Protein 5M1S (pdb70)

Organism: Escherichia coli (strain K12) (NCBI:txid83333)

Nearest PDB structures (foldseek):
  8pat-assembly1_A  TM=9.757E-01  e=1.556E-62  Escherichia coli
  6fvm-assembly1_B  TM=9.769E-01  e=1.556E-62  Escherichia coli O157:H7
  3pwe-assembly1_B  TM=9.687E-01  e=1.730E-62  Escherichia coli K-12
  3f1v-assembly1_B  TM=9.794E-01  e=1.106E-61  Escherichia coli
  2xur-assembly1_B  TM=9.569E-01  e=9.945E-62  Escherichia coli

Secondary structure (DSSP, 8-state):
--S-------B-BGGGSSS-BS-HHHHHHHHHHTT-SEEEE--BT--TTHHHHHHHHHHHTPEEEEEEE--EE-TTTTT--BB-EEEE-SHHHHHHHHHHHHHHHHH-EETTEE-EEGGGGTTS-TTEEEE--GGGBHHHHHHHHT-HHHHHHHHHHHHHHSTT-EEEEE--SS-TTHHHHHHHHHHHHHHH---EEE---B-BSSGGGHHHHHHHHHHHHT--TT-TTS-----TT-B---HHHHHHHTTT-HHHHHHHHHHHHH-------SSPPP-----SSS-HHHHHHHHHHHHHHHHHHHH--SHHHHHHHHHHHHHHHHHHHHHHHHHT-HHHHHHHHHHHHHHHHTT-PPPS--TTGGG-HHHHHTTSS-S-TTTTT--HHHH--TT--S------EE-GGGHHHHHHHHHHHH-GGGEEEE--PPP--HHHHHHHHHHHTT--HHHHHHHHTTS-S-TT--HHHHHHH-THHHHHHHT-HHHHHHHHHHHHHTT---S--SS-SBEEE-SS-GGGT--EE--TTS-S-EESS-HHHHHHTT----EE---HHHHHHHHHHHHHHHHHHHHT-----GGG--S--HHHHHHHHTT--TTSTT--SHHHHHHHHHH---SHHHHHHHHHHSSHHHHTTTHHHHHHHHHTTSS---SB-SSSB-GGGHHHHGGGTT---BHHHHHHHHHHHH---HHHHHHHHHHHHHT-HHHHHHHHHHHHHHHHHTT--HHHHHHHHHHHHHHHHH-B-HHHHHHHHHHHHHHHHHHHHSHHHHHHHHHHHTSS-HHHHHHHHHHHHHHT--PPPP-TTT--SS-B--SSS--B--STTSSS--HHHHHHHHHHHHHSSS-SSHHHHHHHS-TTT--HHHHHHHHHHTSSTTTS--SHHHHHHHHHHHHHHHHHHHHHHHTB-------/-B-EEEHHHHHHHHHHHTTT--S--SSGGGGEEEEEEETTEEEEEEE-SSEEEEEEEE--S--B-EEEEEEHHHHHHHHHHSPTT-EEEEEEETTEEEEEETTEEEE---EEGGGSPPPPP---SEEEEEEHHHHHHHHHHHHTTS-SS-SSGGGSEEEEEEEEEEEEEEEE-SSEEEEEEEEEEEEEEEEEEEEEHHHHHHHHHH----SSEEEEEE-SSEEEEEETTEEEEEE---S----HHHHS-S---EEEEEEHHHHHHHHHHHHTTS-TTT-EEEEEEETTEEEEEEE-TTS-EEEE----EEES--EEEEEEHHHHHHHHHH--SSEEEEEE--TTS--EEEESS--SEEEEE-----/-EE--BHHHHHHHHHHHHSS--SS-SSGGGGEEEEEEETTEEEEE-B-SSEEEEEEEE--S--B-EEEEEEHHHHHHHHHSSPTT-BEEEEEETTEEEEEETTEEEE---B-GGGS--PPP---SEEEEEEHHHHHHHHHTTGGGS-SS-SSTTTSEEEEEEETTEEEEEEE-SS-EEEEEEE-SS----EEEEEEHHHHHHHHHH--S---EEEEEE-SSEEEEEETTEEEEEE--------HHHHS-S--SEEEEEEHHHHHHHHHHHHTTS-TTT---EEEEETTEEEEEEE-TT--EEEEEEEEEE-SS--EE---HHHHHHHHHH---SEEEEEE--TTS-EEEEETTTSS-EEEE--B--/-B------BS----SS-TTTT--B-------EETTEE------------SPPPHHHHHHH---GGGSSSSPPTTTSHHHHHHHHSS-EEEESSHHHHHHHHHHHHHHTSS-PPPGGGTSEEEEHHHHHHHHSTTS--SHHHHHHHTT---SS----SHHHHHHHHHHHHHHHHSS--------------------------PPPHHHHHHHHHHHHHHHHHHS--GGG-/-HHHHHHHHHHHHGGGGGGGGTTS---TTHHHHHS-GGGHHHHHHHHHHHHHHTT-

Sequence (1944 aa):
MSEPRFVHLRVHSDYSMIDGLAKTAPLVKKAAALGMPALAITDFTNLCGLVKFYGAGHGAGIKPIVGADFNVQCDLLGDELTHLTVLAANNTGYQNLTLLISKAYQRGYGAAGPIIDRDWLIELNEGLILLSGGRMGDVGRSLLRGNSALVDECVAFYEEHFPDRYFLELIRTGRPDEESYLHAAVELAEARGLPVVATNDVRFIDSSDFDAHEIRVAIHDGFTLDDPKRPRNYSPQQYMRSEEEMCELFADIPEALANTVEIAKRCNVTVRLGEYFLPQFPTGDMSTEDYLVKRAKEGLEERLAFLFPDEEERLKRRPEYDERLETELQVINQMGFPGYFLIVMEFIQWSKDNGVPVGPGRGSGAGSLVAYALKITDLDPLEFDLLFERFLNPERVSMPDFDVDFCMEKRDQVIEHVADMYGRDAVSQIITFGTMAAKAVIRDVGRVLGHPYGFVDRISKLIPPDPGMTLAKAFEAEPQLPEIYEADEEVKALIDMARKLEGVTRNAGKHAGGVVIAPTKITDFAPLYCDEEGKHPVTQFDKSDVEYAGLVKFDFLGLRTLTIINWALEMINKRRAKNGEPPLDIAAIPLDDKKSFDMLQRSETTAVFQLESRGMKDLIKRLQPDCFEDMIALVALFRPGPLQSGMVDNFIDRKHGREEISYPDVQWQHESLKPVLEPTYGIILYQEQVMQIAQVLSGYTLGGADMLRRAMGKKKPEEMAKQRSVFAEGAEKNGINAELAMKIFDLVEKFAGYGFNKSHSAAYALVSYQTLWLKAHYPAEFMAAVMTADMDNTEKVVGLVDECWRMGLKILPPDINSGLYHFHVNDDGEIVYGIGAIKGVGEGPIEAIIEARNKGGYFRELFDLCARTDTKKLNRRVLEKLIMSGAFDRLGPHRAALMNSLGDALKAADQHAKAEAIGQLDLFGVLMKFTVEREHLLKPLQQVSGPLGGRPTLPILGNLLLQVADGTLSLTGTDLEMEMVARVALVQPHEPGATTVPARKFFDICRGLPEGAEIAVQLEGERMLVRSGRSRFSLSTLPAADFPNLDDWQSEVEFTLPQATMKRLIEATQFSMAHQDVRYYLNGMLFETEGEELRTVATDGHRLAVCSMPIGQSLPSHSVIVPRKGVIELMRMLDGGDNPLRVQIGSNNIRAHVGDFIFTSKLVDGRFPDYRRVLPKNPDKHLEAGCDLLKQAFARAAILSNEKFRGVRLYVSENQLKITANNPEQEEAEEILDVTYSGAEMEIGFNVSYVLDVLNALKCENVRMMLTDSVSSVQIEDAASQSAAYVVMPMRLMKFTVEREHLLKPLQQVSGPLGGRPTLPILGNLLLQVADGTLSLTGTDLEMEMVARVALVQPHEPGATTVPARKFFDICRGLPEGAEIAVQLEGERMLVRSGRSRFSLSTLPAADFPNLDDWQSEVEFTLPQATMKRLIEATQFSMAHQDVRYYLNGMLFETEGEELRTVATDGHRLAVCSMPIGQSLPSHSVIVPRKGVIELMRMLDGGDNPLRVQIGSNNIRAHVGDFIFTSKLVDGRFPDYRRVLPKNPDKHLEAGCDLLKQAFARAAILSNEKFRGVRLYVSENQLKITANNPEQEEAEEILDVTYSGAEMEIGFNVSYVLDVLNALKCENVRMMLTDSVSSVQIEDAASQSAAYVVMPMRLRQIVLDTETTGMNQIGAHYEGHKIIEIGAVEVVNRRLTGNNFHVYLKPDRLVDPEAFGVHGIADEFLLDKPTFAEVADEFMDYIRGAELVIHNAAFDIGFMDYEFSLLKRDIPKTNTFCKVTDSLAVARKMFPGKRNSLDALCARYEIDNSKRTLHGALLDAQILAEVYLAMTGGQLSLPLAMEGETIQRIVRQASKLRVVFATDEEIAAHEARLDLVQKKGGSCLWRAQTEMDKVNVDLAAAGVAFKERYNMPVIAEAVEREQPEHLRSWFRERLIAHRLASVN

InterPro domains:
  IPR003141 Polymerase/histidinol phosphatase, N-terminal [SM00481] (7-74)
  IPR004013 PHP domain [PF02811] (8-172)
  IPR004365 OB-fold nucleic acid binding domain, AA-tRNA synthetase-type [PF01336] (1000-1071)
  IPR004805 Error-prone DNA polymerase/DNA polymerase III subunit alpha DnaE/PolC [PTHR32294] (6-1156)
  IPR004805 Error-prone DNA polymerase/DNA polymerase III subunit alpha DnaE/PolC [TIGR00594] (6-1031)
  IPR011708 Bacterial DNA polymerase III, alpha subunit, NTPase domain [PF07733] (291-558)
  IPR012340 Nucleic acid-binding, OB-fold [G3DSA:2.40.50.140] (981-1074)
  IPR016195 Polymerase/histidinol phosphatase-like [SSF89550] (6-263)
  IPR029460 DNA polymerase, helix-hairpin-helix motif [PF14579] (808-898)
  IPR040982 DNA polymerase III alpha subunit finger domain [PF17657] (561-735)
  IPR041931 Bacterial DNA polymerase III alpha subunit, thumb domain [G3DSA:1.10.10.1600] (433-510)
  IPR048472 DNA polymerase III subunit alpha, C-terminal domain [PF20914] (1100-1151)
  IPR049821 DnaE1-like, PHP domain [cd07433] (5-281)

Solvent-accessible surface area: 87127 Å² total; per-residue (Å²): 150,96,125,17,154,14,3,0,2,7,5,1,0,0,17,7,12,68,4,0,9,12,71,2,37,57,6,5,136,70,0,27,81,31,35,1,0,2,3,0,2,0,1,18,1,2,4,7,2,17,9,62,4,18,39,15,1,74,52,32,0,3,0,4,0,0,0,0,1,2,18,3,52,0,109,62,24,32,106,49,109,3,51,8,0,5,1,0,16,56,80,61,0,17,54,15,5,4,43,2,2,2,68,0,4,82,100,9,40,48,105,57,14,7,38,7,36,32,61,35,4,117,109,7,28,117,17,1,0,0,5,1,0,0,18,69,0,4,6,0,61,0,22,42,138,57,73,79,67,31,9,54,102,0,3,48,24,6,46,120,72,1,68,71,47,4,0,4,0,1,2,9,1,20,18,55,71,1,80,51,1,0,75,23,2,9,97,19,0,88,66,99,28,22,3,1,1,0,2,2,2,1,2,1,27,77,56,84,6,49,64,5,1,16,6,16,25,1,37,99,49,63,78,14,86,35,0,100,149,12,64,67,80,44,10,50,64,0,47,9,36,32,42,107,78,1,33,127,40,1,75,29,5,94,12,0,22,44,0,0,39,10,0,9,51,22,0,12,3,68,24,118,52,41,93,58,48,123,13,50,58,88,36,23,153,62,62,34,104,73,28,0,43,94,58,0,114,90,1,14,110,94,30,7,55,81,49,21,110,80,117,138,79,64,117,150,74,84,72,66,6,39,118,34,10,82,60,0,3,92,14,0,52,145,41,52,20,17,6,13,8,1,12,4,2,54,29,21,42,31,3,100,113,55,44,10,26,34,9,2,4,11,1,9,2,7,0,0,4,0,2,3,2,0,27,17,4,18,27,5,0,9,98,51,60,7,10,2,13,68,17,10,4,62,114,74,126,53,89,2,38,16,49,16,15,13,2,76,25,53,100,76,73,5,21,74,34,14,9,112,83,38,30,120,47,10,7,2,10,1,4,47,32,23,115,28,29,8,87,6,4,5,103,25,1,0,141,11,58,24,32,78,189,32,30,4,39,73,9,4,144,45,5,42,118,61,117,51,13,42,8,72,89,0,43,159,60,32,102,57,6,46,65,12,53,145,38,28,149,118,2,86,52,4,6,64,43,0,102,85,8,51,45,9,13,85,50,25,7,115,108,9,6,0,12,1,3,3,73,71,94,1,3,28,47,1,9,5,39,2,36,156,137,4,112,79,29,7,0,1,12,39,114,81,11,1,25,151,6,1,5,7,32,21,27,74,58,42,15,83,13,7,8,12,3,14,89,6,24,92,54,15,44,104,58,108,92,111,107,51,48,86,104,59,61,29,21,51,10,69,70,120,29,141,124,0,29,46,33,5,94,133,20,19,2,24,26,2,45,42,14,95,45,154,30,4,21,59,7,1,128,115,1,66,1,89,42,26,9,2,20,2,1,6,32,0,2,68,68,98,6,0,94,147,31,33,5,5,68,59,2,10,46,13,21,88,70,156,72,132,68,0,37,5,35,82,134,94,67,48,134,41,2,83,94,4,0,93,38,1,42,1,16,20,8,2,33,1,3,10,4,16,14,0,60,70,7,4,58,24,90,52,2,15,0,0,56,1,21,36,0,1,62,111,118,100,114,133,39,23,62,114,34,68,68,86,7,20,115,4,0,85,172,79,69,15,84,26,115,28,2,35,105,11,0,52,35,12,47,100,24,10,49,80,8,35,14,7,0,62,1,10,5,24,5,6,2,11,0,10,6,8,15,4,4,8,31,78,14,18,36,5,7,10,3,4,12,5,9,31,54,112,49,91,140,91,36,87,27,7,37,85,22,0,171,115,34,60,27,122,22,51,101,29,14,11,20,35,3,60,75,19,14,34,23,71,90,144,34,64,4,20,63,3,18,1,22,19,123,51,21,43,117,32,37,3,103,11,12,44,113,9,62,100,183,13,49,133,3,178,70,36,134,32,9,3,35,87,9,60,86,159,87,8,84,124,158,14,17,63,28,14,23,130,46,5,8,27,67,186,33,5,98,102,140,78,43,27,88,117,27,16,25,41,4,33,35,26,4,49,28,90,22,129,12,78,82,41,18,17,67,32,45,67,59,146,219,29,116,8,32,6,72,52,70,89,12,43,101,8,3,89,5,1,16,8,4,41,30,68,226,47,131,81,89,1,8,21,13,1,6,4,55,5,46,155,52,35,2,10,3,13,1,4,17,112,79,4,20,0,18,0,95,12,78,18,131,81,108,62,89,82,26,27,1,0,0,27,5,165,46,14,22,35,7,10,122,16,11,54,152,44,13,108,10,34,6,64,35,89,57,136,82,0,32,15,65,6,52,148,1,95,4,16,4,19,22,62,82,31,101,76,12,55,116,63,132,137,47,147,29,105,11,104,20,86,20,81,2,71,39,8,77,97,2,2,51,3,0,82,20,0,1,8,124,176,36,140,100,128,12,0,25,0,2,6,18,25,10,56,44,107,51,3,46,2,0,0,2,11,5,72,17,9,1,14,3,21,48,103,30,72,138,93,14,77,79,33,63,5,16,10,32,72,91,2,2,50,1,22,72,117,3,14,65,51,24,144,78,95,2,121,10,14,10,0,67,60,31,17,70,3,30,2,40,97,15,45,8,33,6,101,14,31,118,22,121,31,21,55,17,112,146,11,67,21,143,130,14,90,22,83,10,50,7,19,1,94,96,18,56,63,6,27,41,6,2,12,27,2,2,16,126,90,65,43,6,11,47,12,77,9,38,118,103,76,7,105,8,20,0,77,10,38,76,127,4,34,1,6,0,64,31,101,11,92,2,74,38,56,136,22,64,11,10,21,9,1,40,51,10,20,47,5,3,91,21,0,169,30,147,55,3,58,20,29,5,14,51,46,111,19,13,1,26,4,2,6,34,80,26,111,37,7,17,1,10,5,9,8,12,60,68,22,77,4,16,2,29,34,85,107,16,46,61,7,5,107,11,2,3,40,26,24,40,88,169,27,127,78,83,27,3,19,23,4,11,5,58,5,50,127,23,22,2,12,3,1,1,4,48,76,94,4,19,0,22,1,118,13,76,16,118,52,100,72,106,70,23,43,2,0,2,16,0,97,46,35,12,24,18,11,146,15,20,46,163,46,8,106,16,36,4,56,39,123,71,153,115,1,71,14,90,12,65,121,6,112,13,33,12,33,31,65,79,15,97,78,2,40,109,38,83,129,34,143,56,88,6,99,9,61,11,72,3,73,30,9,97,55,7,2,68,4,0,80,30,1,7,14,144,132,12,72,72,108,51,5,26,3,2,15,21,24,1,105,49,80,73,12,62,1,3,3,12,20,2,25,31,4,1,13,0,14,84,84,24,64,73,94,26,84,75,26,55,13,12,15,29,55,118,2,5,63,1,21,71,100,0,18,34,95,32,136,58,85,1,92,11,14,2,0,55,88,11,16,58,4,42,0,47,100,43,17,10,18,3,87,19,63,123,17,206,39,58,55,16,113,201,23,63,20,201,112,2,93,68,70,15,30,6,24,1,86,86,14,60,67,2,25,37,11,4,8,25,3,1,20,127,168,71,20,19,26,90,22,72,7,43,109,105,83,10,89,4,34,7,84,7,91,103,109,2,64,7,13,1,33,15,100,5,74,2,75,40,71,123,18,70,6,2,17,34,15,49,27,20,39,48,7,6,120,32,4,130,19,136,66,6,71,36,35,11,46,57,33,110,40,12,1,27,7,27,1,40,72,12,131,37,0,30,2,2,8,16,5,33,165,116,112,44,8,22,30,33,17,24,11,4,8,70,54,93,60,10,14,44,81,122,60,15,49,26,11,20,12,4,3,14,29,13,54,91,56,124,95,73,56,82,71,77,46,61,15,8,46,2,99,88,57,18,32,39,73,8,12,58,94,39,20,19,0,4,24,6,6,73,111,52,51,44,31,40,101,21,4,61,90,45,21,89,36,21,112,57,13,53,5,13,8,37,80,20,69,28,10,33,24,6,29,4,110,1,10,48,69,23,171,132,138,22,74,93,0,81,101,56,10,126,63,32,27,8,45,25,52,2,59,111,73,41,14,73,112,149,15,31,48,42,23,6,0,72,89,22,88,30,42,48,105,184,84,140,48,73,2,2,69,20,11,16,73,10,24,11,59,6,32,10,17,21,40,2,24,44,91,82,10,73,46,56,133,127,55,117,121,154,118,162,68,27,175,47,88,81,139,34,119,36,6,126,11,72,126,143,46,62,57,50,9,68,58,17,0,49,63,2,70,160,136,29,70,52,4,66,62,87,80,186,108,110,81,70,69,53,42,6,10,24,46,0,0,20,5,0,2,67,53,114,130,98,114,80,4,113,33,130,54,19,82,217,141,14,80,140,116,10,78,97,109,0,101,98,35,20,99,56,5,68,128,32,0,83,143

Structure (mmCIF, N/CA/C/O backbone):
data_5M1S
#
_entry.id   5M1S
#
_cell.length_a   1
_cell.length_b   1
_cell.length_c   1
_cell.angle_alpha   90
_cell.angle_beta   90
_cell.angle_gamma   90
#
_symmetry.space_group_name_H-M   'P 1'
#
loop_
_entity.id
_entity.type
_entity.pdbx_description
1 polymer 'DNA polymerase III subunit alpha'
2 polymer 'DNA polymerase III subunit beta'
3 polymer 'DNA polymerase III subunit epsilon'
4 polymer 'DNA Primer Strand'
5 polymer 'DNA Template Strand'
6 polymer 'DNA polymerase III subunit theta'
#
loop_
_atom_site.group_PDB
_atom_site.id
_atom_site.type_symbol
_atom_site.label_atom_id
_atom_site.label_alt_id
_atom_site.label_comp_id
_atom_site.label_asym_id
_atom_site.label_entity_id
_atom_site.label_seq_id
_atom_site.pdbx_PDB_ins_code
_atom_site.Cartn_x
_atom_site.Cartn_y
_atom_site.Cartn_z
_atom_site.occupancy
_atom_site.B_iso_or_equiv
_atom_site.auth_seq_id
_atom_site.auth_comp_id
_atom_site.auth_asym_id
_atom_site.auth_atom_id
_atom_site.pdbx_PDB_model_num
ATOM 1 N N . MET A 1 1 ? 167.710 120.173 164.547 1.00 99.00 1 MET A N 1
ATOM 2 C CA . MET A 1 1 ? 168.522 119.692 165.724 1.00 99.00 1 MET A CA 1
ATOM 3 C C . MET A 1 1 ? 169.827 119.042 165.206 1.00 99.00 1 MET A C 1
ATOM 4 O O . MET A 1 1 ? 170.859 119.719 165.161 1.00 99.00 1 MET A O 1
ATOM 9 N N . SER A 1 2 ? 169.790 117.772 164.786 1.00 99.00 2 SER A N 1
ATOM 10 C CA . SER A 1 2 ? 170.974 117.128 164.214 1.00 99.00 2 SER A CA 1
ATOM 11 C C . SER A 1 2 ? 171.160 117.670 162.795 1.00 99.00 2 SER A C 1
ATOM 12 O O . SER A 1 2 ? 172.268 118.058 162.427 1.00 99.00 2 SER A O 1
ATOM 15 N N . GLU A 1 3 ? 170.062 117.733 162.030 1.00 99.00 3 GLU A N 1
ATOM 16 C CA . GLU A 1 3 ? 170.077 118.210 160.620 1.00 99.00 3 GLU A CA 1
ATOM 17 C C . GLU A 1 3 ? 169.002 119.271 160.179 1.00 99.00 3 GLU A C 1
ATOM 18 O O . GLU A 1 3 ? 169.390 120.293 159.603 1.00 99.00 3 GLU A O 1
ATOM 24 N N . PRO A 1 4 ? 167.675 119.038 160.418 1.00 99.00 4 PRO A N 1
ATOM 25 C CA . PRO A 1 4 ? 166.629 119.899 159.798 1.00 99.00 4 PRO A CA 1
ATOM 26 C C . PRO A 1 4 ? 166.577 121.393 160.144 1.00 99.00 4 PRO A C 1
ATOM 27 O O . PRO A 1 4 ? 166.474 121.762 161.328 1.00 99.00 4 PRO A O 1
ATOM 31 N N . ARG A 1 5 ? 166.655 122.214 159.093 1.00 99.00 5 ARG A N 1
ATOM 32 C CA . ARG A 1 5 ? 166.347 123.642 159.138 1.00 99.00 5 ARG A CA 1
ATOM 33 C C . ARG A 1 5 ? 165.333 123.997 158.041 1.00 99.00 5 ARG A C 1
ATOM 34 O O . ARG A 1 5 ? 165.278 125.153 157.620 1.00 99.00 5 ARG A O 1
ATOM 42 N N . PHE A 1 6 ? 164.559 123.040 157.535 1.00 99.00 6 PHE A N 1
ATOM 43 C CA . PHE A 1 6 ? 163.699 123.347 156.387 1.00 99.00 6 PHE A CA 1
ATOM 44 C C . PHE A 1 6 ? 162.469 122.474 156.270 1.00 99.00 6 PHE A C 1
ATOM 45 O O . PHE A 1 6 ? 162.536 121.267 156.490 1.00 99.00 6 PHE A O 1
ATOM 53 N N . VAL A 1 7 ? 161.353 123.117 155.919 1.00 99.00 7 VAL A N 1
ATOM 54 C CA . VAL A 1 7 ? 160.168 122.443 155.393 1.00 99.00 7 VAL A CA 1
ATOM 55 C C . VAL A 1 7 ? 159.615 123.232 154.190 1.00 99.00 7 VAL A C 1
ATOM 56 O O . VAL A 1 7 ? 159.810 124.449 154.101 1.00 99.00 7 VAL A O 1
ATOM 60 N N . HIS A 1 8 ? 158.941 122.536 153.269 1.00 99.00 8 HIS A N 1
ATOM 61 C CA . HIS A 1 8 ? 158.225 123.193 152.162 1.00 99.00 8 HIS A CA 1
ATOM 62 C C . HIS A 1 8 ? 156.931 123.757 152.708 1.00 99.00 8 HIS A C 1
ATOM 63 O O . HIS A 1 8 ? 156.224 123.093 153.465 1.00 99.00 8 HIS A O 1
ATOM 70 N N . LEU A 1 9 ? 156.619 124.980 152.312 1.00 99.00 9 LEU A N 1
ATOM 71 C CA . LEU A 1 9 ? 155.515 125.707 152.918 1.00 99.00 9 LEU A CA 1
ATOM 72 C C . LEU A 1 9 ? 154.318 125.963 152.010 1.00 99.00 9 LEU A C 1
ATOM 73 O O . LEU A 1 9 ? 153.331 126.535 152.467 1.00 99.00 9 LEU A O 1
ATOM 78 N N . ARG A 1 10 ? 154.384 125.559 150.745 1.00 99.00 10 ARG A N 1
ATOM 79 C CA . ARG A 1 10 ? 153.196 125.560 149.896 1.00 99.00 10 ARG A CA 1
ATOM 80 C C . ARG A 1 10 ? 153.100 124.215 149.205 1.00 99.00 10 ARG A C 1
ATOM 81 O O . ARG A 1 10 ? 153.887 123.916 148.307 1.00 99.00 10 ARG A O 1
ATOM 89 N N . VAL A 1 11 ? 152.140 123.404 149.651 1.00 99.00 11 VAL A N 1
ATOM 90 C CA . VAL A 1 11 ? 152.007 122.023 149.209 1.00 99.00 11 VAL A CA 1
ATOM 91 C C . VAL A 1 11 ? 150.533 121.589 149.151 1.00 99.00 11 VAL A C 1
ATOM 92 O O . VAL A 1 11 ? 149.788 121.854 150.078 1.00 99.00 11 VAL A O 1
ATOM 96 N N . HIS A 1 12 ? 150.123 120.926 148.071 1.00 99.00 12 HIS A N 1
ATOM 97 C CA . HIS A 1 12 ? 148.723 120.535 147.863 1.00 99.00 12 HIS A CA 1
ATOM 98 C C . HIS A 1 12 ? 148.614 119.030 147.708 1.00 99.00 12 HIS A C 1
ATOM 99 O O . HIS A 1 12 ? 149.386 118.436 146.962 1.00 99.00 12 HIS A O 1
ATOM 106 N N . SER A 1 13 ? 147.668 118.417 148.412 1.00 99.00 13 SER A N 1
ATOM 107 C CA . SER A 1 13 ? 147.185 117.078 148.067 1.00 99.00 13 SER A CA 1
ATOM 108 C C . SER A 1 13 ? 146.214 117.134 146.891 1.00 99.00 13 SER A C 1
ATOM 109 O O . SER A 1 13 ? 145.707 118.203 146.530 1.00 99.00 13 SER A O 1
ATOM 112 N N . ASP A 1 14 ? 145.965 115.958 146.318 1.00 99.00 14 ASP A N 1
ATOM 113 C CA . ASP A 1 14 ? 144.959 115.754 145.261 1.00 99.00 14 ASP A CA 1
ATOM 114 C C . ASP A 1 14 ? 143.530 116.069 145.681 1.00 99.00 14 ASP A C 1
ATOM 115 O O . ASP A 1 14 ? 142.657 116.196 144.824 1.00 99.00 14 ASP A O 1
ATOM 120 N N . TYR A 1 15 ? 143.275 116.140 146.985 1.00 99.00 15 TYR A N 1
ATOM 121 C CA . TYR A 1 15 ? 141.926 116.404 147.473 1.00 99.00 15 TYR A CA 1
ATOM 122 C C . TYR A 1 15 ? 141.366 117.812 147.172 1.00 99.00 15 TYR A C 1
ATOM 123 O O . TYR A 1 15 ? 140.167 118.022 147.313 1.00 99.00 15 TYR A O 1
ATOM 132 N N . SER A 1 16 ? 142.195 118.758 146.732 1.00 99.00 16 SER A N 1
ATOM 133 C CA . SER A 1 16 ? 141.684 120.042 146.222 1.00 99.00 16 SER A CA 1
ATOM 134 C C . SER A 1 16 ? 140.716 119.924 145.033 1.00 99.00 16 SER A C 1
ATOM 135 O O . SER A 1 16 ? 139.756 120.691 144.921 1.00 99.00 16 SER A O 1
ATOM 138 N N . MET A 1 17 ? 141.036 118.991 144.139 1.00 99.00 17 MET A N 1
ATOM 139 C CA . MET A 1 17 ? 140.237 118.586 142.970 1.00 99.00 17 MET A CA 1
ATOM 140 C C . MET A 1 17 ? 140.288 119.517 141.771 1.00 99.00 17 MET A C 1
ATOM 141 O O . MET A 1 17 ? 139.697 119.206 140.737 1.00 99.00 17 MET A O 1
ATOM 146 N N . ILE A 1 18 ? 140.982 120.646 141.905 1.00 99.00 18 ILE A N 1
ATOM 147 C CA . ILE A 1 18 ? 141.480 121.393 140.751 1.00 99.00 18 ILE A CA 1
ATOM 148 C C . ILE A 1 18 ? 142.998 121.235 140.574 1.00 99.00 18 ILE A C 1
ATOM 149 O O . ILE A 1 18 ? 143.521 121.486 139.485 1.00 99.00 18 ILE A O 1
ATOM 154 N N . ASP A 1 19 ? 143.689 120.827 141.641 1.00 99.00 19 ASP A N 1
ATOM 155 C CA . ASP A 1 19 ? 145.157 120.731 141.665 1.00 99.00 19 ASP A CA 1
ATOM 156 C C . ASP A 1 19 ? 145.616 119.752 142.756 1.00 99.00 19 ASP A C 1
ATOM 157 O O . ASP A 1 19 ? 144.793 119.261 143.516 1.00 99.00 19 ASP A O 1
ATOM 162 N N . GLY A 1 20 ? 146.917 119.454 142.808 1.00 99.00 20 GLY A N 1
ATOM 163 C CA . GLY A 1 20 ? 147.472 118.357 143.642 1.00 99.00 20 GLY A CA 1
ATOM 164 C C . GLY A 1 20 ? 147.470 116.981 142.973 1.00 99.00 20 GLY A C 1
ATOM 165 O O . GLY A 1 20 ? 146.970 116.840 141.851 1.00 99.00 20 GLY A O 1
ATOM 166 N N . LEU A 1 21 ? 147.997 115.964 143.663 1.00 99.00 21 LEU A N 1
ATOM 167 C CA . LEU A 1 21 ? 148.234 114.641 143.046 1.00 99.00 21 LEU A CA 1
ATOM 168 C C . LEU A 1 21 ? 148.340 113.461 144.035 1.00 99.00 21 LEU A C 1
ATOM 169 O O . LEU A 1 21 ? 148.700 113.661 145.189 1.00 99.00 21 LEU A O 1
ATOM 174 N N . ALA A 1 22 ? 148.041 112.247 143.541 1.00 99.00 22 ALA A N 1
ATOM 175 C CA . ALA A 1 22 ? 148.241 110.938 144.234 1.00 99.00 22 ALA A CA 1
ATOM 176 C C . ALA A 1 22 ? 147.492 110.823 145.571 1.00 99.00 22 ALA A C 1
ATOM 177 O O . ALA A 1 22 ? 146.298 110.985 145.546 1.00 99.00 22 ALA A O 1
ATOM 179 N N . LYS A 1 23 ? 148.147 110.501 146.698 1.00 99.00 23 LYS A N 1
ATOM 180 C CA . LYS A 1 23 ? 147.568 110.733 148.036 1.00 99.00 23 LYS A CA 1
ATOM 181 C C . LYS A 1 23 ? 148.528 111.477 148.992 1.00 99.00 23 LYS A C 1
ATOM 182 O O . LYS A 1 23 ? 149.748 111.550 148.778 1.00 99.00 23 LYS A O 1
ATOM 188 N N . THR A 1 24 ? 147.949 112.024 150.054 1.00 99.00 24 THR A N 1
ATOM 189 C CA . THR A 1 24 ? 148.700 112.797 151.031 1.00 99.00 24 THR A CA 1
ATOM 190 C C . THR A 1 24 ? 149.671 111.943 151.817 1.00 99.00 24 THR A C 1
ATOM 191 O O . THR A 1 24 ? 150.741 112.404 152.141 1.00 99.00 24 THR A O 1
ATOM 195 N N . ALA A 1 25 ? 149.295 110.713 152.146 1.00 99.00 25 ALA A N 1
ATOM 196 C CA . ALA A 1 25 ? 150.186 109.832 152.907 1.00 99.00 25 ALA A CA 1
ATOM 197 C C . ALA A 1 25 ? 151.502 109.557 152.174 1.00 99.00 25 ALA A C 1
ATOM 198 O O . ALA A 1 25 ? 152.554 109.723 152.759 1.00 99.00 25 ALA A O 1
ATOM 200 N N . PRO A 1 26 ? 151.451 109.148 150.897 1.00 99.00 26 PRO A N 1
ATOM 201 C CA . PRO A 1 26 ? 152.687 109.015 150.121 1.00 99.00 26 PRO A CA 1
ATOM 202 C C . PRO A 1 26 ? 153.520 110.283 150.037 1.00 99.00 26 PRO A C 1
ATOM 203 O O . PRO A 1 26 ? 154.742 110.207 149.987 1.00 99.00 26 PRO A O 1
ATOM 207 N N . LEU A 1 27 ? 152.860 111.431 150.006 1.00 99.00 27 LEU A N 1
ATOM 208 C CA . LEU A 1 27 ? 153.562 112.701 150.053 1.00 99.00 27 LEU A CA 1
ATOM 209 C C . LEU A 1 27 ? 154.282 112.848 151.380 1.00 99.00 27 LEU A C 1
ATOM 210 O O . LEU A 1 27 ? 155.425 113.283 151.430 1.00 99.00 27 LEU A O 1
ATOM 215 N N . VAL A 1 28 ? 153.599 112.473 152.450 1.00 99.00 28 VAL A N 1
ATOM 216 C CA . VAL A 1 28 ? 154.159 112.527 153.790 1.00 99.00 28 VAL A CA 1
ATOM 217 C C . VAL A 1 28 ? 155.293 111.520 153.972 1.00 99.00 28 VAL A C 1
ATOM 218 O O . VAL A 1 28 ? 156.287 111.836 154.620 1.00 99.00 28 VAL A O 1
ATOM 222 N N . LYS A 1 29 ? 155.135 110.313 153.425 1.00 99.00 29 LYS A N 1
ATOM 223 C CA . LYS A 1 29 ? 156.185 109.278 153.494 1.00 99.00 29 LYS A CA 1
ATOM 224 C C . LYS A 1 29 ? 157.468 109.716 152.800 1.00 99.00 29 LYS A C 1
ATOM 225 O O . LYS A 1 29 ? 158.562 109.310 153.198 1.00 99.00 29 LYS A O 1
ATOM 231 N N . LYS A 1 30 ? 157.328 110.526 151.754 1.00 99.00 30 LYS A N 1
ATOM 232 C CA . LYS A 1 30 ? 158.483 111.071 151.072 1.00 99.00 30 LYS A CA 1
ATOM 233 C C . LYS A 1 30 ? 159.143 112.167 151.902 1.00 99.00 30 LYS A C 1
ATOM 234 O O . LYS A 1 30 ? 160.359 112.176 152.031 1.00 99.00 30 LYS A O 1
ATOM 240 N N . ALA A 1 31 ? 158.350 113.082 152.458 1.00 99.00 31 ALA A N 1
ATOM 241 C CA . ALA A 1 31 ? 158.873 114.113 153.365 1.00 99.00 31 ALA A CA 1
ATOM 242 C C . ALA A 1 31 ? 159.697 113.501 154.497 1.00 99.00 31 ALA A C 1
ATOM 243 O O . ALA A 1 31 ? 160.774 113.995 154.841 1.00 99.00 31 ALA A O 1
ATOM 245 N N . ALA A 1 32 ? 159.184 112.402 155.043 1.00 99.00 32 ALA A N 1
ATOM 246 C CA . ALA A 1 32 ? 159.877 111.630 156.070 1.00 99.00 32 ALA A CA 1
ATOM 247 C C . ALA A 1 32 ? 161.124 110.929 155.527 1.00 99.00 32 ALA A C 1
ATOM 248 O O . ALA A 1 32 ? 162.173 110.938 156.175 1.00 99.00 32 ALA A O 1
ATOM 250 N N . ALA A 1 33 ? 161.010 110.327 154.343 1.00 99.00 33 ALA A N 1
ATOM 251 C CA . ALA A 1 33 ? 162.168 109.736 153.659 1.00 99.00 33 ALA A CA 1
ATOM 252 C C . ALA A 1 33 ? 163.235 110.788 153.309 1.00 99.00 33 ALA A C 1
ATOM 253 O O . ALA A 1 33 ? 164.413 110.454 153.197 1.00 99.00 33 ALA A O 1
ATOM 255 N N . LEU A 1 34 ? 162.813 112.047 153.147 1.00 99.00 34 LEU A N 1
ATOM 256 C CA . LEU A 1 34 ? 163.728 113.197 153.029 1.00 99.00 34 LEU A CA 1
ATOM 257 C C . LEU A 1 34 ? 164.303 113.712 154.366 1.00 99.00 34 LEU A C 1
ATOM 258 O O . LEU A 1 34 ? 165.059 114.688 154.375 1.00 99.00 34 LEU A O 1
ATOM 263 N N . GLY A 1 35 ? 163.969 113.062 155.481 1.00 99.00 35 GLY A N 1
ATOM 264 C CA . GLY A 1 35 ? 164.531 113.416 156.782 1.00 99.00 35 GLY A CA 1
ATOM 265 C C . GLY A 1 35 ? 163.993 114.731 157.302 1.00 99.00 35 GLY A C 1
ATOM 266 O O . GLY A 1 35 ? 164.737 115.511 157.905 1.00 99.00 35 GLY A O 1
ATOM 267 N N . MET A 1 36 ? 162.701 114.966 157.065 1.00 99.00 36 MET A N 1
ATOM 268 C CA . MET A 1 36 ? 162.025 116.188 157.485 1.00 99.00 36 MET A CA 1
ATOM 269 C C . MET A 1 36 ? 161.261 115.950 158.781 1.00 99.00 36 MET A C 1
ATOM 270 O O . MET A 1 36 ? 160.628 114.918 158.933 1.00 99.00 36 MET A O 1
ATOM 275 N N . PRO A 1 37 ? 161.301 116.915 159.709 1.00 99.00 37 PRO A N 1
ATOM 276 C CA . PRO A 1 37 ? 160.604 116.835 160.992 1.00 99.00 37 PRO A CA 1
ATOM 277 C C . PRO A 1 37 ? 159.180 117.399 160.979 1.00 99.00 37 PRO A C 1
ATOM 278 O O . PRO A 1 37 ? 158.427 117.175 161.933 1.00 99.00 37 PRO A O 1
ATOM 282 N N . ALA A 1 38 ? 158.841 118.149 159.931 1.00 99.00 38 ALA A N 1
ATOM 283 C CA . ALA A 1 38 ? 157.578 118.881 159.832 1.00 99.00 38 ALA A CA 1
ATOM 284 C C . ALA A 1 38 ? 157.341 119.201 158.368 1.00 99.00 38 ALA A C 1
ATOM 285 O O . ALA A 1 38 ? 158.252 119.046 157.555 1.00 99.00 38 ALA A O 1
ATOM 287 N N . LEU A 1 39 ? 156.135 119.646 158.029 1.00 99.00 39 LEU A N 1
ATOM 288 C CA . LEU A 1 39 ? 155.803 119.954 156.637 1.00 99.00 39 LEU A CA 1
ATOM 289 C C . LEU A 1 39 ? 154.433 120.624 156.527 1.00 99.00 39 LEU A C 1
ATOM 290 O O . LEU A 1 39 ? 153.478 120.161 157.142 1.00 99.00 39 LEU A O 1
ATOM 295 N N . ALA A 1 40 ? 154.353 121.716 155.761 1.00 99.00 40 ALA A N 1
ATOM 296 C CA . ALA A 1 40 ? 153.091 122.423 155.514 1.00 99.00 40 ALA A CA 1
ATOM 297 C C . ALA A 1 40 ? 152.330 121.877 154.321 1.00 99.00 40 ALA A C 1
ATOM 298 O O . ALA A 1 40 ? 152.891 121.796 153.236 1.00 99.00 40 ALA A O 1
ATOM 300 N N . ILE A 1 41 ? 151.061 121.514 154.531 1.00 99.00 41 ILE A N 1
ATOM 301 C CA . ILE A 1 41 ? 150.145 121.191 153.435 1.00 99.00 41 ILE A CA 1
ATOM 302 C C . ILE A 1 41 ? 149.117 122.290 153.327 1.00 99.00 41 ILE A C 1
ATOM 303 O O . ILE A 1 41 ? 148.422 122.621 154.288 1.00 99.00 41 ILE A O 1
ATOM 308 N N . THR A 1 42 ? 149.035 122.810 152.118 1.00 99.00 42 THR A N 1
ATOM 309 C CA . THR A 1 42 ? 148.276 123.973 151.793 1.00 99.00 42 THR A CA 1
ATOM 310 C C . THR A 1 42 ? 147.414 123.642 150.588 1.00 99.00 42 THR A C 1
ATOM 311 O O . THR A 1 42 ? 147.498 124.308 149.560 1.00 99.00 42 THR A O 1
ATOM 315 N N . ASP A 1 43 ? 146.590 122.605 150.721 1.00 99.00 43 ASP A N 1
ATOM 316 C CA . ASP A 1 43 ? 145.594 122.242 149.698 1.00 99.00 43 ASP A CA 1
ATOM 317 C C . ASP A 1 43 ? 144.787 123.465 149.240 1.00 99.00 43 ASP A C 1
ATOM 318 O O . ASP A 1 43 ? 144.615 124.419 150.000 1.00 99.00 43 ASP A O 1
ATOM 323 N N . PHE A 1 44 ? 144.293 123.435 148.004 1.00 99.00 44 PHE A N 1
ATOM 324 C CA . PHE A 1 44 ? 143.586 124.587 147.433 1.00 99.00 44 PHE A CA 1
ATOM 325 C C . PHE A 1 44 ? 142.209 124.787 148.057 1.00 99.00 44 PHE A C 1
ATOM 326 O O . PHE A 1 44 ? 141.290 124.000 147.826 1.00 99.00 44 PHE A O 1
ATOM 334 N N . THR A 1 45 ? 142.091 125.851 148.846 1.00 99.00 45 THR A N 1
ATOM 335 C CA . THR A 1 45 ? 140.820 126.300 149.412 1.00 99.00 45 THR A CA 1
ATOM 336 C C . THR A 1 45 ? 140.093 125.205 150.206 1.00 99.00 45 THR A C 1
ATOM 337 O O . THR A 1 45 ? 138.863 125.152 150.228 1.00 99.00 45 THR A O 1
ATOM 341 N N . ASN A 1 46 ? 140.870 124.339 150.853 1.00 99.00 46 ASN A N 1
ATOM 342 C CA . ASN A 1 46 ? 140.350 123.292 151.733 1.00 99.00 46 ASN A CA 1
ATOM 343 C C . ASN A 1 46 ? 141.502 122.652 152.503 1.00 99.00 46 ASN A C 1
ATOM 344 O O . ASN A 1 46 ? 142.647 122.843 152.138 1.00 99.00 46 ASN A O 1
ATOM 349 N N . LEU A 1 47 ? 141.205 121.923 153.572 1.00 99.00 47 LEU A N 1
ATOM 350 C CA . LEU A 1 47 ? 142.172 120.992 154.158 1.00 99.00 47 LEU A CA 1
ATOM 351 C C . LEU A 1 47 ? 141.465 119.667 154.363 1.00 99.00 47 LEU A C 1
ATOM 352 O O . LEU A 1 47 ? 141.394 119.119 155.461 1.00 99.00 47 LEU A O 1
ATOM 357 N N . CYS A 1 48 ? 140.941 119.160 153.256 1.00 99.00 48 CYS A N 1
ATOM 358 C CA . CYS A 1 48 ? 140.127 117.950 153.263 1.00 99.00 48 CYS A CA 1
ATOM 359 C C . CYS A 1 48 ? 140.881 116.720 153.754 1.00 99.00 48 CYS A C 1
ATOM 360 O O . CYS A 1 48 ? 140.308 115.875 154.448 1.00 99.00 48 CYS A O 1
ATOM 363 N N . GLY A 1 49 ? 142.159 116.634 153.393 1.00 99.00 49 GLY A N 1
ATOM 364 C CA . GLY A 1 49 ? 143.028 115.558 153.845 1.00 99.00 49 GLY A CA 1
ATOM 365 C C . GLY A 1 49 ? 143.801 115.902 155.095 1.00 99.00 49 GLY A C 1
ATOM 366 O O . GLY A 1 49 ? 144.849 115.329 155.326 1.00 99.00 49 GLY A O 1
ATOM 367 N N . LEU A 1 50 ? 143.287 116.835 155.890 1.00 99.00 50 LEU A N 1
ATOM 368 C CA . LEU A 1 50 ? 143.875 117.192 157.162 1.00 99.00 50 LEU A CA 1
ATOM 369 C C . LEU A 1 50 ? 143.755 116.042 158.141 1.00 99.00 50 LEU A C 1
ATOM 370 O O . LEU A 1 50 ? 144.635 115.832 158.969 1.00 99.00 50 LEU A O 1
ATOM 375 N N . VAL A 1 51 ? 142.657 115.305 158.043 1.00 99.00 51 VAL A N 1
ATOM 376 C CA . VAL A 1 51 ? 142.471 114.090 158.829 1.00 99.00 51 VAL A CA 1
ATOM 377 C C . VAL A 1 51 ? 143.596 113.116 158.569 1.00 99.00 51 VAL A C 1
ATOM 378 O O . VAL A 1 51 ? 144.156 112.524 159.486 1.00 99.00 51 VAL A O 1
ATOM 382 N N . LYS A 1 52 ? 143.893 112.942 157.295 1.00 99.00 52 LYS A N 1
ATOM 383 C CA . LYS A 1 52 ? 144.927 112.024 156.878 1.00 99.00 52 LYS A CA 1
ATOM 384 C C . LYS A 1 52 ? 146.305 112.643 157.110 1.00 99.00 52 LYS A C 1
ATOM 385 O O . LYS A 1 52 ? 147.280 111.936 157.336 1.00 99.00 52 LYS A O 1
ATOM 391 N N . PHE A 1 53 ? 146.367 113.967 157.039 1.00 99.00 53 PHE A N 1
ATOM 392 C CA . PHE A 1 53 ? 147.568 114.746 157.313 1.00 99.00 53 PHE A CA 1
ATOM 393 C C . PHE A 1 53 ? 147.999 114.580 158.759 1.00 99.00 53 PHE A C 1
ATOM 394 O O . PHE A 1 53 ? 149.155 114.254 159.037 1.00 99.00 53 PHE A O 1
ATOM 402 N N . TYR A 1 54 ? 147.062 114.814 159.672 1.00 99.00 54 TYR A N 1
ATOM 403 C CA . TYR A 1 54 ? 147.300 114.577 161.086 1.00 99.00 54 TYR A CA 1
ATOM 404 C C . TYR A 1 54 ? 147.681 113.157 161.358 1.00 99.00 54 TYR A C 1
ATOM 405 O O . TYR A 1 54 ? 148.575 112.922 162.147 1.00 99.00 54 TYR A O 1
ATOM 414 N N . GLY A 1 55 ? 146.939 112.227 160.758 1.00 99.00 55 GLY A N 1
ATOM 415 C CA . GLY A 1 55 ? 147.204 110.797 160.881 1.00 99.00 55 GLY A CA 1
ATOM 416 C C . GLY A 1 55 ? 148.617 110.430 160.472 1.00 99.00 55 GLY A C 1
ATOM 417 O O . GLY A 1 55 ? 149.278 109.631 161.145 1.00 99.00 55 GLY A O 1
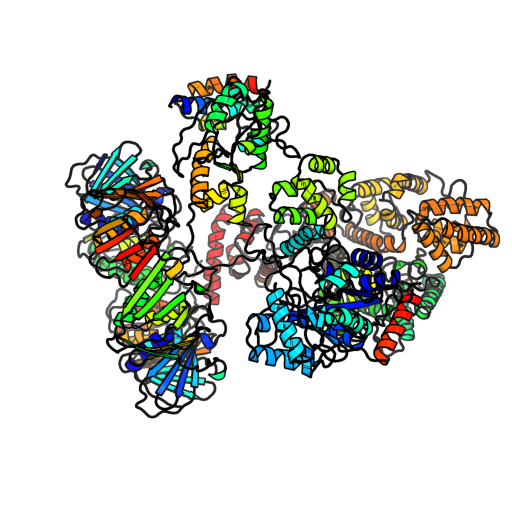ATOM 418 N N . ALA A 1 56 ? 149.080 111.046 159.385 1.00 99.00 56 ALA A N 1
ATOM 419 C CA . ALA A 1 56 ? 150.423 110.822 158.860 1.00 99.00 56 ALA A CA 1
ATOM 420 C C . ALA A 1 56 ? 151.509 111.537 159.666 1.00 99.00 56 ALA A C 1
ATOM 421 O O . ALA A 1 56 ? 152.595 110.991 159.846 1.00 99.00 56 ALA A O 1
ATOM 423 N N . GLY A 1 57 ? 151.224 112.751 160.133 1.00 99.00 57 GLY A N 1
ATOM 424 C CA . GLY A 1 57 ? 152.204 113.525 160.887 1.00 99.00 57 GLY A CA 1
ATOM 425 C C . GLY A 1 57 ? 152.477 112.896 162.234 1.00 99.00 57 GLY A C 1
ATOM 426 O O . GLY A 1 57 ? 153.620 112.592 162.576 1.00 99.00 57 GLY A O 1
ATOM 427 N N . HIS A 1 58 ? 151.398 112.736 162.990 1.00 99.00 58 HIS A N 1
ATOM 428 C CA . HIS A 1 58 ? 151.343 111.950 164.229 1.00 99.00 58 HIS A CA 1
ATOM 429 C C . HIS A 1 58 ? 152.106 110.619 164.080 1.00 99.00 58 HIS A C 1
ATOM 430 O O . HIS A 1 58 ? 153.040 110.341 164.844 1.00 99.00 58 HIS A O 1
ATOM 437 N N . GLY A 1 59 ? 151.751 109.843 163.055 1.00 99.00 59 GLY A N 1
ATOM 438 C CA . GLY A 1 59 ? 152.275 108.484 162.875 1.00 99.00 59 GLY A CA 1
ATOM 439 C C . GLY A 1 59 ? 153.751 108.385 162.553 1.00 99.00 59 GLY A C 1
ATOM 440 O O . GLY A 1 59 ? 154.430 107.472 163.024 1.00 99.00 59 GLY A O 1
ATOM 441 N N . ALA A 1 60 ? 154.240 109.328 161.753 1.00 99.00 60 ALA A N 1
ATOM 442 C CA . ALA A 1 60 ? 155.631 109.337 161.295 1.00 99.00 60 ALA A CA 1
ATOM 443 C C . ALA A 1 60 ? 156.542 110.264 162.112 1.00 99.00 60 ALA A C 1
ATOM 444 O O . ALA A 1 60 ? 157.731 110.377 161.809 1.00 99.00 60 ALA A O 1
ATOM 446 N N . GLY A 1 61 ? 156.001 110.908 163.147 1.00 99.00 61 GLY A N 1
ATOM 447 C CA . GLY A 1 61 ? 156.759 111.872 163.941 1.00 99.00 61 GLY A CA 1
ATOM 448 C C . GLY A 1 61 ? 157.047 113.172 163.219 1.00 99.00 61 GLY A C 1
ATOM 449 O O . GLY A 1 61 ? 158.033 113.857 163.513 1.00 99.00 61 GLY A O 1
ATOM 450 N N . ILE A 1 62 ? 156.175 113.511 162.275 1.00 99.00 62 ILE A N 1
ATOM 451 C CA . ILE A 1 62 ? 156.272 114.743 161.508 1.00 99.00 62 ILE A CA 1
ATOM 452 C C . ILE A 1 62 ? 155.271 115.716 162.100 1.00 99.00 62 ILE A C 1
ATOM 453 O O . ILE A 1 62 ? 154.155 115.320 162.406 1.00 99.00 62 ILE A O 1
ATOM 458 N N . LYS A 1 63 ? 155.640 116.984 162.252 1.00 99.00 63 LYS A N 1
ATOM 459 C CA . LYS A 1 63 ? 154.650 117.995 162.633 1.00 99.00 63 LYS A CA 1
ATOM 460 C C . LYS A 1 63 ? 153.806 118.415 161.423 1.00 99.00 63 LYS A C 1
ATOM 461 O O . LYS A 1 63 ? 154.361 118.914 160.441 1.00 99.00 63 LYS A O 1
ATOM 467 N N . PRO A 1 64 ? 152.464 118.223 161.492 1.00 99.00 64 PRO A N 1
ATOM 468 C CA . PRO A 1 64 ? 151.610 118.834 160.479 1.00 99.00 64 PRO A CA 1
ATOM 469 C C . PRO A 1 64 ? 151.557 120.348 160.638 1.00 99.00 64 PRO A C 1
ATOM 470 O O . PRO A 1 64 ? 151.268 120.846 161.727 1.00 99.00 64 PRO A O 1
ATOM 474 N N . ILE A 1 65 ? 151.891 121.057 159.566 1.00 99.00 65 ILE A N 1
ATOM 475 C CA . ILE A 1 65 ? 151.758 122.500 159.496 1.00 99.00 65 ILE A CA 1
ATOM 476 C C . ILE A 1 65 ? 150.589 122.875 158.573 1.00 99.00 65 ILE A C 1
ATOM 477 O O . ILE A 1 65 ? 150.467 122.372 157.459 1.00 99.00 65 ILE A O 1
ATOM 482 N N . VAL A 1 66 ? 149.757 123.798 159.043 1.00 99.00 66 VAL A N 1
ATOM 483 C CA . VAL A 1 66 ? 148.426 124.030 158.479 1.00 99.00 66 VAL A CA 1
ATOM 484 C C . VAL A 1 66 ? 148.420 125.216 157.509 1.00 99.00 66 VAL A C 1
ATOM 485 O O . VAL A 1 66 ? 148.943 126.279 157.842 1.00 99.00 66 VAL A O 1
ATOM 489 N N . GLY A 1 67 ? 147.815 125.049 156.331 1.00 99.00 67 GLY A N 1
ATOM 490 C CA . GLY A 1 67 ? 147.636 126.175 155.401 1.00 99.00 67 GLY A CA 1
ATOM 491 C C . GLY A 1 67 ? 146.685 125.920 154.251 1.00 99.00 67 GLY A C 1
ATOM 492 O O . GLY A 1 67 ? 146.033 124.879 154.210 1.00 99.00 67 GLY A O 1
ATOM 493 N N . ALA A 1 68 ? 146.607 126.884 153.327 1.00 99.00 68 ALA A N 1
ATOM 494 C CA . ALA A 1 68 ? 145.834 126.744 152.074 1.00 99.00 68 ALA A CA 1
ATOM 495 C C . ALA A 1 68 ? 146.019 127.928 151.105 1.00 99.00 68 ALA A C 1
ATOM 496 O O . ALA A 1 68 ? 146.479 128.995 151.507 1.00 99.00 68 ALA A O 1
ATOM 498 N N . ASP A 1 69 ? 145.658 127.708 149.834 1.00 99.00 69 ASP A N 1
ATOM 499 C CA . ASP A 1 69 ? 145.563 128.764 148.798 1.00 99.00 69 ASP A CA 1
ATOM 500 C C . ASP A 1 69 ? 144.110 129.093 148.500 1.00 99.00 69 ASP A C 1
ATOM 501 O O . ASP A 1 69 ? 143.237 128.227 148.627 1.00 99.00 69 ASP A O 1
ATOM 506 N N . PHE A 1 70 ? 143.875 130.318 148.021 1.00 99.00 70 PHE A N 1
ATOM 507 C CA . PHE A 1 70 ? 142.519 130.860 147.853 1.00 99.00 70 PHE A CA 1
ATOM 508 C C . PHE A 1 70 ? 142.310 131.642 146.553 1.00 99.00 70 PHE A C 1
ATOM 509 O O . PHE A 1 70 ? 143.230 131.790 145.754 1.00 99.00 70 PHE A O 1
ATOM 517 N N . ASN A 1 71 ? 141.070 132.085 146.336 1.00 99.00 71 ASN A N 1
ATOM 518 C CA . ASN A 1 71 ? 140.700 132.940 145.205 1.00 99.00 71 ASN A CA 1
ATOM 519 C C . ASN A 1 71 ? 140.409 134.331 145.753 1.00 99.00 71 ASN A C 1
ATOM 520 O O . ASN A 1 71 ? 139.472 134.490 146.536 1.00 99.00 71 ASN A O 1
ATOM 525 N N . VAL A 1 72 ? 141.181 135.333 145.326 1.00 99.00 72 VAL A N 1
ATOM 526 C CA . VAL A 1 72 ? 141.155 136.655 145.958 1.00 99.00 72 VAL A CA 1
ATOM 527 C C . VAL A 1 72 ? 140.493 137.702 145.072 1.00 99.00 72 VAL A C 1
ATOM 528 O O . VAL A 1 72 ? 140.621 137.683 143.843 1.00 99.00 72 VAL A O 1
ATOM 532 N N . GLN A 1 73 ? 139.783 138.609 145.738 1.00 99.00 73 GLN A N 1
ATOM 533 C CA . GLN A 1 73 ? 139.208 139.803 145.139 1.00 99.00 73 GLN A CA 1
ATOM 534 C C . GLN A 1 73 ? 139.459 140.956 146.112 1.00 99.00 73 GLN A C 1
ATOM 535 O O . GLN A 1 73 ? 138.833 141.018 147.173 1.00 99.00 73 GLN A O 1
ATOM 541 N N . CYS A 1 74 ? 140.406 141.830 145.772 1.00 99.00 74 CYS A N 1
ATOM 542 C CA . CYS A 1 74 ? 140.474 143.171 146.367 1.00 99.00 74 CYS A CA 1
ATOM 543 C C . CYS A 1 74 ? 139.794 144.115 145.372 1.00 99.00 74 CYS A C 1
ATOM 544 O O . CYS A 1 74 ? 139.833 143.859 144.172 1.00 99.00 74 CYS A O 1
ATOM 547 N N . ASP A 1 75 ? 139.136 145.173 145.846 1.00 99.00 75 ASP A N 1
ATOM 548 C CA . ASP A 1 75 ? 138.423 146.085 144.916 1.00 99.00 75 ASP A CA 1
ATOM 549 C C . ASP A 1 75 ? 139.385 146.903 144.012 1.00 99.00 75 ASP A C 1
ATOM 550 O O . ASP A 1 75 ? 138.972 147.441 142.978 1.00 99.00 75 ASP A O 1
ATOM 555 N N . LEU A 1 76 ? 140.666 146.946 144.388 1.00 99.00 76 LEU A N 1
ATOM 556 C CA . LEU A 1 76 ? 141.696 147.667 143.632 1.00 99.00 76 LEU A CA 1
ATOM 557 C C . LEU A 1 76 ? 142.067 147.001 142.276 1.00 99.00 76 LEU A C 1
ATOM 558 O O . LEU A 1 76 ? 142.279 147.711 141.291 1.00 99.00 76 LEU A O 1
ATOM 563 N N . LEU A 1 77 ? 142.129 145.664 142.228 1.00 99.00 77 LEU A N 1
ATOM 564 C CA . LEU A 1 77 ? 142.244 144.911 140.952 1.00 99.00 77 LEU A CA 1
ATOM 565 C C . LEU A 1 77 ? 140.880 144.464 140.359 1.00 99.00 77 LEU A C 1
ATOM 566 O O . LEU A 1 77 ? 140.839 143.937 139.250 1.00 99.00 77 LEU A O 1
ATOM 571 N N . GLY A 1 78 ? 139.781 144.681 141.084 1.00 99.00 78 GLY A N 1
ATOM 572 C CA . GLY A 1 78 ? 138.441 144.272 140.648 1.00 99.00 78 GLY A CA 1
ATOM 573 C C . GLY A 1 78 ? 138.274 142.774 140.801 1.00 99.00 78 GLY A C 1
ATOM 574 O O . GLY A 1 78 ? 138.592 142.218 141.856 1.00 99.00 78 GLY A O 1
ATOM 575 N N . ASP A 1 79 ? 137.798 142.124 139.739 1.00 99.00 79 ASP A N 1
ATOM 576 C CA . ASP A 1 79 ? 137.689 140.660 139.683 1.00 99.00 79 ASP A CA 1
ATOM 577 C C . ASP A 1 79 ? 138.816 139.996 138.870 1.00 99.00 79 ASP A C 1
ATOM 578 O O . ASP A 1 79 ? 138.617 138.922 138.301 1.00 99.00 79 ASP A O 1
ATOM 583 N N . GLU A 1 80 ? 140.000 140.617 138.820 1.00 99.00 80 GLU A N 1
ATOM 584 C CA . GLU A 1 80 ? 141.197 139.927 138.321 1.00 99.00 80 GLU A CA 1
ATOM 585 C C . GLU A 1 80 ? 141.520 138.838 139.330 1.00 99.00 80 GLU A C 1
ATOM 586 O O . GLU A 1 80 ? 141.579 139.095 140.535 1.00 99.00 80 GLU A O 1
ATOM 592 N N . LEU A 1 81 ? 141.692 137.619 138.825 1.00 99.00 81 LEU A N 1
ATOM 593 C CA . LEU A 1 81 ? 141.693 136.422 139.659 1.00 99.00 81 LEU A CA 1
ATOM 594 C C . LEU A 1 81 ? 143.101 136.122 140.156 1.00 99.00 81 LEU A C 1
ATOM 595 O O . LEU A 1 81 ? 144.029 135.967 139.357 1.00 99.00 81 LEU A O 1
ATOM 600 N N . THR A 1 82 ? 143.242 136.047 141.480 1.00 99.00 82 THR A N 1
ATOM 601 C CA . THR A 1 82 ? 144.536 135.915 142.139 1.00 99.00 82 THR A CA 1
ATOM 602 C C . THR A 1 82 ? 144.482 134.918 143.283 1.00 99.00 82 THR A C 1
ATOM 603 O O . THR A 1 82 ? 143.406 134.498 143.707 1.00 99.00 82 THR A O 1
ATOM 607 N N . HIS A 1 83 ? 145.663 134.539 143.761 1.00 99.00 83 HIS A N 1
ATOM 608 C CA . HIS A 1 83 ? 145.803 133.674 144.927 1.00 99.00 83 HIS A CA 1
ATOM 609 C C . HIS A 1 83 ? 146.126 134.472 146.142 1.00 99.00 83 HIS A C 1
ATOM 610 O O . HIS A 1 83 ? 146.665 135.572 146.059 1.00 99.00 83 HIS A O 1
ATOM 617 N N . LEU A 1 84 ? 145.755 133.912 147.277 1.00 99.00 84 LEU A N 1
ATOM 618 C CA . LEU A 1 84 ? 146.422 134.213 148.513 1.00 99.00 84 LEU A CA 1
ATOM 619 C C . LEU A 1 84 ? 146.628 132.873 149.159 1.00 99.00 84 LEU A C 1
ATOM 620 O O . LEU A 1 84 ? 145.737 132.029 149.136 1.00 99.00 84 LEU A O 1
ATOM 625 N N . THR A 1 85 ? 147.813 132.676 149.709 1.00 99.00 85 THR A N 1
ATOM 626 C CA . THR A 1 85 ? 148.135 131.472 150.432 1.00 99.00 85 THR A CA 1
ATOM 627 C C . THR A 1 85 ? 148.143 131.841 151.902 1.00 99.00 85 THR A C 1
ATOM 628 O O . THR A 1 85 ? 148.869 132.742 152.302 1.00 99.00 85 THR A O 1
ATOM 632 N N . VAL A 1 86 ? 147.335 131.155 152.702 1.00 99.00 86 VAL A N 1
ATOM 633 C CA . VAL A 1 86 ? 147.045 131.604 154.054 1.00 99.00 86 VAL A CA 1
ATOM 634 C C . VAL A 1 86 ? 147.161 130.470 155.036 1.00 99.00 86 VAL A C 1
ATOM 635 O O . VAL A 1 86 ? 146.503 129.440 154.892 1.00 99.00 86 VAL A O 1
ATOM 639 N N . LEU A 1 87 ? 147.969 130.711 156.061 1.00 99.00 87 LEU A N 1
ATOM 640 C CA . LEU A 1 87 ? 148.376 129.702 157.010 1.00 99.00 87 LEU A CA 1
ATOM 641 C C . LEU A 1 87 ? 147.974 130.131 158.408 1.00 99.00 87 LEU A C 1
ATOM 642 O O . LEU A 1 87 ? 148.039 131.310 158.743 1.00 99.00 87 LEU A O 1
ATOM 647 N N . ALA A 1 88 ? 147.585 129.162 159.230 1.00 99.00 88 ALA A N 1
ATOM 648 C CA . ALA A 1 88 ? 147.222 129.416 160.623 1.00 99.00 88 ALA A CA 1
ATOM 649 C C . ALA A 1 88 ? 148.403 129.143 161.537 1.00 99.00 88 ALA A C 1
ATOM 650 O O . ALA A 1 88 ? 149.096 128.133 161.392 1.00 99.00 88 ALA A O 1
ATOM 652 N N . ALA A 1 89 ? 148.612 130.043 162.490 1.00 99.00 89 ALA A N 1
ATOM 653 C CA . ALA A 1 89 ? 149.619 129.859 163.530 1.00 99.00 89 ALA A CA 1
ATOM 654 C C . ALA A 1 89 ? 149.160 128.887 164.625 1.00 99.00 89 ALA A C 1
ATOM 655 O O . ALA A 1 89 ? 149.948 128.080 165.125 1.00 99.00 89 ALA A O 1
ATOM 657 N N . ASN A 1 90 ? 147.886 128.967 164.999 1.00 99.00 90 ASN A N 1
ATOM 658 C CA . ASN A 1 90 ? 147.394 128.302 166.212 1.00 99.00 90 ASN A CA 1
ATOM 659 C C . ASN A 1 90 ? 145.882 128.040 166.131 1.00 99.00 90 ASN A C 1
ATOM 660 O O . ASN A 1 90 ? 145.340 128.049 165.027 1.00 99.00 90 ASN A O 1
ATOM 665 N N . ASN A 1 91 ? 145.231 127.781 167.275 1.00 99.00 91 ASN A N 1
ATOM 666 C CA . ASN A 1 91 ? 143.776 127.506 167.372 1.00 99.00 91 ASN A CA 1
ATOM 667 C C . ASN A 1 91 ? 142.919 128.611 166.787 1.00 99.00 91 ASN A C 1
ATOM 668 O O . ASN A 1 91 ? 141.907 128.353 166.154 1.00 99.00 91 ASN A O 1
ATOM 673 N N . THR A 1 92 ? 143.276 129.840 167.137 1.00 99.00 92 THR A N 1
ATOM 674 C CA . THR A 1 92 ? 142.661 131.046 166.588 1.00 99.00 92 THR A CA 1
ATOM 675 C C . THR A 1 92 ? 142.647 131.057 165.060 1.00 99.00 92 THR A C 1
ATOM 676 O O . THR A 1 92 ? 141.608 131.312 164.450 1.00 99.00 92 THR A O 1
ATOM 680 N N . GLY A 1 93 ? 143.791 130.774 164.450 1.00 99.00 93 GLY A N 1
ATOM 681 C CA . GLY A 1 93 ? 143.915 130.835 163.004 1.00 99.00 93 GLY A CA 1
ATOM 682 C C . GLY A 1 93 ? 143.119 129.732 162.363 1.00 99.00 93 GLY A C 1
ATOM 683 O O . GLY A 1 93 ? 142.407 129.949 161.387 1.00 99.00 93 GLY A O 1
ATOM 684 N N . TYR A 1 94 ? 143.263 128.543 162.930 1.00 99.00 94 TYR A N 1
ATOM 685 C CA . TYR A 1 94 ? 142.504 127.370 162.536 1.00 99.00 94 TYR A CA 1
ATOM 686 C C . TYR A 1 94 ? 141.015 127.649 162.389 1.00 99.00 94 TYR A C 1
ATOM 687 O O . TYR A 1 94 ? 140.391 127.234 161.415 1.00 99.00 94 TYR A O 1
ATOM 696 N N . GLN A 1 95 ? 140.466 128.350 163.372 1.00 99.00 95 GLN A N 1
ATOM 697 C CA . GLN A 1 95 ? 139.053 128.686 163.399 1.00 99.00 95 GLN A CA 1
ATOM 698 C C . GLN A 1 95 ? 138.742 129.656 162.304 1.00 99.00 95 GLN A C 1
ATOM 699 O O . GLN A 1 95 ? 137.747 129.514 161.604 1.00 99.00 95 GLN A O 1
ATOM 705 N N . ASN A 1 96 ? 139.584 130.673 162.202 1.00 99.00 96 ASN A N 1
ATOM 706 C CA . ASN A 1 96 ? 139.411 131.701 161.200 1.00 99.00 96 ASN A CA 1
ATOM 707 C C . ASN A 1 96 ? 139.525 131.113 159.811 1.00 99.00 96 ASN A C 1
ATOM 708 O O . ASN A 1 96 ? 138.750 131.455 158.921 1.00 99.00 96 ASN A O 1
ATOM 713 N N . LEU A 1 97 ? 140.498 130.229 159.644 1.00 99.00 97 LEU A N 1
ATOM 714 C CA . LEU A 1 97 ? 140.719 129.535 158.392 1.00 99.00 97 LEU A CA 1
ATOM 715 C C . LEU A 1 97 ? 139.487 128.776 157.977 1.00 99.00 97 LEU A C 1
ATOM 716 O O . LEU A 1 97 ? 139.029 128.869 156.837 1.00 99.00 97 LEU A O 1
ATOM 721 N N . THR A 1 98 ? 138.978 128.000 158.920 1.00 99.00 98 THR A N 1
ATOM 722 C CA . THR A 1 98 ? 137.830 127.162 158.671 1.00 99.00 98 THR A CA 1
ATOM 723 C C . THR A 1 98 ? 136.607 127.989 158.333 1.00 99.00 98 THR A C 1
ATOM 724 O O . THR A 1 98 ? 135.804 127.605 157.495 1.00 99.00 98 THR A O 1
ATOM 728 N N . LEU A 1 99 ? 136.460 129.108 159.021 1.00 99.00 99 LEU A N 1
ATOM 729 C CA . LEU A 1 99 ? 135.350 130.016 158.771 1.00 99.00 99 LEU A CA 1
ATOM 730 C C . LEU A 1 99 ? 135.441 130.690 157.426 1.00 99.00 99 LEU A C 1
ATOM 731 O O . LEU A 1 99 ? 134.421 130.924 156.793 1.00 99.00 99 LEU A O 1
ATOM 736 N N . LEU A 1 100 ? 136.655 131.043 157.020 1.00 99.00 100 LEU A N 1
ATOM 737 C CA . LEU A 1 100 ? 136.862 131.737 155.750 1.00 99.00 100 LEU A CA 1
ATOM 738 C C . LEU A 1 100 ? 136.485 130.865 154.595 1.00 99.00 100 LEU A C 1
ATOM 739 O O . LEU A 1 100 ? 135.846 131.302 153.648 1.00 99.00 100 LEU A O 1
ATOM 744 N N . ILE A 1 101 ? 136.935 129.631 154.686 1.00 99.00 101 ILE A N 1
ATOM 745 C CA . ILE A 1 101 ? 136.609 128.607 153.728 1.00 99.00 101 ILE A CA 1
ATOM 746 C C . ILE A 1 101 ? 135.104 128.454 153.604 1.00 99.00 101 ILE A C 1
ATOM 747 O O . ILE A 1 101 ? 134.561 128.486 152.506 1.00 99.00 101 ILE A O 1
ATOM 752 N N . SER A 1 102 ? 134.450 128.282 154.741 1.00 99.00 102 SER A N 1
ATOM 753 C CA . SER A 1 102 ? 133.008 128.103 154.784 1.00 99.00 102 SER A CA 1
ATOM 754 C C . SER A 1 102 ? 132.261 129.309 154.243 1.00 99.00 102 SER A C 1
ATOM 755 O O . SER A 1 102 ? 131.208 129.170 153.619 1.00 99.00 102 SER A O 1
ATOM 758 N N . LYS A 1 103 ? 132.808 130.492 154.492 1.00 99.00 103 LYS A N 1
ATOM 759 C CA . LYS A 1 103 ? 132.192 131.721 154.019 1.00 99.00 103 LYS A CA 1
ATOM 760 C C . LYS A 1 103 ? 132.311 131.883 152.500 1.00 99.00 103 LYS A C 1
ATOM 761 O O . LYS A 1 103 ? 131.389 132.392 151.865 1.00 99.00 103 LYS A O 1
ATOM 767 N N . ALA A 1 104 ? 133.436 131.450 151.927 1.00 99.00 104 ALA A N 1
ATOM 768 C CA . ALA A 1 104 ? 133.620 131.454 150.466 1.00 99.00 104 ALA A CA 1
ATOM 769 C C . ALA A 1 104 ? 132.601 130.546 149.797 1.00 99.00 104 ALA A C 1
ATOM 770 O O . ALA A 1 104 ? 132.019 130.909 148.769 1.00 99.00 104 ALA A O 1
ATOM 772 N N . TYR A 1 105 ? 132.387 129.372 150.387 1.00 99.00 105 TYR A N 1
ATOM 773 C CA . TYR A 1 105 ? 131.411 128.416 149.854 1.00 99.00 105 TYR A CA 1
ATOM 774 C C . TYR A 1 105 ? 129.967 128.877 150.083 1.00 99.00 105 TYR A C 1
ATOM 775 O O . TYR A 1 105 ? 129.126 128.674 149.204 1.00 99.00 105 TYR A O 1
ATOM 784 N N . GLN A 1 106 ? 129.686 129.492 151.242 1.00 99.00 106 GLN A N 1
ATOM 785 C CA . GLN A 1 106 ? 128.351 130.086 151.543 1.00 99.00 106 GLN A CA 1
ATOM 786 C C . GLN A 1 106 ? 127.920 131.151 150.529 1.00 99.00 106 GLN A C 1
ATOM 787 O O . GLN A 1 106 ? 126.728 131.305 150.238 1.00 99.00 106 GLN A O 1
ATOM 793 N N . ARG A 1 107 ? 128.902 131.886 150.017 1.00 99.00 107 ARG A N 1
ATOM 794 C CA . ARG A 1 107 ? 128.665 132.941 149.041 1.00 99.00 107 ARG A CA 1
ATOM 795 C C . ARG A 1 107 ? 128.175 132.431 147.676 1.00 99.00 107 ARG A C 1
ATOM 796 O O . ARG A 1 107 ? 127.458 133.151 146.978 1.00 99.00 107 ARG A O 1
ATOM 804 N N . GLY A 1 108 ? 128.541 131.200 147.310 1.00 99.00 108 GLY A N 1
ATOM 805 C CA . GLY A 1 108 ? 128.263 130.677 145.971 1.00 99.00 108 GLY A CA 1
ATOM 806 C C . GLY A 1 108 ? 129.375 131.042 145.014 1.00 99.00 108 GLY A C 1
ATOM 807 O O . GLY A 1 108 ? 130.251 131.856 145.341 1.00 99.00 108 GLY A O 1
ATOM 808 N N . TYR A 1 109 ? 129.352 130.406 143.844 1.00 99.00 109 TYR A N 1
ATOM 809 C CA . TYR A 1 109 ? 130.417 130.544 142.844 1.00 99.00 109 TYR A CA 1
ATOM 810 C C . TYR A 1 109 ? 130.072 129.848 141.522 1.00 99.00 109 TYR A C 1
ATOM 811 O O . TYR A 1 109 ? 129.055 129.160 141.420 1.00 99.00 109 TYR A O 1
ATOM 820 N N . GLY A 1 110 ? 130.928 130.045 140.519 1.00 99.00 110 GLY A N 1
ATOM 821 C CA . GLY A 1 110 ? 130.837 129.338 139.235 1.00 99.00 110 GLY A CA 1
ATOM 822 C C . GLY A 1 110 ? 132.065 128.479 138.978 1.00 99.00 110 GLY A C 1
ATOM 823 O O . GLY A 1 110 ? 132.714 128.010 139.913 1.00 99.00 110 GLY A O 1
ATOM 824 N N . ALA A 1 111 ? 132.393 128.285 137.701 1.00 99.00 111 ALA A N 1
ATOM 825 C CA . ALA A 1 111 ? 133.567 127.491 137.306 1.00 99.00 111 ALA A CA 1
ATOM 826 C C . ALA A 1 111 ? 134.913 128.056 137.822 1.00 99.00 111 ALA A C 1
ATOM 827 O O . ALA A 1 111 ? 135.856 127.288 138.019 1.00 99.00 111 ALA A O 1
ATOM 829 N N . ALA A 1 112 ? 134.989 129.374 138.057 1.00 99.00 112 ALA A N 1
ATOM 830 C CA . ALA A 1 112 ? 136.174 130.030 138.666 1.00 99.00 112 ALA A CA 1
ATOM 831 C C . ALA A 1 112 ? 136.497 129.545 140.082 1.00 99.00 112 ALA A C 1
ATOM 832 O O . ALA A 1 112 ? 137.602 129.770 140.584 1.00 99.00 112 ALA A O 1
ATOM 834 N N . GLY A 1 113 ? 135.520 128.904 140.719 1.00 99.00 113 GLY A N 1
ATOM 835 C CA . GLY A 1 113 ? 135.673 128.366 142.045 1.00 99.00 113 GLY A CA 1
ATOM 836 C C . GLY A 1 113 ? 135.146 129.398 143.009 1.00 99.00 113 GLY A C 1
ATOM 837 O O . GLY A 1 113 ? 134.855 130.530 142.608 1.00 99.00 113 GLY A O 1
ATOM 838 N N . PRO A 1 114 ? 134.999 129.012 144.286 1.00 99.00 114 PRO A N 1
ATOM 839 C CA . PRO A 1 114 ? 134.574 129.940 145.328 1.00 99.00 114 PRO A CA 1
ATOM 840 C C . PRO A 1 114 ? 135.555 131.082 145.486 1.00 99.00 114 PRO A C 1
ATOM 841 O O . PRO A 1 114 ? 136.764 130.888 145.372 1.00 99.00 114 PRO A O 1
ATOM 845 N N . ILE A 1 115 ? 135.016 132.265 145.722 1.00 99.00 115 ILE A N 1
ATOM 846 C CA . ILE A 1 115 ? 135.810 133.463 145.803 1.00 99.00 115 ILE A CA 1
ATOM 847 C C . ILE A 1 115 ? 135.526 134.068 147.155 1.00 99.00 115 ILE A C 1
ATOM 848 O O . ILE A 1 115 ? 134.413 133.960 147.667 1.00 99.00 115 ILE A O 1
ATOM 853 N N . ILE A 1 116 ? 136.532 134.710 147.723 1.00 99.00 116 ILE A N 1
ATOM 854 C CA . ILE A 1 116 ? 136.369 135.422 148.977 1.00 99.00 116 ILE A CA 1
ATOM 855 C C . ILE A 1 116 ? 136.507 136.923 148.739 1.00 99.00 116 ILE A C 1
ATOM 856 O O . ILE A 1 116 ? 137.187 137.343 147.802 1.00 99.00 116 ILE A O 1
ATOM 861 N N . ASP A 1 117 ? 135.829 137.718 149.566 1.00 99.00 117 ASP A N 1
ATOM 862 C CA . ASP A 1 117 ? 136.077 139.157 149.664 1.00 99.00 117 ASP A CA 1
ATOM 863 C C . ASP A 1 117 ? 137.310 139.367 150.540 1.00 99.00 117 ASP A C 1
ATOM 864 O O . ASP A 1 117 ? 137.442 138.743 151.600 1.00 99.00 117 ASP A O 1
ATOM 869 N N . ARG A 1 118 ? 138.211 140.238 150.083 1.00 99.00 118 ARG A N 1
ATOM 870 C CA . ARG A 1 118 ? 139.388 140.653 150.857 1.00 99.00 118 ARG A CA 1
ATOM 871 C C . ARG A 1 118 ? 138.966 141.119 152.244 1.00 99.00 118 ARG A C 1
ATOM 872 O O . ARG A 1 118 ? 139.640 140.825 153.216 1.00 99.00 118 ARG A O 1
ATOM 880 N N . ASP A 1 119 ? 137.837 141.817 152.337 1.00 99.00 119 ASP A N 1
ATOM 881 C CA . ASP A 1 119 ? 137.383 142.363 153.614 1.00 99.00 119 ASP A CA 1
ATOM 882 C C . ASP A 1 119 ? 136.809 141.346 154.595 1.00 99.00 119 ASP A C 1
ATOM 883 O O . ASP A 1 119 ? 136.493 141.681 155.726 1.00 99.00 119 ASP A O 1
ATOM 888 N N . TRP A 1 120 ? 136.724 140.087 154.195 1.00 99.00 120 TRP A N 1
ATOM 889 C CA . TRP A 1 120 ? 136.485 139.028 155.159 1.00 99.00 120 TRP A CA 1
ATOM 890 C C . TRP A 1 120 ? 137.707 138.795 156.044 1.00 99.00 120 TRP A C 1
ATOM 891 O O . TRP A 1 120 ? 137.617 138.118 157.060 1.00 99.00 120 TRP A O 1
ATOM 902 N N . LEU A 1 121 ? 138.838 139.392 155.676 1.00 99.00 121 LEU A N 1
ATOM 903 C CA . LEU A 1 121 ? 139.997 139.497 156.563 1.00 99.00 121 LEU A CA 1
ATOM 904 C C . LEU A 1 121 ? 139.806 140.420 157.766 1.00 99.00 121 LEU A C 1
ATOM 905 O O . LEU A 1 121 ? 140.682 140.473 158.637 1.00 99.00 121 LEU A O 1
ATOM 910 N N . ILE A 1 122 ? 138.708 141.178 157.797 1.00 99.00 122 ILE A N 1
ATOM 911 C CA . ILE A 1 122 ? 138.306 141.924 158.993 1.00 99.00 122 ILE A CA 1
ATOM 912 C C . ILE A 1 122 ? 138.019 140.930 160.123 1.00 99.00 122 ILE A C 1
ATOM 913 O O . ILE A 1 122 ? 138.678 140.965 161.170 1.00 99.00 122 ILE A O 1
ATOM 918 N N . GLU A 1 123 ? 137.021 140.071 159.887 1.00 99.00 123 GLU A N 1
ATOM 919 C CA . GLU A 1 123 ? 136.543 139.076 160.871 1.00 99.00 123 GLU A CA 1
ATOM 920 C C . GLU A 1 123 ? 137.637 138.070 161.163 1.00 99.00 123 GLU A C 1
ATOM 921 O O . GLU A 1 123 ? 137.955 137.767 162.324 1.00 99.00 123 GLU A O 1
ATOM 927 N N . LEU A 1 124 ? 138.179 137.546 160.067 1.00 99.00 124 LEU A N 1
ATOM 928 C CA . LEU A 1 124 ? 139.077 136.413 160.084 1.00 99.00 124 LEU A CA 1
ATOM 929 C C . LEU A 1 124 ? 140.461 137.003 160.045 1.00 99.00 124 LEU A C 1
ATOM 930 O O . LEU A 1 124 ? 141.089 137.122 158.990 1.00 99.00 124 LEU A O 1
ATOM 935 N N . ASN A 1 125 ? 140.915 137.366 161.236 1.00 99.00 125 ASN A N 1
ATOM 936 C CA . ASN A 1 125 ? 142.018 138.268 161.398 1.00 99.00 125 ASN A CA 1
ATOM 937 C C . ASN A 1 125 ? 143.027 137.705 162.386 1.00 99.00 125 ASN A C 1
ATOM 938 O O . ASN A 1 125 ? 144.142 137.350 161.992 1.00 99.00 125 ASN A O 1
ATOM 943 N N . GLU A 1 126 ? 142.624 137.596 163.653 1.00 99.00 126 GLU A N 1
ATOM 944 C CA . GLU A 1 126 ? 143.509 137.157 164.737 1.00 99.00 126 GLU A CA 1
ATOM 945 C C . GLU A 1 126 ? 144.087 135.733 164.522 1.00 99.00 126 GLU A C 1
ATOM 946 O O . GLU A 1 126 ? 143.404 134.848 164.023 1.00 99.00 126 GLU A O 1
ATOM 952 N N . GLY A 1 127 ? 145.359 135.545 164.877 1.00 99.00 127 GLY A N 1
ATOM 953 C CA . GLY A 1 127 ? 146.006 134.224 164.890 1.00 99.00 127 GLY A CA 1
ATOM 954 C C . GLY A 1 127 ? 146.380 133.587 163.557 1.00 99.00 127 GLY A C 1
ATOM 955 O O . GLY A 1 127 ? 146.610 132.378 163.501 1.00 99.00 127 GLY A O 1
ATOM 956 N N . LEU A 1 128 ? 146.476 134.396 162.499 1.00 99.00 128 LEU A N 1
ATOM 957 C CA . LEU A 1 128 ? 146.753 133.921 161.128 1.00 99.00 128 LEU A CA 1
ATOM 958 C C . LEU A 1 128 ? 148.095 134.420 160.583 1.00 99.00 128 LEU A C 1
ATOM 959 O O . LEU A 1 128 ? 148.570 135.477 160.991 1.00 99.00 128 LEU A O 1
ATOM 964 N N . ILE A 1 129 ? 148.695 133.663 159.658 1.00 99.00 129 ILE A N 1
ATOM 965 C CA . ILE A 1 129 ? 149.907 134.096 158.942 1.00 99.00 129 ILE A CA 1
ATOM 966 C C . ILE A 1 129 ? 149.682 133.989 157.437 1.00 99.00 129 ILE A C 1
ATOM 967 O O . ILE A 1 129 ? 149.183 132.974 156.945 1.00 99.00 129 ILE A O 1
ATOM 972 N N . LEU A 1 130 ? 150.109 135.026 156.713 1.00 99.00 130 LEU A N 1
ATOM 973 C CA . LEU A 1 130 ? 149.694 135.268 155.321 1.00 99.00 130 LEU A CA 1
ATOM 974 C C . LEU A 1 130 ? 150.870 135.447 154.345 1.00 99.00 130 LEU A C 1
ATOM 975 O O . LEU A 1 130 ? 151.978 135.788 154.765 1.00 99.00 130 LEU A O 1
ATOM 980 N N . LEU A 1 131 ? 150.601 135.251 153.046 1.00 99.00 131 LEU A N 1
ATOM 981 C CA . LEU A 1 131 ? 151.608 135.378 151.969 1.00 99.00 131 LEU A CA 1
ATOM 982 C C . LEU A 1 131 ? 151.330 136.478 150.925 1.00 99.00 131 LEU A C 1
ATOM 983 O O . LEU A 1 131 ? 150.242 137.045 150.875 1.00 99.00 131 LEU A O 1
ATOM 988 N N . SER A 1 132 ? 152.327 136.753 150.079 1.00 99.00 132 SER A N 1
ATOM 989 C CA . SER A 1 132 ? 152.147 137.611 148.893 1.00 99.00 132 SER A CA 1
ATOM 990 C C . SER A 1 132 ? 151.177 137.047 147.839 1.00 99.00 132 SER A C 1
ATOM 991 O O . SER A 1 132 ? 150.679 137.807 147.012 1.00 99.00 132 SER A O 1
ATOM 994 N N . GLY A 1 133 ? 150.912 135.734 147.879 1.00 99.00 133 GLY A N 1
ATOM 995 C CA . GLY A 1 133 ? 150.079 135.022 146.893 1.00 99.00 133 GLY A CA 1
ATOM 996 C C . GLY A 1 133 ? 150.933 134.348 145.828 1.00 99.00 133 GLY A C 1
ATOM 997 O O . GLY A 1 133 ? 150.412 133.733 144.886 1.00 99.00 133 GLY A O 1
ATOM 998 N N . GLY A 1 134 ? 152.251 134.485 145.978 1.00 99.00 134 GLY A N 1
ATOM 999 C CA . GLY A 1 134 ? 153.208 133.997 145.017 1.00 99.00 134 GLY A CA 1
ATOM 1000 C C . GLY A 1 134 ? 153.219 134.911 143.820 1.00 99.00 134 GLY A C 1
ATOM 1001 O O . GLY A 1 134 ? 152.793 136.074 143.891 1.00 99.00 134 GLY A O 1
ATOM 1002 N N . ARG A 1 135 ? 153.721 134.368 142.722 1.00 99.00 135 ARG A N 1
ATOM 1003 C CA . ARG A 1 135 ? 153.796 135.083 141.457 1.00 99.00 135 ARG A CA 1
ATOM 1004 C C . ARG A 1 135 ? 152.440 135.630 140.982 1.00 99.00 135 ARG A C 1
ATOM 1005 O O . ARG A 1 135 ? 152.382 136.744 140.465 1.00 99.00 135 ARG A O 1
ATOM 1013 N N . MET A 1 136 ? 151.362 134.859 141.162 1.00 99.00 136 MET A N 1
ATOM 1014 C CA . MET A 1 136 ? 150.026 135.261 140.662 1.00 99.00 136 MET A CA 1
ATOM 1015 C C . MET A 1 136 ? 149.098 135.674 141.820 1.00 99.00 136 MET A C 1
ATOM 1016 O O . MET A 1 136 ? 147.928 135.270 141.875 1.00 99.00 136 MET A O 1
ATOM 1021 N N . GLY A 1 137 ? 149.613 136.488 142.743 1.00 99.00 137 GLY A N 1
ATOM 1022 C CA . GLY A 1 137 ? 148.765 137.128 143.779 1.00 99.00 137 GLY A CA 1
ATOM 1023 C C . GLY A 1 137 ? 148.133 138.462 143.363 1.00 99.00 137 GLY A C 1
ATOM 1024 O O . GLY A 1 137 ? 148.366 138.939 142.254 1.00 99.00 137 GLY A O 1
ATOM 1025 N N . ASP A 1 138 ? 147.307 139.056 144.235 1.00 99.00 138 ASP A N 1
ATOM 1026 C CA . ASP A 1 138 ? 146.928 140.477 144.088 1.00 99.00 138 ASP A CA 1
ATOM 1027 C C . ASP A 1 138 ? 148.192 141.326 144.036 1.00 99.00 138 ASP A C 1
ATOM 1028 O O . ASP A 1 138 ? 148.272 142.224 143.217 1.00 99.00 138 ASP A O 1
ATOM 1033 N N . VAL A 1 139 ? 149.181 140.983 144.869 1.00 99.00 139 VAL A N 1
ATOM 1034 C CA . VAL A 1 139 ? 150.498 141.652 144.934 1.00 99.00 139 VAL A CA 1
ATOM 1035 C C . VAL A 1 139 ? 151.316 141.385 143.663 1.00 99.00 139 VAL A C 1
ATOM 1036 O O . VAL A 1 139 ? 151.894 142.306 143.064 1.00 99.00 139 VAL A O 1
ATOM 1040 N N . GLY A 1 140 ? 151.368 140.114 143.281 1.00 99.00 140 GLY A N 1
ATOM 1041 C CA . GLY A 1 140 ? 152.019 139.674 142.056 1.00 99.00 140 GLY A CA 1
ATOM 1042 C C . GLY A 1 140 ? 151.483 140.309 140.786 1.00 99.00 140 GLY A C 1
ATOM 1043 O O . GLY A 1 140 ? 152.280 140.743 139.962 1.00 99.00 140 GLY A O 1
ATOM 1044 N N . ARG A 1 141 ? 150.153 140.382 140.631 1.00 99.00 141 ARG A N 1
ATOM 1045 C CA . ARG A 1 141 ? 149.530 141.011 139.444 1.00 99.00 141 ARG A CA 1
ATOM 1046 C C . ARG A 1 141 ? 149.835 142.482 139.401 1.00 99.00 141 ARG A C 1
ATOM 1047 O O . ARG A 1 141 ? 150.236 142.991 138.367 1.00 99.00 141 ARG A O 1
ATOM 1055 N N . SER A 1 142 ? 149.639 143.153 140.530 1.00 99.00 142 SER A N 1
ATOM 1056 C CA . SER A 1 142 ? 149.979 144.561 140.649 1.00 99.00 142 SER A CA 1
ATOM 1057 C C . SER A 1 142 ? 151.482 144.816 140.421 1.00 99.00 142 SER A C 1
ATOM 1058 O O . SER A 1 142 ? 151.825 145.793 139.762 1.00 99.00 142 SER A O 1
ATOM 1061 N N . LEU A 1 143 ? 152.363 143.943 140.930 1.00 99.00 143 LEU A N 1
ATOM 1062 C CA . LEU A 1 143 ? 153.835 144.055 140.684 1.00 99.00 143 LEU A CA 1
ATOM 1063 C C . LEU A 1 143 ? 154.238 143.860 139.208 1.00 99.00 143 LEU A C 1
ATOM 1064 O O . LEU A 1 143 ? 155.098 144.597 138.692 1.00 99.00 143 LEU A O 1
ATOM 1069 N N . LEU A 1 144 ? 153.609 142.877 138.556 1.00 99.00 144 LEU A N 1
ATOM 1070 C CA . LEU A 1 144 ? 153.812 142.591 137.118 1.00 99.00 144 LEU A CA 1
ATOM 1071 C C . LEU A 1 144 ? 153.358 143.778 136.230 1.00 99.00 144 LEU A C 1
ATOM 1072 O O . LEU A 1 144 ? 154.027 144.102 135.244 1.00 99.00 144 LEU A O 1
ATOM 1077 N N . ARG A 1 145 ? 152.234 144.414 136.584 1.00 99.00 145 ARG A N 1
ATOM 1078 C CA . ARG A 1 145 ? 151.800 145.679 135.946 1.00 99.00 145 ARG A CA 1
ATOM 1079 C C . ARG A 1 145 ? 152.816 146.826 136.209 1.00 99.00 145 ARG A C 1
ATOM 1080 O O . ARG A 1 145 ? 153.024 147.683 135.344 1.00 99.00 145 ARG A O 1
ATOM 1088 N N . GLY A 1 146 ? 153.445 146.830 137.391 1.00 99.00 146 GLY A N 1
ATOM 1089 C CA . GLY A 1 146 ? 154.433 147.861 137.769 1.00 99.00 146 GLY A CA 1
ATOM 1090 C C . GLY A 1 146 ? 153.851 149.234 138.134 1.00 99.00 146 GLY A C 1
ATOM 1091 O O . GLY A 1 146 ? 154.537 150.248 137.986 1.00 99.00 146 GLY A O 1
ATOM 1092 N N . ASN A 1 147 ? 152.596 149.262 138.609 1.00 99.00 147 ASN A N 1
ATOM 1093 C CA . ASN A 1 147 ? 151.906 150.483 139.106 1.00 99.00 147 ASN A CA 1
ATOM 1094 C C . ASN A 1 147 ? 152.194 150.609 140.618 1.00 99.00 147 ASN A C 1
ATOM 1095 O O . ASN A 1 147 ? 151.535 149.961 141.443 1.00 99.00 147 ASN A O 1
ATOM 1100 N N . SER A 1 148 ? 153.182 151.434 140.974 1.00 99.00 148 SER A N 1
ATOM 1101 C CA . SER A 1 148 ? 153.637 151.539 142.376 1.00 99.00 148 SER A CA 1
ATOM 1102 C C . SER A 1 148 ? 152.553 152.080 143.333 1.00 99.00 148 SER A C 1
ATOM 1103 O O . SER A 1 148 ? 152.529 151.682 144.494 1.00 99.00 148 SER A O 1
ATOM 1106 N N . ALA A 1 149 ? 151.655 152.950 142.860 1.00 99.00 149 ALA A N 1
ATOM 1107 C CA . ALA A 1 149 ? 150.522 153.448 143.687 1.00 99.00 149 ALA A CA 1
ATOM 1108 C C . ALA A 1 149 ? 149.522 152.338 144.027 1.00 99.00 149 ALA A C 1
ATOM 1109 O O . ALA A 1 149 ? 149.050 152.226 145.162 1.00 99.00 149 ALA A O 1
ATOM 1111 N N . LEU A 1 150 ? 149.213 151.531 143.020 1.00 99.00 150 LEU A N 1
ATOM 1112 C CA . LEU A 1 150 ? 148.324 150.387 143.151 1.00 99.00 150 LEU A CA 1
ATOM 1113 C C . LEU A 1 150 ? 148.910 149.346 144.114 1.00 99.00 150 LEU A C 1
ATOM 1114 O O . LEU A 1 150 ? 148.191 148.803 144.968 1.00 99.00 150 LEU A O 1
ATOM 1119 N N . VAL A 1 151 ? 150.215 149.093 143.958 1.00 99.00 151 VAL A N 1
ATOM 1120 C CA . VAL A 1 151 ? 151.007 148.213 144.843 1.00 99.00 151 VAL A CA 1
ATOM 1121 C C . VAL A 1 151 ? 150.922 148.689 146.288 1.00 99.00 151 VAL A C 1
ATOM 1122 O O . VAL A 1 151 ? 150.575 147.890 147.174 1.00 99.00 151 VAL A O 1
ATOM 1126 N N . ASP A 1 152 ? 151.217 149.976 146.506 1.00 99.00 152 ASP A N 1
ATOM 1127 C CA . ASP A 1 152 ? 151.237 150.566 147.855 1.00 99.00 152 ASP A CA 1
ATOM 1128 C C . ASP A 1 152 ? 149.887 150.425 148.556 1.00 99.00 152 ASP A C 1
ATOM 1129 O O . ASP A 1 152 ? 149.842 150.118 149.751 1.00 99.00 152 ASP A O 1
ATOM 1134 N N . GLU A 1 153 ? 148.801 150.669 147.819 1.00 99.00 153 GLU A N 1
ATOM 1135 C CA . GLU A 1 153 ? 147.452 150.533 148.374 1.00 99.00 153 GLU A CA 1
ATOM 1136 C C . GLU A 1 153 ? 147.178 149.105 148.867 1.00 99.00 153 GLU A C 1
ATOM 1137 O O . GLU A 1 153 ? 146.736 148.916 150.013 1.00 99.00 153 GLU A O 1
ATOM 1143 N N . CYS A 1 154 ? 147.516 148.115 148.038 1.00 99.00 154 CYS A N 1
ATOM 1144 C CA . CYS A 1 154 ? 147.337 146.708 148.409 1.00 99.00 154 CYS A CA 1
ATOM 1145 C C . CYS A 1 154 ? 148.170 146.251 149.622 1.00 99.00 154 CYS A C 1
ATOM 1146 O O . CYS A 1 154 ? 147.592 145.744 150.584 1.00 99.00 154 CYS A O 1
ATOM 1149 N N . VAL A 1 155 ? 149.498 146.409 149.566 1.00 99.00 155 VAL A N 1
ATOM 1150 C CA . VAL A 1 155 ? 150.391 145.924 150.662 1.00 99.00 155 VAL A CA 1
ATOM 1151 C C . VAL A 1 155 ? 150.040 146.543 152.020 1.00 99.00 155 VAL A C 1
ATOM 1152 O O . VAL A 1 155 ? 149.922 145.829 153.035 1.00 99.00 155 VAL A O 1
ATOM 1156 N N . ALA A 1 156 ? 149.822 147.863 151.997 1.00 99.00 156 ALA A N 1
ATOM 1157 C CA . ALA A 1 156 ? 149.509 148.662 153.181 1.00 99.00 156 ALA A CA 1
ATOM 1158 C C . ALA A 1 156 ? 148.499 147.954 154.061 1.00 99.00 156 ALA A C 1
ATOM 1159 O O . ALA A 1 156 ? 148.701 147.870 155.267 1.00 99.00 156 ALA A O 1
ATOM 1161 N N . PHE A 1 157 ? 147.433 147.446 153.434 1.00 99.00 157 PHE A N 1
ATOM 1162 C CA . PHE A 1 157 ? 146.369 146.696 154.112 1.00 99.00 157 PHE A CA 1
ATOM 1163 C C . PHE A 1 157 ? 146.892 145.526 154.960 1.00 99.00 157 PHE A C 1
ATOM 1164 O O . PHE A 1 157 ? 146.492 145.359 156.125 1.00 99.00 157 PHE A O 1
ATOM 1172 N N . TYR A 1 158 ? 147.773 144.727 154.365 1.00 99.00 158 TYR A N 1
ATOM 1173 C CA . TYR A 1 158 ? 148.280 143.514 155.003 1.00 99.00 158 TYR A CA 1
ATOM 1174 C C . TYR A 1 158 ? 149.373 143.829 156.063 1.00 99.00 158 TYR A C 1
ATOM 1175 O O . TYR A 1 158 ? 149.479 143.128 157.095 1.00 99.00 158 TYR A O 1
ATOM 1184 N N . GLU A 1 159 ? 150.159 144.889 155.812 1.00 99.00 159 GLU A N 1
ATOM 1185 C CA . GLU A 1 159 ? 151.151 145.401 156.789 1.00 99.00 159 GLU A CA 1
ATOM 1186 C C . GLU A 1 159 ? 150.455 146.007 158.021 1.00 99.00 159 GLU A C 1
ATOM 1187 O O . GLU A 1 159 ? 150.987 145.965 159.129 1.00 99.00 159 GLU A O 1
ATOM 1193 N N . GLU A 1 160 ? 149.263 146.568 157.803 1.00 99.00 160 GLU A N 1
ATOM 1194 C CA . GLU A 1 160 ? 148.438 147.169 158.862 1.00 99.00 160 GLU A CA 1
ATOM 1195 C C . GLU A 1 160 ? 147.791 146.118 159.753 1.00 99.00 160 GLU A C 1
ATOM 1196 O O . GLU A 1 160 ? 147.933 146.163 160.977 1.00 99.00 160 GLU A O 1
ATOM 1202 N N . HIS A 1 161 ? 147.055 145.201 159.130 1.00 99.00 161 HIS A N 1
ATOM 1203 C CA . HIS A 1 161 ? 146.220 144.270 159.876 1.00 99.00 161 HIS A CA 1
ATOM 1204 C C . HIS A 1 161 ? 146.916 142.964 160.172 1.00 99.00 161 HIS A C 1
ATOM 1205 O O . HIS A 1 161 ? 146.388 142.197 160.963 1.00 99.00 161 HIS A O 1
ATOM 1212 N N . PHE A 1 162 ? 148.070 142.691 159.546 1.00 99.00 162 PHE A N 1
ATOM 1213 C CA . PHE A 1 162 ? 148.811 141.442 159.804 1.00 99.00 162 PHE A CA 1
ATOM 1214 C C . PHE A 1 162 ? 150.321 141.684 160.037 1.00 99.00 162 PHE A C 1
ATOM 1215 O O . PHE A 1 162 ? 151.176 141.097 159.364 1.00 99.00 162 PHE A O 1
ATOM 1223 N N . PRO A 1 163 ? 150.643 142.555 161.020 1.00 99.00 163 PRO A N 1
ATOM 1224 C CA . PRO A 1 163 ? 152.033 142.857 161.343 1.00 99.00 163 PRO A CA 1
ATOM 1225 C C . PRO A 1 163 ? 152.768 141.640 161.886 1.00 99.00 163 PRO A C 1
ATOM 1226 O O . PRO A 1 163 ? 152.224 140.913 162.705 1.00 99.00 163 PRO A O 1
ATOM 1230 N N . ASP A 1 164 ? 153.988 141.427 161.395 1.00 99.00 164 ASP A N 1
ATOM 1231 C CA . ASP A 1 164 ? 154.823 140.234 161.691 1.00 99.00 164 ASP A CA 1
ATOM 1232 C C . ASP A 1 164 ? 154.122 138.887 161.397 1.00 99.00 164 ASP A C 1
ATOM 1233 O O . ASP A 1 164 ? 154.557 137.837 161.867 1.00 99.00 164 ASP A O 1
ATOM 1238 N N . ARG A 1 165 ? 153.063 138.927 160.589 1.00 99.00 165 ARG A N 1
ATOM 1239 C CA . ARG A 1 165 ? 152.297 137.738 160.229 1.00 99.00 165 ARG A CA 1
ATOM 1240 C C . ARG A 1 165 ? 152.047 137.744 158.722 1.00 99.00 165 ARG A C 1
ATOM 1241 O O . ARG A 1 165 ? 150.993 137.313 158.232 1.00 99.00 165 ARG A O 1
ATOM 1249 N N . TYR A 1 166 ? 153.041 138.255 158.002 1.00 99.00 166 TYR A N 1
ATOM 1250 C CA . TYR A 1 166 ? 153.036 138.318 156.559 1.00 99.00 166 TYR A CA 1
ATOM 1251 C C . TYR A 1 166 ? 154.426 138.002 156.062 1.00 99.00 166 TYR A C 1
ATOM 1252 O O . TYR A 1 166 ? 155.363 138.712 156.403 1.00 99.00 166 TYR A O 1
ATOM 1261 N N . PHE A 1 167 ? 154.556 136.941 155.269 1.00 99.00 167 PHE A N 1
ATOM 1262 C CA . PHE A 1 167 ? 155.819 136.586 154.614 1.00 99.00 167 PHE A CA 1
ATOM 1263 C C . PHE A 1 167 ? 155.589 136.502 153.119 1.00 99.00 167 PHE A C 1
ATOM 1264 O O . PHE A 1 167 ? 154.469 136.372 152.663 1.00 99.00 167 PHE A O 1
ATOM 1272 N N . LEU A 1 168 ? 156.652 136.587 152.348 1.00 99.00 168 LEU A N 1
ATOM 1273 C CA . LEU A 1 168 ? 156.499 136.673 150.907 1.00 99.00 168 LEU A CA 1
ATOM 1274 C C . LEU A 1 168 ? 156.707 135.320 150.284 1.00 99.00 168 LEU A C 1
ATOM 1275 O O . LEU A 1 168 ? 157.664 134.634 150.625 1.00 99.00 168 LEU A O 1
ATOM 1280 N N . GLU A 1 169 ? 155.810 134.941 149.376 1.00 99.00 169 GLU A N 1
ATOM 1281 C CA . GLU A 1 169 ? 155.968 133.703 148.628 1.00 99.00 169 GLU A CA 1
ATOM 1282 C C . GLU A 1 169 ? 156.849 133.911 147.407 1.00 99.00 169 GLU A C 1
ATOM 1283 O O . GLU A 1 169 ? 156.620 134.822 146.615 1.00 99.00 169 GLU A O 1
ATOM 1289 N N . LEU A 1 170 ? 157.799 132.996 147.241 1.00 99.00 170 LEU A N 1
ATOM 1290 C CA . LEU A 1 170 ? 158.793 133.030 146.180 1.00 99.00 170 LEU A CA 1
ATOM 1291 C C . LEU A 1 170 ? 158.732 131.732 145.388 1.00 99.00 170 LEU A C 1
ATOM 1292 O O . LEU A 1 170 ? 158.659 130.654 145.981 1.00 99.00 170 LEU A O 1
ATOM 1297 N N . ILE A 1 171 ? 158.780 131.826 144.059 1.00 99.00 171 ILE A N 1
ATOM 1298 C CA . ILE A 1 171 ? 158.775 130.639 143.199 1.00 99.00 171 ILE A CA 1
ATOM 1299 C C . ILE A 1 171 ? 159.680 130.824 141.970 1.00 99.00 171 ILE A C 1
ATOM 1300 O O . ILE A 1 171 ? 159.435 131.699 141.144 1.00 99.00 171 ILE A O 1
ATOM 1305 N N . ARG A 1 172 ? 160.733 130.009 141.876 1.00 99.00 172 ARG A N 1
ATOM 1306 C CA . ARG A 1 172 ? 161.604 129.934 140.690 1.00 99.00 172 ARG A CA 1
ATOM 1307 C C . ARG A 1 172 ? 161.553 128.490 140.199 1.00 99.00 172 ARG A C 1
ATOM 1308 O O . ARG A 1 172 ? 162.338 127.647 140.640 1.00 99.00 172 ARG A O 1
ATOM 1316 N N . THR A 1 173 ? 160.616 128.210 139.301 1.00 99.00 173 THR A N 1
ATOM 1317 C CA . THR A 1 173 ? 160.398 126.870 138.745 1.00 99.00 173 THR A CA 1
ATOM 1318 C C . THR A 1 173 ? 160.471 126.879 137.216 1.00 99.00 173 THR A C 1
ATOM 1319 O O . THR A 1 173 ? 159.924 125.998 136.554 1.00 99.00 173 THR A O 1
ATOM 1323 N N . GLY A 1 174 ? 161.167 127.866 136.657 1.00 99.00 174 GLY A N 1
ATOM 1324 C CA . GLY A 1 174 ? 161.326 127.968 135.214 1.00 99.00 174 GLY A CA 1
ATOM 1325 C C . GLY A 1 174 ? 160.047 128.277 134.459 1.00 99.00 174 GLY A C 1
ATOM 1326 O O . GLY A 1 174 ? 159.812 127.738 133.369 1.00 99.00 174 GLY A O 1
ATOM 1327 N N . ARG A 1 175 ? 159.237 129.162 135.033 1.00 99.00 175 ARG A N 1
ATOM 1328 C CA . ARG A 1 175 ? 157.990 129.599 134.417 1.00 99.00 175 ARG A CA 1
ATOM 1329 C C . ARG A 1 175 ? 158.021 131.098 134.086 1.00 99.00 175 ARG A C 1
ATOM 1330 O O . ARG A 1 175 ? 158.811 131.854 134.664 1.00 99.00 175 ARG A O 1
ATOM 1338 N N . PRO A 1 176 ? 157.159 131.534 133.147 1.00 99.00 176 PRO A N 1
ATOM 1339 C CA . PRO A 1 176 ? 157.120 132.943 132.733 1.00 99.00 176 PRO A CA 1
ATOM 1340 C C . PRO A 1 176 ? 156.970 133.916 133.905 1.00 99.00 176 PRO A C 1
ATOM 1341 O O . PRO A 1 176 ? 156.154 133.678 134.791 1.00 99.00 176 PRO A O 1
ATOM 1345 N N . ASP A 1 177 ? 157.774 134.980 133.900 1.00 99.00 177 ASP A N 1
ATOM 1346 C CA . ASP A 1 177 ? 157.698 136.076 134.881 1.00 99.00 177 ASP A CA 1
ATOM 1347 C C . ASP A 1 177 ? 158.110 135.738 136.332 1.00 99.00 177 ASP A C 1
ATOM 1348 O O . ASP A 1 177 ? 157.831 136.508 137.263 1.00 99.00 177 ASP A O 1
ATOM 1353 N N . GLU A 1 178 ? 158.815 134.624 136.530 1.00 99.00 178 GLU A N 1
ATOM 1354 C CA . GLU A 1 178 ? 159.276 134.266 137.880 1.00 99.00 178 GLU A CA 1
ATOM 1355 C C . GLU A 1 178 ? 160.443 135.128 138.313 1.00 99.00 178 GLU A C 1
ATOM 1356 O O . GLU A 1 178 ? 160.412 135.674 139.423 1.00 99.00 178 GLU A O 1
ATOM 1362 N N . GLU A 1 179 ? 161.430 135.265 137.416 1.00 99.00 179 GLU A N 1
ATOM 1363 C CA . GLU A 1 179 ? 162.479 136.318 137.481 1.00 99.00 179 GLU A CA 1
ATOM 1364 C C . GLU A 1 179 ? 161.863 137.705 137.726 1.00 99.00 179 GLU A C 1
ATOM 1365 O O . GLU A 1 179 ? 162.248 138.367 138.684 1.00 99.00 179 GLU A O 1
ATOM 1371 N N . SER A 1 180 ? 160.895 138.115 136.897 1.00 99.00 180 SER A N 1
ATOM 1372 C CA . SER A 1 180 ? 160.378 139.494 136.920 1.00 99.00 180 SER A CA 1
ATOM 1373 C C . SER A 1 180 ? 159.677 139.770 138.233 1.00 99.00 180 SER A C 1
ATOM 1374 O O . SER A 1 180 ? 159.917 140.801 138.868 1.00 99.00 180 SER A O 1
ATOM 1377 N N . TYR A 1 181 ? 158.827 138.832 138.638 1.00 99.00 181 TYR A N 1
ATOM 1378 C CA . TYR A 1 181 ? 158.117 138.955 139.894 1.00 99.00 181 TYR A CA 1
ATOM 1379 C C . TYR A 1 181 ? 159.075 138.966 141.071 1.00 99.00 181 TYR A C 1
ATOM 1380 O O . TYR A 1 181 ? 159.022 139.868 141.918 1.00 99.00 181 TYR A O 1
ATOM 1389 N N . LEU A 1 182 ? 159.928 137.945 141.116 1.00 99.00 182 LEU A N 1
ATOM 1390 C CA . LEU A 1 182 ? 160.877 137.778 142.215 1.00 99.00 182 LEU A CA 1
ATOM 1391 C C . LEU A 1 182 ? 161.764 138.996 142.369 1.00 99.00 182 LEU A C 1
ATOM 1392 O O . LEU A 1 182 ? 161.969 139.497 143.472 1.00 99.00 182 LEU A O 1
ATOM 1397 N N . HIS A 1 183 ? 162.305 139.441 141.245 1.00 99.00 183 HIS A N 1
ATOM 1398 C CA . HIS A 1 183 ? 163.141 140.626 141.196 1.00 99.00 183 HIS A CA 1
ATOM 1399 C C . HIS A 1 183 ? 162.428 141.852 141.759 1.00 99.00 183 HIS A C 1
ATOM 1400 O O . HIS A 1 183 ? 163.023 142.575 142.562 1.00 99.00 183 HIS A O 1
ATOM 1407 N N . ALA A 1 184 ? 161.170 142.066 141.350 1.00 99.00 184 ALA A N 1
ATOM 1408 C CA . ALA A 1 184 ? 160.362 143.213 141.816 1.00 99.00 184 ALA A CA 1
ATOM 1409 C C . ALA A 1 184 ? 159.915 143.035 143.269 1.00 99.00 184 ALA A C 1
ATOM 1410 O O . ALA A 1 184 ? 159.767 144.016 144.006 1.00 99.00 184 ALA A O 1
ATOM 1412 N N . ALA A 1 185 ? 159.699 141.784 143.668 1.00 99.00 185 ALA A N 1
ATOM 1413 C CA . ALA A 1 185 ? 159.336 141.459 145.043 1.00 99.00 185 ALA A CA 1
ATOM 1414 C C . ALA A 1 185 ? 160.514 141.616 146.034 1.00 99.00 185 ALA A C 1
ATOM 1415 O O . ALA A 1 185 ? 160.308 142.019 147.184 1.00 99.00 185 ALA A O 1
ATOM 1417 N N . VAL A 1 186 ? 161.736 141.304 145.606 1.00 99.00 186 VAL A N 1
ATOM 1418 C CA . VAL A 1 186 ? 162.921 141.522 146.459 1.00 99.00 186 VAL A CA 1
ATOM 1419 C C . VAL A 1 186 ? 163.216 143.023 146.635 1.00 99.00 186 VAL A C 1
ATOM 1420 O O . VAL A 1 186 ? 163.698 143.451 147.692 1.00 99.00 186 VAL A O 1
ATOM 1424 N N . GLU A 1 187 ? 162.909 143.818 145.610 1.00 99.00 187 GLU A N 1
ATOM 1425 C CA . GLU A 1 187 ? 162.921 145.290 145.736 1.00 99.00 187 GLU A CA 1
ATOM 1426 C C . GLU A 1 187 ? 161.853 145.791 146.725 1.00 99.00 187 GLU A C 1
ATOM 1427 O O . GLU A 1 187 ? 162.116 146.690 147.530 1.00 99.00 187 GLU A O 1
ATOM 1433 N N . LEU A 1 188 ? 160.655 145.211 146.659 1.00 99.00 188 LEU A N 1
ATOM 1434 C CA . LEU A 1 188 ? 159.573 145.541 147.616 1.00 99.00 188 LEU A CA 1
ATOM 1435 C C . LEU A 1 188 ? 159.955 145.058 149.041 1.00 99.00 188 LEU A C 1
ATOM 1436 O O . LEU A 1 188 ? 159.653 145.748 150.020 1.00 99.00 188 LEU A O 1
ATOM 1441 N N . ALA A 1 189 ? 160.636 143.906 149.144 1.00 99.00 189 ALA A N 1
ATOM 1442 C CA . ALA A 1 189 ? 161.103 143.360 150.440 1.00 99.00 189 ALA A CA 1
ATOM 1443 C C . ALA A 1 189 ? 162.111 144.257 151.164 1.00 99.00 189 ALA A C 1
ATOM 1444 O O . ALA A 1 189 ? 162.038 144.390 152.389 1.00 99.00 189 ALA A O 1
ATOM 1446 N N . GLU A 1 190 ? 163.051 144.845 150.412 1.00 99.00 190 GLU A N 1
ATOM 1447 C CA . GLU A 1 190 ? 163.953 145.903 150.931 1.00 99.00 190 GLU A CA 1
ATOM 1448 C C . GLU A 1 190 ? 163.121 147.120 151.357 1.00 99.00 190 GLU A C 1
ATOM 1449 O O . GLU A 1 190 ? 163.312 147.677 152.443 1.00 99.00 190 GLU A O 1
ATOM 1455 N N . ALA A 1 191 ? 162.223 147.534 150.465 1.00 99.00 191 ALA A N 1
ATOM 1456 C CA . ALA A 1 191 ? 161.514 148.805 150.583 1.00 99.00 191 ALA A CA 1
ATOM 1457 C C . ALA A 1 191 ? 160.476 148.853 151.717 1.00 99.00 191 ALA A C 1
ATOM 1458 O O . ALA A 1 191 ? 160.288 149.917 152.316 1.00 99.00 191 ALA A O 1
ATOM 1460 N N . ARG A 1 192 ? 159.811 147.728 152.008 1.00 99.00 192 ARG A N 1
ATOM 1461 C CA . ARG A 1 192 ? 158.761 147.680 153.063 1.00 99.00 192 ARG A CA 1
ATOM 1462 C C . ARG A 1 192 ? 159.191 146.975 154.363 1.00 99.00 192 ARG A C 1
ATOM 1463 O O . ARG A 1 192 ? 158.496 147.095 155.381 1.00 99.00 192 ARG A O 1
ATOM 1471 N N . GLY A 1 193 ? 160.329 146.270 154.328 1.00 99.00 193 GLY A N 1
ATOM 1472 C CA . GLY A 1 193 ? 160.867 145.579 155.498 1.00 99.00 193 GLY A CA 1
ATOM 1473 C C . GLY A 1 193 ? 160.067 144.350 155.893 1.00 99.00 193 GLY A C 1
ATOM 1474 O O . GLY A 1 193 ? 160.039 143.979 157.073 1.00 99.00 193 GLY A O 1
ATOM 1475 N N . LEU A 1 194 ? 159.406 143.727 154.913 1.00 99.00 194 LEU A N 1
ATOM 1476 C CA . LEU A 1 194 ? 158.598 142.526 155.139 1.00 99.00 194 LEU A CA 1
ATOM 1477 C C . LEU A 1 194 ? 159.497 141.300 154.908 1.00 99.00 194 LEU A C 1
ATOM 1478 O O . LEU A 1 194 ? 160.430 141.373 154.103 1.00 99.00 194 LEU A O 1
ATOM 1483 N N . PRO A 1 195 ? 159.236 140.184 155.623 1.00 99.00 195 PRO A N 1
ATOM 1484 C CA . PRO A 1 195 ? 160.080 138.992 155.555 1.00 99.00 195 PRO A CA 1
ATOM 1485 C C . PRO A 1 195 ? 159.764 138.065 154.384 1.00 99.00 195 PRO A C 1
ATOM 1486 O O . PRO A 1 195 ? 158.606 137.917 154.005 1.00 99.00 195 PRO A O 1
ATOM 1490 N N . VAL A 1 196 ? 160.806 137.458 153.823 1.00 99.00 196 VAL A N 1
ATOM 1491 C CA . VAL A 1 196 ? 160.692 136.642 152.615 1.00 99.00 196 VAL A CA 1
ATOM 1492 C C . VAL A 1 196 ? 160.867 135.175 152.940 1.00 99.00 196 VAL A C 1
ATOM 1493 O O . VAL A 1 196 ? 161.682 134.830 153.774 1.00 99.00 196 VAL A O 1
ATOM 1497 N N . VAL A 1 197 ? 160.121 134.311 152.277 1.00 99.00 197 VAL A N 1
ATOM 1498 C CA . VAL A 1 197 ? 160.232 132.895 152.552 1.00 99.00 197 VAL A CA 1
ATOM 1499 C C . VAL A 1 197 ? 160.099 132.099 151.264 1.00 99.00 197 VAL A C 1
ATOM 1500 O O . VAL A 1 197 ? 159.290 132.439 150.408 1.00 99.00 197 VAL A O 1
ATOM 1504 N N . ALA A 1 198 ? 160.884 131.032 151.144 1.00 99.00 198 ALA A N 1
ATOM 1505 C CA . ALA A 1 198 ? 161.007 130.283 149.888 1.00 99.00 198 ALA A CA 1
ATOM 1506 C C . ALA A 1 198 ? 160.155 129.011 149.915 1.00 99.00 198 ALA A C 1
ATOM 1507 O O . ALA A 1 198 ? 160.113 128.318 150.936 1.00 99.00 198 ALA A O 1
ATOM 1509 N N . THR A 1 199 ? 159.462 128.738 148.803 1.00 99.00 199 THR A N 1
ATOM 1510 C CA . THR A 1 199 ? 158.827 127.434 148.543 1.00 99.00 199 THR A CA 1
ATOM 1511 C C . THR A 1 199 ? 159.119 127.002 147.114 1.00 99.00 199 THR A C 1
ATOM 1512 O O . THR A 1 199 ? 159.611 127.788 146.294 1.00 99.00 199 THR A O 1
ATOM 1516 N N . ASN A 1 200 ? 158.806 125.741 146.838 1.00 99.00 200 ASN A N 1
ATOM 1517 C CA . ASN A 1 200 ? 158.919 125.169 145.510 1.00 99.00 200 ASN A CA 1
ATOM 1518 C C . ASN A 1 200 ? 157.527 124.934 144.909 1.00 99.00 200 ASN A C 1
ATOM 1519 O O . ASN A 1 200 ? 157.415 124.290 143.865 1.00 99.00 200 ASN A O 1
ATOM 1524 N N . ASP A 1 201 ? 156.475 125.457 145.555 1.00 99.00 201 ASP A N 1
ATOM 1525 C CA . ASP A 1 201 ? 155.111 125.383 145.026 1.00 99.00 201 ASP A CA 1
ATOM 1526 C C . ASP A 1 201 ? 154.856 123.920 144.630 1.00 99.00 201 ASP A C 1
ATOM 1527 O O . ASP A 1 201 ? 154.524 123.619 143.498 1.00 99.00 201 ASP A O 1
ATOM 1532 N N . VAL A 1 202 ? 155.054 122.999 145.571 1.00 99.00 202 VAL A N 1
ATOM 1533 C CA . VAL A 1 202 ? 155.125 121.567 145.233 1.00 99.00 202 VAL A CA 1
ATOM 1534 C C . VAL A 1 202 ? 153.717 120.985 144.999 1.00 99.00 202 VAL A C 1
ATOM 1535 O O . VAL A 1 202 ? 152.789 121.293 145.751 1.00 99.00 202 VAL A O 1
ATOM 1539 N N . ARG A 1 203 ? 153.561 120.170 143.951 1.00 99.00 203 ARG A N 1
ATOM 1540 C CA . ARG A 1 203 ? 152.328 119.391 143.734 1.00 99.00 203 ARG A CA 1
ATOM 1541 C C . ARG A 1 203 ? 152.531 117.868 143.646 1.00 99.00 203 ARG A C 1
ATOM 1542 O O . ARG A 1 203 ? 151.536 117.142 143.607 1.00 99.00 203 ARG A O 1
ATOM 1550 N N . PHE A 1 204 ? 153.777 117.374 143.639 1.00 99.00 204 PHE A N 1
ATOM 1551 C CA . PHE A 1 204 ? 154.026 115.946 143.369 1.00 99.00 204 PHE A CA 1
ATOM 1552 C C . PHE A 1 204 ? 155.318 115.329 143.923 1.00 99.00 204 PHE A C 1
ATOM 1553 O O . PHE A 1 204 ? 156.237 116.030 144.351 1.00 99.00 204 PHE A O 1
ATOM 1561 N N . ILE A 1 205 ? 155.350 113.995 143.902 1.00 99.00 205 ILE A N 1
ATOM 1562 C CA . ILE A 1 205 ? 156.459 113.201 144.430 1.00 99.00 205 ILE A CA 1
ATOM 1563 C C . ILE A 1 205 ? 157.640 113.244 143.484 1.00 99.00 205 ILE A C 1
ATOM 1564 O O . ILE A 1 205 ? 158.711 113.732 143.844 1.00 99.00 205 ILE A O 1
ATOM 1569 N N . ASP A 1 206 ? 157.434 112.730 142.280 1.00 99.00 206 ASP A N 1
ATOM 1570 C CA . ASP A 1 206 ? 158.512 112.593 141.319 1.00 99.00 206 ASP A CA 1
ATOM 1571 C C . ASP A 1 206 ? 158.278 113.462 140.093 1.00 99.00 206 ASP A C 1
ATOM 1572 O O . ASP A 1 206 ? 157.141 113.728 139.710 1.00 99.00 206 ASP A O 1
ATOM 1577 N N . SER A 1 207 ? 159.373 113.900 139.478 1.00 99.00 207 SER A N 1
ATOM 1578 C CA . SER A 1 207 ? 159.320 114.807 138.325 1.00 99.00 207 SER A CA 1
ATOM 1579 C C . SER A 1 207 ? 158.549 114.241 137.121 1.00 99.00 207 SER A C 1
ATOM 1580 O O . SER A 1 207 ? 157.999 115.002 136.319 1.00 99.00 207 SER A O 1
ATOM 1583 N N . SER A 1 208 ? 158.516 112.912 137.008 1.00 99.00 208 SER A N 1
ATOM 1584 C CA . SER A 1 208 ? 157.722 112.214 135.990 1.00 99.00 208 SER A CA 1
ATOM 1585 C C . SER A 1 208 ? 156.207 112.269 136.220 1.00 99.00 208 SER A C 1
ATOM 1586 O O . SER A 1 208 ? 155.435 111.902 135.330 1.00 99.00 208 SER A O 1
ATOM 1589 N N . ASP A 1 209 ? 155.789 112.689 137.413 1.00 99.00 209 ASP A N 1
ATOM 1590 C CA . ASP A 1 209 ? 154.385 112.934 137.690 1.00 99.00 209 ASP A CA 1
ATOM 1591 C C . ASP A 1 209 ? 153.892 114.262 137.106 1.00 99.00 209 ASP A C 1
ATOM 1592 O O . ASP A 1 209 ? 152.700 114.521 137.158 1.00 99.00 209 ASP A O 1
ATOM 1597 N N . PHE A 1 210 ? 154.794 115.107 136.599 1.00 99.00 210 PHE A N 1
ATOM 1598 C CA . PHE A 1 210 ? 154.422 116.325 135.871 1.00 99.00 210 PHE A CA 1
ATOM 1599 C C . PHE A 1 210 ? 153.312 116.111 134.886 1.00 99.00 210 PHE A C 1
ATOM 1600 O O . PHE A 1 210 ? 152.332 116.840 134.902 1.00 99.00 210 PHE A O 1
ATOM 1608 N N . ASP A 1 211 ? 153.516 115.125 134.014 1.00 99.00 211 ASP A N 1
ATOM 1609 C CA . ASP A 1 211 ? 152.601 114.840 132.922 1.00 99.00 211 ASP A CA 1
ATOM 1610 C C . ASP A 1 211 ? 151.250 114.546 133.488 1.00 99.00 211 ASP A C 1
ATOM 1611 O O . ASP A 1 211 ? 150.261 115.057 132.999 1.00 99.00 211 ASP A O 1
ATOM 1616 N N . ALA A 1 212 ? 151.234 113.717 134.524 1.00 99.00 212 ALA A N 1
ATOM 1617 C CA . ALA A 1 212 ? 150.011 113.321 135.194 1.00 99.00 212 ALA A CA 1
ATOM 1618 C C . ALA A 1 212 ? 149.256 114.503 135.778 1.00 99.00 212 ALA A C 1
ATOM 1619 O O . ALA A 1 212 ? 148.038 114.589 135.652 1.00 99.00 212 ALA A O 1
ATOM 1621 N N . HIS A 1 213 ? 149.985 115.402 136.421 1.00 99.00 213 HIS A N 1
ATOM 1622 C CA . HIS A 1 213 ? 149.383 116.570 137.025 1.00 99.00 213 HIS A CA 1
ATOM 1623 C C . HIS A 1 213 ? 148.832 117.494 135.968 1.00 99.00 213 HIS A C 1
ATOM 1624 O O . HIS A 1 213 ? 147.756 118.087 136.127 1.00 99.00 213 HIS A O 1
ATOM 1631 N N . GLU A 1 214 ? 149.591 117.635 134.894 1.00 99.00 214 GLU A N 1
ATOM 1632 C CA . GLU A 1 214 ? 149.169 118.476 133.809 1.00 99.00 214 GLU A CA 1
ATOM 1633 C C . GLU A 1 214 ? 147.812 117.984 133.324 1.00 99.00 214 GLU A C 1
ATOM 1634 O O . GLU A 1 214 ? 146.873 118.764 133.115 1.00 99.00 214 GLU A O 1
ATOM 1640 N N . ILE A 1 215 ? 147.710 116.671 133.198 1.00 99.00 215 ILE A N 1
ATOM 1641 C CA . ILE A 1 215 ? 146.492 116.050 132.733 1.00 99.00 215 ILE A CA 1
ATOM 1642 C C . ILE A 1 215 ? 145.395 116.154 133.770 1.00 99.00 215 ILE A C 1
ATOM 1643 O O . ILE A 1 215 ? 144.237 116.273 133.412 1.00 99.00 215 ILE A O 1
ATOM 1648 N N . ARG A 1 216 ? 145.756 116.085 135.044 1.00 99.00 216 ARG A N 1
ATOM 1649 C CA . ARG A 1 216 ? 144.800 116.290 136.133 1.00 99.00 216 ARG A CA 1
ATOM 1650 C C . ARG A 1 216 ? 144.002 117.560 135.962 1.00 99.00 216 ARG A C 1
ATOM 1651 O O . ARG A 1 216 ? 142.772 117.584 136.092 1.00 99.00 216 ARG A O 1
ATOM 1659 N N . VAL A 1 217 ? 144.730 118.622 135.683 1.00 99.00 217 VAL A N 1
ATOM 1660 C CA . VAL A 1 217 ? 144.131 119.924 135.551 1.00 99.00 217 VAL A CA 1
ATOM 1661 C C . VAL A 1 217 ? 143.253 119.921 134.298 1.00 99.00 217 VAL A C 1
ATOM 1662 O O . VAL A 1 217 ? 142.078 120.315 134.324 1.00 99.00 217 VAL A O 1
ATOM 1666 N N . ALA A 1 218 ? 143.846 119.437 133.213 1.00 99.00 218 ALA A N 1
ATOM 1667 C CA . ALA A 1 218 ? 143.178 119.346 131.925 1.00 99.00 218 ALA A CA 1
ATOM 1668 C C . ALA A 1 218 ? 141.927 118.480 131.936 1.00 99.00 218 ALA A C 1
ATOM 1669 O O . ALA A 1 218 ? 141.063 118.653 131.080 1.00 99.00 218 ALA A O 1
ATOM 1671 N N . ILE A 1 219 ? 141.859 117.523 132.859 1.00 99.00 219 ILE A N 1
ATOM 1672 C CA . ILE A 1 219 ? 140.654 116.732 133.078 1.00 99.00 219 ILE A CA 1
ATOM 1673 C C . ILE A 1 219 ? 139.537 117.624 133.530 1.00 99.00 219 ILE A C 1
ATOM 1674 O O . ILE A 1 219 ? 138.414 117.508 133.034 1.00 99.00 219 ILE A O 1
ATOM 1679 N N . HIS A 1 220 ? 139.832 118.497 134.480 1.00 99.00 220 HIS A N 1
ATOM 1680 C CA . HIS A 1 220 ? 138.828 119.448 134.882 1.00 99.00 220 HIS A CA 1
ATOM 1681 C C . HIS A 1 220 ? 138.471 120.358 133.720 1.00 99.00 220 HIS A C 1
ATOM 1682 O O . HIS A 1 220 ? 137.292 120.515 133.382 1.00 99.00 220 HIS A O 1
ATOM 1689 N N . ASP A 1 221 ? 139.504 120.945 133.124 1.00 99.00 221 ASP A N 1
ATOM 1690 C CA . ASP A 1 221 ? 139.344 121.944 132.066 1.00 99.00 221 ASP A CA 1
ATOM 1691 C C . ASP A 1 221 ? 138.659 121.394 130.810 1.00 99.00 221 ASP A C 1
ATOM 1692 O O . ASP A 1 221 ? 137.901 122.116 130.154 1.00 99.00 221 ASP A O 1
ATOM 1697 N N . GLY A 1 222 ? 138.913 120.124 130.501 1.00 99.00 222 GLY A N 1
ATOM 1698 C CA . GLY A 1 222 ? 138.287 119.445 129.369 1.00 99.00 222 GLY A CA 1
ATOM 1699 C C . GLY A 1 222 ? 138.927 119.698 128.011 1.00 99.00 222 GLY A C 1
ATOM 1700 O O . GLY A 1 222 ? 138.242 119.614 126.987 1.00 99.00 222 GLY A O 1
ATOM 1701 N N . PHE A 1 223 ? 140.232 119.983 127.995 1.00 99.00 223 PHE A N 1
ATOM 1702 C CA . PHE A 1 223 ? 140.986 120.252 126.759 1.00 99.00 223 PHE A CA 1
ATOM 1703 C C . PHE A 1 223 ? 142.048 119.190 126.467 1.00 99.00 223 PHE A C 1
ATOM 1704 O O . PHE A 1 223 ? 142.335 118.339 127.310 1.00 99.00 223 PHE A O 1
ATOM 1712 N N . THR A 1 224 ? 142.639 119.266 125.274 1.00 99.00 224 THR A N 1
ATOM 1713 C CA . THR A 1 224 ? 143.596 118.253 124.792 1.00 99.00 224 THR A CA 1
ATOM 1714 C C . THR A 1 224 ? 145.046 118.731 124.990 1.00 99.00 224 THR A C 1
ATOM 1715 O O . THR A 1 224 ? 145.307 119.937 125.050 1.00 99.00 224 THR A O 1
ATOM 1719 N N . LEU A 1 225 ? 145.958 117.759 125.101 1.00 99.00 225 LEU A N 1
ATOM 1720 C CA . LEU A 1 225 ? 147.406 117.966 125.353 1.00 99.00 225 LEU A CA 1
ATOM 1721 C C . LEU A 1 225 ? 148.007 119.106 124.517 1.00 99.00 225 LEU A C 1
ATOM 1722 O O . LEU A 1 225 ? 148.600 120.045 125.048 1.00 99.00 225 LEU A O 1
ATOM 1727 N N . ASP A 1 226 ? 147.803 119.038 123.211 1.00 99.00 226 ASP A N 1
ATOM 1728 C CA . ASP A 1 226 ? 148.461 119.961 122.278 1.00 99.00 226 ASP A CA 1
ATOM 1729 C C . ASP A 1 226 ? 147.682 121.252 121.981 1.00 99.00 226 ASP A C 1
ATOM 1730 O O . ASP A 1 226 ? 148.055 121.984 121.067 1.00 99.00 226 ASP A O 1
ATOM 1735 N N . ASP A 1 227 ? 146.616 121.539 122.730 1.00 99.00 227 ASP A N 1
ATOM 1736 C CA . ASP A 1 227 ? 145.836 122.780 122.535 1.00 99.00 227 ASP A CA 1
ATOM 1737 C C . ASP A 1 227 ? 146.577 124.010 123.105 1.00 99.00 227 ASP A C 1
ATOM 1738 O O . ASP A 1 227 ? 146.814 124.050 124.309 1.00 99.00 227 ASP A O 1
ATOM 1743 N N . PRO A 1 228 ? 146.932 125.012 122.258 1.00 99.00 228 PRO A N 1
ATOM 1744 C CA . PRO A 1 228 ? 147.633 126.213 122.767 1.00 99.00 228 PRO A CA 1
ATOM 1745 C C . PRO A 1 228 ? 146.825 127.074 123.739 1.00 99.00 228 PRO A C 1
ATOM 1746 O O . PRO A 1 228 ? 147.418 127.737 124.588 1.00 99.00 228 PRO A O 1
ATOM 1750 N N . LYS A 1 229 ? 145.497 127.059 123.606 1.00 99.00 229 LYS A N 1
ATOM 1751 C CA . LYS A 1 229 ? 144.597 127.799 124.504 1.00 99.00 229 LYS A CA 1
ATOM 1752 C C . LYS A 1 229 ? 144.513 127.195 125.914 1.00 99.00 229 LYS A C 1
ATOM 1753 O O . LYS A 1 229 ? 144.070 127.865 126.853 1.00 99.00 229 LYS A O 1
ATOM 1759 N N . ARG A 1 230 ? 144.918 125.933 126.056 1.00 99.00 230 ARG A N 1
ATOM 1760 C CA . ARG A 1 230 ? 144.836 125.246 127.331 1.00 99.00 230 ARG A CA 1
ATOM 1761 C C . ARG A 1 230 ? 145.860 125.817 128.313 1.00 99.00 230 ARG A C 1
ATOM 1762 O O . ARG A 1 230 ? 147.029 125.960 127.960 1.00 99.00 230 ARG A O 1
ATOM 1770 N N . PRO A 1 231 ? 145.427 126.153 129.542 1.00 99.00 231 PRO A N 1
ATOM 1771 C CA . PRO A 1 231 ? 146.381 126.644 130.538 1.00 99.00 231 PRO A CA 1
ATOM 1772 C C . PRO A 1 231 ? 147.506 125.643 130.850 1.00 99.00 231 PRO A C 1
ATOM 1773 O O . PRO A 1 231 ? 147.209 124.502 131.184 1.00 99.00 231 PRO A O 1
ATOM 1777 N N . ARG A 1 232 ? 148.769 126.065 130.710 1.00 99.00 232 ARG A N 1
ATOM 1778 C CA . ARG A 1 232 ? 149.945 125.263 131.101 1.00 99.00 232 ARG A CA 1
ATOM 1779 C C . ARG A 1 232 ? 150.727 126.021 132.146 1.00 99.00 232 ARG A C 1
ATOM 1780 O O . ARG A 1 232 ? 151.840 126.494 131.906 1.00 99.00 232 ARG A O 1
ATOM 1788 N N . ASN A 1 233 ? 150.137 126.108 133.325 1.00 99.00 233 ASN A N 1
ATOM 1789 C CA . ASN A 1 233 ? 150.601 127.031 134.348 1.00 99.00 233 ASN A CA 1
ATOM 1790 C C . ASN A 1 233 ? 151.643 126.473 135.301 1.00 99.00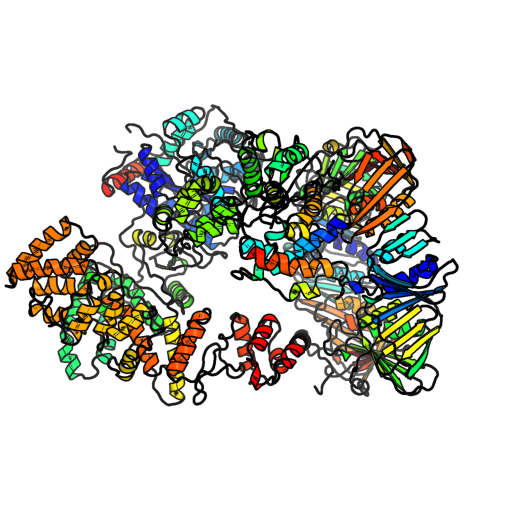 233 ASN A C 1
ATOM 1791 O O . ASN A 1 233 ? 152.093 127.190 136.195 1.00 99.00 233 ASN A O 1
ATOM 1796 N N . TYR A 1 234 ? 152.040 125.219 135.111 1.00 99.00 234 TYR A N 1
ATOM 1797 C CA . TYR A 1 234 ? 152.879 124.529 136.073 1.00 99.00 234 TYR A CA 1
ATOM 1798 C C . TYR A 1 234 ? 154.088 123.886 135.365 1.00 99.00 234 TYR A C 1
ATOM 1799 O O . TYR A 1 234 ? 154.000 123.545 134.182 1.00 99.00 234 TYR A O 1
ATOM 1808 N N . SER A 1 235 ? 155.224 123.803 136.072 1.00 99.00 235 SER A N 1
ATOM 1809 C CA . SER A 1 235 ? 156.458 123.147 135.603 1.00 99.00 235 SER A CA 1
ATOM 1810 C C . SER A 1 235 ? 156.835 121.876 136.407 1.00 99.00 235 SER A C 1
ATOM 1811 O O . SER A 1 235 ? 156.466 121.737 137.573 1.00 99.00 235 SER A O 1
ATOM 1814 N N . PRO A 1 236 ? 157.626 120.966 135.803 1.00 99.00 236 PRO A N 1
ATOM 1815 C CA . PRO A 1 236 ? 158.013 119.731 136.512 1.00 99.00 236 PRO A CA 1
ATOM 1816 C C . PRO A 1 236 ? 158.979 119.898 137.703 1.00 99.00 236 PRO A C 1
ATOM 1817 O O . PRO A 1 236 ? 159.147 118.949 138.473 1.00 99.00 236 PRO A O 1
ATOM 1821 N N . GLN A 1 237 ? 159.597 121.071 137.852 1.00 99.00 237 GLN A N 1
ATOM 1822 C CA . GLN A 1 237 ? 160.535 121.322 138.951 1.00 99.00 237 GLN A CA 1
ATOM 1823 C C . GLN A 1 237 ? 159.831 121.516 140.304 1.00 99.00 237 GLN A C 1
ATOM 1824 O O . GLN A 1 237 ? 160.483 121.501 141.350 1.00 99.00 237 GLN A O 1
ATOM 1830 N N . GLN A 1 238 ? 158.508 121.686 140.277 1.00 99.00 238 GLN A N 1
ATOM 1831 C CA . GLN A 1 238 ? 157.680 121.714 141.487 1.00 99.00 238 GLN A CA 1
ATOM 1832 C C . GLN A 1 238 ? 157.498 120.333 142.178 1.00 99.00 238 GLN A C 1
ATOM 1833 O O . GLN A 1 238 ? 156.368 119.860 142.323 1.00 99.00 238 GLN A O 1
ATOM 1839 N N . TYR A 1 239 ? 158.583 119.695 142.611 1.00 99.00 239 TYR A N 1
ATOM 1840 C CA . TYR A 1 239 ? 158.494 118.457 143.410 1.00 99.00 239 TYR A CA 1
ATOM 1841 C C . TYR A 1 239 ? 159.216 118.694 144.723 1.00 99.00 239 TYR A C 1
ATOM 1842 O O . TYR A 1 239 ? 159.754 119.778 144.944 1.00 99.00 239 TYR A O 1
ATOM 1851 N N . MET A 1 240 ? 159.228 117.688 145.595 1.00 99.00 240 MET A N 1
ATOM 1852 C CA . MET A 1 240 ? 159.955 117.776 146.862 1.00 99.00 240 MET A CA 1
ATOM 1853 C C . MET A 1 240 ? 161.449 117.697 146.633 1.00 99.00 240 MET A C 1
ATOM 1854 O O . MET A 1 240 ? 162.055 116.635 146.786 1.00 99.00 240 MET A O 1
ATOM 1859 N N . ARG A 1 241 ? 162.045 118.823 146.272 1.00 99.00 241 ARG A N 1
ATOM 1860 C CA . ARG A 1 241 ? 163.496 118.908 146.236 1.00 99.00 241 ARG A CA 1
ATOM 1861 C C . ARG A 1 241 ? 164.016 118.790 147.659 1.00 99.00 241 ARG A C 1
ATOM 1862 O O . ARG A 1 241 ? 163.387 119.277 148.597 1.00 99.00 241 ARG A O 1
ATOM 1870 N N . SER A 1 242 ? 165.159 118.131 147.806 1.00 99.00 242 SER A N 1
ATOM 1871 C CA . SER A 1 242 ? 165.717 117.791 149.116 1.00 99.00 242 SER A CA 1
ATOM 1872 C C . SER A 1 242 ? 166.209 119.017 149.891 1.00 99.00 242 SER A C 1
ATOM 1873 O O . SER A 1 242 ? 166.212 120.113 149.353 1.00 99.00 242 SER A O 1
ATOM 1876 N N . GLU A 1 243 ? 166.614 118.811 151.152 1.00 99.00 243 GLU A N 1
ATOM 1877 C CA . GLU A 1 243 ? 167.225 119.860 152.004 1.00 99.00 243 GLU A CA 1
ATOM 1878 C C . GLU A 1 243 ? 168.308 120.634 151.259 1.00 99.00 243 GLU A C 1
ATOM 1879 O O . GLU A 1 243 ? 168.215 121.849 151.059 1.00 99.00 243 GLU A O 1
ATOM 1885 N N . GLU A 1 244 ? 169.326 119.888 150.843 1.00 99.00 244 GLU A N 1
ATOM 1886 C CA . GLU A 1 244 ? 170.528 120.453 150.239 1.00 99.00 244 GLU A CA 1
ATOM 1887 C C . GLU A 1 244 ? 170.221 121.081 148.854 1.00 99.00 244 GLU A C 1
ATOM 1888 O O . GLU A 1 244 ? 170.754 122.164 148.532 1.00 99.00 244 GLU A O 1
ATOM 1894 N N . GLU A 1 245 ? 169.361 120.428 148.058 1.00 99.00 245 GLU A N 1
ATOM 1895 C CA . GLU A 1 245 ? 168.906 120.979 146.757 1.00 99.00 245 GLU A CA 1
ATOM 1896 C C . GLU A 1 245 ? 168.310 122.375 146.912 1.00 99.00 245 GLU A C 1
ATOM 1897 O O . GLU A 1 245 ? 168.655 123.284 146.158 1.00 99.00 245 GLU A O 1
ATOM 1903 N N . MET A 1 246 ? 167.432 122.527 147.902 1.00 99.00 246 MET A N 1
ATOM 1904 C CA . MET A 1 246 ? 166.818 123.817 148.210 1.00 99.00 246 MET A CA 1
ATOM 1905 C C . MET A 1 246 ? 167.818 124.822 148.805 1.00 99.00 246 MET A C 1
ATOM 1906 O O . MET A 1 246 ? 167.738 126.007 148.480 1.00 99.00 246 MET A O 1
ATOM 1911 N N . CYS A 1 247 ? 168.750 124.356 149.652 1.00 99.00 247 CYS A N 1
ATOM 1912 C CA . CYS A 1 247 ? 169.813 125.216 150.245 1.00 99.00 247 CYS A CA 1
ATOM 1913 C C . CYS A 1 247 ? 170.640 125.984 149.202 1.00 99.00 247 CYS A C 1
ATOM 1914 O O . CYS A 1 247 ? 170.953 127.163 149.394 1.00 99.00 247 CYS A O 1
ATOM 1917 N N . GLU A 1 248 ? 170.992 125.302 148.112 1.00 99.00 248 GLU A N 1
ATOM 1918 C CA . GLU A 1 248 ? 171.812 125.895 147.051 1.00 99.00 248 GLU A CA 1
ATOM 1919 C C . GLU A 1 248 ? 170.973 126.601 145.973 1.00 99.00 248 GLU A C 1
ATOM 1920 O O . GLU A 1 248 ? 171.451 127.551 145.350 1.00 99.00 248 GLU A O 1
ATOM 1926 N N . LEU A 1 249 ? 169.733 126.145 145.770 1.00 99.00 249 LEU A N 1
ATOM 1927 C CA . LEU A 1 249 ? 168.763 126.841 144.901 1.00 99.00 249 LEU A CA 1
ATOM 1928 C C . LEU A 1 249 ? 168.547 128.287 145.344 1.00 99.00 249 LEU A C 1
ATOM 1929 O O . LEU A 1 249 ? 168.311 129.157 144.517 1.00 99.00 249 LEU A O 1
ATOM 1934 N N . PHE A 1 250 ? 168.594 128.524 146.651 1.00 99.00 250 PHE A N 1
ATOM 1935 C CA . PHE A 1 250 ? 168.352 129.844 147.206 1.00 99.00 250 PHE A CA 1
ATOM 1936 C C . PHE A 1 250 ? 169.522 130.333 148.045 1.00 99.00 250 PHE A C 1
ATOM 1937 O O . PHE A 1 250 ? 169.348 131.190 148.918 1.00 99.00 250 PHE A O 1
ATOM 1945 N N . ALA A 1 251 ? 170.727 129.856 147.738 1.00 99.00 251 ALA A N 1
ATOM 1946 C CA . ALA A 1 251 ? 171.938 130.380 148.366 1.00 99.00 251 ALA A CA 1
ATOM 1947 C C . ALA A 1 251 ? 172.198 131.833 147.945 1.00 99.00 251 ALA A C 1
ATOM 1948 O O . ALA A 1 251 ? 173.089 132.471 148.506 1.00 99.00 251 ALA A O 1
ATOM 1950 N N . ASP A 1 252 ? 171.454 132.341 146.952 1.00 99.00 252 ASP A N 1
ATOM 1951 C CA . ASP A 1 252 ? 171.385 133.789 146.676 1.00 99.00 252 ASP A CA 1
ATOM 1952 C C . ASP A 1 252 ? 170.390 134.581 147.560 1.00 99.00 252 ASP A C 1
ATOM 1953 O O . ASP A 1 252 ? 170.559 135.787 147.710 1.00 99.00 252 ASP A O 1
ATOM 1958 N N . ILE A 1 253 ? 169.377 133.921 148.134 1.00 99.00 253 ILE A N 1
ATOM 1959 C CA . ILE A 1 253 ? 168.348 134.582 148.962 1.00 99.00 253 ILE A CA 1
ATOM 1960 C C . ILE A 1 253 ? 168.227 133.877 150.356 1.00 99.00 253 ILE A C 1
ATOM 1961 O O . ILE A 1 253 ? 167.297 133.083 150.570 1.00 99.00 253 ILE A O 1
ATOM 1966 N N . PRO A 1 254 ? 169.166 134.175 151.307 1.00 99.00 254 PRO A N 1
ATOM 1967 C CA . PRO A 1 254 ? 169.255 133.481 152.630 1.00 99.00 254 PRO A CA 1
ATOM 1968 C C . PRO A 1 254 ? 167.991 133.556 153.508 1.00 99.00 254 PRO A C 1
ATOM 1969 O O . PRO A 1 254 ? 167.579 132.553 154.109 1.00 99.00 254 PRO A O 1
ATOM 1973 N N . GLU A 1 255 ? 167.404 134.745 153.582 1.00 99.00 255 GLU A N 1
ATOM 1974 C CA . GLU A 1 255 ? 166.216 134.999 154.404 1.00 99.00 255 GLU A CA 1
ATOM 1975 C C . GLU A 1 255 ? 165.000 134.121 154.040 1.00 99.00 255 GLU A C 1
ATOM 1976 O O . GLU A 1 255 ? 164.210 133.745 154.919 1.00 99.00 255 GLU A O 1
ATOM 1982 N N . ALA A 1 256 ? 164.868 133.805 152.750 1.00 99.00 256 ALA A N 1
ATOM 1983 C CA . ALA A 1 256 ? 163.799 132.936 152.238 1.00 99.00 256 ALA A CA 1
ATOM 1984 C C . ALA A 1 256 ? 163.776 131.549 152.876 1.00 99.00 256 ALA A C 1
ATOM 1985 O O . ALA A 1 256 ? 162.715 131.006 153.193 1.00 99.00 256 ALA A O 1
ATOM 1987 N N . LEU A 1 257 ? 164.967 130.981 153.029 1.00 99.00 257 LEU A N 1
ATOM 1988 C CA . LEU A 1 257 ? 165.147 129.651 153.602 1.00 99.00 257 LEU A CA 1
ATOM 1989 C C . LEU A 1 257 ? 164.986 129.706 155.123 1.00 99.00 257 LEU A C 1
ATOM 1990 O O . LEU A 1 257 ? 164.256 128.898 155.697 1.00 99.00 257 LEU A O 1
ATOM 1995 N N . ALA A 1 258 ? 165.664 130.664 155.764 1.00 99.00 258 ALA A N 1
ATOM 1996 C CA . ALA A 1 258 ? 165.552 130.895 157.218 1.00 99.00 258 ALA A CA 1
ATOM 1997 C C . ALA A 1 258 ? 164.110 131.178 157.663 1.00 99.00 258 ALA A C 1
ATOM 1998 O O . ALA A 1 258 ? 163.704 130.798 158.770 1.00 99.00 258 ALA A O 1
ATOM 2000 N N . ASN A 1 259 ? 163.331 131.824 156.796 1.00 99.00 259 ASN A N 1
ATOM 2001 C CA . ASN A 1 259 ? 161.921 132.064 157.103 1.00 99.00 259 ASN A CA 1
ATOM 2002 C C . ASN A 1 259 ? 161.035 130.805 157.044 1.00 99.00 259 ASN A C 1
ATOM 2003 O O . ASN A 1 259 ? 159.903 130.846 157.518 1.00 99.00 259 ASN A O 1
ATOM 2008 N N . THR A 1 260 ? 161.542 129.691 156.505 1.00 99.00 260 THR A N 1
ATOM 2009 C CA . THR A 1 260 ? 160.873 128.383 156.668 1.00 99.00 260 THR A CA 1
ATOM 2010 C C . THR A 1 260 ? 160.979 127.862 158.106 1.00 99.00 260 THR A C 1
ATOM 2011 O O . THR A 1 260 ? 160.003 127.313 158.632 1.00 99.00 260 THR A O 1
ATOM 2015 N N . VAL A 1 261 ? 162.166 128.015 158.714 1.00 99.00 261 VAL A N 1
ATOM 2016 C CA . VAL A 1 261 ? 162.402 127.701 160.150 1.00 99.00 261 VAL A CA 1
ATOM 2017 C C . VAL A 1 261 ? 161.437 128.514 161.026 1.00 99.00 261 VAL A C 1
ATOM 2018 O O . VAL A 1 261 ? 160.706 127.953 161.848 1.00 99.00 261 VAL A O 1
ATOM 2022 N N . GLU A 1 262 ? 161.445 129.830 160.824 1.00 99.00 262 GLU A N 1
ATOM 2023 C CA . GLU A 1 262 ? 160.555 130.761 161.534 1.00 99.00 262 GLU A CA 1
ATOM 2024 C C . GLU A 1 262 ? 159.079 130.389 161.430 1.00 99.00 262 GLU A C 1
ATOM 2025 O O . GLU A 1 262 ? 158.379 130.335 162.429 1.00 99.00 262 GLU A O 1
ATOM 2031 N N . ILE A 1 263 ? 158.617 130.154 160.211 1.00 99.00 263 ILE A N 1
ATOM 2032 C CA . ILE A 1 263 ? 157.216 129.823 159.968 1.00 99.00 263 ILE A CA 1
ATOM 2033 C C . ILE A 1 263 ? 156.820 128.505 160.612 1.00 99.00 263 ILE A C 1
ATOM 2034 O O . ILE A 1 263 ? 155.734 128.404 161.200 1.00 99.00 263 ILE A O 1
ATOM 2039 N N . ALA A 1 264 ? 157.701 127.514 160.506 1.00 99.00 264 ALA A N 1
ATOM 2040 C CA . ALA A 1 264 ? 157.481 126.215 161.134 1.00 99.00 264 ALA A CA 1
ATOM 2041 C C . ALA A 1 264 ? 157.251 126.330 162.649 1.00 99.00 264 ALA A C 1
ATOM 2042 O O . ALA A 1 264 ? 156.393 125.621 163.188 1.00 99.00 264 ALA A O 1
ATOM 2044 N N . LYS A 1 265 ? 158.008 127.221 163.310 1.00 99.00 265 LYS A N 1
ATOM 2045 C CA . LYS A 1 265 ? 157.849 127.530 164.759 1.00 99.00 265 LYS A CA 1
ATOM 2046 C C . LYS A 1 265 ? 156.439 128.020 165.094 1.00 99.00 265 LYS A C 1
ATOM 2047 O O . LYS A 1 265 ? 155.831 127.600 166.091 1.00 99.00 265 LYS A O 1
ATOM 2053 N N . ARG A 1 266 ? 155.936 128.911 164.240 1.00 99.00 266 ARG A N 1
ATOM 2054 C CA . ARG A 1 266 ? 154.679 129.618 164.479 1.00 99.00 266 ARG A CA 1
ATOM 2055 C C . ARG A 1 266 ? 153.443 128.714 164.325 1.00 99.00 266 ARG A C 1
ATOM 2056 O O . ARG A 1 266 ? 152.403 129.012 164.917 1.00 99.00 266 ARG A O 1
ATOM 2064 N N . CYS A 1 267 ? 153.549 127.627 163.550 1.00 99.00 267 CYS A N 1
ATOM 2065 C CA . CYS A 1 267 ? 152.357 126.881 163.106 1.00 99.00 267 CYS A CA 1
ATOM 2066 C C . CYS A 1 267 ? 152.103 125.609 163.903 1.00 99.00 267 CYS A C 1
ATOM 2067 O O . CYS A 1 267 ? 152.706 124.572 163.634 1.00 99.00 267 CYS A O 1
ATOM 2070 N N . ASN A 1 268 ? 151.204 125.704 164.882 1.00 99.00 268 ASN A N 1
ATOM 2071 C CA . ASN A 1 268 ? 150.902 124.608 165.801 1.00 99.00 268 ASN A CA 1
ATOM 2072 C C . ASN A 1 268 ? 149.399 124.602 166.109 1.00 99.00 268 ASN A C 1
ATOM 2073 O O . ASN A 1 268 ? 148.953 125.269 167.040 1.00 99.00 268 ASN A O 1
ATOM 2078 N N . VAL A 1 269 ? 148.625 123.851 165.326 1.00 99.00 269 VAL A N 1
ATOM 2079 C CA . VAL A 1 269 ? 147.156 123.815 165.461 1.00 99.00 269 VAL A CA 1
ATOM 2080 C C . VAL A 1 269 ? 146.677 122.530 166.142 1.00 99.00 269 VAL A C 1
ATOM 2081 O O . VAL A 1 269 ? 147.066 121.444 165.732 1.00 99.00 269 VAL A O 1
ATOM 2085 N N . THR A 1 270 ? 145.833 122.666 167.168 1.00 99.00 270 THR A N 1
ATOM 2086 C CA . THR A 1 270 ? 145.307 121.525 167.938 1.00 99.00 270 THR A CA 1
ATOM 2087 C C . THR A 1 270 ? 143.848 121.260 167.550 1.00 99.00 270 THR A C 1
ATOM 2088 O O . THR A 1 270 ? 142.983 122.089 167.830 1.00 99.00 270 THR A O 1
ATOM 2092 N N . VAL A 1 271 ? 143.578 120.133 166.887 1.00 99.00 271 VAL A N 1
ATOM 2093 C CA . VAL A 1 271 ? 142.201 119.635 166.710 1.00 99.00 271 VAL A CA 1
ATOM 2094 C C . VAL A 1 271 ? 142.160 118.245 167.316 1.00 99.00 271 VAL A C 1
ATOM 2095 O O . VAL A 1 271 ? 142.967 117.404 166.931 1.00 99.00 271 VAL A O 1
ATOM 2099 N N . ARG A 1 272 ? 141.245 117.988 168.253 1.00 99.00 272 ARG A N 1
ATOM 2100 C CA . ARG A 1 272 ? 141.130 116.643 168.839 1.00 99.00 272 ARG A CA 1
ATOM 2101 C C . ARG A 1 272 ? 140.268 115.743 167.952 1.00 99.00 272 ARG A C 1
ATOM 2102 O O . ARG A 1 272 ? 139.214 116.162 167.461 1.00 99.00 272 ARG A O 1
ATOM 2110 N N . LEU A 1 273 ? 140.736 114.504 167.777 1.00 99.00 273 LEU A N 1
ATOM 2111 C CA . LEU A 1 273 ? 140.152 113.510 166.864 1.00 99.00 273 LEU A CA 1
ATOM 2112 C C . LEU A 1 273 ? 140.005 112.151 167.567 1.00 99.00 273 LEU A C 1
ATOM 2113 O O . LEU A 1 273 ? 140.795 111.831 168.458 1.00 99.00 273 LEU A O 1
ATOM 2118 N N . GLY A 1 274 ? 139.008 111.357 167.162 1.00 99.00 274 GLY A N 1
ATOM 2119 C CA . GLY A 1 274 ? 138.824 109.978 167.672 1.00 99.00 274 GLY A CA 1
ATOM 2120 C C . GLY A 1 274 ? 138.054 109.803 168.979 1.00 99.00 274 GLY A C 1
ATOM 2121 O O . GLY A 1 274 ? 137.827 108.674 169.423 1.00 99.00 274 GLY A O 1
ATOM 2122 N N . GLU A 1 275 ? 137.681 110.920 169.602 1.00 99.00 275 GLU A N 1
ATOM 2123 C CA . GLU A 1 275 ? 136.793 110.957 170.763 1.00 99.00 275 GLU A CA 1
ATOM 2124 C C . GLU A 1 275 ? 135.856 112.133 170.530 1.00 99.00 275 GLU A C 1
ATOM 2125 O O . GLU A 1 275 ? 136.258 113.149 169.934 1.00 99.00 275 GLU A O 1
ATOM 2131 N N . TYR A 1 276 ? 134.631 112.024 171.034 1.00 99.00 276 TYR A N 1
ATOM 2132 C CA . TYR A 1 276 ? 133.541 112.905 170.602 1.00 99.00 276 TYR A CA 1
ATOM 2133 C C . TYR A 1 276 ? 133.524 114.374 171.041 1.00 99.00 276 TYR A C 1
ATOM 2134 O O . TYR A 1 276 ? 133.877 114.730 172.178 1.00 99.00 276 TYR A O 1
ATOM 2143 N N . PHE A 1 277 ? 133.082 115.199 170.089 1.00 99.00 277 PHE A N 1
ATOM 2144 C CA . PHE A 1 277 ? 132.733 116.577 170.322 1.00 99.00 277 PHE A CA 1
ATOM 2145 C C . PHE A 1 277 ? 131.222 116.604 170.365 1.00 99.00 277 PHE A C 1
ATOM 2146 O O . PHE A 1 277 ? 130.537 116.134 169.448 1.00 99.00 277 PHE A O 1
ATOM 2154 N N . LEU A 1 278 ? 130.730 117.171 171.456 1.00 99.00 278 LEU A N 1
ATOM 2155 C CA . LEU A 1 278 ? 129.393 116.914 171.930 1.00 99.00 278 LEU A CA 1
ATOM 2156 C C . LEU A 1 278 ? 128.451 117.577 170.937 1.00 99.00 278 LEU A C 1
ATOM 2157 O O . LEU A 1 278 ? 128.627 118.747 170.657 1.00 99.00 278 LEU A O 1
ATOM 2162 N N . PRO A 1 279 ? 127.494 116.826 170.367 1.00 99.00 279 PRO A N 1
ATOM 2163 C CA . PRO A 1 279 ? 126.585 117.341 169.344 1.00 99.00 279 PRO A CA 1
ATOM 2164 C C . PRO A 1 279 ? 125.139 117.546 169.824 1.00 99.00 279 PRO A C 1
ATOM 2165 O O . PRO A 1 279 ? 124.240 117.742 169.000 1.00 99.00 279 PRO A O 1
ATOM 2169 N N . GLN A 1 280 ? 124.940 117.564 171.139 1.00 99.00 280 GLN A N 1
ATOM 2170 C CA . GLN A 1 280 ? 123.629 117.383 171.720 1.00 99.00 280 GLN A CA 1
ATOM 2171 C C . GLN A 1 280 ? 123.154 118.620 172.502 1.00 99.00 280 GLN A C 1
ATOM 2172 O O . GLN A 1 280 ? 123.828 119.089 173.411 1.00 99.00 280 GLN A O 1
ATOM 2178 N N . PHE A 1 281 ? 122.002 119.168 172.125 1.00 99.00 281 PHE A N 1
ATOM 2179 C CA . PHE A 1 281 ? 121.280 120.075 173.026 1.00 99.00 281 PHE A CA 1
ATOM 2180 C C . PHE A 1 281 ? 120.432 119.210 173.953 1.00 99.00 281 PHE A C 1
ATOM 2181 O O . PHE A 1 281 ? 120.014 118.122 173.550 1.00 99.00 281 PHE A O 1
ATOM 2189 N N . PRO A 1 282 ? 120.159 119.673 175.189 1.00 99.00 282 PRO A N 1
ATOM 2190 C CA . PRO A 1 282 ? 119.143 118.940 175.964 1.00 99.00 282 PRO A CA 1
ATOM 2191 C C . PRO A 1 282 ? 117.784 119.076 175.244 1.00 99.00 282 PRO A C 1
ATOM 2192 O O . PRO A 1 282 ? 117.425 120.199 174.900 1.00 99.00 282 PRO A O 1
ATOM 2196 N N . THR A 1 283 ? 117.069 117.965 174.985 1.00 99.00 283 THR A N 1
ATOM 2197 C CA . THR A 1 283 ? 115.871 117.967 174.089 1.00 99.00 283 THR A CA 1
ATOM 2198 C C . THR A 1 283 ? 114.537 118.351 174.766 1.00 99.00 283 THR A C 1
ATOM 2199 O O . THR A 1 283 ? 113.749 119.103 174.187 1.00 99.00 283 THR A O 1
ATOM 2203 N N . GLY A 1 284 ? 114.282 117.812 175.962 1.00 99.00 284 GLY A N 1
ATOM 2204 C CA . GLY A 1 284 ? 113.160 118.247 176.824 1.00 99.00 284 GLY A CA 1
ATOM 2205 C C . GLY A 1 284 ? 113.654 119.000 178.055 1.00 99.00 284 GLY A C 1
ATOM 2206 O O . GLY A 1 284 ? 114.859 119.204 178.236 1.00 99.00 284 GLY A O 1
ATOM 2207 N N . ASP A 1 285 ? 112.739 119.381 178.940 1.00 99.00 285 ASP A N 1
ATOM 2208 C CA . ASP A 1 285 ? 113.110 120.229 180.101 1.00 99.00 285 ASP A CA 1
ATOM 2209 C C . ASP A 1 285 ? 114.119 119.615 181.119 1.00 99.00 285 ASP A C 1
ATOM 2210 O O . ASP A 1 285 ? 114.500 120.283 182.079 1.00 99.00 285 ASP A O 1
ATOM 2215 N N . MET A 1 286 ? 114.612 118.399 180.866 1.00 99.00 286 MET A N 1
ATOM 2216 C CA . MET A 1 286 ? 115.258 117.557 181.894 1.00 99.00 286 MET A CA 1
ATOM 2217 C C . MET A 1 286 ? 116.794 117.518 181.779 1.00 99.00 286 MET A C 1
ATOM 2218 O O . MET A 1 286 ? 117.367 118.004 180.804 1.00 99.00 286 MET A O 1
ATOM 2223 N N . SER A 1 287 ? 117.441 116.920 182.782 1.00 99.00 287 SER A N 1
ATOM 2224 C CA . SER A 1 287 ? 118.804 116.379 182.654 1.00 99.00 287 SER A CA 1
ATOM 2225 C C . SER A 1 287 ? 118.910 115.515 181.373 1.00 99.00 287 SER A C 1
ATOM 2226 O O . SER A 1 287 ? 117.905 114.972 180.891 1.00 99.00 287 SER A O 1
ATOM 2229 N N . THR A 1 288 ? 120.111 115.412 180.813 1.00 99.00 288 THR A N 1
ATOM 2230 C CA . THR A 1 288 ? 120.354 114.597 179.615 1.00 99.00 288 THR A CA 1
ATOM 2231 C C . THR A 1 288 ? 120.073 113.112 179.902 1.00 99.00 288 THR A C 1
ATOM 2232 O O . THR A 1 288 ? 119.266 112.442 179.212 1.00 99.00 288 THR A O 1
ATOM 2236 N N . GLU A 1 289 ? 120.722 112.640 180.963 1.00 99.00 289 GLU A N 1
ATOM 2237 C CA . GLU A 1 289 ? 120.581 111.268 181.466 1.00 99.00 289 GLU A CA 1
ATOM 2238 C C . GLU A 1 289 ? 119.110 110.874 181.651 1.00 99.00 289 GLU A C 1
ATOM 2239 O O . GLU A 1 289 ? 118.631 109.849 181.130 1.00 99.00 289 GLU A O 1
ATOM 2245 N N . ASP A 1 290 ? 118.404 111.722 182.397 1.00 99.00 290 ASP A N 1
ATOM 2246 C CA . ASP A 1 290 ? 117.047 111.417 182.846 1.00 99.00 290 ASP A CA 1
ATOM 2247 C C . ASP A 1 290 ? 116.038 111.383 181.703 1.00 99.00 290 ASP A C 1
ATOM 2248 O O . ASP A 1 290 ? 115.096 110.596 181.746 1.00 99.00 290 ASP A O 1
ATOM 2253 N N . TYR A 1 291 ? 116.225 112.247 180.706 1.00 99.00 291 TYR A N 1
ATOM 2254 C CA . TYR A 1 291 ? 115.314 112.304 179.570 1.00 99.00 291 TYR A CA 1
ATOM 2255 C C . TYR A 1 291 ? 115.365 111.014 178.785 1.00 99.00 291 TYR A C 1
ATOM 2256 O O . TYR A 1 291 ? 114.337 110.510 178.353 1.00 99.00 291 TYR A O 1
ATOM 2265 N N . LEU A 1 292 ? 116.568 110.493 178.606 1.00 99.00 292 LEU A N 1
ATOM 2266 C CA . LEU A 1 292 ? 116.763 109.160 178.042 1.00 99.00 292 LEU A CA 1
ATOM 2267 C C . LEU A 1 292 ? 115.992 108.066 178.775 1.00 99.00 292 LEU A C 1
ATOM 2268 O O . LEU A 1 292 ? 115.256 107.276 178.181 1.00 99.00 292 LEU A O 1
ATOM 2273 N N . VAL A 1 293 ? 116.216 108.006 180.073 1.00 99.00 293 VAL A N 1
ATOM 2274 C CA . VAL A 1 293 ? 115.674 106.930 180.882 1.00 99.00 293 VAL A CA 1
ATOM 2275 C C . VAL A 1 293 ? 114.159 106.953 180.777 1.00 99.00 293 VAL A C 1
ATOM 2276 O O . VAL A 1 293 ? 113.502 105.926 180.622 1.00 99.00 293 VAL A O 1
ATOM 2280 N N . LYS A 1 294 ? 113.634 108.164 180.851 1.00 99.00 294 LYS A N 1
ATOM 2281 C CA . LYS A 1 294 ? 112.217 108.434 180.771 1.00 99.00 294 LYS A CA 1
ATOM 2282 C C . LYS A 1 294 ? 111.654 107.955 179.447 1.00 99.00 294 LYS A C 1
ATOM 2283 O O . LYS A 1 294 ? 110.697 107.200 179.426 1.00 99.00 294 LYS A O 1
ATOM 2289 N N . ARG A 1 295 ? 112.242 108.409 178.347 1.00 99.00 295 ARG A N 1
ATOM 2290 C CA . ARG A 1 295 ? 111.726 108.064 177.024 1.00 99.00 295 ARG A CA 1
ATOM 2291 C C . ARG A 1 295 ? 111.961 106.615 176.650 1.00 99.00 295 ARG A C 1
ATOM 2292 O O . ARG A 1 295 ? 111.279 106.093 175.773 1.00 99.00 295 ARG A O 1
ATOM 2300 N N . ALA A 1 296 ? 112.912 105.971 177.316 1.00 99.00 296 ALA A N 1
ATOM 2301 C CA . ALA A 1 296 ? 113.101 104.534 177.193 1.00 99.00 296 ALA A CA 1
ATOM 2302 C C . ALA A 1 296 ? 111.937 103.755 177.796 1.00 99.00 296 ALA A C 1
ATOM 2303 O O . ALA A 1 296 ? 111.389 102.840 177.172 1.00 99.00 296 ALA A O 1
ATOM 2305 N N . LYS A 1 297 ? 111.567 104.125 179.013 1.00 99.00 297 LYS A N 1
ATOM 2306 C CA . LYS A 1 297 ? 110.449 103.486 179.691 1.00 99.00 297 LYS A CA 1
ATOM 2307 C C . LYS A 1 297 ? 109.119 103.700 178.962 1.00 99.00 297 LYS A C 1
ATOM 2308 O O . LYS A 1 297 ? 108.262 102.811 178.929 1.00 99.00 297 LYS A O 1
ATOM 2314 N N . GLU A 1 298 ? 108.960 104.882 178.377 1.00 99.00 298 GLU A N 1
ATOM 2315 C CA . GLU A 1 298 ? 107.744 105.250 177.640 1.00 99.00 298 GLU A CA 1
ATOM 2316 C C . GLU A 1 298 ? 107.710 104.630 176.232 1.00 99.00 298 GLU A C 1
ATOM 2317 O O . GLU A 1 298 ? 106.634 104.306 175.715 1.00 99.00 298 GLU A O 1
ATOM 2323 N N . GLY A 1 299 ? 108.875 104.467 175.613 1.00 99.00 299 GLY A N 1
ATOM 2324 C CA . GLY A 1 299 ? 108.969 103.742 174.344 1.00 99.00 299 GLY A CA 1
ATOM 2325 C C . GLY A 1 299 ? 108.664 102.263 174.525 1.00 99.00 299 GLY A C 1
ATOM 2326 O O . GLY A 1 299 ? 107.989 101.630 173.697 1.00 99.00 299 GLY A O 1
ATOM 2327 N N . LEU A 1 300 ? 109.194 101.720 175.616 1.00 99.00 300 LEU A N 1
ATOM 2328 C CA . LEU A 1 300 ? 108.915 100.351 176.049 1.00 99.00 300 LEU A CA 1
ATOM 2329 C C . LEU A 1 300 ? 107.434 100.052 176.195 1.00 99.00 300 LEU A C 1
ATOM 2330 O O . LEU A 1 300 ? 106.984 98.930 175.924 1.00 99.00 300 LEU A O 1
ATOM 2335 N N . GLU A 1 301 ? 106.706 101.042 176.700 1.00 99.00 301 GLU A N 1
ATOM 2336 C CA . GLU A 1 301 ? 105.277 100.916 176.925 1.00 99.00 301 GLU A CA 1
ATOM 2337 C C . GLU A 1 301 ? 104.513 100.638 175.634 1.00 99.00 301 GLU A C 1
ATOM 2338 O O . GLU A 1 301 ? 103.566 99.849 175.644 1.00 99.00 301 GLU A O 1
ATOM 2344 N N . GLU A 1 302 ? 104.917 101.296 174.542 1.00 99.00 302 GLU A N 1
ATOM 2345 C CA . GLU A 1 302 ? 104.283 101.091 173.234 1.00 99.00 302 GLU A CA 1
ATOM 2346 C C . GLU A 1 302 ? 104.506 99.672 172.770 1.00 99.00 302 GLU A C 1
ATOM 2347 O O . GLU A 1 302 ? 103.561 98.951 172.431 1.00 99.00 302 GLU A O 1
ATOM 2353 N N . ARG A 1 303 ? 105.769 99.282 172.791 1.00 99.00 303 ARG A N 1
ATOM 2354 C CA . ARG A 1 303 ? 106.165 97.990 172.299 1.00 99.00 303 ARG A CA 1
ATOM 2355 C C . ARG A 1 303 ? 105.491 96.888 173.092 1.00 99.00 303 ARG A C 1
ATOM 2356 O O . ARG A 1 303 ? 104.947 95.956 172.504 1.00 99.00 303 ARG A O 1
ATOM 2364 N N . LEU A 1 304 ? 105.514 97.016 174.416 1.00 99.00 304 LEU A N 1
ATOM 2365 C CA . LEU A 1 304 ? 104.855 96.062 175.322 1.00 99.00 304 LEU A CA 1
ATOM 2366 C C . LEU A 1 304 ? 103.397 95.782 174.999 1.00 99.00 304 LEU A C 1
ATOM 2367 O O . LEU A 1 304 ? 102.934 94.628 175.008 1.00 99.00 304 LEU A O 1
ATOM 2372 N N . ALA A 1 305 ? 102.661 96.865 174.784 1.00 99.00 305 ALA A N 1
ATOM 2373 C CA . ALA A 1 305 ? 101.223 96.784 174.546 1.00 99.00 305 ALA A CA 1
ATOM 2374 C C . ALA A 1 305 ? 100.941 96.158 173.188 1.00 99.00 305 ALA A C 1
ATOM 2375 O O . ALA A 1 305 ? 99.941 95.418 173.006 1.00 99.00 305 ALA A O 1
ATOM 2377 N N . PHE A 1 306 ? 101.832 96.470 172.247 1.00 99.00 306 PHE A N 1
ATOM 2378 C CA . PHE A 1 306 ? 101.785 95.922 170.906 1.00 99.00 306 PHE A CA 1
ATOM 2379 C C . PHE A 1 306 ? 102.137 94.431 170.888 1.00 99.00 306 PHE A C 1
ATOM 2380 O O . PHE A 1 306 ? 101.398 93.616 170.320 1.00 99.00 306 PHE A O 1
ATOM 2388 N N . LEU A 1 307 ? 103.263 94.086 171.501 1.00 99.00 307 LEU A N 1
ATOM 2389 C CA . LEU A 1 307 ? 103.755 92.715 171.473 1.00 99.00 307 LEU A CA 1
ATOM 2390 C C . LEU A 1 307 ? 102.896 91.769 172.283 1.00 99.00 307 LEU A C 1
ATOM 2391 O O . LEU A 1 307 ? 102.613 90.656 171.831 1.00 99.00 307 LEU A O 1
ATOM 2396 N N . PHE A 1 308 ? 102.488 92.218 173.471 1.00 99.00 308 PHE A N 1
ATOM 2397 C CA . PHE A 1 308 ? 101.728 91.387 174.399 1.00 99.00 308 PHE A CA 1
ATOM 2398 C C . PHE A 1 308 ? 100.351 91.998 174.726 1.00 99.00 308 PHE A C 1
ATOM 2399 O O . PHE A 1 308 ? 100.147 92.514 175.830 1.00 99.00 308 PHE A O 1
ATOM 2407 N N . PRO A 1 309 ? 99.387 91.911 173.779 1.00 99.00 309 PRO A N 1
ATOM 2408 C CA . PRO A 1 309 ? 98.040 92.401 174.077 1.00 99.00 309 PRO A CA 1
ATOM 2409 C C . PRO A 1 309 ? 97.257 91.498 175.053 1.00 99.00 309 PRO A C 1
ATOM 2410 O O . PRO A 1 309 ? 96.184 91.895 175.513 1.00 99.00 309 PRO A O 1
ATOM 2414 N N . ASP A 1 310 ? 97.780 90.298 175.335 1.00 99.00 310 ASP A N 1
ATOM 2415 C CA . ASP A 1 310 ? 97.322 89.475 176.452 1.00 99.00 310 ASP A CA 1
ATOM 2416 C C . ASP A 1 310 ? 98.131 89.831 177.703 1.00 99.00 310 ASP A C 1
ATOM 2417 O O . ASP A 1 310 ? 99.351 89.590 177.765 1.00 99.00 310 ASP A O 1
ATOM 2422 N N . GLU A 1 311 ? 97.440 90.393 178.695 1.00 99.00 311 GLU A N 1
ATOM 2423 C CA . GLU A 1 311 ? 98.080 90.932 179.904 1.00 99.00 311 GLU A CA 1
ATOM 2424 C C . GLU A 1 311 ? 98.698 89.873 180.842 1.00 99.00 311 GLU A C 1
ATOM 2425 O O . GLU A 1 311 ? 99.636 90.186 181.608 1.00 99.00 311 GLU A O 1
ATOM 2431 N N . GLU A 1 312 ? 98.190 88.636 180.783 1.00 99.00 312 GLU A N 1
ATOM 2432 C CA . GLU A 1 312 ? 98.790 87.515 181.523 1.00 99.00 312 GLU A CA 1
ATOM 2433 C C . GLU A 1 312 ? 100.218 87.230 181.025 1.00 99.00 312 GLU A C 1
ATOM 2434 O O . GLU A 1 312 ? 101.173 87.218 181.824 1.00 99.00 312 GLU A O 1
ATOM 2440 N N . GLU A 1 313 ? 100.358 87.042 179.709 1.00 99.00 313 GLU A N 1
ATOM 2441 C CA . GLU A 1 313 ? 101.674 86.787 179.090 1.00 99.00 313 GLU A CA 1
ATOM 2442 C C . GLU A 1 313 ? 102.657 87.987 179.221 1.00 99.00 313 GLU A C 1
ATOM 2443 O O . GLU A 1 313 ? 103.869 87.771 179.393 1.00 99.00 313 GLU A O 1
ATOM 2449 N N . ARG A 1 314 ? 102.144 89.227 179.174 1.00 99.00 314 ARG A N 1
ATOM 2450 C CA . ARG A 1 314 ? 102.971 90.450 179.396 1.00 99.00 314 ARG A CA 1
ATOM 2451 C C . ARG A 1 314 ? 103.783 90.382 180.688 1.00 99.00 314 ARG A C 1
ATOM 2452 O O . ARG A 1 314 ? 104.971 90.718 180.695 1.00 99.00 314 ARG A O 1
ATOM 2460 N N . LEU A 1 315 ? 103.125 89.948 181.764 1.00 99.00 315 LEU A N 1
ATOM 2461 C CA . LEU A 1 315 ? 103.761 89.880 183.084 1.00 99.00 315 LEU A CA 1
ATOM 2462 C C . LEU A 1 315 ? 104.817 88.782 183.169 1.00 99.00 315 LEU A C 1
ATOM 2463 O O . LEU A 1 315 ? 105.883 89.014 183.743 1.00 99.00 315 LEU A O 1
ATOM 2468 N N . LYS A 1 316 ? 104.506 87.607 182.600 1.00 99.00 316 LYS A N 1
ATOM 2469 C CA . LYS A 1 316 ? 105.411 86.431 182.559 1.00 99.00 316 LYS A CA 1
ATOM 2470 C C . LYS A 1 316 ? 106.696 86.735 181.795 1.00 99.00 316 LYS A C 1
ATOM 2471 O O . LYS A 1 316 ? 107.795 86.331 182.197 1.00 99.00 316 LYS A O 1
ATOM 2477 N N . ARG A 1 317 ? 106.526 87.407 180.662 1.00 99.00 317 ARG A N 1
ATOM 2478 C CA . ARG A 1 317 ? 107.623 87.665 179.750 1.00 99.00 317 ARG A CA 1
ATOM 2479 C C . ARG A 1 317 ? 108.340 88.961 180.048 1.00 99.00 317 ARG A C 1
ATOM 2480 O O . ARG A 1 317 ? 109.440 89.157 179.551 1.00 99.00 317 ARG A O 1
ATOM 2488 N N . ARG A 1 318 ? 107.734 89.810 180.880 1.00 99.00 318 ARG A N 1
ATOM 2489 C CA . ARG A 1 318 ? 108.260 91.140 181.217 1.00 99.00 318 ARG A CA 1
ATOM 2490 C C . ARG A 1 318 ? 109.693 91.219 181.788 1.00 99.00 318 ARG A C 1
ATOM 2491 O O . ARG A 1 318 ? 110.481 92.063 181.334 1.00 99.00 318 ARG A O 1
ATOM 2499 N N . PRO A 1 319 ? 110.026 90.379 182.804 1.00 99.00 319 PRO A N 1
ATOM 2500 C CA . PRO A 1 319 ? 111.335 90.494 183.484 1.00 99.00 319 PRO A CA 1
ATOM 2501 C C . PRO A 1 319 ? 112.569 90.593 182.567 1.00 99.00 319 PRO A C 1
ATOM 2502 O O . PRO A 1 319 ? 113.428 91.462 182.784 1.00 99.00 319 PRO A O 1
ATOM 2506 N N . GLU A 1 320 ? 112.631 89.732 181.548 1.00 99.00 320 GLU A N 1
ATOM 2507 C CA . GLU A 1 320 ? 113.742 89.740 180.572 1.00 99.00 320 GLU A CA 1
ATOM 2508 C C . GLU A 1 320 ? 113.936 91.108 179.891 1.00 99.00 320 GLU A C 1
ATOM 2509 O O . GLU A 1 320 ? 115.067 91.502 179.608 1.00 99.00 320 GLU A O 1
ATOM 2515 N N . TYR A 1 321 ? 112.844 91.839 179.675 1.00 99.00 321 TYR A N 1
ATOM 2516 C CA . TYR A 1 321 ? 112.882 93.126 178.973 1.00 99.00 321 TYR A CA 1
ATOM 2517 C C . TYR A 1 321 ? 113.387 94.243 179.885 1.00 99.00 321 TYR A C 1
ATOM 2518 O O . TYR A 1 321 ? 114.248 95.032 179.481 1.00 99.00 321 TYR A O 1
ATOM 2527 N N . ASP A 1 322 ? 112.874 94.278 181.114 1.00 99.00 322 ASP A N 1
ATOM 2528 C CA . ASP A 1 322 ? 113.345 95.209 182.155 1.00 99.00 322 ASP A CA 1
ATOM 2529 C C . ASP A 1 322 ? 114.843 94.994 182.443 1.00 99.00 322 ASP A C 1
ATOM 2530 O O . ASP A 1 322 ? 115.610 95.946 182.587 1.00 99.00 322 ASP A O 1
ATOM 2535 N N . GLU A 1 323 ? 115.248 93.730 182.531 1.00 99.00 323 GLU A N 1
ATOM 2536 C CA . GLU A 1 323 ? 116.656 93.371 182.737 1.00 99.00 323 GLU A CA 1
ATOM 2537 C C . GLU A 1 323 ? 117.535 93.790 181.558 1.00 99.00 323 GLU A C 1
ATOM 2538 O O . GLU A 1 323 ? 118.635 94.312 181.753 1.00 99.00 323 GLU A O 1
ATOM 2544 N N . ARG A 1 324 ? 117.057 93.561 180.341 1.00 99.00 324 ARG A N 1
ATOM 2545 C CA . ARG A 1 324 ? 117.807 93.974 179.169 1.00 99.00 324 ARG A CA 1
ATOM 2546 C C . ARG A 1 324 ? 117.832 95.480 179.062 1.00 99.00 324 ARG A C 1
ATOM 2547 O O . ARG A 1 324 ? 118.862 96.050 178.734 1.00 99.00 324 ARG A O 1
ATOM 2555 N N . LEU A 1 325 ? 116.686 96.103 179.321 1.00 99.00 325 LEU A N 1
ATOM 2556 C CA . LEU A 1 325 ? 116.571 97.555 179.378 1.00 99.00 325 LEU A CA 1
ATOM 2557 C C . LEU A 1 325 ? 117.700 98.132 180.203 1.00 99.00 325 LEU A C 1
ATOM 2558 O O . LEU A 1 325 ? 118.498 98.931 179.708 1.00 99.00 325 LEU A O 1
ATOM 2563 N N . GLU A 1 326 ? 117.753 97.707 181.461 1.00 99.00 326 GLU A N 1
ATOM 2564 C CA . GLU A 1 326 ? 118.689 98.274 182.427 1.00 99.00 326 GLU A CA 1
ATOM 2565 C C . GLU A 1 326 ? 120.135 97.937 182.103 1.00 99.00 326 GLU A C 1
ATOM 2566 O O . GLU A 1 326 ? 121.019 98.735 182.383 1.00 99.00 326 GLU A O 1
ATOM 2572 N N . THR A 1 327 ? 120.369 96.756 181.533 1.00 99.00 327 THR A N 1
ATOM 2573 C CA . THR A 1 327 ? 121.713 96.347 181.122 1.00 99.00 327 THR A CA 1
ATOM 2574 C C . THR A 1 327 ? 122.258 97.303 180.086 1.00 99.00 327 THR A C 1
ATOM 2575 O O . THR A 1 327 ? 123.396 97.752 180.183 1.00 99.00 327 THR A O 1
ATOM 2579 N N . GLU A 1 328 ? 121.431 97.587 179.093 1.00 99.00 328 GLU A N 1
ATOM 2580 C CA . GLU A 1 328 ? 121.822 98.459 178.015 1.00 99.00 328 GLU A CA 1
ATOM 2581 C C . GLU A 1 328 ? 121.941 99.885 178.518 1.00 99.00 328 GLU A C 1
ATOM 2582 O O . GLU A 1 328 ? 122.956 100.538 178.301 1.00 99.00 328 GLU A O 1
ATOM 2588 N N . LEU A 1 329 ? 120.916 100.354 179.221 1.00 99.00 329 LEU A N 1
ATOM 2589 C CA . LEU A 1 329 ? 120.962 101.668 179.878 1.00 99.00 329 LEU A CA 1
ATOM 2590 C C . LEU A 1 329 ? 122.275 101.962 180.553 1.00 99.00 329 LEU A C 1
ATOM 2591 O O . LEU A 1 329 ? 122.816 103.046 180.401 1.00 99.00 329 LEU A O 1
ATOM 2596 N N . GLN A 1 330 ? 122.752 100.997 181.326 1.00 99.00 330 GLN A N 1
ATOM 2597 C CA . GLN A 1 330 ? 123.961 101.168 182.115 1.00 99.00 330 GLN A CA 1
ATOM 2598 C C . GLN A 1 330 ? 125.177 101.431 181.244 1.00 99.00 330 GLN A C 1
ATOM 2599 O O . GLN A 1 330 ? 125.995 102.290 181.547 1.00 99.00 330 GLN A O 1
ATOM 2605 N N . VAL A 1 331 ? 125.298 100.675 180.170 1.00 99.00 331 VAL A N 1
ATOM 2606 C CA . VAL A 1 331 ? 126.450 100.816 179.287 1.00 99.00 331 VAL A CA 1
ATOM 2607 C C . VAL A 1 331 ? 126.402 102.109 178.451 1.00 99.00 331 VAL A C 1
ATOM 2608 O O . VAL A 1 331 ? 127.431 102.759 178.229 1.00 99.00 331 VAL A O 1
ATOM 2612 N N . ILE A 1 332 ? 125.213 102.497 178.022 1.00 99.00 332 ILE A N 1
ATOM 2613 C CA . ILE A 1 332 ? 125.066 103.708 177.217 1.00 99.00 332 ILE A CA 1
ATOM 2614 C C . ILE A 1 332 ? 125.415 104.944 178.024 1.00 99.00 332 ILE A C 1
ATOM 2615 O O . ILE A 1 332 ? 126.055 105.867 177.516 1.00 99.00 332 ILE A O 1
ATOM 2620 N N . ASN A 1 333 ? 124.955 104.953 179.273 1.00 99.00 333 ASN A N 1
ATOM 2621 C CA . ASN A 1 333 ? 125.193 106.059 180.206 1.00 99.00 333 ASN A CA 1
ATOM 2622 C C . ASN A 1 333 ? 126.657 106.146 180.646 1.00 99.00 333 ASN A C 1
ATOM 2623 O O . ASN A 1 333 ? 127.221 107.242 180.705 1.00 99.00 333 ASN A O 1
ATOM 2628 N N . GLN A 1 334 ? 127.245 104.996 180.989 1.00 99.00 334 GLN A N 1
ATOM 2629 C CA . GLN A 1 334 ? 128.653 104.907 181.436 1.00 99.00 334 GLN A CA 1
ATOM 2630 C C . GLN A 1 334 ? 129.665 105.281 180.351 1.00 99.00 334 GLN A C 1
ATOM 2631 O O . GLN A 1 334 ? 130.758 105.768 180.670 1.00 99.00 334 GLN A O 1
ATOM 2637 N N . MET A 1 335 ? 129.318 105.020 179.090 1.00 99.00 335 MET A N 1
ATOM 2638 C CA . MET A 1 335 ? 130.185 105.377 177.970 1.00 99.00 335 MET A CA 1
ATOM 2639 C C . MET A 1 335 ? 129.929 106.790 177.432 1.00 99.00 335 MET A C 1
ATOM 2640 O O . MET A 1 335 ? 130.787 107.343 176.748 1.00 99.00 335 MET A O 1
ATOM 2645 N N . GLY A 1 336 ? 128.773 107.373 177.745 1.00 99.00 336 GLY A N 1
ATOM 2646 C CA . GLY A 1 336 ? 128.521 108.787 177.472 1.00 99.00 336 GLY A CA 1
ATOM 2647 C C . GLY A 1 336 ? 128.035 109.052 176.065 1.00 99.00 336 GLY A C 1
ATOM 2648 O O . GLY A 1 336 ? 128.489 109.999 175.408 1.00 99.00 336 GLY A O 1
ATOM 2649 N N . PHE A 1 337 ? 127.084 108.235 175.618 1.00 99.00 337 PHE A N 1
ATOM 2650 C CA . PHE A 1 337 ? 126.437 108.421 174.321 1.00 99.00 337 PHE A CA 1
ATOM 2651 C C . PHE A 1 337 ? 124.997 108.898 174.348 1.00 99.00 337 PHE A C 1
ATOM 2652 O O . PHE A 1 337 ? 124.422 109.076 173.279 1.00 99.00 337 PHE A O 1
ATOM 2660 N N . PRO A 1 338 ? 124.419 109.161 175.543 1.00 99.00 338 PRO A N 1
ATOM 2661 C CA . PRO A 1 338 ? 122.974 109.366 175.560 1.00 99.00 338 PRO A CA 1
ATOM 2662 C C . PRO A 1 338 ? 122.478 110.574 174.760 1.00 99.00 338 PRO A C 1
ATOM 2663 O O . PRO A 1 338 ? 121.305 110.598 174.374 1.00 99.00 338 PRO A O 1
ATOM 2667 N N . GLY A 1 339 ? 123.345 111.566 174.541 1.00 99.00 339 GLY A N 1
ATOM 2668 C CA . GLY A 1 339 ? 123.010 112.722 173.724 1.00 99.00 339 GLY A CA 1
ATOM 2669 C C . GLY A 1 339 ? 122.695 112.309 172.307 1.00 99.00 339 GLY A C 1
ATOM 2670 O O . GLY A 1 339 ? 121.666 112.714 171.733 1.00 99.00 339 GLY A O 1
ATOM 2671 N N . TYR A 1 340 ? 123.582 111.483 171.761 1.00 99.00 340 TYR A N 1
ATOM 2672 C CA . TYR A 1 340 ? 123.394 110.925 170.445 1.00 99.00 340 TYR A CA 1
ATOM 2673 C C . TYR A 1 340 ? 122.000 110.321 170.276 1.00 99.00 340 TYR A C 1
ATOM 2674 O O . TYR A 1 340 ? 121.276 110.631 169.327 1.00 99.00 340 TYR A O 1
ATOM 2683 N N . PHE A 1 341 ? 121.649 109.434 171.194 1.00 99.00 341 PHE A N 1
ATOM 2684 C CA . PHE A 1 341 ? 120.398 108.714 171.082 1.00 99.00 341 PHE A CA 1
ATOM 2685 C C . PHE A 1 341 ? 119.213 109.607 171.172 1.00 99.00 341 PHE A C 1
ATOM 2686 O O . PHE A 1 341 ? 118.229 109.323 170.536 1.00 99.00 341 PHE A O 1
ATOM 2694 N N . LEU A 1 342 ? 119.291 110.640 172.007 1.00 99.00 342 LEU A N 1
ATOM 2695 C CA . LEU A 1 342 ? 118.173 111.575 172.210 1.00 99.00 342 LEU A CA 1
ATOM 2696 C C . LEU A 1 342 ? 117.802 112.285 170.934 1.00 99.00 342 LEU A C 1
ATOM 2697 O O . LEU A 1 342 ? 116.631 112.421 170.611 1.00 99.00 342 LEU A O 1
ATOM 2702 N N . ILE A 1 343 ? 118.824 112.744 170.236 1.00 99.00 343 ILE A N 1
ATOM 2703 C CA . ILE A 1 343 ? 118.665 113.391 168.960 1.00 99.00 343 ILE A CA 1
ATOM 2704 C C . ILE A 1 343 ? 117.950 112.432 168.043 1.00 99.00 343 ILE A C 1
ATOM 2705 O O . ILE A 1 343 ? 116.882 112.734 167.516 1.00 99.00 343 ILE A O 1
ATOM 2710 N N . VAL A 1 344 ? 118.557 111.263 167.912 1.00 99.00 344 VAL A N 1
ATOM 2711 C CA . VAL A 1 344 ? 118.168 110.279 166.943 1.00 99.00 344 VAL A CA 1
ATOM 2712 C C . VAL A 1 344 ? 116.791 109.791 167.249 1.00 99.00 344 VAL A C 1
ATOM 2713 O O . VAL A 1 344 ? 115.975 109.682 166.368 1.00 99.00 344 VAL A O 1
ATOM 2717 N N . MET A 1 345 ? 116.527 109.487 168.504 1.00 99.00 345 MET A N 1
ATOM 2718 C CA . MET A 1 345 ? 115.241 108.937 168.841 1.00 99.00 345 MET A CA 1
ATOM 2719 C C . MET A 1 345 ? 114.138 109.987 168.665 1.00 99.00 345 MET A C 1
ATOM 2720 O O . MET A 1 345 ? 113.031 109.646 168.251 1.00 99.00 345 MET A O 1
ATOM 2725 N N . GLU A 1 346 ? 114.444 111.256 168.945 1.00 99.00 346 GLU A N 1
ATOM 2726 C CA . GLU A 1 346 ? 113.469 112.336 168.747 1.00 99.00 346 GLU A CA 1
ATOM 2727 C C . GLU A 1 346 ? 113.230 112.477 167.260 1.00 99.00 346 GLU A C 1
ATOM 2728 O O . GLU A 1 346 ? 112.096 112.592 166.795 1.00 99.00 346 GLU A O 1
ATOM 2734 N N . PHE A 1 347 ? 114.333 112.475 166.534 1.00 99.00 347 PHE A N 1
ATOM 2735 C CA . PHE A 1 347 ? 114.325 112.460 165.096 1.00 99.00 347 PHE A CA 1
ATOM 2736 C C . PHE A 1 347 ? 113.529 111.303 164.510 1.00 99.00 347 PHE A C 1
ATOM 2737 O O . PHE A 1 347 ? 112.815 111.485 163.552 1.00 99.00 347 PHE A O 1
ATOM 2745 N N . ILE A 1 348 ? 113.682 110.111 165.055 1.00 99.00 348 ILE A N 1
ATOM 2746 C CA . ILE A 1 348 ? 112.951 108.956 164.543 1.00 99.00 348 ILE A CA 1
ATOM 2747 C C . ILE A 1 348 ? 111.458 109.079 164.823 1.00 99.00 348 ILE A C 1
ATOM 2748 O O . ILE A 1 348 ? 110.625 108.662 164.009 1.00 99.00 348 ILE A O 1
ATOM 2753 N N . GLN A 1 349 ? 111.130 109.624 165.988 1.00 99.00 349 GLN A N 1
ATOM 2754 C CA . GLN A 1 349 ? 109.734 109.857 166.352 1.00 99.00 349 GLN A CA 1
ATOM 2755 C C . GLN A 1 349 ? 109.142 110.912 165.455 1.00 99.00 349 GLN A C 1
ATOM 2756 O O . GLN A 1 349 ? 108.060 110.736 164.896 1.00 99.00 349 GLN A O 1
ATOM 2762 N N . TRP A 1 350 ? 109.870 112.011 165.340 1.00 99.00 350 TRP A N 1
ATOM 2763 C CA . TRP A 1 350 ? 109.481 113.090 164.486 1.00 99.00 350 TRP A CA 1
ATOM 2764 C C . TRP A 1 350 ? 109.241 112.590 163.048 1.00 99.00 350 TRP A C 1
ATOM 2765 O O . TRP A 1 350 ? 108.240 112.954 162.452 1.00 99.00 350 TRP A O 1
ATOM 2776 N N . SER A 1 351 ? 110.123 111.751 162.503 1.00 99.00 351 SER A N 1
ATOM 2777 C CA . SER A 1 351 ? 109.921 111.233 161.135 1.00 99.00 351 SER A CA 1
ATOM 2778 C C . SER A 1 351 ? 108.724 110.324 160.999 1.00 99.00 351 SER A C 1
ATOM 2779 O O . SER A 1 351 ? 108.192 110.192 159.907 1.00 99.00 351 SER A O 1
ATOM 2782 N N . LYS A 1 352 ? 108.311 109.678 162.085 1.00 99.00 352 LYS A N 1
ATOM 2783 C CA . LYS A 1 352 ? 107.063 108.911 162.077 1.00 99.00 352 LYS A CA 1
ATOM 2784 C C . LYS A 1 352 ? 105.821 109.806 162.112 1.00 99.00 352 LYS A C 1
ATOM 2785 O O . LYS A 1 352 ? 104.817 109.498 161.461 1.00 99.00 352 LYS A O 1
ATOM 2791 N N . ASP A 1 353 ? 105.884 110.882 162.897 1.00 99.00 353 ASP A N 1
ATOM 2792 C CA . ASP A 1 353 ? 104.785 111.857 162.994 1.00 99.00 353 ASP A CA 1
ATOM 2793 C C . ASP A 1 353 ? 104.530 112.526 161.649 1.00 99.00 353 ASP A C 1
ATOM 2794 O O . ASP A 1 353 ? 103.378 112.697 161.237 1.00 99.00 353 ASP A O 1
ATOM 2799 N N . ASN A 1 354 ? 105.619 112.895 160.980 1.00 99.00 354 ASN A N 1
ATOM 2800 C CA . ASN A 1 354 ? 105.576 113.322 159.584 1.00 99.00 354 ASN A CA 1
ATOM 2801 C C . ASN A 1 354 ? 105.511 112.083 158.705 1.00 99.00 354 ASN A C 1
ATOM 2802 O O . ASN A 1 354 ? 105.677 110.958 159.192 1.00 99.00 354 ASN A O 1
ATOM 2807 N N . GLY A 1 355 ? 105.283 112.283 157.409 1.00 99.00 355 GLY A N 1
ATOM 2808 C CA . GLY A 1 355 ? 105.171 111.173 156.465 1.00 99.00 355 GLY A CA 1
ATOM 2809 C C . GLY A 1 355 ? 106.512 110.618 156.013 1.00 99.00 355 GLY A C 1
ATOM 2810 O O . GLY A 1 355 ? 106.740 110.498 154.812 1.00 99.00 355 GLY A O 1
ATOM 2811 N N . VAL A 1 356 ? 107.379 110.249 156.966 1.00 99.00 356 VAL A N 1
ATOM 2812 C CA . VAL A 1 356 ? 108.716 109.703 156.684 1.00 99.00 356 VAL A CA 1
ATOM 2813 C C . VAL A 1 356 ? 108.842 108.272 157.214 1.00 99.00 356 VAL A C 1
ATOM 2814 O O . VAL A 1 356 ? 109.194 108.057 158.385 1.00 99.00 356 VAL A O 1
ATOM 2818 N N . PRO A 1 357 ? 108.534 107.283 156.354 1.00 99.00 357 PRO A N 1
ATOM 2819 C CA . PRO A 1 357 ? 108.898 105.923 156.686 1.00 99.00 357 PRO A CA 1
ATOM 2820 C C . PRO A 1 357 ? 110.391 105.771 156.829 1.00 99.00 357 PRO A C 1
ATOM 2821 O O . PRO A 1 357 ? 111.164 106.423 156.117 1.00 99.00 357 PRO A O 1
ATOM 2825 N N . VAL A 1 358 ? 110.745 104.851 157.710 1.00 99.00 358 VAL A N 1
ATOM 2826 C CA . VAL A 1 358 ? 112.046 104.784 158.354 1.00 99.00 358 VAL A CA 1
ATOM 2827 C C . VAL A 1 358 ? 113.141 104.187 157.480 1.00 99.00 358 VAL A C 1
ATOM 2828 O O . VAL A 1 358 ? 112.966 103.112 156.910 1.00 99.00 358 VAL A O 1
ATOM 2832 N N . GLY A 1 359 ? 114.271 104.891 157.389 1.00 99.00 359 GLY A N 1
ATOM 2833 C CA . GLY A 1 359 ? 115.337 104.529 156.461 1.00 99.00 359 GLY A CA 1
ATOM 2834 C C . GLY A 1 359 ? 115.858 103.139 156.770 1.00 99.00 359 GLY A C 1
ATOM 2835 O O . GLY A 1 359 ? 115.817 102.726 157.920 1.00 99.00 359 GLY A O 1
ATOM 2836 N N . PRO A 1 360 ? 116.358 102.412 155.756 1.00 99.00 360 PRO A N 1
ATOM 2837 C CA . PRO A 1 360 ? 116.480 100.939 155.848 1.00 99.00 360 PRO A CA 1
ATOM 2838 C C . PRO A 1 360 ? 117.525 100.382 156.832 1.00 99.00 360 PRO A C 1
ATOM 2839 O O . PRO A 1 360 ? 117.337 99.304 157.412 1.00 99.00 360 PRO A O 1
ATOM 2843 N N . GLY A 1 361 ? 118.632 101.086 156.997 1.00 99.00 361 GLY A N 1
ATOM 2844 C CA . GLY A 1 361 ? 119.692 100.598 157.860 1.00 99.00 361 GLY A CA 1
ATOM 2845 C C . GLY A 1 361 ? 119.323 100.806 159.308 1.00 99.00 361 GLY A C 1
ATOM 2846 O O . GLY A 1 361 ? 118.462 101.617 159.672 1.00 99.00 361 GLY A O 1
ATOM 2847 N N . ARG A 1 362 ? 119.908 99.957 160.129 1.00 99.00 362 ARG A N 1
ATOM 2848 C CA . ARG A 1 362 ? 120.026 100.197 161.560 1.00 99.00 362 ARG A CA 1
ATOM 2849 C C . ARG A 1 362 ? 121.444 99.774 161.983 1.00 99.00 362 ARG A C 1
ATOM 2850 O O . ARG A 1 362 ? 121.780 99.787 163.166 1.00 99.00 362 ARG A O 1
ATOM 2858 N N . GLY A 1 363 ? 122.283 99.506 160.977 1.00 99.00 363 GLY A N 1
ATOM 2859 C CA . GLY A 1 363 ? 123.432 98.643 161.099 1.00 99.00 363 GLY A CA 1
ATOM 2860 C C . GLY A 1 363 ? 123.134 97.358 161.831 1.00 99.00 363 GLY A C 1
ATOM 2861 O O . GLY A 1 363 ? 122.237 96.605 161.458 1.00 99.00 363 GLY A O 1
ATOM 2862 N N . SER A 1 364 ? 123.884 97.154 162.907 1.00 99.00 364 SER A N 1
ATOM 2863 C CA . SER A 1 364 ? 123.672 96.070 163.849 1.00 99.00 364 SER A CA 1
ATOM 2864 C C . SER A 1 364 ? 122.956 96.634 165.069 1.00 99.00 364 SER A C 1
ATOM 2865 O O . SER A 1 364 ? 123.163 96.176 166.191 1.00 99.00 364 SER A O 1
ATOM 2868 N N . GLY A 1 365 ? 122.076 97.606 164.834 1.00 99.00 365 GLY A N 1
ATOM 2869 C CA . GLY A 1 365 ? 121.404 98.335 165.888 1.00 99.00 365 GLY A CA 1
ATOM 2870 C C . GLY A 1 365 ? 120.298 97.520 166.517 1.00 99.00 365 GLY A C 1
ATOM 2871 O O . GLY A 1 365 ? 119.841 97.859 167.593 1.00 99.00 365 GLY A O 1
ATOM 2872 N N . ALA A 1 366 ? 119.861 96.447 165.857 1.00 99.00 366 ALA A N 1
ATOM 2873 C CA . ALA A 1 366 ? 118.890 95.519 166.449 1.00 99.00 366 ALA A CA 1
ATOM 2874 C C . ALA A 1 366 ? 119.452 94.741 167.644 1.00 99.00 366 ALA A C 1
ATOM 2875 O O . ALA A 1 366 ? 118.693 94.104 168.373 1.00 99.00 366 ALA A O 1
ATOM 2877 N N . GLY A 1 367 ? 120.773 94.772 167.825 1.00 99.00 367 GLY A N 1
ATOM 2878 C CA . GLY A 1 367 ? 121.415 94.304 169.048 1.00 99.00 367 GLY A CA 1
ATOM 2879 C C . GLY A 1 367 ? 121.026 95.050 170.317 1.00 99.00 367 GLY A C 1
ATOM 2880 O O . GLY A 1 367 ? 121.085 94.497 171.419 1.00 99.00 367 GLY A O 1
ATOM 2881 N N . SER A 1 368 ? 120.633 96.310 170.149 1.00 99.00 368 SER A N 1
ATOM 2882 C CA . SER A 1 368 ? 120.140 97.156 171.223 1.00 99.00 368 SER A CA 1
ATOM 2883 C C . SER A 1 368 ? 118.615 97.065 171.381 1.00 99.00 368 SER A C 1
ATOM 2884 O O . SER A 1 368 ? 117.858 97.484 170.507 1.00 99.00 368 SER A O 1
ATOM 2887 N N . LEU A 1 369 ? 118.182 96.474 172.488 1.00 99.00 369 LEU A N 1
ATOM 2888 C CA . LEU A 1 369 ? 116.796 96.535 172.947 1.00 99.00 369 LEU A CA 1
ATOM 2889 C C . LEU A 1 369 ? 116.355 97.975 173.190 1.00 99.00 369 LEU A C 1
ATOM 2890 O O . LEU A 1 369 ? 115.188 98.305 173.029 1.00 99.00 369 LEU A O 1
ATOM 2895 N N . VAL A 1 370 ? 117.289 98.809 173.631 1.00 99.00 370 VAL A N 1
ATOM 2896 C CA . VAL A 1 370 ? 117.048 100.225 173.853 1.00 99.00 370 VAL A CA 1
ATOM 2897 C C . VAL A 1 370 ? 116.648 100.919 172.557 1.00 99.00 370 VAL A C 1
ATOM 2898 O O . VAL A 1 370 ? 115.664 101.660 172.515 1.00 99.00 370 VAL A O 1
ATOM 2902 N N . ALA A 1 371 ? 117.434 100.684 171.514 1.00 99.00 371 ALA A N 1
ATOM 2903 C CA . ALA A 1 371 ? 117.123 101.200 170.195 1.00 99.00 371 ALA A CA 1
ATOM 2904 C C . ALA A 1 371 ? 115.706 100.774 169.824 1.00 99.00 371 ALA A C 1
ATOM 2905 O O . ALA A 1 371 ? 114.876 101.605 169.437 1.00 99.00 371 ALA A O 1
ATOM 2907 N N . TYR A 1 372 ? 115.425 99.485 169.996 1.00 99.00 372 TYR A N 1
ATOM 2908 C CA . TYR A 1 372 ? 114.101 98.940 169.729 1.00 99.00 372 TYR A CA 1
ATOM 2909 C C . TYR A 1 372 ? 112.999 99.609 170.559 1.00 99.00 372 TYR A C 1
ATOM 2910 O O . TYR A 1 372 ? 111.971 100.027 170.016 1.00 99.00 372 TYR A O 1
ATOM 2919 N N . ALA A 1 373 ? 113.232 99.715 171.863 1.00 99.00 373 ALA A N 1
ATOM 2920 C CA . ALA A 1 373 ? 112.278 100.321 172.792 1.00 99.00 373 ALA A CA 1
ATOM 2921 C C . ALA A 1 373 ? 111.936 101.745 172.401 1.00 99.00 373 ALA A C 1
ATOM 2922 O O . ALA A 1 373 ? 110.773 102.130 172.420 1.00 99.00 373 ALA A O 1
ATOM 2924 N N . LEU A 1 374 ? 112.963 102.501 172.013 1.00 99.00 374 LEU A N 1
ATOM 2925 C CA . LEU A 1 374 ? 112.805 103.876 171.534 1.00 99.00 374 LEU A CA 1
ATOM 2926 C C . LEU A 1 374 ? 112.300 103.969 170.100 1.00 99.00 374 LEU A C 1
ATOM 2927 O O . LEU A 1 374 ? 112.256 105.062 169.532 1.00 99.00 374 LEU A O 1
ATOM 2932 N N . LYS A 1 375 ? 111.927 102.827 169.522 1.00 99.00 375 LYS A N 1
ATOM 2933 C CA . LYS A 1 375 ? 111.450 102.715 168.163 1.00 99.00 375 LYS A CA 1
ATOM 2934 C C . LYS A 1 375 ? 112.542 103.060 167.145 1.00 99.00 375 LYS A C 1
ATOM 2935 O O . LYS A 1 375 ? 112.231 103.420 166.011 1.00 99.00 375 LYS A O 1
ATOM 2941 N N . ILE A 1 376 ? 113.814 102.941 167.547 1.00 99.00 376 ILE A N 1
ATOM 2942 C CA . ILE A 1 376 ? 114.939 103.102 166.627 1.00 99.00 376 ILE A CA 1
ATOM 2943 C C . ILE A 1 376 ? 115.009 101.849 165.739 1.00 99.00 376 ILE A C 1
ATOM 2944 O O . ILE A 1 376 ? 115.319 101.964 164.557 1.00 99.00 376 ILE A O 1
ATOM 2949 N N . THR A 1 377 ? 114.695 100.670 166.286 1.00 99.00 377 THR A N 1
ATOM 2950 C CA . THR A 1 377 ? 114.572 99.445 165.468 1.00 99.00 377 THR A CA 1
ATOM 2951 C C . THR A 1 377 ? 113.114 98.973 165.332 1.00 99.00 377 THR A C 1
ATOM 2952 O O . THR A 1 377 ? 112.206 99.549 165.921 1.00 99.00 377 THR A O 1
ATOM 2956 N N . ASP A 1 378 ? 112.909 97.913 164.554 1.00 99.00 378 ASP A N 1
ATOM 2957 C CA . ASP A 1 378 ? 111.599 97.591 163.996 1.00 99.00 378 ASP A CA 1
ATOM 2958 C C . ASP A 1 378 ? 110.950 96.343 164.577 1.00 99.00 378 ASP A C 1
ATOM 2959 O O . ASP A 1 378 ? 109.736 96.352 164.780 1.00 99.00 378 ASP A O 1
ATOM 2964 N N . LEU A 1 379 ? 111.740 95.288 164.831 1.00 99.00 379 LEU A N 1
ATOM 2965 C CA . LEU A 1 379 ? 111.238 93.994 165.361 1.00 99.00 379 LEU A CA 1
ATOM 2966 C C . LEU A 1 379 ? 111.994 93.492 166.611 1.00 99.00 379 LEU A C 1
ATOM 2967 O O . LEU A 1 379 ? 113.061 94.003 166.945 1.00 99.00 379 LEU A O 1
ATOM 2972 N N . ASP A 1 380 ? 111.429 92.468 167.260 1.00 99.00 380 ASP A N 1
ATOM 2973 C CA . ASP A 1 380 ? 111.721 92.146 168.658 1.00 99.00 380 ASP A CA 1
ATOM 2974 C C . ASP A 1 380 ? 113.047 91.434 168.888 1.00 99.00 380 ASP A C 1
ATOM 2975 O O . ASP A 1 380 ? 113.160 90.237 168.636 1.00 99.00 380 ASP A O 1
ATOM 2980 N N . PRO A 1 381 ? 114.037 92.160 169.429 1.00 99.00 381 PRO A N 1
ATOM 2981 C CA . PRO A 1 381 ? 115.324 91.549 169.646 1.00 99.00 381 PRO A CA 1
ATOM 2982 C C . PRO A 1 381 ? 115.368 90.540 170.784 1.00 99.00 381 PRO A C 1
ATOM 2983 O O . PRO A 1 381 ? 116.205 89.652 170.739 1.00 99.00 381 PRO A O 1
ATOM 2987 N N . LEU A 1 382 ? 114.505 90.663 171.791 1.00 99.00 382 LEU A N 1
ATOM 2988 C CA . LEU A 1 382 ? 114.493 89.691 172.895 1.00 99.00 382 LEU A CA 1
ATOM 2989 C C . LEU A 1 382 ? 113.708 88.419 172.585 1.00 99.00 382 LEU A C 1
ATOM 2990 O O . LEU A 1 382 ? 113.886 87.405 173.278 1.00 99.00 382 LEU A O 1
ATOM 2995 N N . GLU A 1 383 ? 112.856 88.465 171.558 1.00 99.00 383 GLU A N 1
ATOM 2996 C CA . GLU A 1 383 ? 112.247 87.252 171.011 1.00 99.00 383 GLU A CA 1
ATOM 2997 C C . GLU A 1 383 ? 113.333 86.335 170.459 1.00 99.00 383 GLU A C 1
ATOM 2998 O O . GLU A 1 383 ? 113.246 85.116 170.617 1.00 99.00 383 GLU A O 1
ATOM 3004 N N . PHE A 1 384 ? 114.345 86.941 169.826 1.00 99.00 384 PHE A N 1
ATOM 3005 C CA . PHE A 1 384 ? 115.431 86.229 169.149 1.00 99.00 384 PHE A CA 1
ATOM 3006 C C . PHE A 1 384 ? 116.840 86.444 169.746 1.00 99.00 384 PHE A C 1
ATOM 3007 O O . PHE A 1 384 ? 117.823 86.193 169.050 1.00 99.00 384 PHE A O 1
ATOM 3015 N N . ASP A 1 385 ? 116.957 86.871 171.010 1.00 99.00 385 ASP A N 1
ATOM 3016 C CA . ASP A 1 385 ? 118.261 87.221 171.608 1.00 99.00 385 ASP A CA 1
ATOM 3017 C C . ASP A 1 385 ? 119.266 88.003 170.717 1.00 99.00 385 ASP A C 1
ATOM 3018 O O . ASP A 1 385 ? 120.367 87.526 170.414 1.00 99.00 385 ASP A O 1
ATOM 3023 N N . LEU A 1 386 ? 118.895 89.219 170.337 1.00 99.00 386 LEU A N 1
ATOM 3024 C CA . LEU A 1 386 ? 119.761 90.075 169.511 1.00 99.00 386 LEU A CA 1
ATOM 3025 C C . LEU A 1 386 ? 120.604 90.995 170.424 1.00 99.00 386 LEU A C 1
ATOM 3026 O O . LEU A 1 386 ? 120.103 91.489 171.435 1.00 99.00 386 LEU A O 1
ATOM 3031 N N . LEU A 1 387 ? 121.873 91.224 170.055 1.00 99.00 387 LEU A N 1
ATOM 3032 C CA . LEU A 1 387 ? 122.949 91.550 171.031 1.00 99.00 387 LEU A CA 1
ATOM 3033 C C . LEU A 1 387 ? 123.653 92.915 170.995 1.00 99.00 387 LEU A C 1
ATOM 3034 O O . LEU A 1 387 ? 124.332 93.281 170.026 1.00 99.00 387 LEU A O 1
ATOM 3039 N N . PHE A 1 388 ? 123.543 93.615 172.119 1.00 99.00 388 PHE A N 1
ATOM 3040 C CA . PHE A 1 388 ? 124.053 94.958 172.256 1.00 99.00 388 PHE A CA 1
ATOM 3041 C C . PHE A 1 388 ? 125.560 95.066 172.225 1.00 99.00 388 PHE A C 1
ATOM 3042 O O . PHE A 1 388 ? 126.091 96.037 171.703 1.00 99.00 388 PHE A O 1
ATOM 3050 N N . GLU A 1 389 ? 126.262 94.105 172.803 1.00 99.00 389 GLU A N 1
ATOM 3051 C CA . GLU A 1 389 ? 127.689 94.294 173.007 1.00 99.00 389 GLU A CA 1
ATOM 3052 C C . GLU A 1 389 ? 128.512 94.089 171.730 1.00 99.00 389 GLU A C 1
ATOM 3053 O O . GLU A 1 389 ? 129.726 94.259 171.760 1.00 99.00 389 GLU A O 1
ATOM 3059 N N . ARG A 1 390 ? 127.863 93.752 170.611 1.00 99.00 390 ARG A N 1
ATOM 3060 C CA . ARG A 1 390 ? 128.448 94.022 169.285 1.00 99.00 390 ARG A CA 1
ATOM 3061 C C . ARG A 1 390 ? 128.356 95.504 168.963 1.00 99.00 390 ARG A C 1
ATOM 3062 O O . ARG A 1 390 ? 129.261 96.057 168.324 1.00 99.00 390 ARG A O 1
ATOM 3070 N N . PHE A 1 391 ? 127.243 96.115 169.373 1.00 99.00 391 PHE A N 1
ATOM 3071 C CA . PHE A 1 391 ? 126.842 97.453 168.949 1.00 99.00 391 PHE A CA 1
ATOM 3072 C C . PHE A 1 391 ? 127.549 98.533 169.753 1.00 99.00 391 PHE A C 1
ATOM 3073 O O . PHE A 1 391 ? 127.888 99.598 169.223 1.00 99.00 391 PHE A O 1
ATOM 3081 N N . LEU A 1 392 ? 127.770 98.244 171.031 1.00 99.00 392 LEU A N 1
ATOM 3082 C CA . LEU A 1 392 ? 128.815 98.909 171.781 1.00 99.00 392 LEU A CA 1
ATOM 3083 C C . LEU A 1 392 ? 129.429 97.972 172.830 1.00 99.00 392 LEU A C 1
ATOM 3084 O O . LEU A 1 392 ? 128.731 97.485 173.720 1.00 99.00 392 LEU A O 1
ATOM 3089 N N . ASN A 1 393 ? 130.741 97.756 172.722 1.00 99.00 393 ASN A N 1
ATOM 3090 C CA . ASN A 1 393 ? 131.526 96.934 173.653 1.00 99.00 393 ASN A CA 1
ATOM 3091 C C . ASN A 1 393 ? 132.203 97.854 174.700 1.00 99.00 393 ASN A C 1
ATOM 3092 O O . ASN A 1 393 ? 132.971 98.721 174.308 1.00 99.00 393 ASN A O 1
ATOM 3097 N N . PRO A 1 394 ? 131.939 97.659 176.024 1.00 99.00 394 PRO A N 1
ATOM 3098 C CA . PRO A 1 394 ? 132.531 98.518 177.102 1.00 99.00 394 PRO A CA 1
ATOM 3099 C C . PRO A 1 394 ? 134.048 98.468 177.289 1.00 99.00 394 PRO A C 1
ATOM 3100 O O . PRO A 1 394 ? 134.654 99.482 177.636 1.00 99.00 394 PRO A O 1
ATOM 3104 N N . GLU A 1 395 ? 134.633 97.289 177.091 1.00 99.00 395 GLU A N 1
ATOM 3105 C CA . GLU A 1 395 ? 136.078 97.097 177.215 1.00 99.00 395 GLU A CA 1
ATOM 3106 C C . GLU A 1 395 ? 136.826 97.524 175.938 1.00 99.00 395 GLU A C 1
ATOM 3107 O O . GLU A 1 395 ? 138.048 97.385 175.870 1.00 99.00 395 GLU A O 1
ATOM 3113 N N . ARG A 1 396 ? 136.088 97.995 174.928 1.00 99.00 396 ARG A N 1
ATOM 3114 C CA . ARG A 1 396 ? 136.638 98.694 173.779 1.00 99.00 396 ARG A CA 1
ATOM 3115 C C . ARG A 1 396 ? 136.073 100.100 173.872 1.00 99.00 396 ARG A C 1
ATOM 3116 O O . ARG A 1 396 ? 134.954 100.371 173.432 1.00 99.00 396 ARG A O 1
ATOM 3124 N N . VAL A 1 397 ? 136.844 100.992 174.480 1.00 99.00 397 VAL A N 1
ATOM 3125 C CA . VAL A 1 397 ? 136.444 102.388 174.619 1.00 99.00 397 VAL A CA 1
ATOM 3126 C C . VAL A 1 397 ? 137.045 103.127 173.420 1.00 99.00 397 VAL A C 1
ATOM 3127 O O . VAL A 1 397 ? 138.075 103.803 173.497 1.00 99.00 397 VAL A O 1
ATOM 3131 N N . SER A 1 398 ? 136.366 102.938 172.295 1.00 99.00 398 SER A N 1
ATOM 3132 C CA . SER A 1 398 ? 136.759 103.472 171.004 1.00 99.00 398 SER A CA 1
ATOM 3133 C C . SER A 1 398 ? 135.442 103.708 170.259 1.00 99.00 398 SER A C 1
ATOM 3134 O O . SER A 1 398 ? 134.428 103.963 170.913 1.00 99.00 398 SER A O 1
ATOM 3137 N N . MET A 1 399 ? 135.459 103.635 168.924 1.00 99.00 399 MET A N 1
ATOM 3138 C CA . MET A 1 399 ? 134.255 103.747 168.082 1.00 99.00 399 MET A CA 1
ATOM 3139 C C . MET A 1 399 ? 132.997 103.044 168.637 1.00 99.00 399 MET A C 1
ATOM 3140 O O . MET A 1 399 ? 133.021 101.834 168.871 1.00 99.00 399 MET A O 1
ATOM 3145 N N . PRO A 1 400 ? 131.895 103.801 168.820 1.00 99.00 400 PRO A N 1
ATOM 3146 C CA . PRO A 1 400 ? 130.608 103.304 169.297 1.00 99.00 400 PRO A CA 1
ATOM 3147 C C . PRO A 1 400 ? 129.587 103.076 168.179 1.00 99.00 400 PRO A C 1
ATOM 3148 O O . PRO A 1 400 ? 128.378 103.187 168.405 1.00 99.00 400 PRO A O 1
ATOM 3152 N N . ASP A 1 401 ? 130.068 102.705 166.997 1.00 99.00 401 ASP A N 1
ATOM 3153 C CA . ASP A 1 401 ? 129.319 102.918 165.756 1.00 99.00 401 ASP A CA 1
ATOM 3154 C C . ASP A 1 401 ? 127.824 102.706 165.892 1.00 99.00 401 ASP A C 1
ATOM 3155 O O . ASP A 1 401 ? 127.353 101.596 166.127 1.00 99.00 401 ASP A O 1
ATOM 3160 N N . PHE A 1 402 ? 127.092 103.789 165.717 1.00 99.00 402 PHE A N 1
ATOM 3161 C CA . PHE A 1 402 ? 125.656 103.767 165.847 1.00 99.00 402 PHE A CA 1
ATOM 3162 C C . PHE A 1 402 ? 124.994 103.321 164.533 1.00 99.00 402 PHE A C 1
ATOM 3163 O O . PHE A 1 402 ? 123.843 102.876 164.540 1.00 99.00 402 PHE A O 1
ATOM 3171 N N . ASP A 1 403 ? 125.715 103.466 163.414 1.00 99.00 403 ASP A N 1
ATOM 3172 C CA . ASP A 1 403 ? 125.428 102.721 162.168 1.00 99.00 403 ASP A CA 1
ATOM 3173 C C . ASP A 1 403 ? 124.012 102.959 161.615 1.00 99.00 403 ASP A C 1
ATOM 3174 O O . ASP A 1 403 ? 123.349 102.040 161.163 1.00 99.00 403 ASP A O 1
ATOM 3179 N N . VAL A 1 404 ? 123.555 104.200 161.655 1.00 99.00 404 VAL A N 1
ATOM 3180 C CA . VAL A 1 404 ? 122.205 104.530 161.228 1.00 99.00 404 VAL A CA 1
ATOM 3181 C C . VAL A 1 404 ? 122.289 105.123 159.826 1.00 99.00 404 VAL A C 1
ATOM 3182 O O . VAL A 1 404 ? 123.240 105.828 159.500 1.00 99.00 404 VAL A O 1
ATOM 3186 N N . ASP A 1 405 ? 121.306 104.807 158.993 1.00 99.00 405 ASP A N 1
ATOM 3187 C CA . ASP A 1 405 ? 121.068 105.578 157.775 1.00 99.00 405 ASP A CA 1
ATOM 3188 C C . ASP A 1 405 ? 119.604 106.096 157.708 1.00 99.00 405 ASP A C 1
ATOM 3189 O O . ASP A 1 405 ? 118.811 105.842 158.622 1.00 99.00 405 ASP A O 1
ATOM 3194 N N . PHE A 1 406 ? 119.252 106.839 156.664 1.00 99.00 406 PHE A N 1
ATOM 3195 C CA . PHE A 1 406 ? 117.889 107.361 156.536 1.00 99.00 406 PHE A CA 1
ATOM 3196 C C . PHE A 1 406 ? 117.431 107.414 155.091 1.00 99.00 406 PHE A C 1
ATOM 3197 O O . PHE A 1 406 ? 118.246 107.349 154.172 1.00 99.00 406 PHE A O 1
ATOM 3205 N N . CYS A 1 407 ? 116.128 107.574 154.888 1.00 99.00 407 CYS A N 1
ATOM 3206 C CA . CYS A 1 407 ? 115.570 107.391 153.554 1.00 99.00 407 CYS A CA 1
ATOM 3207 C C . CYS A 1 407 ? 115.558 108.660 152.689 1.00 99.00 407 CYS A C 1
ATOM 3208 O O . CYS A 1 407 ? 115.094 109.732 153.101 1.00 99.00 407 CYS A O 1
ATOM 3211 N N . MET A 1 408 ? 116.140 108.487 151.503 1.00 99.00 408 MET A N 1
ATOM 3212 C CA . MET A 1 408 ? 116.150 109.443 150.398 1.00 99.00 408 MET A CA 1
ATOM 3213 C C . MET A 1 408 ? 114.821 110.097 150.094 1.00 99.00 408 MET A C 1
ATOM 3214 O O . MET A 1 408 ? 114.774 111.290 149.787 1.00 99.00 408 MET A O 1
ATOM 3219 N N . GLU A 1 409 ? 113.765 109.292 150.084 1.00 99.00 409 GLU A N 1
ATOM 3220 C CA . GLU A 1 409 ? 112.406 109.786 149.827 1.00 99.00 409 GLU A CA 1
ATOM 3221 C C . GLU A 1 409 ? 112.071 111.099 150.518 1.00 99.00 409 GLU A C 1
ATOM 3222 O O . GLU A 1 409 ? 111.371 111.938 149.943 1.00 99.00 409 GLU A O 1
ATOM 3228 N N . LYS A 1 410 ? 112.571 111.269 151.739 1.00 99.00 410 LYS A N 1
ATOM 3229 C CA . LYS A 1 410 ? 112.210 112.411 152.558 1.00 99.00 410 LYS A CA 1
ATOM 3230 C C . LYS A 1 410 ? 113.422 113.249 152.946 1.00 99.00 410 LYS A C 1
ATOM 3231 O O . LYS A 1 410 ? 113.387 113.959 153.938 1.00 99.00 410 LYS A O 1
ATOM 3237 N N . ARG A 1 411 ? 114.467 113.201 152.125 1.00 99.00 411 ARG A N 1
ATOM 3238 C CA . ARG A 1 411 ? 115.804 113.754 152.443 1.00 99.00 411 ARG A CA 1
ATOM 3239 C C . ARG A 1 411 ? 115.858 115.229 152.868 1.00 99.00 411 ARG A C 1
ATOM 3240 O O . ARG A 1 411 ? 116.470 115.580 153.894 1.00 99.00 411 ARG A O 1
ATOM 3248 N N . ASP A 1 412 ? 115.211 116.079 152.071 1.00 99.00 412 ASP A N 1
ATOM 3249 C CA . ASP A 1 412 ? 115.313 117.520 152.224 1.00 99.00 412 ASP A CA 1
ATOM 3250 C C . ASP A 1 412 ? 114.497 117.889 153.432 1.00 99.00 412 ASP A C 1
ATOM 3251 O O . ASP A 1 412 ? 114.877 118.772 154.178 1.00 99.00 412 ASP A O 1
ATOM 3256 N N . GLN A 1 413 ? 113.385 117.181 153.618 1.00 99.00 413 GLN A N 1
ATOM 3257 C CA . GLN A 1 413 ? 112.569 117.282 154.825 1.00 99.00 413 GLN A CA 1
ATOM 3258 C C . GLN A 1 413 ? 113.392 117.075 156.098 1.00 99.00 413 GLN A C 1
ATOM 3259 O O . GLN A 1 413 ? 113.249 117.845 157.039 1.00 99.00 413 GLN A O 1
ATOM 3265 N N . VAL A 1 414 ? 114.267 116.066 156.101 1.00 99.00 414 VAL A N 1
ATOM 3266 C CA . VAL A 1 414 ? 115.006 115.675 157.323 1.00 99.00 414 VAL A CA 1
ATOM 3267 C C . VAL A 1 414 ? 116.108 116.663 157.585 1.00 99.00 414 VAL A C 1
ATOM 3268 O O . VAL A 1 414 ? 116.300 117.127 158.709 1.00 99.00 414 VAL A O 1
ATOM 3272 N N . ILE A 1 415 ? 116.840 116.959 156.525 1.00 99.00 415 ILE A N 1
ATOM 3273 C CA . ILE A 1 415 ? 117.930 117.888 156.602 1.00 99.00 415 ILE A CA 1
ATOM 3274 C C . ILE A 1 415 ? 117.363 119.183 157.146 1.00 99.00 415 ILE A C 1
ATOM 3275 O O . ILE A 1 415 ? 117.936 119.802 158.053 1.00 99.00 415 ILE A O 1
ATOM 3280 N N . GLU A 1 416 ? 116.216 119.565 156.585 1.00 99.00 416 GLU A N 1
ATOM 3281 C CA . GLU A 1 416 ? 115.563 120.808 156.942 1.00 99.00 416 GLU A CA 1
ATOM 3282 C C . GLU A 1 416 ? 115.117 120.837 158.374 1.00 99.00 416 GLU A C 1
ATOM 3283 O O . GLU A 1 416 ? 115.257 121.855 159.027 1.00 99.00 416 GLU A O 1
ATOM 3289 N N . HIS A 1 417 ? 114.540 119.744 158.846 1.00 99.00 417 HIS A N 1
ATOM 3290 C CA . HIS A 1 417 ? 114.063 119.698 160.211 1.00 99.00 417 HIS A CA 1
ATOM 3291 C C . HIS A 1 417 ? 115.171 119.797 161.204 1.00 99.00 417 HIS A C 1
ATOM 3292 O O . HIS A 1 417 ? 115.000 120.412 162.237 1.00 99.00 417 HIS A O 1
ATOM 3299 N N . VAL A 1 418 ? 116.288 119.159 160.895 1.00 99.00 418 VAL A N 1
ATOM 3300 C CA . VAL A 1 418 ? 117.458 119.189 161.759 1.00 99.00 418 VAL A CA 1
ATOM 3301 C C . VAL A 1 418 ? 118.215 120.506 161.679 1.00 99.00 418 VAL A C 1
ATOM 3302 O O . VAL A 1 418 ? 118.949 120.843 162.596 1.00 99.00 418 VAL A O 1
ATOM 3306 N N . ALA A 1 419 ? 118.055 121.240 160.582 1.00 99.00 419 ALA A N 1
ATOM 3307 C CA . ALA A 1 419 ? 118.516 122.628 160.522 1.00 99.00 419 ALA A CA 1
ATOM 3308 C C . ALA A 1 419 ? 117.598 123.555 161.341 1.00 99.00 419 ALA A C 1
ATOM 3309 O O . ALA A 1 419 ? 118.095 124.416 162.073 1.00 99.00 419 ALA A O 1
ATOM 3311 N N . ASP A 1 420 ? 116.274 123.366 161.225 1.00 99.00 420 ASP A N 1
ATOM 3312 C CA . ASP A 1 420 ? 115.281 124.059 162.084 1.00 99.00 420 ASP A CA 1
ATOM 3313 C C . ASP A 1 420 ? 115.568 123.788 163.562 1.00 99.00 420 ASP A C 1
ATOM 3314 O O . ASP A 1 420 ? 115.382 124.665 164.407 1.00 99.00 420 ASP A O 1
ATOM 3319 N N . MET A 1 421 ? 116.017 122.571 163.858 1.00 99.00 421 MET A N 1
ATOM 3320 C CA . MET A 1 421 ? 116.238 122.135 165.227 1.00 99.00 421 MET A CA 1
ATOM 3321 C C . MET A 1 421 ? 117.553 122.654 165.807 1.00 99.00 421 MET A C 1
ATOM 3322 O O . MET A 1 421 ? 117.551 123.253 166.882 1.00 99.00 421 MET A O 1
ATOM 3327 N N . TYR A 1 422 ? 118.656 122.454 165.085 1.00 99.00 422 TYR A N 1
ATOM 3328 C CA . TYR A 1 422 ? 120.013 122.775 165.580 1.00 99.00 422 TYR A CA 1
ATOM 3329 C C . TYR A 1 422 ? 120.542 124.122 165.100 1.00 99.00 422 TYR A C 1
ATOM 3330 O O . TYR A 1 422 ? 121.281 124.793 165.829 1.00 99.00 422 TYR A O 1
ATOM 3339 N N . GLY A 1 423 ? 120.160 124.512 163.886 1.00 99.00 423 GLY A N 1
ATOM 3340 C CA . GLY A 1 423 ? 120.736 125.663 163.212 1.00 99.00 423 GLY A CA 1
ATOM 3341 C C . GLY A 1 423 ? 121.400 125.145 161.956 1.00 99.00 423 GLY A C 1
ATOM 3342 O O . GLY A 1 423 ? 122.238 124.225 162.012 1.00 99.00 423 GLY A O 1
ATOM 3343 N N . ARG A 1 424 ? 121.030 125.737 160.825 1.00 99.00 424 ARG A N 1
ATOM 3344 C CA . ARG A 1 424 ? 121.568 125.347 159.529 1.00 99.00 424 ARG A CA 1
ATOM 3345 C C . ARG A 1 424 ? 123.104 125.282 159.503 1.00 99.00 424 ARG A C 1
ATOM 3346 O O . ARG A 1 424 ? 123.663 124.363 158.916 1.00 99.00 424 ARG A O 1
ATOM 3354 N N . ASP A 1 425 ? 123.778 126.244 160.133 1.00 99.00 425 ASP A N 1
ATOM 3355 C CA . ASP A 1 425 ? 125.254 126.251 160.176 1.00 99.00 425 ASP A CA 1
ATOM 3356 C C . ASP A 1 425 ? 125.880 125.394 161.292 1.00 99.00 425 ASP A C 1
ATOM 3357 O O . ASP A 1 425 ? 127.096 125.245 161.324 1.00 99.00 425 ASP A O 1
ATOM 3362 N N . ALA A 1 426 ? 125.077 124.824 162.193 1.00 99.00 426 ALA A N 1
ATOM 3363 C CA . ALA A 1 426 ? 125.585 123.867 163.204 1.00 99.00 426 ALA A CA 1
ATOM 3364 C C . ALA A 1 426 ? 125.731 122.445 162.661 1.00 99.00 426 ALA A C 1
ATOM 3365 O O . ALA A 1 426 ? 126.219 121.550 163.358 1.00 99.00 426 ALA A O 1
ATOM 3367 N N . VAL A 1 427 ? 125.328 122.262 161.410 1.00 99.00 427 VAL A N 1
ATOM 3368 C CA . VAL A 1 427 ? 125.025 120.977 160.838 1.00 99.00 427 VAL A CA 1
ATOM 3369 C C . VAL A 1 427 ? 125.553 120.996 159.411 1.00 99.00 427 VAL A C 1
ATOM 3370 O O . VAL A 1 427 ? 125.581 122.047 158.782 1.00 99.00 427 VAL A O 1
ATOM 3374 N N . SER A 1 428 ? 125.959 119.844 158.890 1.00 99.00 428 SER A N 1
ATOM 3375 C CA . SER A 1 428 ? 126.228 119.718 157.454 1.00 99.00 428 SER A CA 1
ATOM 3376 C C . SER A 1 428 ? 126.196 118.287 156.958 1.00 99.00 428 SER A C 1
ATOM 3377 O O . SER A 1 428 ? 126.256 117.335 157.735 1.00 99.00 428 SER A O 1
ATOM 3380 N N . GLN A 1 429 ? 126.121 118.172 155.636 1.00 99.00 429 GLN A N 1
ATOM 3381 C CA . GLN A 1 429 ? 126.164 116.897 154.946 1.00 99.00 429 GLN A CA 1
ATOM 3382 C C . GLN A 1 429 ? 127.626 116.580 154.588 1.00 99.00 429 GLN A C 1
ATOM 3383 O O . GLN A 1 429 ? 128.506 117.327 154.992 1.00 99.00 429 GLN A O 1
ATOM 3389 N N . ILE A 1 430 ? 127.886 115.496 153.843 1.00 99.00 430 ILE A N 1
ATOM 3390 C CA . ILE A 1 430 ? 129.243 114.928 153.647 1.00 99.00 430 ILE A CA 1
ATOM 3391 C C . ILE A 1 430 ? 129.653 114.724 152.181 1.00 99.00 430 ILE A C 1
ATOM 3392 O O . ILE A 1 430 ? 128.815 114.330 151.384 1.00 99.00 430 ILE A O 1
ATOM 3397 N N . ILE A 1 431 ? 130.940 114.915 151.832 1.00 99.00 431 ILE A N 1
ATOM 3398 C CA . ILE A 1 431 ? 131.422 114.584 150.464 1.00 99.00 431 ILE A CA 1
ATOM 3399 C C . ILE A 1 431 ? 131.090 113.139 150.096 1.00 99.00 431 ILE A C 1
ATOM 3400 O O . ILE A 1 431 ? 131.305 112.214 150.888 1.00 99.00 431 ILE A O 1
ATOM 3405 N N . THR A 1 432 ? 130.526 112.967 148.911 1.00 99.00 432 THR A N 1
ATOM 3406 C CA . THR A 1 432 ? 130.487 111.674 148.272 1.00 99.00 432 THR A CA 1
ATOM 3407 C C . THR A 1 432 ? 131.109 111.929 146.947 1.00 99.00 432 THR A C 1
ATOM 3408 O O . THR A 1 432 ? 130.417 112.111 145.944 1.00 99.00 432 THR A O 1
ATOM 3412 N N . PHE A 1 433 ? 132.435 112.001 146.977 1.00 99.00 433 PHE A N 1
ATOM 3413 C CA . PHE A 1 433 ? 133.221 112.097 145.758 1.00 99.00 433 PHE A CA 1
ATOM 3414 C C . PHE A 1 433 ? 132.848 110.848 144.909 1.00 99.00 433 PHE A C 1
ATOM 3415 O O . PHE A 1 433 ? 132.914 109.727 145.419 1.00 99.00 433 PHE A O 1
ATOM 3423 N N . GLY A 1 434 ? 132.418 111.032 143.654 1.00 99.00 434 GLY A N 1
ATOM 3424 C CA . GLY A 1 434 ? 132.046 109.894 142.793 1.00 99.00 434 GLY A CA 1
ATOM 3425 C C . GLY A 1 434 ? 133.294 109.057 142.598 1.00 99.00 434 GLY A C 1
ATOM 3426 O O . GLY A 1 434 ? 134.310 109.599 142.168 1.00 99.00 434 GLY A O 1
ATOM 3427 N N . THR A 1 435 ? 133.245 107.771 142.957 1.00 99.00 435 THR A N 1
ATOM 3428 C CA . THR A 1 435 ? 134.455 106.932 143.008 1.00 99.00 435 THR A CA 1
ATOM 3429 C C . THR A 1 435 ? 135.094 106.773 141.609 1.00 99.00 435 THR A C 1
ATOM 3430 O O . THR A 1 435 ? 134.430 106.295 140.683 1.00 99.00 435 THR A O 1
ATOM 3434 N N . MET A 1 436 ? 136.358 107.215 141.468 1.00 99.00 436 MET A N 1
ATOM 3435 C CA . MET A 1 436 ? 137.128 107.114 140.200 1.00 99.00 436 MET A CA 1
ATOM 3436 C C . MET A 1 436 ? 137.279 105.640 139.833 1.00 99.00 436 MET A C 1
ATOM 3437 O O . MET A 1 436 ? 138.155 104.947 140.358 1.00 99.00 436 MET A O 1
ATOM 3442 N N . ALA A 1 437 ? 136.399 105.162 138.960 1.00 99.00 437 ALA A N 1
ATOM 3443 C CA . ALA A 1 437 ? 136.487 103.799 138.461 1.00 99.00 437 ALA A CA 1
ATOM 3444 C C . ALA A 1 437 ? 137.676 103.672 137.507 1.00 99.00 437 ALA A C 1
ATOM 3445 O O . ALA A 1 437 ? 138.198 104.681 136.978 1.00 99.00 437 ALA A O 1
ATOM 3447 N N . ALA A 1 438 ? 138.117 102.430 137.318 1.00 99.00 438 ALA A N 1
ATOM 3448 C CA . ALA A 1 438 ? 139.134 102.111 136.322 1.00 99.00 438 ALA A CA 1
ATOM 3449 C C . ALA A 1 438 ? 138.673 102.660 134.978 1.00 99.00 438 ALA A C 1
ATOM 3450 O O . ALA A 1 438 ? 139.442 103.324 134.296 1.00 99.00 438 ALA A O 1
ATOM 3452 N N . LYS A 1 439 ? 137.405 102.402 134.636 1.00 99.00 439 LYS A N 1
ATOM 3453 C CA . LYS A 1 439 ? 136.692 103.079 133.536 1.00 99.00 439 LYS A CA 1
ATOM 3454 C C . LYS A 1 439 ? 137.067 104.553 133.385 1.00 99.00 439 LYS A C 1
ATOM 3455 O O . LYS A 1 439 ? 137.595 104.959 132.363 1.00 99.00 439 LYS A O 1
ATOM 3461 N N . ALA A 1 440 ? 136.791 105.331 134.424 1.00 99.00 440 ALA A N 1
ATOM 3462 C CA . ALA A 1 440 ? 136.839 106.788 134.350 1.00 99.00 440 ALA A CA 1
ATOM 3463 C C . ALA A 1 440 ? 138.227 107.356 134.152 1.00 99.00 440 ALA A C 1
ATOM 3464 O O . ALA A 1 440 ? 138.459 108.202 133.272 1.00 99.00 440 ALA A O 1
ATOM 3466 N N . VAL A 1 441 ? 139.132 106.905 135.005 1.00 99.00 441 VAL A N 1
ATOM 3467 C CA . VAL A 1 441 ? 140.506 107.367 134.977 1.00 99.00 441 VAL A CA 1
ATOM 3468 C C . VAL A 1 441 ? 141.151 107.089 133.612 1.00 99.00 441 VAL A C 1
ATOM 3469 O O . VAL A 1 441 ? 141.827 107.959 133.072 1.00 99.00 441 VAL A O 1
ATOM 3473 N N . ILE A 1 442 ? 140.904 105.903 133.049 1.00 99.00 442 ILE A N 1
ATOM 3474 C CA . ILE A 1 442 ? 141.402 105.547 131.712 1.00 99.00 442 ILE A CA 1
ATOM 3475 C C . ILE A 1 442 ? 140.795 106.463 130.693 1.00 99.00 442 ILE A C 1
ATOM 3476 O O . ILE A 1 442 ? 141.498 107.037 129.869 1.00 99.00 442 ILE A O 1
ATOM 3481 N N . ARG A 1 443 ? 139.468 106.526 130.733 1.00 99.00 443 ARG A N 1
ATOM 3482 C CA . ARG A 1 443 ? 138.674 107.284 129.785 1.00 99.00 443 ARG A CA 1
ATOM 3483 C C . ARG A 1 443 ? 139.244 108.684 129.657 1.00 99.00 443 ARG A C 1
ATOM 3484 O O . ARG A 1 443 ? 139.470 109.202 128.551 1.00 99.00 443 ARG A O 1
ATOM 3492 N N . ASP A 1 444 ? 139.498 109.279 130.809 1.00 99.00 444 ASP A N 1
ATOM 3493 C CA . ASP A 1 444 ? 139.794 110.678 130.857 1.00 99.00 444 ASP A CA 1
ATOM 3494 C C . ASP A 1 444 ? 141.214 110.981 130.467 1.00 99.00 444 ASP A C 1
ATOM 3495 O O . ASP A 1 444 ? 141.439 111.881 129.664 1.00 99.00 444 ASP A O 1
ATOM 3500 N N . VAL A 1 445 ? 142.147 110.179 130.956 1.00 99.00 445 VAL A N 1
ATOM 3501 C CA . VAL A 1 445 ? 143.534 110.214 130.489 1.00 99.00 445 VAL A CA 1
ATOM 3502 C C . VAL A 1 445 ? 143.599 110.179 128.952 1.00 99.00 445 VAL A C 1
ATOM 3503 O O . VAL A 1 445 ? 144.280 110.994 128.309 1.00 99.00 445 VAL A O 1
ATOM 3507 N N . GLY A 1 446 ? 142.874 109.221 128.387 1.00 99.00 446 GLY A N 1
ATOM 3508 C CA . GLY A 1 446 ? 142.964 108.903 126.978 1.00 99.00 446 GLY A CA 1
ATOM 3509 C C . GLY A 1 446 ? 142.522 110.003 126.046 1.00 99.00 446 GLY A C 1
ATOM 3510 O O . GLY A 1 446 ? 143.188 110.286 125.054 1.00 99.00 446 GLY A O 1
ATOM 3511 N N . ARG A 1 447 ? 141.391 110.614 126.362 1.00 99.00 447 ARG A N 1
ATOM 3512 C CA . ARG A 1 447 ? 140.856 111.678 125.534 1.00 99.00 447 ARG A CA 1
ATOM 3513 C C . ARG A 1 447 ? 141.710 112.917 125.633 1.00 99.00 447 ARG A C 1
ATOM 3514 O O . ARG A 1 447 ? 141.932 113.596 124.634 1.00 99.00 447 ARG A O 1
ATOM 3522 N N . VAL A 1 448 ? 142.191 113.196 126.837 1.00 99.00 448 VAL A N 1
ATOM 3523 C CA . VAL A 1 448 ? 143.081 114.328 127.075 1.00 99.00 448 VAL A CA 1
ATOM 3524 C C . VAL A 1 448 ? 144.368 114.185 126.286 1.00 99.00 448 VAL A C 1
ATOM 3525 O O . VAL A 1 448 ? 144.868 115.165 125.733 1.00 99.00 448 VAL A O 1
ATOM 3529 N N . LEU A 1 449 ? 144.904 112.971 126.240 1.00 99.00 449 LEU A N 1
ATOM 3530 C CA . LEU A 1 449 ? 146.107 112.711 125.456 1.00 99.00 449 LEU A CA 1
ATOM 3531 C C . LEU A 1 449 ? 145.848 112.617 123.955 1.00 99.00 449 LEU A C 1
ATOM 3532 O O . LEU A 1 449 ? 146.789 112.488 123.170 1.00 99.00 449 LEU A O 1
ATOM 3537 N N . GLY A 1 450 ? 144.581 112.665 123.562 1.00 99.00 450 GLY A N 1
ATOM 3538 C CA . GLY A 1 450 ? 144.212 112.730 122.175 1.00 99.00 450 GLY A CA 1
ATOM 3539 C C . GLY A 1 450 ? 144.190 111.378 121.504 1.00 99.00 450 GLY A C 1
ATOM 3540 O O . GLY A 1 450 ? 144.340 111.312 120.288 1.00 99.00 450 GLY A O 1
ATOM 3541 N N . HIS A 1 451 ? 144.020 110.293 122.259 1.00 99.00 451 HIS A N 1
ATOM 3542 C CA . HIS A 1 451 ? 143.643 109.053 121.621 1.00 99.00 451 HIS A CA 1
ATOM 3543 C C . HIS A 1 451 ? 142.179 109.093 121.301 1.00 99.00 451 HIS A C 1
ATOM 3544 O O . HIS A 1 451 ? 141.407 109.777 121.983 1.00 99.00 451 HIS A O 1
ATOM 3551 N N . PRO A 1 452 ? 141.791 108.348 120.265 1.00 99.00 452 PRO A N 1
ATOM 3552 C CA . PRO A 1 452 ? 140.415 108.353 119.890 1.00 99.00 452 PRO A CA 1
ATOM 3553 C C . PRO A 1 452 ? 139.539 107.767 120.949 1.00 99.00 452 PRO A C 1
ATOM 3554 O O . PRO A 1 452 ? 140.004 106.996 121.776 1.00 99.00 452 PRO A O 1
ATOM 3558 N N . TYR A 1 453 ? 138.259 108.114 120.829 1.00 99.00 453 TYR A N 1
ATOM 3559 C CA 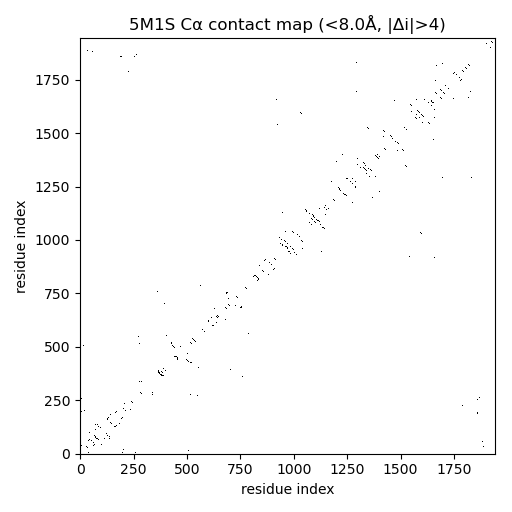. TYR A 1 453 ? 137.155 107.635 121.658 1.00 99.00 453 TYR A CA 1
ATOM 3560 C C . TYR A 1 453 ? 137.264 106.111 121.691 1.00 99.00 453 TYR A C 1
ATOM 3561 O O . TYR A 1 453 ? 137.221 105.502 122.762 1.00 99.00 453 TYR A O 1
ATOM 3570 N N . GLY A 1 454 ? 137.475 105.519 120.516 1.00 99.00 454 GLY A N 1
ATOM 3571 C CA . GLY A 1 454 ? 137.462 104.078 120.353 1.00 99.00 454 GLY A CA 1
ATOM 3572 C C . GLY A 1 454 ? 138.659 103.393 120.964 1.00 99.00 454 GLY A C 1
ATOM 3573 O O . GLY A 1 454 ? 138.508 102.369 121.596 1.00 99.00 454 GLY A O 1
ATOM 3574 N N . PHE A 1 455 ? 139.838 103.962 120.760 1.00 99.00 455 PHE A N 1
ATOM 3575 C CA . PHE A 1 455 ? 141.089 103.395 121.246 1.00 99.00 455 PHE A CA 1
ATOM 3576 C C . PHE A 1 455 ? 141.041 103.126 122.727 1.00 99.00 455 PHE A C 1
ATOM 3577 O O . PHE A 1 455 ? 141.270 102.013 123.180 1.00 99.00 455 PHE A O 1
ATOM 3585 N N . VAL A 1 456 ? 140.683 104.162 123.463 1.00 99.00 456 VAL A N 1
ATOM 3586 C CA . VAL A 1 456 ? 140.860 104.171 124.905 1.00 99.00 456 VAL A CA 1
ATOM 3587 C C . VAL A 1 456 ? 139.703 103.386 125.549 1.00 99.00 456 VAL A C 1
ATOM 3588 O O . VAL A 1 456 ? 139.890 102.672 126.538 1.00 99.00 456 VAL A O 1
ATOM 3592 N N . ASP A 1 457 ? 138.512 103.513 124.967 1.00 99.00 457 ASP A N 1
ATOM 3593 C CA . ASP A 1 457 ? 137.313 102.822 125.456 1.00 99.00 457 ASP A CA 1
ATOM 3594 C C . ASP A 1 457 ? 137.392 101.316 125.231 1.00 99.00 457 ASP A C 1
ATOM 3595 O O . ASP A 1 457 ? 136.794 100.538 125.969 1.00 99.00 457 ASP A O 1
ATOM 3600 N N . ARG A 1 458 ? 138.142 100.917 124.208 1.00 99.00 458 ARG A N 1
ATOM 3601 C CA . ARG A 1 458 ? 138.455 99.505 123.954 1.00 99.00 458 ARG A CA 1
ATOM 3602 C C . ARG A 1 458 ? 139.245 98.903 125.113 1.00 99.00 458 ARG A C 1
ATOM 3603 O O . ARG A 1 458 ? 139.148 97.698 125.367 1.00 99.00 458 ARG A O 1
ATOM 3611 N N . ILE A 1 459 ? 140.035 99.739 125.790 1.00 99.00 459 ILE A N 1
ATOM 3612 C CA . ILE A 1 459 ? 140.844 99.315 126.925 1.00 99.00 459 ILE A CA 1
ATOM 3613 C C . ILE A 1 459 ? 139.954 99.237 128.169 1.00 99.00 459 ILE A C 1
ATOM 3614 O O . ILE A 1 459 ? 139.889 98.190 128.835 1.00 99.00 459 ILE A O 1
ATOM 3619 N N . SER A 1 460 ? 139.247 100.329 128.457 1.00 99.00 460 SER A N 1
ATOM 3620 C CA . SER A 1 460 ? 138.463 100.429 129.688 1.00 99.00 460 SER A CA 1
ATOM 3621 C C . SER A 1 460 ? 137.260 99.471 129.789 1.00 99.00 460 SER A C 1
ATOM 3622 O O . SER A 1 460 ? 136.974 98.973 130.881 1.00 99.00 460 SER A O 1
ATOM 3625 N N . LYS A 1 461 ? 136.572 99.188 128.679 1.00 99.00 461 LYS A N 1
ATOM 3626 C CA . LYS A 1 461 ? 135.393 98.294 128.725 1.00 99.00 461 LYS A CA 1
ATOM 3627 C C . LYS A 1 461 ? 135.757 96.807 128.975 1.00 99.00 461 LYS A C 1
ATOM 3628 O O . LYS A 1 461 ? 134.875 96.009 129.298 1.00 99.00 461 LYS A O 1
ATOM 3634 N N . LEU A 1 462 ? 137.041 96.450 128.826 1.00 99.00 462 LEU A N 1
ATOM 3635 C CA . LEU A 1 462 ? 137.578 95.140 129.283 1.00 99.00 462 LEU A CA 1
ATOM 3636 C C . LEU A 1 462 ? 137.689 94.959 130.801 1.00 99.00 462 LEU A C 1
ATOM 3637 O O . LEU A 1 462 ? 137.693 93.823 131.295 1.00 99.00 462 LEU A O 1
ATOM 3642 N N . ILE A 1 463 ? 137.826 96.073 131.520 1.00 99.00 463 ILE A N 1
ATOM 3643 C CA . ILE A 1 463 ? 138.067 96.054 132.960 1.00 99.00 463 ILE A CA 1
ATOM 3644 C C . ILE A 1 463 ? 136.764 95.644 133.652 1.00 99.00 463 ILE A C 1
ATOM 3645 O O . ILE A 1 463 ? 135.716 96.242 133.367 1.00 99.00 463 ILE A O 1
ATOM 3650 N N . PRO A 1 464 ? 136.813 94.622 134.543 1.00 99.00 464 PRO A N 1
ATOM 3651 C CA . PRO A 1 464 ? 135.616 94.205 135.309 1.00 99.00 464 PRO A CA 1
ATOM 3652 C C . PRO A 1 464 ? 134.924 95.355 136.079 1.00 99.00 464 PRO A C 1
ATOM 3653 O O . PRO A 1 464 ? 135.583 96.361 136.366 1.00 99.00 464 PRO A O 1
ATOM 3657 N N . PRO A 1 465 ? 133.620 95.206 136.439 1.00 99.00 465 PRO A N 1
ATOM 3658 C CA . PRO A 1 465 ? 132.905 96.324 137.085 1.00 99.00 465 PRO A CA 1
ATOM 3659 C C . PRO A 1 465 ? 133.333 96.696 138.530 1.00 99.00 465 PRO A C 1
ATOM 3660 O O . PRO A 1 465 ? 132.883 97.738 139.010 1.00 99.00 465 PRO A O 1
ATOM 3664 N N . ASP A 1 466 ? 134.192 95.892 139.189 1.00 99.00 466 ASP A N 1
ATOM 3665 C CA . ASP A 1 466 ? 134.680 96.137 140.594 1.00 99.00 466 ASP A CA 1
ATOM 3666 C C . ASP A 1 466 ? 134.981 97.616 140.944 1.00 99.00 466 ASP A C 1
ATOM 3667 O O . ASP A 1 466 ? 135.639 98.308 140.166 1.00 99.00 466 ASP A O 1
ATOM 3672 N N . PRO A 1 467 ? 134.503 98.106 142.110 1.00 99.00 467 PRO A N 1
ATOM 3673 C CA . PRO A 1 467 ? 134.848 99.481 142.492 1.00 99.00 467 PRO A CA 1
ATOM 3674 C C . PRO A 1 467 ? 136.308 99.638 142.871 1.00 99.00 467 PRO A C 1
ATOM 3675 O O . PRO A 1 467 ? 136.914 100.646 142.520 1.00 99.00 467 PRO A O 1
ATOM 3679 N N . GLY A 1 468 ? 136.860 98.633 143.553 1.00 99.00 468 GLY A N 1
ATOM 3680 C CA . GLY A 1 468 ? 138.267 98.603 143.928 1.00 99.00 468 GLY A CA 1
ATOM 3681 C C . GLY A 1 468 ? 139.247 98.129 142.864 1.00 99.00 468 GLY A C 1
ATOM 3682 O O . GLY A 1 468 ? 140.382 97.796 143.191 1.00 99.00 468 GLY A O 1
ATOM 3683 N N . MET A 1 469 ? 138.834 98.118 141.598 1.00 99.00 469 MET A N 1
ATOM 3684 C CA . MET A 1 469 ? 139.714 97.737 140.501 1.00 99.00 469 MET A CA 1
ATOM 3685 C C . MET A 1 469 ? 140.865 98.740 140.344 1.00 99.00 469 MET A C 1
ATOM 3686 O O . MET A 1 469 ? 140.651 99.948 140.383 1.00 99.00 469 MET A O 1
ATOM 3691 N N . THR A 1 470 ? 142.078 98.206 140.193 1.00 99.00 470 THR A N 1
ATOM 3692 C CA . THR A 1 470 ? 143.339 98.962 140.047 1.00 99.00 470 THR A CA 1
ATOM 3693 C C . THR A 1 470 ? 144.049 98.417 138.828 1.00 99.00 470 THR A C 1
ATOM 3694 O O . THR A 1 470 ? 143.635 97.396 138.281 1.00 99.00 470 THR A O 1
ATOM 3698 N N . LEU A 1 471 ? 145.134 99.059 138.424 1.00 99.00 471 LEU A N 1
ATOM 3699 C CA . LEU A 1 471 ? 145.869 98.612 137.250 1.00 99.00 471 LEU A CA 1
ATOM 3700 C C . LEU A 1 471 ? 146.654 97.341 137.553 1.00 99.00 471 LEU A C 1
ATOM 3701 O O . LEU A 1 471 ? 146.735 96.432 136.701 1.00 99.00 471 LEU A O 1
ATOM 3706 N N . ALA A 1 472 ? 147.184 97.261 138.775 1.00 99.00 472 ALA A N 1
ATOM 3707 C CA . ALA A 1 472 ? 147.775 96.025 139.295 1.00 99.00 472 ALA A CA 1
ATOM 3708 C C . ALA A 1 472 ? 146.775 94.848 139.212 1.00 99.00 472 ALA A C 1
ATOM 3709 O O . ALA A 1 472 ? 147.102 93.774 138.666 1.00 99.00 472 ALA A O 1
ATOM 3711 N N . LYS A 1 473 ? 145.562 95.062 139.737 1.00 99.00 473 LYS A N 1
ATOM 3712 C CA . LYS A 1 473 ? 144.456 94.071 139.628 1.00 99.00 473 LYS A CA 1
ATOM 3713 C C . LYS A 1 473 ? 144.017 93.816 138.185 1.00 99.00 473 LYS A C 1
ATOM 3714 O O . LYS A 1 473 ? 143.669 92.687 137.843 1.00 99.00 473 LYS A O 1
ATOM 3720 N N . ALA A 1 474 ? 143.975 94.872 137.371 1.00 99.00 474 ALA A N 1
ATOM 3721 C CA . ALA A 1 474 ? 143.502 94.774 135.987 1.00 99.00 474 ALA A CA 1
ATOM 3722 C C . ALA A 1 474 ? 144.380 93.828 135.165 1.00 99.00 474 ALA A C 1
ATOM 3723 O O . ALA A 1 474 ? 143.852 92.970 134.440 1.00 99.00 474 ALA A O 1
ATOM 3725 N N . PHE A 1 475 ? 145.703 93.981 135.308 1.00 99.00 475 PHE A N 1
ATOM 3726 C CA . PHE A 1 475 ? 146.698 93.104 134.644 1.00 99.00 475 PHE A CA 1
ATOM 3727 C C . PHE A 1 475 ? 146.557 91.601 134.926 1.00 99.00 475 PHE A C 1
ATOM 3728 O O . PHE A 1 475 ? 146.803 90.768 134.043 1.00 99.00 475 PHE A O 1
ATOM 3736 N N . GLU A 1 476 ? 146.178 91.274 136.159 1.00 99.00 476 GLU A N 1
ATOM 3737 C CA . GLU A 1 476 ? 146.048 89.880 136.609 1.00 99.00 476 GLU A CA 1
ATOM 3738 C C . GLU A 1 476 ? 144.655 89.278 136.301 1.00 99.00 476 GLU A C 1
ATOM 3739 O O . GLU A 1 476 ? 144.545 88.068 136.077 1.00 99.00 476 GLU A O 1
ATOM 3745 N N . ALA A 1 477 ? 143.613 90.119 136.282 1.00 99.00 477 ALA A N 1
ATOM 3746 C CA . ALA A 1 477 ? 142.227 89.690 135.998 1.00 99.00 477 ALA A CA 1
ATOM 3747 C C . ALA A 1 477 ? 141.920 89.540 134.501 1.00 99.00 477 ALA A C 1
ATOM 3748 O O . ALA A 1 477 ? 141.084 88.712 134.128 1.00 99.00 477 ALA A O 1
ATOM 3750 N N . GLU A 1 478 ? 142.587 90.334 133.657 1.00 99.00 478 GLU A N 1
ATOM 3751 C CA . GLU A 1 478 ? 142.333 90.351 132.212 1.00 99.00 478 GLU A CA 1
ATOM 3752 C C . GLU A 1 478 ? 143.645 90.252 131.399 1.00 99.00 478 GLU A C 1
ATOM 3753 O O . GLU A 1 478 ? 144.421 91.205 131.368 1.00 99.00 478 GLU A O 1
ATOM 3759 N N . PRO A 1 479 ? 143.901 89.092 130.748 1.00 99.00 479 PRO A N 1
ATOM 3760 C CA . PRO A 1 479 ? 145.078 88.893 129.871 1.00 99.00 479 PRO A CA 1
ATOM 3761 C C . PRO A 1 479 ? 145.245 89.861 128.688 1.00 99.00 479 PRO A C 1
ATOM 3762 O O . PRO A 1 479 ? 146.344 89.962 128.138 1.00 99.00 479 PRO A O 1
ATOM 3766 N N . GLN A 1 480 ? 144.174 90.539 128.287 1.00 99.00 480 GLN A N 1
ATOM 3767 C CA . GLN A 1 480 ? 144.255 91.555 127.235 1.00 99.00 480 GLN A CA 1
ATOM 3768 C C . GLN A 1 480 ? 145.011 92.824 127.646 1.00 99.00 480 GLN A C 1
ATOM 3769 O O . GLN A 1 480 ? 145.464 93.572 126.785 1.00 99.00 480 GLN A O 1
ATOM 3775 N N . LEU A 1 481 ? 145.167 93.059 128.945 1.00 99.00 481 LEU A N 1
ATOM 3776 C CA . LEU A 1 481 ? 145.961 94.193 129.420 1.00 99.00 481 LEU A CA 1
ATOM 3777 C C . LEU A 1 481 ? 147.466 94.006 129.208 1.00 99.00 481 LEU A C 1
ATOM 3778 O O . LEU A 1 481 ? 148.094 94.877 128.622 1.00 99.00 481 LEU A O 1
ATOM 3783 N N . PRO A 1 482 ? 148.053 92.890 129.687 1.00 99.00 482 PRO A N 1
ATOM 3784 C CA . PRO A 1 482 ? 149.430 92.584 129.277 1.00 99.00 482 PRO A CA 1
ATOM 3785 C C . PRO A 1 482 ? 149.622 92.601 127.763 1.00 99.00 482 PRO A C 1
ATOM 3786 O O . PRO A 1 482 ? 150.646 93.086 127.291 1.00 99.00 482 PRO A O 1
ATOM 3790 N N . GLU A 1 483 ? 148.634 92.089 127.023 1.00 99.00 483 GLU A N 1
ATOM 3791 C CA . GLU A 1 483 ? 148.659 92.062 125.550 1.00 99.00 483 GLU A CA 1
ATOM 3792 C C . GLU A 1 483 ? 148.782 93.449 124.909 1.00 99.00 483 GLU A C 1
ATOM 3793 O O . GLU A 1 483 ? 149.658 93.647 124.076 1.00 99.00 483 GLU A O 1
ATOM 3799 N N . ILE A 1 484 ? 147.895 94.381 125.258 1.00 99.00 484 ILE A N 1
ATOM 3800 C CA . ILE A 1 484 ? 147.930 95.735 124.658 1.00 99.00 484 ILE A CA 1
ATOM 3801 C C . ILE A 1 484 ? 149.111 96.575 125.180 1.00 99.00 484 ILE A C 1
ATOM 3802 O O . ILE A 1 484 ? 149.600 97.485 124.479 1.00 99.00 484 ILE A O 1
ATOM 3807 N N . TYR A 1 485 ? 149.557 96.256 126.402 1.00 99.00 485 TYR A N 1
ATOM 3808 C CA . TYR A 1 485 ? 150.795 96.803 126.975 1.00 99.00 485 TYR A CA 1
ATOM 3809 C C . TYR A 1 485 ? 152.007 96.512 126.083 1.00 99.00 485 TYR A C 1
ATOM 3810 O O . TYR A 1 485 ? 152.743 97.435 125.716 1.00 99.00 485 TYR A O 1
ATOM 3819 N N . GLU A 1 486 ? 152.201 95.241 125.735 1.00 99.00 486 GLU A N 1
ATOM 3820 C CA . GLU A 1 486 ? 153.322 94.830 124.884 1.00 99.00 486 GLU A CA 1
ATOM 3821 C C . GLU A 1 486 ? 153.124 95.241 123.399 1.00 99.00 486 GLU A C 1
ATOM 3822 O O . GLU A 1 486 ? 154.110 95.456 122.690 1.00 99.00 486 GLU A O 1
ATOM 3828 N N . ALA A 1 487 ? 151.864 95.366 122.953 1.00 99.00 487 ALA A N 1
ATOM 3829 C CA . ALA A 1 487 ? 151.506 95.662 121.542 1.00 99.00 487 ALA A CA 1
ATOM 3830 C C . ALA A 1 487 ? 151.131 97.134 121.222 1.00 99.00 487 ALA A C 1
ATOM 3831 O O . ALA A 1 487 ? 150.580 97.404 120.141 1.00 99.00 487 ALA A O 1
ATOM 3833 N N . ASP A 1 488 ? 151.407 98.071 122.143 1.00 99.00 488 ASP A N 1
ATOM 3834 C CA . ASP A 1 488 ? 151.298 99.527 121.854 1.00 99.00 488 ASP A CA 1
ATOM 3835 C C . ASP A 1 488 ? 152.234 100.416 122.737 1.00 99.00 488 ASP A C 1
ATOM 3836 O O . ASP A 1 488 ? 152.027 100.525 123.960 1.00 99.00 488 ASP A O 1
ATOM 3841 N N . GLU A 1 489 ? 153.250 101.037 122.112 1.00 99.00 489 GLU A N 1
ATOM 3842 C CA . GLU A 1 489 ? 154.202 101.957 122.791 1.00 99.00 489 GLU A CA 1
ATOM 3843 C C . GLU A 1 489 ? 153.510 103.133 123.510 1.00 99.00 489 GLU A C 1
ATOM 3844 O O . GLU A 1 489 ? 153.904 103.526 124.630 1.00 99.00 489 GLU A O 1
ATOM 3850 N N . GLU A 1 490 ? 152.492 103.705 122.867 1.00 99.00 490 GLU A N 1
ATOM 3851 C CA . GLU A 1 490 ? 151.744 104.808 123.483 1.00 99.00 490 GLU A CA 1
ATOM 3852 C C . GLU A 1 490 ? 150.843 104.337 124.639 1.00 99.00 490 GLU A C 1
ATOM 3853 O O . GLU A 1 490 ? 150.611 105.096 125.584 1.00 99.00 490 GLU A O 1
ATOM 3859 N N . VAL A 1 491 ? 150.385 103.082 124.600 1.00 99.00 491 VAL A N 1
ATOM 3860 C CA . VAL A 1 491 ? 149.700 102.462 125.756 1.00 99.00 491 VAL A CA 1
ATOM 3861 C C . VAL A 1 491 ? 150.660 102.231 126.951 1.00 99.00 491 VAL A C 1
ATOM 3862 O O . VAL A 1 491 ? 150.250 102.386 128.106 1.00 99.00 491 VAL A O 1
ATOM 3866 N N . LYS A 1 492 ? 151.922 101.870 126.687 1.00 99.00 492 LYS A N 1
ATOM 3867 C CA . LYS A 1 492 ? 152.944 101.756 127.764 1.00 99.00 492 LYS A CA 1
ATOM 3868 C C . LYS A 1 492 ? 153.113 103.085 128.531 1.00 99.00 492 LYS A C 1
ATOM 3869 O O . LYS A 1 492 ? 153.000 103.134 129.771 1.00 99.00 492 LYS A O 1
ATOM 3875 N N . ALA A 1 493 ? 153.396 104.145 127.774 1.00 99.00 493 ALA A N 1
ATOM 3876 C CA . ALA A 1 493 ? 153.473 105.505 128.312 1.00 99.00 493 ALA A CA 1
ATOM 3877 C C . ALA A 1 493 ? 152.207 105.872 129.098 1.00 99.00 493 ALA A C 1
ATOM 3878 O O . ALA A 1 493 ? 152.298 106.463 130.173 1.00 99.00 493 ALA A O 1
ATOM 3880 N N . LEU A 1 494 ? 151.047 105.501 128.546 1.00 99.00 494 LEU A N 1
ATOM 3881 C CA . LEU A 1 494 ? 149.729 105.692 129.178 1.00 99.00 494 LEU A CA 1
ATOM 3882 C C . LEU A 1 494 ? 149.614 104.987 130.516 1.00 99.00 494 LEU A C 1
ATOM 3883 O O . LEU A 1 494 ? 149.184 105.601 131.482 1.00 99.00 494 LEU A O 1
ATOM 3888 N N . ILE A 1 495 ? 149.961 103.703 130.567 1.00 99.00 495 ILE A N 1
ATOM 3889 C CA . ILE A 1 495 ? 149.747 102.895 131.777 1.00 99.00 495 ILE A CA 1
ATOM 3890 C C . ILE A 1 495 ? 150.746 103.239 132.892 1.00 99.00 495 ILE A C 1
ATOM 3891 O O . ILE A 1 495 ? 150.370 103.245 134.079 1.00 99.00 495 ILE A O 1
ATOM 3896 N N . ASP A 1 496 ? 151.997 103.529 132.517 1.00 99.00 496 ASP A N 1
ATOM 3897 C CA . ASP A 1 496 ? 153.006 104.028 133.474 1.00 99.00 496 ASP A CA 1
ATOM 3898 C C . ASP A 1 496 ? 152.475 105.283 134.195 1.00 99.00 496 ASP A C 1
ATOM 3899 O O . ASP A 1 496 ? 152.579 105.401 135.428 1.00 99.00 496 ASP A O 1
ATOM 3904 N N . MET A 1 497 ? 151.859 106.178 133.420 1.00 99.00 497 MET A N 1
ATOM 3905 C CA . MET A 1 497 ? 151.221 107.390 133.953 1.00 99.00 497 MET A CA 1
ATOM 3906 C C . MET A 1 497 ? 149.894 107.072 134.663 1.00 99.00 497 MET A C 1
ATOM 3907 O O . MET A 1 497 ? 149.624 107.616 135.735 1.00 99.00 497 MET A O 1
ATOM 3912 N N . ALA A 1 498 ? 149.063 106.222 134.051 1.00 99.00 498 ALA A N 1
ATOM 3913 C CA . ALA A 1 498 ? 147.756 105.852 134.617 1.00 99.00 498 ALA A CA 1
ATOM 3914 C C . ALA A 1 498 ? 147.856 105.083 135.921 1.00 99.00 498 ALA A C 1
ATOM 3915 O O . ALA A 1 498 ? 146.879 105.026 136.664 1.00 99.00 498 ALA A O 1
ATOM 3917 N N . ARG A 1 499 ? 149.009 104.475 136.194 1.00 99.00 499 ARG A N 1
ATOM 3918 C CA . ARG A 1 499 ? 149.269 103.912 137.527 1.00 99.00 499 ARG A CA 1
ATOM 3919 C C . ARG A 1 499 ? 149.335 104.974 138.624 1.00 99.00 499 ARG A C 1
ATOM 3920 O O . ARG A 1 499 ? 148.865 104.740 139.741 1.00 99.00 499 ARG A O 1
ATOM 3928 N N . LYS A 1 500 ? 149.894 106.137 138.302 1.00 99.00 500 LYS A N 1
ATOM 3929 C CA . LYS A 1 500 ? 149.830 107.285 139.216 1.00 99.00 500 LYS A CA 1
ATOM 3930 C C . LYS A 1 500 ? 148.430 107.914 139.349 1.00 99.00 500 LYS A C 1
ATOM 3931 O O . LYS A 1 500 ? 148.145 108.518 140.379 1.00 99.00 500 LYS A O 1
ATOM 3937 N N . LEU A 1 501 ? 147.583 107.755 138.325 1.00 99.00 501 LEU A N 1
ATOM 3938 C CA . LEU A 1 501 ? 146.211 108.340 138.250 1.00 99.00 501 LEU A CA 1
ATOM 3939 C C . LEU A 1 501 ? 145.087 107.493 138.814 1.00 99.00 501 LEU A C 1
ATOM 3940 O O . LEU A 1 501 ? 144.030 108.025 139.181 1.00 99.00 501 LEU A O 1
ATOM 3945 N N . GLU A 1 502 ? 145.298 106.181 138.737 1.00 99.00 502 GLU A N 1
ATOM 3946 C CA . GLU A 1 502 ? 144.423 105.153 139.280 1.00 99.00 502 GLU A CA 1
ATOM 3947 C C . GLU A 1 502 ? 143.876 105.585 140.647 1.00 99.00 502 GLU A C 1
ATOM 3948 O O . GLU A 1 502 ? 144.641 105.768 141.598 1.00 99.00 502 GLU A O 1
ATOM 3954 N N . GLY A 1 503 ? 142.564 105.803 140.717 1.00 99.00 503 GLY A N 1
ATOM 3955 C CA . GLY A 1 503 ? 141.876 106.044 141.989 1.00 99.00 503 GLY A CA 1
ATOM 3956 C C . GLY A 1 503 ? 142.030 107.409 142.637 1.00 99.00 503 GLY A C 1
ATOM 3957 O O . GLY A 1 503 ? 141.728 107.568 143.824 1.00 99.00 503 GLY A O 1
ATOM 3958 N N . VAL A 1 504 ? 142.474 108.403 141.876 1.00 99.00 504 VAL A N 1
ATOM 3959 C CA . VAL A 1 504 ? 142.561 109.757 142.405 1.00 99.00 504 VAL A CA 1
ATOM 3960 C C . VAL A 1 504 ? 141.155 110.310 142.450 1.00 99.00 504 VAL A C 1
ATOM 3961 O O . VAL A 1 504 ? 140.311 109.878 141.697 1.00 99.00 504 VAL A O 1
ATOM 3965 N N . THR A 1 505 ? 140.883 111.240 143.351 1.00 99.00 505 THR A N 1
ATOM 3966 C CA . THR A 1 505 ? 139.566 111.851 143.395 1.00 99.00 505 THR A CA 1
ATOM 3967 C C . THR A 1 505 ? 139.302 112.629 142.107 1.00 99.00 505 THR A C 1
ATOM 3968 O O . THR A 1 505 ? 140.134 113.431 141.686 1.00 99.00 505 THR A O 1
ATOM 3972 N N . ARG A 1 506 ? 138.133 112.383 141.510 1.00 99.00 506 ARG A N 1
ATOM 3973 C CA . ARG A 1 506 ? 137.742 112.927 140.197 1.00 99.00 506 ARG A CA 1
ATOM 3974 C C . ARG A 1 506 ? 137.326 114.395 140.237 1.00 99.00 506 ARG A C 1
ATOM 3975 O O . ARG A 1 506 ? 137.651 115.152 139.320 1.00 99.00 506 ARG A O 1
ATOM 3983 N N . ASN A 1 507 ? 136.538 114.754 141.254 1.00 99.00 507 ASN A N 1
ATOM 3984 C CA . ASN A 1 507 ? 136.038 116.129 141.489 1.00 99.00 507 ASN A CA 1
ATOM 3985 C C . ASN A 1 507 ? 135.030 116.145 142.662 1.00 99.00 507 ASN A C 1
ATOM 3986 O O . ASN A 1 507 ? 134.775 115.103 143.269 1.00 99.00 507 ASN A O 1
ATOM 3991 N N . ALA A 1 508 ? 134.510 117.329 142.998 1.00 99.00 508 ALA A N 1
ATOM 3992 C CA . ALA A 1 508 ? 133.551 117.539 144.104 1.00 99.00 508 ALA A CA 1
ATOM 3993 C C . ALA A 1 508 ? 132.462 116.482 144.265 1.00 99.00 508 ALA A C 1
ATOM 3994 O O . ALA A 1 508 ? 131.944 115.964 143.283 1.00 99.00 508 ALA A O 1
ATOM 3996 N N . GLY A 1 509 ? 132.106 116.195 145.514 1.00 99.00 509 GLY A N 1
ATOM 3997 C CA . GLY A 1 509 ? 130.995 115.308 145.808 1.00 99.00 509 GLY A CA 1
ATOM 3998 C C . GLY A 1 509 ? 129.777 116.008 145.271 1.00 99.00 509 GLY A C 1
ATOM 3999 O O . GLY A 1 509 ? 129.543 117.167 145.594 1.00 99.00 509 GLY A O 1
ATOM 4000 N N . LYS A 1 510 ? 129.033 115.329 144.409 1.00 99.00 510 LYS A N 1
ATOM 4001 C CA . LYS A 1 510 ? 127.917 115.963 143.719 1.00 99.00 510 LYS A CA 1
ATOM 4002 C C . LYS A 1 510 ? 126.862 116.326 144.753 1.00 99.00 510 LYS A C 1
ATOM 4003 O O . LYS A 1 510 ? 126.392 117.467 144.824 1.00 99.00 510 LYS A O 1
ATOM 4009 N N . HIS A 1 511 ? 126.511 115.327 145.553 1.00 99.00 511 HIS A N 1
ATOM 4010 C CA . HIS A 1 511 ? 125.602 115.475 146.674 1.00 99.00 511 HIS A CA 1
ATOM 4011 C C . HIS A 1 511 ? 125.981 114.493 147.775 1.00 99.00 511 HIS A C 1
ATOM 4012 O O . HIS A 1 511 ? 126.628 113.484 147.544 1.00 99.00 511 HIS A O 1
ATOM 4019 N N . ALA A 1 512 ? 125.540 114.804 148.976 1.00 99.00 512 ALA A N 1
ATOM 4020 C CA . ALA A 1 512 ? 125.993 114.121 150.159 1.00 99.00 512 ALA A CA 1
ATOM 4021 C C . ALA A 1 512 ? 125.734 112.630 150.191 1.00 99.00 512 ALA A C 1
ATOM 4022 O O . ALA A 1 512 ? 125.063 112.073 149.320 1.00 99.00 512 ALA A O 1
ATOM 4024 N N . GLY A 1 513 ? 126.317 112.004 151.211 1.00 99.00 513 GLY A N 1
ATOM 4025 C CA . GLY A 1 513 ? 126.019 110.631 151.608 1.00 99.00 513 GLY A CA 1
ATOM 4026 C C . GLY A 1 513 ? 125.865 110.529 153.113 1.00 99.00 513 GLY A C 1
ATOM 4027 O O . GLY A 1 513 ? 126.233 109.515 153.702 1.00 99.00 513 GLY A O 1
ATOM 4028 N N . GLY A 1 514 ? 125.309 111.580 153.732 1.00 99.00 514 GLY A N 1
ATOM 4029 C CA . GLY A 1 514 ? 125.139 111.663 155.194 1.00 99.00 514 GLY A CA 1
ATOM 4030 C C . GLY A 1 514 ? 125.168 113.072 155.772 1.00 99.00 514 GLY A C 1
ATOM 4031 O O . GLY A 1 514 ? 125.331 114.036 155.036 1.00 99.00 514 GLY A O 1
ATOM 4032 N N . VAL A 1 515 ? 125.032 113.170 157.099 1.00 99.00 515 VAL A N 1
ATOM 4033 C CA . VAL A 1 515 ? 124.878 114.452 157.816 1.00 99.00 515 VAL A CA 1
ATOM 4034 C C . VAL A 1 515 ? 125.609 114.431 159.171 1.00 99.00 515 VAL A C 1
ATOM 4035 O O . VAL A 1 515 ? 125.902 113.363 159.658 1.00 99.00 515 VAL A O 1
ATOM 4039 N N . VAL A 1 516 ? 125.943 115.595 159.744 1.00 99.00 516 VAL A N 1
ATOM 4040 C CA . VAL A 1 516 ? 126.585 115.709 161.080 1.00 99.00 516 VAL A CA 1
ATOM 4041 C C . VAL A 1 516 ? 126.037 116.919 161.840 1.00 99.00 516 VAL A C 1
ATOM 4042 O O . VAL A 1 516 ? 125.482 117.815 161.216 1.00 99.00 516 VAL A O 1
ATOM 4046 N N . ILE A 1 517 ? 126.228 116.949 163.168 1.00 99.00 517 ILE A N 1
ATOM 4047 C CA . ILE A 1 517 ? 125.854 118.082 164.040 1.00 99.00 517 ILE A CA 1
ATOM 4048 C C . ILE A 1 517 ? 126.965 118.436 165.041 1.00 99.00 517 ILE A C 1
ATOM 4049 O O . ILE A 1 517 ? 127.647 117.554 165.543 1.00 99.00 517 ILE A O 1
ATOM 4054 N N . ALA A 1 518 ? 127.104 119.730 165.344 1.00 99.00 518 ALA A N 1
ATOM 4055 C CA . ALA A 1 518 ? 128.016 120.238 166.384 1.00 99.00 518 ALA A CA 1
ATOM 4056 C C . ALA A 1 518 ? 127.209 120.883 167.521 1.00 99.00 518 ALA A C 1
ATOM 4057 O O . ALA A 1 518 ? 126.004 121.089 167.374 1.00 99.00 518 ALA A O 1
ATOM 4059 N N . PRO A 1 519 ? 127.871 121.232 168.651 1.00 99.00 519 PRO A N 1
ATOM 4060 C CA . PRO A 1 519 ? 127.171 122.023 169.681 1.00 99.00 519 PRO A CA 1
ATOM 4061 C C . PRO A 1 519 ? 127.018 123.500 169.297 1.00 99.00 519 PRO A C 1
ATOM 4062 O O . PRO A 1 519 ? 126.008 124.119 169.643 1.00 99.00 519 PRO A O 1
ATOM 4066 N N . THR A 1 520 ? 128.025 124.040 168.607 1.00 99.00 520 THR A N 1
ATOM 4067 C CA . THR A 1 520 ? 128.031 125.405 168.087 1.00 99.00 520 THR A CA 1
ATOM 4068 C C . THR A 1 520 ? 128.073 125.295 166.559 1.00 99.00 520 THR A C 1
ATOM 4069 O O . THR A 1 520 ? 127.868 124.212 166.016 1.00 99.00 520 THR A O 1
ATOM 4073 N N . LYS A 1 521 ? 128.316 126.395 165.852 1.00 99.00 521 LYS A N 1
ATOM 4074 C CA . LYS A 1 521 ? 128.525 126.316 164.406 1.00 99.00 521 LYS A CA 1
ATOM 4075 C C . LYS A 1 521 ? 129.424 125.122 164.070 1.00 99.00 521 LYS A C 1
ATOM 4076 O O . LYS A 1 521 ? 130.456 124.912 164.709 1.00 99.00 521 LYS A O 1
ATOM 4082 N N . ILE A 1 522 ? 129.026 124.341 163.072 1.00 99.00 522 ILE A N 1
ATOM 4083 C CA . ILE A 1 522 ? 129.781 123.154 162.684 1.00 99.00 522 ILE A CA 1
ATOM 4084 C C . ILE A 1 522 ? 131.175 123.584 162.239 1.00 99.00 522 ILE A C 1
ATOM 4085 O O . ILE A 1 522 ? 132.178 122.919 162.537 1.00 99.00 522 ILE A O 1
ATOM 4090 N N . THR A 1 523 ? 131.215 124.757 161.613 1.00 99.00 523 THR A N 1
ATOM 4091 C CA . THR A 1 523 ? 132.432 125.383 161.127 1.00 99.00 523 THR A CA 1
ATOM 4092 C C . THR A 1 523 ? 133.447 125.708 162.230 1.00 99.00 523 THR A C 1
ATOM 4093 O O . THR A 1 523 ? 134.625 125.896 161.933 1.00 99.00 523 THR A O 1
ATOM 4097 N N . ASP A 1 524 ? 133.009 125.766 163.490 1.00 99.00 524 ASP A N 1
ATOM 4098 C CA . ASP A 1 524 ? 133.948 125.820 164.613 1.00 99.00 524 ASP A CA 1
ATOM 4099 C C . ASP A 1 524 ? 134.904 124.619 164.640 1.00 99.00 524 ASP A C 1
ATOM 4100 O O . ASP A 1 524 ? 135.962 124.712 165.255 1.00 99.00 524 ASP A O 1
ATOM 4105 N N . PHE A 1 525 ? 134.543 123.509 163.989 1.00 99.00 525 PHE A N 1
ATOM 4106 C CA . PHE A 1 525 ? 135.360 122.290 164.015 1.00 99.00 525 PHE A CA 1
ATOM 4107 C C . PHE A 1 525 ? 135.741 121.681 162.674 1.00 99.00 525 PHE A C 1
ATOM 4108 O O . PHE A 1 525 ? 136.837 121.135 162.557 1.00 99.00 525 PHE A O 1
ATOM 4116 N N . ALA A 1 526 ? 134.858 121.749 161.679 1.00 99.00 526 ALA A N 1
ATOM 4117 C CA . ALA A 1 526 ? 135.148 121.167 160.366 1.00 99.00 526 ALA A CA 1
ATOM 4118 C C . ALA A 1 526 ? 134.793 122.102 159.225 1.00 99.00 526 ALA A C 1
ATOM 4119 O O . ALA A 1 526 ? 133.897 122.931 159.365 1.00 99.00 526 ALA A O 1
ATOM 4121 N N . PRO A 1 527 ? 135.477 121.951 158.078 1.00 99.00 527 PRO A N 1
ATOM 4122 C CA . PRO A 1 527 ? 135.216 122.836 156.971 1.00 99.00 527 PRO A CA 1
ATOM 4123 C C . PRO A 1 527 ? 134.156 122.284 156.035 1.00 99.00 527 PRO A C 1
ATOM 4124 O O . PRO A 1 527 ? 133.800 121.102 156.115 1.00 99.00 527 PRO A O 1
ATOM 4128 N N . LEU A 1 528 ? 133.679 123.154 155.149 1.00 99.00 528 LEU A N 1
ATOM 4129 C CA . LEU A 1 528 ? 132.659 122.817 154.167 1.00 99.00 528 LEU A CA 1
ATOM 4130 C C . LEU A 1 528 ? 133.161 122.923 152.755 1.00 99.00 528 LEU A C 1
ATOM 4131 O O . LEU A 1 528 ? 134.152 123.586 152.472 1.00 99.00 528 LEU A O 1
ATOM 4136 N N . TYR A 1 529 ? 132.451 122.224 151.887 1.00 99.00 529 TYR A N 1
ATOM 4137 C CA . TYR A 1 529 ? 132.375 122.524 150.481 1.00 99.00 529 TYR A CA 1
ATOM 4138 C C . TYR A 1 529 ? 130.883 122.583 150.186 1.00 99.00 529 TYR A C 1
ATOM 4139 O O . TYR A 1 529 ? 130.127 121.879 150.830 1.00 99.00 529 TYR A O 1
ATOM 4148 N N . CYS A 1 530 ? 130.450 123.406 149.230 1.00 99.00 530 CYS A N 1
ATOM 4149 C CA . CYS A 1 530 ? 129.018 123.521 148.878 1.00 99.00 530 CYS A CA 1
ATOM 4150 C C . CYS A 1 530 ? 128.758 123.431 147.369 1.00 99.00 530 CYS A C 1
ATOM 4151 O O . CYS A 1 530 ? 129.686 123.561 146.571 1.00 99.00 530 CYS A O 1
ATOM 4154 N N . ASP A 1 531 ? 127.487 123.234 146.991 1.00 99.00 531 ASP A N 1
ATOM 4155 C CA . ASP A 1 531 ? 127.099 122.960 145.584 1.00 99.00 531 ASP A CA 1
ATOM 4156 C C . ASP A 1 531 ? 127.326 124.150 144.628 1.00 99.00 531 ASP A C 1
ATOM 4157 O O . ASP A 1 531 ? 127.882 125.172 145.039 1.00 99.00 531 ASP A O 1
ATOM 4162 N N . GLU A 1 532 ? 126.915 124.013 143.364 1.00 99.00 532 GLU A N 1
ATOM 4163 C CA . GLU A 1 532 ? 127.117 125.068 142.353 1.00 99.00 532 GLU A CA 1
ATOM 4164 C C . GLU A 1 532 ? 126.450 126.430 142.665 1.00 99.00 532 GLU A C 1
ATOM 4165 O O . GLU A 1 532 ? 126.890 127.451 142.142 1.00 99.00 532 GLU A O 1
ATOM 4171 N N . GLU A 1 533 ? 125.423 126.446 143.516 1.00 99.00 533 GLU A N 1
ATOM 4172 C CA . GLU A 1 533 ? 124.846 127.700 144.029 1.00 99.00 533 GLU A CA 1
ATOM 4173 C C . GLU A 1 533 ? 125.388 128.102 145.419 1.00 99.00 533 GLU A C 1
ATOM 4174 O O . GLU A 1 533 ? 124.861 129.018 146.050 1.00 99.00 533 GLU A O 1
ATOM 4180 N N . GLY A 1 534 ? 126.455 127.452 145.878 1.00 99.00 534 GLY A N 1
ATOM 4181 C CA . GLY A 1 534 ? 126.940 127.621 147.250 1.00 99.00 534 GLY A CA 1
ATOM 4182 C C . GLY A 1 534 ? 125.989 127.174 148.347 1.00 99.00 534 GLY A C 1
ATOM 4183 O O . GLY A 1 534 ? 126.042 127.698 149.459 1.00 99.00 534 GLY A O 1
ATOM 4184 N N . LYS A 1 535 ? 125.137 126.199 148.035 1.00 99.00 535 LYS A N 1
ATOM 4185 C CA . LYS A 1 535 ? 124.098 125.700 148.942 1.00 99.00 535 LYS A CA 1
ATOM 4186 C C . LYS A 1 535 ? 124.334 124.234 149.254 1.00 99.00 535 LYS A C 1
ATOM 4187 O O . LYS A 1 535 ? 125.334 123.678 148.815 1.00 99.00 535 LYS A O 1
ATOM 4193 N N . HIS A 1 536 ? 123.423 123.620 150.013 1.00 99.00 536 HIS A N 1
ATOM 4194 C CA . HIS A 1 536 ? 123.494 122.199 150.339 1.00 99.00 536 HIS A CA 1
ATOM 4195 C C . HIS A 1 536 ? 124.909 121.829 150.768 1.00 99.00 536 HIS A C 1
ATOM 4196 O O . HIS A 1 536 ? 125.595 121.084 150.065 1.00 99.00 536 HIS A O 1
ATOM 4203 N N . PRO A 1 537 ? 125.361 122.383 151.907 1.00 99.00 537 PRO A N 1
ATOM 4204 C CA . PRO A 1 537 ? 126.750 122.252 152.340 1.00 99.00 537 PRO A CA 1
ATOM 4205 C C . PRO A 1 537 ? 127.181 120.823 152.619 1.00 99.00 537 PRO A C 1
ATOM 4206 O O . PRO A 1 537 ? 126.441 120.074 153.251 1.00 99.00 537 PRO A O 1
ATOM 4210 N N . VAL A 1 538 ? 128.370 120.459 152.144 1.00 99.00 538 VAL A N 1
ATOM 4211 C CA . VAL A 1 538 ? 128.952 119.159 152.443 1.00 99.00 538 VAL A CA 1
ATOM 4212 C C . VAL A 1 538 ? 130.286 119.311 153.153 1.00 99.00 538 VAL A C 1
ATOM 4213 O O . VAL A 1 538 ? 131.055 120.229 152.874 1.00 99.00 538 VAL A O 1
ATOM 4217 N N . THR A 1 539 ? 130.548 118.397 154.073 1.00 99.00 539 THR A N 1
ATOM 4218 C CA . THR A 1 539 ? 131.752 118.439 154.860 1.00 99.00 539 THR A CA 1
ATOM 4219 C C . THR A 1 539 ? 132.913 118.066 154.009 1.00 99.00 539 THR A C 1
ATOM 4220 O O . THR A 1 539 ? 132.818 117.201 153.135 1.00 99.00 539 THR A O 1
ATOM 4224 N N . GLN A 1 540 ? 134.023 118.702 154.319 1.00 99.00 540 GLN A N 1
ATOM 4225 C CA . GLN A 1 540 ? 135.253 118.448 153.625 1.00 99.00 540 GLN A CA 1
ATOM 4226 C C . GLN A 1 540 ? 135.861 117.086 153.943 1.00 99.00 540 GLN A C 1
ATOM 4227 O O . GLN A 1 540 ? 136.690 116.604 153.177 1.00 99.00 540 GLN A O 1
ATOM 4233 N N . PHE A 1 541 ? 135.438 116.456 155.037 1.00 99.00 541 PHE A N 1
ATOM 4234 C CA . PHE A 1 541 ? 135.868 115.100 155.362 1.00 99.00 541 PHE A CA 1
ATOM 4235 C C . PHE A 1 541 ? 134.841 114.109 154.858 1.00 99.00 541 PHE A C 1
ATOM 4236 O O . PHE A 1 541 ? 133.643 114.376 154.932 1.00 99.00 541 PHE A O 1
ATOM 4244 N N . ASP A 1 542 ? 135.320 112.974 154.349 1.00 99.00 542 ASP A N 1
ATOM 4245 C CA . ASP A 1 542 ? 134.453 111.892 153.899 1.00 99.00 542 ASP A CA 1
ATOM 4246 C C . ASP A 1 542 ? 134.102 110.997 155.078 1.00 99.00 542 ASP A C 1
ATOM 4247 O O . ASP A 1 542 ? 134.534 111.238 156.204 1.00 99.00 542 ASP A O 1
ATOM 4252 N N . LYS A 1 543 ? 133.318 109.965 154.786 1.00 99.00 543 LYS A N 1
ATOM 4253 C CA . LYS A 1 543 ? 132.808 109.006 155.768 1.00 99.00 543 LYS A CA 1
ATOM 4254 C C . LYS A 1 543 ? 133.819 108.588 156.836 1.00 99.00 543 LYS A C 1
ATOM 4255 O O . LYS A 1 543 ? 133.604 108.810 158.033 1.00 99.00 543 LYS A O 1
ATOM 4261 N N . SER A 1 544 ? 134.916 107.987 156.388 1.00 99.00 544 SER A N 1
ATOM 4262 C CA . SER A 1 544 ? 135.940 107.465 157.284 1.00 99.00 544 SER A CA 1
ATOM 4263 C C . SER A 1 544 ? 136.571 108.607 158.079 1.00 99.00 544 SER A C 1
ATOM 4264 O O . SER A 1 544 ? 136.671 108.554 159.315 1.00 99.00 544 SER A O 1
ATOM 4267 N N . ASP A 1 545 ? 136.963 109.644 157.347 1.00 99.00 545 ASP A N 1
ATOM 4268 C CA . ASP A 1 545 ? 137.731 110.753 157.899 1.00 99.00 545 ASP A CA 1
ATOM 4269 C C . ASP A 1 545 ? 136.938 111.601 158.877 1.00 99.00 545 ASP A C 1
ATOM 4270 O O . ASP A 1 545 ? 137.452 111.983 159.929 1.00 99.00 545 ASP A O 1
ATOM 4275 N N . VAL A 1 546 ? 135.693 111.890 158.525 1.00 99.00 546 VAL A N 1
ATOM 4276 C CA . VAL A 1 546 ? 134.881 112.800 159.310 1.00 99.00 546 VAL A CA 1
ATOM 4277 C C . VAL A 1 546 ? 134.588 112.242 160.704 1.00 99.00 546 VAL A C 1
ATOM 4278 O O . VAL A 1 546 ? 134.570 112.992 161.682 1.00 99.00 546 VAL A O 1
ATOM 4282 N N . GLU A 1 547 ? 134.369 110.933 160.800 1.00 99.00 547 GLU A N 1
ATOM 4283 C CA . GLU A 1 547 ? 134.077 110.329 162.091 1.00 99.00 547 GLU A CA 1
ATOM 4284 C C . GLU A 1 547 ? 135.346 110.080 162.878 1.00 99.00 547 GLU A C 1
ATOM 4285 O O . GLU A 1 547 ? 135.320 110.149 164.111 1.00 99.00 547 GLU A O 1
ATOM 4291 N N . TYR A 1 548 ? 136.451 109.809 162.184 1.00 99.00 548 TYR A N 1
ATOM 4292 C CA . TYR A 1 548 ? 137.748 109.692 162.851 1.00 99.00 548 TYR A CA 1
ATOM 4293 C C . TYR A 1 548 ? 138.172 111.041 163.443 1.00 99.00 548 TYR A C 1
ATOM 4294 O O . TYR A 1 548 ? 138.954 111.065 164.389 1.00 99.00 548 TYR A O 1
ATOM 4303 N N . ALA A 1 549 ? 137.640 112.143 162.897 1.00 99.00 549 ALA A N 1
ATOM 4304 C CA . ALA A 1 549 ? 137.740 113.477 163.517 1.00 99.00 549 ALA A CA 1
ATOM 4305 C C . ALA A 1 549 ? 136.838 113.687 164.739 1.00 99.00 549 ALA A C 1
ATOM 4306 O O . ALA A 1 549 ? 136.871 114.760 165.348 1.00 99.00 549 ALA A O 1
ATOM 4308 N N . GLY A 1 550 ? 136.024 112.685 165.073 1.00 99.00 550 GLY A N 1
ATOM 4309 C CA . GLY A 1 550 ? 135.271 112.646 166.322 1.00 99.00 550 GLY A CA 1
ATOM 4310 C C . GLY A 1 550 ? 133.834 113.114 166.223 1.00 99.00 550 GLY A C 1
ATOM 4311 O O . GLY A 1 550 ? 133.177 113.282 167.251 1.00 99.00 550 GLY A O 1
ATOM 4312 N N . LEU A 1 551 ? 133.333 113.279 164.999 1.00 99.00 551 LEU A N 1
ATOM 4313 C CA . LEU A 1 551 ? 132.033 113.894 164.764 1.00 99.00 551 LEU A CA 1
ATOM 4314 C C . LEU A 1 551 ? 131.031 112.924 164.139 1.00 99.00 551 LEU A C 1
ATOM 4315 O O . LEU A 1 551 ? 131.400 111.919 163.525 1.00 99.00 551 LEU A O 1
ATOM 4320 N N . VAL A 1 552 ? 129.755 113.249 164.308 1.00 99.00 552 VAL A N 1
ATOM 4321 C CA . VAL A 1 552 ? 128.679 112.257 164.231 1.00 99.00 552 VAL A CA 1
ATOM 4322 C C . VAL A 1 552 ? 128.231 111.897 162.808 1.00 99.00 552 VAL A C 1
ATOM 4323 O O . VAL A 1 552 ? 128.025 112.781 161.989 1.00 99.00 552 VAL A O 1
ATOM 4327 N N . LYS A 1 553 ? 128.055 110.599 162.539 1.00 99.00 553 LYS A N 1
ATOM 4328 C CA . LYS A 1 553 ? 127.710 110.113 161.195 1.00 99.00 553 LYS A CA 1
ATOM 4329 C C . LYS A 1 553 ? 126.360 109.424 161.121 1.00 99.00 553 LYS A C 1
ATOM 4330 O O . LYS A 1 553 ? 125.918 108.780 162.070 1.00 99.00 553 LYS A O 1
ATOM 4336 N N . PHE A 1 554 ? 125.736 109.557 159.955 1.00 99.00 554 PHE A N 1
ATOM 4337 C CA . PHE A 1 554 ? 124.484 108.878 159.610 1.00 99.00 554 PHE A CA 1
ATOM 4338 C C . PHE A 1 554 ? 124.606 108.659 158.122 1.00 99.00 554 PHE A C 1
ATOM 4339 O O . PHE A 1 554 ? 124.654 109.635 157.377 1.00 99.00 554 PHE A O 1
ATOM 4347 N N . ASP A 1 555 ? 124.656 107.420 157.660 1.00 99.00 555 ASP A N 1
ATOM 4348 C CA . ASP A 1 555 ? 124.964 107.218 156.244 1.00 99.00 555 ASP A CA 1
ATOM 4349 C C . ASP A 1 555 ? 123.735 107.311 155.356 1.00 99.00 555 ASP A C 1
ATOM 4350 O O . ASP A 1 555 ? 122.605 107.392 155.836 1.00 99.00 555 ASP A O 1
ATOM 4355 N N . PHE A 1 556 ? 123.994 107.388 154.060 1.00 99.00 556 PHE A N 1
ATOM 4356 C CA . PHE A 1 556 ? 122.957 107.235 153.070 1.00 99.00 556 PHE A CA 1
ATOM 4357 C C . PHE A 1 556 ? 122.646 105.768 152.849 1.00 99.00 556 PHE A C 1
ATOM 4358 O O . PHE A 1 556 ? 123.541 104.920 152.810 1.00 99.00 556 PHE A O 1
ATOM 4366 N N . LEU A 1 557 ? 121.352 105.492 152.754 1.00 99.00 557 LEU A N 1
ATOM 4367 C CA . LEU A 1 557 ? 120.841 104.400 151.933 1.00 99.00 557 LEU A CA 1
ATOM 4368 C C . LEU A 1 557 ? 119.458 104.844 151.415 1.00 99.00 557 LEU A C 1
ATOM 4369 O O . LEU A 1 557 ? 118.483 104.909 152.178 1.00 99.00 557 LEU A O 1
ATOM 4374 N N . GLY A 1 558 ? 119.415 105.219 150.134 1.00 99.00 558 GLY A N 1
ATOM 4375 C CA . GLY A 1 558 ? 118.168 105.474 149.423 1.00 99.00 558 GLY A CA 1
ATOM 4376 C C . GLY A 1 558 ? 117.652 104.154 148.900 1.00 99.00 558 GLY A C 1
ATOM 4377 O O . GLY A 1 558 ? 118.086 103.684 147.849 1.00 99.00 558 GLY A O 1
ATOM 4378 N N . LEU A 1 559 ? 116.769 103.538 149.675 1.00 99.00 559 LEU A N 1
ATOM 4379 C CA . LEU A 1 559 ? 116.115 102.326 149.279 1.00 99.00 559 LEU A CA 1
ATOM 4380 C C . LEU A 1 559 ? 114.840 102.842 148.735 1.00 99.00 559 LEU A C 1
ATOM 4381 O O . LEU A 1 559 ? 114.031 103.434 149.452 1.00 99.00 559 LEU A O 1
ATOM 4386 N N . ARG A 1 560 ? 114.689 102.659 147.438 1.00 99.00 560 ARG A N 1
ATOM 4387 C CA . ARG A 1 560 ? 113.503 103.098 146.767 1.00 99.00 560 ARG A CA 1
ATOM 4388 C C . ARG A 1 560 ? 112.395 102.269 147.393 1.00 99.00 560 ARG A C 1
ATOM 4389 O O . ARG A 1 560 ? 111.224 102.629 147.324 1.00 99.00 560 ARG A O 1
ATOM 4397 N N . THR A 1 561 ? 112.783 101.120 147.930 1.00 99.00 561 THR A N 1
ATOM 4398 C CA . THR A 1 561 ? 111.874 100.276 148.683 1.00 99.00 561 THR A CA 1
ATOM 4399 C C . THR A 1 561 ? 111.030 100.882 149.841 1.00 99.00 561 THR A C 1
ATOM 4400 O O . THR A 1 561 ? 109.887 100.503 149.964 1.00 99.00 561 THR A O 1
ATOM 4404 N N . LEU A 1 562 ? 111.496 101.883 150.589 1.00 99.00 562 LEU A N 1
ATOM 4405 C CA . LEU A 1 562 ? 110.692 102.438 151.667 1.00 99.00 562 LEU A CA 1
ATOM 4406 C C . LEU A 1 562 ? 109.660 103.343 151.049 1.00 99.00 562 LEU A C 1
ATOM 4407 O O . LEU A 1 562 ? 108.576 103.554 151.589 1.00 99.00 562 LEU A O 1
ATOM 4412 N N . THR A 1 563 ? 110.054 103.952 149.941 1.00 99.00 563 THR A N 1
ATOM 4413 C CA . THR A 1 563 ? 109.163 104.787 149.182 1.00 99.00 563 THR A CA 1
ATOM 4414 C C . THR A 1 563 ? 108.040 103.935 148.637 1.00 99.00 563 THR A C 1
ATOM 4415 O O . THR A 1 563 ? 106.900 104.355 148.653 1.00 99.00 563 THR A O 1
ATOM 4419 N N . ILE A 1 564 ? 108.385 102.750 148.142 1.00 99.00 564 ILE A N 1
ATOM 4420 C CA . ILE A 1 564 ? 107.417 101.742 147.725 1.00 99.00 564 ILE A CA 1
ATOM 4421 C C . ILE A 1 564 ? 106.426 101.526 148.817 1.00 99.00 564 ILE A C 1
ATOM 4422 O O . ILE A 1 564 ? 105.233 101.625 148.609 1.00 99.00 564 ILE A O 1
ATOM 4427 N N . ILE A 1 565 ? 106.952 101.193 149.974 1.00 99.00 565 ILE A N 1
ATOM 4428 C CA . ILE A 1 565 ? 106.148 100.830 151.088 1.00 99.00 565 ILE A CA 1
ATOM 4429 C C . ILE A 1 565 ? 105.258 101.984 151.401 1.00 99.00 565 ILE A C 1
ATOM 4430 O O . ILE A 1 565 ? 104.048 101.830 151.435 1.00 99.00 565 ILE A O 1
ATOM 4435 N N . ASN A 1 566 ? 105.875 103.140 151.607 1.00 99.00 566 ASN A N 1
ATOM 4436 C CA . ASN A 1 566 ? 105.147 104.358 151.859 1.00 99.00 566 ASN A CA 1
ATOM 4437 C C . ASN A 1 566 ? 103.995 104.473 150.893 1.00 99.00 566 ASN A C 1
ATOM 4438 O O . ASN A 1 566 ? 102.847 104.541 151.300 1.00 99.00 566 ASN A O 1
ATOM 4443 N N . TRP A 1 567 ? 104.318 104.474 149.607 1.00 99.00 567 TRP A N 1
ATOM 4444 C CA . TRP A 1 567 ? 103.332 104.701 148.566 1.00 99.00 567 TRP A CA 1
ATOM 4445 C C . TRP A 1 567 ? 102.281 103.603 148.550 1.00 99.00 567 TRP A C 1
ATOM 4446 O O . TRP A 1 567 ? 101.092 103.886 148.382 1.00 99.00 567 TRP A O 1
ATOM 4457 N N . ALA A 1 568 ? 102.728 102.364 148.733 1.00 99.00 568 ALA A N 1
ATOM 4458 C CA . ALA A 1 568 ? 101.841 101.215 148.779 1.00 99.00 568 ALA A CA 1
ATOM 4459 C C . ALA A 1 568 ? 100.902 101.338 149.944 1.00 99.00 568 ALA A C 1
ATOM 4460 O O . ALA A 1 568 ? 99.723 101.054 149.807 1.00 99.00 568 ALA A O 1
ATOM 4462 N N . LEU A 1 569 ? 101.438 101.741 151.090 1.00 99.00 569 LEU A N 1
ATOM 4463 C CA . LEU A 1 569 ? 100.647 101.943 152.296 1.00 99.00 569 LEU A CA 1
ATOM 4464 C C . LEU A 1 569 ? 99.560 102.967 152.127 1.00 99.00 569 LEU A C 1
ATOM 4465 O O . LEU A 1 569 ? 98.432 102.751 152.560 1.00 99.00 569 LEU A O 1
ATOM 4470 N N . GLU A 1 570 ? 99.929 104.110 151.556 1.00 99.00 570 GLU A N 1
ATOM 4471 C CA . GLU A 1 570 ? 98.975 105.184 151.305 1.00 99.00 570 GLU A CA 1
ATOM 4472 C C . GLU A 1 570 ? 97.847 104.678 150.426 1.00 99.00 570 GLU A C 1
ATOM 4473 O O . GLU A 1 570 ? 96.682 104.964 150.680 1.00 99.00 570 GLU A O 1
ATOM 4479 N N . MET A 1 571 ? 98.205 103.894 149.416 1.00 99.00 571 MET A N 1
ATOM 4480 C CA . MET A 1 571 ? 97.245 103.433 148.422 1.00 99.00 571 MET A CA 1
ATOM 4481 C C . MET A 1 571 ? 96.424 102.255 148.946 1.00 99.00 571 MET A C 1
ATOM 4482 O O . MET A 1 571 ? 95.278 102.069 148.539 1.00 99.00 571 MET A O 1
ATOM 4487 N N . ILE A 1 572 ? 97.021 101.458 149.829 1.00 99.00 572 ILE A N 1
ATOM 4488 C CA . ILE A 1 572 ? 96.300 100.404 150.540 1.00 99.00 572 ILE A CA 1
ATOM 4489 C C . ILE A 1 572 ? 95.329 100.999 151.534 1.00 99.00 572 ILE A C 1
ATOM 4490 O O . ILE A 1 572 ? 94.216 100.525 151.675 1.00 99.00 572 ILE A O 1
ATOM 4495 N N . ASN A 1 573 ? 95.778 102.010 152.261 1.00 99.00 573 ASN A N 1
ATOM 4496 C CA . ASN A 1 573 ? 94.933 102.627 153.262 1.00 99.00 573 ASN A CA 1
ATOM 4497 C C . ASN A 1 573 ? 93.904 103.572 152.631 1.00 99.00 573 ASN A C 1
ATOM 4498 O O . ASN A 1 573 ? 92.999 104.029 153.312 1.00 99.00 573 ASN A O 1
ATOM 4503 N N . LYS A 1 574 ? 94.030 103.856 151.338 1.00 99.00 574 LYS A N 1
ATOM 4504 C CA . LYS A 1 574 ? 92.910 104.394 150.577 1.00 99.00 574 LYS A CA 1
ATOM 4505 C C . LYS A 1 574 ? 91.867 103.323 150.418 1.00 99.00 574 LYS A C 1
ATOM 4506 O O . LYS A 1 574 ? 90.706 103.585 150.638 1.00 99.00 574 LYS A O 1
ATOM 4512 N N . ARG A 1 575 ? 92.298 102.112 150.086 1.00 99.00 575 ARG A N 1
ATOM 4513 C CA . ARG A 1 575 ? 91.446 100.932 150.184 1.00 99.00 575 ARG A CA 1
ATOM 4514 C C . ARG A 1 575 ? 90.838 100.695 151.567 1.00 99.00 575 ARG A C 1
ATOM 4515 O O . ARG A 1 575 ? 90.082 99.744 151.732 1.00 99.00 575 ARG A O 1
ATOM 4523 N N . ARG A 1 576 ? 91.194 101.506 152.564 1.00 99.00 576 ARG A N 1
ATOM 4524 C CA . ARG A 1 576 ? 90.434 101.568 153.807 1.00 99.00 576 ARG A CA 1
ATOM 4525 C C . ARG A 1 576 ? 89.010 101.957 153.491 1.00 99.00 576 ARG A C 1
ATOM 4526 O O . ARG A 1 576 ? 88.141 101.088 153.405 1.00 99.00 576 ARG A O 1
ATOM 4534 N N . ALA A 1 577 ? 88.792 103.252 153.264 1.00 99.00 577 ALA A N 1
ATOM 4535 C CA . ALA A 1 577 ? 87.453 103.808 153.126 1.00 99.00 577 ALA A CA 1
ATOM 4536 C C . ALA A 1 577 ? 86.668 103.077 152.035 1.00 99.00 577 ALA A C 1
ATOM 4537 O O . ALA A 1 577 ? 85.461 102.868 152.177 1.00 99.00 577 ALA A O 1
ATOM 4539 N N . LYS A 1 578 ? 87.372 102.665 150.974 1.00 99.00 578 LYS A N 1
ATOM 4540 C CA . LYS A 1 578 ? 86.795 101.889 149.858 1.00 99.00 578 LYS A CA 1
ATOM 4541 C C . LYS A 1 578 ? 86.151 100.560 150.298 1.00 99.00 578 LYS A C 1
ATOM 4542 O O . LYS A 1 578 ? 85.156 100.132 149.700 1.00 99.00 578 LYS A O 1
ATOM 4548 N N . ASN A 1 579 ? 86.725 99.906 151.315 1.00 99.00 579 ASN A N 1
ATOM 4549 C CA . ASN A 1 579 ? 86.196 98.622 151.817 1.00 99.00 579 ASN A CA 1
ATOM 4550 C C . ASN A 1 579 ? 86.472 98.373 153.322 1.00 99.00 579 ASN A C 1
ATOM 4551 O O . ASN A 1 579 ? 86.676 97.229 153.741 1.00 99.00 579 ASN A O 1
ATOM 4556 N N . GLY A 1 580 ? 86.458 99.435 154.131 1.00 99.00 580 GLY A N 1
ATOM 4557 C CA . GLY A 1 580 ? 86.624 99.315 155.589 1.00 99.00 580 GLY A CA 1
ATOM 4558 C C . GLY A 1 580 ? 87.758 98.435 156.118 1.00 99.00 580 GLY A C 1
ATOM 4559 O O . GLY A 1 580 ? 87.582 97.762 157.140 1.00 99.00 580 GLY A O 1
ATOM 4560 N N . GLU A 1 581 ? 88.906 98.439 155.427 1.00 99.00 581 GLU A N 1
ATOM 4561 C CA . GLU A 1 581 ? 90.115 97.708 155.851 1.00 99.00 581 GLU A CA 1
ATOM 4562 C C . GLU A 1 581 ? 91.046 98.671 156.617 1.00 99.00 581 GLU A C 1
ATOM 4563 O O . GLU A 1 581 ? 91.568 99.609 156.019 1.00 99.00 581 GLU A O 1
ATOM 4569 N N . PRO A 1 582 ? 91.270 98.438 157.934 1.00 99.00 582 PRO A N 1
ATOM 4570 C CA . PRO A 1 582 ? 91.810 99.495 158.825 1.00 99.00 582 PRO A CA 1
ATOM 4571 C C . PRO A 1 582 ? 93.210 100.045 158.460 1.00 99.00 582 PRO A C 1
ATOM 4572 O O . PRO A 1 582 ? 93.925 99.392 157.693 1.00 99.00 582 PRO A O 1
ATOM 4576 N N . PRO A 1 583 ? 93.603 101.230 159.019 1.00 99.00 583 PRO A N 1
ATOM 4577 C CA . PRO A 1 583 ? 94.956 101.772 158.776 1.00 99.00 583 PRO A CA 1
ATOM 4578 C C . PRO A 1 583 ? 96.025 100.773 159.169 1.00 99.00 583 PRO A C 1
ATOM 4579 O O . PRO A 1 583 ? 95.956 100.195 160.254 1.00 99.00 583 PRO A O 1
ATOM 4583 N N . LEU A 1 584 ? 96.994 100.568 158.290 1.00 99.00 584 LEU A N 1
ATOM 4584 C CA . LEU A 1 584 ? 97.948 99.504 158.463 1.00 99.00 584 LEU A CA 1
ATOM 4585 C C . LEU A 1 584 ? 99.308 100.133 158.684 1.00 99.00 584 LEU A C 1
ATOM 4586 O O . LEU A 1 584 ? 99.732 101.005 157.928 1.00 99.00 584 LEU A O 1
ATOM 4591 N N . ASP A 1 585 ? 99.955 99.693 159.759 1.00 99.00 585 ASP A N 1
ATOM 4592 C CA . ASP A 1 585 ? 101.250 100.180 160.204 1.00 99.00 585 ASP A CA 1
ATOM 4593 C C . ASP A 1 585 ? 102.179 99.001 159.968 1.00 99.00 585 ASP A C 1
ATOM 4594 O O . ASP A 1 585 ? 101.965 97.920 160.518 1.00 99.00 585 ASP A O 1
ATOM 4599 N N . ILE A 1 586 ? 103.204 99.204 159.148 1.00 99.00 586 ILE A N 1
ATOM 4600 C CA . ILE A 1 586 ? 104.148 98.139 158.837 1.00 99.00 586 ILE A CA 1
ATOM 4601 C C . ILE A 1 586 ? 104.777 97.494 160.072 1.00 99.00 586 ILE A C 1
ATOM 4602 O O . ILE A 1 586 ? 105.023 96.286 160.081 1.00 99.00 586 ILE A O 1
ATOM 4607 N N . ALA A 1 587 ? 105.029 98.297 161.103 1.00 99.00 587 ALA A N 1
ATOM 4608 C CA . ALA A 1 587 ? 105.531 97.785 162.370 1.00 99.00 587 ALA A CA 1
ATOM 4609 C C . ALA A 1 587 ? 104.532 96.811 163.025 1.00 99.00 587 ALA A C 1
ATOM 4610 O O . ALA A 1 587 ? 104.943 95.886 163.728 1.00 99.00 587 ALA A O 1
ATOM 4612 N N . ALA A 1 588 ? 103.235 97.008 162.762 1.00 99.00 588 ALA A N 1
ATOM 4613 C CA . ALA A 1 588 ? 102.142 96.232 163.368 1.00 99.00 588 ALA A CA 1
ATOM 4614 C C . ALA A 1 588 ? 101.621 95.022 162.569 1.00 99.00 588 ALA A C 1
ATOM 4615 O O . ALA A 1 588 ? 100.499 94.566 162.809 1.00 99.00 588 ALA A O 1
ATOM 4617 N N . ILE A 1 589 ? 102.420 94.501 161.642 1.00 99.00 589 ILE A N 1
ATOM 4618 C CA . ILE A 1 589 ? 102.019 93.323 160.862 1.00 99.00 589 ILE A CA 1
ATOM 4619 C C . ILE A 1 589 ? 102.117 92.028 161.673 1.00 99.00 589 ILE A C 1
ATOM 4620 O O . ILE A 1 589 ? 102.963 91.928 162.559 1.00 99.00 589 ILE A O 1
ATOM 4625 N N . PRO A 1 590 ? 101.243 91.039 161.383 1.00 99.00 590 PRO A N 1
ATOM 4626 C CA . PRO A 1 590 ? 101.431 89.710 161.971 1.00 99.00 590 PRO A CA 1
ATOM 4627 C C . PRO A 1 590 ? 102.584 88.997 161.286 1.00 99.00 590 PRO A C 1
ATOM 4628 O O . PRO A 1 590 ? 102.804 89.192 160.090 1.00 99.00 590 PRO A O 1
ATOM 4632 N N . LEU A 1 591 ? 103.304 88.184 162.053 1.00 99.00 591 LEU A N 1
ATOM 4633 C CA . LEU A 1 591 ? 104.572 87.597 161.617 1.00 99.00 591 LEU A CA 1
ATOM 4634 C C . LEU A 1 591 ? 104.454 86.095 161.261 1.00 99.00 591 LEU A C 1
ATOM 4635 O O . LEU A 1 591 ? 105.473 85.412 161.114 1.00 99.00 591 LEU A O 1
ATOM 4640 N N . ASP A 1 592 ? 103.224 85.599 161.086 1.00 99.00 592 ASP A N 1
ATOM 4641 C CA . ASP A 1 592 ? 102.951 84.147 160.956 1.00 99.00 592 ASP A CA 1
ATOM 4642 C C . ASP A 1 592 ? 102.066 83.794 159.753 1.00 99.00 592 ASP A C 1
ATOM 4643 O O . ASP A 1 592 ? 101.541 82.683 159.663 1.00 99.00 592 ASP A O 1
ATOM 4648 N N . ASP A 1 593 ? 101.940 84.711 158.803 1.00 99.00 593 ASP A N 1
ATOM 4649 C CA . ASP A 1 593 ? 101.005 84.518 157.711 1.00 99.00 593 ASP A CA 1
ATOM 4650 C C . ASP A 1 593 ? 101.448 83.459 156.714 1.00 99.00 593 ASP A C 1
ATOM 4651 O O . ASP A 1 593 ? 102.521 83.562 156.142 1.00 99.00 593 ASP A O 1
ATOM 4656 N N . LYS A 1 594 ? 100.591 82.467 156.479 1.00 99.00 594 LYS A N 1
ATOM 4657 C CA . LYS A 1 594 ? 100.944 81.338 155.613 1.00 99.00 594 LYS A CA 1
ATOM 4658 C C . LYS A 1 594 ? 100.754 81.623 154.106 1.00 99.00 594 LYS A C 1
ATOM 4659 O O . LYS A 1 594 ? 101.553 81.145 153.310 1.00 99.00 594 LYS A O 1
ATOM 4665 N N . LYS A 1 595 ? 99.738 82.400 153.708 1.00 99.00 595 LYS A N 1
ATOM 4666 C CA . LYS A 1 595 ? 99.683 82.963 152.328 1.00 99.00 595 LYS A CA 1
ATOM 4667 C C . LYS A 1 595 ? 101.050 83.492 151.922 1.00 99.00 595 LYS A C 1
ATOM 4668 O O . LYS A 1 595 ? 101.557 83.180 150.850 1.00 99.00 595 LYS A O 1
ATOM 4674 N N . SER A 1 596 ? 101.619 84.311 152.799 1.00 99.00 596 SER A N 1
ATOM 4675 C CA . SER A 1 596 ? 102.942 84.861 152.600 1.00 99.00 596 SER A CA 1
ATOM 4676 C C . SER A 1 596 ? 103.970 83.754 152.374 1.00 99.00 596 SER A C 1
ATOM 4677 O O . SER A 1 596 ? 104.643 83.720 151.346 1.00 99.00 596 SER A O 1
ATOM 4680 N N . PHE A 1 597 ? 104.047 82.825 153.313 1.00 99.00 597 PHE A N 1
ATOM 4681 C CA . PHE A 1 597 ? 104.941 81.669 153.190 1.00 99.00 597 PHE A CA 1
ATOM 4682 C C . PHE A 1 597 ? 104.624 80.711 152.002 1.00 99.00 597 PHE A C 1
ATOM 4683 O O . PHE A 1 597 ? 105.532 80.070 151.467 1.00 99.00 597 PHE A O 1
ATOM 4691 N N . ASP A 1 598 ? 103.355 80.599 151.603 1.00 99.00 598 ASP A N 1
ATOM 4692 C CA . ASP A 1 598 ? 102.965 79.779 150.434 1.00 99.00 598 ASP A CA 1
ATOM 4693 C C . ASP A 1 598 ? 103.571 80.354 149.161 1.00 99.00 598 ASP A C 1
ATOM 4694 O O . ASP A 1 598 ? 104.170 79.648 148.348 1.00 99.00 598 ASP A O 1
ATOM 4699 N N . MET A 1 599 ? 103.382 81.650 148.997 1.00 99.00 599 MET A N 1
ATOM 4700 C CA . MET A 1 599 ? 103.863 82.380 147.834 1.00 99.00 599 MET A CA 1
ATOM 4701 C C . MET A 1 599 ? 105.386 82.419 147.758 1.00 99.00 599 MET A C 1
ATOM 4702 O O . MET A 1 599 ? 105.971 82.380 146.668 1.00 99.00 599 MET A O 1
ATOM 4707 N N . LEU A 1 600 ? 106.001 82.519 148.930 1.00 99.00 600 LEU A N 1
ATOM 4708 C CA . LEU A 1 600 ? 107.443 82.385 149.099 1.00 99.00 600 LEU A CA 1
ATOM 4709 C C . LEU A 1 600 ? 107.931 81.021 148.647 1.00 99.00 600 LEU A C 1
ATOM 4710 O O . LEU A 1 600 ? 108.933 80.921 147.937 1.00 99.00 600 LEU A O 1
ATOM 4715 N N . GLN A 1 601 ? 107.228 79.976 149.081 1.00 99.00 601 GLN A N 1
ATOM 4716 C CA . GLN A 1 601 ? 107.532 78.599 148.679 1.00 99.00 601 GLN A CA 1
ATOM 4717 C C . GLN A 1 601 ? 107.431 78.392 147.163 1.00 99.00 601 GLN A C 1
ATOM 4718 O O . GLN A 1 601 ? 108.117 77.530 146.606 1.00 99.00 601 GLN A O 1
ATOM 4724 N N . ARG A 1 602 ? 106.584 79.184 146.507 1.00 99.00 602 ARG A N 1
ATOM 4725 C CA . ARG A 1 602 ? 106.504 79.194 145.044 1.00 99.00 602 ARG A CA 1
ATOM 4726 C C . ARG A 1 602 ? 107.590 80.021 144.353 1.00 99.00 602 ARG A C 1
ATOM 4727 O O . ARG A 1 602 ? 107.594 80.127 143.127 1.00 99.00 602 ARG A O 1
ATOM 4735 N N . SER A 1 603 ? 108.513 80.583 145.137 1.00 99.00 603 SER A N 1
ATOM 4736 C CA . SER A 1 603 ? 109.729 81.242 144.645 1.00 99.00 603 SER A CA 1
ATOM 4737 C C . SER A 1 603 ? 109.448 82.506 143.824 1.00 99.00 603 SER A C 1
ATOM 4738 O O . SER A 1 603 ? 110.261 82.934 142.997 1.00 99.00 603 SER A O 1
ATOM 4741 N N . GLU A 1 604 ? 108.317 83.137 144.120 1.00 99.00 604 GLU A N 1
ATOM 4742 C CA . GLU A 1 604 ? 107.858 84.321 143.403 1.00 99.00 604 GLU A CA 1
ATOM 4743 C C . GLU A 1 604 ? 108.345 85.590 144.112 1.00 99.00 604 GLU A C 1
ATOM 4744 O O . GLU A 1 604 ? 107.556 86.492 144.396 1.00 99.00 604 GLU A O 1
ATOM 4750 N N . THR A 1 605 ? 109.655 85.675 144.353 1.00 99.00 605 THR A N 1
ATOM 4751 C CA . THR A 1 605 ? 110.237 86.625 145.330 1.00 99.00 605 THR A CA 1
ATOM 4752 C C . THR A 1 605 ? 111.081 87.735 144.696 1.00 99.00 605 THR A C 1
ATOM 4753 O O . THR A 1 605 ? 112.037 88.252 145.299 1.00 99.00 605 THR A O 1
ATOM 4757 N N . THR A 1 606 ? 110.728 88.085 143.466 1.00 99.00 606 THR A N 1
ATOM 4758 C CA . THR A 1 606 ? 111.507 89.041 142.736 1.00 99.00 606 THR A CA 1
ATOM 4759 C C . THR A 1 606 ? 111.128 90.411 143.238 1.00 99.00 606 THR A C 1
ATOM 4760 O O . THR A 1 606 ? 109.974 90.649 143.590 1.00 99.00 606 THR A O 1
ATOM 4764 N N . ALA A 1 607 ? 112.115 91.300 143.280 1.00 99.00 607 ALA A N 1
ATOM 4765 C CA . ALA A 1 607 ? 111.962 92.648 143.838 1.00 99.00 607 ALA A CA 1
ATOM 4766 C C . ALA A 1 607 ? 111.669 92.651 145.336 1.00 99.00 607 ALA A C 1
ATOM 4767 O O . ALA A 1 607 ? 111.292 93.684 145.893 1.00 99.00 607 ALA A O 1
ATOM 4769 N N . VAL A 1 608 ? 111.833 91.496 145.977 1.00 99.00 608 VAL A N 1
ATOM 4770 C CA . VAL A 1 608 ? 111.986 91.447 147.401 1.00 99.00 608 VAL A CA 1
ATOM 4771 C C . VAL A 1 608 ? 113.479 91.669 147.558 1.00 99.00 608 VAL A C 1
ATOM 4772 O O . VAL A 1 608 ? 114.308 91.058 146.854 1.00 99.00 608 VAL A O 1
ATOM 4776 N N . PHE A 1 609 ? 113.816 92.596 148.440 1.00 99.00 609 PHE A N 1
ATOM 4777 C CA . PHE A 1 609 ? 115.161 93.142 148.484 1.00 99.00 609 PHE A CA 1
ATOM 4778 C C . PHE A 1 609 ? 116.165 92.097 148.937 1.00 99.00 609 PHE A C 1
ATOM 4779 O O . PHE A 1 609 ? 115.929 91.381 149.908 1.00 99.00 609 PHE A O 1
ATOM 4787 N N . GLN A 1 610 ? 117.271 92.015 148.194 1.00 99.00 610 GLN A N 1
ATOM 4788 C CA . GLN A 1 610 ? 118.360 91.049 148.404 1.00 99.00 610 GLN A CA 1
ATOM 4789 C C . GLN A 1 610 ? 118.004 89.618 148.014 1.00 99.00 610 GLN A C 1
ATOM 4790 O O . GLN A 1 610 ? 118.787 88.691 148.243 1.00 99.00 610 GLN A O 1
ATOM 4796 N N . LEU A 1 611 ? 116.828 89.462 147.408 1.00 99.00 611 LEU A N 1
ATOM 4797 C CA . LEU A 1 611 ? 116.389 88.235 146.782 1.00 99.00 611 LEU A CA 1
ATOM 4798 C C . LEU A 1 611 ? 116.245 88.512 145.292 1.00 99.00 611 LEU A C 1
ATOM 4799 O O . LEU A 1 611 ? 115.470 87.860 144.581 1.00 99.00 611 LEU A O 1
ATOM 4804 N N . GLU A 1 612 ? 117.054 89.470 144.844 1.00 99.00 612 GLU A N 1
ATOM 4805 C CA . GLU A 1 612 ? 117.126 89.916 143.480 1.00 99.00 612 GLU A CA 1
ATOM 4806 C C . GLU A 1 612 ? 118.095 89.020 142.687 1.00 99.00 612 GLU A C 1
ATOM 4807 O O . GLU A 1 612 ? 117.967 88.913 141.469 1.00 99.00 612 GLU A O 1
ATOM 4813 N N . SER A 1 613 ? 119.057 88.379 143.355 1.00 99.00 613 SER A N 1
ATOM 4814 C CA . SER A 1 613 ? 120.008 87.523 142.636 1.00 99.00 613 SER A CA 1
ATOM 4815 C C . SER A 1 613 ? 119.311 86.249 142.096 1.00 99.00 613 SER A C 1
ATOM 4816 O O . SER A 1 613 ? 118.321 85.763 142.672 1.00 99.00 613 SER A O 1
ATOM 4819 N N . ARG A 1 614 ? 119.806 85.752 140.959 1.00 99.00 614 ARG A N 1
ATOM 4820 C CA . ARG A 1 614 ? 119.247 84.552 140.305 1.00 99.00 614 ARG A CA 1
ATOM 4821 C C . ARG A 1 614 ? 119.549 83.337 141.165 1.00 99.00 614 ARG A C 1
ATOM 4822 O O . ARG A 1 614 ? 118.654 82.549 141.484 1.00 99.00 614 ARG A O 1
ATOM 4830 N N . GLY A 1 615 ? 120.821 83.211 141.542 1.00 99.00 615 GLY A N 1
ATOM 4831 C CA . GLY A 1 615 ? 121.276 82.171 142.457 1.00 99.00 615 GLY A CA 1
ATOM 4832 C C . GLY A 1 615 ? 120.477 82.156 143.743 1.00 99.00 615 GLY A C 1
ATOM 4833 O O . GLY A 1 615 ? 120.094 81.098 144.214 1.00 99.00 615 GLY A O 1
ATOM 4834 N N . MET A 1 616 ? 120.200 83.339 144.284 1.00 99.00 616 MET A N 1
ATOM 4835 C CA . MET A 1 616 ? 119.410 83.475 145.503 1.00 99.00 616 MET A CA 1
ATOM 4836 C C . MET A 1 616 ? 117.972 82.974 145.342 1.00 99.00 616 MET A C 1
ATOM 4837 O O . MET A 1 616 ? 117.422 82.388 146.271 1.00 99.00 616 MET A O 1
ATOM 4842 N N . LYS A 1 617 ? 117.364 83.218 144.184 1.00 99.00 617 LYS A N 1
ATOM 4843 C CA . LYS A 1 617 ? 116.049 82.649 143.874 1.00 99.00 617 LYS A CA 1
ATOM 4844 C C . LYS A 1 617 ? 116.106 81.129 143.737 1.00 99.00 617 LYS A C 1
ATOM 4845 O O . LYS A 1 617 ? 115.171 80.431 144.139 1.00 99.00 617 LYS A O 1
ATOM 4851 N N . ASP A 1 618 ? 117.195 80.626 143.152 1.00 99.00 618 ASP A N 1
ATOM 4852 C CA . ASP A 1 618 ? 117.462 79.186 143.136 1.00 99.00 618 ASP A CA 1
ATOM 4853 C C . ASP A 1 618 ? 117.585 78.667 144.569 1.00 99.00 618 ASP A C 1
ATOM 4854 O O . ASP A 1 618 ? 117.079 77.602 144.883 1.00 99.00 618 ASP A O 1
ATOM 4859 N N . LEU A 1 619 ? 118.275 79.423 145.420 1.00 99.00 619 LEU A N 1
ATOM 4860 C CA . LEU A 1 619 ? 118.514 79.054 146.819 1.00 99.00 619 LEU A CA 1
ATOM 4861 C C . LEU A 1 619 ? 117.225 79.008 147.639 1.00 99.00 619 LEU A C 1
ATOM 4862 O O . LEU A 1 619 ? 117.047 78.104 148.436 1.00 99.00 619 LEU A O 1
ATOM 4867 N N . ILE A 1 620 ? 116.335 79.973 147.436 1.00 99.00 620 ILE A N 1
ATOM 4868 C CA . ILE A 1 620 ? 115.001 79.973 148.078 1.00 99.00 620 ILE A CA 1
ATOM 4869 C C . ILE A 1 620 ? 114.240 78.687 147.790 1.00 99.00 620 ILE A C 1
ATOM 4870 O O . ILE A 1 620 ? 113.621 78.084 148.679 1.00 99.00 620 ILE A O 1
ATOM 4875 N N . LYS A 1 621 ? 114.253 78.338 146.509 1.00 99.00 621 LYS A N 1
ATOM 4876 C CA . LYS A 1 621 ? 113.611 77.143 145.982 1.00 99.00 621 LYS A CA 1
ATOM 4877 C C . LYS A 1 621 ? 114.144 75.898 146.715 1.00 99.00 621 LYS A C 1
ATOM 4878 O O . LYS A 1 621 ? 113.367 75.086 147.222 1.00 99.00 621 LYS A O 1
ATOM 4884 N N . ARG A 1 622 ? 115.465 75.786 146.813 1.00 99.00 622 ARG A N 1
ATOM 4885 C CA . ARG A 1 622 ? 116.093 74.656 147.501 1.00 99.00 622 ARG A CA 1
ATOM 4886 C C . ARG A 1 622 ? 115.941 74.729 149.018 1.00 99.00 622 ARG A C 1
ATOM 4887 O O . ARG A 1 622 ? 115.811 73.691 149.664 1.00 99.00 622 ARG A O 1
ATOM 4895 N N . LEU A 1 623 ? 115.971 75.944 149.573 1.00 99.00 623 LEU A N 1
ATOM 4896 C CA . LEU A 1 623 ? 115.990 76.146 151.028 1.00 99.00 623 LEU A CA 1
ATOM 4897 C C . LEU A 1 623 ? 114.654 75.891 151.705 1.00 99.00 623 LEU A C 1
ATOM 4898 O O . LEU A 1 623 ? 114.638 75.331 152.802 1.00 99.00 623 LEU A O 1
ATOM 4903 N N . GLN A 1 624 ? 113.552 76.315 151.082 1.00 99.00 624 GLN A N 1
ATOM 4904 C CA . GLN A 1 624 ? 112.213 76.113 151.656 1.00 99.00 624 GLN A CA 1
ATOM 4905 C C . GLN A 1 624 ? 112.119 76.642 153.116 1.00 99.00 624 GLN A C 1
ATOM 4906 O O . GLN A 1 624 ? 111.696 75.892 154.015 1.00 99.00 624 GLN A O 1
ATOM 4912 N N . PRO A 1 625 ? 112.509 77.922 153.360 1.00 99.00 625 PRO A N 1
ATOM 4913 C CA . PRO A 1 625 ? 112.549 78.447 154.735 1.00 99.00 625 PRO A CA 1
ATOM 4914 C C . PRO A 1 625 ? 111.140 78.623 155.304 1.00 99.00 625 PRO A C 1
ATOM 4915 O O . PRO A 1 625 ? 110.319 79.298 154.680 1.00 99.00 625 PRO A O 1
ATOM 4919 N N . ASP A 1 626 ? 110.873 78.027 156.469 1.00 99.00 626 ASP A N 1
ATOM 4920 C CA . ASP A 1 626 ? 109.500 77.934 157.017 1.00 99.00 626 ASP A CA 1
ATOM 4921 C C . ASP A 1 626 ? 109.346 78.623 158.387 1.00 99.00 626 ASP A C 1
ATOM 4922 O O . ASP A 1 626 ? 108.344 78.432 159.082 1.00 99.00 626 ASP A O 1
ATOM 4927 N N . CYS A 1 627 ? 110.343 79.424 158.753 1.00 99.00 627 CYS A N 1
ATOM 4928 C CA . CYS A 1 627 ? 110.277 80.278 159.913 1.00 99.00 627 CYS A CA 1
ATOM 4929 C C . CYS A 1 627 ? 111.155 81.468 159.639 1.00 99.00 627 CYS A C 1
ATOM 4930 O O . CYS A 1 627 ? 112.016 81.445 158.748 1.00 99.00 627 CYS A O 1
ATOM 4933 N N . PHE A 1 628 ? 110.955 82.482 160.457 1.00 99.00 628 PHE A N 1
ATOM 4934 C CA . PHE A 1 628 ? 111.567 83.763 160.246 1.00 99.00 628 PHE A CA 1
ATOM 4935 C C . PHE A 1 628 ? 113.092 83.745 160.337 1.00 99.00 628 PHE A C 1
ATOM 4936 O O . PHE A 1 628 ? 113.763 84.425 159.571 1.00 99.00 628 PHE A O 1
ATOM 4944 N N . GLU A 1 629 ? 113.630 82.981 161.278 1.00 99.00 629 GLU A N 1
ATOM 4945 C CA . GLU A 1 629 ? 115.076 82.869 161.416 1.00 99.00 629 GLU A CA 1
ATOM 4946 C C . GLU A 1 629 ? 115.758 82.350 160.148 1.00 99.00 629 GLU A C 1
ATOM 4947 O O . GLU A 1 629 ? 116.827 82.831 159.809 1.00 99.00 629 GLU A O 1
ATOM 4953 N N . ASP A 1 630 ? 115.139 81.408 159.438 1.00 99.00 630 ASP A N 1
ATOM 4954 C CA . ASP A 1 630 ? 115.680 80.929 158.147 1.00 99.00 630 ASP A CA 1
ATOM 4955 C C . ASP A 1 630 ? 115.736 82.061 157.133 1.00 99.00 630 ASP A C 1
ATOM 4956 O O . ASP A 1 630 ? 116.686 82.206 156.349 1.00 99.00 630 ASP A O 1
ATOM 4961 N N . MET A 1 631 ? 114.706 82.882 157.183 1.00 99.00 631 MET A N 1
ATOM 4962 C CA . MET A 1 631 ? 114.631 84.032 156.328 1.00 99.00 631 MET A CA 1
ATOM 4963 C C . MET A 1 631 ? 115.689 85.069 156.672 1.00 99.00 631 MET A C 1
ATOM 4964 O O . MET A 1 631 ? 116.205 85.725 155.783 1.00 99.00 631 MET A O 1
ATOM 4969 N N . ILE A 1 632 ? 116.018 85.231 157.949 1.00 99.00 632 ILE A N 1
ATOM 4970 C CA . ILE A 1 632 ? 117.096 86.152 158.325 1.00 99.00 632 ILE A CA 1
ATOM 4971 C C . ILE A 1 632 ? 118.410 85.630 157.773 1.00 99.00 632 ILE A C 1
ATOM 4972 O O . ILE A 1 632 ? 119.274 86.407 157.394 1.00 99.00 632 ILE A O 1
ATOM 4977 N N . ALA A 1 633 ? 118.545 84.309 157.735 1.00 99.00 633 ALA A N 1
ATOM 4978 C CA . ALA A 1 633 ? 119.777 83.661 157.308 1.00 99.00 633 ALA A CA 1
ATOM 4979 C C . ALA A 1 633 ? 120.119 83.836 155.840 1.00 99.00 633 ALA A C 1
ATOM 4980 O O . ALA A 1 633 ? 121.291 83.758 155.474 1.00 99.00 633 ALA A O 1
ATOM 4982 N N . LEU A 1 634 ? 119.103 84.045 155.011 1.00 99.00 634 LEU A N 1
ATOM 4983 C CA . LEU A 1 634 ? 119.261 84.018 153.561 1.00 99.00 634 LEU A CA 1
ATOM 4984 C C . LEU A 1 634 ? 120.364 84.908 152.976 1.00 99.00 634 LEU A C 1
ATOM 4985 O O . LEU A 1 634 ? 121.042 84.507 152.032 1.00 99.00 634 LEU A O 1
ATOM 4990 N N . VAL A 1 635 ? 120.566 86.082 153.560 1.00 99.00 635 VAL A N 1
ATOM 4991 C CA . VAL A 1 635 ? 121.610 87.008 153.112 1.00 99.00 635 VAL A CA 1
ATOM 4992 C C . VAL A 1 635 ? 122.990 86.496 153.476 1.00 99.00 635 VAL A C 1
ATOM 4993 O O . VAL A 1 635 ? 123.941 86.650 152.701 1.00 99.00 635 VAL A O 1
ATOM 4997 N N . ALA A 1 636 ? 123.094 85.931 154.676 1.00 99.00 636 ALA A N 1
ATOM 4998 C CA . ALA A 1 636 ? 124.334 85.337 155.139 1.00 99.00 636 ALA A CA 1
ATOM 4999 C C . ALA A 1 636 ? 124.654 84.085 154.341 1.00 99.00 636 ALA A C 1
ATOM 5000 O O . ALA A 1 636 ? 125.819 83.748 154.187 1.00 99.00 636 ALA A O 1
ATOM 5002 N N . LEU A 1 637 ? 123.624 83.398 153.851 1.00 99.00 637 LEU A N 1
ATOM 5003 C CA . LEU A 1 637 ? 123.800 82.237 152.979 1.00 99.00 637 LEU A CA 1
ATOM 5004 C C . LEU A 1 637 ? 124.345 82.540 151.595 1.00 99.00 637 LEU A C 1
ATOM 5005 O O . LEU A 1 637 ? 125.267 81.862 151.138 1.00 99.00 637 LEU A O 1
ATOM 5010 N N . PHE A 1 638 ? 123.757 83.511 150.905 1.00 99.00 638 PHE A N 1
ATOM 5011 C CA . PHE A 1 638 ? 124.096 83.722 149.497 1.00 99.00 638 PHE A CA 1
ATOM 5012 C C . PHE A 1 638 ? 125.388 84.521 149.354 1.00 99.00 638 PHE A C 1
ATOM 5013 O O . PHE A 1 638 ? 125.370 85.714 149.041 1.00 99.00 638 PHE A O 1
ATOM 5021 N N . ARG A 1 639 ? 126.506 83.832 149.576 1.00 99.00 639 ARG A N 1
ATOM 5022 C CA . ARG A 1 639 ? 127.830 84.447 149.644 1.00 99.00 639 ARG A CA 1
ATOM 5023 C C . ARG A 1 639 ? 128.912 83.411 149.311 1.00 99.00 639 ARG A C 1
ATOM 5024 O O . ARG A 1 639 ? 128.641 82.201 149.362 1.00 99.00 639 ARG A O 1
ATOM 5032 N N . PRO A 1 640 ? 130.139 83.875 148.987 1.00 99.00 640 PRO A N 1
ATOM 5033 C CA . PRO A 1 640 ? 131.250 82.983 148.639 1.00 99.00 640 PRO A CA 1
ATOM 5034 C C . PRO A 1 640 ? 131.586 81.932 149.691 1.00 99.00 640 PRO A C 1
ATOM 5035 O O . PRO A 1 640 ? 131.821 80.788 149.343 1.00 99.00 640 PRO A O 1
ATOM 5039 N N . GLY A 1 641 ? 131.610 82.313 150.959 1.00 99.00 641 GLY A N 1
ATOM 5040 C CA . GLY A 1 641 ? 131.965 81.370 152.014 1.00 99.00 641 GLY A CA 1
ATOM 5041 C C . GLY A 1 641 ? 131.024 80.184 152.182 1.00 99.00 641 GLY A C 1
ATOM 5042 O O . GLY A 1 641 ? 131.441 79.031 152.033 1.00 99.00 641 GLY A O 1
ATOM 5043 N N . PRO A 1 642 ? 129.750 80.460 152.505 1.00 99.00 642 PRO A N 1
ATOM 5044 C CA . PRO A 1 642 ? 128.739 79.417 152.717 1.00 99.00 642 PRO A CA 1
ATOM 5045 C C . PRO A 1 642 ? 128.518 78.473 151.540 1.00 99.00 642 PRO A C 1
ATOM 5046 O O . PRO A 1 642 ? 128.324 77.289 151.756 1.00 99.00 642 PRO A O 1
ATOM 5050 N N . LEU A 1 643 ? 128.517 78.991 150.314 1.00 99.00 643 LEU A N 1
ATOM 5051 C CA . LEU A 1 643 ? 128.332 78.130 149.136 1.00 99.00 643 LEU A CA 1
ATOM 5052 C C . LEU A 1 643 ? 129.574 77.256 148.899 1.00 99.00 643 LEU A C 1
ATOM 5053 O O . LEU A 1 643 ? 129.432 76.084 148.546 1.00 99.00 643 LEU A O 1
ATOM 5058 N N . GLN A 1 644 ? 130.770 77.812 149.130 1.00 99.00 644 GLN A N 1
ATOM 5059 C CA . GLN A 1 644 ? 132.038 77.060 149.027 1.00 99.00 644 GLN A CA 1
ATOM 5060 C C . GLN A 1 644 ? 132.506 76.417 150.344 1.00 99.00 644 GLN A C 1
ATOM 5061 O O . GLN A 1 644 ? 133.707 76.214 150.531 1.00 99.00 644 GLN A O 1
ATOM 5067 N N . SER A 1 645 ? 131.590 76.131 151.265 1.00 99.00 645 SER A N 1
ATOM 5068 C CA . SER A 1 645 ? 131.880 75.219 152.367 1.00 99.00 645 SER A CA 1
ATOM 5069 C C . SER A 1 645 ? 130.777 74.164 152.518 1.00 99.00 645 SER A C 1
ATOM 5070 O O . SER A 1 645 ? 130.684 73.525 153.566 1.00 99.00 645 SER A O 1
ATOM 5073 N N . GLY A 1 646 ? 129.977 73.965 151.460 1.00 99.00 646 GLY A N 1
ATOM 5074 C CA . GLY A 1 646 ? 128.780 73.107 151.480 1.00 99.00 646 GLY A CA 1
ATOM 5075 C C . GLY A 1 646 ? 127.694 73.484 152.483 1.00 99.00 646 GLY A C 1
ATOM 5076 O O . GLY A 1 646 ? 126.836 72.661 152.812 1.00 99.00 646 GLY A O 1
ATOM 5077 N N . MET A 1 647 ? 127.716 74.735 152.944 1.00 99.00 647 MET A N 1
ATOM 5078 C CA . MET A 1 647 ? 126.934 75.156 154.112 1.00 99.00 647 MET A CA 1
ATOM 5079 C C . MET A 1 647 ? 125.449 75.221 153.810 1.00 99.00 647 MET A C 1
ATOM 5080 O O . MET A 1 647 ? 124.608 74.952 154.680 1.00 99.00 647 MET A O 1
ATOM 5085 N N . VAL A 1 648 ? 125.150 75.592 152.568 1.00 99.00 648 VAL A N 1
ATOM 5086 C CA . VAL A 1 648 ? 123.787 75.631 152.056 1.00 99.00 648 VAL A CA 1
ATOM 5087 C C . VAL A 1 648 ? 123.164 74.238 152.156 1.00 99.00 648 VAL A C 1
ATOM 5088 O O . VAL A 1 648 ? 122.088 74.081 152.739 1.00 99.00 648 VAL A O 1
ATOM 5092 N N . ASP A 1 649 ? 123.860 73.238 151.610 1.00 99.00 649 ASP A N 1
ATOM 5093 C CA . ASP A 1 649 ? 123.352 71.849 151.566 1.00 99.00 649 ASP A CA 1
ATOM 5094 C C . ASP A 1 649 ? 123.290 71.221 152.972 1.00 99.00 649 ASP A C 1
ATOM 5095 O O . ASP A 1 649 ? 122.373 70.446 153.278 1.00 99.00 649 ASP A O 1
ATOM 5100 N N . ASN A 1 650 ? 124.264 71.562 153.816 1.00 99.00 650 ASN A N 1
ATOM 5101 C CA . ASN A 1 650 ? 124.250 71.166 155.228 1.00 99.00 650 ASN A CA 1
ATOM 5102 C C . ASN A 1 650 ? 123.012 71.669 155.904 1.00 99.00 650 ASN A C 1
ATOM 5103 O O . ASN A 1 650 ? 122.260 70.896 156.477 1.00 99.00 650 ASN A O 1
ATOM 5108 N N . PHE A 1 651 ? 122.797 72.973 155.812 1.00 99.00 651 PHE A N 1
ATOM 5109 C CA . PHE A 1 651 ? 121.667 73.563 156.481 1.00 99.00 651 PHE A CA 1
ATOM 5110 C C . PHE A 1 651 ? 120.367 73.004 155.929 1.00 99.00 651 PHE A C 1
ATOM 5111 O O . PHE A 1 651 ? 119.489 72.680 156.698 1.00 99.00 651 PHE A O 1
ATOM 5119 N N . ILE A 1 652 ? 120.242 72.911 154.608 1.00 99.00 652 ILE A N 1
ATOM 5120 C CA . ILE A 1 652 ? 119.058 72.301 153.962 1.00 99.00 652 ILE A CA 1
ATOM 5121 C C . ILE A 1 652 ? 118.729 70.909 154.524 1.00 99.00 652 ILE A C 1
ATOM 5122 O O . ILE A 1 652 ? 117.560 70.614 154.885 1.00 99.00 652 ILE A O 1
ATOM 5127 N N . ASP A 1 653 ? 119.759 70.064 154.562 1.00 99.00 653 ASP A N 1
ATOM 5128 C CA . ASP A 1 653 ? 119.633 68.701 155.066 1.00 99.00 653 ASP A CA 1
ATOM 5129 C C . ASP A 1 653 ? 119.306 68.704 156.558 1.00 99.00 653 ASP A C 1
ATOM 5130 O O . ASP A 1 653 ? 118.361 68.037 156.996 1.00 99.00 653 ASP A O 1
ATOM 5135 N N . ARG A 1 654 ? 120.058 69.492 157.321 1.00 99.00 654 ARG A N 1
ATOM 5136 C CA . ARG A 1 654 ? 119.909 69.539 158.774 1.00 99.00 654 ARG A CA 1
ATOM 5137 C C . ARG A 1 654 ? 118.547 70.115 159.173 1.00 99.00 654 ARG A C 1
ATOM 5138 O O . ARG A 1 654 ? 117.967 69.711 160.177 1.00 99.00 654 ARG A O 1
ATOM 5146 N N . LYS A 1 655 ? 118.046 71.045 158.362 1.00 99.00 655 LYS A N 1
ATOM 5147 C CA . LYS A 1 655 ? 116.734 71.670 158.555 1.00 99.00 655 LYS A CA 1
ATOM 5148 C C . LYS A 1 655 ? 115.552 70.693 158.518 1.00 99.00 655 LYS A C 1
ATOM 5149 O O . LYS A 1 655 ? 114.651 70.798 159.354 1.00 99.00 655 LYS A O 1
ATOM 5155 N N . HIS A 1 656 ? 115.546 69.764 157.559 1.00 99.00 656 HIS A N 1
ATOM 5156 C CA . HIS A 1 656 ? 114.385 68.868 157.360 1.00 99.00 656 HIS A CA 1
ATOM 5157 C C . HIS A 1 656 ? 114.519 67.450 157.973 1.00 99.00 656 HIS A C 1
ATOM 5158 O O . HIS A 1 656 ? 113.701 66.567 157.684 1.00 99.00 656 HIS A O 1
ATOM 5165 N N . GLY A 1 657 ? 115.515 67.236 158.835 1.00 99.00 657 GLY A N 1
ATOM 5166 C CA . GLY A 1 657 ? 115.765 65.901 159.402 1.00 99.00 657 GLY A CA 1
ATOM 5167 C C . GLY A 1 657 ? 116.482 64.929 158.468 1.00 99.00 657 GLY A C 1
ATOM 5168 O O . GLY A 1 657 ? 116.506 63.723 158.736 1.00 99.00 657 GLY A O 1
ATOM 5169 N N . ARG A 1 658 ? 117.058 65.452 157.377 1.00 99.00 658 ARG A N 1
ATOM 5170 C CA . ARG A 1 658 ? 117.970 64.687 156.490 1.00 99.00 658 ARG A CA 1
ATOM 5171 C C . ARG A 1 658 ? 119.349 64.480 157.148 1.00 99.00 658 ARG A C 1
ATOM 5172 O O . ARG A 1 658 ? 120.051 63.518 156.816 1.00 99.00 658 ARG A O 1
ATOM 5180 N N . GLU A 1 659 ? 119.741 65.404 158.033 1.00 99.00 659 GLU A N 1
ATOM 5181 C CA . GLU A 1 659 ? 120.958 65.279 158.857 1.00 99.00 659 GLU A CA 1
ATOM 5182 C C . GLU A 1 659 ? 120.642 65.739 160.289 1.00 99.00 659 GLU A C 1
ATOM 5183 O O . GLU A 1 659 ? 119.859 66.670 160.480 1.00 99.00 659 GLU A O 1
ATOM 5189 N N . GLU A 1 660 ? 121.234 65.071 161.281 1.00 99.00 660 GLU A N 1
ATOM 5190 C CA . GLU A 1 660 ? 120.837 65.233 162.694 1.00 99.00 660 GLU A CA 1
ATOM 5191 C C . GLU A 1 660 ? 121.203 66.638 163.201 1.00 99.00 660 GLU A C 1
ATOM 5192 O O . GLU A 1 660 ? 122.237 67.193 162.809 1.00 99.00 660 GLU A O 1
ATOM 5198 N N . ILE A 1 661 ? 120.324 67.211 164.032 1.00 99.00 661 ILE A N 1
ATOM 5199 C CA . ILE A 1 661 ? 120.586 68.477 164.721 1.00 99.00 661 ILE A CA 1
ATOM 5200 C C . ILE A 1 661 ? 121.540 68.203 165.869 1.00 99.00 661 ILE A C 1
ATOM 5201 O O . ILE A 1 661 ? 121.297 67.331 166.708 1.00 99.00 661 ILE A O 1
ATOM 5206 N N . SER A 1 662 ? 122.599 68.993 165.912 1.00 99.00 662 SER A N 1
ATOM 5207 C CA . SER A 1 662 ? 123.601 68.897 166.945 1.00 99.00 662 SER A CA 1
ATOM 5208 C C . SER A 1 662 ? 123.883 70.323 167.382 1.00 99.00 662 SER A C 1
ATOM 5209 O O . SER A 1 662 ? 123.571 71.255 166.663 1.00 99.00 662 SER A O 1
ATOM 5212 N N . TYR A 1 663 ? 124.447 70.487 168.570 1.00 99.00 663 TYR A N 1
ATOM 5213 C CA . TYR A 1 663 ? 124.638 71.801 169.188 1.00 99.00 663 TYR A CA 1
ATOM 5214 C C . TYR A 1 663 ? 126.116 72.070 169.508 1.00 99.00 663 TYR A C 1
ATOM 5215 O O . TYR A 1 663 ? 126.482 72.079 170.687 1.00 99.00 663 TYR A O 1
ATOM 5224 N N . PRO A 1 664 ? 126.978 72.305 168.507 1.00 99.00 664 PRO A N 1
ATOM 5225 C CA . PRO A 1 664 ? 126.640 72.495 167.087 1.00 99.00 664 PRO A CA 1
ATOM 5226 C C . PRO A 1 664 ? 126.947 71.333 166.119 1.00 99.00 664 PRO A C 1
ATOM 5227 O O . PRO A 1 664 ? 126.295 71.237 165.080 1.00 99.00 664 PRO A O 1
ATOM 5231 N N . ASP A 1 665 ? 127.941 70.496 166.429 1.00 99.00 665 ASP A N 1
ATOM 5232 C CA . ASP A 1 665 ? 128.506 69.528 165.462 1.00 99.00 665 ASP A CA 1
ATOM 5233 C C . ASP A 1 665 ? 128.127 68.074 165.805 1.00 99.00 665 ASP A C 1
ATOM 5234 O O . ASP A 1 665 ? 127.901 67.738 166.984 1.00 99.00 665 ASP A O 1
ATOM 5239 N N . VAL A 1 666 ? 128.064 67.231 164.763 1.00 99.00 666 VAL A N 1
ATOM 5240 C CA . VAL A 1 666 ? 127.710 65.786 164.869 1.00 99.00 666 VAL A CA 1
ATOM 5241 C C . VAL A 1 666 ? 128.535 65.101 165.990 1.00 99.00 666 VAL A C 1
ATOM 5242 O O . VAL A 1 666 ? 127.968 64.430 166.863 1.00 99.00 666 VAL A O 1
ATOM 5246 N N . GLN A 1 667 ? 129.855 65.324 165.979 1.00 99.00 667 GLN A N 1
ATOM 5247 C CA . GLN A 1 667 ? 130.776 64.796 167.002 1.00 99.00 667 GLN A CA 1
ATOM 5248 C C . GLN A 1 667 ? 130.790 65.735 168.229 1.00 99.00 667 GLN A C 1
ATOM 5249 O O . GLN A 1 667 ? 130.480 65.318 169.352 1.00 99.00 667 GLN A O 1
ATOM 5255 N N . TRP A 1 668 ? 131.113 67.006 167.983 1.00 99.00 668 TRP A N 1
ATOM 5256 C CA . TRP A 1 668 ? 131.355 67.997 169.039 1.00 99.00 668 TRP A CA 1
ATOM 5257 C C . TRP A 1 668 ? 130.120 68.837 169.326 1.00 99.00 668 TRP A C 1
ATOM 5258 O O . TRP A 1 668 ? 129.954 69.927 168.773 1.00 99.00 668 TRP A O 1
ATOM 5269 N N . GLN A 1 669 ? 129.256 68.312 170.201 1.00 99.00 669 GLN A N 1
ATOM 5270 C CA . GLN A 1 669 ? 127.982 68.970 170.562 1.00 99.00 669 GLN A CA 1
ATOM 5271 C C . GLN A 1 669 ? 127.702 69.059 172.061 1.00 99.00 669 GLN A C 1
ATOM 5272 O O . GLN A 1 669 ? 128.184 68.238 172.844 1.00 99.00 669 GLN A O 1
ATOM 5278 N N . HIS A 1 670 ? 126.882 70.052 172.424 1.00 99.00 670 HIS A N 1
ATOM 5279 C CA . HIS A 1 670 ? 126.499 70.335 173.813 1.00 99.00 670 HIS A CA 1
ATOM 5280 C C . HIS A 1 670 ? 125.120 71.031 173.911 1.00 99.00 670 HIS A C 1
ATOM 5281 O O . HIS A 1 670 ? 124.908 72.125 173.357 1.00 99.00 670 HIS A O 1
ATOM 5288 N N . GLU A 1 671 ? 124.207 70.386 174.642 1.00 99.00 671 GLU A N 1
ATOM 5289 C CA . GLU A 1 671 ? 122.791 70.810 174.741 1.00 99.00 671 GLU A CA 1
ATOM 5290 C C . GLU A 1 671 ? 122.544 72.165 175.445 1.00 99.00 671 GLU A C 1
ATOM 5291 O O . GLU A 1 671 ? 121.518 72.800 175.206 1.00 99.00 671 GLU A O 1
ATOM 5297 N N . SER A 1 672 ? 123.476 72.619 176.283 1.00 99.00 672 SER A N 1
ATOM 5298 C CA . SER A 1 672 ? 123.419 73.987 176.842 1.00 99.00 672 SER A CA 1
ATOM 5299 C C . SER A 1 672 ? 123.565 75.117 175.799 1.00 99.00 672 SER A C 1
ATOM 5300 O O . SER A 1 672 ? 123.281 76.273 176.111 1.00 99.00 672 SER A O 1
ATOM 5303 N N . LEU A 1 673 ? 124.016 74.783 174.587 1.00 99.00 673 LEU A N 1
ATOM 5304 C CA . LEU A 1 673 ? 124.051 75.724 173.460 1.00 99.00 673 LEU A CA 1
ATOM 5305 C C . LEU A 1 673 ? 122.774 75.710 172.631 1.00 99.00 673 LEU A C 1
ATOM 5306 O O . LEU A 1 673 ? 122.661 76.459 171.656 1.00 99.00 673 LEU A O 1
ATOM 5311 N N . LYS A 1 674 ? 121.822 74.855 173.007 1.00 99.00 674 LYS A N 1
ATOM 5312 C CA . LYS A 1 674 ? 120.524 74.766 172.331 1.00 99.00 674 LYS A CA 1
ATOM 5313 C C . LYS A 1 674 ? 119.748 76.100 172.296 1.00 99.00 674 LYS A C 1
ATOM 5314 O O . LYS A 1 674 ? 119.197 76.437 171.241 1.00 99.00 674 LYS A O 1
ATOM 5320 N N . PRO A 1 675 ? 119.701 76.858 173.427 1.00 99.00 675 PRO A N 1
ATOM 5321 C CA . PRO A 1 675 ? 119.075 78.197 173.373 1.00 99.00 675 PRO A CA 1
ATOM 5322 C C . PRO A 1 675 ? 119.672 79.116 172.294 1.00 99.00 675 PRO A C 1
ATOM 5323 O O . PRO A 1 675 ? 118.930 79.829 171.619 1.00 99.00 675 PRO A O 1
ATOM 5327 N N . VAL A 1 676 ? 120.994 79.068 172.126 1.00 99.00 676 VAL A N 1
ATOM 5328 C CA . VAL A 1 676 ? 121.685 79.851 171.091 1.00 99.00 676 VAL A CA 1
ATOM 5329 C C . VAL A 1 676 ? 121.393 79.311 169.688 1.00 99.00 676 VAL A C 1
ATOM 5330 O O . VAL A 1 676 ? 121.036 80.067 168.778 1.00 99.00 676 VAL A O 1
ATOM 5334 N N . LEU A 1 677 ? 121.545 78.000 169.528 1.00 99.00 677 LEU A N 1
ATOM 5335 C CA . LEU A 1 677 ? 121.535 77.360 168.205 1.00 99.00 677 LEU A CA 1
ATOM 5336 C C . LEU A 1 677 ? 120.172 76.768 167.748 1.00 99.00 677 LEU A C 1
ATOM 5337 O O . LEU A 1 677 ? 120.069 76.303 166.606 1.00 99.00 677 LEU A O 1
ATOM 5342 N N . GLU A 1 678 ? 119.147 76.782 168.614 1.00 99.00 678 GLU A N 1
ATOM 5343 C CA . GLU A 1 678 ? 117.768 76.316 168.260 1.00 99.00 678 GLU A CA 1
ATOM 5344 C C . GLU A 1 678 ? 117.260 76.763 166.891 1.00 99.00 678 GLU A C 1
ATOM 5345 O O . GLU A 1 678 ? 116.903 75.931 166.063 1.00 99.00 678 GLU A O 1
ATOM 5351 N N . PRO A 1 679 ? 117.210 78.085 166.659 1.00 99.00 679 PRO A N 1
ATOM 5352 C CA . PRO A 1 679 ? 116.607 78.575 165.423 1.00 99.00 679 PRO A CA 1
ATOM 5353 C C . PRO A 1 679 ? 117.363 78.233 164.136 1.00 99.00 679 PRO A C 1
ATOM 5354 O O . PRO A 1 679 ? 116.775 78.322 163.064 1.00 99.00 679 PRO A O 1
ATOM 5358 N N . THR A 1 680 ? 118.646 77.885 164.236 1.00 99.00 680 THR A N 1
ATOM 5359 C CA . THR A 1 680 ? 119.447 77.512 163.071 1.00 99.00 680 THR A CA 1
ATOM 5360 C C . THR A 1 680 ? 119.667 76.000 162.957 1.00 99.00 680 THR A C 1
ATOM 5361 O O . THR A 1 680 ? 120.485 75.556 162.149 1.00 99.00 680 THR A O 1
ATOM 5365 N N . TYR A 1 681 ? 118.937 75.218 163.761 1.00 99.00 681 TYR A N 1
ATOM 5366 C CA . TYR A 1 681 ? 118.987 73.749 163.736 1.00 99.00 681 TYR A CA 1
ATOM 5367 C C . TYR A 1 681 ? 120.401 73.199 163.902 1.00 99.00 681 TYR A C 1
ATOM 5368 O O . TYR A 1 681 ? 120.823 72.260 163.211 1.00 99.00 681 TYR A O 1
ATOM 5377 N N . GLY A 1 682 ? 121.123 73.807 164.836 1.00 99.00 682 GLY A N 1
ATOM 5378 C CA . GLY A 1 682 ? 122.479 73.410 165.140 1.00 99.00 682 GLY A CA 1
ATOM 5379 C C . GLY A 1 682 ? 123.569 73.909 164.213 1.00 99.00 682 GLY A C 1
ATOM 5380 O O . GLY A 1 682 ? 124.725 73.530 164.391 1.00 99.00 682 GLY A O 1
ATOM 5381 N N . ILE A 1 683 ? 123.224 74.748 163.235 1.00 99.00 683 ILE A N 1
ATOM 5382 C CA . ILE A 1 683 ? 124.202 75.280 162.285 1.00 99.00 683 ILE A CA 1
ATOM 5383 C C . ILE A 1 683 ? 124.783 76.605 162.832 1.00 99.00 683 ILE A C 1
ATOM 5384 O O . ILE A 1 683 ? 124.033 77.491 163.257 1.00 99.00 683 ILE A O 1
ATOM 5389 N N . ILE A 1 684 ? 126.117 76.707 162.820 1.00 99.00 684 ILE A N 1
ATOM 5390 C CA . ILE A 1 684 ? 126.864 77.820 163.425 1.00 99.00 684 ILE A CA 1
ATOM 5391 C C . ILE A 1 684 ? 126.896 78.954 162.410 1.00 99.00 684 ILE A C 1
ATOM 5392 O O . ILE A 1 684 ? 127.699 78.924 161.474 1.00 99.00 684 ILE A O 1
ATOM 5397 N N . LEU A 1 685 ? 126.031 79.946 162.582 1.00 99.00 685 LEU A N 1
ATOM 5398 C CA . LEU A 1 685 ? 125.846 80.967 161.553 1.00 99.00 685 LEU A CA 1
ATOM 5399 C C . LEU A 1 685 ? 126.268 82.382 161.930 1.00 99.00 685 LEU A C 1
ATOM 5400 O O . LEU A 1 685 ? 126.865 83.082 161.109 1.00 99.00 685 LEU A O 1
ATOM 5405 N N . TYR A 1 686 ? 125.965 82.819 163.146 1.00 99.00 686 TYR A N 1
ATOM 5406 C CA . TYR A 1 686 ? 125.992 84.241 163.424 1.00 99.00 686 TYR A CA 1
ATOM 5407 C C . TYR A 1 686 ? 127.102 84.712 164.299 1.00 99.00 686 TYR A C 1
ATOM 5408 O O . TYR A 1 686 ? 127.604 83.988 165.137 1.00 99.00 686 TYR A O 1
ATOM 5417 N N . GLN A 1 687 ? 127.417 85.980 164.116 1.00 99.00 687 GLN A N 1
ATOM 5418 C CA . GLN A 1 687 ? 128.315 86.699 164.984 1.00 99.00 687 GLN A CA 1
ATOM 5419 C C . GLN A 1 687 ? 127.733 86.738 166.372 1.00 99.00 687 GLN A C 1
ATOM 5420 O O . GLN A 1 687 ? 128.450 86.679 167.366 1.00 99.00 687 GLN A O 1
ATOM 5426 N N . GLU A 1 688 ? 126.414 86.857 166.415 1.00 99.00 688 GLU A N 1
ATOM 5427 C CA . GLU A 1 688 ? 125.649 86.810 167.647 1.00 99.00 688 GLU A CA 1
ATOM 5428 C C . GLU A 1 688 ? 125.787 85.494 168.393 1.00 99.00 688 GLU A C 1
ATOM 5429 O O . GLU A 1 688 ? 125.904 85.494 169.617 1.00 99.00 688 GLU A O 1
ATOM 5435 N N . GLN A 1 689 ? 125.755 84.389 167.656 1.00 99.00 689 GLN A N 1
ATOM 5436 C CA . GLN A 1 689 ? 125.871 83.057 168.237 1.00 99.00 689 GLN A CA 1
ATOM 5437 C C . GLN A 1 689 ? 127.244 82.869 168.836 1.00 99.00 689 GLN A C 1
ATOM 5438 O O . GLN A 1 689 ? 127.363 82.320 169.929 1.00 99.00 689 GLN A O 1
ATOM 5444 N N . VAL A 1 690 ? 128.269 83.337 168.119 1.00 99.00 690 VAL A N 1
ATOM 5445 C CA . VAL A 1 690 ? 129.648 83.368 168.624 1.00 99.00 690 VAL A CA 1
ATOM 5446 C C . VAL A 1 690 ? 129.646 83.884 170.046 1.00 99.00 690 VAL A C 1
ATOM 5447 O O . VAL A 1 690 ? 130.082 83.209 170.975 1.00 99.00 690 VAL A O 1
ATOM 5451 N N . MET A 1 691 ? 129.110 85.080 170.196 1.00 99.00 691 MET A N 1
ATOM 5452 C CA . MET A 1 691 ? 129.280 85.815 171.424 1.00 99.00 691 MET A CA 1
ATOM 5453 C C . MET A 1 691 ? 128.367 85.297 172.515 1.00 99.00 691 MET A C 1
ATOM 5454 O O . MET A 1 691 ? 128.787 85.222 173.665 1.00 99.00 691 MET A O 1
ATOM 5459 N N . GLN A 1 692 ? 127.141 84.917 172.139 1.00 99.00 692 GLN A N 1
ATOM 5460 C CA . GLN A 1 692 ? 126.207 84.184 173.018 1.00 99.00 692 GLN A CA 1
ATOM 5461 C C . GLN A 1 692 ? 126.862 83.006 173.694 1.00 99.00 692 GLN A C 1
ATOM 5462 O O . GLN A 1 692 ? 126.736 82.822 174.896 1.00 99.00 692 GLN A O 1
ATOM 5468 N N . ILE A 1 693 ? 127.521 82.189 172.891 1.00 99.00 693 ILE A N 1
ATOM 5469 C CA . ILE A 1 693 ? 127.994 80.901 173.347 1.00 99.00 693 ILE A CA 1
ATOM 5470 C C . ILE A 1 693 ? 129.258 81.073 174.194 1.00 99.00 693 ILE A C 1
ATOM 5471 O O . ILE A 1 693 ? 129.446 80.329 175.150 1.00 99.00 693 ILE A O 1
ATOM 5476 N N . ALA A 1 694 ? 130.089 82.068 173.881 1.00 99.00 694 ALA A N 1
ATOM 5477 C CA . ALA A 1 694 ? 131.227 82.430 174.739 1.00 99.00 694 ALA A CA 1
ATOM 5478 C C . ALA A 1 694 ? 130.760 82.842 176.129 1.00 99.00 694 ALA A C 1
ATOM 5479 O O . ALA A 1 694 ? 131.323 82.418 177.143 1.00 99.00 694 ALA A O 1
ATOM 5481 N N . GLN A 1 695 ? 129.727 83.677 176.161 1.00 99.00 695 GLN A N 1
ATOM 5482 C CA . GLN A 1 695 ? 129.144 84.126 177.416 1.00 99.00 695 GLN A CA 1
ATOM 5483 C C . GLN A 1 695 ? 128.431 83.003 178.161 1.00 99.00 695 GLN A C 1
ATOM 5484 O O . GLN A 1 695 ? 128.677 82.794 179.345 1.00 99.00 695 GLN A O 1
ATOM 5490 N N . VAL A 1 696 ? 127.551 82.293 177.458 1.00 99.00 696 VAL A N 1
ATOM 5491 C CA . VAL A 1 696 ? 126.687 81.258 178.056 1.00 99.00 696 VAL A CA 1
ATOM 5492 C C . VAL A 1 696 ? 127.462 79.998 178.457 1.00 99.00 696 VAL A C 1
ATOM 5493 O O . VAL A 1 696 ? 127.356 79.538 179.598 1.00 99.00 696 VAL A O 1
ATOM 5497 N N . LEU A 1 697 ? 128.226 79.447 177.518 1.00 99.00 697 LEU A N 1
ATOM 5498 C CA . LEU A 1 697 ? 128.934 78.184 177.744 1.00 99.00 697 LEU A CA 1
ATOM 5499 C C . LEU A 1 697 ? 130.073 78.373 178.754 1.00 99.00 697 LEU A C 1
ATOM 5500 O O . LEU A 1 697 ? 130.192 77.590 179.698 1.00 99.00 697 LEU A O 1
ATOM 5505 N N . SER A 1 698 ? 130.870 79.432 178.577 1.00 99.00 698 SER A N 1
ATOM 5506 C CA . SER A 1 698 ? 132.123 79.603 179.330 1.00 99.00 698 SER A CA 1
ATOM 5507 C C . SER A 1 698 ? 132.220 80.862 180.225 1.00 99.00 698 SER A C 1
ATOM 5508 O O . SER A 1 698 ? 133.325 81.311 180.536 1.00 99.00 698 SER A O 1
ATOM 5511 N N . GLY A 1 699 ? 131.079 81.412 180.652 1.00 99.00 699 GLY A N 1
ATOM 5512 C CA . GLY A 1 699 ? 131.040 82.497 181.650 1.00 99.00 699 GLY A CA 1
ATOM 5513 C C . GLY A 1 699 ? 131.679 83.829 181.272 1.00 99.00 699 GLY A C 1
ATOM 5514 O O . GLY A 1 699 ? 132.107 84.583 182.154 1.00 99.00 699 GLY A O 1
ATOM 5515 N N . TYR A 1 700 ? 131.740 84.119 179.973 1.00 99.00 700 TYR A N 1
ATOM 5516 C CA . TYR A 1 700 ? 132.343 85.361 179.476 1.00 99.00 700 TYR A CA 1
ATOM 5517 C C . TYR A 1 700 ? 131.540 86.584 179.861 1.00 99.00 700 TYR A C 1
ATOM 5518 O O . TYR A 1 700 ? 130.351 86.505 180.144 1.00 99.00 700 TYR A O 1
ATOM 5527 N N . THR A 1 701 ? 132.214 87.724 179.866 1.00 99.00 701 THR A N 1
ATOM 5528 C CA . THR A 1 701 ? 131.522 88.988 179.742 1.00 99.00 701 THR A CA 1
ATOM 5529 C C . THR A 1 701 ? 131.085 89.141 178.289 1.00 99.00 701 THR A C 1
ATOM 5530 O O . THR A 1 701 ? 131.645 88.535 177.368 1.00 99.00 701 THR A O 1
ATOM 5534 N N . LEU A 1 702 ? 130.086 89.980 178.097 1.00 99.00 702 LEU A N 1
ATOM 5535 C CA . LEU A 1 702 ? 129.558 90.268 176.771 1.00 99.00 702 LEU A CA 1
ATOM 5536 C C . LEU A 1 702 ? 130.570 91.060 175.952 1.00 99.00 702 LEU A C 1
ATOM 5537 O O . LEU A 1 702 ? 130.605 90.972 174.719 1.00 99.00 702 LEU A O 1
ATOM 5542 N N . GLY A 1 703 ? 131.391 91.833 176.659 1.00 99.00 703 GLY A N 1
ATOM 5543 C CA . GLY A 1 703 ? 132.491 92.566 176.055 1.00 99.00 703 GLY A CA 1
ATOM 5544 C C . GLY A 1 703 ? 133.689 91.702 175.710 1.00 99.00 703 GLY A C 1
ATOM 5545 O O . GLY A 1 703 ? 134.386 91.972 174.731 1.00 99.00 703 GLY A O 1
ATOM 5546 N N . GLY A 1 704 ? 133.953 90.688 176.531 1.00 99.00 704 GLY A N 1
ATOM 5547 C CA . GLY A 1 704 ? 134.928 89.650 176.202 1.00 99.00 704 GLY A CA 1
ATOM 5548 C C . GLY A 1 704 ? 134.477 88.821 175.012 1.00 99.00 704 GLY A C 1
ATOM 5549 O O . GLY A 1 704 ? 135.310 88.353 174.228 1.00 99.00 704 GLY A O 1
ATOM 5550 N N . ALA A 1 705 ? 133.159 88.643 174.878 1.00 99.00 705 ALA A N 1
ATOM 5551 C CA . ALA A 1 705 ? 132.567 87.973 173.717 1.00 99.00 705 ALA A CA 1
ATOM 5552 C C . ALA A 1 705 ? 132.846 88.751 172.421 1.00 99.00 705 ALA A C 1
ATOM 5553 O O . ALA A 1 705 ? 133.304 88.170 171.433 1.00 99.00 705 ALA A O 1
ATOM 5555 N N . ASP A 1 706 ? 132.584 90.058 172.443 1.00 99.00 706 ASP A N 1
ATOM 5556 C CA . ASP A 1 706 ? 132.893 90.952 171.313 1.00 99.00 706 ASP A CA 1
ATOM 5557 C C . ASP A 1 706 ? 134.373 90.976 170.930 1.00 99.00 706 ASP A C 1
ATOM 5558 O O . ASP A 1 706 ? 134.709 91.152 169.751 1.00 99.00 706 ASP A O 1
ATOM 5563 N N . MET A 1 707 ? 135.243 90.845 171.931 1.00 99.00 707 MET A N 1
ATOM 5564 C CA . MET A 1 707 ? 136.694 90.846 171.711 1.00 99.00 707 MET A CA 1
ATOM 5565 C C . MET A 1 707 ? 137.147 89.643 170.892 1.00 99.00 707 MET A C 1
ATOM 5566 O O . MET A 1 707 ? 138.065 89.758 170.071 1.00 99.00 707 MET A O 1
ATOM 5571 N N . LEU A 1 708 ? 136.516 88.495 171.137 1.00 99.00 708 LEU A N 1
ATOM 5572 C CA . LEU A 1 708 ? 136.855 87.264 170.425 1.00 99.00 708 LEU A CA 1
ATOM 5573 C C . LEU A 1 708 ? 136.399 87.337 168.988 1.00 99.00 708 LEU A C 1
ATOM 5574 O O . LEU A 1 708 ? 137.124 86.930 168.077 1.00 99.00 708 LEU A O 1
ATOM 5579 N N . ARG A 1 709 ? 135.187 87.837 168.793 1.00 99.00 709 ARG A N 1
ATOM 5580 C CA . ARG A 1 709 ? 134.630 87.923 167.468 1.00 99.00 709 ARG A CA 1
ATOM 5581 C C . ARG A 1 709 ? 135.454 88.866 166.599 1.00 99.00 709 ARG A C 1
ATOM 5582 O O . ARG A 1 709 ? 135.685 88.564 165.427 1.00 99.00 709 ARG A O 1
ATOM 5590 N N . ARG A 1 710 ? 135.894 89.987 167.175 1.00 99.00 710 ARG A N 1
ATOM 5591 C CA . ARG A 1 710 ? 136.767 90.921 166.465 1.00 99.00 710 ARG A CA 1
ATOM 5592 C C . ARG A 1 710 ? 138.078 90.281 166.095 1.00 99.00 710 ARG A C 1
ATOM 5593 O O . ARG A 1 710 ? 138.535 90.431 164.970 1.00 99.00 710 ARG A O 1
ATOM 5601 N N . ALA A 1 711 ? 138.671 89.576 167.056 1.00 99.00 711 ALA A N 1
ATOM 5602 C CA . ALA A 1 711 ? 139.903 88.815 166.839 1.00 99.00 711 ALA A CA 1
ATOM 5603 C C . ALA A 1 711 ? 139.790 87.770 165.725 1.00 99.00 711 ALA A C 1
ATOM 5604 O O . ALA A 1 711 ? 140.770 87.494 165.033 1.00 99.00 711 ALA A O 1
ATOM 5606 N N . MET A 1 712 ? 138.611 87.175 165.566 1.00 99.00 712 MET A N 1
ATOM 5607 C CA . MET A 1 712 ? 138.400 86.195 164.497 1.00 99.00 712 MET A CA 1
ATOM 5608 C C . MET A 1 712 ? 138.134 86.822 163.128 1.00 99.00 712 MET A C 1
ATOM 5609 O O . MET A 1 712 ? 138.302 86.155 162.107 1.00 99.00 712 MET A O 1
ATOM 5614 N N . GLY A 1 713 ? 137.720 88.089 163.102 1.00 99.00 713 GLY A N 1
ATOM 5615 C CA . GLY A 1 713 ? 137.659 88.861 161.855 1.00 99.00 713 GLY A CA 1
ATOM 5616 C C . GLY A 1 713 ? 139.038 89.191 161.305 1.00 99.00 713 GLY A C 1
ATOM 5617 O O . GLY A 1 713 ? 139.270 89.118 160.094 1.00 99.00 713 GLY A O 1
ATOM 5618 N N . LYS A 1 714 ? 139.949 89.551 162.210 1.00 99.00 714 LYS A N 1
ATOM 5619 C CA . LYS A 1 714 ? 141.348 89.852 161.872 1.00 99.00 714 LYS A CA 1
ATOM 5620 C C . LYS A 1 714 ? 142.151 88.571 161.554 1.00 99.00 714 LYS A C 1
ATOM 5621 O O . LYS A 1 714 ? 143.114 88.617 160.777 1.00 99.00 714 LYS A O 1
ATOM 5627 N N . LYS A 1 715 ? 141.745 87.455 162.176 1.00 99.00 715 LYS A N 1
ATOM 5628 C CA . LYS A 1 715 ? 142.387 86.134 162.067 1.00 99.00 715 LYS A CA 1
ATOM 5629 C C . LYS A 1 715 ? 143.826 86.085 162.605 1.00 99.00 715 LYS A C 1
ATOM 5630 O O . LYS A 1 715 ? 144.632 85.251 162.176 1.00 99.00 715 LYS A O 1
ATOM 5636 N N . LYS A 1 716 ? 144.104 86.944 163.594 1.00 99.00 716 LYS A N 1
ATOM 5637 C CA . LYS A 1 716 ? 145.433 87.062 164.216 1.00 99.00 716 LYS A CA 1
ATOM 5638 C C . LYS A 1 716 ? 145.770 85.778 164.987 1.00 99.00 716 LYS A C 1
ATOM 5639 O O . LYS A 1 716 ? 144.885 85.205 165.616 1.00 99.00 716 LYS A O 1
ATOM 5645 N N . PRO A 1 717 ? 147.043 85.325 164.944 1.00 99.00 717 PRO A N 1
ATOM 5646 C CA . PRO A 1 717 ? 147.409 84.198 165.804 1.00 99.00 717 PRO A CA 1
ATOM 5647 C C . PRO A 1 717 ? 147.421 84.561 167.300 1.00 99.00 717 PRO A C 1
ATOM 5648 O O . PRO A 1 717 ? 146.916 83.774 168.080 1.00 99.00 717 PRO A O 1
ATOM 5652 N N . GLU A 1 718 ? 147.966 85.729 167.686 1.00 99.00 718 GLU A N 1
ATOM 5653 C CA . GLU A 1 718 ? 148.037 86.156 169.119 1.00 99.00 718 GLU A CA 1
ATOM 5654 C C . GLU A 1 718 ? 146.652 86.257 169.774 1.00 99.00 718 GLU A C 1
ATOM 5655 O O . GLU A 1 718 ? 146.394 85.588 170.780 1.00 99.00 718 GLU A O 1
ATOM 5661 N N . GLU A 1 719 ? 145.773 87.067 169.185 1.00 99.00 719 GLU A N 1
ATOM 5662 C CA . GLU A 1 719 ? 144.438 87.285 169.737 1.00 99.00 719 GLU A CA 1
ATOM 5663 C C . GLU A 1 719 ? 143.758 85.971 170.144 1.00 99.00 719 GLU A C 1
ATOM 5664 O O . GLU A 1 719 ? 143.452 85.805 171.316 1.00 99.00 719 GLU A O 1
ATOM 5670 N N . MET A 1 720 ? 143.576 85.037 169.196 1.00 99.00 720 MET A N 1
ATOM 5671 C CA . MET A 1 720 ? 143.009 83.683 169.487 1.00 99.00 720 MET A CA 1
ATOM 5672 C C . MET A 1 720 ? 143.640 83.090 170.739 1.00 99.00 720 MET A C 1
ATOM 5673 O O . MET A 1 720 ? 142.964 82.838 171.730 1.00 99.00 720 MET A O 1
ATOM 5678 N N . ALA A 1 721 ? 144.957 82.906 170.674 1.00 99.00 721 ALA A N 1
ATOM 5679 C CA . ALA A 1 721 ? 145.709 82.070 171.616 1.00 99.00 721 ALA A CA 1
ATOM 5680 C C . ALA A 1 721 ? 145.420 82.393 173.068 1.00 99.00 721 ALA A C 1
ATOM 5681 O O . ALA A 1 721 ? 145.332 81.492 173.887 1.00 99.00 721 ALA A O 1
ATOM 5683 N N . LYS A 1 722 ? 145.281 83.682 173.364 1.00 99.00 722 LYS A N 1
ATOM 5684 C CA . LYS A 1 722 ? 144.998 84.189 174.710 1.00 99.00 722 LYS A CA 1
ATOM 5685 C C . LYS A 1 722 ? 143.578 83.862 175.142 1.00 99.00 722 LYS A C 1
ATOM 5686 O O . LYS A 1 722 ? 143.319 83.387 176.265 1.00 99.00 722 LYS A O 1
ATOM 5692 N N . GLN A 1 723 ? 142.654 84.126 174.236 1.00 99.00 723 GLN A N 1
ATOM 5693 C CA . GLN A 1 723 ? 141.254 83.979 174.561 1.00 99.00 723 GLN A CA 1
ATOM 5694 C C . GLN A 1 723 ? 140.872 82.504 174.491 1.00 99.00 723 GLN A C 1
ATOM 5695 O O . GLN A 1 723 ? 140.138 82.034 175.344 1.00 99.00 723 GLN A O 1
ATOM 5701 N N . ARG A 1 724 ? 141.417 81.782 173.513 1.00 99.00 724 ARG A N 1
ATOM 5702 C CA . ARG A 1 724 ? 141.445 80.301 173.474 1.00 99.00 724 ARG A CA 1
ATOM 5703 C C . ARG A 1 724 ? 141.822 79.628 174.817 1.00 99.00 724 ARG A C 1
ATOM 5704 O O . ARG A 1 724 ? 141.320 78.540 175.124 1.00 99.00 724 ARG A O 1
ATOM 5712 N N . SER A 1 725 ? 142.713 80.252 175.596 1.00 99.00 725 SER A N 1
ATOM 5713 C CA . SER A 1 725 ? 143.048 79.767 176.957 1.00 99.00 725 SER A CA 1
ATOM 5714 C C . SER A 1 725 ? 141.964 80.093 177.989 1.00 99.00 725 SER A C 1
ATOM 5715 O O . SER A 1 725 ? 141.586 79.232 178.798 1.00 99.00 725 SER A O 1
ATOM 5718 N N . VAL A 1 726 ? 141.469 81.328 177.965 1.00 99.00 726 VAL A N 1
ATOM 5719 C CA . VAL A 1 726 ? 140.405 81.736 178.886 1.00 99.00 726 VAL A CA 1
ATOM 5720 C C . VAL A 1 726 ? 139.089 80.995 178.532 1.00 99.00 726 VAL A C 1
ATOM 5721 O O . VAL A 1 726 ? 138.364 80.582 179.433 1.00 99.00 726 VAL A O 1
ATOM 5725 N N . PHE A 1 727 ? 138.821 80.805 177.232 1.00 99.00 727 PHE A N 1
ATOM 5726 C CA . PHE A 1 727 ? 137.718 79.951 176.698 1.00 99.00 727 PHE A CA 1
ATOM 5727 C C . PHE A 1 727 ? 137.715 78.509 177.216 1.00 99.00 727 PHE A C 1
ATOM 5728 O O . PHE A 1 727 ? 136.649 77.911 177.377 1.00 99.00 727 PHE A O 1
ATOM 5736 N N . ALA A 1 728 ? 138.907 77.951 177.430 1.00 99.00 728 ALA A N 1
ATOM 5737 C CA . ALA A 1 728 ? 139.064 76.574 177.911 1.00 99.00 728 ALA A CA 1
ATOM 5738 C C . ALA A 1 728 ? 138.729 76.469 179.397 1.00 99.00 728 ALA A C 1
ATOM 5739 O O . ALA A 1 728 ? 137.942 75.605 179.811 1.00 99.00 728 ALA A O 1
ATOM 5741 N N . GLU A 1 729 ? 139.338 77.352 180.189 1.00 99.00 729 GLU A N 1
ATOM 5742 C CA . GLU A 1 729 ? 139.124 77.374 181.638 1.00 99.00 729 GLU A CA 1
ATOM 5743 C C . GLU A 1 729 ? 137.749 77.951 182.022 1.00 99.00 729 GLU A C 1
ATOM 5744 O O . GLU A 1 729 ? 137.288 77.731 183.136 1.00 99.00 729 GLU A O 1
ATOM 5750 N N . GLY A 1 730 ? 137.108 78.688 181.113 1.00 99.00 730 GLY A N 1
ATOM 5751 C CA . GLY A 1 730 ? 135.724 79.133 181.293 1.00 99.00 730 GLY A CA 1
ATOM 5752 C C . GLY A 1 730 ? 134.723 77.998 181.142 1.00 99.00 730 GLY A C 1
ATOM 5753 O O . GLY A 1 730 ? 133.737 77.918 181.891 1.00 99.00 730 GLY A O 1
ATOM 5754 N N . ALA A 1 731 ? 134.967 77.133 180.156 1.00 99.00 731 ALA A N 1
ATOM 5755 C CA . ALA A 1 731 ? 134.181 75.911 179.964 1.00 99.00 731 ALA A CA 1
ATOM 5756 C C . ALA A 1 731 ? 134.351 74.985 181.154 1.00 99.00 731 ALA A C 1
ATOM 5757 O O . ALA A 1 731 ? 133.364 74.516 181.727 1.00 99.00 731 ALA A O 1
ATOM 5759 N N . GLU A 1 732 ? 135.609 74.744 181.521 1.00 99.00 732 GLU A N 1
ATOM 5760 C CA . GLU A 1 732 ? 135.947 73.937 182.697 1.00 99.00 732 GLU A CA 1
ATOM 5761 C C . GLU A 1 732 ? 135.261 74.473 183.973 1.00 99.00 732 GLU A C 1
ATOM 5762 O O . GLU A 1 732 ? 134.753 73.684 184.771 1.00 99.00 732 GLU A O 1
ATOM 5768 N N . LYS A 1 733 ? 135.216 75.803 184.128 1.00 99.00 733 LYS A N 1
ATOM 5769 C CA . LYS A 1 733 ? 134.547 76.493 185.269 1.00 99.00 733 LYS A CA 1
ATOM 5770 C C . LYS A 1 733 ? 133.063 76.144 185.400 1.00 99.00 733 LYS A C 1
ATOM 5771 O O . LYS A 1 733 ? 132.539 76.022 186.514 1.00 99.00 733 LYS A O 1
ATOM 5777 N N . ASN A 1 734 ? 132.396 76.018 184.253 1.00 99.00 734 ASN A N 1
ATOM 5778 C CA . ASN A 1 734 ? 130.990 75.617 184.195 1.00 99.00 734 ASN A CA 1
ATOM 5779 C C . ASN A 1 734 ? 130.826 74.099 183.985 1.00 99.00 734 ASN A C 1
ATOM 5780 O O . ASN A 1 734 ? 129.744 73.638 183.619 1.00 99.00 734 ASN A O 1
ATOM 5785 N N . GLY A 1 735 ? 131.889 73.327 184.230 1.00 99.00 735 GLY A N 1
ATOM 5786 C CA . GLY A 1 735 ? 131.855 71.867 184.146 1.00 99.00 735 GLY A CA 1
ATOM 5787 C C . GLY A 1 735 ? 131.879 71.221 182.765 1.00 99.00 735 GLY A C 1
ATOM 5788 O O . GLY A 1 735 ? 131.851 69.988 182.685 1.00 99.00 735 GLY A O 1
ATOM 5789 N N . ILE A 1 736 ? 131.947 72.017 181.689 1.00 99.00 736 ILE A N 1
ATOM 5790 C CA . ILE A 1 736 ? 131.852 71.499 180.305 1.00 99.00 736 ILE A CA 1
ATOM 5791 C C . ILE A 1 736 ? 133.214 70.992 179.845 1.00 99.00 736 ILE A C 1
ATOM 5792 O O . ILE A 1 736 ? 134.226 71.646 180.083 1.00 99.00 736 ILE A O 1
ATOM 5797 N N . ASN A 1 737 ? 133.219 69.842 179.170 1.00 99.00 737 ASN A N 1
ATOM 5798 C CA . ASN A 1 737 ? 134.451 69.128 178.826 1.00 99.00 737 ASN A CA 1
ATOM 5799 C C . ASN A 1 737 ? 135.397 69.988 177.984 1.00 99.00 737 ASN A C 1
ATOM 5800 O O . ASN A 1 737 ? 134.953 70.684 177.061 1.00 99.00 737 ASN A O 1
ATOM 5805 N N . ALA A 1 738 ? 136.689 69.923 178.322 1.00 99.00 738 ALA A N 1
ATOM 5806 C CA . ALA A 1 738 ? 137.745 70.707 177.667 1.00 99.00 738 ALA A CA 1
ATOM 5807 C C . ALA A 1 738 ? 137.882 70.408 176.163 1.00 99.00 738 ALA A C 1
ATOM 5808 O O . ALA A 1 738 ? 137.866 71.337 175.344 1.00 99.00 738 ALA A O 1
ATOM 5810 N N . GLU A 1 739 ? 137.971 69.121 175.810 1.00 99.00 739 GLU A N 1
ATOM 5811 C CA . GLU A 1 739 ? 138.220 68.696 174.411 1.00 99.00 739 GLU A CA 1
ATOM 5812 C C . GLU A 1 739 ? 137.040 69.053 173.509 1.00 99.00 739 GLU A C 1
ATOM 5813 O O . GLU A 1 739 ? 137.232 69.539 172.392 1.00 99.00 739 GLU A O 1
ATOM 5819 N N . LEU A 1 740 ? 135.835 68.799 174.021 1.00 99.00 740 LEU A N 1
ATOM 5820 C CA . LEU A 1 740 ? 134.574 69.181 173.381 1.00 99.00 740 LEU A CA 1
ATOM 5821 C C . LEU A 1 740 ? 134.538 70.684 173.105 1.00 99.00 740 LEU A C 1
ATOM 5822 O O . LEU A 1 740 ? 134.308 71.113 171.970 1.00 99.00 740 LEU A O 1
ATOM 5827 N N . ALA A 1 741 ? 134.799 71.461 174.155 1.00 99.00 741 ALA A N 1
ATOM 5828 C CA . ALA A 1 741 ? 134.807 72.920 174.086 1.00 99.00 741 ALA A CA 1
ATOM 5829 C C . ALA A 1 741 ? 135.821 73.465 173.082 1.00 99.00 741 ALA A C 1
ATOM 5830 O O . ALA A 1 741 ? 135.495 74.366 172.315 1.00 99.00 741 ALA A O 1
ATOM 5832 N N . MET A 1 742 ? 137.041 72.927 173.096 1.00 99.00 742 MET A N 1
ATOM 5833 C CA . MET A 1 742 ? 138.103 73.393 172.187 1.00 99.00 742 MET A CA 1
ATOM 5834 C C . MET A 1 742 ? 137.897 72.939 170.752 1.00 99.00 742 MET A C 1
ATOM 5835 O O . MET A 1 742 ? 138.273 73.653 169.815 1.00 99.00 742 MET A O 1
ATOM 5840 N N . LYS A 1 743 ? 137.305 71.766 170.563 1.00 99.00 743 LYS A N 1
ATOM 5841 C CA . LYS A 1 743 ? 137.078 71.293 169.198 1.00 99.00 743 LYS A CA 1
ATOM 5842 C C . LYS A 1 743 ? 135.888 71.999 168.561 1.00 99.00 743 LYS A C 1
ATOM 5843 O O . LYS A 1 743 ? 135.858 72.164 167.347 1.00 99.00 743 LYS A O 1
ATOM 5849 N N . ILE A 1 744 ? 134.928 72.423 169.377 1.00 99.00 744 ILE A N 1
ATOM 5850 C CA . ILE A 1 744 ? 133.869 73.322 168.916 1.00 99.00 744 ILE A CA 1
ATOM 5851 C C . ILE A 1 744 ? 134.424 74.729 168.665 1.00 99.00 744 ILE A C 1
ATOM 5852 O O . ILE A 1 744 ? 133.952 75.434 167.782 1.00 99.00 744 ILE A O 1
ATOM 5857 N N . PHE A 1 745 ? 135.404 75.140 169.457 1.00 99.00 745 PHE A N 1
ATOM 5858 C CA . PHE A 1 745 ? 136.096 76.406 169.253 1.00 99.00 745 PHE A CA 1
ATOM 5859 C C . PHE A 1 745 ? 136.836 76.471 167.906 1.00 99.00 745 PHE A C 1
ATOM 5860 O O . PHE A 1 745 ? 136.888 77.524 167.276 1.00 99.00 745 PHE A O 1
ATOM 5868 N N . ASP A 1 746 ? 137.400 75.351 167.464 1.00 99.00 746 ASP A N 1
ATOM 5869 C CA . ASP A 1 746 ? 137.914 75.227 166.081 1.00 99.00 746 ASP A CA 1
ATOM 5870 C C . ASP A 1 746 ? 136.824 75.420 164.999 1.00 99.00 746 ASP A C 1
ATOM 5871 O O . ASP A 1 746 ? 137.080 76.047 163.960 1.00 99.00 746 ASP A O 1
ATOM 5876 N N . LEU A 1 747 ? 135.630 74.863 165.225 1.00 99.00 747 LEU A N 1
ATOM 5877 C CA . LEU A 1 747 ? 134.467 75.072 164.322 1.00 99.00 747 LEU A CA 1
ATOM 5878 C C . LEU A 1 747 ? 134.005 76.537 164.350 1.00 99.00 747 LEU A C 1
ATOM 5879 O O . LEU A 1 747 ? 133.685 77.132 163.309 1.00 99.00 747 LEU A O 1
ATOM 5884 N N . VAL A 1 748 ? 133.973 77.099 165.557 1.00 99.00 748 VAL A N 1
ATOM 5885 C CA . VAL A 1 748 ? 133.703 78.515 165.759 1.00 99.00 748 VAL A CA 1
ATOM 5886 C C . VAL A 1 748 ? 134.619 79.354 164.882 1.00 99.00 748 VAL A C 1
ATOM 5887 O O . VAL A 1 748 ? 134.126 80.190 164.136 1.00 99.00 748 VAL A O 1
ATOM 5891 N N . GLU A 1 749 ? 135.933 79.114 164.982 1.00 99.00 749 GLU A N 1
ATOM 5892 C CA . GLU A 1 749 ? 136.970 79.840 164.209 1.00 99.00 749 GLU A CA 1
ATOM 5893 C C . GLU A 1 749 ? 136.723 79.772 162.704 1.00 99.00 749 GLU A C 1
ATOM 5894 O O . GLU A 1 749 ? 136.934 80.767 162.000 1.00 99.00 749 GLU A O 1
ATOM 5900 N N . LYS A 1 750 ? 136.328 78.593 162.217 1.00 99.00 750 LYS A N 1
ATOM 5901 C CA . LYS A 1 750 ? 136.032 78.395 160.798 1.00 99.00 750 LYS A CA 1
ATOM 5902 C C . LYS A 1 750 ? 134.903 79.319 160.386 1.00 99.00 750 LYS A C 1
ATOM 5903 O O . LYS A 1 750 ? 135.041 80.139 159.474 1.00 99.00 750 LYS A O 1
ATOM 5909 N N . PHE A 1 751 ? 133.795 79.191 161.097 1.00 99.00 751 PHE A N 1
ATOM 5910 C CA . PHE A 1 751 ? 132.607 79.929 160.758 1.00 99.00 751 PHE A CA 1
ATOM 5911 C C . PHE A 1 751 ? 132.608 81.352 161.261 1.00 99.00 751 PHE A C 1
ATOM 5912 O O . PHE A 1 751 ? 131.757 82.113 160.855 1.00 99.00 751 PHE A O 1
ATOM 5920 N N . ALA A 1 752 ? 133.556 81.728 162.112 1.00 99.00 752 ALA A N 1
ATOM 5921 C CA . ALA A 1 752 ? 133.697 83.125 162.529 1.00 99.00 752 ALA A CA 1
ATOM 5922 C C . ALA A 1 752 ? 134.145 84.040 161.404 1.00 99.00 752 ALA A C 1
ATOM 5923 O O . ALA A 1 752 ? 133.774 85.213 161.382 1.00 99.00 752 ALA A O 1
ATOM 5925 N N . GLY A 1 753 ? 134.948 83.511 160.486 1.00 99.00 753 GLY A N 1
ATOM 5926 C CA . GLY A 1 753 ? 135.409 84.270 159.324 1.00 99.00 753 GLY A CA 1
ATOM 5927 C C . GLY A 1 753 ? 134.261 84.661 158.416 1.00 99.00 753 GLY A C 1
ATOM 5928 O O . GLY A 1 753 ? 134.232 85.771 157.879 1.00 99.00 753 GLY A O 1
ATOM 5929 N N . TYR A 1 754 ? 133.319 83.735 158.252 1.00 99.00 754 TYR A N 1
ATOM 5930 C CA . TYR A 1 754 ? 132.079 83.993 157.534 1.00 99.00 754 TYR A CA 1
ATOM 5931 C C . TYR A 1 754 ? 130.974 84.542 158.437 1.00 99.00 754 TYR A C 1
ATOM 5932 O O . TYR A 1 754 ? 130.058 85.194 157.943 1.00 99.00 754 TYR A O 1
ATOM 5941 N N . GLY A 1 755 ? 131.061 84.258 159.740 1.00 99.00 755 GLY A N 1
ATOM 5942 C CA . GLY A 1 755 ? 130.057 84.606 160.758 1.00 99.00 755 GLY A CA 1
ATOM 5943 C C . GLY A 1 755 ? 129.405 85.943 160.551 1.00 99.00 755 GLY A C 1
ATOM 5944 O O . GLY A 1 755 ? 130.080 86.972 160.556 1.00 99.00 755 GLY A O 1
ATOM 5945 N N . PHE A 1 756 ? 128.093 85.914 160.349 1.00 99.00 756 PHE A N 1
ATOM 5946 C CA . PHE A 1 756 ? 127.369 87.080 159.895 1.00 99.00 756 PHE A CA 1
ATOM 5947 C C . PHE A 1 756 ? 126.738 87.799 161.054 1.00 99.00 756 PHE A C 1
ATOM 5948 O O . PHE A 1 756 ? 126.427 87.205 162.086 1.00 99.00 756 PHE A O 1
ATOM 5956 N N . ASN A 1 757 ? 126.560 89.096 160.873 1.00 99.00 757 ASN A N 1
ATOM 5957 C CA . ASN A 1 757 ? 125.950 89.907 161.886 1.00 99.00 757 ASN A CA 1
ATOM 5958 C C . ASN A 1 757 ? 124.459 89.686 161.789 1.00 99.00 757 ASN A C 1
ATOM 5959 O O . ASN A 1 757 ? 123.821 90.144 160.841 1.00 99.00 757 ASN A O 1
ATOM 5964 N N . LYS A 1 758 ? 123.912 88.970 162.767 1.00 99.00 758 LYS A N 1
ATOM 5965 C CA . LYS A 1 758 ? 122.468 88.703 162.836 1.00 99.00 758 LYS A CA 1
ATOM 5966 C C . LYS A 1 758 ? 121.623 89.987 162.785 1.00 99.00 758 LYS A C 1
ATOM 5967 O O . LYS A 1 758 ? 120.682 90.094 161.985 1.00 99.00 758 LYS A O 1
ATOM 5973 N N . SER A 1 759 ? 121.956 90.934 163.662 1.00 99.00 759 SER A N 1
ATOM 5974 C CA . SER A 1 759 ? 121.242 92.210 163.764 1.00 99.00 759 SER A CA 1
ATOM 5975 C C . SER A 1 759 ? 121.283 93.028 162.488 1.00 99.00 759 SER A C 1
ATOM 5976 O O . SER A 1 759 ? 120.311 93.697 162.165 1.00 99.00 759 SER A O 1
ATOM 5979 N N . HIS A 1 760 ? 122.387 92.955 161.759 1.00 99.00 760 HIS A N 1
ATOM 5980 C CA . HIS A 1 760 ? 122.501 93.644 160.499 1.00 99.00 760 HIS A CA 1
ATOM 5981 C C . HIS A 1 760 ? 121.719 92.908 159.436 1.00 99.00 760 HIS A C 1
ATOM 5982 O O . HIS A 1 760 ? 121.059 93.529 158.618 1.00 99.00 760 HIS A O 1
ATOM 5989 N N . SER A 1 761 ? 121.822 91.583 159.435 1.00 99.00 761 SER A N 1
ATOM 5990 C CA . SER A 1 761 ? 121.040 90.760 158.519 1.00 99.00 761 SER A CA 1
ATOM 5991 C C . SER A 1 761 ? 119.559 90.921 158.753 1.00 99.00 761 SER A C 1
ATOM 5992 O O . SER A 1 761 ? 118.782 91.005 157.804 1.00 99.00 761 SER A O 1
ATOM 5995 N N . ALA A 1 762 ? 119.183 90.941 160.023 1.00 99.00 762 ALA A N 1
ATOM 5996 C CA . ALA A 1 762 ? 117.790 90.932 160.403 1.00 99.00 762 ALA A CA 1
ATOM 5997 C C . ALA A 1 762 ? 117.118 92.243 160.056 1.00 99.00 762 ALA A C 1
ATOM 5998 O O . ALA A 1 762 ? 115.996 92.242 159.581 1.00 99.00 762 ALA A O 1
ATOM 6000 N N . ALA A 1 763 ? 117.802 93.356 160.294 1.00 99.00 763 ALA A N 1
ATOM 6001 C CA . ALA A 1 763 ? 117.267 94.669 159.948 1.00 99.00 763 ALA A CA 1
ATOM 6002 C C . ALA A 1 763 ? 116.939 94.774 158.479 1.00 99.00 763 ALA A C 1
ATOM 6003 O O . ALA A 1 763 ? 115.991 95.423 158.092 1.00 99.00 763 ALA A O 1
ATOM 6005 N N . TYR A 1 764 ? 117.758 94.155 157.654 1.00 99.00 764 TYR A N 1
ATOM 6006 C CA . TYR A 1 764 ? 117.522 94.192 156.237 1.00 99.00 764 TYR A CA 1
ATOM 6007 C C . TYR A 1 764 ? 116.536 93.086 155.872 1.00 99.00 764 TYR A C 1
ATOM 6008 O O . TYR A 1 764 ? 115.665 93.283 155.029 1.00 99.00 764 TYR A O 1
ATOM 6017 N N . ALA A 1 765 ? 116.632 91.937 156.533 1.00 99.00 765 ALA A N 1
ATOM 6018 C CA . ALA A 1 765 ? 115.671 90.843 156.318 1.00 99.00 765 ALA A CA 1
ATOM 6019 C C . ALA A 1 765 ? 114.243 91.218 156.706 1.00 99.00 765 ALA A C 1
ATOM 6020 O O . ALA A 1 765 ? 113.271 90.736 156.109 1.00 99.00 765 ALA A O 1
ATOM 6022 N N . LEU A 1 766 ? 114.144 92.039 157.750 1.00 99.00 766 LEU A N 1
ATOM 6023 C CA . LEU A 1 766 ? 112.913 92.702 158.156 1.00 99.00 766 LEU A CA 1
ATOM 6024 C C . LEU A 1 766 ? 112.210 93.259 156.961 1.00 99.00 766 LEU A C 1
ATOM 6025 O O . LEU A 1 766 ? 111.012 93.112 156.799 1.00 99.00 766 LEU A O 1
ATOM 6030 N N . VAL A 1 767 ? 112.997 93.943 156.154 1.00 99.00 767 VAL A N 1
ATOM 6031 C CA . VAL A 1 767 ? 112.505 94.663 155.023 1.00 99.00 767 VAL A CA 1
ATOM 6032 C C . VAL A 1 767 ? 112.046 93.704 153.939 1.00 99.00 767 VAL A C 1
ATOM 6033 O O . VAL A 1 767 ? 111.041 93.951 153.289 1.00 99.00 767 VAL A O 1
ATOM 6037 N N . SER A 1 768 ? 112.771 92.615 153.747 1.00 99.00 768 SER A N 1
ATOM 6038 C CA . SER A 1 768 ? 112.322 91.601 152.814 1.00 99.00 768 SER A CA 1
ATOM 6039 C C . SER A 1 768 ? 110.994 91.029 153.251 1.00 99.00 768 SER A C 1
ATOM 6040 O O . SER A 1 768 ? 110.103 90.850 152.431 1.00 99.00 768 SER A O 1
ATOM 6043 N N . TYR A 1 769 ? 110.860 90.760 154.546 1.00 99.00 769 TYR A N 1
ATOM 6044 C CA . TYR A 1 769 ? 109.599 90.275 155.085 1.00 99.00 769 TYR A CA 1
ATOM 6045 C C . TYR A 1 769 ? 108.484 91.257 154.844 1.00 99.00 769 TYR A C 1
ATOM 6046 O O . TYR A 1 769 ? 107.338 90.884 154.623 1.00 99.00 769 TYR A O 1
ATOM 6055 N N . GLN A 1 770 ? 108.813 92.523 154.959 1.00 99.00 770 GLN A N 1
ATOM 6056 C CA . GLN A 1 770 ? 107.833 93.538 154.742 1.00 99.00 770 GLN A CA 1
ATOM 6057 C C . GLN A 1 770 ? 107.413 93.559 153.287 1.00 99.00 770 GLN A C 1
ATOM 6058 O O . GLN A 1 770 ? 106.215 93.625 152.992 1.00 99.00 770 GLN A O 1
ATOM 6064 N N . THR A 1 771 ? 108.379 93.443 152.383 1.00 99.00 771 THR A N 1
ATOM 6065 C CA . THR A 1 771 ? 108.057 93.388 150.961 1.00 99.00 771 THR A CA 1
ATOM 6066 C C . THR A 1 771 ? 107.251 92.148 150.654 1.00 99.00 771 THR A C 1
ATOM 6067 O O . THR A 1 771 ? 106.365 92.175 149.805 1.00 99.00 771 THR A O 1
ATOM 6071 N N . LEU A 1 772 ? 107.573 91.068 151.356 1.00 99.00 772 LEU A N 1
ATOM 6072 C CA . LEU A 1 772 ? 106.835 89.823 151.241 1.00 99.00 772 LEU A CA 1
ATOM 6073 C C . LEU A 1 772 ? 105.407 89.927 151.753 1.00 99.00 772 LEU A C 1
ATOM 6074 O O . LEU A 1 772 ? 104.515 89.396 151.125 1.00 99.00 772 LEU A O 1
ATOM 6079 N N . TRP A 1 773 ? 105.197 90.550 152.906 1.00 99.00 773 TRP A N 1
ATOM 6080 C CA . TRP A 1 773 ? 103.859 90.612 153.508 1.00 99.00 773 TRP A CA 1
ATOM 6081 C C . TRP A 1 773 ? 102.933 91.343 152.576 1.00 99.00 773 TRP A C 1
ATOM 6082 O O . TRP A 1 773 ? 101.858 90.867 152.214 1.00 99.00 773 TRP A O 1
ATOM 6093 N N . LEU A 1 774 ? 103.390 92.526 152.210 1.00 99.00 774 LEU A N 1
ATOM 6094 C CA . LEU A 1 774 ? 102.626 93.446 151.401 1.00 99.00 774 LEU A CA 1
ATOM 6095 C C . LEU A 1 774 ? 102.267 92.857 150.069 1.00 99.00 774 LEU A C 1
ATOM 6096 O O . LEU A 1 774 ? 101.165 93.073 149.564 1.00 99.00 774 LEU A O 1
ATOM 6101 N N . LYS A 1 775 ? 103.225 92.121 149.520 1.00 99.00 775 LYS A N 1
ATOM 6102 C CA . LYS A 1 775 ? 103.041 91.403 148.294 1.00 99.00 775 LYS A CA 1
ATOM 6103 C C . LYS A 1 775 ? 101.969 90.423 148.428 1.00 99.00 775 LYS A C 1
ATOM 6104 O O . LYS A 1 775 ? 101.063 90.492 147.686 1.00 99.00 775 LYS A O 1
ATOM 6110 N N . ALA A 1 776 ? 102.086 89.511 149.373 1.00 99.00 776 ALA A N 1
ATOM 6111 C CA . ALA A 1 776 ? 101.243 88.314 149.529 1.00 99.00 776 ALA A CA 1
ATOM 6112 C C . ALA A 1 776 ? 99.913 88.689 150.064 1.00 99.00 776 ALA A C 1
ATOM 6113 O O . ALA A 1 776 ? 98.887 88.326 149.518 1.00 99.00 776 ALA A O 1
ATOM 6115 N N . HIS A 1 777 ? 99.931 89.453 151.131 1.00 99.00 777 HIS A N 1
ATOM 6116 C CA . HIS A 1 777 ? 98.695 89.821 151.774 1.00 99.00 777 HIS A CA 1
ATOM 6117 C C . HIS A 1 777 ? 97.825 90.632 150.874 1.00 99.00 777 HIS A C 1
ATOM 6118 O O . HIS A 1 777 ? 96.595 90.456 150.873 1.00 99.00 777 HIS A O 1
ATOM 6125 N N . TYR A 1 778 ? 98.472 91.574 150.185 1.00 99.00 778 TYR A N 1
ATOM 6126 C CA . TYR A 1 778 ? 97.871 92.351 149.095 1.00 99.00 778 TYR A CA 1
ATOM 6127 C C . TYR A 1 778 ? 98.941 92.656 148.038 1.00 99.00 778 TYR A C 1
ATOM 6128 O O . TYR A 1 778 ? 99.233 93.813 147.693 1.00 99.00 778 TYR A O 1
ATOM 6137 N N . PRO A 1 779 ? 99.566 91.583 147.559 1.00 99.00 779 PRO A N 1
ATOM 6138 C CA . PRO A 1 779 ? 100.597 91.650 146.530 1.00 99.00 779 PRO A CA 1
ATOM 6139 C C . PRO A 1 779 ? 100.198 92.330 145.245 1.00 99.00 779 PRO A C 1
ATOM 6140 O O . PRO A 1 779 ? 101.017 93.072 144.694 1.00 99.00 779 PRO A O 1
ATOM 6144 N N . ALA A 1 780 ? 98.982 92.087 144.751 1.00 99.00 780 ALA A N 1
ATOM 6145 C CA . ALA A 1 780 ? 98.520 92.722 143.515 1.00 99.00 780 ALA A CA 1
ATOM 6146 C C . ALA A 1 780 ? 98.521 94.235 143.666 1.00 99.00 780 ALA A C 1
ATOM 6147 O O . ALA A 1 780 ? 98.975 94.964 142.784 1.00 99.00 780 ALA A O 1
ATOM 6149 N N . GLU A 1 781 ? 98.080 94.693 144.824 1.00 99.00 781 GLU A N 1
ATOM 6150 C CA . GLU A 1 781 ? 97.999 96.110 145.087 1.00 99.00 781 GLU A CA 1
ATOM 6151 C C . GLU A 1 781 ? 99.407 96.693 145.172 1.00 99.00 781 GLU A C 1
ATOM 6152 O O . GLU A 1 781 ? 99.677 97.760 144.643 1.00 99.00 781 GLU A O 1
ATOM 6158 N N . PHE A 1 782 ? 100.305 95.974 145.823 1.00 99.00 782 PHE A N 1
ATOM 6159 C CA . PHE A 1 782 ? 101.707 96.397 145.924 1.00 99.00 782 PHE A CA 1
ATOM 6160 C C . PHE A 1 782 ? 102.419 96.490 144.581 1.00 99.00 782 PHE A C 1
ATOM 6161 O O . PHE A 1 782 ? 103.202 97.402 144.326 1.00 99.00 782 PHE A O 1
ATOM 6169 N N . MET A 1 783 ? 102.134 95.501 143.748 1.00 99.00 783 MET A N 1
ATOM 6170 C CA . MET A 1 783 ? 102.695 95.395 142.422 1.00 99.00 783 MET A CA 1
ATOM 6171 C C . MET A 1 783 ? 102.850 96.769 141.786 1.00 99.00 783 MET A C 1
ATOM 6172 O O . MET A 1 783 ? 103.876 97.066 141.188 1.00 99.00 783 MET A O 1
ATOM 6177 N N . ALA A 1 784 ? 101.834 97.604 141.946 1.00 99.00 784 ALA A N 1
ATOM 6178 C CA . ALA A 1 784 ? 101.918 99.020 141.563 1.00 99.00 784 ALA A CA 1
ATOM 6179 C C . ALA A 1 784 ? 103.192 99.678 142.082 1.00 99.00 784 ALA A C 1
ATOM 6180 O O . ALA A 1 784 ? 103.955 100.323 141.342 1.00 99.00 784 ALA A O 1
ATOM 6182 N N . ALA A 1 785 ? 103.381 99.508 143.382 1.00 99.00 785 ALA A N 1
ATOM 6183 C CA . ALA A 1 785 ? 104.516 100.068 144.084 1.00 99.00 785 ALA A CA 1
ATOM 6184 C C . ALA A 1 785 ? 105.822 99.496 143.565 1.00 99.00 785 ALA A C 1
ATOM 6185 O O . ALA A 1 785 ? 106.803 100.233 143.370 1.00 99.00 785 ALA A O 1
ATOM 6187 N N . VAL A 1 786 ? 105.828 98.189 143.316 1.00 99.00 786 VAL A N 1
ATOM 6188 C CA . VAL A 1 786 ? 107.013 97.551 142.752 1.00 99.00 786 VAL A CA 1
ATOM 6189 C C . VAL A 1 786 ? 107.436 98.295 141.499 1.00 99.00 786 VAL A C 1
ATOM 6190 O O . VAL A 1 786 ? 108.609 98.595 141.302 1.00 99.00 786 VAL A O 1
ATOM 6194 N N . MET A 1 787 ? 106.464 98.573 140.649 1.00 99.00 787 MET A N 1
ATOM 6195 C CA . MET A 1 787 ? 106.764 99.127 139.358 1.00 99.00 787 MET A CA 1
ATOM 6196 C C . MET A 1 787 ? 107.167 100.577 139.478 1.00 99.00 787 MET A C 1
ATOM 6197 O O . MET A 1 787 ? 108.050 101.041 138.739 1.00 99.00 787 MET A O 1
ATOM 6202 N N . THR A 1 788 ? 106.565 101.274 140.440 1.00 99.00 788 THR A N 1
ATOM 6203 C CA . THR A 1 788 ? 106.973 102.641 140.753 1.00 99.00 788 THR A CA 1
ATOM 6204 C C . THR A 1 788 ? 108.474 102.717 141.005 1.00 99.00 788 THR A C 1
ATOM 6205 O O . THR A 1 788 ? 109.173 103.558 140.427 1.00 99.00 788 THR A O 1
ATOM 6209 N N . ALA A 1 789 ? 108.950 101.814 141.855 1.00 99.00 789 ALA A N 1
ATOM 6210 C CA . ALA A 1 789 ? 110.364 101.752 142.219 1.00 99.00 789 ALA A CA 1
ATOM 6211 C C . ALA A 1 789 ? 111.306 101.676 141.027 1.00 99.00 789 ALA A C 1
ATOM 6212 O O . ALA A 1 789 ? 112.338 102.317 141.014 1.00 99.00 789 ALA A O 1
ATOM 6214 N N . ASP A 1 790 ? 110.961 100.877 140.033 1.00 99.00 790 ASP A N 1
ATOM 6215 C CA . ASP A 1 790 ? 111.835 100.696 138.892 1.00 99.00 790 ASP A CA 1
ATOM 6216 C C . ASP A 1 790 ? 111.329 101.439 137.643 1.00 99.00 790 ASP A C 1
ATOM 6217 O O . ASP A 1 790 ? 111.336 100.870 136.557 1.00 99.00 790 ASP A O 1
ATOM 6222 N N . MET A 1 791 ? 110.911 102.700 137.778 1.00 99.00 791 MET A N 1
ATOM 6223 C CA . MET A 1 791 ? 110.460 103.470 136.597 1.00 99.00 791 MET A CA 1
ATOM 6224 C C . MET A 1 791 ? 111.544 103.624 135.518 1.00 99.00 791 MET A C 1
ATOM 6225 O O . MET A 1 791 ? 111.272 103.441 134.327 1.00 99.00 791 MET A O 1
ATOM 6230 N N . ASP A 1 792 ? 112.757 103.986 135.933 1.00 99.00 792 ASP A N 1
ATOM 6231 C CA . ASP A 1 792 ? 113.798 104.368 134.963 1.00 99.00 792 ASP A CA 1
ATOM 6232 C C . ASP A 1 792 ? 114.345 103.125 134.258 1.00 99.00 792 ASP A C 1
ATOM 6233 O O . ASP A 1 792 ? 114.743 103.214 133.103 1.00 99.00 792 ASP A O 1
ATOM 6238 N N . ASN A 1 793 ? 114.323 101.966 134.927 1.00 99.00 793 ASN A N 1
ATOM 6239 C CA . ASN A 1 793 ? 114.844 100.722 134.331 1.00 99.00 793 ASN A CA 1
ATOM 6240 C C . ASN A 1 793 ? 113.797 99.978 133.486 1.00 99.00 793 ASN A C 1
ATOM 6241 O O . ASN A 1 793 ? 112.836 99.389 134.005 1.00 99.00 793 ASN A O 1
ATOM 6246 N N . THR A 1 794 ? 114.036 99.977 132.181 1.00 99.00 794 THR A N 1
ATOM 6247 C CA . THR A 1 794 ? 113.199 99.260 131.220 1.00 99.00 794 THR A CA 1
ATOM 6248 C C . THR A 1 794 ? 113.237 97.752 131.416 1.00 99.00 794 THR A C 1
ATOM 6249 O O . THR A 1 794 ? 112.210 97.071 131.280 1.00 99.00 794 THR A O 1
ATOM 6253 N N . GLU A 1 795 ? 114.440 97.243 131.695 1.00 99.00 795 GLU A N 1
ATOM 6254 C CA . GLU A 1 795 ? 114.672 95.800 131.824 1.00 99.00 795 GLU A CA 1
ATOM 6255 C C . GLU A 1 795 ? 113.819 95.241 132.959 1.00 99.00 795 GLU A C 1
ATOM 6256 O O . GLU A 1 795 ? 113.079 94.265 132.779 1.00 99.00 795 GLU A O 1
ATOM 6262 N N . LYS A 1 796 ? 113.908 95.897 134.113 1.00 99.00 796 LYS A N 1
ATOM 6263 C CA . LYS A 1 796 ? 113.190 95.469 135.302 1.00 99.00 796 LYS A CA 1
ATOM 6264 C C . LYS A 1 796 ? 111.695 95.572 135.069 1.00 99.00 796 LYS A C 1
ATOM 6265 O O . LYS A 1 796 ? 110.978 94.610 135.306 1.00 99.00 796 LYS A O 1
ATOM 6271 N N . VAL A 1 797 ? 111.250 96.723 134.564 1.00 99.00 797 VAL A N 1
ATOM 6272 C CA . VAL A 1 797 ? 109.850 96.943 134.182 1.00 99.00 797 VAL A CA 1
ATOM 6273 C C . VAL A 1 797 ? 109.276 95.734 133.443 1.00 99.00 797 VAL A C 1
ATOM 6274 O O . VAL A 1 797 ? 108.221 95.191 133.800 1.00 99.00 797 VAL A O 1
ATOM 6278 N N . VAL A 1 798 ? 109.995 95.312 132.414 1.00 99.00 798 VAL A N 1
ATOM 6279 C CA . VAL A 1 798 ? 109.554 94.199 131.591 1.00 99.00 798 VAL A CA 1
ATOM 6280 C C . VAL A 1 798 ? 109.578 92.898 132.413 1.00 99.00 798 VAL A C 1
ATOM 6281 O O . VAL A 1 798 ? 108.649 92.091 132.342 1.00 99.00 798 VAL A O 1
ATOM 6285 N N . GLY A 1 799 ? 110.639 92.701 133.193 1.00 99.00 799 GLY A N 1
ATOM 6286 C CA . GLY A 1 799 ? 110.724 91.556 134.107 1.00 99.00 799 GLY A CA 1
ATOM 6287 C C . GLY A 1 799 ? 109.543 91.516 135.054 1.00 99.00 799 GLY A C 1
ATOM 6288 O O . GLY A 1 799 ? 108.891 90.483 135.220 1.00 99.00 799 GLY A O 1
ATOM 6289 N N . LEU A 1 800 ? 109.248 92.671 135.629 1.00 99.00 800 LEU A N 1
ATOM 6290 C CA . LEU A 1 800 ? 108.213 92.790 136.630 1.00 99.00 800 LEU A CA 1
ATOM 6291 C C . LEU A 1 800 ? 106.852 92.422 136.082 1.00 99.00 800 LEU A C 1
ATOM 6292 O O . LEU A 1 800 ? 106.095 91.719 136.749 1.00 99.00 800 LEU A O 1
ATOM 6297 N N . VAL A 1 801 ? 106.550 92.864 134.862 1.00 99.00 801 VAL A N 1
ATOM 6298 C CA . VAL A 1 801 ? 105.273 92.502 134.248 1.00 99.00 801 VAL A CA 1
ATOM 6299 C C . VAL A 1 801 ? 105.170 90.994 134.096 1.00 99.00 801 VAL A C 1
ATOM 6300 O O . VAL A 1 801 ? 104.150 90.407 134.453 1.00 99.00 801 VAL A O 1
ATOM 6304 N N . ASP A 1 802 ? 106.249 90.368 133.633 1.00 99.00 802 ASP A N 1
ATOM 6305 C CA . ASP A 1 802 ? 106.273 88.920 133.456 1.00 99.00 802 ASP A CA 1
ATOM 6306 C C . ASP A 1 802 ? 106.015 88.244 134.816 1.00 99.00 802 ASP A C 1
ATOM 6307 O O . ASP A 1 802 ? 105.383 87.183 134.887 1.00 99.00 802 ASP A O 1
ATOM 6312 N N . GLU A 1 803 ? 106.475 88.879 135.893 1.00 99.00 803 GLU A N 1
ATOM 6313 C CA . GLU A 1 803 ? 106.159 88.425 137.247 1.00 99.00 803 GLU A CA 1
ATOM 6314 C C . GLU A 1 803 ? 104.683 88.614 137.614 1.00 99.00 803 GLU A C 1
ATOM 6315 O O . GLU A 1 803 ? 104.053 87.724 138.194 1.00 99.00 803 GLU A O 1
ATOM 6321 N N . CYS A 1 804 ? 104.104 89.746 137.258 1.00 99.00 804 CYS A N 1
ATOM 6322 C CA . CYS A 1 804 ? 102.660 89.918 137.436 1.00 99.00 804 CYS A CA 1
ATOM 6323 C C . CYS A 1 804 ? 101.856 88.824 136.723 1.00 99.00 804 CYS A C 1
ATOM 6324 O O . CYS A 1 804 ? 100.979 88.167 137.307 1.00 99.00 804 CYS A O 1
ATOM 6327 N N . TRP A 1 805 ? 102.191 88.645 135.449 1.00 99.00 805 TRP A N 1
ATOM 6328 C CA . TRP A 1 805 ? 101.531 87.671 134.586 1.00 99.00 805 TRP A CA 1
ATOM 6329 C C . TRP A 1 805 ? 101.486 86.259 135.175 1.00 99.00 805 TRP A C 1
ATOM 6330 O O . TRP A 1 805 ? 100.426 85.636 135.197 1.00 99.00 805 TRP A O 1
ATOM 6341 N N . ARG A 1 806 ? 102.634 85.772 135.653 1.00 99.00 806 ARG A N 1
ATOM 6342 C CA . ARG A 1 806 ? 102.727 84.453 136.322 1.00 99.00 806 ARG A CA 1
ATOM 6343 C C . ARG A 1 806 ? 101.812 84.355 137.543 1.00 99.00 806 ARG A C 1
ATOM 6344 O O . ARG A 1 806 ? 101.229 83.296 137.808 1.00 99.00 806 ARG A O 1
ATOM 6352 N N . MET A 1 807 ? 101.687 85.468 138.265 1.00 99.00 807 MET A N 1
ATOM 6353 C CA . MET A 1 807 ? 100.891 85.520 139.488 1.00 99.00 807 MET A CA 1
ATOM 6354 C C . MET A 1 807 ? 99.379 85.432 139.254 1.00 99.00 807 MET A C 1
ATOM 6355 O O . MET A 1 807 ? 98.629 85.140 140.189 1.00 99.00 807 MET A O 1
ATOM 6360 N N . GLY A 1 808 ? 98.953 85.620 138.003 1.00 99.00 808 GLY A N 1
ATOM 6361 C CA . GLY A 1 808 ? 97.552 85.717 137.632 1.00 99.00 808 GLY A CA 1
ATOM 6362 C C . GLY A 1 808 ? 97.119 87.168 137.597 1.00 99.00 808 GLY A C 1
ATOM 6363 O O . GLY A 1 808 ? 95.939 87.455 137.396 1.00 99.00 808 GLY A O 1
ATOM 6364 N N . LEU A 1 809 ? 98.075 88.082 137.764 1.00 99.00 809 LEU A N 1
ATOM 6365 C CA . LEU A 1 809 ? 97.771 89.481 138.043 1.00 99.00 809 LEU A CA 1
ATOM 6366 C C . LEU A 1 809 ? 97.613 90.242 136.720 1.00 99.00 809 LEU A C 1
ATOM 6367 O O . LEU A 1 809 ? 98.589 90.680 136.104 1.00 99.00 809 LEU A O 1
ATOM 6372 N N . LYS A 1 810 ? 96.354 90.342 136.292 1.00 99.00 810 LYS A N 1
ATOM 6373 C CA . LYS A 1 810 ? 95.955 91.018 135.052 1.00 99.00 810 LYS A CA 1
ATOM 6374 C C . LYS A 1 810 ? 96.460 92.465 134.968 1.00 99.00 810 LYS A C 1
ATOM 6375 O O . LYS A 1 810 ? 95.893 93.366 135.573 1.00 99.00 810 LYS A O 1
ATOM 6381 N N . ILE A 1 811 ? 97.515 92.665 134.183 1.00 99.00 811 ILE A N 1
ATOM 6382 C CA . ILE A 1 811 ? 98.114 93.982 133.972 1.00 99.00 811 ILE A CA 1
ATOM 6383 C C . ILE A 1 811 ? 97.492 94.642 132.754 1.00 99.00 811 ILE A C 1
ATOM 6384 O O . ILE A 1 811 ? 97.498 94.067 131.667 1.00 99.00 811 ILE A O 1
ATOM 6389 N N . LEU A 1 812 ? 96.985 95.858 132.937 1.00 99.00 812 LEU A N 1
ATOM 6390 C CA . LEU A 1 812 ? 96.280 96.569 131.876 1.00 99.00 812 LEU A CA 1
ATOM 6391 C C . LEU A 1 812 ? 97.192 97.592 131.202 1.00 99.00 812 LEU A C 1
ATOM 6392 O O . LEU A 1 812 ? 98.008 98.216 131.873 1.00 99.00 812 LEU A O 1
ATOM 6397 N N . PRO A 1 813 ? 97.037 97.786 129.876 1.00 99.00 813 PRO A N 1
ATOM 6398 C CA . PRO A 1 813 ? 97.710 98.902 129.216 1.00 99.00 813 PRO A CA 1
ATOM 6399 C C . PRO A 1 813 ? 97.079 100.248 129.615 1.00 99.00 813 PRO A C 1
ATOM 6400 O O . PRO A 1 813 ? 95.967 100.280 130.150 1.00 99.00 813 PRO A O 1
ATOM 6404 N N . PRO A 1 814 ? 97.787 101.357 129.361 1.00 99.00 814 PRO A N 1
ATOM 6405 C CA . PRO A 1 814 ? 97.442 102.617 130.026 1.00 99.00 814 PRO A CA 1
ATOM 6406 C C . PRO A 1 814 ? 96.171 103.346 129.573 1.00 99.00 814 PRO A C 1
ATOM 6407 O O . PRO A 1 814 ? 95.529 102.982 128.581 1.00 99.00 814 PRO A O 1
ATOM 6411 N N . ASP A 1 815 ? 95.842 104.369 130.361 1.00 99.00 815 ASP A N 1
ATOM 6412 C CA . ASP A 1 81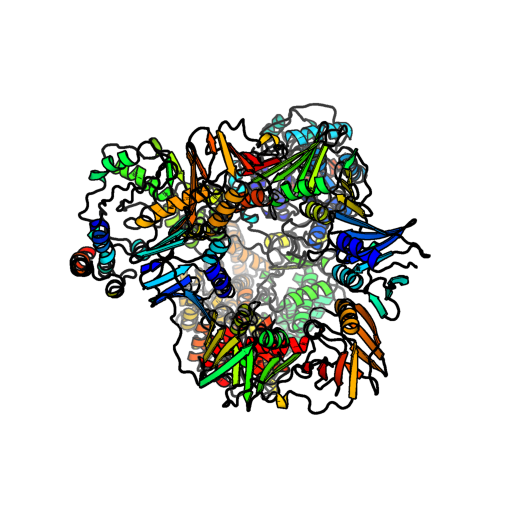5 ? 94.828 105.362 130.041 1.00 99.00 815 ASP A CA 1
ATOM 6413 C C . ASP A 1 815 ? 95.162 106.709 130.707 1.00 99.00 815 ASP A C 1
ATOM 6414 O O . ASP A 1 815 ? 95.356 106.803 131.931 1.00 99.00 815 ASP A O 1
ATOM 6419 N N . ILE A 1 816 ? 95.192 107.752 129.891 1.00 99.00 816 ILE A N 1
ATOM 6420 C CA . ILE A 1 816 ? 95.650 109.063 130.343 1.00 99.00 816 ILE A CA 1
ATOM 6421 C C . ILE A 1 816 ? 94.640 109.667 131.299 1.00 99.00 816 ILE A C 1
ATOM 6422 O O . ILE A 1 816 ? 95.005 110.407 132.217 1.00 99.00 816 ILE A O 1
ATOM 6427 N N . ASN A 1 817 ? 93.372 109.345 131.062 1.00 99.00 817 ASN A N 1
ATOM 6428 C CA . ASN A 1 817 ? 92.269 109.881 131.841 1.00 99.00 817 ASN A CA 1
ATOM 6429 C C . ASN A 1 817 ? 92.293 109.354 133.257 1.00 99.00 817 ASN A C 1
ATOM 6430 O O . ASN A 1 817 ? 92.151 110.122 134.197 1.00 99.00 817 ASN A O 1
ATOM 6435 N N . SER A 1 818 ? 92.463 108.045 133.403 1.00 99.00 818 SER A N 1
ATOM 6436 C CA . SER A 1 818 ? 92.460 107.424 134.720 1.00 99.00 818 SER A CA 1
ATOM 6437 C C . SER A 1 818 ? 93.807 107.503 135.431 1.00 99.00 818 SER A C 1
ATOM 6438 O O . SER A 1 818 ? 93.835 107.552 136.654 1.00 99.00 818 SER A O 1
ATOM 6441 N N . GLY A 1 819 ? 94.906 107.489 134.676 1.00 99.00 819 GLY A N 1
ATOM 6442 C CA . GLY A 1 819 ? 96.262 107.514 135.238 1.00 99.00 819 GLY A CA 1
ATOM 6443 C C . GLY A 1 819 ? 96.552 108.576 136.298 1.00 99.00 819 GLY A C 1
ATOM 6444 O O . GLY A 1 819 ? 96.154 109.727 136.133 1.00 99.00 819 GLY A O 1
ATOM 6445 N N . LEU A 1 820 ? 97.220 108.170 137.390 1.00 99.00 820 LEU A N 1
ATOM 6446 C CA . LEU A 1 820 ? 97.715 109.079 138.448 1.00 99.00 820 LEU A CA 1
ATOM 6447 C C . LEU A 1 820 ? 99.200 109.347 138.194 1.00 99.00 820 LEU A C 1
ATOM 6448 O O . LEU A 1 820 ? 99.699 108.954 137.142 1.00 99.00 820 LEU A O 1
ATOM 6453 N N . TYR A 1 821 ? 99.898 110.006 139.132 1.00 99.00 821 TYR A N 1
ATOM 6454 C CA . TYR A 1 821 ? 101.341 110.230 138.999 1.00 99.00 821 TYR A CA 1
ATOM 6455 C C . TYR A 1 821 ? 102.014 108.930 138.658 1.00 99.00 821 TYR A C 1
ATOM 6456 O O . TYR A 1 821 ? 102.655 108.821 137.612 1.00 99.00 821 TYR A O 1
ATOM 6465 N N . HIS A 1 822 ? 101.861 107.961 139.558 1.00 99.00 822 HIS A N 1
ATOM 6466 C CA . HIS A 1 822 ? 102.284 106.605 139.298 1.00 99.00 822 HIS A CA 1
ATOM 6467 C C . HIS A 1 822 ? 101.146 105.614 139.541 1.00 99.00 822 HIS A C 1
ATOM 6468 O O . HIS A 1 822 ? 99.988 106.011 139.556 1.00 99.00 822 HIS A O 1
ATOM 6475 N N . PHE A 1 823 ? 101.471 104.331 139.686 1.00 99.00 823 PHE A N 1
ATOM 6476 C CA . PHE A 1 823 ? 100.500 103.261 139.502 1.00 99.00 823 PHE A CA 1
ATOM 6477 C C . PHE A 1 823 ? 99.288 103.320 140.404 1.00 99.00 823 PHE A C 1
ATOM 6478 O O . PHE A 1 823 ? 99.389 103.626 141.594 1.00 99.00 823 PHE A O 1
ATOM 6486 N N . HIS A 1 824 ? 98.155 102.956 139.816 1.00 99.00 824 HIS A N 1
ATOM 6487 C CA . HIS A 1 824 ? 96.897 102.891 140.512 1.00 99.00 824 HIS A CA 1
ATOM 6488 C C . HIS A 1 824 ? 96.114 101.622 140.210 1.00 99.00 824 HIS A C 1
ATOM 6489 O O . HIS A 1 824 ? 96.314 100.991 139.180 1.00 99.00 824 HIS A O 1
ATOM 6496 N N . VAL A 1 825 ? 95.238 101.251 141.141 1.00 99.00 825 VAL A N 1
ATOM 6497 C CA . VAL A 1 825 ? 94.231 100.218 140.927 1.00 99.00 825 VAL A CA 1
ATOM 6498 C C . VAL A 1 825 ? 92.896 100.833 141.286 1.00 99.00 825 VAL A C 1
ATOM 6499 O O . VAL A 1 825 ? 92.723 101.316 142.399 1.00 99.00 825 VAL A O 1
ATOM 6503 N N . ASN A 1 826 ? 91.950 100.860 140.355 1.00 99.00 826 ASN A N 1
ATOM 6504 C CA . ASN A 1 826 ? 90.565 101.078 140.752 1.00 99.00 826 ASN A CA 1
ATOM 6505 C C . ASN A 1 826 ? 90.087 99.810 141.439 1.00 99.00 826 ASN A C 1
ATOM 6506 O O . ASN A 1 826 ? 90.760 98.772 141.390 1.00 99.00 826 ASN A O 1
ATOM 6511 N N . ASP A 1 827 ? 88.930 99.911 142.089 1.00 99.00 827 ASP A N 1
ATOM 6512 C CA . ASP A 1 827 ? 88.342 98.786 142.819 1.00 99.00 827 ASP A CA 1
ATOM 6513 C C . ASP A 1 827 ? 88.171 97.588 141.883 1.00 99.00 827 ASP A C 1
ATOM 6514 O O . ASP A 1 827 ? 88.813 96.554 142.075 1.00 99.00 827 ASP A O 1
ATOM 6519 N N . ASP A 1 828 ? 87.346 97.752 140.849 1.00 99.00 828 ASP A N 1
ATOM 6520 C CA . ASP A 1 828 ? 87.140 96.704 139.840 1.00 99.00 828 ASP A CA 1
ATOM 6521 C C . ASP A 1 828 ? 88.334 96.616 138.890 1.00 99.00 828 ASP A C 1
ATOM 6522 O O . ASP A 1 828 ? 88.893 95.533 138.692 1.00 99.00 828 ASP A O 1
ATOM 6527 N N . GLY A 1 829 ? 88.701 97.756 138.301 1.00 99.00 829 GLY A N 1
ATOM 6528 C CA . GLY A 1 829 ? 89.846 97.856 137.389 1.00 99.00 829 GLY A CA 1
ATOM 6529 C C . GLY A 1 829 ? 91.113 97.430 138.096 1.00 99.00 829 GLY A C 1
ATOM 6530 O O . GLY A 1 829 ? 91.724 98.214 138.820 1.00 99.00 829 GLY A O 1
ATOM 6531 N N . GLU A 1 830 ? 91.487 96.171 137.895 1.00 99.00 830 GLU A N 1
ATOM 6532 C CA . GLU A 1 830 ? 92.516 95.555 138.709 1.00 99.00 830 GLU A CA 1
ATOM 6533 C C . GLU A 1 830 ? 93.742 96.415 138.761 1.00 99.00 830 GLU A C 1
ATOM 6534 O O . GLU A 1 830 ? 94.245 96.685 139.828 1.00 99.00 830 GLU A O 1
ATOM 6540 N N . ILE A 1 831 ? 94.203 96.840 137.594 1.00 99.00 831 ILE A N 1
ATOM 6541 C CA . ILE A 1 831 ? 95.474 97.511 137.471 1.00 99.00 831 ILE A CA 1
ATOM 6542 C C . ILE A 1 831 ? 95.371 98.615 136.456 1.00 99.00 831 ILE A C 1
ATOM 6543 O O . ILE A 1 831 ? 94.745 98.433 135.420 1.00 99.00 831 ILE A O 1
ATOM 6548 N N . VAL A 1 832 ? 95.986 99.754 136.756 1.00 99.00 832 VAL A N 1
ATOM 6549 C CA . VAL A 1 832 ? 96.310 100.735 135.730 1.00 99.00 832 VAL A CA 1
ATOM 6550 C C . VAL A 1 832 ? 97.761 101.195 135.887 1.00 99.00 832 VAL A C 1
ATOM 6551 O O . VAL A 1 832 ? 98.248 101.356 137.005 1.00 99.00 832 VAL A O 1
ATOM 6555 N N . TYR A 1 833 ? 98.431 101.375 134.745 1.00 99.00 833 TYR A N 1
ATOM 6556 C CA . TYR A 1 833 ? 99.711 102.094 134.627 1.00 99.00 833 TYR A CA 1
ATOM 6557 C C . TYR A 1 833 ? 99.772 103.355 135.483 1.00 99.00 833 TYR A C 1
ATOM 6558 O O . TYR A 1 833 ? 98.781 104.058 135.635 1.00 99.00 833 TYR A O 1
ATOM 6567 N N . GLY A 1 834 ? 100.958 103.690 135.964 1.00 99.00 834 GLY A N 1
ATOM 6568 C CA . GLY A 1 834 ? 101.228 105.045 136.433 1.00 99.00 834 GLY A CA 1
ATOM 6569 C C . GLY A 1 834 ? 101.370 105.960 135.228 1.00 99.00 834 GLY A C 1
ATOM 6570 O O . GLY A 1 834 ? 101.625 105.475 134.130 1.00 99.00 834 GLY A O 1
ATOM 6571 N N . ILE A 1 835 ? 101.203 107.273 135.388 1.00 99.00 835 ILE A N 1
ATOM 6572 C CA . ILE A 1 835 ? 101.444 108.164 134.245 1.00 99.00 835 ILE A CA 1
ATOM 6573 C C . ILE A 1 835 ? 102.943 108.287 134.038 1.00 99.00 835 ILE A C 1
ATOM 6574 O O . ILE A 1 835 ? 103.394 108.327 132.903 1.00 99.00 835 ILE A O 1
ATOM 6579 N N . GLY A 1 836 ? 103.702 108.298 135.134 1.00 99.00 836 GLY A N 1
ATOM 6580 C CA . GLY A 1 836 ? 105.154 108.169 135.078 1.00 99.00 836 GLY A CA 1
ATOM 6581 C C . GLY A 1 836 ? 105.654 106.958 134.295 1.00 99.00 836 GLY A C 1
ATOM 6582 O O . GLY A 1 836 ? 106.807 106.936 133.876 1.00 99.00 836 GLY A O 1
ATOM 6583 N N . ALA A 1 837 ? 104.803 105.947 134.109 1.00 99.00 837 ALA A N 1
ATOM 6584 C CA . ALA A 1 837 ? 105.118 104.774 133.275 1.00 99.00 837 ALA A CA 1
ATOM 6585 C C . ALA A 1 837 ? 105.402 105.074 131.810 1.00 99.00 837 ALA A C 1
ATOM 6586 O O . ALA A 1 837 ? 105.999 104.243 131.122 1.00 99.00 837 ALA A O 1
ATOM 6588 N N . ILE A 1 838 ? 104.956 106.228 131.322 1.00 99.00 838 ILE A N 1
ATOM 6589 C CA . ILE A 1 838 ? 105.440 106.751 130.039 1.00 99.00 838 ILE A CA 1
ATOM 6590 C C . ILE A 1 838 ? 106.976 106.852 130.039 1.00 99.00 838 ILE A C 1
ATOM 6591 O O . ILE A 1 838 ? 107.578 107.336 131.001 1.00 99.00 838 ILE A O 1
ATOM 6596 N N . LYS A 1 839 ? 107.587 106.451 128.926 1.00 99.00 839 LYS A N 1
ATOM 6597 C CA . LYS A 1 839 ? 108.983 105.972 128.921 1.00 99.00 839 LYS A CA 1
ATOM 6598 C C . LYS A 1 839 ? 110.031 107.049 129.327 1.00 99.00 839 LYS A C 1
ATOM 6599 O O . LYS A 1 839 ? 110.608 106.976 130.414 1.00 99.00 839 LYS A O 1
ATOM 6605 N N . GLY A 1 840 ? 110.260 108.044 128.480 1.00 99.00 840 GLY A N 1
ATOM 6606 C CA . GLY A 1 840 ? 111.299 109.034 128.745 1.00 99.00 840 GLY A CA 1
ATOM 6607 C C . GLY A 1 840 ? 110.954 110.117 129.758 1.00 99.00 840 GLY A C 1
ATOM 6608 O O . GLY A 1 840 ? 111.849 110.669 130.388 1.00 99.00 840 GLY A O 1
ATOM 6609 N N . VAL A 1 841 ? 109.666 110.389 129.963 1.00 99.00 841 VAL A N 1
ATOM 6610 C CA . VAL A 1 841 ? 109.213 111.748 130.364 1.00 99.00 841 VAL A CA 1
ATOM 6611 C C . VAL A 1 841 ? 109.628 112.219 131.774 1.00 99.00 841 VAL A C 1
ATOM 6612 O O . VAL A 1 841 ? 109.603 111.444 132.724 1.00 99.00 841 VAL A O 1
ATOM 6616 N N . GLY A 1 842 ? 109.987 113.504 131.882 1.00 99.00 842 GLY A N 1
ATOM 6617 C CA . GLY A 1 842 ? 110.300 114.165 133.161 1.00 99.00 842 GLY A CA 1
ATOM 6618 C C . GLY A 1 842 ? 109.094 114.569 133.996 1.00 99.00 842 GLY A C 1
ATOM 6619 O O . GLY A 1 842 ? 107.953 114.406 133.575 1.00 99.00 842 GLY A O 1
ATOM 6620 N N . GLU A 1 843 ? 109.366 115.128 135.175 1.00 99.00 843 GLU A N 1
ATOM 6621 C CA . GLU A 1 843 ? 108.351 115.293 136.218 1.00 99.00 843 GLU A CA 1
ATOM 6622 C C . GLU A 1 843 ? 107.428 116.495 136.013 1.00 99.00 843 GLU A C 1
ATOM 6623 O O . GLU A 1 843 ? 106.237 116.401 136.284 1.00 99.00 843 GLU A O 1
ATOM 6629 N N . GLY A 1 844 ? 107.975 117.625 135.570 1.00 99.00 844 GLY A N 1
ATOM 6630 C CA . GLY A 1 844 ? 107.179 118.846 135.345 1.00 99.00 844 GLY A CA 1
ATOM 6631 C C . GLY A 1 844 ? 106.031 118.660 134.361 1.00 99.00 844 GLY A C 1
ATOM 6632 O O . GLY A 1 844 ? 104.897 119.092 134.609 1.00 99.00 844 GLY A O 1
ATOM 6633 N N . PRO A 1 845 ? 106.317 118.025 133.220 1.00 99.00 845 PRO A N 1
ATOM 6634 C CA . PRO A 1 845 ? 105.250 117.709 132.273 1.00 99.00 845 PRO A CA 1
ATOM 6635 C C . PRO A 1 845 ? 104.128 116.848 132.858 1.00 99.00 845 PRO A C 1
ATOM 6636 O O . PRO A 1 845 ? 102.936 117.111 132.635 1.00 99.00 845 PRO A O 1
ATOM 6640 N N . ILE A 1 846 ? 104.519 115.807 133.581 1.00 99.00 846 ILE A N 1
ATOM 6641 C CA . ILE A 1 846 ? 103.538 114.879 134.124 1.00 99.00 846 ILE A CA 1
ATOM 6642 C C . ILE A 1 846 ? 102.643 115.555 135.167 1.00 99.00 846 ILE A C 1
ATOM 6643 O O . ILE A 1 846 ? 101.429 115.317 135.163 1.00 99.00 846 ILE A O 1
ATOM 6648 N N . GLU A 1 847 ? 103.211 116.424 136.014 1.00 99.00 847 GLU A N 1
ATOM 6649 C CA . GLU A 1 847 ? 102.391 117.210 136.971 1.00 99.00 847 GLU A CA 1
ATOM 6650 C C . GLU A 1 847 ? 101.396 118.087 136.228 1.00 99.00 847 GLU A C 1
ATOM 6651 O O . GLU A 1 847 ? 100.222 118.189 136.600 1.00 99.00 847 GLU A O 1
ATOM 6657 N N . ALA A 1 848 ? 101.877 118.691 135.156 1.00 99.00 848 ALA A N 1
ATOM 6658 C CA . ALA A 1 848 ? 101.043 119.536 134.339 1.00 99.00 848 ALA A CA 1
ATOM 6659 C C . ALA A 1 848 ? 99.810 118.790 133.864 1.00 99.00 848 ALA A C 1
ATOM 6660 O O . ALA A 1 848 ? 98.690 119.275 134.015 1.00 99.00 848 ALA A O 1
ATOM 6662 N N . ILE A 1 849 ? 100.046 117.609 133.300 1.00 99.00 849 ILE A N 1
ATOM 6663 C CA . ILE A 1 849 ? 98.992 116.771 132.738 1.00 99.00 849 ILE A CA 1
ATOM 6664 C C . ILE A 1 849 ? 97.902 116.572 133.752 1.00 99.00 849 ILE A C 1
ATOM 6665 O O . ILE A 1 849 ? 96.729 116.830 133.504 1.00 99.00 849 ILE A O 1
ATOM 6670 N N . ILE A 1 850 ? 98.319 116.090 134.902 1.00 99.00 850 ILE A N 1
ATOM 6671 C CA . ILE A 1 850 ? 97.377 115.741 135.923 1.00 99.00 850 ILE A CA 1
ATOM 6672 C C . ILE A 1 850 ? 96.729 116.975 136.514 1.00 99.00 850 ILE A C 1
ATOM 6673 O O . ILE A 1 850 ? 95.557 116.926 136.845 1.00 99.00 850 ILE A O 1
ATOM 6678 N N . GLU A 1 851 ? 97.473 118.077 136.623 1.00 99.00 851 GLU A N 1
ATOM 6679 C CA . GLU A 1 851 ? 96.911 119.317 137.162 1.00 99.00 851 GLU A CA 1
ATOM 6680 C C . GLU A 1 851 ? 95.743 119.737 136.285 1.00 99.00 851 GLU A C 1
ATOM 6681 O O . GLU A 1 851 ? 94.656 120.015 136.783 1.00 99.00 851 GLU A O 1
ATOM 6687 N N . ALA A 1 852 ? 95.962 119.734 134.977 1.00 99.00 852 ALA A N 1
ATOM 6688 C CA . ALA A 1 852 ? 94.896 120.017 134.020 1.00 99.00 852 ALA A CA 1
ATOM 6689 C C . ALA A 1 852 ? 93.734 119.039 134.146 1.00 99.00 852 ALA A C 1
ATOM 6690 O O . ALA A 1 852 ? 92.570 119.426 134.051 1.00 99.00 852 ALA A O 1
ATOM 6692 N N . ARG A 1 853 ? 94.057 117.774 134.371 1.00 99.00 853 ARG A N 1
ATOM 6693 C CA . ARG A 1 853 ? 93.033 116.751 134.504 1.00 99.00 853 ARG A CA 1
ATOM 6694 C C . ARG A 1 853 ? 92.236 116.950 135.784 1.00 99.00 853 ARG A C 1
ATOM 6695 O O . ARG A 1 853 ? 91.076 116.559 135.839 1.00 99.00 853 ARG A O 1
ATOM 6703 N N . ASN A 1 854 ? 92.857 117.563 136.795 1.00 99.00 854 ASN A N 1
ATOM 6704 C CA . ASN A 1 854 ? 92.176 117.904 138.048 1.00 99.00 854 ASN A CA 1
ATOM 6705 C C . ASN A 1 854 ? 91.145 119.001 137.845 1.00 99.00 854 ASN A C 1
ATOM 6706 O O . ASN A 1 854 ? 89.990 118.850 138.245 1.00 99.00 854 ASN A O 1
ATOM 6711 N N . LYS A 1 855 ? 91.575 120.107 137.242 1.00 99.00 855 LYS A N 1
ATOM 6712 C CA . LYS A 1 855 ? 90.705 121.266 137.014 1.00 99.00 855 LYS A CA 1
ATOM 6713 C C . LYS A 1 855 ? 89.549 120.891 136.098 1.00 99.00 855 LYS A C 1
ATOM 6714 O O . LYS A 1 855 ? 88.380 121.090 136.440 1.00 99.00 855 LYS A O 1
ATOM 6720 N N . GLY A 1 856 ? 89.892 120.339 134.938 1.00 99.00 856 GLY A N 1
ATOM 6721 C CA . GLY A 1 856 ? 88.903 119.761 134.042 1.00 99.00 856 GLY A CA 1
ATOM 6722 C C . GLY A 1 856 ? 88.512 118.396 134.559 1.00 99.00 856 GLY A C 1
ATOM 6723 O O . GLY A 1 856 ? 88.988 117.954 135.597 1.00 99.00 856 GLY A O 1
ATOM 6724 N N . GLY A 1 857 ? 87.621 117.726 133.848 1.00 99.00 857 GLY A N 1
ATOM 6725 C CA . GLY A 1 857 ? 87.399 116.307 134.081 1.00 99.00 857 GLY A CA 1
ATOM 6726 C C . GLY A 1 857 ? 88.443 115.556 133.282 1.00 99.00 857 GLY A C 1
ATOM 6727 O O . GLY A 1 857 ? 89.568 116.037 133.094 1.00 99.00 857 GLY A O 1
ATOM 6728 N N . TYR A 1 858 ? 88.054 114.384 132.786 1.00 99.00 858 TYR A N 1
ATOM 6729 C CA . TYR A 1 858 ? 88.838 113.682 131.778 1.00 99.00 858 TYR A CA 1
ATOM 6730 C C . TYR A 1 858 ? 88.790 114.493 130.481 1.00 99.00 858 TYR A C 1
ATOM 6731 O O . TYR A 1 858 ? 87.734 115.009 130.102 1.00 99.00 858 TYR A O 1
ATOM 6740 N N . PHE A 1 859 ? 89.923 114.593 129.798 1.00 99.00 859 PHE A N 1
ATOM 6741 C CA . PHE A 1 859 ? 90.017 115.444 128.604 1.00 99.00 859 PHE A CA 1
ATOM 6742 C C . PHE A 1 859 ? 89.275 114.733 127.482 1.00 99.00 859 PHE A C 1
ATOM 6743 O O . PHE A 1 859 ? 89.515 113.552 127.255 1.00 99.00 859 PHE A O 1
ATOM 6751 N N . ARG A 1 860 ? 88.373 115.448 126.809 1.00 99.00 860 ARG A N 1
ATOM 6752 C CA . ARG A 1 860 ? 87.438 114.863 125.830 1.00 99.00 860 ARG A CA 1
ATOM 6753 C C . ARG A 1 860 ? 88.092 114.291 124.570 1.00 99.00 860 ARG A C 1
ATOM 6754 O O . ARG A 1 860 ? 87.741 113.193 124.129 1.00 99.00 860 ARG A O 1
ATOM 6762 N N . GLU A 1 861 ? 89.014 115.058 123.990 1.00 99.00 861 GLU A N 1
ATOM 6763 C CA . GLU A 1 861 ? 89.977 114.531 123.023 1.00 99.00 861 GLU A CA 1
ATOM 6764 C C . GLU A 1 861 ? 91.349 115.188 123.226 1.00 99.00 861 GLU A C 1
ATOM 6765 O O . GLU A 1 861 ? 91.549 115.968 124.171 1.00 99.00 861 GLU A O 1
ATOM 6771 N N . LEU A 1 862 ? 92.293 114.774 122.379 1.00 99.00 862 LEU A N 1
ATOM 6772 C CA . LEU A 1 862 ? 93.522 115.506 122.043 1.00 99.00 862 LEU A CA 1
ATOM 6773 C C . LEU A 1 862 ? 93.411 117.005 122.246 1.00 99.00 862 LEU A C 1
ATOM 6774 O O . LEU A 1 862 ? 94.188 117.616 122.974 1.00 99.00 862 LEU A O 1
ATOM 6779 N N . PHE A 1 863 ? 92.440 117.575 121.542 1.00 99.00 863 PHE A N 1
ATOM 6780 C CA . PHE A 1 863 ? 92.200 119.009 121.484 1.00 99.00 863 PHE A CA 1
ATOM 6781 C C . PHE A 1 863 ? 92.024 119.557 122.901 1.00 99.00 863 PHE A C 1
ATOM 6782 O O . PHE A 1 863 ? 92.734 120.479 123.321 1.00 99.00 863 PHE A O 1
ATOM 6790 N N . ASP A 1 864 ? 91.103 118.941 123.638 1.00 99.00 864 ASP A N 1
ATOM 6791 C CA . ASP A 1 864 ? 90.675 119.449 124.939 1.00 99.00 864 ASP A CA 1
ATOM 6792 C C . ASP A 1 864 ? 91.803 119.365 125.951 1.00 99.00 864 ASP A C 1
ATOM 6793 O O . ASP A 1 864 ? 91.927 120.201 126.832 1.00 99.00 864 ASP A O 1
ATOM 6798 N N . LEU A 1 865 ? 92.619 118.336 125.812 1.00 99.00 865 LEU A N 1
ATOM 6799 C CA . LEU A 1 865 ? 93.839 118.210 126.582 1.00 99.00 865 LEU A CA 1
ATOM 6800 C C . LEU A 1 865 ? 94.783 119.416 126.441 1.00 99.00 865 LEU A C 1
ATOM 6801 O O . LEU A 1 865 ? 95.196 120.059 127.437 1.00 99.00 865 LEU A O 1
ATOM 6806 N N . CYS A 1 866 ? 95.127 119.705 125.194 1.00 99.00 866 CYS A N 1
ATOM 6807 C CA . CYS A 1 866 ? 96.130 120.718 124.897 1.00 99.00 866 CYS A CA 1
ATOM 6808 C C . CYS A 1 866 ? 95.697 122.094 125.340 1.00 99.00 866 CYS A C 1
ATOM 6809 O O . CYS A 1 866 ? 96.508 122.898 125.804 1.00 99.00 866 CYS A O 1
ATOM 6812 N N . ALA A 1 867 ? 94.403 122.349 125.159 1.00 99.00 867 ALA A N 1
ATOM 6813 C CA . ALA A 1 867 ? 93.785 123.620 125.508 1.00 99.00 867 ALA A CA 1
ATOM 6814 C C . ALA A 1 867 ? 93.903 123.931 126.991 1.00 99.00 867 ALA A C 1
ATOM 6815 O O . ALA A 1 867 ? 94.272 125.046 127.367 1.00 99.00 867 ALA A O 1
ATOM 6817 N N . ARG A 1 868 ? 93.584 122.951 127.826 1.00 99.00 868 ARG A N 1
ATOM 6818 C CA . ARG A 1 868 ? 93.607 123.162 129.264 1.00 99.00 868 ARG A CA 1
ATOM 6819 C C . ARG A 1 868 ? 95.020 123.492 129.796 1.00 99.00 868 ARG A C 1
ATOM 6820 O O . ARG A 1 868 ? 95.154 124.328 130.688 1.00 99.00 868 ARG A O 1
ATOM 6828 N N . THR A 1 869 ? 96.062 122.917 129.199 1.00 99.00 869 THR A N 1
ATOM 6829 C CA . THR A 1 869 ? 97.436 123.092 129.708 1.00 99.00 869 THR A CA 1
ATOM 6830 C C . THR A 1 869 ? 98.353 123.899 128.788 1.00 99.00 869 THR A C 1
ATOM 6831 O O . THR A 1 869 ? 98.377 123.651 127.578 1.00 99.00 869 THR A O 1
ATOM 6835 N N . ASP A 1 870 ? 99.135 124.822 129.377 1.00 99.00 870 ASP A N 1
ATOM 6836 C CA . ASP A 1 870 ? 99.980 125.741 128.599 1.00 99.00 870 ASP A CA 1
ATOM 6837 C C . ASP A 1 870 ? 101.097 124.990 127.856 1.00 99.00 870 ASP A C 1
ATOM 6838 O O . ASP A 1 870 ? 101.460 123.874 128.219 1.00 99.00 870 ASP A O 1
ATOM 6843 N N . THR A 1 871 ? 101.633 125.632 126.821 1.00 99.00 871 THR A N 1
ATOM 6844 C CA . THR A 1 871 ? 102.648 125.029 125.949 1.00 99.00 871 THR A CA 1
ATOM 6845 C C . THR A 1 871 ? 103.979 124.727 126.636 1.00 99.00 871 THR A C 1
ATOM 6846 O O . THR A 1 871 ? 104.710 123.825 126.192 1.00 99.00 871 THR A O 1
ATOM 6850 N N . LYS A 1 872 ? 104.303 125.507 127.675 1.00 99.00 872 LYS A N 1
ATOM 6851 C CA . LYS A 1 872 ? 105.472 125.239 128.521 1.00 99.00 872 LYS A CA 1
ATOM 6852 C C . LYS A 1 872 ? 105.518 123.780 128.878 1.00 99.00 872 LYS A C 1
ATOM 6853 O O . LYS A 1 872 ? 106.523 123.084 128.698 1.00 99.00 872 LYS A O 1
ATOM 6859 N N . LYS A 1 873 ? 104.387 123.333 129.385 1.00 99.00 873 LYS A N 1
ATOM 6860 C CA . LYS A 1 873 ? 104.292 122.010 129.895 1.00 99.00 873 LYS A CA 1
ATOM 6861 C C . LYS A 1 873 ? 104.115 120.973 128.763 1.00 99.00 873 LYS A C 1
ATOM 6862 O O . LYS A 1 873 ? 104.668 119.890 128.882 1.00 99.00 873 LYS A O 1
ATOM 6868 N N . LEU A 1 874 ? 103.431 121.310 127.661 1.00 99.00 874 LEU A N 1
ATOM 6869 C CA . LEU A 1 874 ? 103.305 120.406 126.482 1.00 99.00 874 LEU A CA 1
ATOM 6870 C C . LEU A 1 874 ? 104.345 120.518 125.363 1.00 99.00 874 LEU A C 1
ATOM 6871 O O . LEU A 1 874 ? 104.189 121.318 124.442 1.00 99.00 874 LEU A O 1
ATOM 6876 N N . ASN A 1 875 ? 105.375 119.682 125.420 1.00 99.00 875 ASN A N 1
ATOM 6877 C CA . ASN A 1 875 ? 106.332 119.587 124.321 1.00 99.00 875 ASN A CA 1
ATOM 6878 C C . ASN A 1 875 ? 105.836 118.588 123.300 1.00 99.00 875 ASN A C 1
ATOM 6879 O O . ASN A 1 875 ? 105.177 117.628 123.655 1.00 99.00 875 ASN A O 1
ATOM 6884 N N . ARG A 1 876 ? 106.192 118.804 122.033 1.00 99.00 876 ARG A N 1
ATOM 6885 C CA . ARG A 1 876 ? 105.906 117.828 120.967 1.00 99.00 876 ARG A CA 1
ATOM 6886 C C . ARG A 1 876 ? 106.549 116.502 121.291 1.00 99.00 876 ARG A C 1
ATOM 6887 O O . ARG A 1 876 ? 105.951 115.472 121.062 1.00 99.00 876 ARG A O 1
ATOM 6895 N N . ARG A 1 877 ? 107.787 116.528 121.767 1.00 99.00 877 ARG A N 1
ATOM 6896 C CA . ARG A 1 877 ? 108.489 115.307 122.131 1.00 99.00 877 ARG A CA 1
ATOM 6897 C C . ARG A 1 877 ? 107.677 114.505 123.123 1.00 99.00 877 ARG A C 1
ATOM 6898 O O . ARG A 1 877 ? 107.540 113.303 122.970 1.00 99.00 877 ARG A O 1
ATOM 6906 N N . VAL A 1 878 ? 107.126 115.190 124.116 1.00 99.00 878 VAL A N 1
ATOM 6907 C CA . VAL A 1 878 ? 106.243 114.571 125.085 1.00 99.00 878 VAL A CA 1
ATOM 6908 C C . VAL A 1 878 ? 105.177 113.851 124.315 1.00 99.00 878 VAL A C 1
ATOM 6909 O O . VAL A 1 878 ? 105.010 112.655 124.418 1.00 99.00 878 VAL A O 1
ATOM 6913 N N . LEU A 1 879 ? 104.500 114.616 123.490 1.00 99.00 879 LEU A N 1
ATOM 6914 C CA . LEU A 1 879 ? 103.317 114.150 122.835 1.00 99.00 879 LEU A CA 1
ATOM 6915 C C . LEU A 1 879 ? 103.620 113.067 121.819 1.00 99.00 879 LEU A C 1
ATOM 6916 O O . LEU A 1 879 ? 102.789 112.208 121.580 1.00 99.00 879 LEU A O 1
ATOM 6921 N N . GLU A 1 880 ? 104.809 113.091 121.235 1.00 99.00 880 GLU A N 1
ATOM 6922 C CA . GLU A 1 880 ? 105.207 112.017 120.349 1.00 99.00 880 GLU A CA 1
ATOM 6923 C C . GLU A 1 880 ? 105.240 110.700 121.104 1.00 99.00 880 GLU A C 1
ATOM 6924 O O . GLU A 1 880 ? 104.736 109.706 120.617 1.00 99.00 880 GLU A O 1
ATOM 6930 N N . LYS A 1 881 ? 105.813 110.678 122.298 1.00 99.00 881 LYS A N 1
ATOM 6931 C CA . LYS A 1 881 ? 105.768 109.456 123.097 1.00 99.00 881 LYS A CA 1
ATOM 6932 C C . LYS A 1 881 ? 104.333 109.015 123.322 1.00 99.00 881 LYS A C 1
ATOM 6933 O O . LYS A 1 881 ? 104.001 107.846 123.172 1.00 99.00 881 LYS A O 1
ATOM 6939 N N . LEU A 1 882 ? 103.475 109.974 123.612 1.00 99.00 882 LEU A N 1
ATOM 6940 C CA . LEU A 1 882 ? 102.086 109.670 123.881 1.00 99.00 882 LEU A CA 1
ATOM 6941 C C . LEU A 1 882 ? 101.407 108.961 122.731 1.00 99.00 882 LEU A C 1
ATOM 6942 O O . LEU A 1 882 ? 100.685 107.997 122.962 1.00 99.00 882 LEU A O 1
ATOM 6947 N N . ILE A 1 883 ? 101.617 109.444 121.507 1.00 99.00 883 ILE A N 1
ATOM 6948 C CA . ILE A 1 883 ? 101.085 108.742 120.327 1.00 99.00 883 ILE A CA 1
ATOM 6949 C C . ILE A 1 883 ? 101.666 107.346 120.247 1.00 99.00 883 ILE A C 1
ATOM 6950 O O . ILE A 1 883 ? 100.909 106.379 120.097 1.00 99.00 883 ILE A O 1
ATOM 6955 N N . MET A 1 884 ? 102.991 107.254 120.379 1.00 99.00 884 MET A N 1
ATOM 6956 C CA . MET A 1 884 ? 103.720 105.991 120.203 1.00 99.00 884 MET A CA 1
ATOM 6957 C C . MET A 1 884 ? 103.211 104.943 121.163 1.00 99.00 884 MET A C 1
ATOM 6958 O O . MET A 1 884 ? 103.069 103.767 120.810 1.00 99.00 884 MET A O 1
ATOM 6963 N N . SER A 1 885 ? 102.987 105.385 122.393 1.00 99.00 885 SER A N 1
ATOM 6964 C CA . SER A 1 885 ? 102.524 104.512 123.439 1.00 99.00 885 SER A CA 1
ATOM 6965 C C . SER A 1 885 ? 101.095 104.011 123.188 1.00 99.00 885 SER A C 1
ATOM 6966 O O . SER A 1 885 ? 100.811 102.847 123.476 1.00 99.00 885 SER A O 1
ATOM 6969 N N . GLY A 1 886 ? 100.217 104.866 122.645 1.00 99.00 886 GLY A N 1
ATOM 6970 C CA . GLY A 1 886 ? 98.754 104.608 122.652 1.00 99.00 886 GLY A CA 1
ATOM 6971 C C . GLY A 1 886 ? 98.102 104.932 123.997 1.00 99.00 886 GLY A C 1
ATOM 6972 O O . GLY A 1 886 ? 97.182 104.243 124.458 1.00 99.00 886 GLY A O 1
ATOM 6973 N N . ALA A 1 887 ? 98.584 105.987 124.644 1.00 99.00 887 ALA A N 1
ATOM 6974 C CA . ALA A 1 887 ? 98.068 106.381 125.947 1.00 99.00 887 ALA A CA 1
ATOM 6975 C C . ALA A 1 887 ? 96.661 106.922 125.769 1.00 99.00 887 ALA A C 1
ATOM 6976 O O . ALA A 1 887 ? 95.786 106.735 126.619 1.00 99.00 887 ALA A O 1
ATOM 6978 N N . PHE A 1 888 ? 96.475 107.591 124.635 1.00 99.00 888 PHE A N 1
ATOM 6979 C CA . PHE A 1 888 ? 95.194 108.133 124.203 1.00 99.00 888 PHE A CA 1
ATOM 6980 C C . PHE A 1 888 ? 94.163 107.134 123.723 1.00 99.00 888 PHE A C 1
ATOM 6981 O O . PHE A 1 888 ? 92.988 107.501 123.638 1.00 99.00 888 PHE A O 1
ATOM 6989 N N . ASP A 1 889 ? 94.599 105.923 123.356 1.00 99.00 889 ASP A N 1
ATOM 6990 C CA . ASP A 1 889 ? 93.820 104.978 122.537 1.00 99.00 889 ASP A CA 1
ATOM 6991 C C . ASP A 1 889 ? 92.292 105.119 122.632 1.00 99.00 889 ASP A C 1
ATOM 6992 O O . ASP A 1 889 ? 91.611 105.315 121.606 1.00 99.00 889 ASP A O 1
ATOM 6997 N N . ARG A 1 890 ? 91.784 105.061 123.864 1.00 99.00 890 ARG A N 1
ATOM 6998 C CA . ARG A 1 890 ? 90.339 105.099 124.151 1.00 99.00 890 ARG A CA 1
ATOM 6999 C C . ARG A 1 890 ? 89.626 106.356 123.590 1.00 99.00 890 ARG A C 1
ATOM 7000 O O . ARG A 1 890 ? 88.576 106.248 122.955 1.00 99.00 890 ARG A O 1
ATOM 7008 N N . LEU A 1 891 ? 90.228 107.528 123.777 1.00 99.00 891 LEU A N 1
ATOM 7009 C CA . LEU A 1 891 ? 89.663 108.783 123.264 1.00 99.00 891 LEU A CA 1
ATOM 7010 C C . LEU A 1 891 ? 89.948 108.957 121.772 1.00 99.00 891 LEU A C 1
ATOM 7011 O O . LEU A 1 891 ? 89.025 109.039 120.960 1.00 99.00 891 LEU A O 1
ATOM 7016 N N . GLY A 1 892 ? 91.238 108.990 121.436 1.00 99.00 892 GLY A N 1
ATOM 7017 C CA . GLY A 1 892 ? 91.722 109.270 120.080 1.00 99.00 892 GLY A CA 1
ATOM 7018 C C . GLY A 1 892 ? 91.839 107.992 119.263 1.00 99.00 892 GLY A C 1
ATOM 7019 O O . GLY A 1 892 ? 92.872 107.319 119.296 1.00 99.00 892 GLY A O 1
ATOM 7020 N N . PRO A 1 893 ? 90.791 107.664 118.498 1.00 99.00 893 PRO A N 1
ATOM 7021 C CA . PRO A 1 893 ? 90.613 106.298 117.996 1.00 99.00 893 PRO A CA 1
ATOM 7022 C C . PRO A 1 893 ? 91.714 105.736 117.071 1.00 99.00 893 PRO A C 1
ATOM 7023 O O . PRO A 1 893 ? 92.107 104.580 117.238 1.00 99.00 893 PRO A O 1
ATOM 7027 N N . HIS A 1 894 ? 92.222 106.529 116.132 1.00 99.00 894 HIS A N 1
ATOM 7028 C CA . HIS A 1 894 ? 93.100 105.973 115.075 1.00 99.00 894 HIS A CA 1
ATOM 7029 C C . HIS A 1 894 ? 94.525 105.881 115.568 1.00 99.00 894 HIS A C 1
ATOM 7030 O O . HIS A 1 894 ? 94.933 106.631 116.450 1.00 99.00 894 HIS A O 1
ATOM 7037 N N . ARG A 1 895 ? 95.310 104.996 114.991 1.00 99.00 895 ARG A N 1
ATOM 7038 C CA . ARG A 1 895 ? 96.746 105.031 115.249 1.00 99.00 895 ARG A CA 1
ATOM 7039 C C . ARG A 1 895 ? 97.383 106.231 114.556 1.00 99.00 895 ARG A C 1
ATOM 7040 O O . ARG A 1 895 ? 98.129 106.991 115.173 1.00 99.00 895 ARG A O 1
ATOM 7048 N N . ALA A 1 896 ? 97.094 106.366 113.263 1.00 99.00 896 ALA A N 1
ATOM 7049 C CA . ALA A 1 896 ? 97.819 107.273 112.356 1.00 99.00 896 ALA A CA 1
ATOM 7050 C C . ALA A 1 896 ? 97.235 108.678 112.305 1.00 99.00 896 ALA A C 1
ATOM 7051 O O . ALA A 1 896 ? 97.971 109.677 112.234 1.00 99.00 896 ALA A O 1
ATOM 7053 N N . ALA A 1 897 ? 95.906 108.741 112.320 1.00 99.00 897 ALA A N 1
ATOM 7054 C CA . ALA A 1 897 ? 95.189 110.013 112.252 1.00 99.00 897 ALA A CA 1
ATOM 7055 C C . ALA A 1 897 ? 95.526 110.943 113.425 1.00 99.00 897 ALA A C 1
ATOM 7056 O O . ALA A 1 897 ? 95.501 112.157 113.286 1.00 99.00 897 ALA A O 1
ATOM 7058 N N . LEU A 1 898 ? 95.895 110.384 114.564 1.00 99.00 898 LEU A N 1
ATOM 7059 C CA . LEU A 1 898 ? 96.156 111.192 115.741 1.00 99.00 898 LEU A CA 1
ATOM 7060 C C . LEU A 1 898 ? 97.520 111.857 115.623 1.00 99.00 898 LEU A C 1
ATOM 7061 O O . LEU A 1 898 ? 97.657 113.004 116.033 1.00 99.00 898 LEU A O 1
ATOM 7066 N N . MET A 1 899 ? 98.497 111.165 115.030 1.00 99.00 899 MET A N 1
ATOM 7067 C CA . MET A 1 899 ? 99.850 111.685 114.819 1.00 99.00 899 MET A CA 1
ATOM 7068 C C . MET A 1 899 ? 99.858 112.934 113.914 1.00 99.00 899 MET A C 1
ATOM 7069 O O . MET A 1 899 ? 100.580 113.904 114.118 1.00 99.00 899 MET A O 1
ATOM 7074 N N . ASN A 1 900 ? 99.017 112.880 112.897 1.00 99.00 900 ASN A N 1
ATOM 7075 C CA . ASN A 1 900 ? 98.752 114.003 111.958 1.00 99.00 900 ASN A CA 1
ATOM 7076 C C . ASN A 1 900 ? 98.220 115.279 112.641 1.00 99.00 900 ASN A C 1
ATOM 7077 O O . ASN A 1 900 ? 98.742 116.369 112.383 1.00 99.00 900 ASN A O 1
ATOM 7082 N N . SER A 1 901 ? 97.211 115.148 113.513 1.00 99.00 901 SER A N 1
ATOM 7083 C CA . SER A 1 901 ? 96.572 116.305 114.099 1.00 99.00 901 SER A CA 1
ATOM 7084 C C . SER A 1 901 ? 97.338 116.764 115.349 1.00 99.00 901 SER A C 1
ATOM 7085 O O . SER A 1 901 ? 96.859 117.599 116.135 1.00 99.00 901 SER A O 1
ATOM 7088 N N . LEU A 1 902 ? 98.538 116.222 115.501 1.00 99.00 902 LEU A N 1
ATOM 7089 C CA . LEU A 1 902 ? 99.375 116.487 116.649 1.00 99.00 902 LEU A CA 1
ATOM 7090 C C . LEU A 1 902 ? 99.925 117.886 116.480 1.00 99.00 902 LEU A C 1
ATOM 7091 O O . LEU A 1 902 ? 99.919 118.694 117.417 1.00 99.00 902 LEU A O 1
ATOM 7096 N N . GLY A 1 903 ? 100.417 118.156 115.272 1.00 99.00 903 GLY A N 1
ATOM 7097 C CA . GLY A 1 903 ? 100.939 119.473 114.924 1.00 99.00 903 GLY A CA 1
ATOM 7098 C C . GLY A 1 903 ? 99.829 120.491 115.046 1.00 99.00 903 GLY A C 1
ATOM 7099 O O . GLY A 1 903 ? 100.005 121.568 115.620 1.00 99.00 903 GLY A O 1
ATOM 7100 N N . ASP A 1 904 ? 98.679 120.119 114.496 1.00 99.00 904 ASP A N 1
ATOM 7101 C CA . ASP A 1 904 ? 97.473 120.944 114.577 1.00 99.00 904 ASP A CA 1
ATOM 7102 C C . ASP A 1 904 ? 97.083 121.227 116.004 1.00 99.00 904 ASP A C 1
ATOM 7103 O O . ASP A 1 904 ? 96.799 122.369 116.348 1.00 99.00 904 ASP A O 1
ATOM 7108 N N . ALA A 1 905 ? 97.104 120.198 116.833 1.00 99.00 905 ALA A N 1
ATOM 7109 C CA . ALA A 1 905 ? 96.748 120.369 118.224 1.00 99.00 905 ALA A CA 1
ATOM 7110 C C . ALA A 1 905 ? 97.710 121.329 118.932 1.00 99.00 905 ALA A C 1
ATOM 7111 O O . ALA A 1 905 ? 97.270 122.213 119.678 1.00 99.00 905 ALA A O 1
ATOM 7113 N N . LEU A 1 906 ? 99.012 121.164 118.681 1.00 99.00 906 LEU A N 1
ATOM 7114 C CA . LEU A 1 906 ? 100.034 122.064 119.244 1.00 99.00 906 LEU A CA 1
ATOM 7115 C C . LEU A 1 906 ? 99.752 123.488 118.858 1.00 99.00 906 LEU A C 1
ATOM 7116 O O . LEU A 1 906 ? 99.804 124.413 119.672 1.00 99.00 906 LEU A O 1
ATOM 7121 N N . LYS A 1 907 ? 99.472 123.654 117.579 1.00 99.00 907 LYS A N 1
ATOM 7122 C CA . LYS A 1 907 ? 99.275 124.966 117.067 1.00 99.00 907 LYS A CA 1
ATOM 7123 C C . LYS A 1 907 ? 98.020 125.575 117.645 1.00 99.00 907 LYS A C 1
ATOM 7124 O O . LYS A 1 907 ? 98.012 126.749 117.963 1.00 99.00 907 LYS A O 1
ATOM 7130 N N . ALA A 1 908 ? 96.956 124.791 117.773 1.00 99.00 908 ALA A N 1
ATOM 7131 C CA . ALA A 1 908 ? 95.719 125.272 118.395 1.00 99.00 908 ALA A CA 1
ATOM 7132 C C . ALA A 1 908 ? 95.978 125.746 119.814 1.00 99.00 908 ALA A C 1
ATOM 7133 O O . ALA A 1 908 ? 95.475 126.811 120.235 1.00 99.00 908 ALA A O 1
ATOM 7135 N N . ALA A 1 909 ? 96.774 124.958 120.536 1.00 99.00 909 ALA A N 1
ATOM 7136 C CA . ALA A 1 909 ? 97.137 125.308 121.892 1.00 99.00 909 ALA A CA 1
ATOM 7137 C C . ALA A 1 909 ? 97.859 126.653 121.924 1.00 99.00 909 ALA A C 1
ATOM 7138 O O . ALA A 1 909 ? 97.487 127.519 122.698 1.00 99.00 909 ALA A O 1
ATOM 7140 N N . ASP A 1 910 ? 98.864 126.832 121.066 1.00 99.00 910 ASP A N 1
ATOM 7141 C CA . ASP A 1 910 ? 99.594 128.107 120.968 1.00 99.00 910 ASP A CA 1
ATOM 7142 C C . ASP A 1 910 ? 98.586 129.210 120.637 1.00 99.00 910 ASP A C 1
ATOM 7143 O O . ASP A 1 910 ? 98.601 130.260 121.240 1.00 99.00 910 ASP A O 1
ATOM 7148 N N . GLN A 1 911 ? 97.727 128.938 119.667 1.00 99.00 911 GLN A N 1
ATOM 7149 C CA . GLN A 1 911 ? 96.783 129.911 119.174 1.00 99.00 911 GLN A CA 1
ATOM 7150 C C . GLN A 1 911 ? 95.695 130.224 120.144 1.00 99.00 911 GLN A C 1
ATOM 7151 O O . GLN A 1 911 ? 95.320 131.384 120.281 1.00 99.00 911 GLN A O 1
ATOM 7157 N N . HIS A 1 912 ? 95.181 129.210 120.824 1.00 99.00 912 HIS A N 1
ATOM 7158 C CA . HIS A 1 912 ? 94.076 129.471 121.715 1.00 99.00 912 HIS A CA 1
ATOM 7159 C C . HIS A 1 912 ? 94.575 129.857 123.084 1.00 99.00 912 HIS A C 1
ATOM 7160 O O . HIS A 1 912 ? 94.094 130.839 123.609 1.00 99.00 912 HIS A O 1
ATOM 7167 N N . ALA A 1 913 ? 95.528 129.106 123.645 1.00 99.00 913 ALA A N 1
ATOM 7168 C CA . ALA A 1 913 ? 96.199 129.453 124.923 1.00 99.00 913 ALA A CA 1
ATOM 7169 C C . ALA A 1 913 ? 96.752 130.865 124.963 1.00 99.00 913 ALA A C 1
ATOM 7170 O O . ALA A 1 913 ? 96.463 131.636 125.888 1.00 99.00 913 ALA A O 1
ATOM 7172 N N . LYS A 1 914 ? 97.563 131.164 123.953 1.00 99.00 914 LYS A N 1
ATOM 7173 C CA . LYS A 1 914 ? 98.375 132.373 123.920 1.00 99.00 914 LYS A CA 1
ATOM 7174 C C . LYS A 1 914 ? 97.517 133.605 123.763 1.00 99.00 914 LYS A C 1
ATOM 7175 O O . LYS A 1 914 ? 97.775 134.615 124.396 1.00 99.00 914 LYS A O 1
ATOM 7181 N N . ALA A 1 915 ? 96.493 133.523 122.925 1.00 99.00 915 ALA A N 1
ATOM 7182 C CA . ALA A 1 915 ? 95.537 134.621 122.801 1.00 99.00 915 ALA A CA 1
ATOM 7183 C C . ALA A 1 915 ? 94.827 134.911 124.126 1.00 99.00 915 ALA A C 1
ATOM 7184 O O . ALA A 1 915 ? 94.657 136.075 124.500 1.00 99.00 915 ALA A O 1
ATOM 7186 N N . GLU A 1 916 ? 94.422 133.854 124.832 1.00 99.00 916 GLU A N 1
ATOM 7187 C CA . GLU A 1 916 ? 93.759 134.019 126.134 1.00 99.00 916 GLU A CA 1
ATOM 7188 C C . GLU A 1 916 ? 94.727 134.656 127.130 1.00 99.00 916 GLU A C 1
ATOM 7189 O O . GLU A 1 916 ? 94.332 135.508 127.927 1.00 99.00 916 GLU A O 1
ATOM 7195 N N . ALA A 1 917 ? 95.994 134.246 127.065 1.00 99.00 917 ALA A N 1
ATOM 7196 C CA . ALA A 1 917 ? 97.044 134.835 127.897 1.00 99.00 917 ALA A CA 1
ATOM 7197 C C . ALA A 1 917 ? 97.253 136.323 127.591 1.00 99.00 917 ALA A C 1
ATOM 7198 O O . ALA A 1 917 ? 97.286 137.139 128.517 1.00 99.00 917 ALA A O 1
ATOM 7200 N N . ILE A 1 918 ? 97.381 136.664 126.303 1.00 99.00 918 ILE A N 1
ATOM 7201 C CA . ILE A 1 918 ? 97.504 138.068 125.851 1.00 99.00 918 ILE A CA 1
ATOM 7202 C C . ILE A 1 918 ? 96.274 138.861 126.308 1.00 99.00 918 ILE A C 1
ATOM 7203 O O . ILE A 1 918 ? 96.386 140.013 126.720 1.00 99.00 918 ILE A O 1
ATOM 7208 N N . GLY A 1 919 ? 95.111 138.220 126.214 1.00 99.00 919 GLY A N 1
ATOM 7209 C CA . GLY A 1 919 ? 93.839 138.781 126.656 1.00 99.00 919 GLY A CA 1
ATOM 7210 C C . GLY A 1 919 ? 92.899 139.175 125.531 1.00 99.00 919 GLY A C 1
ATOM 7211 O O . GLY A 1 919 ? 91.916 139.865 125.773 1.00 99.00 919 GLY A O 1
ATOM 7212 N N . GLN A 1 920 ? 93.164 138.732 124.301 1.00 99.00 920 GLN A N 1
ATOM 7213 C CA . GLN A 1 920 ? 92.377 139.177 123.143 1.00 99.00 920 GLN A CA 1
ATOM 7214 C C . GLN A 1 920 ? 91.500 138.087 122.586 1.00 99.00 920 GLN A C 1
ATOM 7215 O O . GLN A 1 920 ? 91.983 136.999 122.267 1.00 99.00 920 GLN A O 1
ATOM 7221 N N . LEU A 1 921 ? 90.206 138.342 122.446 1.00 99.00 921 LEU A N 1
ATOM 7222 C CA . LEU A 1 921 ? 89.320 137.304 121.928 1.00 99.00 921 LEU A CA 1
ATOM 7223 C C . LEU A 1 921 ? 89.357 137.269 120.407 1.00 99.00 921 LEU A C 1
ATOM 7224 O O . LEU A 1 921 ? 89.774 138.221 119.758 1.00 99.00 921 LEU A O 1
ATOM 7229 N N . ASP A 1 922 ? 88.953 136.135 119.856 1.00 99.00 922 ASP A N 1
ATOM 7230 C CA . ASP A 1 922 ? 88.915 135.932 118.420 1.00 99.00 922 ASP A CA 1
ATOM 7231 C C . ASP A 1 922 ? 87.439 135.976 118.017 1.00 99.00 922 ASP A C 1
ATOM 7232 O O . ASP A 1 922 ? 86.613 136.404 118.829 1.00 99.00 922 ASP A O 1
ATOM 7237 N N . LEU A 1 923 ? 87.092 135.550 116.802 1.00 99.00 923 LEU A N 1
ATOM 7238 C CA . LEU A 1 923 ? 85.669 135.367 116.437 1.00 99.00 923 LEU A CA 1
ATOM 7239 C C . LEU A 1 923 ? 85.488 134.241 115.440 1.00 99.00 923 LEU A C 1
ATOM 7240 O O . LEU A 1 923 ? 85.406 134.439 114.229 1.00 99.00 923 LEU A O 1
ATOM 7245 N N . PHE A 1 924 ? 85.412 133.044 115.997 1.00 99.00 924 PHE A N 1
ATOM 7246 C CA . PHE A 1 924 ? 85.179 131.833 115.237 1.00 99.00 924 PHE A CA 1
ATOM 7247 C C . PHE A 1 924 ? 83.846 131.213 115.658 1.00 99.00 924 PHE A C 1
ATOM 7248 O O . PHE A 1 924 ? 82.892 131.238 114.887 1.00 99.00 924 PHE A O 1
ATOM 7256 N N . GLY A 1 925 ? 83.765 130.690 116.882 1.00 99.00 925 GLY A N 1
ATOM 7257 C CA . GLY A 1 925 ? 82.545 130.045 117.367 1.00 99.00 925 GLY A CA 1
ATOM 7258 C C . GLY A 1 925 ? 82.207 128.802 116.557 1.00 99.00 925 GLY A C 1
ATOM 7259 O O . GLY A 1 925 ? 82.826 128.536 115.520 1.00 99.00 925 GLY A O 1
ATOM 7260 N N . VAL A 1 926 ? 81.226 128.050 117.054 1.00 99.00 926 VAL A N 1
ATOM 7261 C CA . VAL A 1 926 ? 80.666 126.850 116.393 1.00 99.00 926 VAL A CA 1
ATOM 7262 C C . VAL A 1 926 ? 81.714 125.792 115.948 1.00 99.00 926 VAL A C 1
ATOM 7263 O O . VAL A 1 926 ? 81.573 125.188 114.892 1.00 99.00 926 VAL A O 1
ATOM 7267 N N . LEU A 1 927 ? 82.750 125.580 116.765 1.00 99.00 927 LEU A N 1
ATOM 7268 C CA . LEU A 1 927 ? 83.801 124.572 116.499 1.00 99.00 927 LEU A CA 1
ATOM 7269 C C . LEU A 1 927 ? 84.397 124.702 115.084 1.00 99.00 927 LEU A C 1
ATOM 7270 O O . LEU A 1 927 ? 84.379 123.761 114.281 1.00 99.00 927 LEU A O 1
ATOM 7275 N N . MET B 2 1 ? 110.626 170.922 139.144 1.00 99.00 1 MET B N 1
ATOM 7276 C CA . MET B 2 1 ? 111.526 170.924 137.947 1.00 99.00 1 MET B CA 1
ATOM 7277 C C . MET B 2 1 ? 110.773 171.316 136.664 1.00 99.00 1 MET B C 1
ATOM 7278 O O . MET B 2 1 ? 109.658 170.861 136.448 1.00 99.00 1 MET B O 1
ATOM 7283 N N . LYS B 2 2 ? 111.394 172.145 135.812 1.00 99.00 2 LYS B N 1
ATOM 7284 C CA . LYS B 2 2 ? 110.755 172.667 134.575 1.00 99.00 2 LYS B CA 1
ATOM 7285 C C . LYS B 2 2 ? 111.702 172.729 133.380 1.00 99.00 2 LYS B C 1
ATOM 7286 O O . LYS B 2 2 ? 112.908 172.914 133.553 1.00 99.00 2 LYS B O 1
ATOM 7292 N N . PHE B 2 3 ? 111.124 172.586 132.184 1.00 99.00 3 PHE B N 1
ATOM 7293 C CA . PHE B 2 3 ? 111.703 173.081 130.925 1.00 99.00 3 PHE B CA 1
ATOM 7294 C C . PHE B 2 3 ? 110.670 173.004 129.799 1.00 99.00 3 PHE B C 1
ATOM 7295 O O . PHE B 2 3 ? 109.654 172.319 129.934 1.00 99.00 3 PHE B O 1
ATOM 7303 N N . THR B 2 4 ? 110.953 173.692 128.694 1.00 99.00 4 THR B N 1
ATOM 7304 C CA . THR B 2 4 ? 110.127 173.635 127.489 1.00 99.00 4 THR B CA 1
ATOM 7305 C C . THR B 2 4 ? 111.031 173.568 126.251 1.00 99.00 4 THR B C 1
ATOM 7306 O O . THR B 2 4 ? 111.870 174.450 126.056 1.00 99.00 4 THR B O 1
ATOM 7310 N N . VAL B 2 5 ? 110.858 172.523 125.435 1.00 99.00 5 VAL B N 1
ATOM 7311 C CA . VAL B 2 5 ? 111.570 172.365 124.144 1.00 99.00 5 VAL B CA 1
ATOM 7312 C C . VAL B 2 5 ? 110.620 171.956 123.021 1.00 99.00 5 VAL B C 1
ATOM 7313 O O . VAL B 2 5 ? 109.562 171.388 123.257 1.00 99.00 5 VAL B O 1
ATOM 7317 N N . GLU B 2 6 ? 111.029 172.251 121.794 1.00 99.00 6 GLU B N 1
ATOM 7318 C CA . GLU B 2 6 ? 110.221 172.025 120.594 1.00 99.00 6 GLU B CA 1
ATOM 7319 C C . GLU B 2 6 ? 110.602 170.673 120.003 1.00 99.00 6 GLU B C 1
ATOM 7320 O O . GLU B 2 6 ? 111.748 170.272 120.117 1.00 99.00 6 GLU B O 1
ATOM 7326 N N . ARG B 2 7 ? 109.647 169.978 119.384 1.00 99.00 7 ARG B N 1
ATOM 7327 C CA . ARG B 2 7 ? 109.886 168.686 118.699 1.00 99.00 7 ARG B CA 1
ATOM 7328 C C . ARG B 2 7 ? 111.133 168.669 117.830 1.00 99.00 7 ARG B C 1
ATOM 7329 O O . ARG B 2 7 ? 111.983 167.772 117.963 1.00 99.00 7 ARG B O 1
ATOM 7337 N N . GLU B 2 8 ? 111.216 169.669 116.948 1.00 99.00 8 GLU B N 1
ATOM 7338 C CA . GLU B 2 8 ? 112.304 169.799 115.971 1.00 99.00 8 GLU B CA 1
ATOM 7339 C C . GLU B 2 8 ? 113.684 169.918 116.605 1.00 99.00 8 GLU B C 1
ATOM 7340 O O . GLU B 2 8 ? 114.679 169.590 115.956 1.00 99.00 8 GLU B O 1
ATOM 7346 N N . HIS B 2 9 ? 113.745 170.422 117.835 1.00 99.00 9 HIS B N 1
ATOM 7347 C CA . HIS B 2 9 ? 115.006 170.560 118.553 1.00 99.00 9 HIS B CA 1
ATOM 7348 C C . HIS B 2 9 ? 115.398 169.281 119.269 1.00 99.00 9 HIS B C 1
ATOM 7349 O O . HIS B 2 9 ? 116.560 169.111 119.616 1.00 99.00 9 HIS B O 1
ATOM 7356 N N . LEU B 2 10 ? 114.426 168.406 119.505 1.00 99.00 10 LEU B N 1
ATOM 7357 C CA . LEU B 2 10 ? 114.641 167.179 120.248 1.00 99.00 10 LEU B CA 1
ATOM 7358 C C . LEU B 2 10 ? 114.988 166.006 119.351 1.00 99.00 10 LEU B C 1
ATOM 7359 O O . LEU B 2 10 ? 115.701 165.094 119.763 1.00 99.00 10 LEU B O 1
ATOM 7364 N N . LEU B 2 11 ? 114.529 166.081 118.110 1.00 99.00 11 LEU B N 1
ATOM 7365 C CA . LEU B 2 11 ? 114.497 164.942 117.204 1.00 99.00 11 LEU B CA 1
ATOM 7366 C C . LEU B 2 11 ? 115.857 164.327 116.887 1.00 99.00 11 LEU B C 1
ATOM 7367 O O . LEU B 2 11 ? 116.064 163.127 117.087 1.00 99.00 11 LEU B O 1
ATOM 7372 N N . LYS B 2 12 ? 116.762 165.149 116.361 1.00 99.00 12 LYS B N 1
ATOM 7373 C CA . LYS B 2 12 ? 118.099 164.690 115.966 1.00 99.00 12 LYS B CA 1
ATOM 7374 C C . LYS B 2 12 ? 118.998 164.380 117.177 1.00 99.00 12 LYS B C 1
ATOM 7375 O O . LYS B 2 12 ? 119.742 163.395 117.131 1.00 99.00 12 LYS B O 1
ATOM 7381 N N . PRO B 2 13 ? 118.954 165.214 118.251 1.00 99.00 13 PRO B N 1
ATOM 7382 C CA . PRO B 2 13 ? 119.712 164.816 119.451 1.00 99.00 13 PRO B CA 1
ATOM 7383 C C . PRO B 2 13 ? 119.308 163.445 119.943 1.00 99.00 13 PRO B C 1
ATOM 7384 O O . PRO B 2 13 ? 120.159 162.591 120.183 1.00 99.00 13 PRO B O 1
ATOM 7388 N N . LEU B 2 14 ? 117.999 163.252 120.026 1.00 99.00 14 LEU B N 1
ATOM 7389 C CA . LEU B 2 14 ? 117.410 162.019 120.483 1.00 99.00 14 LEU B CA 1
ATOM 7390 C C . LEU B 2 14 ? 117.826 160.818 119.654 1.00 99.00 14 LEU B C 1
ATOM 7391 O O . LEU B 2 14 ? 118.145 159.790 120.220 1.00 99.00 14 LEU B O 1
ATOM 7396 N N . GLN B 2 15 ? 117.818 160.932 118.329 1.00 99.00 15 GLN B N 1
ATOM 7397 C CA . GLN B 2 15 ? 118.319 159.840 117.481 1.00 99.00 15 GLN B CA 1
ATOM 7398 C C . GLN B 2 15 ? 119.783 159.537 117.764 1.00 99.00 15 GLN B C 1
ATOM 7399 O O . GLN B 2 15 ? 120.188 158.374 117.771 1.00 99.00 15 GLN B O 1
ATOM 7405 N N . GLN B 2 16 ? 120.569 160.580 118.001 1.00 99.00 16 GLN B N 1
ATOM 7406 C CA . GLN B 2 16 ? 122.007 160.407 118.156 1.00 99.00 16 GLN B CA 1
ATOM 7407 C C . GLN B 2 16 ? 122.384 159.844 119.512 1.00 99.00 16 GLN B C 1
ATOM 7408 O O . GLN B 2 16 ? 123.209 158.930 119.603 1.00 99.00 16 GLN B O 1
ATOM 7414 N N . VAL B 2 17 ? 121.767 160.370 120.561 1.00 99.00 17 VAL B N 1
ATOM 7415 C CA . VAL B 2 17 ? 121.971 159.820 121.896 1.00 99.00 17 VAL B CA 1
ATOM 7416 C C . VAL B 2 17 ? 121.357 158.401 122.015 1.00 99.00 17 VAL B C 1
ATOM 7417 O O . VAL B 2 17 ? 121.848 157.603 122.812 1.00 99.00 17 VAL B O 1
ATOM 7421 N N . SER B 2 18 ? 120.338 158.081 121.195 1.00 99.00 18 SER B N 1
ATOM 7422 C CA . SER B 2 18 ? 119.764 156.714 121.070 1.00 99.00 18 SER B CA 1
ATOM 7423 C C . SER B 2 18 ? 120.649 155.655 120.377 1.00 99.00 18 SER B C 1
ATOM 7424 O O . SER B 2 18 ? 120.274 154.480 120.294 1.00 99.00 18 SER B O 1
ATOM 7427 N N . GLY B 2 19 ? 121.799 156.059 119.868 1.00 99.00 19 GLY B N 1
ATOM 7428 C CA . GLY B 2 19 ? 122.722 155.127 119.254 1.00 99.00 19 GLY B CA 1
ATOM 7429 C C . GLY B 2 19 ? 123.289 154.025 120.136 1.00 99.00 19 GLY B C 1
ATOM 7430 O O . GLY B 2 19 ? 123.198 152.852 119.763 1.00 99.00 19 GLY B O 1
ATOM 7431 N N . PRO B 2 20 ? 123.886 154.371 121.302 1.00 99.00 20 PRO B N 1
ATOM 7432 C CA . PRO B 2 20 ? 124.499 153.333 122.161 1.00 99.00 20 PRO B CA 1
ATOM 7433 C C . PRO B 2 20 ? 123.542 152.225 122.633 1.00 99.00 20 PRO B C 1
ATOM 7434 O O . PRO B 2 20 ? 123.977 151.206 123.153 1.00 99.00 20 PRO B O 1
ATOM 7438 N N . LEU B 2 21 ? 122.257 152.391 122.360 1.00 99.00 21 LEU B N 1
ATOM 7439 C CA . LEU B 2 21 ? 121.215 151.605 122.974 1.00 99.00 21 LEU B CA 1
ATOM 7440 C C . LEU B 2 21 ? 121.168 150.250 122.318 1.00 99.00 21 LEU B C 1
ATOM 7441 O O . LEU B 2 21 ? 121.482 150.111 121.130 1.00 99.00 21 LEU B O 1
ATOM 7446 N N . GLY B 2 22 ? 120.748 149.264 123.107 1.00 99.00 22 GLY B N 1
ATOM 7447 C CA . GLY B 2 22 ? 120.406 147.926 122.620 1.00 99.00 22 GLY B CA 1
ATOM 7448 C C . GLY B 2 22 ? 120.995 146.852 123.510 1.00 99.00 22 GLY B C 1
ATOM 7449 O O . GLY B 2 22 ? 121.440 147.133 124.629 1.00 99.00 22 GLY B O 1
ATOM 7450 N N . GLY B 2 23 ? 121.005 145.625 122.998 1.00 99.00 23 GLY B N 1
ATOM 7451 C CA . GLY B 2 23 ? 121.642 144.502 123.676 1.00 99.00 23 GLY B CA 1
ATOM 7452 C C . GLY B 2 23 ? 121.120 144.227 125.074 1.00 99.00 23 GLY B C 1
ATOM 7453 O O . GLY B 2 23 ? 121.899 143.916 125.977 1.00 99.00 23 GLY B O 1
ATOM 7454 N N . ARG B 2 24 ? 119.807 144.355 125.255 1.00 99.00 24 ARG B N 1
ATOM 7455 C CA . ARG B 2 24 ? 119.180 143.875 126.465 1.00 99.00 24 ARG B CA 1
ATOM 7456 C C . ARG B 2 24 ? 120.076 144.326 127.616 1.00 99.00 24 ARG B C 1
ATOM 7457 O O . ARG B 2 24 ? 120.669 143.487 128.288 1.00 99.00 24 ARG B O 1
ATOM 7465 N N . PRO B 2 25 ? 120.237 145.651 127.798 1.00 99.00 25 PRO B N 1
ATOM 7466 C CA . PRO B 2 25 ? 121.263 146.172 128.715 1.00 99.00 25 PRO B CA 1
ATOM 7467 C C . PRO B 2 25 ? 121.116 145.584 130.123 1.00 99.00 25 PRO B C 1
ATOM 7468 O O . PRO B 2 25 ? 120.020 145.629 130.677 1.00 99.00 25 PRO B O 1
ATOM 7472 N N . THR B 2 26 ? 122.202 145.022 130.667 1.00 99.00 26 THR B N 1
ATOM 7473 C CA . THR B 2 26 ? 122.149 144.189 131.887 1.00 99.00 26 THR B CA 1
ATOM 7474 C C . THR B 2 26 ? 121.747 144.964 133.139 1.00 99.00 26 THR B C 1
ATOM 7475 O O . THR B 2 26 ? 120.958 144.475 133.949 1.00 99.00 26 THR B O 1
ATOM 7479 N N . LEU B 2 27 ? 122.321 146.151 133.306 1.00 99.00 27 LEU B N 1
ATOM 7480 C CA . LEU B 2 27 ? 121.968 147.033 134.414 1.00 99.00 27 LEU B CA 1
ATOM 7481 C C . LEU B 2 27 ? 120.811 147.905 133.931 1.00 99.00 27 LEU B C 1
ATOM 7482 O O . LEU B 2 27 ? 121.040 148.862 133.206 1.00 99.00 27 LEU B O 1
ATOM 7487 N N . PRO B 2 28 ? 119.565 147.586 134.341 1.00 99.00 28 PRO B N 1
ATOM 7488 C CA . PRO B 2 28 ? 118.345 148.044 133.642 1.00 99.00 28 PRO B CA 1
ATOM 7489 C C . PRO B 2 28 ? 118.292 149.524 133.257 1.00 99.00 28 PRO B C 1
ATOM 7490 O O . PRO B 2 28 ? 117.813 149.855 132.172 1.00 99.00 28 PRO B O 1
ATOM 7494 N N . ILE B 2 29 ? 118.792 150.392 134.129 1.00 99.00 29 ILE B N 1
ATOM 7495 C CA . ILE B 2 29 ? 118.782 151.831 133.870 1.00 99.00 29 ILE B CA 1
ATOM 7496 C C . ILE B 2 29 ? 119.664 152.258 132.676 1.00 99.00 29 ILE B C 1
ATOM 7497 O O . ILE B 2 29 ? 119.493 153.358 132.161 1.00 99.00 29 ILE B O 1
ATOM 7502 N N . LEU B 2 30 ? 120.582 151.399 132.224 1.00 99.00 30 LEU B N 1
ATOM 7503 C CA . LEU B 2 30 ? 121.277 151.604 130.926 1.00 99.00 30 LEU B CA 1
ATOM 7504 C C . LEU B 2 30 ? 120.379 151.564 129.691 1.00 99.00 30 LEU B C 1
ATOM 7505 O O . LEU B 2 30 ? 120.738 152.117 128.647 1.00 99.00 30 LEU B O 1
ATOM 7510 N N . GLY B 2 31 ? 119.239 150.886 129.800 1.00 99.00 31 GLY B N 1
ATOM 7511 C CA . GLY B 2 31 ? 118.227 150.910 128.753 1.00 99.00 31 GLY B CA 1
ATOM 7512 C C . GLY B 2 31 ? 117.343 152.142 128.777 1.00 99.00 31 GLY B C 1
ATOM 7513 O O . GLY B 2 31 ? 116.366 152.192 128.032 1.00 99.00 31 GLY B O 1
ATOM 7514 N N . ASN B 2 32 ? 117.660 153.114 129.642 1.00 99.00 32 ASN B N 1
ATOM 7515 C CA . ASN B 2 32 ? 116.891 154.350 129.803 1.00 99.00 32 ASN B CA 1
ATOM 7516 C C . ASN B 2 32 ? 117.731 155.560 129.391 1.00 99.00 32 ASN B C 1
ATOM 7517 O O . ASN B 2 32 ? 118.960 155.469 129.303 1.00 99.00 32 ASN B O 1
ATOM 7522 N N . LEU B 2 33 ? 117.057 156.687 129.155 1.00 99.00 33 LEU B N 1
ATOM 7523 C CA . LEU B 2 33 ? 117.699 157.949 128.791 1.00 99.00 33 LEU B CA 1
ATOM 7524 C C . LEU B 2 33 ? 117.592 158.936 129.919 1.00 99.00 33 LEU B C 1
ATOM 7525 O O . LEU B 2 33 ? 116.507 159.150 130.450 1.00 99.00 33 LEU B O 1
ATOM 7530 N N . LEU B 2 34 ? 118.728 159.538 130.254 1.00 99.00 34 LEU B N 1
ATOM 7531 C CA . LEU B 2 34 ? 118.844 160.447 131.374 1.00 99.00 34 LEU B CA 1
ATOM 7532 C C . LEU B 2 34 ? 118.508 161.836 130.906 1.00 99.00 34 LEU B C 1
ATOM 7533 O O . LEU B 2 34 ? 119.085 162.309 129.943 1.00 99.00 34 LEU B O 1
ATOM 7538 N N . LEU B 2 35 ? 117.569 162.474 131.590 1.00 99.00 35 LEU B N 1
ATOM 7539 C CA . LEU B 2 35 ? 117.289 163.886 131.394 1.00 99.00 35 LEU B CA 1
ATOM 7540 C C . LEU B 2 35 ? 117.950 164.657 132.520 1.00 99.00 35 LEU B C 1
ATOM 7541 O O . LEU B 2 35 ? 117.608 164.447 133.672 1.00 99.00 35 LEU B O 1
ATOM 7546 N N . GLN B 2 36 ? 118.900 165.527 132.186 1.00 99.00 36 GLN B N 1
ATOM 7547 C CA . GLN B 2 36 ? 119.549 166.411 133.156 1.00 99.00 36 GLN B CA 1
ATOM 7548 C C . GLN B 2 36 ? 119.497 167.839 132.634 1.00 99.00 36 GLN B C 1
ATOM 7549 O O . GLN B 2 36 ? 119.965 168.091 131.528 1.00 99.00 36 GLN B O 1
ATOM 7555 N N . VAL B 2 37 ? 118.945 168.764 133.417 1.00 99.00 37 VAL B N 1
ATOM 7556 C CA . VAL B 2 37 ? 119.145 170.195 133.172 1.00 99.00 37 VAL B CA 1
ATOM 7557 C C . VAL B 2 37 ? 120.277 170.613 134.120 1.00 99.00 37 VAL B C 1
ATOM 7558 O O . VAL B 2 37 ? 120.153 170.457 135.334 1.00 99.00 37 VAL B O 1
ATOM 7562 N N . ALA B 2 38 ? 121.391 171.081 133.553 1.00 99.00 38 ALA B N 1
ATOM 7563 C CA . ALA B 2 38 ? 122.592 171.448 134.310 1.00 99.00 38 ALA B CA 1
ATOM 7564 C C . ALA B 2 38 ? 123.146 172.727 133.700 1.00 99.00 38 ALA B C 1
ATOM 7565 O O . ALA B 2 38 ? 123.204 172.844 132.475 1.00 99.00 38 ALA B O 1
ATOM 7567 N N . ASP B 2 39 ? 123.541 173.684 134.542 1.00 99.00 39 ASP B N 1
ATOM 7568 C CA . ASP B 2 39 ? 124.077 174.970 134.078 1.00 99.00 39 ASP B CA 1
ATOM 7569 C C . ASP B 2 39 ? 123.046 175.636 133.125 1.00 99.00 39 ASP B C 1
ATOM 7570 O O . ASP B 2 39 ? 121.889 175.781 133.521 1.00 99.00 39 ASP B O 1
ATOM 7575 N N . GLY B 2 40 ? 123.409 175.998 131.891 1.00 99.00 40 GLY B N 1
ATOM 7576 C CA . GLY B 2 40 ? 122.463 176.649 130.975 1.00 99.00 40 GLY B CA 1
ATOM 7577 C C . GLY B 2 40 ? 121.865 175.759 129.895 1.00 99.00 40 GLY B C 1
ATOM 7578 O O . GLY B 2 40 ? 121.349 176.278 128.904 1.00 99.00 40 GLY B O 1
ATOM 7579 N N . THR B 2 41 ? 121.909 174.436 130.074 1.00 99.00 41 THR B N 1
ATOM 7580 C CA . THR B 2 41 ? 121.610 173.484 128.985 1.00 99.00 41 THR B CA 1
ATOM 7581 C C . THR B 2 41 ? 120.895 172.230 129.483 1.00 99.00 41 THR B C 1
ATOM 7582 O O . THR B 2 41 ? 121.092 171.814 130.617 1.00 99.00 41 THR B O 1
ATOM 7586 N N . LEU B 2 42 ? 120.080 171.623 128.623 1.00 99.00 42 LEU B N 1
ATOM 7587 C CA . LEU B 2 42 ? 119.545 170.289 128.870 1.00 99.00 42 LEU B CA 1
ATOM 7588 C C . LEU B 2 42 ? 120.493 169.244 128.278 1.00 99.00 42 LEU B C 1
ATOM 7589 O O . LEU B 2 42 ? 120.846 169.291 127.098 1.00 99.00 42 LEU B O 1
ATOM 7594 N N . SER B 2 43 ? 120.915 168.323 129.136 1.00 99.00 43 SER B N 1
ATOM 7595 C CA . SER B 2 43 ? 121.811 167.240 128.787 1.00 99.00 43 SER B CA 1
ATOM 7596 C C . SER B 2 43 ? 121.036 165.930 128.859 1.00 99.00 43 SER B C 1
ATOM 7597 O O . SER B 2 43 ? 120.336 165.693 129.845 1.00 99.00 43 SER B O 1
ATOM 7600 N N . LEU B 2 44 ? 121.147 165.095 127.822 1.00 99.00 44 LEU B N 1
ATOM 7601 C CA . LEU B 2 44 ? 120.615 163.724 127.845 1.00 99.00 44 LEU B CA 1
ATOM 7602 C C . LEU B 2 44 ? 121.784 162.758 127.907 1.00 99.00 44 LEU B C 1
ATOM 7603 O O . LEU B 2 44 ? 122.847 163.060 127.376 1.00 99.00 44 LEU B O 1
ATOM 7608 N N . THR B 2 45 ? 121.598 161.598 128.532 1.00 99.00 45 THR B N 1
ATOM 7609 C CA . THR B 2 45 ? 122.676 160.609 128.623 1.00 99.00 45 THR B CA 1
ATOM 7610 C C . THR B 2 45 ? 122.173 159.203 128.366 1.00 99.00 45 THR B C 1
ATOM 7611 O O . THR B 2 45 ? 121.148 158.796 128.907 1.00 99.00 45 THR B O 1
ATOM 7615 N N . GLY B 2 46 ? 122.908 158.471 127.537 1.00 99.00 46 GLY B N 1
ATOM 7616 C CA . GLY B 2 46 ? 122.706 157.041 127.362 1.00 99.00 46 GLY B CA 1
ATOM 7617 C C . GLY B 2 46 ? 124.058 156.367 127.341 1.00 99.00 46 GLY B C 1
ATOM 7618 O O . GLY B 2 46 ? 124.978 156.860 126.694 1.00 99.00 46 GLY B O 1
ATOM 7619 N N . THR B 2 47 ? 124.181 155.247 128.054 1.00 99.00 47 THR B N 1
ATOM 7620 C CA . THR B 2 47 ? 125.408 154.442 128.049 1.00 99.00 47 THR B CA 1
ATOM 7621 C C . THR B 2 47 ? 125.091 152.986 127.724 1.00 99.00 47 THR B C 1
ATOM 7622 O O . THR B 2 47 ? 123.996 152.503 128.017 1.00 99.00 47 THR B O 1
ATOM 7626 N N . ASP B 2 48 ? 126.065 152.311 127.113 1.00 99.00 48 ASP B N 1
ATOM 7627 C CA . ASP B 2 48 ? 125.999 150.879 126.795 1.00 99.00 48 ASP B CA 1
ATOM 7628 C C . ASP B 2 48 ? 126.921 150.061 127.721 1.00 99.00 48 ASP B C 1
ATOM 7629 O O . ASP B 2 48 ? 127.266 148.904 127.396 1.00 99.00 48 ASP B O 1
ATOM 7634 N N . LEU B 2 49 ? 127.338 150.702 128.829 1.00 99.00 49 LEU B N 1
ATOM 7635 C CA . LEU B 2 49 ? 128.305 150.207 129.843 1.00 99.00 49 LEU B CA 1
ATOM 7636 C C . LEU B 2 49 ? 129.785 150.421 129.478 1.00 99.00 49 LEU B C 1
ATOM 7637 O O . LEU B 2 49 ? 130.652 150.230 130.322 1.00 99.00 49 LEU B O 1
ATOM 7642 N N . GLU B 2 50 ? 130.056 150.821 128.236 1.00 99.00 50 GLU B N 1
ATOM 7643 C CA . GLU B 2 50 ? 131.399 151.119 127.755 1.00 99.00 50 GLU B CA 1
ATOM 7644 C C . GLU B 2 50 ? 131.580 152.529 127.183 1.00 99.00 50 GLU B C 1
ATOM 7645 O O . GLU B 2 50 ? 132.715 152.987 127.035 1.00 99.00 50 GLU B O 1
ATOM 7651 N N . MET B 2 51 ? 130.483 153.214 126.866 1.00 99.00 51 MET B N 1
ATOM 7652 C CA . MET B 2 51 ? 130.540 154.523 126.211 1.00 99.00 51 MET B CA 1
ATOM 7653 C C . MET B 2 51 ? 129.314 155.368 126.544 1.00 99.00 51 MET B C 1
ATOM 7654 O O . MET B 2 51 ? 128.307 154.846 127.012 1.00 99.00 51 MET B O 1
ATOM 7659 N N . GLU B 2 52 ? 129.401 156.665 126.265 1.00 99.00 52 GLU B N 1
ATOM 7660 C CA . GLU B 2 52 ? 128.336 157.611 126.601 1.00 99.00 52 GLU B CA 1
ATOM 7661 C C . GLU B 2 52 ? 128.097 158.601 125.462 1.00 99.00 52 GLU B C 1
ATOM 7662 O O . GLU B 2 52 ? 129.055 159.070 124.853 1.00 99.00 52 GLU B O 1
ATOM 7668 N N . MET B 2 53 ? 126.835 158.923 125.168 1.00 99.00 53 MET B N 1
ATOM 7669 C CA . MET B 2 53 ? 126.520 159.955 124.162 1.00 99.00 53 MET B CA 1
ATOM 7670 C C . MET B 2 53 ? 125.723 161.074 124.805 1.00 99.00 53 MET B C 1
ATOM 7671 O O . MET B 2 53 ? 124.662 160.840 125.382 1.00 99.00 53 MET B O 1
ATOM 7676 N N . VAL B 2 54 ? 126.251 162.289 124.678 1.00 99.00 54 VAL B N 1
ATOM 7677 C CA . VAL B 2 54 ? 125.693 163.478 125.303 1.00 99.00 54 VAL B CA 1
ATOM 7678 C C . VAL B 2 54 ? 125.163 164.431 124.226 1.00 99.00 54 VAL B C 1
ATOM 7679 O O . VAL B 2 54 ? 125.795 164.603 123.186 1.00 99.00 54 VAL B O 1
ATOM 7683 N N . ALA B 2 55 ? 124.009 165.049 124.486 1.00 99.00 55 ALA B N 1
ATOM 7684 C CA . ALA B 2 55 ? 123.440 166.079 123.603 1.00 99.00 55 ALA B CA 1
ATOM 7685 C C . ALA B 2 55 ? 123.225 167.404 124.361 1.00 99.00 55 ALA B C 1
ATOM 7686 O O . ALA B 2 55 ? 122.737 167.406 125.490 1.00 99.00 55 ALA B O 1
ATOM 7688 N N . ARG B 2 56 ? 123.604 168.517 123.733 1.00 99.00 56 ARG B N 1
ATOM 7689 C CA . ARG B 2 56 ? 123.337 169.854 124.264 1.00 99.00 56 ARG B CA 1
ATOM 7690 C C . ARG B 2 56 ? 122.325 170.553 123.364 1.00 99.00 56 ARG B C 1
ATOM 7691 O O . ARG B 2 56 ? 122.543 170.690 122.156 1.00 99.00 56 ARG B O 1
ATOM 7699 N N . VAL B 2 57 ? 121.223 170.986 123.969 1.00 99.00 57 VAL B N 1
ATOM 7700 C CA . VAL B 2 57 ? 120.101 171.584 123.255 1.00 99.00 57 VAL B CA 1
ATOM 7701 C C . VAL B 2 57 ? 119.739 172.888 123.952 1.00 99.00 57 VAL B C 1
ATOM 7702 O O . VAL B 2 57 ? 119.895 172.995 125.170 1.00 99.00 57 VAL B O 1
ATOM 7706 N N . ALA B 2 58 ? 119.265 173.867 123.181 1.00 99.00 58 ALA B N 1
ATOM 7707 C CA . ALA B 2 58 ? 118.959 175.202 123.705 1.00 99.00 58 ALA B CA 1
ATOM 7708 C C . ALA B 2 58 ? 117.697 175.180 124.577 1.00 99.00 58 ALA B C 1
ATOM 7709 O O . ALA B 2 58 ? 116.657 174.679 124.146 1.00 99.00 58 ALA B O 1
ATOM 7711 N N . LEU B 2 59 ? 117.823 175.690 125.806 1.00 99.00 59 LEU B N 1
ATOM 7712 C CA . LEU B 2 59 ? 116.704 175.892 126.727 1.00 99.00 59 LEU B CA 1
ATOM 7713 C C . LEU B 2 59 ? 116.442 177.394 126.771 1.00 99.00 59 LEU B C 1
ATOM 7714 O O . LEU B 2 59 ? 117.109 178.132 127.505 1.00 99.00 59 LEU B O 1
ATOM 7719 N N . VAL B 2 60 ? 115.482 177.825 125.950 1.00 99.00 60 VAL B N 1
ATOM 7720 C CA . VAL B 2 60 ? 115.148 179.248 125.776 1.00 99.00 60 VAL B CA 1
ATOM 7721 C C . VAL B 2 60 ? 114.083 179.730 126.780 1.00 99.00 60 VAL B C 1
ATOM 7722 O O . VAL B 2 60 ? 114.119 180.888 127.211 1.00 99.00 60 VAL B O 1
ATOM 7726 N N . GLN B 2 61 ? 113.157 178.844 127.155 1.00 99.00 61 GLN B N 1
ATOM 7727 C CA . GLN B 2 61 ? 112.139 179.150 128.173 1.00 99.00 61 GLN B CA 1
ATOM 7728 C C . GLN B 2 61 ? 112.684 178.872 129.593 1.00 99.00 61 GLN B C 1
ATOM 7729 O O . GLN B 2 61 ? 113.771 178.289 129.731 1.00 99.00 61 GLN B O 1
ATOM 7735 N N . PRO B 2 62 ? 111.964 179.329 130.646 1.00 99.00 62 PRO B N 1
ATOM 7736 C CA . PRO B 2 62 ? 112.440 179.098 132.018 1.00 99.00 62 PRO B CA 1
ATOM 7737 C C . PRO B 2 62 ? 112.456 177.634 132.439 1.00 99.00 62 PRO B C 1
ATOM 7738 O O . PRO B 2 62 ? 111.570 176.857 132.070 1.00 99.00 62 PRO B O 1
ATOM 7742 N N . HIS B 2 63 ? 113.462 177.288 133.228 1.00 99.00 63 HIS B N 1
ATOM 7743 C CA . HIS B 2 63 ? 113.746 175.910 133.573 1.00 99.00 63 HIS B CA 1
ATOM 7744 C C . HIS B 2 63 ? 114.400 175.857 134.935 1.00 99.00 63 HIS B C 1
ATOM 7745 O O . HIS B 2 63 ? 114.807 176.892 135.474 1.00 99.00 63 HIS B O 1
ATOM 7752 N N . GLU B 2 64 ? 114.492 174.645 135.477 1.00 99.00 64 GLU B N 1
ATOM 7753 C CA . GLU B 2 64 ? 115.176 174.389 136.748 1.00 99.00 64 GLU B CA 1
ATOM 7754 C C . GLU B 2 64 ? 115.775 172.976 136.746 1.00 99.00 64 GLU B C 1
ATOM 7755 O O . GLU B 2 64 ? 115.157 172.069 136.186 1.00 99.00 64 GLU B O 1
ATOM 7761 N N . PRO B 2 65 ? 116.968 172.767 137.372 1.00 99.00 65 PRO B N 1
ATOM 7762 C CA . PRO B 2 65 ? 117.536 171.404 137.440 1.00 99.00 65 PRO B CA 1
ATOM 7763 C C . PRO B 2 65 ? 116.767 170.386 138.280 1.00 99.00 65 PRO B C 1
ATOM 7764 O O . PRO B 2 65 ? 115.853 170.729 139.036 1.00 99.00 65 PRO B O 1
ATOM 7768 N N . GLY B 2 66 ? 117.209 169.139 138.150 1.00 99.00 66 GLY B N 1
ATOM 7769 C CA . GLY B 2 66 ? 116.444 167.957 138.540 1.00 99.00 66 GLY B CA 1
ATOM 7770 C C . GLY B 2 66 ? 116.591 166.973 137.394 1.00 99.00 66 GLY B C 1
ATOM 7771 O O . GLY B 2 66 ? 116.644 167.387 136.230 1.00 99.00 66 GLY B O 1
ATOM 7772 N N . ALA B 2 67 ? 116.677 165.684 137.713 1.00 99.00 67 ALA B N 1
ATOM 7773 C CA . ALA B 2 67 ? 117.031 164.686 136.708 1.00 99.00 67 ALA B CA 1
ATOM 7774 C C . ALA B 2 67 ? 116.499 163.284 136.984 1.00 99.00 67 ALA B C 1
ATOM 7775 O O . ALA B 2 67 ? 116.378 162.865 138.139 1.00 99.00 67 ALA B O 1
ATOM 7777 N N . THR B 2 68 ? 116.186 162.571 135.900 1.00 99.00 68 THR B N 1
ATOM 7778 C CA . THR B 2 68 ? 115.867 161.144 135.960 1.00 99.00 68 THR B CA 1
ATOM 7779 C C . THR B 2 68 ? 116.054 160.463 134.596 1.00 99.00 68 THR B C 1
ATOM 7780 O O . THR B 2 68 ? 116.438 161.109 133.618 1.00 99.00 68 THR B O 1
ATOM 7784 N N . THR B 2 69 ? 115.759 159.165 134.542 1.00 99.00 69 THR B N 1
ATOM 7785 C CA . THR B 2 69 ? 116.207 158.313 133.440 1.00 99.00 69 THR B CA 1
ATOM 7786 C C . THR B 2 69 ? 115.109 157.359 132.950 1.00 99.00 69 THR B C 1
ATOM 7787 O O . THR B 2 69 ? 114.828 156.352 133.600 1.00 99.00 69 THR B O 1
ATOM 7791 N N . VAL B 2 70 ? 114.534 157.653 131.779 1.00 99.00 70 VAL B N 1
ATOM 7792 C CA . VAL B 2 70 ? 113.325 156.951 131.284 1.00 99.00 70 VAL B CA 1
ATOM 7793 C C . VAL B 2 70 ? 113.613 156.024 130.085 1.00 99.00 70 VAL B C 1
ATOM 7794 O O . VAL B 2 70 ? 114.480 156.351 129.277 1.00 99.00 70 VAL B O 1
ATOM 7798 N N . PRO B 2 71 ? 112.863 154.891 129.948 1.00 99.00 71 PRO B N 1
ATOM 7799 C CA . PRO B 2 71 ? 113.160 153.767 129.008 1.00 99.00 71 PRO B CA 1
ATOM 7800 C C . PRO B 2 71 ? 113.327 154.122 127.520 1.00 99.00 71 PRO B C 1
ATOM 7801 O O . PRO B 2 71 ? 112.391 154.594 126.882 1.00 99.00 71 PRO B O 1
ATOM 7805 N N . ALA B 2 72 ? 114.487 153.777 126.970 1.00 99.00 72 ALA B N 1
ATOM 7806 C CA . ALA B 2 72 ? 115.104 154.536 125.882 1.00 99.00 72 ALA B CA 1
ATOM 7807 C C . ALA B 2 72 ? 114.490 154.491 124.471 1.00 99.00 72 ALA B C 1
ATOM 7808 O O . ALA B 2 72 ? 114.201 155.547 123.917 1.00 99.00 72 ALA B O 1
ATOM 7810 N N . ARG B 2 73 ? 114.345 153.306 123.871 1.00 99.00 73 ARG B N 1
ATOM 7811 C CA . ARG B 2 73 ? 113.813 153.200 122.487 1.00 99.00 73 ARG B CA 1
ATOM 7812 C C . ARG B 2 73 ? 112.371 153.685 122.436 1.00 99.00 73 ARG B C 1
ATOM 7813 O O . ARG B 2 73 ? 111.997 154.429 121.531 1.00 99.00 73 ARG B O 1
ATOM 7821 N N . LYS B 2 74 ? 111.579 153.238 123.408 1.00 99.00 74 LYS B N 1
ATOM 7822 C CA . LYS B 2 74 ? 110.189 153.661 123.557 1.00 99.00 74 LYS B CA 1
ATOM 7823 C C . LYS B 2 74 ? 110.058 155.177 123.742 1.00 99.00 74 LYS B C 1
ATOM 7824 O O . LYS B 2 74 ? 109.195 155.822 123.155 1.00 99.00 74 LYS B O 1
ATOM 7830 N N . PHE B 2 75 ? 110.929 155.723 124.576 1.00 99.00 75 PHE B N 1
ATOM 7831 C CA . PHE B 2 75 ? 110.968 157.149 124.855 1.00 99.00 75 PHE B CA 1
ATOM 7832 C C . PHE B 2 75 ? 111.414 157.955 123.634 1.00 99.00 75 PHE B C 1
ATOM 7833 O O . PHE B 2 75 ? 110.854 159.004 123.349 1.00 99.00 75 PHE B O 1
ATOM 7841 N N . PHE B 2 76 ? 112.414 157.461 122.914 1.00 99.00 76 PHE B N 1
ATOM 7842 C CA . PHE B 2 76 ? 112.894 158.143 121.715 1.00 99.00 76 PHE B CA 1
ATOM 7843 C C . PHE B 2 76 ? 111.780 158.218 120.686 1.00 99.00 76 PHE B C 1
ATOM 7844 O O . PHE B 2 76 ? 111.530 159.275 120.107 1.00 99.00 76 PHE B O 1
ATOM 7852 N N . ASP B 2 77 ? 111.116 157.088 120.475 1.00 99.00 77 ASP B N 1
ATOM 7853 C CA . ASP B 2 77 ? 110.021 157.009 119.521 1.00 99.00 77 ASP B CA 1
ATOM 7854 C C . ASP B 2 77 ? 108.851 157.939 119.868 1.00 99.00 77 ASP B C 1
ATOM 7855 O O . ASP B 2 77 ? 108.221 158.476 118.959 1.00 99.00 77 ASP B O 1
ATOM 7860 N N . ILE B 2 78 ? 108.552 158.133 121.153 1.00 99.00 78 ILE B N 1
ATOM 7861 C CA . ILE B 2 78 ? 107.456 159.036 121.545 1.00 99.00 78 ILE B CA 1
ATOM 7862 C C . ILE B 2 78 ? 107.733 160.431 120.997 1.00 99.00 78 ILE B C 1
ATOM 7863 O O . ILE B 2 78 ? 106.881 161.064 120.350 1.00 99.00 78 ILE B O 1
ATOM 7868 N N . CYS B 2 79 ? 108.951 160.884 121.256 1.00 99.00 79 CYS B N 1
ATOM 7869 C CA . CYS B 2 79 ? 109.379 162.228 120.910 1.00 99.00 79 CYS B CA 1
ATOM 7870 C C . CYS B 2 79 ? 109.518 162.420 119.413 1.00 99.00 79 CYS B C 1
ATOM 7871 O O . CYS B 2 79 ? 109.078 163.435 118.861 1.00 99.00 79 CYS B O 1
ATOM 7874 N N . ARG B 2 80 ? 110.157 161.445 118.775 1.00 99.00 80 ARG B N 1
ATOM 7875 C CA . ARG B 2 80 ? 110.192 161.369 117.326 1.00 99.00 80 ARG B CA 1
ATOM 7876 C C . ARG B 2 80 ? 108.765 161.372 116.738 1.00 99.00 80 ARG B C 1
ATOM 7877 O O . ARG B 2 80 ? 108.519 162.009 115.714 1.00 99.00 80 ARG B O 1
ATOM 7885 N N . GLY B 2 81 ? 107.830 160.694 117.409 1.00 99.00 81 GLY B N 1
ATOM 7886 C CA . GLY B 2 81 ? 106.427 160.605 116.974 1.00 99.00 81 GLY B CA 1
ATOM 7887 C C . GLY B 2 81 ? 105.569 161.867 116.980 1.00 99.00 81 GLY B C 1
ATOM 7888 O O . GLY B 2 81 ? 104.580 161.942 116.245 1.00 99.00 81 GLY B O 1
ATOM 7889 N N . LEU B 2 82 ? 105.925 162.851 117.802 1.00 99.00 82 LEU B N 1
ATOM 7890 C CA . LEU B 2 82 ? 105.152 164.107 117.879 1.00 99.00 82 LEU B CA 1
ATOM 7891 C C . LEU B 2 82 ? 105.218 164.950 116.587 1.00 99.00 82 LEU B C 1
ATOM 7892 O O . LEU B 2 82 ? 106.205 164.868 115.857 1.00 99.00 82 LEU B O 1
ATOM 7897 N N . PRO B 2 83 ? 104.162 165.753 116.297 1.00 99.00 83 PRO B N 1
ATOM 7898 C CA . PRO B 2 83 ? 104.186 166.626 115.108 1.00 99.00 83 PRO B CA 1
ATOM 7899 C C . PRO B 2 83 ? 105.161 167.818 115.193 1.00 99.00 83 PRO B C 1
ATOM 7900 O O . PRO B 2 83 ? 105.631 168.168 116.280 1.00 99.00 83 PRO B O 1
ATOM 7904 N N . GLU B 2 84 ? 105.435 168.416 114.028 1.00 99.00 84 GLU B N 1
ATOM 7905 C CA . GLU B 2 84 ? 106.290 169.617 113.855 1.00 99.00 84 GLU B CA 1
ATOM 7906 C C . GLU B 2 84 ? 105.895 170.781 114.785 1.00 99.00 84 GLU B C 1
ATOM 7907 O O . GLU B 2 84 ? 104.735 171.204 114.795 1.00 99.00 84 GLU B O 1
ATOM 7913 N N . GLY B 2 85 ? 106.861 171.270 115.569 1.00 99.00 85 GLY B N 1
ATOM 7914 C CA . GLY B 2 85 ? 106.668 172.420 116.454 1.00 99.00 85 GLY B CA 1
ATOM 7915 C C . GLY B 2 85 ? 105.891 172.109 117.725 1.00 99.00 85 GLY B C 1
ATOM 7916 O O . GLY B 2 85 ? 105.257 173.000 118.298 1.00 99.00 85 GLY B O 1
ATOM 7917 N N . ALA B 2 86 ? 105.949 170.854 118.174 1.00 99.00 86 ALA B N 1
ATOM 7918 C CA . ALA B 2 86 ? 105.088 170.378 119.262 1.00 99.00 86 ALA B CA 1
ATOM 7919 C C . ALA B 2 86 ? 105.487 170.928 120.625 1.00 99.00 86 ALA B C 1
ATOM 7920 O O . ALA B 2 86 ? 106.665 171.163 120.891 1.00 99.00 86 ALA B O 1
ATOM 7922 N N . GLU B 2 87 ? 104.478 171.112 121.475 1.00 99.00 87 GLU B N 1
ATOM 7923 C CA . GLU B 2 87 ? 104.651 171.487 122.879 1.00 99.00 87 GLU B CA 1
ATOM 7924 C C . GLU B 2 87 ? 105.178 170.270 123.654 1.00 99.00 87 GLU B C 1
ATOM 7925 O O . GLU B 2 87 ? 104.428 169.341 123.887 1.00 99.00 87 GLU B O 1
ATOM 7931 N N . ILE B 2 88 ? 106.463 170.256 124.017 1.00 99.00 88 ILE B N 1
ATOM 7932 C CA . ILE B 2 88 ? 106.993 169.217 124.914 1.00 99.00 88 ILE B CA 1
ATOM 7933 C C . ILE B 2 88 ? 107.289 169.919 126.239 1.00 99.00 88 ILE B C 1
ATOM 7934 O O . ILE B 2 88 ? 108.045 170.894 126.276 1.00 99.00 88 ILE B O 1
ATOM 7939 N N . ALA B 2 89 ? 106.632 169.465 127.305 1.00 99.00 89 ALA B N 1
ATOM 7940 C CA . ALA B 2 89 ? 106.898 169.947 128.659 1.00 99.00 89 ALA B CA 1
ATOM 7941 C C . ALA B 2 89 ? 107.005 168.744 129.582 1.00 99.00 89 ALA B C 1
ATOM 7942 O O . ALA B 2 89 ? 106.056 167.969 129.702 1.00 99.00 89 ALA B O 1
ATOM 7944 N N . VAL B 2 90 ? 108.155 168.594 130.228 1.00 99.00 90 VAL B N 1
ATOM 7945 C CA . VAL B 2 90 ? 108.372 167.522 131.185 1.00 99.00 90 VAL B CA 1
ATOM 7946 C C . VAL B 2 90 ? 108.638 168.140 132.542 1.00 99.00 90 VAL B C 1
ATOM 7947 O O . VAL B 2 90 ? 109.128 169.265 132.636 1.00 99.00 90 VAL B O 1
ATOM 7951 N N . GLN B 2 91 ? 108.315 167.397 133.593 1.00 99.00 91 GLN B N 1
ATOM 7952 C CA . GLN B 2 91 ? 108.559 167.850 134.953 1.00 99.00 91 GLN B CA 1
ATOM 7953 C C . GLN B 2 91 ? 108.833 166.662 135.882 1.00 99.00 91 GLN B C 1
ATOM 7954 O O . GLN B 2 91 ? 108.069 165.692 135.906 1.00 99.00 91 GLN B O 1
ATOM 7960 N N . LEU B 2 92 ? 109.958 166.737 136.597 1.00 99.00 92 LEU B N 1
ATOM 7961 C CA . LEU B 2 92 ? 110.263 165.839 137.716 1.00 99.00 92 LEU B CA 1
ATOM 7962 C C . LEU B 2 92 ? 109.479 166.243 138.961 1.00 99.00 92 LEU B C 1
ATOM 7963 O O . LEU B 2 92 ? 109.664 167.347 139.502 1.00 99.00 92 LEU B O 1
ATOM 7968 N N . GLU B 2 93 ? 108.603 165.338 139.396 1.00 99.00 93 GLU B N 1
ATOM 7969 C CA . GLU B 2 93 ? 107.991 165.382 140.722 1.00 99.00 93 GLU B CA 1
ATOM 7970 C C . GLU B 2 93 ? 108.569 164.204 141.537 1.00 99.00 93 GLU B C 1
ATOM 7971 O O . GLU B 2 93 ? 107.930 163.154 141.673 1.00 99.00 93 GLU B O 1
ATOM 7977 N N . GLY B 2 94 ? 109.783 164.400 142.061 1.00 99.00 94 GLY B N 1
ATOM 7978 C CA . GLY B 2 94 ? 110.509 163.372 142.805 1.00 99.00 94 GLY B CA 1
ATOM 7979 C C . GLY B 2 94 ? 110.614 162.063 142.042 1.00 99.00 94 GLY B C 1
ATOM 7980 O O . GLY B 2 94 ? 111.204 162.022 140.971 1.00 99.00 94 GLY B O 1
ATOM 7981 N N . GLU B 2 95 ? 110.004 161.018 142.601 1.00 99.00 95 GLU B N 1
ATOM 7982 C CA . GLU B 2 95 ? 110.009 159.669 142.036 1.00 99.00 95 GLU B CA 1
ATOM 7983 C C . GLU B 2 95 ? 109.415 159.580 140.634 1.00 99.00 95 GLU B C 1
ATOM 7984 O O . GLU B 2 95 ? 109.930 158.850 139.821 1.00 99.00 95 GLU B O 1
ATOM 7990 N N . ARG B 2 96 ? 108.326 160.280 140.345 1.00 99.00 96 ARG B N 1
ATOM 7991 C CA . ARG B 2 96 ? 107.728 160.146 139.016 1.00 99.00 96 ARG B CA 1
ATOM 7992 C C . ARG B 2 96 ? 108.235 161.201 138.044 1.00 99.00 96 ARG B C 1
ATOM 7993 O O . ARG B 2 96 ? 108.499 162.360 138.425 1.00 99.00 96 ARG B O 1
ATOM 8001 N N . MET B 2 97 ? 108.391 160.793 136.787 1.00 99.00 97 MET B N 1
ATOM 8002 C CA . MET B 2 97 ? 108.513 161.748 135.689 1.00 99.00 97 MET B CA 1
ATOM 8003 C C . MET B 2 97 ? 107.163 161.904 134.999 1.00 99.00 97 MET B C 1
ATOM 8004 O O . MET B 2 97 ? 106.614 160.932 134.480 1.00 99.00 97 MET B O 1
ATOM 8009 N N . LEU B 2 98 ? 106.643 163.131 135.006 1.00 99.00 98 LEU B N 1
ATOM 8010 C CA . LEU B 2 98 ? 105.447 163.490 134.240 1.00 99.00 98 LEU B CA 1
ATOM 8011 C C . LEU B 2 98 ? 105.889 164.217 132.970 1.00 99.00 98 LEU B C 1
ATOM 8012 O O . LEU B 2 98 ? 106.545 165.256 133.040 1.00 99.00 98 LEU B O 1
ATOM 8017 N N . VAL B 2 99 ? 105.533 163.648 131.822 1.00 99.00 99 VAL B N 1
ATOM 8018 C CA . VAL B 2 99 ? 105.780 164.237 130.511 1.00 99.00 99 VAL B CA 1
ATOM 8019 C C . VAL B 2 99 ? 104.423 164.553 129.893 1.00 99.00 99 VAL B C 1
ATOM 8020 O O . VAL B 2 99 ? 103.542 163.714 129.905 1.00 99.00 99 VAL B O 1
ATOM 8024 N N . ARG B 2 100 ? 104.245 165.763 129.367 1.00 99.00 100 ARG B N 1
ATOM 8025 C CA . ARG B 2 100 ? 103.022 166.133 128.642 1.00 99.00 100 ARG B CA 1
ATOM 8026 C C . ARG B 2 100 ? 103.386 166.693 127.274 1.00 99.00 100 ARG B C 1
ATOM 8027 O O . ARG B 2 100 ? 104.526 167.094 127.041 1.00 99.00 100 ARG B O 1
ATOM 8035 N N . SER B 2 101 ? 102.411 166.718 126.372 1.00 99.00 101 SER B N 1
ATOM 8036 C CA . SER B 2 101 ? 102.548 167.449 125.121 1.00 99.00 101 SER B CA 1
ATOM 8037 C C . SER B 2 101 ? 101.211 168.065 124.740 1.00 99.00 101 SER B C 1
ATOM 8038 O O . SER B 2 101 ? 100.310 167.374 124.262 1.00 99.00 101 SER B O 1
ATOM 8041 N N . GLY B 2 102 ? 101.074 169.366 124.978 1.00 99.00 102 GLY B N 1
ATOM 8042 C CA . GLY B 2 102 ? 99.796 170.046 124.788 1.00 99.00 102 GLY B CA 1
ATOM 8043 C C . GLY B 2 102 ? 98.733 169.461 125.713 1.00 99.00 102 GLY B C 1
ATOM 8044 O O . GLY B 2 102 ? 98.924 169.450 126.930 1.00 99.00 102 GLY B O 1
ATOM 8045 N N . ARG B 2 103 ? 97.632 168.969 125.128 1.00 99.00 103 ARG B N 1
ATOM 8046 C CA . ARG B 2 103 ? 96.526 168.290 125.875 1.00 99.00 103 ARG B CA 1
ATOM 8047 C C . ARG B 2 103 ? 96.705 166.770 126.084 1.00 99.00 103 ARG B C 1
ATOM 8048 O O . ARG B 2 103 ? 95.925 166.155 126.815 1.00 99.00 103 ARG B O 1
ATOM 8056 N N . SER B 2 104 ? 97.718 166.178 125.450 1.00 99.00 104 SER B N 1
ATOM 8057 C CA . SER B 2 104 ? 98.090 164.776 125.674 1.00 99.00 104 SER B CA 1
ATOM 8058 C C . SER B 2 104 ? 99.033 164.663 126.869 1.00 99.00 104 SER B C 1
ATOM 8059 O O . SER B 2 104 ? 99.731 165.617 127.208 1.00 99.00 104 SER B O 1
ATOM 8062 N N . ARG B 2 105 ? 99.061 163.501 127.510 1.00 99.00 105 ARG B N 1
ATOM 8063 C CA . ARG B 2 105 ? 99.810 163.356 128.754 1.00 99.00 105 ARG B CA 1
ATOM 8064 C C . ARG B 2 105 ? 100.526 162.016 128.828 1.00 99.00 105 ARG B C 1
ATOM 8065 O O . ARG B 2 105 ? 100.024 161.017 128.341 1.00 99.00 105 ARG B O 1
ATOM 8073 N N . PHE B 2 106 ? 101.719 162.004 129.415 1.00 99.00 106 PHE B N 1
ATOM 8074 C CA . PHE B 2 106 ? 102.584 160.820 129.405 1.00 99.00 106 PHE B CA 1
ATOM 8075 C C . PHE B 2 106 ? 103.230 160.695 130.779 1.00 99.00 106 PHE B C 1
ATOM 8076 O O . PHE B 2 106 ? 103.904 161.612 131.225 1.00 99.00 106 PHE B O 1
ATOM 8084 N N . SER B 2 107 ? 102.986 159.585 131.467 1.00 99.00 107 SER B N 1
ATOM 8085 C CA . SER B 2 107 ? 103.513 159.375 132.813 1.00 99.00 107 SER B CA 1
ATOM 8086 C C . SER B 2 107 ? 104.243 158.044 132.786 1.00 99.00 107 SER B C 1
ATOM 8087 O O . SER B 2 107 ? 103.633 157.009 132.556 1.00 99.00 107 SER B O 1
ATOM 8090 N N . LEU B 2 108 ? 105.550 158.081 133.020 1.00 99.00 108 LEU B N 1
ATOM 8091 C CA . LEU B 2 108 ? 106.431 156.986 132.650 1.00 99.00 108 LEU B CA 1
ATOM 8092 C C . LEU B 2 108 ? 106.839 156.192 133.873 1.00 99.00 108 LEU B C 1
ATOM 8093 O O . LEU B 2 108 ? 106.732 156.678 134.994 1.00 99.00 108 LEU B O 1
ATOM 8098 N N . SER B 2 109 ? 107.317 154.969 133.660 1.00 99.00 109 SER B N 1
ATOM 8099 C CA . SER B 2 109 ? 108.038 154.260 134.708 1.00 99.00 109 SER B CA 1
ATOM 8100 C C . SER B 2 109 ? 109.312 155.049 134.878 1.00 99.00 109 SER B C 1
ATOM 8101 O O . SER B 2 109 ? 109.872 155.531 133.891 1.00 99.00 109 SER B O 1
ATOM 8104 N N . THR B 2 110 ? 109.744 155.234 136.114 1.00 99.00 110 THR B N 1
ATOM 8105 C CA . THR B 2 110 ? 110.864 156.124 136.376 1.00 99.00 110 THR B CA 1
ATOM 8106 C C . THR B 2 110 ? 111.801 155.410 137.350 1.00 99.00 110 THR B C 1
ATOM 8107 O O . THR B 2 110 ? 111.349 154.869 138.358 1.00 99.00 110 THR B O 1
ATOM 8111 N N . LEU B 2 111 ? 113.091 155.363 137.003 1.00 99.00 111 LEU B N 1
ATOM 8112 C CA . LEU B 2 111 ? 114.172 154.961 137.926 1.00 99.00 111 LEU B CA 1
ATOM 8113 C C . LEU B 2 111 ? 114.997 156.235 138.208 1.00 99.00 111 LEU B C 1
ATOM 8114 O O . LEU B 2 111 ? 115.231 157.018 137.274 1.00 99.00 111 LEU B O 1
ATOM 8119 N N . PRO B 2 112 ? 115.428 156.463 139.476 1.00 99.00 112 PRO B N 1
ATOM 8120 C CA . PRO B 2 112 ? 116.125 157.724 139.772 1.00 99.00 112 PRO B CA 1
ATOM 8121 C C . PRO B 2 112 ? 117.500 157.788 139.120 1.00 99.00 112 PRO B C 1
ATOM 8122 O O . PRO B 2 112 ? 118.124 156.748 138.883 1.00 99.00 112 PRO B O 1
ATOM 8126 N N . ALA B 2 113 ? 117.942 159.009 138.829 1.00 99.00 113 ALA B N 1
ATOM 8127 C CA . ALA B 2 113 ? 119.247 159.268 138.216 1.00 99.00 113 ALA B CA 1
ATOM 8128 C C . ALA B 2 113 ? 120.372 158.473 138.862 1.00 99.00 113 ALA B C 1
ATOM 8129 O O . ALA B 2 113 ? 121.158 157.861 138.169 1.00 99.00 113 ALA B O 1
ATOM 8131 N N . ALA B 2 114 ? 120.406 158.451 140.191 1.00 99.00 114 ALA B N 1
ATOM 8132 C CA . ALA B 2 114 ? 121.501 157.829 140.949 1.00 99.00 114 ALA B CA 1
ATOM 8133 C C . ALA B 2 114 ? 121.705 156.302 140.795 1.00 99.00 114 ALA B C 1
ATOM 8134 O O . ALA B 2 114 ? 122.703 155.782 141.299 1.00 99.00 114 ALA B O 1
ATOM 8136 N N . ASP B 2 115 ? 120.787 155.586 140.138 1.00 99.00 115 ASP B N 1
ATOM 8137 C CA . ASP B 2 115 ? 121.039 154.181 139.742 1.00 99.00 115 ASP B CA 1
ATOM 8138 C C . ASP B 2 115 ? 121.937 154.076 138.499 1.00 99.00 115 ASP B C 1
ATOM 8139 O O . ASP B 2 115 ? 122.648 153.086 138.323 1.00 99.00 115 ASP B O 1
ATOM 8144 N N . PHE B 2 116 ? 121.899 155.098 137.650 1.00 99.00 116 PHE B N 1
ATOM 8145 C CA . PHE B 2 116 ? 122.746 155.182 136.458 1.00 99.00 116 PHE B CA 1
ATOM 8146 C C . PHE B 2 116 ? 124.157 155.588 136.900 1.00 99.00 116 PHE B C 1
ATOM 8147 O O . PHE B 2 116 ? 124.309 156.600 137.581 1.00 99.00 116 PHE B O 1
ATOM 8155 N N . PRO B 2 117 ? 125.196 154.802 136.547 1.00 99.00 117 PRO B N 1
ATOM 8156 C CA . PRO B 2 117 ? 126.542 155.288 136.892 1.00 99.00 117 PRO B CA 1
ATOM 8157 C C . PRO B 2 117 ? 126.908 156.493 136.023 1.00 99.00 117 PRO B C 1
ATOM 8158 O O . PRO B 2 117 ? 126.616 156.485 134.828 1.00 99.00 117 PRO B O 1
ATOM 8162 N N . ASN B 2 118 ? 127.485 157.536 136.617 1.00 99.00 118 ASN B N 1
ATOM 8163 C CA . ASN B 2 118 ? 128.102 158.597 135.826 1.00 99.00 118 ASN B CA 1
ATOM 8164 C C . ASN B 2 118 ? 129.599 158.292 135.792 1.00 99.00 118 ASN B C 1
ATOM 8165 O O . ASN B 2 118 ? 130.243 158.114 136.842 1.00 99.00 118 ASN B O 1
ATOM 8170 N N . LEU B 2 119 ? 130.112 158.188 134.566 1.00 99.00 119 LEU B N 1
ATOM 8171 C CA . LEU B 2 119 ? 131.473 157.732 134.298 1.00 99.00 119 LEU B CA 1
ATOM 8172 C C . LEU B 2 119 ? 132.402 158.944 134.471 1.00 99.00 119 LEU B C 1
ATOM 8173 O O . LEU B 2 119 ? 131.968 160.092 134.269 1.00 99.00 119 LEU B O 1
ATOM 8178 N N . ASP B 2 120 ? 133.651 158.671 134.871 1.00 99.00 120 ASP B N 1
ATOM 8179 C CA . ASP B 2 120 ? 134.618 159.697 135.311 1.00 99.00 120 ASP B CA 1
ATOM 8180 C C . ASP B 2 120 ? 135.013 160.667 134.196 1.00 99.00 120 ASP B C 1
ATOM 8181 O O . ASP B 2 120 ? 135.261 160.247 133.063 1.00 99.00 120 ASP B O 1
ATOM 8186 N N . ASP B 2 121 ? 135.043 161.962 134.527 1.00 99.00 121 ASP B N 1
ATOM 8187 C CA . ASP B 2 121 ? 135.672 162.968 133.672 1.00 99.00 121 ASP B CA 1
ATOM 8188 C C . ASP B 2 121 ? 137.173 162.653 133.713 1.00 99.00 121 ASP B C 1
ATOM 8189 O O . ASP B 2 121 ? 137.678 162.192 134.743 1.00 99.00 121 ASP B O 1
ATOM 8194 N N . TRP B 2 122 ? 137.874 162.903 132.608 1.00 99.00 122 TRP B N 1
ATOM 8195 C CA . TRP B 2 122 ? 139.283 162.470 132.415 1.00 99.00 122 TRP B CA 1
ATOM 8196 C C . TRP B 2 122 ? 140.120 163.663 131.898 1.00 99.00 122 TRP B C 1
ATOM 8197 O O . TRP B 2 122 ? 139.557 164.738 131.658 1.00 99.00 122 TRP B O 1
ATOM 8208 N N . GLN B 2 123 ? 141.442 163.496 131.744 1.00 99.00 123 GLN B N 1
ATOM 8209 C CA . GLN B 2 123 ? 142.318 164.607 131.303 1.00 99.00 123 GLN B CA 1
ATOM 8210 C C . GLN B 2 123 ? 142.791 164.440 129.857 1.00 99.00 123 GLN B C 1
ATOM 8211 O O . GLN B 2 123 ? 143.167 163.340 129.432 1.00 99.00 123 GLN B O 1
ATOM 8217 N N . SER B 2 124 ? 142.783 165.560 129.134 1.00 99.00 124 SER B N 1
ATOM 8218 C CA . SER B 2 124 ? 143.170 165.619 127.730 1.00 99.00 124 SER B CA 1
ATOM 8219 C C . SER B 2 124 ? 144.686 165.508 127.554 1.00 99.00 124 SER B C 1
ATOM 8220 O O . SER B 2 124 ? 145.462 165.861 128.447 1.00 99.00 124 SER B O 1
ATOM 8223 N N . GLU B 2 125 ? 145.093 164.989 126.402 1.00 99.00 125 GLU B N 1
ATOM 8224 C CA . GLU B 2 125 ? 146.513 164.914 126.023 1.00 99.00 125 GLU B CA 1
ATOM 8225 C C . GLU B 2 125 ? 146.772 165.625 124.689 1.00 99.00 125 GLU B C 1
ATOM 8226 O O . GLU B 2 125 ? 147.716 166.412 124.580 1.00 99.00 125 GLU B O 1
ATOM 8232 N N . VAL B 2 126 ? 145.942 165.308 123.686 1.00 99.00 126 VAL B N 1
ATOM 8233 C CA . VAL B 2 126 ? 146.002 165.880 122.332 1.00 99.00 126 VAL B CA 1
ATOM 8234 C C . VAL B 2 126 ? 144.584 166.346 121.903 1.00 99.00 126 VAL B C 1
ATOM 8235 O O . VAL B 2 126 ? 143.587 165.699 122.253 1.00 99.00 126 VAL B O 1
ATOM 8239 N N . GLU B 2 127 ? 144.504 167.459 121.149 1.00 99.00 127 GLU B N 1
ATOM 8240 C CA . GLU B 2 127 ? 143.229 168.156 120.801 1.00 99.00 127 GLU B CA 1
ATOM 8241 C C . GLU B 2 127 ? 143.271 168.722 119.358 1.00 99.00 127 GLU B C 1
ATOM 8242 O O . GLU B 2 127 ? 144.297 169.283 118.963 1.00 99.00 127 GLU B O 1
ATOM 8248 N N . PHE B 2 128 ? 142.183 168.602 118.584 1.00 99.00 128 PHE B N 1
ATOM 8249 C CA . PHE B 2 128 ? 142.238 168.948 117.147 1.00 99.00 128 PHE B CA 1
ATOM 8250 C C . PHE B 2 128 ? 140.904 169.224 116.459 1.00 99.00 128 PHE B C 1
ATOM 8251 O O . PHE B 2 128 ? 139.858 168.789 116.932 1.00 99.00 128 PHE B O 1
ATOM 8259 N N . THR B 2 129 ? 140.987 169.934 115.327 1.00 99.00 129 THR B N 1
ATOM 8260 C CA . THR B 2 129 ? 139.855 170.205 114.436 1.00 99.00 129 THR B CA 1
ATOM 8261 C C . THR B 2 129 ? 140.073 169.617 113.028 1.00 99.00 129 THR B C 1
ATOM 8262 O O . THR B 2 129 ? 141.215 169.492 112.581 1.00 99.00 129 THR B O 1
ATOM 8266 N N . LEU B 2 130 ? 138.969 169.257 112.357 1.00 99.00 130 LEU B N 1
ATOM 8267 C CA . LEU B 2 130 ? 138.911 168.942 110.895 1.00 99.00 130 LEU B CA 1
ATOM 8268 C C . LEU B 2 130 ? 137.439 168.821 110.427 1.00 99.00 130 LEU B C 1
ATOM 8269 O O . LEU B 2 130 ? 136.553 168.699 111.265 1.00 99.00 130 LEU B O 1
ATOM 8274 N N . PRO B 2 131 ? 137.169 168.860 109.100 1.00 99.00 131 PRO B N 1
ATOM 8275 C CA . PRO B 2 131 ? 135.777 168.637 108.670 1.00 99.00 131 PRO B CA 1
ATOM 8276 C C . PRO B 2 131 ? 135.276 167.240 109.012 1.00 99.00 131 PRO B C 1
ATOM 8277 O O . PRO B 2 131 ? 136.039 166.274 108.946 1.00 99.00 131 PRO B O 1
ATOM 8281 N N . GLN B 2 132 ? 134.011 167.155 109.404 1.00 99.00 132 GLN B N 1
ATOM 8282 C CA . GLN B 2 132 ? 133.358 165.870 109.603 1.00 99.00 132 GLN B CA 1
ATOM 8283 C C . GLN B 2 132 ? 133.545 164.981 108.392 1.00 99.00 132 GLN B C 1
ATOM 8284 O O . GLN B 2 132 ? 133.888 163.820 108.535 1.00 99.00 132 GLN B O 1
ATOM 8290 N N . ALA B 2 133 ? 133.328 165.541 107.205 1.00 99.00 133 ALA B N 1
ATOM 8291 C CA . ALA B 2 133 ? 133.417 164.795 105.939 1.00 99.00 133 ALA B CA 1
ATOM 8292 C C . ALA B 2 133 ? 134.656 163.891 105.821 1.00 99.00 133 ALA B C 1
ATOM 8293 O O . ALA B 2 133 ? 134.550 162.712 105.413 1.00 99.00 133 ALA B O 1
ATOM 8295 N N . THR B 2 134 ? 135.812 164.450 106.189 1.00 99.00 134 THR B N 1
ATOM 8296 C CA . THR B 2 134 ? 137.090 163.726 106.178 1.00 99.00 134 THR B CA 1
ATOM 8297 C C . THR B 2 134 ? 137.036 162.527 107.107 1.00 99.00 134 THR B C 1
ATOM 8298 O O . THR B 2 134 ? 137.481 161.432 106.758 1.00 99.00 134 THR B O 1
ATOM 8302 N N . MET B 2 135 ? 136.474 162.752 108.285 1.00 99.00 135 MET B N 1
ATOM 8303 C CA . MET B 2 135 ? 136.313 161.703 109.259 1.00 99.00 135 MET B CA 1
ATOM 8304 C C . MET B 2 135 ? 135.318 160.630 108.841 1.00 99.00 135 MET B C 1
ATOM 8305 O O . MET B 2 135 ? 135.489 159.475 109.212 1.00 99.00 135 MET B O 1
ATOM 8310 N N . LYS B 2 136 ? 134.285 161.003 108.087 1.00 99.00 136 LYS B N 1
ATOM 8311 C CA . LYS B 2 136 ? 133.319 160.018 107.593 1.00 99.00 136 LYS B CA 1
ATOM 8312 C C . LYS B 2 136 ? 134.010 159.036 106.656 1.00 99.00 136 LYS B C 1
ATOM 8313 O O . LYS B 2 136 ? 133.947 157.826 106.877 1.00 99.00 136 LYS B O 1
ATOM 8319 N N . ARG B 2 137 ? 134.701 159.555 105.644 1.00 99.00 137 ARG B N 1
ATOM 8320 C CA . ARG B 2 137 ? 135.444 158.693 104.721 1.00 99.00 137 ARG B CA 1
ATOM 8321 C C . ARG B 2 137 ? 136.451 157.828 105.495 1.00 99.00 137 ARG B C 1
ATOM 8322 O O . ARG B 2 137 ? 136.507 156.622 105.289 1.00 99.00 137 ARG B O 1
ATOM 8330 N N . LEU B 2 138 ? 137.205 158.448 106.404 1.00 99.00 138 LEU B N 1
ATOM 8331 C CA . LEU B 2 138 ? 138.184 157.740 107.270 1.00 99.00 138 LEU B CA 1
ATOM 8332 C C . LEU B 2 138 ? 137.643 156.503 107.989 1.00 99.00 138 LEU B C 1
ATOM 8333 O O . LEU B 2 138 ? 138.287 155.454 107.996 1.00 99.00 138 LEU B O 1
ATOM 8338 N N . ILE B 2 139 ? 136.482 156.638 108.614 1.00 99.00 139 ILE B N 1
ATOM 8339 C CA . ILE B 2 139 ? 135.910 155.541 109.377 1.00 99.00 139 ILE B CA 1
ATOM 8340 C C . ILE B 2 139 ? 135.330 154.546 108.406 1.00 99.00 139 ILE B C 1
ATOM 8341 O O . ILE B 2 139 ? 135.663 153.375 108.455 1.00 99.00 139 ILE B O 1
ATOM 8346 N N . GLU B 2 140 ? 134.459 155.024 107.527 1.00 99.00 140 GLU B N 1
ATOM 8347 C CA . GLU B 2 140 ? 133.839 154.185 106.505 1.00 99.00 140 GLU B CA 1
ATOM 8348 C C . GLU B 2 140 ? 134.845 153.355 105.723 1.00 99.00 140 GLU B C 1
ATOM 8349 O O . GLU B 2 140 ? 134.585 152.190 105.424 1.00 99.00 140 GLU B O 1
ATOM 8355 N N . ALA B 2 141 ? 135.986 153.956 105.401 1.00 99.00 141 ALA B N 1
ATOM 8356 C CA . ALA B 2 141 ? 137.021 153.273 104.634 1.00 99.00 141 ALA B CA 1
ATOM 8357 C C . ALA B 2 141 ? 137.689 152.126 105.393 1.00 99.00 141 ALA B C 1
ATOM 8358 O O . ALA B 2 141 ? 138.347 151.305 104.772 1.00 99.00 141 ALA B O 1
ATOM 8360 N N . THR B 2 142 ? 137.533 152.066 106.713 1.00 99.00 142 THR B N 1
ATOM 8361 C CA . THR B 2 142 ? 138.115 150.988 107.514 1.00 99.00 142 THR B CA 1
ATOM 8362 C C . THR B 2 142 ? 137.147 150.131 108.330 1.00 99.00 142 THR B C 1
ATOM 8363 O O . THR B 2 142 ? 137.517 149.046 108.737 1.00 99.00 142 THR B O 1
ATOM 8367 N N . GLN B 2 143 ? 135.936 150.616 108.581 1.00 99.00 143 GLN B N 1
ATOM 8368 C CA . GLN B 2 143 ? 134.901 149.897 109.353 1.00 99.00 143 GLN B CA 1
ATOM 8369 C C . GLN B 2 143 ? 134.841 148.375 109.129 1.00 99.00 143 GLN B C 1
ATOM 8370 O O . GLN B 2 143 ? 134.911 147.585 110.080 1.00 99.00 143 GLN B O 1
ATOM 8376 N N . PHE B 2 144 ? 134.735 147.988 107.867 1.00 99.00 144 PHE B N 1
ATOM 8377 C CA . PHE B 2 144 ? 134.474 146.595 107.487 1.00 99.00 144 PHE B CA 1
ATOM 8378 C C . PHE B 2 144 ? 135.527 145.589 107.936 1.00 99.00 144 PHE B C 1
ATOM 8379 O O . PHE B 2 144 ? 135.199 144.413 108.105 1.00 99.00 144 PHE B O 1
ATOM 8387 N N . SER B 2 145 ? 136.773 146.042 108.112 1.00 99.00 145 SER B N 1
ATOM 8388 C CA . SER B 2 145 ? 137.879 145.160 108.493 1.00 99.00 145 SER B CA 1
ATOM 8389 C C . SER B 2 145 ? 137.856 144.736 109.946 1.00 99.00 145 SER B C 1
ATOM 8390 O O . SER B 2 145 ? 138.475 143.737 110.279 1.00 99.00 145 SER B O 1
ATOM 8393 N N . MET B 2 146 ? 137.161 145.481 110.803 1.00 99.00 146 MET B N 1
ATOM 8394 C CA . MET B 2 146 ? 137.069 145.118 112.207 1.00 99.00 146 MET B CA 1
ATOM 8395 C C . MET B 2 146 ? 136.223 143.875 112.333 1.00 99.00 146 MET B C 1
ATOM 8396 O O . MET B 2 146 ? 135.185 143.763 111.686 1.00 99.00 146 MET B O 1
ATOM 8401 N N . ALA B 2 147 ? 136.676 142.938 113.155 1.00 99.00 147 ALA B N 1
ATOM 8402 C CA . ALA B 2 147 ? 135.898 141.745 113.418 1.00 99.00 147 ALA B CA 1
ATOM 8403 C C . ALA B 2 147 ? 134.723 142.111 114.284 1.00 99.00 147 ALA B C 1
ATOM 8404 O O . ALA B 2 147 ? 134.713 143.152 114.951 1.00 99.00 147 ALA B O 1
ATOM 8406 N N . HIS B 2 148 ? 133.730 141.238 114.221 1.00 99.00 148 HIS B N 1
ATOM 8407 C CA . HIS B 2 148 ? 132.496 141.363 114.957 1.00 99.00 148 HIS B CA 1
ATOM 8408 C C . HIS B 2 148 ? 132.660 140.542 116.233 1.00 99.00 148 HIS B C 1
ATOM 8409 O O . HIS B 2 148 ? 132.396 141.032 117.333 1.00 99.00 148 HIS B O 1
ATOM 8416 N N . GLN B 2 149 ? 133.115 139.299 116.070 1.00 99.00 149 GLN B N 1
ATOM 8417 C CA . GLN B 2 149 ? 133.511 138.444 117.181 1.00 99.00 149 GLN B CA 1
ATOM 8418 C C . GLN B 2 149 ? 134.894 137.846 116.901 1.00 99.00 149 GLN B C 1
ATOM 8419 O O . GLN B 2 149 ? 135.035 136.999 116.014 1.00 99.00 149 GLN B O 1
ATOM 8425 N N . ASP B 2 150 ? 135.908 138.313 117.632 1.00 99.00 150 ASP B N 1
ATOM 8426 C CA . ASP B 2 150 ? 137.232 137.677 117.644 1.00 99.00 150 ASP B CA 1
ATOM 8427 C C . ASP B 2 150 ? 137.658 137.470 119.076 1.00 99.00 150 ASP B C 1
ATOM 8428 O O . ASP B 2 150 ? 137.297 138.241 119.976 1.00 99.00 150 ASP B O 1
ATOM 8433 N N . VAL B 2 151 ? 138.462 136.435 119.265 1.00 99.00 151 VAL B N 1
ATOM 8434 C CA . VAL B 2 151 ? 138.997 136.112 120.570 1.00 99.00 151 VAL B CA 1
ATOM 8435 C C . VAL B 2 151 ? 140.139 137.079 120.885 1.00 99.00 151 VAL B C 1
ATOM 8436 O O . VAL B 2 151 ? 140.327 137.465 122.047 1.00 99.00 151 VAL B O 1
ATOM 8440 N N . ARG B 2 152 ? 140.882 137.488 119.852 1.00 99.00 152 ARG B N 1
ATOM 8441 C CA . ARG B 2 152 ? 141.787 138.634 119.962 1.00 99.00 152 ARG B CA 1
ATOM 8442 C C . ARG B 2 152 ? 140.927 139.898 119.984 1.00 99.00 152 ARG B C 1
ATOM 8443 O O . ARG B 2 152 ? 140.758 140.580 118.970 1.00 99.00 152 ARG B O 1
ATOM 8451 N N . TYR B 2 153 ? 140.370 140.152 121.170 1.00 99.00 153 TYR B N 1
ATOM 8452 C CA . TYR B 2 153 ? 139.471 141.276 121.478 1.00 99.00 153 TYR B CA 1
ATOM 8453 C C . TYR B 2 153 ? 139.956 142.656 120.998 1.00 99.00 153 TYR B C 1
ATOM 8454 O O . TYR B 2 153 ? 139.136 143.502 120.630 1.00 99.00 153 TYR B O 1
ATOM 8463 N N . TYR B 2 154 ? 141.277 142.871 121.025 1.00 99.00 154 TYR B N 1
ATOM 8464 C CA . TYR B 2 154 ? 141.905 144.142 120.615 1.00 99.00 154 TYR B CA 1
ATOM 8465 C C . TYR B 2 154 ? 141.714 144.460 119.130 1.00 99.00 154 TYR B C 1
ATOM 8466 O O . TYR B 2 154 ? 141.793 145.623 118.736 1.00 99.00 154 TYR B O 1
ATOM 8475 N N . LEU B 2 155 ? 141.458 143.431 118.323 1.00 99.00 155 LEU B N 1
ATOM 8476 C CA . LEU B 2 155 ? 141.117 143.610 116.917 1.00 99.00 155 LEU B CA 1
ATOM 8477 C C . LEU B 2 155 ? 139.638 144.017 116.693 1.00 99.00 155 LEU B C 1
ATOM 8478 O O . LEU B 2 155 ? 139.306 144.528 115.619 1.00 99.00 155 LEU B O 1
ATOM 8483 N N . ASN B 2 156 ? 138.765 143.827 117.694 1.00 99.00 156 ASN B N 1
ATOM 8484 C CA . ASN B 2 156 ? 137.358 144.295 117.637 1.00 99.00 156 ASN B CA 1
ATOM 8485 C C . ASN B 2 156 ? 137.313 145.814 117.837 1.00 99.00 156 ASN B C 1
ATOM 8486 O O . ASN B 2 156 ? 136.653 146.308 118.754 1.00 99.00 156 ASN B O 1
ATOM 8491 N N . GLY B 2 157 ? 137.993 146.556 116.969 1.00 99.00 157 GLY B N 1
ATOM 8492 C CA . GLY B 2 157 ? 138.271 147.962 117.229 1.00 99.00 157 GLY B CA 1
ATOM 8493 C C . GLY B 2 157 ? 139.285 148.580 116.283 1.00 99.00 157 GLY B C 1
ATOM 8494 O O . GLY B 2 157 ? 139.786 147.897 115.389 1.00 99.00 157 GLY B O 1
ATOM 8495 N N . MET B 2 158 ? 139.588 149.867 116.486 1.00 99.00 158 MET B N 1
ATOM 8496 C CA . MET B 2 158 ? 140.375 150.659 115.521 1.00 99.00 158 MET B CA 1
ATOM 8497 C C . MET B 2 158 ? 141.560 151.418 116.132 1.00 99.00 158 MET B C 1
ATOM 8498 O O . MET B 2 158 ? 141.418 152.139 117.120 1.00 99.00 158 MET B O 1
ATOM 8503 N N . LEU B 2 159 ? 142.720 151.246 115.507 1.00 99.00 159 LEU B N 1
ATOM 8504 C CA . LEU B 2 159 ? 143.937 151.938 115.886 1.00 99.00 159 LEU B CA 1
ATOM 8505 C C . LEU B 2 159 ? 143.889 153.346 115.333 1.00 99.00 159 LEU B C 1
ATOM 8506 O O . LEU B 2 159 ? 143.734 153.543 114.132 1.00 99.00 159 LEU B O 1
ATOM 8511 N N . PHE B 2 160 ? 144.018 154.309 116.230 1.00 99.00 160 PHE B N 1
ATOM 8512 C CA . PHE B 2 160 ? 144.239 155.690 115.864 1.00 99.00 160 PHE B CA 1
ATOM 8513 C C . PHE B 2 160 ? 145.660 156.042 116.178 1.00 99.00 160 PHE B C 1
ATOM 8514 O O . PHE B 2 160 ? 146.043 156.006 117.338 1.00 99.00 160 PHE B O 1
ATOM 8522 N N . GLU B 2 161 ? 146.444 156.379 115.158 1.00 99.00 161 GLU B N 1
ATOM 8523 C CA . GLU B 2 161 ? 147.783 156.927 115.365 1.00 99.00 161 GLU B CA 1
ATOM 8524 C C . GLU B 2 161 ? 147.889 158.319 114.758 1.00 99.00 161 GLU B C 1
ATOM 8525 O O . GLU B 2 161 ? 147.678 158.499 113.567 1.00 99.00 161 GLU B O 1
ATOM 8531 N N . THR B 2 162 ? 148.202 159.306 115.588 1.00 99.00 162 THR B N 1
ATOM 8532 C CA . THR B 2 162 ? 148.528 160.643 115.103 1.00 99.00 162 THR B CA 1
ATOM 8533 C C . THR B 2 162 ? 150.027 160.784 115.182 1.00 99.00 162 THR B C 1
ATOM 8534 O O . THR B 2 162 ? 150.651 160.359 116.155 1.00 99.00 162 THR B O 1
ATOM 8538 N N . GLU B 2 163 ? 150.611 161.356 114.141 1.00 99.00 163 GLU B N 1
ATOM 8539 C CA . GLU B 2 163 ? 152.045 161.281 113.971 1.00 99.00 163 GLU B CA 1
ATOM 8540 C C . GLU B 2 163 ? 152.493 162.305 112.929 1.00 99.00 163 GLU B C 1
ATOM 8541 O O . GLU B 2 163 ? 151.953 162.366 111.815 1.00 99.00 163 GLU B O 1
ATOM 8547 N N . GLY B 2 164 ? 153.480 163.113 113.318 1.00 99.00 164 GLY B N 1
ATOM 8548 C CA . GLY B 2 164 ? 153.894 164.273 112.545 1.00 99.00 164 GLY B CA 1
ATOM 8549 C C . GLY B 2 164 ? 152.714 165.211 112.394 1.00 99.00 164 GLY B C 1
ATOM 8550 O O . GLY B 2 164 ? 152.104 165.611 113.386 1.00 99.00 164 GLY B O 1
ATOM 8551 N N . GLU B 2 165 ? 152.371 165.511 111.145 1.00 99.00 165 GLU B N 1
ATOM 8552 C CA . GLU B 2 165 ? 151.244 166.382 110.812 1.00 99.00 165 GLU B CA 1
ATOM 8553 C C . GLU B 2 165 ? 150.168 165.589 110.071 1.00 99.00 165 GLU B C 1
ATOM 8554 O O . GLU B 2 165 ? 149.436 166.131 109.234 1.00 99.00 165 GLU B O 1
ATOM 8560 N N . GLU B 2 166 ? 150.060 164.305 110.416 1.00 99.00 166 GLU B N 1
ATOM 8561 C CA . GLU B 2 166 ? 149.103 163.411 109.793 1.00 99.00 166 GLU B CA 1
ATOM 8562 C C . GLU B 2 166 ? 148.252 162.712 110.856 1.00 99.00 166 GLU B C 1
ATOM 8563 O O . GLU B 2 166 ? 148.738 162.347 111.935 1.00 99.00 166 GLU B O 1
ATOM 8569 N N . LEU B 2 167 ? 146.967 162.576 110.538 1.00 99.00 167 LEU B N 1
ATOM 8570 C CA . LEU B 2 167 ? 146.016 161.788 111.308 1.00 99.00 167 LEU B CA 1
ATOM 8571 C C . LEU B 2 167 ? 145.940 160.438 110.594 1.00 99.00 167 LEU B C 1
ATOM 8572 O O . LEU B 2 167 ? 145.671 160.395 109.389 1.00 99.00 167 LEU B O 1
ATOM 8577 N N . ARG B 2 168 ? 146.184 159.347 111.318 1.00 99.00 168 ARG B N 1
ATOM 8578 C CA . ARG B 2 168 ? 146.445 158.059 110.675 1.00 99.00 168 ARG B CA 1
ATOM 8579 C C . ARG B 2 168 ? 145.756 156.913 111.406 1.00 99.00 168 ARG B C 1
ATOM 8580 O O . ARG B 2 168 ? 146.091 156.599 112.543 1.00 99.00 168 ARG B O 1
ATOM 8588 N N . THR B 2 169 ? 144.791 156.293 110.739 1.00 99.00 169 THR B N 1
ATOM 8589 C CA . THR B 2 169 ? 143.908 155.324 111.372 1.00 99.00 169 THR B CA 1
ATOM 8590 C C . THR B 2 169 ? 144.003 153.987 110.675 1.00 99.00 169 THR B C 1
ATOM 8591 O O . THR B 2 169 ? 144.342 153.928 109.499 1.00 99.00 169 THR B O 1
ATOM 8595 N N . VAL B 2 170 ? 143.706 152.917 111.408 1.00 99.00 170 VAL B N 1
ATOM 8596 C CA . VAL B 2 170 ? 143.851 151.555 110.885 1.00 99.00 170 VAL B CA 1
ATOM 8597 C C . VAL B 2 170 ? 143.035 150.539 111.702 1.00 99.00 170 VAL B C 1
ATOM 8598 O O . VAL B 2 170 ? 142.896 150.688 112.914 1.00 99.00 170 VAL B O 1
ATOM 8602 N N . ALA B 2 171 ? 142.492 149.528 111.015 1.00 99.00 171 ALA B N 1
ATOM 8603 C CA . ALA B 2 171 ? 141.661 148.471 111.627 1.00 99.00 171 ALA B CA 1
ATOM 8604 C C . ALA B 2 171 ? 141.827 147.139 110.893 1.00 99.00 171 ALA B C 1
ATOM 8605 O O . ALA B 2 171 ? 142.240 147.119 109.735 1.00 99.00 171 ALA B O 1
ATOM 8607 N N . THR B 2 172 ? 141.472 146.039 111.559 1.00 99.00 172 THR B N 1
ATOM 8608 C CA . THR B 2 172 ? 141.692 144.698 111.005 1.00 99.00 172 THR B CA 1
ATOM 8609 C C . THR B 2 172 ? 140.827 143.592 111.606 1.00 99.00 172 THR B C 1
ATOM 8610 O O . THR B 2 172 ? 140.217 143.762 112.665 1.00 99.00 172 THR B O 1
ATOM 8614 N N . ASP B 2 173 ? 140.796 142.465 110.890 1.00 99.00 173 ASP B N 1
ATOM 8615 C CA . ASP B 2 173 ? 140.183 141.210 111.348 1.00 99.00 173 ASP B CA 1
ATOM 8616 C C . ASP B 2 173 ? 141.209 140.264 111.996 1.00 99.00 173 ASP B C 1
ATOM 8617 O O . ASP B 2 173 ? 140.864 139.522 112.917 1.00 99.00 173 ASP B O 1
ATOM 8622 N N . GLY B 2 174 ? 142.456 140.295 111.521 1.00 99.00 174 GLY B N 1
ATOM 8623 C CA . GLY B 2 174 ? 143.369 139.149 111.650 1.00 99.00 174 GLY B CA 1
ATOM 8624 C C . GLY B 2 174 ? 143.414 138.374 110.337 1.00 99.00 174 GLY B C 1
ATOM 8625 O O . GLY B 2 174 ? 144.144 137.392 110.208 1.00 99.00 174 GLY B O 1
ATOM 8626 N N . HIS B 2 175 ? 142.598 138.817 109.378 1.00 99.00 175 HIS B N 1
ATOM 8627 C CA . HIS B 2 175 ? 142.576 138.338 108.004 1.00 99.00 175 HIS B CA 1
ATOM 8628 C C . HIS B 2 175 ? 142.982 139.494 107.068 1.00 99.00 175 HIS B C 1
ATOM 8629 O O . HIS B 2 175 ? 143.932 139.381 106.292 1.00 99.00 175 HIS B O 1
ATOM 8636 N N . ARG B 2 176 ? 142.252 140.601 107.176 1.00 99.00 176 ARG B N 1
ATOM 8637 C CA . ARG B 2 176 ? 142.251 141.670 106.195 1.00 99.00 176 ARG B CA 1
ATOM 8638 C C . ARG B 2 176 ? 142.365 142.976 106.920 1.00 99.00 176 ARG B C 1
ATOM 8639 O O . ARG B 2 176 ? 142.154 143.014 108.123 1.00 99.00 176 ARG B O 1
ATOM 8647 N N . LEU B 2 177 ? 142.673 144.047 106.195 1.00 99.00 177 LEU B N 1
ATOM 8648 C CA . LEU B 2 177 ? 142.868 145.348 106.827 1.00 99.00 177 LEU B CA 1
ATOM 8649 C C . LEU B 2 177 ? 142.926 146.511 105.845 1.00 99.00 177 LEU B C 1
ATOM 8650 O O . LEU B 2 177 ? 143.361 146.356 104.709 1.00 99.00 177 LEU B O 1
ATOM 8655 N N . ALA B 2 178 ? 142.473 147.672 106.320 1.00 99.00 178 ALA B N 1
ATOM 8656 C CA . ALA B 2 178 ? 142.708 148.958 105.675 1.00 99.00 178 ALA B CA 1
ATOM 8657 C C . ALA B 2 178 ? 143.368 149.935 106.671 1.00 99.00 178 ALA B C 1
ATOM 8658 O O . ALA B 2 178 ? 142.971 149.985 107.839 1.00 99.00 178 ALA B O 1
ATOM 8660 N N . VAL B 2 179 ? 144.380 150.679 106.209 1.00 99.00 179 VAL B N 1
ATOM 8661 C CA . VAL B 2 179 ? 145.005 151.794 106.961 1.00 99.00 179 VAL B CA 1
ATOM 8662 C C . VAL B 2 179 ? 144.856 153.063 106.132 1.00 99.00 179 VAL B C 1
ATOM 8663 O O . VAL B 2 179 ? 144.974 152.996 104.908 1.00 99.00 179 VAL B O 1
ATOM 8667 N N . CYS B 2 180 ? 144.616 154.208 106.774 1.00 99.00 180 CYS B N 1
ATOM 8668 C CA . CYS B 2 180 ? 144.516 155.477 106.039 1.00 99.00 180 CYS B CA 1
ATOM 8669 C C . CYS B 2 180 ? 145.163 156.629 106.772 1.00 99.00 180 CYS B C 1
ATOM 8670 O O . CYS B 2 180 ? 145.156 156.679 107.996 1.00 99.00 180 CYS B O 1
ATOM 8673 N N . SER B 2 181 ? 145.682 157.563 105.978 1.00 99.00 181 SER B N 1
ATOM 8674 C CA . SER B 2 181 ? 146.479 158.681 106.442 1.00 99.00 181 SER B CA 1
ATOM 8675 C C . SER B 2 181 ? 145.935 159.982 105.841 1.00 99.00 181 SER B C 1
ATOM 8676 O O . SER B 2 181 ? 145.793 160.071 104.619 1.00 99.00 181 SER B O 1
ATOM 8679 N N . MET B 2 182 ? 145.632 160.973 106.689 1.00 99.00 182 MET B N 1
ATOM 8680 C CA . MET B 2 182 ? 145.159 162.298 106.239 1.00 99.00 182 MET B CA 1
ATOM 8681 C C . MET B 2 182 ? 145.954 163.442 106.899 1.00 99.00 182 MET B C 1
ATOM 8682 O O . MET B 2 182 ? 146.148 163.426 108.117 1.00 99.00 182 MET B O 1
ATOM 8687 N N . PRO B 2 183 ? 146.404 164.444 106.103 1.00 99.00 183 PRO B N 1
ATOM 8688 C CA . PRO B 2 183 ? 147.091 165.604 106.685 1.00 99.00 183 PRO B CA 1
ATOM 8689 C C . PRO B 2 183 ? 146.109 166.576 107.342 1.00 99.00 183 PRO B C 1
ATOM 8690 O O . PRO B 2 183 ? 145.058 166.894 106.775 1.00 99.00 183 PRO B O 1
ATOM 8694 N N . ILE B 2 184 ? 146.486 167.036 108.527 1.00 99.00 184 ILE B N 1
ATOM 8695 C CA . ILE B 2 184 ? 145.605 167.761 109.439 1.00 99.00 184 ILE B CA 1
ATOM 8696 C C . ILE B 2 184 ? 145.984 169.250 109.574 1.00 99.00 184 ILE B C 1
ATOM 8697 O O . ILE B 2 184 ? 145.260 170.020 110.198 1.00 99.00 184 ILE B O 1
ATOM 8702 N N . GLY B 2 185 ? 147.122 169.653 109.006 1.00 99.00 185 GLY B N 1
ATOM 8703 C CA . GLY B 2 185 ? 147.504 171.066 108.957 1.00 99.00 185 GLY B CA 1
ATOM 8704 C C . GLY B 2 185 ? 148.319 171.607 110.129 1.00 99.00 185 GLY B C 1
ATOM 8705 O O . GLY B 2 185 ? 148.952 172.661 109.987 1.00 99.00 185 GLY B O 1
ATOM 8706 N N . GLN B 2 186 ? 148.316 170.910 111.273 1.00 99.00 186 GLN B N 1
ATOM 8707 C CA . GLN B 2 186 ? 149.118 171.306 112.450 1.00 99.00 186 GLN B CA 1
ATOM 8708 C C . GLN B 2 186 ? 149.892 170.148 113.076 1.00 99.00 186 GLN B C 1
ATOM 8709 O O . GLN B 2 186 ? 149.648 168.984 112.770 1.00 99.00 186 GLN B O 1
ATOM 8715 N N . SER B 2 187 ? 150.821 170.493 113.966 1.00 99.00 187 SER B N 1
ATOM 8716 C CA . SER B 2 187 ? 151.657 169.507 114.651 1.00 99.00 187 SER B CA 1
ATOM 8717 C C . SER B 2 187 ? 150.824 168.640 115.608 1.00 99.00 187 SER B C 1
ATOM 8718 O O . SER B 2 187 ? 149.989 169.163 116.350 1.00 99.00 187 SER B O 1
ATOM 8721 N N . LEU B 2 188 ? 151.045 167.322 115.557 1.00 99.00 188 LEU B N 1
ATOM 8722 C CA . LEU B 2 188 ? 150.410 166.344 116.462 1.00 99.00 188 LEU B CA 1
ATOM 8723 C C . LEU B 2 188 ? 151.520 165.585 117.205 1.00 99.00 188 LEU B C 1
ATOM 8724 O O . LEU B 2 188 ? 152.455 165.103 116.559 1.00 99.00 188 LEU B O 1
ATOM 8729 N N . PRO B 2 189 ? 151.435 165.480 118.553 1.00 99.00 189 PRO B N 1
ATOM 8730 C CA . PRO B 2 189 ? 152.372 164.590 119.243 1.00 99.00 189 PRO B CA 1
ATOM 8731 C C . PRO B 2 189 ? 151.978 163.132 119.012 1.00 99.00 189 PRO B C 1
ATOM 8732 O O . PRO B 2 189 ? 150.830 162.858 118.640 1.00 99.00 189 PRO B O 1
ATOM 8736 N N . SER B 2 190 ? 152.927 162.218 119.216 1.00 99.00 190 SER B N 1
ATOM 8737 C CA . SER B 2 190 ? 152.706 160.787 118.967 1.00 99.00 190 SER B CA 1
ATOM 8738 C C . SER B 2 190 ? 151.717 160.192 119.964 1.00 99.00 190 SER B C 1
ATOM 8739 O O . SER B 2 190 ? 151.879 160.337 121.182 1.00 99.00 190 SER B O 1
ATOM 8742 N N . HIS B 2 191 ? 150.690 159.529 119.438 1.00 99.00 191 HIS B N 1
ATOM 8743 C CA . HIS B 2 191 ? 149.619 158.984 120.270 1.00 99.00 191 HIS B CA 1
ATOM 8744 C C . HIS B 2 191 ? 149.029 157.715 119.651 1.00 99.00 191 HIS B C 1
ATOM 8745 O O . HIS B 2 191 ? 149.103 157.523 118.437 1.00 99.00 191 HIS B O 1
ATOM 8752 N N . SER B 2 192 ? 148.464 156.858 120.506 1.00 99.00 192 SER B N 1
ATOM 8753 C CA . SER B 2 192 ? 147.733 155.656 120.091 1.00 99.00 192 SER B CA 1
ATOM 8754 C C . SER B 2 192 ? 146.455 155.500 120.942 1.00 99.00 192 SER B C 1
ATOM 8755 O O . SER B 2 192 ? 146.529 155.552 122.174 1.00 99.00 192 SER B O 1
ATOM 8758 N N . VAL B 2 193 ? 145.296 155.353 120.293 1.00 99.00 193 VAL B N 1
ATOM 8759 C CA . VAL B 2 193 ? 144.071 154.922 120.982 1.00 99.00 193 VAL B CA 1
ATOM 8760 C C . VAL B 2 193 ? 143.358 153.849 120.166 1.00 99.00 193 VAL B C 1
ATOM 8761 O O . VAL B 2 193 ? 143.249 153.936 118.939 1.00 99.00 193 VAL B O 1
ATOM 8765 N N . ILE B 2 194 ? 142.901 152.825 120.879 1.00 99.00 194 ILE B N 1
ATOM 8766 C CA . ILE B 2 194 ? 142.325 151.626 120.294 1.00 99.00 194 ILE B CA 1
ATOM 8767 C C . ILE B 2 194 ? 140.887 151.608 120.753 1.00 99.00 194 ILE B C 1
ATOM 8768 O O . ILE B 2 194 ? 140.621 151.442 121.938 1.00 99.00 194 ILE B O 1
ATOM 8773 N N . VAL B 2 195 ? 139.957 151.770 119.829 1.00 99.00 195 VAL B N 1
ATOM 8774 C CA . VAL B 2 195 ? 138.574 152.053 120.207 1.00 99.00 195 VAL B CA 1
ATOM 8775 C C . VAL B 2 195 ? 137.710 150.848 119.836 1.00 99.00 195 VAL B C 1
ATOM 8776 O O . VAL B 2 195 ? 137.822 150.349 118.726 1.00 99.00 195 VAL B O 1
ATOM 8780 N N . PRO B 2 196 ? 136.850 150.382 120.771 1.00 99.00 196 PRO B N 1
ATOM 8781 C CA . PRO B 2 196 ? 136.060 149.184 120.503 1.00 99.00 196 PRO B CA 1
ATOM 8782 C C . PRO B 2 196 ? 135.022 149.417 119.423 1.00 99.00 196 PRO B C 1
ATOM 8783 O O . PRO B 2 196 ? 134.512 150.535 119.270 1.00 99.00 196 PRO B O 1
ATOM 8787 N N . ARG B 2 197 ? 134.719 148.353 118.689 1.00 99.00 197 ARG B N 1
ATOM 8788 C CA . ARG B 2 197 ? 133.829 148.436 117.539 1.00 99.00 197 ARG B CA 1
ATOM 8789 C C . ARG B 2 197 ? 132.532 149.200 117.826 1.00 99.00 197 ARG B C 1
ATOM 8790 O O . ARG B 2 197 ? 132.084 149.984 116.995 1.00 99.00 197 ARG B O 1
ATOM 8798 N N . LYS B 2 198 ? 131.964 148.992 119.008 1.00 99.00 198 LYS B N 1
ATOM 8799 C CA . LYS B 2 198 ? 130.749 149.691 119.425 1.00 99.00 198 LYS B CA 1
ATOM 8800 C C . LYS B 2 198 ? 130.962 151.194 119.382 1.00 99.00 198 LYS B C 1
ATOM 8801 O O . LYS B 2 198 ? 130.128 151.943 118.872 1.00 99.00 198 LYS B O 1
ATOM 8807 N N . GLY B 2 199 ? 132.102 151.611 119.920 1.00 99.00 199 GLY B N 1
ATOM 8808 C CA . GLY B 2 199 ? 132.527 152.996 119.877 1.00 99.00 199 GLY B CA 1
ATOM 8809 C C . GLY B 2 199 ? 132.568 153.565 118.480 1.00 99.00 199 GLY B C 1
ATOM 8810 O O . GLY B 2 199 ? 132.025 154.641 118.226 1.00 99.00 199 GLY B O 1
ATOM 8811 N N . VAL B 2 200 ? 133.190 152.842 117.560 1.00 99.00 200 VAL B N 1
ATOM 8812 C CA . VAL B 2 200 ? 133.335 153.387 116.213 1.00 99.00 200 VAL B CA 1
ATOM 8813 C C . VAL B 2 200 ? 131.981 153.384 115.490 1.00 99.00 200 VAL B C 1
ATOM 8814 O O . VAL B 2 200 ? 131.731 154.272 114.678 1.00 99.00 200 VAL B O 1
ATOM 8818 N N . ILE B 2 201 ? 131.117 152.403 115.786 1.00 99.00 201 ILE B N 1
ATOM 8819 C CA . ILE B 2 201 ? 129.721 152.409 115.276 1.00 99.00 201 ILE B CA 1
ATOM 8820 C C . ILE B 2 201 ? 129.055 153.719 115.642 1.00 99.00 201 ILE B C 1
ATOM 8821 O O . ILE B 2 201 ? 128.403 154.361 114.804 1.00 99.00 201 ILE B O 1
ATOM 8826 N N . GLU B 2 202 ? 129.218 154.092 116.904 1.00 99.00 202 GLU B N 1
ATOM 8827 C CA . GLU B 2 202 ? 128.576 155.268 117.429 1.00 99.00 202 GLU B CA 1
ATOM 8828 C C . GLU B 2 202 ? 129.115 156.515 116.738 1.00 99.00 202 GLU B C 1
ATOM 8829 O O . GLU B 2 202 ? 128.348 157.366 116.279 1.00 99.00 202 GLU B O 1
ATOM 8835 N N . LEU B 2 203 ? 130.436 156.580 116.637 1.00 99.00 203 LEU B N 1
ATOM 8836 C CA . LEU B 2 203 ? 131.116 157.640 115.922 1.00 99.00 203 LEU B CA 1
ATOM 8837 C C . LEU B 2 203 ? 130.628 157.792 114.484 1.00 99.00 203 LEU B C 1
ATOM 8838 O O . LEU B 2 203 ? 130.397 158.908 114.010 1.00 99.00 203 LEU B O 1
ATOM 8843 N N . MET B 2 204 ? 130.482 156.668 113.788 1.00 99.00 204 MET B N 1
ATOM 8844 C CA . MET B 2 204 ? 129.958 156.707 112.427 1.00 99.00 204 MET B CA 1
ATOM 8845 C C . MET B 2 204 ? 128.592 157.361 112.398 1.00 99.00 204 MET B C 1
ATOM 8846 O O . MET B 2 204 ? 128.345 158.223 111.570 1.00 99.00 204 MET B O 1
ATOM 8851 N N . ARG B 2 205 ? 127.704 156.928 113.288 1.00 99.00 205 ARG B N 1
ATOM 8852 C CA . ARG B 2 205 ? 126.334 157.435 113.291 1.00 99.00 205 ARG B CA 1
ATOM 8853 C C . ARG B 2 205 ? 126.237 158.922 113.598 1.00 99.00 205 ARG B C 1
ATOM 8854 O O . ARG B 2 205 ? 125.274 159.558 113.168 1.00 99.00 205 ARG B O 1
ATOM 8862 N N . MET B 2 206 ? 127.194 159.472 114.352 1.00 99.00 206 MET B N 1
ATOM 8863 C CA . MET B 2 206 ? 127.146 160.896 114.705 1.00 99.00 206 MET B CA 1
ATOM 8864 C C . MET B 2 206 ? 127.606 161.818 113.575 1.00 99.00 206 MET B C 1
ATOM 8865 O O . MET B 2 206 ? 127.462 163.036 113.682 1.00 99.00 206 MET B O 1
ATOM 8870 N N . LEU B 2 207 ? 128.156 161.242 112.508 1.00 99.00 207 LEU B N 1
ATOM 8871 C CA . LEU B 2 207 ? 128.349 161.960 111.254 1.00 99.00 207 LEU B CA 1
ATOM 8872 C C . LEU B 2 207 ? 127.017 161.984 110.502 1.00 99.00 207 LEU B C 1
ATOM 8873 O O . LEU B 2 207 ? 126.690 161.046 109.768 1.00 99.00 207 LEU B O 1
ATOM 8878 N N . ASP B 2 208 ? 126.243 163.050 110.729 1.00 99.00 208 ASP B N 1
ATOM 8879 C CA . ASP B 2 208 ? 125.020 163.337 109.956 1.00 99.00 208 ASP B CA 1
ATOM 8880 C C . ASP B 2 208 ? 125.315 164.033 108.624 1.00 99.00 208 ASP B C 1
ATOM 8881 O O . ASP B 2 208 ? 124.391 164.392 107.890 1.00 99.00 208 ASP B O 1
ATOM 8886 N N . GLY B 2 209 ? 126.596 164.234 108.317 1.00 99.00 209 GLY B N 1
ATOM 8887 C CA . GLY B 2 209 ? 127.014 164.779 107.036 1.00 99.00 209 GLY B CA 1
ATOM 8888 C C . GLY B 2 209 ? 127.000 166.294 106.990 1.00 99.00 209 GLY B C 1
ATOM 8889 O O . GLY B 2 209 ? 127.109 166.874 105.905 1.00 99.00 209 GLY B O 1
ATOM 8890 N N . GLY B 2 210 ? 126.880 166.943 108.151 1.00 99.00 210 GLY B N 1
ATOM 8891 C CA . GLY B 2 210 ? 126.964 168.402 108.221 1.00 99.00 210 GLY B CA 1
ATOM 8892 C C . GLY B 2 210 ? 128.345 168.957 107.858 1.00 99.00 210 GLY B C 1
ATOM 8893 O O . GLY B 2 210 ? 129.349 168.238 107.905 1.00 99.00 210 GLY B O 1
ATOM 8894 N N . ASP B 2 211 ? 128.383 170.241 107.494 1.00 99.00 211 ASP B N 1
ATOM 8895 C CA . ASP B 2 211 ? 129.640 170.990 107.318 1.00 99.00 211 ASP B CA 1
ATOM 8896 C C . ASP B 2 211 ? 130.087 171.642 108.643 1.00 99.00 211 ASP B C 1
ATOM 8897 O O . ASP B 2 211 ? 131.152 172.271 108.687 1.00 99.00 211 ASP B O 1
ATOM 8902 N N . ASN B 2 212 ? 129.263 171.516 109.700 1.00 99.00 212 ASN B N 1
ATOM 8903 C CA . ASN B 2 212 ? 129.692 171.751 111.082 1.00 99.00 212 ASN B CA 1
ATOM 8904 C C . ASN B 2 212 ? 131.054 171.091 111.253 1.00 99.00 212 ASN B C 1
ATOM 8905 O O . ASN B 2 212 ? 131.185 169.888 110.990 1.00 99.00 212 ASN B O 1
ATOM 8910 N N . PRO B 2 213 ? 132.074 171.874 111.659 1.00 99.00 213 PRO B N 1
ATOM 8911 C CA . PRO B 2 213 ? 133.411 171.304 111.787 1.00 99.00 213 PRO B CA 1
ATOM 8912 C C . PRO B 2 213 ? 133.488 170.322 112.954 1.00 99.00 213 PRO B C 1
ATOM 8913 O O . PRO B 2 213 ? 132.705 170.423 113.905 1.00 99.00 213 PRO B O 1
ATOM 8917 N N . LEU B 2 214 ? 134.420 169.378 112.852 1.00 99.00 214 LEU B N 1
ATOM 8918 C CA . LEU B 2 214 ? 134.615 168.333 113.854 1.00 99.00 214 LEU B CA 1
ATOM 8919 C C . LEU B 2 214 ? 135.856 168.668 114.689 1.00 99.00 214 LEU B C 1
ATOM 8920 O O . LEU B 2 214 ? 136.922 168.916 114.137 1.00 99.00 214 LEU B O 1
ATOM 8925 N N . ARG B 2 215 ? 135.697 168.684 116.011 1.00 99.00 215 ARG B N 1
ATOM 8926 C CA . ARG B 2 215 ? 136.788 168.959 116.945 1.00 99.00 215 ARG B CA 1
ATOM 8927 C C . ARG B 2 215 ? 136.761 167.868 117.985 1.00 99.00 215 ARG B C 1
ATOM 8928 O O . ARG B 2 215 ? 135.701 167.569 118.521 1.00 99.00 215 ARG B O 1
ATOM 8936 N N . VAL B 2 216 ? 137.912 167.280 118.273 1.00 99.00 216 VAL B N 1
ATOM 8937 C CA . VAL B 2 216 ? 137.951 166.124 119.150 1.00 99.00 216 VAL B CA 1
ATOM 8938 C C . VAL B 2 216 ? 139.159 166.195 120.050 1.00 99.00 216 VAL B C 1
ATOM 8939 O O . VAL B 2 216 ? 140.213 166.685 119.655 1.00 99.00 216 VAL B O 1
ATOM 8943 N N . GLN B 2 217 ? 138.964 165.723 121.275 1.00 99.00 217 GLN B N 1
ATOM 8944 C CA . GLN B 2 217 ? 140.008 165.622 122.269 1.00 99.00 217 GLN B CA 1
ATOM 8945 C C . GLN B 2 217 ? 140.138 164.175 122.675 1.00 99.00 217 GLN B C 1
ATOM 8946 O O . GLN B 2 217 ? 139.146 163.488 122.890 1.00 99.00 217 GLN B O 1
ATOM 8952 N N . ILE B 2 218 ? 141.377 163.730 122.801 1.00 99.00 218 ILE B N 1
ATOM 8953 C CA . ILE B 2 218 ? 141.683 162.344 123.086 1.00 99.00 218 ILE B CA 1
ATOM 8954 C C . ILE B 2 218 ? 142.599 162.307 124.297 1.00 99.00 218 ILE B C 1
ATOM 8955 O O . ILE B 2 218 ? 143.634 162.976 124.313 1.00 99.00 218 ILE B O 1
ATOM 8960 N N . GLY B 2 219 ? 142.197 161.542 125.309 1.00 99.00 219 GLY B N 1
ATOM 8961 C CA . GLY B 2 219 ? 143.049 161.233 126.455 1.00 99.00 219 GLY B CA 1
ATOM 8962 C C . GLY B 2 219 ? 143.816 159.945 126.212 1.00 99.00 219 GLY B C 1
ATOM 8963 O O . GLY B 2 219 ? 143.738 159.363 125.126 1.00 99.00 219 GLY B O 1
ATOM 8964 N N . SER B 2 220 ? 144.540 159.490 127.232 1.00 99.00 220 SER B N 1
ATOM 8965 C CA . SER B 2 220 ? 145.350 158.270 127.134 1.00 99.00 220 SER B CA 1
ATOM 8966 C C . SER B 2 220 ? 144.484 157.012 126.942 1.00 99.00 220 SER B C 1
ATOM 8967 O O . SER B 2 220 ? 144.718 156.239 126.005 1.00 99.00 220 SER B O 1
ATOM 8970 N N . ASN B 2 221 ? 143.485 156.838 127.816 1.00 99.00 221 ASN B N 1
ATOM 8971 C CA . ASN B 2 221 ? 142.490 155.742 127.731 1.00 99.00 221 ASN B CA 1
ATOM 8972 C C . ASN B 2 221 ? 141.017 156.241 127.791 1.00 99.00 221 ASN B C 1
ATOM 8973 O O . ASN B 2 221 ? 140.139 155.556 128.331 1.00 99.00 221 ASN B O 1
ATOM 8978 N N . ASN B 2 222 ? 140.750 157.428 127.243 1.00 99.00 222 ASN B N 1
ATOM 8979 C CA . ASN B 2 222 ? 139.380 157.949 127.054 1.00 99.00 222 ASN B CA 1
ATOM 8980 C C . ASN B 2 222 ? 139.321 158.779 125.753 1.00 99.00 222 ASN B C 1
ATOM 8981 O O . ASN B 2 222 ? 140.360 159.029 125.142 1.00 99.00 222 ASN B O 1
ATOM 8986 N N . ILE B 2 223 ? 138.132 159.234 125.345 1.00 99.00 223 ILE B N 1
ATOM 8987 C CA . ILE B 2 223 ? 137.999 160.045 124.120 1.00 99.00 223 ILE B CA 1
ATOM 8988 C C . ILE B 2 223 ? 136.852 161.061 124.182 1.00 99.00 223 ILE B C 1
ATOM 8989 O O . ILE B 2 223 ? 135.838 160.794 124.819 1.00 99.00 223 ILE B O 1
ATOM 8994 N N . ARG B 2 224 ? 137.031 162.218 123.530 1.00 99.00 224 ARG B N 1
ATOM 8995 C CA . ARG B 2 224 ? 136.020 163.293 123.454 1.00 99.00 224 ARG B CA 1
ATOM 8996 C C . ARG B 2 224 ? 135.894 163.838 122.034 1.00 99.00 224 ARG B C 1
ATOM 8997 O O . ARG B 2 224 ? 136.897 164.212 121.434 1.00 99.00 224 ARG B O 1
ATOM 9005 N N . ALA B 2 225 ? 134.660 163.936 121.531 1.00 99.00 225 ALA B N 1
ATOM 9006 C CA . ALA B 2 225 ? 134.404 164.367 120.150 1.00 99.00 225 ALA B CA 1
ATOM 9007 C C . ALA B 2 225 ? 133.166 165.258 120.018 1.00 99.00 225 ALA B C 1
ATOM 9008 O O . ALA B 2 225 ? 132.084 164.902 120.489 1.00 99.00 225 ALA B O 1
ATOM 9010 N N . HIS B 2 226 ? 133.337 166.390 119.335 1.00 99.00 226 HIS B N 1
ATOM 9011 C CA . HIS B 2 226 ? 132.299 167.406 119.184 1.00 99.00 226 HIS B CA 1
ATOM 9012 C C . HIS B 2 226 ? 131.909 167.541 117.706 1.00 99.00 226 HIS B C 1
ATOM 9013 O O . HIS B 2 226 ? 132.760 167.841 116.871 1.00 99.00 226 HIS B O 1
ATOM 9020 N N . VAL B 2 227 ? 130.633 167.312 117.399 1.00 99.00 227 VAL B N 1
ATOM 9021 C CA . VAL B 2 227 ? 130.058 167.509 116.059 1.00 99.00 227 VAL B CA 1
ATOM 9022 C C . VAL B 2 227 ? 129.017 168.602 116.181 1.00 99.00 227 VAL B C 1
ATOM 9023 O O . VAL B 2 227 ? 128.085 168.425 116.928 1.00 99.00 227 VAL B O 1
ATOM 9027 N N . GLY B 2 228 ? 129.159 169.719 115.473 1.00 99.00 228 GLY B N 1
ATOM 9028 C CA . GLY B 2 228 ? 128.161 170.800 115.542 1.00 99.00 228 GLY B CA 1
ATOM 9029 C C . GLY B 2 228 ? 127.705 171.121 116.963 1.00 99.00 228 GLY B C 1
ATOM 9030 O O . GLY B 2 228 ? 128.480 171.675 117.742 1.00 99.00 228 GLY B O 1
ATOM 9031 N N . ASP B 2 229 ? 126.470 170.729 117.304 1.00 99.00 229 ASP B N 1
ATOM 9032 C CA . ASP B 2 229 ? 125.885 170.947 118.650 1.00 99.00 229 ASP B CA 1
ATOM 9033 C C . ASP B 2 229 ? 126.263 169.868 119.693 1.00 99.00 229 ASP B C 1
ATOM 9034 O O . ASP B 2 229 ? 126.198 170.132 120.900 1.00 99.00 229 ASP B O 1
ATOM 9039 N N . PHE B 2 230 ? 126.661 168.677 119.226 1.00 99.00 230 PHE B N 1
ATOM 9040 C CA . PHE B 2 230 ? 126.686 167.443 120.037 1.00 99.00 230 PHE B CA 1
ATOM 9041 C C . PHE B 2 230 ? 128.081 167.070 120.504 1.00 99.00 230 PHE B C 1
ATOM 9042 O O . PHE B 2 230 ? 129.068 167.476 119.911 1.00 99.00 230 PHE B O 1
ATOM 9050 N N . ILE B 2 231 ? 128.148 166.306 121.584 1.00 99.00 231 ILE B N 1
ATOM 9051 C CA . ILE B 2 231 ? 129.415 166.000 122.219 1.00 99.00 231 ILE B CA 1
ATOM 9052 C C . ILE B 2 231 ? 129.401 164.546 122.638 1.00 99.00 231 ILE B C 1
ATOM 9053 O O . ILE B 2 231 ? 128.511 164.103 123.347 1.00 99.00 231 ILE B O 1
ATOM 9058 N N . PHE B 2 232 ? 130.412 163.818 122.200 1.00 99.00 232 PHE B N 1
ATOM 9059 C CA . PHE B 2 232 ? 130.499 162.389 122.403 1.00 99.00 232 PHE B CA 1
ATOM 9060 C C . PHE B 2 232 ? 131.603 162.124 123.412 1.00 99.00 232 PHE B C 1
ATOM 9061 O O . PHE B 2 232 ? 132.598 162.840 123.433 1.00 99.00 232 PHE B O 1
ATOM 9069 N N . THR B 2 233 ? 131.428 161.098 124.240 1.00 99.00 233 THR B N 1
ATOM 9070 C CA . THR B 2 233 ? 132.468 160.683 125.181 1.00 99.00 233 THR B CA 1
ATOM 9071 C C . THR B 2 233 ? 132.472 159.156 125.390 1.00 99.00 233 THR B C 1
ATOM 9072 O O . THR B 2 233 ? 131.421 158.548 125.555 1.00 99.00 233 THR B O 1
ATOM 9076 N N . SER B 2 234 ? 133.652 158.541 125.364 1.00 99.00 234 SER B N 1
ATOM 9077 C CA . SER B 2 234 ? 133.775 157.105 125.612 1.00 99.00 234 SER B CA 1
ATOM 9078 C C . SER B 2 234 ? 135.105 156.786 126.235 1.00 99.00 234 SER B C 1
ATOM 9079 O O . SER B 2 234 ? 136.070 157.528 126.056 1.00 99.00 234 SER B O 1
ATOM 9082 N N . LYS B 2 235 ? 135.150 155.683 126.976 1.00 99.00 235 LYS B N 1
ATOM 9083 C CA . LYS B 2 235 ? 136.427 155.073 127.325 1.00 99.00 235 LYS B CA 1
ATOM 9084 C C . LYS B 2 235 ? 136.756 154.012 126.291 1.00 99.00 235 LYS B C 1
ATOM 9085 O O . LYS B 2 235 ? 135.873 153.536 125.576 1.00 99.00 235 LYS B O 1
ATOM 9091 N N . LEU B 2 236 ? 138.042 153.672 126.216 1.00 99.00 236 LEU B N 1
ATOM 9092 C CA . LEU B 2 236 ? 138.588 152.748 125.217 1.00 99.00 236 LEU B CA 1
ATOM 9093 C C . LEU B 2 236 ? 139.007 151.413 125.872 1.00 99.00 236 LEU B C 1
ATOM 9094 O O . LEU B 2 236 ? 138.922 151.258 127.094 1.00 99.00 236 LEU B O 1
ATOM 9099 N N . VAL B 2 237 ? 139.454 150.463 125.044 1.00 99.00 237 VAL B N 1
ATOM 9100 C CA . VAL B 2 237 ? 140.110 149.217 125.520 1.00 99.00 237 VAL B CA 1
ATOM 9101 C C . VAL B 2 237 ? 141.580 149.545 125.855 1.00 99.00 237 VAL B C 1
ATOM 9102 O O . VAL B 2 237 ? 142.219 150.336 125.153 1.00 99.00 237 VAL B O 1
ATOM 9106 N N . ASP B 2 238 ? 142.110 148.953 126.926 1.00 99.00 238 ASP B N 1
ATOM 9107 C CA . ASP B 2 238 ? 143.372 149.438 127.491 1.00 99.00 238 ASP B CA 1
ATOM 9108 C C . ASP B 2 238 ? 144.582 149.244 126.562 1.00 99.00 238 ASP B C 1
ATOM 9109 O O . ASP B 2 238 ? 145.358 150.185 126.389 1.00 99.00 238 ASP B O 1
ATOM 9114 N N . GLY B 2 239 ? 144.735 148.080 125.930 1.00 99.00 239 GLY B N 1
ATOM 9115 C CA . GLY B 2 239 ? 145.875 147.907 125.036 1.00 99.00 239 GLY B CA 1
ATOM 9116 C C . GLY B 2 239 ? 146.015 146.696 124.138 1.00 99.00 239 GLY B C 1
ATOM 9117 O O . GLY B 2 239 ? 145.055 145.980 123.839 1.00 99.00 239 GLY B O 1
ATOM 9118 N N . ARG B 2 240 ? 147.264 146.514 123.713 1.00 99.00 240 ARG B N 1
ATOM 9119 C CA . ARG B 2 240 ? 147.719 145.456 122.816 1.00 99.00 240 ARG B CA 1
ATOM 9120 C C . ARG B 2 240 ? 147.221 145.591 121.372 1.00 99.00 240 ARG B C 1
ATOM 9121 O O . ARG B 2 240 ? 146.828 144.608 120.762 1.00 99.00 240 ARG B O 1
ATOM 9129 N N . PHE B 2 241 ? 147.273 146.782 120.790 1.00 99.00 241 PHE B N 1
ATOM 9130 C CA . PHE B 2 241 ? 147.235 146.814 119.337 1.00 99.00 241 PHE B CA 1
ATOM 9131 C C . PHE B 2 241 ? 148.689 146.794 118.870 1.00 99.00 241 PHE B C 1
ATOM 9132 O O . PHE B 2 241 ? 149.481 147.649 119.277 1.00 99.00 241 PHE B O 1
ATOM 9140 N N . PRO B 2 242 ? 149.055 145.806 118.031 1.00 99.00 242 PRO B N 1
ATOM 9141 C CA . PRO B 2 242 ? 150.440 145.749 117.538 1.00 99.00 242 PRO B CA 1
ATOM 9142 C C . PRO B 2 242 ? 150.786 146.854 116.536 1.00 99.00 242 PRO B C 1
ATOM 9143 O O . PRO B 2 242 ? 149.902 147.579 116.076 1.00 99.00 242 PRO B O 1
ATOM 9147 N N . ASP B 2 243 ? 152.075 146.954 116.213 1.00 99.00 243 ASP B N 1
ATOM 9148 C CA . ASP B 2 243 ? 152.578 147.879 115.195 1.00 99.00 243 ASP B CA 1
ATOM 9149 C C . ASP B 2 243 ? 152.134 147.455 113.777 1.00 99.00 243 ASP B C 1
ATOM 9150 O O . ASP B 2 243 ? 152.618 146.464 113.218 1.00 99.00 243 ASP B O 1
ATOM 9155 N N . TYR B 2 244 ? 151.213 148.229 113.209 1.00 99.00 244 TYR B N 1
ATOM 9156 C CA . TYR B 2 244 ? 150.738 148.024 111.830 1.00 99.00 244 TYR B CA 1
ATOM 9157 C C . TYR B 2 244 ? 151.841 148.023 110.755 1.00 99.00 244 TYR B C 1
ATOM 9158 O O . TYR B 2 244 ? 151.686 147.383 109.718 1.00 99.00 244 TYR B O 1
ATOM 9167 N N . ARG B 2 245 ? 152.933 148.756 110.988 1.00 99.00 245 ARG B N 1
ATOM 9168 C CA . ARG B 2 245 ? 154.082 148.754 110.062 1.00 99.00 245 ARG B CA 1
ATOM 9169 C C . ARG B 2 245 ? 154.713 147.367 109.912 1.00 99.00 245 ARG B C 1
ATOM 9170 O O . ARG B 2 245 ? 155.408 147.112 108.926 1.00 99.00 245 ARG B O 1
ATOM 9178 N N . ARG B 2 246 ? 154.484 146.494 110.896 1.00 99.00 246 ARG B N 1
ATOM 9179 C CA . ARG B 2 246 ? 154.985 145.116 110.874 1.00 99.00 246 ARG B CA 1
ATOM 9180 C C . ARG B 2 246 ? 154.319 144.270 109.779 1.00 99.00 246 ARG B C 1
ATOM 9181 O O . ARG B 2 246 ? 154.991 143.501 109.090 1.00 99.00 246 ARG B O 1
ATOM 9189 N N . VAL B 2 247 ? 153.015 144.432 109.598 1.00 99.00 247 VAL B N 1
ATOM 9190 C CA . VAL B 2 247 ? 152.299 143.632 108.605 1.00 99.00 247 VAL B CA 1
ATOM 9191 C C . VAL B 2 247 ? 152.386 144.206 107.186 1.00 99.00 247 VAL B C 1
ATOM 9192 O O . VAL B 2 247 ? 152.156 143.477 106.223 1.00 99.00 247 VAL B O 1
ATOM 9196 N N . LEU B 2 248 ? 152.707 145.499 107.061 1.00 99.00 248 LEU B N 1
ATOM 9197 C CA . LEU B 2 248 ? 152.868 146.148 105.753 1.00 99.00 248 LEU B CA 1
ATOM 9198 C C . LEU B 2 248 ? 153.771 145.346 104.815 1.00 99.00 248 LEU B C 1
ATOM 9199 O O . LEU B 2 248 ? 154.837 144.893 105.230 1.00 99.00 248 LEU B O 1
ATOM 9204 N N . PRO B 2 249 ? 153.347 145.167 103.554 1.00 99.00 249 PRO B N 1
ATOM 9205 C CA . PRO B 2 249 ? 154.139 144.362 102.620 1.00 99.00 249 PRO B CA 1
ATOM 9206 C C . PRO B 2 249 ? 155.456 145.011 102.166 1.00 99.00 249 PRO B C 1
ATOM 9207 O O . PRO B 2 249 ? 155.561 146.241 102.085 1.00 99.00 249 PRO B O 1
ATOM 9211 N N . LYS B 2 250 ? 156.418 144.157 101.811 1.00 99.00 250 LYS B N 1
ATOM 9212 C CA . LYS B 2 250 ? 157.827 144.554 101.639 1.00 99.00 250 LYS B CA 1
ATOM 9213 C C . LYS B 2 250 ? 158.129 144.893 100.167 1.00 99.00 250 LYS B C 1
ATOM 9214 O O . LYS B 2 250 ? 158.585 144.034 99.402 1.00 99.00 250 LYS B O 1
ATOM 9220 N N . ASN B 2 251 ? 157.873 146.144 99.781 1.00 99.00 251 ASN B N 1
ATOM 9221 C CA . ASN B 2 251 ? 158.192 146.653 98.434 1.00 99.00 251 ASN B CA 1
ATOM 9222 C C . ASN B 2 251 ? 157.635 145.759 97.300 1.00 99.00 251 ASN B C 1
ATOM 9223 O O . ASN B 2 251 ? 158.396 145.060 96.607 1.00 99.00 251 ASN B O 1
ATOM 9228 N N . PRO B 2 252 ? 156.296 145.761 97.127 1.00 99.00 252 PRO B N 1
ATOM 9229 C CA . PRO B 2 252 ? 155.694 144.985 96.044 1.00 99.00 252 PRO B CA 1
ATOM 9230 C C . PRO B 2 252 ? 156.172 145.437 94.666 1.00 99.00 252 PRO B C 1
ATOM 9231 O O . PRO B 2 252 ? 155.894 146.568 94.256 1.00 99.00 252 PRO B O 1
ATOM 9235 N N . ASP B 2 253 ? 156.874 144.541 93.968 1.00 99.00 253 ASP B N 1
ATOM 9236 C CA . ASP B 2 253 ? 157.531 144.857 92.680 1.00 99.00 253 ASP B CA 1
ATOM 9237 C C . ASP B 2 253 ? 156.646 144.708 91.416 1.00 99.00 253 ASP B C 1
ATOM 9238 O O . ASP B 2 253 ? 157.082 145.060 90.313 1.00 99.00 253 ASP B O 1
ATOM 9243 N N . LYS B 2 254 ? 155.415 144.220 91.579 1.00 99.00 254 LYS B N 1
ATOM 9244 C CA . LYS B 2 254 ? 154.508 143.951 90.464 1.00 99.00 254 LYS B CA 1
ATOM 9245 C C . LYS B 2 254 ? 153.312 144.898 90.521 1.00 99.00 254 LYS B C 1
ATOM 9246 O O . LYS B 2 254 ? 152.718 145.075 91.583 1.00 99.00 254 LYS B O 1
ATOM 9252 N N . HIS B 2 255 ? 152.960 145.482 89.376 1.00 99.00 255 HIS B N 1
ATOM 9253 C CA . HIS B 2 255 ? 151.892 146.475 89.289 1.00 99.00 255 HIS B CA 1
ATOM 9254 C C . HIS B 2 255 ? 150.773 146.034 88.391 1.00 99.00 255 HIS B C 1
ATOM 9255 O O . HIS B 2 255 ? 151.003 145.448 87.338 1.00 99.00 255 HIS B O 1
ATOM 9262 N N . LEU B 2 256 ? 149.563 146.389 88.797 1.00 99.00 256 LEU B N 1
ATOM 9263 C CA . LEU B 2 256 ? 148.361 145.857 88.204 1.00 99.00 256 LEU B CA 1
ATOM 9264 C C . LEU B 2 256 ? 147.280 146.917 88.275 1.00 99.00 256 LEU B C 1
ATOM 9265 O O . LEU B 2 256 ? 146.977 147.415 89.355 1.00 99.00 256 LEU B O 1
ATOM 9270 N N . GLU B 2 257 ? 146.708 147.248 87.122 1.00 99.00 257 GLU B N 1
ATOM 9271 C CA . GLU B 2 257 ? 145.650 148.243 87.012 1.00 99.00 257 GLU B CA 1
ATOM 9272 C C . GLU B 2 257 ? 144.434 147.644 86.294 1.00 99.00 257 GLU B C 1
ATOM 9273 O O . GLU B 2 257 ? 144.577 146.849 85.363 1.00 99.00 257 GLU B O 1
ATOM 9279 N N . ALA B 2 258 ? 143.242 148.012 86.754 1.00 99.00 258 ALA B N 1
ATOM 9280 C CA . ALA B 2 258 ? 141.996 147.711 86.044 1.00 99.00 258 ALA B CA 1
ATOM 9281 C C . ALA B 2 258 ? 140.937 148.702 86.486 1.00 99.00 258 ALA B C 1
ATOM 9282 O O . ALA B 2 258 ? 140.976 149.190 87.623 1.00 99.00 258 ALA B O 1
ATOM 9284 N N . GLY B 2 259 ? 140.006 149.008 85.585 1.00 99.00 259 GLY B N 1
ATOM 9285 C CA . GLY B 2 259 ? 139.000 150.040 85.832 1.00 99.00 259 GLY B CA 1
ATOM 9286 C C . GLY B 2 259 ? 138.140 149.680 87.023 1.00 99.00 259 GLY B C 1
ATOM 9287 O O . GLY B 2 259 ? 137.670 148.566 87.110 1.00 99.00 259 GLY B O 1
ATOM 9288 N N . CYS B 2 260 ? 137.936 150.620 87.940 1.00 99.00 260 CYS B N 1
ATOM 9289 C CA . CYS B 2 260 ? 137.368 150.307 89.254 1.00 99.00 260 CYS B CA 1
ATOM 9290 C C . CYS B 2 260 ? 135.934 149.783 89.218 1.00 99.00 260 CYS B C 1
ATOM 9291 O O . CYS B 2 260 ? 135.631 148.799 89.882 1.00 99.00 260 CYS B O 1
ATOM 9294 N N . ASP B 2 261 ? 135.062 150.449 88.463 1.00 99.00 261 ASP B N 1
ATOM 9295 C CA . ASP B 2 261 ? 133.662 150.010 88.303 1.00 99.00 261 ASP B CA 1
ATOM 9296 C C . ASP B 2 261 ? 133.616 148.617 87.685 1.00 99.00 261 ASP B C 1
ATOM 9297 O O . ASP B 2 261 ? 132.959 147.716 88.210 1.00 99.00 261 ASP B O 1
ATOM 9302 N N . LEU B 2 262 ? 134.327 148.462 86.566 1.00 99.00 262 LEU B N 1
ATOM 9303 C CA . LEU B 2 262 ? 134.399 147.194 85.826 1.00 99.00 262 LEU B CA 1
ATOM 9304 C C . LEU B 2 262 ? 134.850 146.101 86.782 1.00 99.00 262 LEU B C 1
ATOM 9305 O O . LEU B 2 262 ? 134.156 145.107 87.019 1.00 99.00 262 LEU B O 1
ATOM 9310 N N . LEU B 2 263 ? 136.018 146.353 87.354 1.00 99.00 263 LEU B N 1
ATOM 9311 C CA . LEU B 2 263 ? 136.666 145.481 88.299 1.00 99.00 263 LEU B CA 1
ATOM 9312 C C . LEU B 2 263 ? 135.687 145.049 89.379 1.00 99.00 263 LEU B C 1
ATOM 9313 O O . LEU B 2 263 ? 135.462 143.856 89.565 1.00 99.00 263 LEU B O 1
ATOM 9318 N N . LYS B 2 264 ? 135.076 146.038 90.030 1.00 99.00 264 LYS B N 1
ATOM 9319 C CA . LYS B 2 264 ? 134.066 145.845 91.081 1.00 99.00 264 LYS B CA 1
ATOM 9320 C C . LYS B 2 264 ? 132.909 144.969 90.612 1.00 99.00 264 LYS B C 1
ATOM 9321 O O . LYS B 2 264 ? 132.390 144.149 91.368 1.00 99.00 264 LYS B O 1
ATOM 9327 N N . GLN B 2 265 ? 132.494 145.192 89.372 1.00 99.00 265 GLN B N 1
ATOM 9328 C CA . GLN B 2 265 ? 131.370 144.483 88.779 1.00 99.00 265 GLN B CA 1
ATOM 9329 C C . GLN B 2 265 ? 131.680 143.005 88.619 1.00 99.00 265 GLN B C 1
ATOM 9330 O O . GLN B 2 265 ? 130.884 142.153 88.993 1.00 99.00 265 GLN B O 1
ATOM 9336 N N . ALA B 2 266 ? 132.856 142.718 88.077 1.00 99.00 266 ALA B N 1
ATOM 9337 C CA . ALA B 2 266 ? 133.288 141.346 87.856 1.00 99.00 266 ALA B CA 1
ATOM 9338 C C . ALA B 2 266 ? 133.389 140.576 89.152 1.00 99.00 266 ALA B C 1
ATOM 9339 O O . ALA B 2 266 ? 133.034 139.409 89.208 1.00 99.00 266 ALA B O 1
ATOM 9341 N N . PHE B 2 267 ? 133.899 141.239 90.182 1.00 99.00 267 PHE B N 1
ATOM 9342 C CA . PHE B 2 267 ? 133.997 140.658 91.514 1.00 99.00 267 PHE B CA 1
ATOM 9343 C C . PHE B 2 267 ? 132.665 140.320 92.115 1.00 99.00 267 PHE B C 1
ATOM 9344 O O . PHE B 2 267 ? 132.510 139.296 92.772 1.00 99.00 267 PHE B O 1
ATOM 9352 N N . ALA B 2 268 ? 131.735 141.248 91.965 1.00 99.00 268 ALA B N 1
ATOM 9353 C CA . ALA B 2 268 ? 130.402 141.077 92.492 1.00 99.00 268 ALA B CA 1
ATOM 9354 C C . ALA B 2 268 ? 129.786 139.858 91.860 1.00 99.00 268 ALA B C 1
ATOM 9355 O O . ALA B 2 268 ? 129.284 138.981 92.561 1.00 99.00 268 ALA B O 1
ATOM 9357 N N . ARG B 2 269 ? 129.850 139.820 90.531 1.00 99.00 269 ARG B N 1
ATOM 9358 C CA . ARG B 2 269 ? 129.340 138.708 89.744 1.00 99.00 269 ARG B CA 1
ATOM 9359 C C . ARG B 2 269 ? 129.956 137.392 90.165 1.00 99.00 269 ARG B C 1
ATOM 9360 O O . ARG B 2 269 ? 129.249 136.415 90.432 1.00 99.00 269 ARG B O 1
ATOM 9368 N N . ALA B 2 270 ? 131.281 137.389 90.218 1.00 99.00 270 ALA B N 1
ATOM 9369 C CA . ALA B 2 270 ? 132.048 136.200 90.553 1.00 99.00 270 ALA B CA 1
ATOM 9370 C C . ALA B 2 270 ? 131.764 135.657 91.965 1.00 99.00 270 ALA B C 1
ATOM 9371 O O . ALA B 2 270 ? 131.685 134.430 92.156 1.00 99.00 270 ALA B O 1
ATOM 9373 N N . ALA B 2 271 ? 131.592 136.562 92.933 1.00 99.00 271 ALA B N 1
ATOM 9374 C CA . ALA B 2 271 ? 131.311 136.197 94.338 1.00 99.00 271 ALA B CA 1
ATOM 9375 C C . ALA B 2 271 ? 130.218 135.121 94.501 1.00 99.00 271 ALA B C 1
ATOM 9376 O O . ALA B 2 271 ? 130.333 134.209 95.324 1.00 99.00 271 ALA B O 1
ATOM 9378 N N . ILE B 2 272 ? 129.185 135.222 93.672 1.00 99.00 272 ILE B N 1
ATOM 9379 C CA . ILE B 2 272 ? 127.968 134.412 93.810 1.00 99.00 272 ILE B CA 1
ATOM 9380 C C . ILE B 2 272 ? 128.201 132.899 93.628 1.00 99.00 272 ILE B C 1
ATOM 9381 O O . ILE B 2 272 ? 127.494 132.096 94.241 1.00 99.00 272 ILE B O 1
ATOM 9386 N N . LEU B 2 273 ? 129.199 132.523 92.822 1.00 99.00 273 LEU B N 1
ATOM 9387 C CA . LEU B 2 273 ? 129.526 131.103 92.570 1.00 99.00 273 LEU B CA 1
ATOM 9388 C C . LEU B 2 273 ? 130.786 130.604 93.302 1.00 99.00 273 LEU B C 1
ATOM 9389 O O . LEU B 2 273 ? 131.513 129.758 92.775 1.00 99.00 273 LEU B O 1
ATOM 9394 N N . SER B 2 274 ? 131.032 131.103 94.513 1.00 99.00 274 SER B N 1
ATOM 9395 C CA . SER B 2 274 ? 132.126 130.593 95.354 1.00 99.00 274 SER B CA 1
ATOM 9396 C C . SER B 2 274 ? 131.582 129.790 96.540 1.00 99.00 274 SER B C 1
ATOM 9397 O O . SER B 2 274 ? 130.367 129.611 96.667 1.00 99.00 274 SER B O 1
ATOM 9400 N N . ASN B 2 275 ? 132.492 129.257 97.356 1.00 99.00 275 ASN B N 1
ATOM 9401 C CA . ASN B 2 275 ? 132.151 128.623 98.633 1.00 99.00 275 ASN B CA 1
ATOM 9402 C C . ASN B 2 275 ? 131.472 129.673 99.501 1.00 99.00 275 ASN B C 1
ATOM 9403 O O . ASN B 2 275 ? 132.046 130.740 99.706 1.00 99.00 275 ASN B O 1
ATOM 9408 N N . GLU B 2 276 ? 130.266 129.367 99.987 1.00 99.00 276 GLU B N 1
ATOM 9409 C CA . GLU B 2 276 ? 129.456 130.284 100.828 1.00 99.00 276 GLU B CA 1
ATOM 9410 C C . GLU B 2 276 ? 130.224 131.042 101.925 1.00 99.00 276 GLU B C 1
ATOM 9411 O O . GLU B 2 276 ? 130.090 132.259 102.065 1.00 99.00 276 GLU B O 1
ATOM 9417 N N . LYS B 2 277 ? 130.982 130.304 102.724 1.00 99.00 277 LYS B N 1
ATOM 9418 C CA . LYS B 2 277 ? 131.806 130.886 103.786 1.00 99.00 277 LYS B CA 1
ATOM 9419 C C . LYS B 2 277 ? 133.087 131.555 103.317 1.00 99.00 277 LYS B C 1
ATOM 9420 O O . LYS B 2 277 ? 133.436 132.623 103.806 1.00 99.00 277 LYS B O 1
ATOM 9426 N N . PHE B 2 278 ? 133.793 130.917 102.392 1.00 99.00 278 PHE B N 1
ATOM 9427 C CA . PHE B 2 278 ? 135.188 131.243 102.122 1.00 99.00 278 PHE B CA 1
ATOM 9428 C C . PHE B 2 278 ? 135.438 131.952 100.812 1.00 99.00 278 PHE B C 1
ATOM 9429 O O . PHE B 2 278 ? 136.520 132.506 100.616 1.00 99.00 278 PHE B O 1
ATOM 9437 N N . ARG B 2 279 ? 134.464 131.910 99.910 1.00 99.00 279 ARG B N 1
ATOM 9438 C CA . ARG B 2 279 ? 134.408 132.842 98.803 1.00 99.00 279 ARG B CA 1
ATOM 9439 C C . ARG B 2 279 ? 135.634 132.703 97.884 1.00 99.00 279 ARG B C 1
ATOM 9440 O O . ARG B 2 279 ? 136.214 133.693 97.435 1.00 99.00 279 ARG B O 1
ATOM 9448 N N . GLY B 2 280 ? 136.010 131.455 97.617 1.00 99.00 280 GLY B N 1
ATOM 9449 C CA . GLY B 2 280 ? 137.289 131.135 96.995 1.00 99.00 280 GLY B CA 1
ATOM 9450 C C . GLY B 2 280 ? 137.379 131.479 95.526 1.00 99.00 280 GLY B C 1
ATOM 9451 O O . GLY B 2 280 ? 136.715 130.864 94.705 1.00 99.00 280 GLY B O 1
ATOM 9452 N N . VAL B 2 281 ? 138.221 132.454 95.207 1.00 99.00 281 VAL B N 1
ATOM 9453 C CA . VAL B 2 281 ? 138.422 132.912 93.844 1.00 99.00 281 VAL B CA 1
ATOM 9454 C C . VAL B 2 281 ? 139.897 132.789 93.511 1.00 99.00 281 VAL B C 1
ATOM 9455 O O . VAL B 2 281 ? 140.745 132.920 94.385 1.00 99.00 281 VAL B O 1
ATOM 9459 N N . ARG B 2 282 ? 140.186 132.558 92.235 1.00 99.00 282 ARG B N 1
ATOM 9460 C CA . ARG B 2 282 ? 141.520 132.260 91.742 1.00 99.00 282 ARG B CA 1
ATOM 9461 C C . ARG B 2 282 ? 141.980 133.370 90.801 1.00 99.00 282 ARG B C 1
ATOM 9462 O O . ARG B 2 282 ? 141.203 133.825 89.962 1.00 99.00 282 ARG B O 1
ATOM 9470 N N . LEU B 2 283 ? 143.255 133.753 90.914 1.00 99.00 283 LEU B N 1
ATOM 9471 C CA . LEU B 2 283 ? 143.833 134.846 90.136 1.00 99.00 283 LEU B CA 1
ATOM 9472 C C . LEU B 2 283 ? 145.160 134.419 89.505 1.00 99.00 283 LEU B C 1
ATOM 9473 O O . LEU B 2 283 ? 146.108 134.130 90.230 1.00 99.00 283 LEU B O 1
ATOM 9478 N N . TYR B 2 284 ? 145.222 134.359 88.172 1.00 99.00 284 TYR B N 1
ATOM 9479 C CA . TYR B 2 284 ? 146.490 134.190 87.455 1.00 99.00 284 TYR B CA 1
ATOM 9480 C C . TYR B 2 284 ? 146.695 135.427 86.661 1.00 99.00 284 TYR B C 1
ATOM 9481 O O . TYR B 2 284 ? 145.882 135.761 85.802 1.00 99.00 284 TYR B O 1
ATOM 9490 N N . VAL B 2 285 ? 147.787 136.103 86.948 1.00 99.00 285 VAL B N 1
ATOM 9491 C CA . VAL B 2 285 ? 148.116 137.315 86.256 1.00 99.00 285 VAL B CA 1
ATOM 9492 C C . VAL B 2 285 ? 149.163 136.996 85.206 1.00 99.00 285 VAL B C 1
ATOM 9493 O O . VAL B 2 285 ? 150.004 136.115 85.388 1.00 99.00 285 VAL B O 1
ATOM 9497 N N . SER B 2 286 ? 149.074 137.707 84.094 1.00 99.00 286 SER B N 1
ATOM 9498 C CA . SER B 2 286 ? 150.038 137.596 83.025 1.00 99.00 286 SER B CA 1
ATOM 9499 C C . SER B 2 286 ? 150.113 138.929 82.310 1.00 99.00 286 SER B C 1
ATOM 9500 O O . SER B 2 286 ? 149.311 139.831 82.565 1.00 99.00 286 SER B O 1
ATOM 9503 N N . GLU B 2 287 ? 151.082 139.050 81.414 1.00 99.00 287 GLU B N 1
ATOM 9504 C CA . GLU B 2 287 ? 151.267 140.282 80.660 1.00 99.00 287 GLU B CA 1
ATOM 9505 C C . GLU B 2 287 ? 149.935 140.689 79.995 1.00 99.00 287 GLU B C 1
ATOM 9506 O O . GLU B 2 287 ? 149.366 139.929 79.207 1.00 99.00 287 GLU B O 1
ATOM 9512 N N . ASN B 2 288 ? 149.442 141.872 80.378 1.00 99.00 288 ASN B N 1
ATOM 9513 C CA . ASN B 2 288 ? 148.203 142.498 79.857 1.00 99.00 288 ASN B CA 1
ATOM 9514 C C . ASN B 2 288 ? 146.872 141.865 80.295 1.00 99.00 288 ASN B C 1
ATOM 9515 O O . ASN B 2 288 ? 145.818 142.317 79.836 1.00 99.00 288 ASN B O 1
ATOM 9520 N N . GLN B 2 289 ? 146.891 140.866 81.178 1.00 99.00 289 GLN B N 1
ATOM 9521 C CA . GLN B 2 289 ? 145.673 140.101 81.472 1.00 99.00 289 GLN B CA 1
ATOM 9522 C C . GLN B 2 289 ? 145.630 139.611 82.907 1.00 99.00 289 GLN B C 1
ATOM 9523 O O . GLN B 2 289 ? 146.635 139.636 83.607 1.00 99.00 289 GLN B O 1
ATOM 9529 N N . LEU B 2 290 ? 144.445 139.198 83.341 1.00 99.00 290 LEU B N 1
ATOM 9530 C CA . LEU B 2 290 ? 144.285 138.390 84.538 1.00 99.00 290 LEU B CA 1
ATOM 9531 C C . LEU B 2 290 ? 143.258 137.313 84.264 1.00 99.00 290 LEU B C 1
ATOM 9532 O O . LEU B 2 290 ? 142.308 137.544 83.523 1.00 99.00 290 LEU B O 1
ATOM 9537 N N . LYS B 2 291 ? 143.436 136.149 84.879 1.00 99.00 291 LYS B N 1
ATOM 9538 C CA . LYS B 2 291 ? 142.475 135.060 84.766 1.00 99.00 291 LYS B CA 1
ATOM 9539 C C . LYS B 2 291 ? 141.718 134.910 86.080 1.00 99.00 291 LYS B C 1
ATOM 9540 O O . LYS B 2 291 ? 142.314 134.571 87.096 1.00 99.00 291 LYS B O 1
ATOM 9546 N N . ILE B 2 292 ? 140.411 135.166 86.054 1.00 99.00 292 ILE B N 1
ATOM 9547 C CA . ILE B 2 292 ? 139.578 135.044 87.244 1.00 99.00 292 ILE B CA 1
ATOM 9548 C C . ILE B 2 292 ? 138.733 133.800 87.157 1.00 99.00 292 ILE B C 1
ATOM 9549 O O . ILE B 2 292 ? 138.050 133.590 86.160 1.00 99.00 292 ILE B O 1
ATOM 9554 N N . THR B 2 293 ? 138.771 132.995 88.208 1.00 99.00 293 THR B N 1
ATOM 9555 C CA . THR B 2 293 ? 137.817 131.917 88.381 1.00 99.00 293 THR B CA 1
ATOM 9556 C C . THR B 2 293 ? 137.564 131.702 89.850 1.00 99.00 293 THR B C 1
ATOM 9557 O O . THR B 2 293 ? 138.333 132.133 90.695 1.00 99.00 293 THR B O 1
ATOM 9561 N N . ALA B 2 294 ? 136.472 131.015 90.129 1.00 99.00 294 ALA B N 1
ATOM 9562 C CA . ALA B 2 294 ? 136.217 130.427 91.427 1.00 99.00 294 ALA B CA 1
ATOM 9563 C C . ALA B 2 294 ? 135.574 129.071 91.161 1.00 99.00 294 ALA B C 1
ATOM 9564 O O . ALA B 2 294 ? 134.827 128.921 90.186 1.00 99.00 294 ALA B O 1
ATOM 9566 N N . ASN B 2 295 ? 135.859 128.104 92.026 1.00 99.00 295 ASN B N 1
ATOM 9567 C CA . ASN B 2 295 ? 135.151 126.832 92.039 1.00 99.00 295 ASN B CA 1
ATOM 9568 C C . ASN B 2 295 ? 134.405 126.739 93.348 1.00 99.00 295 ASN B C 1
ATOM 9569 O O . ASN B 2 295 ? 134.953 127.088 94.393 1.00 99.00 295 ASN B O 1
ATOM 9574 N N . ASN B 2 296 ? 133.154 126.294 93.294 1.00 99.00 296 ASN B N 1
ATOM 9575 C CA . ASN B 2 296 ? 132.392 126.102 94.517 1.00 99.00 296 ASN B CA 1
ATOM 9576 C C . ASN B 2 296 ? 131.945 124.661 94.684 1.00 99.00 296 ASN B C 1
ATOM 9577 O O . ASN B 2 296 ? 131.983 123.879 93.725 1.00 99.00 296 ASN B O 1
ATOM 9582 N N . PRO B 2 297 ? 131.546 124.296 95.913 1.00 99.00 297 PRO B N 1
ATOM 9583 C CA . PRO B 2 297 ? 131.182 122.914 96.212 1.00 99.00 297 PRO B CA 1
ATOM 9584 C C . PRO B 2 297 ? 130.129 122.257 95.305 1.00 99.00 297 PRO B C 1
ATOM 9585 O O . PRO B 2 297 ? 130.184 121.041 95.107 1.00 99.00 297 PRO B O 1
ATOM 9589 N N . GLU B 2 298 ? 129.199 123.044 94.756 1.00 99.00 298 GLU B N 1
ATOM 9590 C CA . GLU B 2 298 ? 128.164 122.521 93.847 1.00 99.00 298 GLU B CA 1
ATOM 9591 C C . GLU B 2 298 ? 128.651 122.297 92.401 1.00 99.00 298 GLU B C 1
ATOM 9592 O O . GLU B 2 298 ? 127.830 122.244 91.485 1.00 99.00 298 GLU B O 1
ATOM 9598 N N . GLN B 2 299 ? 129.971 122.172 92.200 1.00 99.00 299 GLN B N 1
ATOM 9599 C CA . GLN B 2 299 ? 130.589 121.924 90.888 1.00 99.00 299 GLN B CA 1
ATOM 9600 C C . GLN B 2 299 ? 130.415 123.107 89.922 1.00 99.00 299 GLN B C 1
ATOM 9601 O O . GLN B 2 299 ? 130.660 122.969 88.718 1.00 99.00 299 GLN B O 1
ATOM 9607 N N . GLU B 2 300 ? 130.017 124.265 90.450 1.00 99.00 300 GLU B N 1
ATOM 9608 C CA . GLU B 2 300 ? 129.762 125.418 89.627 1.00 99.00 300 GLU B CA 1
ATOM 9609 C C . GLU B 2 300 ? 131.073 126.090 89.371 1.00 99.00 300 GLU B C 1
ATOM 9610 O O . GLU B 2 300 ? 132.013 125.999 90.165 1.00 99.00 300 GLU B O 1
ATOM 9616 N N . GLU B 2 301 ? 131.099 126.798 88.261 1.00 99.00 301 GLU B N 1
ATOM 9617 C CA . GLU B 2 301 ? 132.284 127.434 87.767 1.00 99.00 301 GLU B CA 1
ATOM 9618 C C . GLU B 2 301 ? 131.844 128.774 87.217 1.00 99.00 301 GLU B C 1
ATOM 9619 O O . GLU B 2 301 ? 130.867 128.851 86.473 1.00 99.00 301 GLU B O 1
ATOM 9625 N N . ALA B 2 302 ? 132.533 129.825 87.633 1.00 99.00 302 ALA B N 1
ATOM 9626 C CA . ALA B 2 302 ? 132.447 131.111 86.983 1.00 99.00 302 ALA B CA 1
ATOM 9627 C C . ALA B 2 302 ? 133.830 131.479 86.503 1.00 99.00 302 ALA B C 1
ATOM 9628 O O . ALA B 2 302 ? 134.836 130.954 86.983 1.00 99.00 302 ALA B O 1
ATOM 9630 N N . GLU B 2 303 ? 133.860 132.389 85.543 1.00 99.00 303 GLU B N 1
ATOM 9631 C CA . GLU B 2 303 ? 135.088 132.996 85.083 1.00 99.00 303 GLU B CA 1
ATOM 9632 C C . GLU B 2 303 ? 134.725 134.306 84.435 1.00 99.00 303 GLU B C 1
ATOM 9633 O O . GLU B 2 303 ? 133.709 134.412 83.754 1.00 99.00 303 GLU B O 1
ATOM 9639 N N . GLU B 2 304 ? 135.554 135.306 84.667 1.00 99.00 304 GLU B N 1
ATOM 9640 C CA . GLU B 2 304 ? 135.387 136.601 84.055 1.00 99.00 304 GLU B CA 1
ATOM 9641 C C . GLU B 2 304 ? 136.668 136.904 83.288 1.00 99.00 304 GLU B C 1
ATOM 9642 O O . GLU B 2 304 ? 137.766 136.632 83.777 1.00 99.00 304 GLU B O 1
ATOM 9648 N N . ILE B 2 305 ? 136.509 137.409 82.065 1.00 99.00 305 ILE B N 1
ATOM 9649 C CA . ILE B 2 305 ? 137.619 137.869 81.218 1.00 99.00 305 ILE B CA 1
ATOM 9650 C C . ILE B 2 305 ? 137.565 139.393 81.315 1.00 99.00 305 ILE B C 1
ATOM 9651 O O . ILE B 2 305 ? 136.471 139.948 81.415 1.00 99.00 305 ILE B O 1
ATOM 9656 N N . LEU B 2 306 ? 138.712 140.076 81.311 1.00 99.00 306 LEU B N 1
ATOM 9657 C CA . LEU B 2 306 ? 138.725 141.478 81.757 1.00 99.00 306 LEU B CA 1
ATOM 9658 C C . LEU B 2 306 ? 139.807 142.423 81.210 1.00 99.00 306 LEU B C 1
ATOM 9659 O O . LEU B 2 306 ? 140.787 142.002 80.586 1.00 99.00 306 LEU B O 1
ATOM 9664 N N . ASP B 2 307 ? 139.573 143.711 81.478 1.00 99.00 307 ASP B N 1
ATOM 9665 C CA . ASP B 2 307 ? 140.469 144.806 81.144 1.00 99.00 307 ASP B CA 1
ATOM 9666 C C . ASP B 2 307 ? 141.493 144.912 82.263 1.00 99.00 307 ASP B C 1
ATOM 9667 O O . ASP B 2 307 ? 141.190 145.433 83.337 1.00 99.00 307 ASP B O 1
ATOM 9672 N N . VAL B 2 308 ? 142.687 144.379 82.020 1.00 99.00 308 VAL B N 1
ATOM 9673 C CA . VAL B 2 308 ? 143.767 144.426 82.992 1.00 99.00 308 VAL B CA 1
ATOM 9674 C C . VAL B 2 308 ? 144.993 145.036 82.341 1.00 99.00 308 VAL B C 1
ATOM 9675 O O . VAL B 2 308 ? 145.533 144.503 81.382 1.00 99.00 308 VAL B O 1
ATOM 9679 N N . THR B 2 309 ? 145.399 146.188 82.854 1.00 99.00 309 THR B N 1
ATOM 9680 C CA . THR B 2 309 ? 146.723 146.713 82.596 1.00 99.00 309 THR B CA 1
ATOM 9681 C C . THR B 2 309 ? 147.640 145.976 83.564 1.00 99.00 309 THR B C 1
ATOM 9682 O O . THR B 2 309 ? 147.345 145.906 84.760 1.00 99.00 309 THR B O 1
ATOM 9686 N N . TYR B 2 310 ? 148.728 145.402 83.054 1.00 99.00 310 TYR B N 1
ATOM 9687 C CA . TYR B 2 310 ? 149.668 144.685 83.910 1.00 99.00 310 TYR B CA 1
ATOM 9688 C C . TYR B 2 310 ? 151.118 144.676 83.406 1.00 99.00 310 TYR B C 1
ATOM 9689 O O . TYR B 2 310 ? 151.392 144.204 82.301 1.00 99.00 310 TYR B O 1
ATOM 9698 N N . SER B 2 311 ? 152.027 145.190 84.238 1.00 99.00 311 SER B N 1
ATOM 9699 C CA . SER B 2 311 ? 153.475 145.052 84.045 1.00 99.00 311 SER B CA 1
ATOM 9700 C C . SER B 2 311 ? 154.082 144.484 85.334 1.00 99.00 311 SER B C 1
ATOM 9701 O O . SER B 2 311 ? 153.814 144.997 86.423 1.00 99.00 311 SER B O 1
ATOM 9704 N N . GLY B 2 312 ? 154.890 143.427 85.199 1.00 99.00 312 GLY B N 1
ATOM 9705 C CA . GLY B 2 312 ? 155.437 142.661 86.341 1.00 99.00 312 GLY B CA 1
ATOM 9706 C C . GLY B 2 312 ? 155.536 141.173 86.015 1.00 99.00 312 GLY B C 1
ATOM 9707 O O . GLY B 2 312 ? 155.271 140.771 84.878 1.00 99.00 312 GLY B O 1
ATOM 9708 N N . ALA B 2 313 ? 155.905 140.352 87.003 1.00 99.00 313 ALA B N 1
ATOM 9709 C CA . ALA B 2 313 ? 156.077 138.893 86.802 1.00 99.00 313 ALA B CA 1
ATOM 9710 C C . ALA B 2 313 ? 154.773 138.077 87.005 1.00 99.00 313 ALA B C 1
ATOM 9711 O O . ALA B 2 313 ? 153.920 138.437 87.820 1.00 99.00 313 ALA B O 1
ATOM 9713 N N . GLU B 2 314 ? 154.648 136.979 86.253 1.00 99.00 314 GLU B N 1
ATOM 9714 C CA . GLU B 2 314 ? 153.439 136.127 86.228 1.00 99.00 314 GLU B CA 1
ATOM 9715 C C . GLU B 2 314 ? 153.357 135.303 87.516 1.00 99.00 314 GLU B C 1
ATOM 9716 O O . GLU B 2 314 ? 154.368 134.749 87.955 1.00 99.00 314 GLU B O 1
ATOM 9722 N N . MET B 2 315 ? 152.163 135.229 88.112 1.00 99.00 315 MET B N 1
ATOM 9723 C CA . MET B 2 315 ? 151.950 134.492 89.376 1.00 99.00 315 MET B CA 1
ATOM 9724 C C . MET B 2 315 ? 150.479 134.143 89.650 1.00 99.00 315 MET B C 1
ATOM 9725 O O . MET B 2 315 ? 149.574 134.602 88.951 1.00 99.00 315 MET B O 1
ATOM 9730 N N . GLU B 2 316 ? 150.275 133.330 90.684 1.00 99.00 316 GLU B N 1
ATOM 9731 C CA . GLU B 2 316 ? 148.990 132.723 91.010 1.00 99.00 316 GLU B CA 1
ATOM 9732 C C . GLU B 2 316 ? 148.652 133.123 92.431 1.00 99.00 316 GLU B C 1
ATOM 9733 O O . GLU B 2 316 ? 149.510 133.033 93.300 1.00 99.00 316 GLU B O 1
ATOM 9739 N N . ILE B 2 317 ? 147.416 133.534 92.685 1.00 99.00 317 ILE B N 1
ATOM 9740 C CA . ILE B 2 317 ? 147.029 133.939 94.035 1.00 99.00 317 ILE B CA 1
ATOM 9741 C C . ILE B 2 317 ? 145.512 134.009 94.184 1.00 99.00 317 ILE B C 1
ATOM 9742 O O . ILE B 2 317 ? 144.833 134.489 93.296 1.00 99.00 317 ILE B O 1
ATOM 9747 N N . GLY B 2 318 ? 144.984 133.509 95.295 1.00 99.00 318 GLY B N 1
ATOM 9748 C CA . GLY B 2 318 ? 143.542 133.519 95.534 1.00 99.00 318 GLY B CA 1
ATOM 9749 C C . GLY B 2 318 ? 143.243 134.004 96.932 1.00 99.00 318 GLY B C 1
ATOM 9750 O O . GLY B 2 318 ? 144.029 133.766 97.840 1.00 99.00 318 GLY B O 1
ATOM 9751 N N . PHE B 2 319 ? 142.121 134.706 97.104 1.00 99.00 319 PHE B N 1
ATOM 9752 C CA . PHE B 2 319 ? 141.683 135.211 98.428 1.00 99.00 319 PHE B CA 1
ATOM 9753 C C . PHE B 2 319 ? 140.183 135.515 98.497 1.00 99.00 319 PHE B C 1
ATOM 9754 O O . PHE B 2 319 ? 139.516 135.622 97.467 1.00 99.00 319 PHE B O 1
ATOM 9762 N N . ASN B 2 320 ? 139.693 135.666 99.736 1.00 99.00 320 ASN B N 1
ATOM 9763 C CA . ASN B 2 320 ? 138.259 135.763 100.082 1.00 99.00 320 ASN B CA 1
ATOM 9764 C C . ASN B 2 320 ? 137.563 136.954 99.441 1.00 99.00 320 ASN B C 1
ATOM 9765 O O . ASN B 2 320 ? 137.831 138.110 99.796 1.00 99.00 320 ASN B O 1
ATOM 9770 N N . VAL B 2 321 ? 136.639 136.640 98.533 1.00 99.00 321 VAL B N 1
ATOM 9771 C CA . VAL B 2 321 ? 135.930 137.639 97.740 1.00 99.00 321 VAL B CA 1
ATOM 9772 C C . VAL B 2 321 ? 135.173 138.683 98.575 1.00 99.00 321 VAL B C 1
ATOM 9773 O O . VAL B 2 321 ? 135.144 139.846 98.200 1.00 99.00 321 VAL B O 1
ATOM 9777 N N . SER B 2 322 ? 134.580 138.278 99.699 1.00 99.00 322 SER B N 1
ATOM 9778 C CA . SER B 2 322 ? 133.784 139.205 100.513 1.00 99.00 322 SER B CA 1
ATOM 9779 C C . SER B 2 322 ? 134.624 140.345 101.039 1.00 99.00 322 SER B C 1
ATOM 9780 O O . SER B 2 322 ? 134.211 141.500 101.015 1.00 99.00 322 SER B O 1
ATOM 9783 N N . TYR B 2 323 ? 135.814 140.011 101.500 1.00 99.00 323 TYR B N 1
ATOM 9784 C CA . TYR B 2 323 ? 136.659 140.988 102.141 1.00 99.00 323 TYR B CA 1
ATOM 9785 C C . TYR B 2 323 ? 137.146 142.014 101.127 1.00 99.00 323 TYR B C 1
ATOM 9786 O O . TYR B 2 323 ? 137.159 143.216 101.399 1.00 99.00 323 TYR B O 1
ATOM 9795 N N . VAL B 2 324 ? 137.516 141.535 99.947 1.00 99.00 324 VAL B N 1
ATOM 9796 C CA . VAL B 2 324 ? 137.946 142.423 98.871 1.00 99.00 324 VAL B CA 1
ATOM 9797 C C . VAL B 2 324 ? 136.804 143.230 98.267 1.00 99.00 324 VAL B C 1
ATOM 9798 O O . VAL B 2 324 ? 137.020 144.342 97.820 1.00 99.00 324 VAL B O 1
ATOM 9802 N N . LEU B 2 325 ? 135.604 142.666 98.221 1.00 99.00 325 LEU B N 1
ATOM 9803 C CA . LEU B 2 325 ? 134.448 143.430 97.767 1.00 99.00 325 LEU B CA 1
ATOM 9804 C C . LEU B 2 325 ? 134.185 144.567 98.720 1.00 99.00 325 LEU B C 1
ATOM 9805 O O . LEU B 2 325 ? 133.802 145.645 98.287 1.00 99.00 325 LEU B O 1
ATOM 9810 N N . ASP B 2 326 ? 134.381 144.326 100.011 1.00 99.00 326 ASP B N 1
ATOM 9811 C CA . ASP B 2 326 ? 134.176 145.368 100.991 1.00 99.00 326 ASP B CA 1
ATOM 9812 C C . ASP B 2 326 ? 135.067 146.572 100.708 1.00 99.00 326 ASP B C 1
ATOM 9813 O O . ASP B 2 326 ? 134.605 147.699 100.842 1.00 99.00 326 ASP B O 1
ATOM 9818 N N . VAL B 2 327 ? 136.302 146.346 100.261 1.00 99.00 327 VAL B N 1
ATOM 9819 C CA . VAL B 2 327 ? 137.199 147.468 99.940 1.00 99.00 327 VAL B CA 1
ATOM 9820 C C . VAL B 2 327 ? 136.712 148.125 98.649 1.00 99.00 327 VAL B C 1
ATOM 9821 O O . VAL B 2 327 ? 136.634 149.347 98.562 1.00 99.00 327 VAL B O 1
ATOM 9825 N N . LEU B 2 328 ? 136.343 147.304 97.672 1.00 99.00 328 LEU B N 1
ATOM 9826 C CA . LEU B 2 328 ? 135.802 147.805 96.407 1.00 99.00 328 LEU B CA 1
ATOM 9827 C C . LEU B 2 328 ? 134.520 148.602 96.564 1.00 99.00 328 LEU B C 1
ATOM 9828 O O . LEU B 2 328 ? 134.260 149.514 95.779 1.00 99.00 328 LEU B O 1
ATOM 9833 N N . ASN B 2 329 ? 133.710 148.237 97.552 1.00 99.00 329 ASN B N 1
ATOM 9834 C CA . ASN B 2 329 ? 132.500 148.992 97.858 1.00 99.00 329 ASN B CA 1
ATOM 9835 C C . ASN B 2 329 ? 132.817 150.295 98.573 1.00 99.00 329 ASN B C 1
ATOM 9836 O O . ASN B 2 329 ? 132.054 151.245 98.451 1.00 99.00 329 ASN B O 1
ATOM 9841 N N . ALA B 2 330 ? 133.909 150.325 99.338 1.00 99.00 330 ALA B N 1
ATOM 9842 C CA . ALA B 2 330 ? 134.412 151.564 99.949 1.00 99.00 330 ALA B CA 1
ATOM 9843 C C . ALA B 2 330 ? 135.074 152.482 98.928 1.00 99.00 330 ALA B C 1
ATOM 9844 O O . ALA B 2 330 ? 134.970 153.710 99.032 1.00 99.00 330 ALA B O 1
ATOM 9846 N N . LEU B 2 331 ? 135.763 151.886 97.958 1.00 99.00 331 LEU B N 1
ATOM 9847 C CA . LEU B 2 331 ? 136.443 152.648 96.911 1.00 99.00 331 LEU B CA 1
ATOM 9848 C C . LEU B 2 331 ? 135.463 152.916 95.763 1.00 99.00 331 LEU B C 1
ATOM 9849 O O . LEU B 2 331 ? 135.421 152.173 94.780 1.00 99.00 331 LEU B O 1
ATOM 9854 N N . LYS B 2 332 ? 134.642 153.956 95.925 1.00 99.00 332 LYS B N 1
ATOM 9855 C CA . LYS B 2 332 ? 133.873 154.519 94.805 1.00 99.00 332 LYS B CA 1
ATOM 9856 C C . LYS B 2 332 ? 134.737 155.614 94.183 1.00 99.00 332 LYS B C 1
ATOM 9857 O O . LYS B 2 332 ? 134.543 156.809 94.422 1.00 99.00 332 LYS B O 1
ATOM 9863 N N . CYS B 2 333 ? 135.704 155.161 93.388 1.00 99.00 333 CYS B N 1
ATOM 9864 C CA . CYS B 2 333 ? 136.748 156.004 92.811 1.00 99.00 333 CYS B CA 1
ATOM 9865 C C . CYS B 2 333 ? 136.982 155.634 91.345 1.00 99.00 333 CYS B C 1
ATOM 9866 O O . CYS B 2 333 ? 136.377 154.688 90.839 1.00 99.00 333 CYS B O 1
ATOM 9869 N N . GLU B 2 334 ? 137.880 156.365 90.680 1.00 99.00 334 GLU B N 1
ATOM 9870 C CA . GLU B 2 334 ? 138.189 156.149 89.252 1.00 99.00 334 GLU B CA 1
ATOM 9871 C C . GLU B 2 334 ? 138.821 154.778 88.918 1.00 99.00 334 GLU B C 1
ATOM 9872 O O . GLU B 2 334 ? 138.293 154.041 88.077 1.00 99.00 334 GLU B O 1
ATOM 9878 N N . ASN B 2 335 ? 139.949 154.459 89.560 1.00 99.00 335 ASN B N 1
ATOM 9879 C CA . ASN B 2 335 ? 140.728 153.242 89.264 1.00 99.00 335 ASN B CA 1
ATOM 9880 C C . ASN B 2 335 ? 141.193 152.538 90.538 1.00 99.00 335 ASN B C 1
ATOM 9881 O O . ASN B 2 335 ? 141.312 153.166 91.593 1.00 99.00 335 ASN B O 1
ATOM 9886 N N . VAL B 2 336 ? 141.458 151.240 90.427 1.00 99.00 336 VAL B N 1
ATOM 9887 C CA . VAL B 2 336 ? 142.212 150.512 91.435 1.00 99.00 336 VAL B CA 1
ATOM 9888 C C . VAL B 2 336 ? 143.532 150.143 90.813 1.00 99.00 336 VAL B C 1
ATOM 9889 O O . VAL B 2 336 ? 143.568 149.626 89.698 1.00 99.00 336 VAL B O 1
ATOM 9893 N N . ARG B 2 337 ? 144.609 150.398 91.544 1.00 99.00 337 ARG B N 1
ATOM 9894 C CA . ARG B 2 337 ? 145.913 149.854 91.214 1.00 99.00 337 ARG B CA 1
ATOM 9895 C C . ARG B 2 337 ? 146.290 148.857 92.301 1.00 99.00 337 ARG B C 1
ATOM 9896 O O . ARG B 2 337 ? 146.215 149.182 93.484 1.00 99.00 337 ARG B O 1
ATOM 9904 N N . MET B 2 338 ? 146.692 147.651 91.902 1.00 99.00 338 MET B N 1
ATOM 9905 C CA . MET B 2 338 ? 147.152 146.620 92.839 1.00 99.00 338 MET B CA 1
ATOM 9906 C C . MET B 2 338 ? 148.666 146.400 92.722 1.00 99.00 338 MET B C 1
ATOM 9907 O O . MET B 2 338 ? 149.206 146.331 91.613 1.00 99.00 338 MET B O 1
ATOM 9912 N N . MET B 2 339 ? 149.327 146.290 93.880 1.00 99.00 339 MET B N 1
ATOM 9913 C CA . MET B 2 339 ? 150.784 146.191 93.988 1.00 99.00 339 MET B CA 1
ATOM 9914 C C . MET B 2 339 ? 151.153 144.886 94.687 1.00 99.00 339 MET B C 1
ATOM 9915 O O . MET B 2 339 ? 150.840 144.702 95.865 1.00 99.00 339 MET B O 1
ATOM 9920 N N . LEU B 2 340 ? 151.827 143.998 93.956 1.00 99.00 340 LEU B N 1
ATOM 9921 C CA . LEU B 2 340 ? 152.049 142.612 94.387 1.00 99.00 340 LEU B CA 1
ATOM 9922 C C . LEU B 2 340 ? 153.524 142.351 94.669 1.00 99.00 340 LEU B C 1
ATOM 9923 O O . LEU B 2 340 ? 154.389 143.013 94.109 1.00 99.00 340 LEU B O 1
ATOM 9928 N N . THR B 2 341 ? 153.795 141.356 95.511 1.00 99.00 341 THR B N 1
ATOM 9929 C CA . THR B 2 341 ? 155.163 140.958 95.874 1.00 99.00 341 THR B CA 1
ATOM 9930 C C . THR B 2 341 ? 155.409 139.507 95.425 1.00 99.00 341 THR B C 1
ATOM 9931 O O . THR B 2 341 ? 156.256 139.262 94.559 1.00 99.00 341 THR B O 1
ATOM 9935 N N . ASP B 2 342 ? 154.663 138.559 96.002 1.00 99.00 342 ASP B N 1
ATOM 9936 C CA . ASP B 2 342 ? 154.629 137.165 95.519 1.00 99.00 342 ASP B CA 1
ATOM 9937 C C . ASP B 2 342 ? 153.348 136.436 95.978 1.00 99.00 342 ASP B C 1
ATOM 9938 O O . ASP B 2 342 ? 152.594 136.932 96.833 1.00 99.00 342 ASP B O 1
ATOM 9943 N N . SER B 2 343 ? 153.134 135.245 95.422 1.00 99.00 343 SER B N 1
ATOM 9944 C CA . SER B 2 343 ? 151.965 134.408 95.727 1.00 99.00 343 SER B CA 1
ATOM 9945 C C . SER B 2 343 ? 151.754 134.001 97.195 1.00 99.00 343 SER B C 1
ATOM 9946 O O . SER B 2 343 ? 150.709 133.431 97.502 1.00 99.00 343 SER B O 1
ATOM 9949 N N . VAL B 2 344 ? 152.720 134.273 98.082 1.00 99.00 344 VAL B N 1
ATOM 9950 C CA . VAL B 2 344 ? 152.656 133.853 99.500 1.00 99.00 344 VAL B CA 1
ATOM 9951 C C . VAL B 2 344 ? 152.887 134.997 100.523 1.00 99.00 344 VAL B C 1
ATOM 9952 O O . VAL B 2 344 ? 153.120 134.748 101.713 1.00 99.00 344 VAL B O 1
ATOM 9956 N N . SER B 2 345 ? 152.799 136.246 100.064 1.00 99.00 345 SER B N 1
ATOM 9957 C CA . SER B 2 345 ? 152.866 137.407 100.943 1.00 99.00 345 SER B CA 1
ATOM 9958 C C . SER B 2 345 ? 151.484 138.001 101.053 1.00 99.00 345 SER B C 1
ATOM 9959 O O . SER B 2 345 ? 150.594 137.684 100.262 1.00 99.00 345 SER B O 1
ATOM 9962 N N . SER B 2 346 ? 151.321 138.886 102.028 1.00 99.00 346 SER B N 1
ATOM 9963 C CA . SER B 2 346 ? 150.201 139.822 102.040 1.00 99.00 346 SER B CA 1
ATOM 9964 C C . SER B 2 346 ? 150.316 140.703 100.777 1.00 99.00 346 SER B C 1
ATOM 9965 O O . SER B 2 346 ? 151.435 140.979 100.335 1.00 99.00 346 SER B O 1
ATOM 9968 N N . VAL B 2 347 ? 149.191 141.117 100.184 1.00 99.00 347 VAL B N 1
ATOM 9969 C CA . VAL B 2 347 ? 149.222 141.999 98.992 1.00 99.00 347 VAL B CA 1
ATOM 9970 C C . VAL B 2 347 ? 148.690 143.385 99.338 1.00 99.00 347 VAL B C 1
ATOM 9971 O O . VAL B 2 347 ? 147.891 143.544 100.267 1.00 99.00 347 VAL B O 1
ATOM 9975 N N . GLN B 2 348 ? 149.132 144.377 98.572 1.00 99.00 348 GLN B N 1
ATOM 9976 C CA . GLN B 2 348 ? 148.676 145.748 98.752 1.00 99.00 348 GLN B CA 1
ATOM 9977 C C . GLN B 2 348 ? 147.706 146.087 97.639 1.00 99.00 348 GLN B C 1
ATOM 9978 O O . GLN B 2 348 ? 147.841 145.611 96.507 1.00 99.00 348 GLN B O 1
ATOM 9984 N N . ILE B 2 349 ? 146.707 146.885 97.998 1.00 99.00 349 ILE B N 1
ATOM 9985 C CA . ILE B 2 349 ? 145.604 147.228 97.114 1.00 99.00 349 ILE B CA 1
ATOM 9986 C C . ILE B 2 349 ? 145.360 148.721 97.271 1.00 99.00 349 ILE B C 1
ATOM 9987 O O . ILE B 2 349 ? 145.379 149.225 98.396 1.00 99.00 349 ILE B O 1
ATOM 9992 N N . GLU B 2 350 ? 145.134 149.424 96.160 1.00 99.00 350 GLU B N 1
ATOM 9993 C CA . GLU B 2 350 ? 145.014 150.888 96.181 1.00 99.00 350 GLU B CA 1
ATOM 9994 C C . GLU B 2 350 ? 144.004 151.439 95.186 1.00 99.00 350 GLU B C 1
ATOM 9995 O O . GLU B 2 350 ? 143.822 150.897 94.102 1.00 99.00 350 GLU B O 1
ATOM 10001 N N . ASP B 2 351 ? 143.369 152.537 95.585 1.00 99.00 351 ASP B N 1
ATOM 10002 C CA . ASP B 2 351 ? 142.752 153.467 94.660 1.00 99.00 351 ASP B CA 1
ATOM 10003 C C . ASP B 2 351 ? 143.923 154.071 93.891 1.00 99.00 351 ASP B C 1
ATOM 10004 O O . ASP B 2 351 ? 144.910 154.484 94.494 1.00 99.00 351 ASP B O 1
ATOM 10009 N N . ALA B 2 352 ? 143.830 154.125 92.569 1.00 99.00 352 ALA B N 1
ATOM 10010 C CA . ALA B 2 352 ? 144.934 154.670 91.773 1.00 99.00 352 ALA B CA 1
ATOM 10011 C C . ALA B 2 352 ? 145.045 156.206 91.869 1.00 99.00 352 ALA B C 1
ATOM 10012 O O . ALA B 2 352 ? 145.997 156.779 91.337 1.00 99.00 352 ALA B O 1
ATOM 10014 N N . ALA B 2 353 ? 144.075 156.859 92.528 1.00 99.00 353 ALA B N 1
ATOM 10015 C CA . ALA B 2 353 ? 144.103 158.310 92.803 1.00 99.00 353 ALA B CA 1
ATOM 10016 C C . ALA B 2 353 ? 144.543 158.691 94.233 1.00 99.00 353 ALA B C 1
ATOM 10017 O O . ALA B 2 353 ? 145.100 159.775 94.423 1.00 99.00 353 ALA B O 1
ATOM 10019 N N . SER B 2 354 ? 144.286 157.825 95.221 1.00 99.00 354 SER B N 1
ATOM 10020 C CA . SER B 2 354 ? 144.712 158.053 96.611 1.00 99.00 354 SER B CA 1
ATOM 10021 C C . SER B 2 354 ? 145.605 156.905 97.090 1.00 99.00 354 SER B C 1
ATOM 10022 O O . SER B 2 354 ? 145.147 155.763 97.180 1.00 99.00 354 SER B O 1
ATOM 10025 N N . GLN B 2 355 ? 146.877 157.208 97.364 1.00 99.00 355 GLN B N 1
ATOM 10026 C CA . GLN B 2 355 ? 147.715 156.351 98.204 1.00 99.00 355 GLN B CA 1
ATOM 10027 C C . GLN B 2 355 ? 147.616 156.752 99.680 1.00 99.00 355 GLN B C 1
ATOM 10028 O O . GLN B 2 355 ? 148.346 156.218 100.520 1.00 99.00 355 GLN B O 1
ATOM 10034 N N . SER B 2 356 ? 146.710 157.686 99.987 1.00 99.00 356 SER B N 1
ATOM 10035 C CA . SER B 2 356 ? 146.268 157.964 101.359 1.00 99.00 356 SER B CA 1
ATOM 10036 C C . SER B 2 356 ? 145.920 156.691 102.136 1.00 99.00 356 SER B C 1
ATOM 10037 O O . SER B 2 356 ? 146.257 156.572 103.314 1.00 99.00 356 SER B O 1
ATOM 10040 N N . ALA B 2 357 ? 145.246 155.756 101.462 1.00 99.00 357 ALA B N 1
ATOM 10041 C CA . ALA B 2 357 ? 144.826 154.476 102.040 1.00 99.00 357 ALA B CA 1
ATOM 10042 C C . ALA B 2 357 ? 145.610 153.273 101.482 1.00 99.00 357 ALA B C 1
ATOM 10043 O O . ALA B 2 357 ? 146.189 153.347 100.402 1.00 99.00 357 ALA B O 1
ATOM 10045 N N . ALA B 2 358 ? 145.614 152.167 102.232 1.00 99.00 358 ALA B N 1
ATOM 10046 C CA . ALA B 2 358 ? 146.084 150.855 101.744 1.00 99.00 358 ALA B CA 1
ATOM 10047 C C . ALA B 2 358 ? 145.105 149.771 102.192 1.00 99.00 358 ALA B C 1
ATOM 10048 O O . ALA B 2 358 ? 144.625 149.815 103.317 1.00 99.00 358 ALA B O 1
ATOM 10050 N N . TYR B 2 359 ? 144.811 148.809 101.319 1.00 99.00 359 TYR B N 1
ATOM 10051 C CA . TYR B 2 359 ? 143.912 147.703 101.648 1.00 99.00 359 TYR B CA 1
ATOM 10052 C C . TYR B 2 359 ? 144.634 146.402 101.414 1.00 99.00 359 TYR B C 1
ATOM 10053 O O . TYR B 2 359 ? 145.439 146.294 100.486 1.00 99.00 359 TYR B O 1
ATOM 10062 N N . VAL B 2 360 ? 144.334 145.412 102.247 1.00 99.00 360 VAL B N 1
ATOM 10063 C CA . VAL B 2 360 ? 145.123 144.193 102.278 1.00 99.00 360 VAL B CA 1
ATOM 10064 C C . VAL B 2 360 ? 144.350 142.991 102.818 1.00 99.00 360 VAL B C 1
ATOM 10065 O O . VAL B 2 360 ? 143.710 143.069 103.862 1.00 99.00 360 VAL B O 1
ATOM 10069 N N . VAL B 2 361 ? 144.405 141.900 102.052 1.00 99.00 361 VAL B N 1
ATOM 10070 C CA . VAL B 2 361 ? 144.102 140.540 102.511 1.00 99.00 361 VAL B CA 1
ATOM 10071 C C . VAL B 2 361 ? 145.328 139.701 102.186 1.00 99.00 361 VAL B C 1
ATOM 10072 O O . VAL B 2 361 ? 145.984 139.936 101.165 1.00 99.00 361 VAL B O 1
ATOM 10076 N N . MET B 2 362 ? 145.650 138.728 103.030 1.00 99.00 362 MET B N 1
ATOM 10077 C CA . MET B 2 362 ? 146.577 137.683 102.604 1.00 99.00 362 MET B CA 1
ATOM 10078 C C . MET B 2 362 ? 145.787 136.628 101.862 1.00 99.00 362 MET B C 1
ATOM 10079 O O . MET B 2 362 ? 144.586 136.467 102.095 1.00 99.00 362 MET B O 1
ATOM 10084 N N . PRO B 2 363 ? 146.465 135.894 100.974 1.00 99.00 363 PRO B N 1
ATOM 10085 C CA . PRO B 2 363 ? 145.788 134.868 100.209 1.00 99.00 363 PRO B CA 1
ATOM 10086 C C . PRO B 2 363 ? 145.653 133.543 100.950 1.00 99.00 363 PRO B C 1
ATOM 10087 O O . PRO B 2 363 ? 146.405 133.264 101.890 1.00 99.00 363 PRO B O 1
ATOM 10091 N N . MET B 2 364 ? 144.664 132.766 100.519 1.00 99.00 364 MET B N 1
ATOM 10092 C CA . MET B 2 364 ? 144.552 131.346 100.819 1.00 99.00 364 MET B CA 1
ATOM 10093 C C . MET B 2 364 ? 144.942 130.616 99.552 1.00 99.00 364 MET B C 1
ATOM 10094 O O . MET B 2 364 ? 144.610 131.067 98.456 1.00 99.00 364 MET B O 1
ATOM 10099 N N . ARG B 2 365 ? 145.650 129.501 99.694 1.00 99.00 365 ARG B N 1
ATOM 10100 C CA . ARG B 2 365 ? 146.119 128.745 98.539 1.00 99.00 365 ARG B CA 1
ATOM 10101 C C . ARG B 2 365 ? 145.180 127.576 98.275 1.00 99.00 365 ARG B C 1
ATOM 10102 O O . ARG B 2 365 ? 145.279 126.530 98.916 1.00 99.00 365 ARG B O 1
ATOM 10110 N N . LEU B 2 366 ? 144.268 127.788 97.332 1.00 99.00 366 LEU B N 1
ATOM 10111 C CA . LEU B 2 366 ? 143.231 126.838 96.991 1.00 99.00 366 LEU B CA 1
ATOM 10112 C C . LEU B 2 366 ? 143.456 126.375 95.566 1.00 99.00 366 LEU B C 1
ATOM 10113 O O . LEU B 2 366 ? 143.452 125.184 95.265 1.00 99.00 366 LEU B O 1
ATOM 10119 N N . MET C 2 1 ? 119.686 122.151 72.402 1.00 99.00 1 MET C N 1
ATOM 10120 C CA . MET C 2 1 ? 119.109 123.527 72.608 1.00 99.00 1 MET C CA 1
ATOM 10121 C C . MET C 2 1 ? 120.191 124.610 72.726 1.00 99.00 1 MET C C 1
ATOM 10122 O O . MET C 2 1 ? 121.331 124.337 73.103 1.00 99.00 1 MET C O 1
ATOM 10127 N N . LYS C 2 2 ? 119.802 125.832 72.376 1.00 99.00 2 LYS C N 1
ATOM 10128 C CA . LYS C 2 2 ? 120.608 127.033 72.561 1.00 99.00 2 LYS C CA 1
ATOM 10129 C C . LYS C 2 2 ? 119.677 128.222 72.684 1.00 99.00 2 LYS C C 1
ATOM 10130 O O . LYS C 2 2 ? 118.580 128.205 72.124 1.00 99.00 2 LYS C O 1
ATOM 10136 N N . PHE C 2 3 ? 120.107 129.253 73.400 1.00 99.00 3 PHE C N 1
ATOM 10137 C CA . PHE C 2 3 ? 119.360 130.492 73.401 1.00 99.00 3 PHE C CA 1
ATOM 10138 C C . PHE C 2 3 ? 120.200 131.732 73.641 1.00 99.00 3 PHE C C 1
ATOM 10139 O O . PHE C 2 3 ? 121.377 131.662 74.011 1.00 99.00 3 PHE C O 1
ATOM 10147 N N . THR C 2 4 ? 119.543 132.864 73.406 1.00 99.00 4 THR C N 1
ATOM 10148 C CA . THR C 2 4 ? 120.112 134.192 73.530 1.00 99.00 4 THR C CA 1
ATOM 10149 C C . THR C 2 4 ? 118.987 135.142 73.924 1.00 99.00 4 THR C C 1
ATOM 10150 O O . THR C 2 4 ? 117.921 135.144 73.300 1.00 99.00 4 THR C O 1
ATOM 10154 N N . VAL C 2 5 ? 119.237 135.956 74.943 1.00 99.00 5 VAL C N 1
ATOM 10155 C CA . VAL C 2 5 ? 118.228 136.849 75.498 1.00 99.00 5 VAL C CA 1
ATOM 10156 C C . VAL C 2 5 ? 118.826 138.160 75.927 1.00 99.00 5 VAL C C 1
ATOM 10157 O O . VAL C 2 5 ? 120.025 138.286 76.182 1.00 99.00 5 VAL C O 1
ATOM 10161 N N . GLU C 2 6 ? 117.931 139.119 76.056 1.00 99.00 6 GLU C N 1
ATOM 10162 C CA . GLU C 2 6 ? 118.281 140.500 76.190 1.00 99.00 6 GLU C CA 1
ATOM 10163 C C . GLU C 2 6 ? 118.077 140.796 77.664 1.00 99.00 6 GLU C C 1
ATOM 10164 O O . GLU C 2 6 ? 116.981 140.587 78.191 1.00 99.00 6 GLU C O 1
ATOM 10170 N N . ARG C 2 7 ? 119.134 141.252 78.331 1.00 99.00 7 ARG C N 1
ATOM 10171 C CA . ARG C 2 7 ? 119.137 141.362 79.790 1.00 99.00 7 ARG C CA 1
ATOM 10172 C C . ARG C 2 7 ? 117.881 141.999 80.350 1.00 99.00 7 ARG C C 1
ATOM 10173 O O . ARG C 2 7 ? 117.273 141.444 81.255 1.00 99.00 7 ARG C O 1
ATOM 10181 N N . GLU C 2 8 ? 117.498 143.150 79.806 1.00 99.00 8 GLU C N 1
ATOM 10182 C CA . GLU C 2 8 ? 116.441 143.987 80.401 1.00 99.00 8 GLU C CA 1
ATOM 10183 C C . GLU C 2 8 ? 115.042 143.375 80.340 1.00 99.00 8 GLU C C 1
ATOM 10184 O O . GLU C 2 8 ? 114.218 143.643 81.219 1.00 99.00 8 GLU C O 1
ATOM 10190 N N . HIS C 2 9 ? 114.765 142.591 79.299 1.00 99.00 9 HIS C N 1
ATOM 10191 C CA . HIS C 2 9 ? 113.493 141.875 79.207 1.00 99.00 9 HIS C CA 1
ATOM 10192 C C . HIS C 2 9 ? 113.427 140.847 80.285 1.00 99.00 9 HIS C C 1
ATOM 10193 O O . HIS C 2 9 ? 112.397 140.664 80.902 1.00 99.00 9 HIS C O 1
ATOM 10200 N N . LEU C 2 10 ? 114.548 140.176 80.487 1.00 99.00 10 LEU C N 1
ATOM 10201 C CA . LEU C 2 10 ? 114.596 138.974 81.262 1.00 99.00 10 LEU C CA 1
ATOM 10202 C C . LEU C 2 10 ? 114.950 139.191 82.728 1.00 99.00 10 LEU C C 1
ATOM 10203 O O . LEU C 2 10 ? 114.729 138.312 83.564 1.00 99.00 10 LEU C O 1
ATOM 10208 N N . LEU C 2 11 ? 115.480 140.369 83.030 1.00 99.00 11 LEU C N 1
ATOM 10209 C CA . LEU C 2 11 ? 115.954 140.712 84.366 1.00 99.00 11 LEU C CA 1
ATOM 10210 C C . LEU C 2 11 ? 114.799 140.841 85.346 1.00 99.00 11 LEU C C 1
ATOM 10211 O O . LEU C 2 11 ? 114.880 140.375 86.480 1.00 99.00 11 LEU C O 1
ATOM 10216 N N . LYS C 2 12 ? 113.741 141.511 84.910 1.00 99.00 12 LYS C N 1
ATOM 10217 C CA . LYS C 2 12 ? 112.567 141.721 85.741 1.00 99.00 12 LYS C CA 1
ATOM 10218 C C . LYS C 2 12 ? 111.839 140.397 86.061 1.00 99.00 12 LYS C C 1
ATOM 10219 O O . LYS C 2 12 ? 111.514 140.153 87.221 1.00 99.00 12 LYS C O 1
ATOM 10225 N N . PRO C 2 13 ? 111.596 139.538 85.048 1.00 99.00 13 PRO C N 1
ATOM 10226 C CA . PRO C 2 13 ? 111.135 138.173 85.280 1.00 99.00 13 PRO C CA 1
ATOM 10227 C C . PRO C 2 13 ? 111.978 137.422 86.279 1.00 99.00 13 PRO C C 1
ATOM 10228 O O . PRO C 2 13 ? 111.451 136.762 87.162 1.00 99.00 13 PRO C O 1
ATOM 10232 N N . LEU C 2 14 ? 113.288 137.547 86.131 1.00 99.00 14 LEU C N 1
ATOM 10233 C CA . LEU C 2 14 ? 114.224 136.918 87.036 1.00 99.00 14 LEU C CA 1
ATOM 10234 C C . LEU C 2 14 ? 113.972 137.346 88.472 1.00 99.00 14 LEU C C 1
ATOM 10235 O O . LEU C 2 14 ? 113.938 136.516 89.362 1.00 99.00 14 LEU C O 1
ATOM 10240 N N . GLN C 2 15 ? 113.770 138.637 88.684 1.00 99.00 15 GLN C N 1
ATOM 10241 C CA . GLN C 2 15 ? 113.414 139.124 90.002 1.00 99.00 15 GLN C CA 1
ATOM 10242 C C . GLN C 2 15 ? 112.056 138.588 90.448 1.00 99.00 15 GLN C C 1
ATOM 10243 O O . GLN C 2 15 ? 111.893 138.215 91.606 1.00 99.00 15 GLN C O 1
ATOM 10249 N N . GLN C 2 16 ? 111.094 138.526 89.532 1.00 99.00 16 GLN C N 1
ATOM 10250 C CA . GLN C 2 16 ? 109.778 137.962 89.852 1.00 99.00 16 GLN C CA 1
ATOM 10251 C C . GLN C 2 16 ? 109.824 136.522 90.320 1.00 99.00 16 GLN C C 1
ATOM 10252 O O . GLN C 2 16 ? 109.223 136.168 91.328 1.00 99.00 16 GLN C O 1
ATOM 10258 N N . VAL C 2 17 ? 110.540 135.697 89.580 1.00 99.00 17 VAL C N 1
ATOM 10259 C CA . VAL C 2 17 ? 110.607 134.282 89.893 1.00 99.00 17 VAL C CA 1
ATOM 10260 C C . VAL C 2 17 ? 111.577 134.082 91.075 1.00 99.00 17 VAL C C 1
ATOM 10261 O O . VAL C 2 17 ? 111.415 133.143 91.843 1.00 99.00 17 VAL C O 1
ATOM 10265 N N . SER C 2 18 ? 112.561 134.973 91.241 1.00 99.00 18 SER C N 1
ATOM 10266 C CA . SER C 2 18 ? 113.609 134.842 92.288 1.00 99.00 18 SER C CA 1
ATOM 10267 C C . SER C 2 18 ? 113.221 135.127 93.745 1.00 99.00 18 SER C C 1
ATOM 10268 O O . SER C 2 18 ? 113.798 134.544 94.657 1.00 99.00 18 SER C O 1
ATOM 10271 N N . GLY C 2 19 ? 112.291 136.050 93.964 1.00 99.00 19 GLY C N 1
ATOM 10272 C CA . GLY C 2 19 ? 111.840 136.423 95.311 1.00 99.00 19 GLY C CA 1
ATOM 10273 C C . GLY C 2 19 ? 111.321 135.350 96.272 1.00 99.00 19 GLY C C 1
ATOM 10274 O O . GLY C 2 19 ? 111.739 135.326 97.438 1.00 99.00 19 GLY C O 1
ATOM 10275 N N . PRO C 2 20 ? 110.393 134.475 95.812 1.00 99.00 20 PRO C N 1
ATOM 10276 C CA . PRO C 2 20 ? 109.732 133.522 96.707 1.00 99.00 20 PRO C CA 1
ATOM 10277 C C . PRO C 2 20 ? 110.658 132.462 97.264 1.00 99.00 20 PRO C C 1
ATOM 10278 O O . PRO C 2 20 ? 110.480 132.030 98.398 1.00 99.00 20 PRO C O 1
ATOM 10282 N N . LEU C 2 21 ? 111.648 132.078 96.471 1.00 99.00 21 LEU C N 1
ATOM 10283 C CA . LEU C 2 21 ? 112.550 130.995 96.814 1.00 99.00 21 LEU C CA 1
ATOM 10284 C C . LEU C 2 21 ? 112.999 131.142 98.261 1.00 99.00 21 LEU C C 1
ATOM 10285 O O . LEU C 2 21 ? 113.616 132.141 98.620 1.00 99.00 21 LEU C O 1
ATOM 10290 N N . GLY C 2 22 ? 112.635 130.169 99.094 1.00 99.00 22 GLY C N 1
ATOM 10291 C CA . GLY C 2 22 ? 112.971 130.208 100.510 1.00 99.00 22 GLY C CA 1
ATOM 10292 C C . GLY C 2 22 ? 114.463 130.045 100.698 1.00 99.00 22 GLY C C 1
ATOM 10293 O O . GLY C 2 22 ? 115.144 129.498 99.825 1.00 99.00 22 GLY C O 1
ATOM 10294 N N . GLY C 2 23 ? 114.974 130.520 101.832 1.00 99.00 23 GLY C N 1
ATOM 10295 C CA . GLY C 2 23 ? 116.378 130.307 102.212 1.00 99.00 23 GLY C CA 1
ATOM 10296 C C . GLY C 2 23 ? 116.801 128.874 101.950 1.00 99.00 23 GLY C C 1
ATOM 10297 O O . GLY C 2 23 ? 117.780 128.619 101.239 1.00 99.00 23 GLY C O 1
ATOM 10298 N N . ARG C 2 24 ? 116.044 127.943 102.521 1.00 99.00 24 ARG C N 1
ATOM 10299 C CA . ARG C 2 24 ? 116.110 126.549 102.111 1.00 99.00 24 ARG C CA 1
ATOM 10300 C C . ARG C 2 24 ? 114.696 126.017 101.861 1.00 99.00 24 ARG C C 1
ATOM 10301 O O . ARG C 2 24 ? 113.939 125.803 102.812 1.00 99.00 24 ARG C O 1
ATOM 10309 N N . PRO C 2 25 ? 114.331 125.803 100.578 1.00 99.00 25 PRO C N 1
ATOM 10310 C CA . PRO C 2 25 ? 113.100 125.061 100.271 1.00 99.00 25 PRO C CA 1
ATOM 10311 C C . PRO C 2 25 ? 113.273 123.558 100.510 1.00 99.00 25 PRO C C 1
ATOM 10312 O O . PRO C 2 25 ? 114.392 123.085 100.717 1.00 99.00 25 PRO C O 1
ATOM 10316 N N . THR C 2 26 ? 112.170 122.821 100.432 1.00 99.00 26 THR C N 1
ATOM 10317 C CA . THR C 2 26 ? 112.105 121.430 100.903 1.00 99.00 26 THR C CA 1
ATOM 10318 C C . THR C 2 26 ? 112.937 120.426 100.085 1.00 99.00 26 THR C C 1
ATOM 10319 O O . THR C 2 26 ? 113.630 119.571 100.653 1.00 99.00 26 THR C O 1
ATOM 10323 N N . LEU C 2 27 ? 112.851 120.540 98.762 1.00 99.00 27 LEU C N 1
ATOM 10324 C CA . LEU C 2 27 ? 113.402 119.556 97.843 1.00 99.00 27 LEU C CA 1
ATOM 10325 C C . LEU C 2 27 ? 114.411 120.287 96.970 1.00 99.00 27 LEU C C 1
ATOM 10326 O O . LEU C 2 27 ? 114.018 121.156 96.217 1.00 99.00 27 LEU C O 1
ATOM 10331 N N . PRO C 2 28 ? 115.711 119.956 97.078 1.00 99.00 28 PRO C N 1
ATOM 10332 C CA . PRO C 2 28 ? 116.760 120.587 96.270 1.00 99.00 28 PRO C CA 1
ATOM 10333 C C . PRO C 2 28 ? 116.450 121.026 94.809 1.00 99.00 28 PRO C C 1
ATOM 10334 O O . PRO C 2 28 ? 116.918 122.095 94.408 1.00 99.00 28 PRO C O 1
ATOM 10338 N N . ILE C 2 29 ? 115.681 120.245 94.036 1.00 99.00 29 ILE C N 1
ATOM 10339 C CA . ILE C 2 29 ? 115.338 120.628 92.623 1.00 99.00 29 ILE C CA 1
ATOM 10340 C C . ILE C 2 29 ? 114.640 121.991 92.570 1.00 99.00 29 ILE C C 1
ATOM 10341 O O . ILE C 2 29 ? 114.852 122.783 91.631 1.00 99.00 29 ILE C O 1
ATOM 10346 N N . LEU C 2 30 ? 113.813 122.246 93.587 1.00 99.00 30 LEU C N 1
ATOM 10347 C CA . LEU C 2 30 ? 113.181 123.558 93.805 1.00 99.00 30 LEU C CA 1
ATOM 10348 C C . LEU C 2 30 ? 114.138 124.757 93.949 1.00 99.00 30 LEU C C 1
ATOM 10349 O O . LEU C 2 30 ? 113.685 125.899 93.850 1.00 99.00 30 LEU C O 1
ATOM 10354 N N . GLY C 2 31 ? 115.424 124.510 94.221 1.00 99.00 31 GLY C N 1
ATOM 10355 C CA . GLY C 2 31 ? 116.472 125.542 94.169 1.00 99.00 31 GLY C CA 1
ATOM 10356 C C . GLY C 2 31 ? 116.931 125.955 92.773 1.00 99.00 31 GLY C C 1
ATOM 10357 O O . GLY C 2 31 ? 117.622 126.973 92.628 1.00 99.00 31 GLY C O 1
ATOM 10358 N N . ASN C 2 32 ? 116.548 125.179 91.754 1.00 99.00 32 ASN C N 1
ATOM 10359 C CA . ASN C 2 32 ? 116.894 125.466 90.360 1.00 99.00 32 ASN C CA 1
ATOM 10360 C C . ASN C 2 32 ? 115.708 125.949 89.529 1.00 99.00 32 ASN C C 1
ATOM 10361 O O . ASN C 2 32 ? 114.553 125.833 89.941 1.00 99.00 32 ASN C O 1
ATOM 10366 N N . LEU C 2 33 ? 116.037 126.466 88.350 1.00 99.00 33 LEU C N 1
ATOM 10367 C CA . LEU C 2 33 ? 115.120 127.150 87.461 1.00 99.00 33 LEU C CA 1
ATOM 10368 C C . LEU C 2 33 ? 114.621 126.206 86.418 1.00 99.00 33 LEU C C 1
ATOM 10369 O O . LEU C 2 33 ? 115.379 125.368 85.935 1.00 99.00 33 LEU C O 1
ATOM 10374 N N . LEU C 2 34 ? 113.362 126.373 86.033 1.00 99.00 34 LEU C N 1
ATOM 10375 C CA . LEU C 2 34 ? 112.844 125.721 84.841 1.00 99.00 34 LEU C CA 1
ATOM 10376 C C . LEU C 2 34 ? 113.247 126.564 83.646 1.00 99.00 34 LEU C C 1
ATOM 10377 O O . LEU C 2 34 ? 112.892 127.736 83.578 1.00 99.00 34 LEU C O 1
ATOM 10382 N N . LEU C 2 35 ? 114.017 125.973 82.734 1.00 99.00 35 LEU C N 1
ATOM 10383 C CA . LEU C 2 35 ? 114.392 126.620 81.480 1.00 99.00 35 LEU C CA 1
ATOM 10384 C C . LEU C 2 35 ? 113.907 125.723 80.356 1.00 99.00 35 LEU C C 1
ATOM 10385 O O . LEU C 2 35 ? 114.517 124.689 80.097 1.00 99.00 35 LEU C O 1
ATOM 10390 N N . GLN C 2 36 ? 112.790 126.085 79.734 1.00 99.00 36 GLN C N 1
ATOM 10391 C CA . GLN C 2 36 ? 112.296 125.383 78.565 1.00 99.00 36 GLN C CA 1
ATOM 10392 C C . GLN C 2 36 ? 112.126 126.351 77.437 1.00 99.00 36 GLN C C 1
ATOM 10393 O O . GLN C 2 36 ? 111.437 127.352 77.582 1.00 99.00 36 GLN C O 1
ATOM 10399 N N . VAL C 2 37 ? 112.756 126.047 76.315 1.00 99.00 37 VAL C N 1
ATOM 10400 C CA . VAL C 2 37 ? 112.496 126.757 75.088 1.00 99.00 37 VAL C CA 1
ATOM 10401 C C . VAL C 2 37 ? 111.471 125.909 74.327 1.00 99.00 37 VAL C C 1
ATOM 10402 O O . VAL C 2 37 ? 111.739 124.761 73.981 1.00 99.00 37 VAL C O 1
ATOM 10406 N N . ALA C 2 38 ? 110.272 126.466 74.164 1.00 99.00 38 ALA C N 1
ATOM 10407 C CA . ALA C 2 38 ? 109.176 125.854 73.417 1.00 99.00 38 ALA C CA 1
ATOM 10408 C C . ALA C 2 38 ? 108.722 126.902 72.411 1.00 99.00 38 ALA C C 1
ATOM 10409 O O . ALA C 2 38 ? 108.552 128.077 72.763 1.00 99.00 38 ALA C O 1
ATOM 10411 N N . ASP C 2 39 ? 108.557 126.503 71.154 1.00 99.00 39 ASP C N 1
ATOM 10412 C CA . ASP C 2 39 ? 108.321 127.466 70.087 1.00 99.00 39 ASP C CA 1
ATOM 10413 C C . ASP C 2 39 ? 109.469 128.493 70.086 1.00 99.00 39 ASP C C 1
ATOM 10414 O O . ASP C 2 39 ? 110.631 128.092 70.055 1.00 99.00 39 ASP C O 1
ATOM 10419 N N . GLY C 2 40 ? 109.157 129.788 70.195 1.00 99.00 40 GLY C N 1
ATOM 10420 C CA . GLY C 2 40 ? 110.157 130.838 70.101 1.00 99.00 40 GLY C CA 1
ATOM 10421 C C . GLY C 2 40 ? 110.392 131.564 71.423 1.00 99.00 40 GLY C C 1
ATOM 10422 O O . GLY C 2 40 ? 110.779 132.737 71.415 1.00 99.00 40 GLY C O 1
ATOM 10423 N N . THR C 2 41 ? 110.191 130.879 72.554 1.00 99.00 41 THR C N 1
ATOM 10424 C CA . THR C 2 41 ? 110.211 131.526 73.879 1.00 99.00 41 THR C CA 1
ATOM 10425 C C . THR C 2 41 ? 110.720 130.621 74.991 1.00 99.00 41 THR C C 1
ATOM 10426 O O . THR C 2 41 ? 110.467 129.418 74.995 1.00 99.00 41 THR C O 1
ATOM 10430 N N . LEU C 2 42 ? 111.372 131.248 75.967 1.00 99.00 42 LEU C N 1
ATOM 10431 C CA . LEU C 2 42 ? 111.784 130.591 77.193 1.00 99.00 42 LEU C CA 1
ATOM 10432 C C . LEU C 2 42 ? 110.783 130.890 78.309 1.00 99.00 42 LEU C C 1
ATOM 10433 O O . LEU C 2 42 ? 110.351 132.032 78.467 1.00 99.00 42 LEU C O 1
ATOM 10438 N N . SER C 2 43 ? 110.421 129.858 79.066 1.00 99.00 43 SER C N 1
ATOM 10439 C CA . SER C 2 43 ? 109.594 130.001 80.259 1.00 99.00 43 SER C CA 1
ATOM 10440 C C . SER C 2 43 ? 110.442 129.692 81.483 1.00 99.00 43 SER C C 1
ATOM 10441 O O . SER C 2 43 ? 111.045 128.624 81.547 1.00 99.00 43 SER C O 1
ATOM 10444 N N . LEU C 2 44 ? 110.507 130.629 82.432 1.00 99.00 44 LEU C N 1
ATOM 10445 C CA . LEU C 2 44 ? 111.331 130.481 83.639 1.00 99.00 44 LEU C CA 1
ATOM 10446 C C . LEU C 2 44 ? 110.466 130.324 84.862 1.00 99.00 44 LEU C C 1
ATOM 10447 O O . LEU C 2 44 ? 109.525 131.087 85.044 1.00 99.00 44 LEU C O 1
ATOM 10452 N N . THR C 2 45 ? 110.817 129.364 85.718 1.00 99.00 45 THR C N 1
ATOM 10453 C CA . THR C 2 45 ? 109.926 128.922 86.785 1.00 99.00 45 THR C CA 1
ATOM 10454 C C . THR C 2 45 ? 110.639 128.553 88.072 1.00 99.00 45 THR C C 1
ATOM 10455 O O . THR C 2 45 ? 111.696 127.935 88.046 1.00 99.00 45 THR C O 1
ATOM 10459 N N . GLY C 2 46 ? 110.022 128.922 89.191 1.00 99.00 46 GLY C N 1
ATOM 10460 C CA . GLY C 2 46 ? 110.384 128.423 90.513 1.00 99.00 46 GLY C CA 1
ATOM 10461 C C . GLY C 2 46 ? 109.105 128.112 91.267 1.00 99.00 46 GLY C C 1
ATOM 10462 O O . GLY C 2 46 ? 108.115 128.828 91.117 1.00 99.00 46 GLY C O 1
ATOM 10463 N N . THR C 2 47 ? 109.119 127.052 92.074 1.00 99.00 47 THR C N 1
ATOM 10464 C CA . THR C 2 47 ? 107.932 126.625 92.823 1.00 99.00 47 THR C CA 1
ATOM 10465 C C . THR C 2 47 ? 108.241 126.340 94.289 1.00 99.00 47 THR C C 1
ATOM 10466 O O . THR C 2 47 ? 109.398 126.190 94.668 1.00 99.00 47 THR C O 1
ATOM 10470 N N . ASP C 2 48 ? 107.193 126.315 95.110 1.00 99.00 48 ASP C N 1
ATOM 10471 C CA . ASP C 2 48 ? 107.296 125.905 96.519 1.00 99.00 48 ASP C CA 1
ATOM 10472 C C . ASP C 2 48 ? 106.385 124.702 96.801 1.00 99.00 48 ASP C C 1
ATOM 10473 O O . ASP C 2 48 ? 106.086 124.414 97.966 1.00 99.00 48 ASP C O 1
ATOM 10478 N N . LEU C 2 49 ? 105.943 124.046 95.718 1.00 99.00 49 LEU C N 1
ATOM 10479 C CA . LEU C 2 49 ? 104.891 122.993 95.674 1.00 99.00 49 LEU C CA 1
ATOM 10480 C C . LEU C 2 49 ? 103.437 123.490 95.702 1.00 99.00 49 LEU C C 1
ATOM 10481 O O . LEU C 2 49 ? 102.527 122.711 95.415 1.00 99.00 49 LEU C O 1
ATOM 10486 N N . GLU C 2 50 ? 103.221 124.750 96.063 1.00 99.00 50 GLU C N 1
ATOM 10487 C CA . GLU C 2 50 ? 101.891 125.346 96.107 1.00 99.00 50 GLU C CA 1
ATOM 10488 C C . GLU C 2 50 ? 101.726 126.552 95.184 1.00 99.00 50 GLU C C 1
ATOM 10489 O O . GLU C 2 50 ? 100.595 126.941 94.888 1.00 99.00 50 GLU C O 1
ATOM 10495 N N . MET C 2 51 ? 102.840 127.131 94.734 1.00 99.00 51 MET C N 1
ATOM 10496 C CA . MET C 2 51 ? 102.829 128.231 93.776 1.00 99.00 51 MET C CA 1
ATOM 10497 C C . MET C 2 51 ? 103.855 128.024 92.675 1.00 99.00 51 MET C C 1
ATOM 10498 O O . MET C 2 51 ? 104.787 127.222 92.820 1.00 99.00 51 MET C O 1
ATOM 10503 N N . GLU C 2 52 ? 103.688 128.812 91.611 1.00 99.00 52 GLU C N 1
ATOM 10504 C CA . GLU C 2 52 ? 104.531 128.756 90.421 1.00 99.00 52 GLU C CA 1
ATOM 10505 C C . GLU C 2 52 ? 104.492 130.109 89.663 1.00 99.00 52 GLU C C 1
ATOM 10506 O O . GLU C 2 52 ? 103.414 130.692 89.504 1.00 99.00 52 GLU C O 1
ATOM 10512 N N . MET C 2 53 ? 105.664 130.606 89.232 1.00 99.00 53 MET C N 1
ATOM 10513 C CA . MET C 2 53 ? 105.810 131.857 88.432 1.00 99.00 53 MET C CA 1
ATOM 10514 C C . MET C 2 53 ? 106.372 131.499 87.050 1.00 99.00 53 MET C C 1
ATOM 10515 O O . MET C 2 53 ? 107.331 130.738 86.959 1.00 99.00 53 MET C O 1
ATOM 10520 N N . VAL C 2 54 ? 105.764 132.038 85.988 1.00 99.00 54 VAL C N 1
ATOM 10521 C CA . VAL C 2 54 ? 106.232 131.845 84.612 1.00 99.00 54 VAL C CA 1
ATOM 10522 C C . VAL C 2 54 ? 106.372 133.199 83.924 1.00 99.00 54 VAL C C 1
ATOM 10523 O O . VAL C 2 54 ? 105.510 134.060 84.037 1.00 99.00 54 VAL C O 1
ATOM 10527 N N . ALA C 2 55 ? 107.483 133.388 83.233 1.00 99.00 55 ALA C N 1
ATOM 10528 C CA . ALA C 2 55 ? 107.655 134.534 82.370 1.00 99.00 55 ALA C CA 1
ATOM 10529 C C . ALA C 2 55 ? 107.913 134.004 80.978 1.00 99.00 55 ALA C C 1
ATOM 10530 O O . ALA C 2 55 ? 108.733 133.109 80.802 1.00 99.00 55 ALA C O 1
ATOM 10532 N N . ARG C 2 56 ? 107.198 134.544 80.000 1.00 99.00 56 ARG C N 1
ATOM 10533 C CA . ARG C 2 56 ? 107.428 134.218 78.603 1.00 99.00 56 ARG C CA 1
ATOM 10534 C C . ARG C 2 56 ? 107.975 135.462 77.897 1.00 99.00 56 ARG C C 1
ATOM 10535 O O . ARG C 2 56 ? 107.486 136.571 78.097 1.00 99.00 56 ARG C O 1
ATOM 10543 N N . VAL C 2 57 ? 109.006 135.253 77.087 1.00 99.00 57 VAL C N 1
ATOM 10544 C CA . VAL C 2 57 ? 109.879 136.311 76.603 1.00 99.00 57 VAL C CA 1
ATOM 10545 C C . VAL C 2 57 ? 110.299 135.986 75.167 1.00 99.00 57 VAL C C 1
ATOM 10546 O O . VAL C 2 57 ? 110.643 134.846 74.861 1.00 99.00 57 VAL C O 1
ATOM 10550 N N . ALA C 2 58 ? 110.256 136.991 74.294 1.00 99.00 58 ALA C N 1
ATOM 10551 C CA . ALA C 2 58 ? 110.632 136.817 72.892 1.00 99.00 58 ALA C CA 1
ATOM 10552 C C . ALA C 2 58 ? 112.153 136.737 72.742 1.00 99.00 58 ALA C C 1
ATOM 10553 O O . ALA C 2 58 ? 112.883 137.597 73.237 1.00 99.00 58 ALA C O 1
ATOM 10555 N N . LEU C 2 59 ? 112.613 135.684 72.070 1.00 99.00 59 LEU C N 1
ATOM 10556 C CA . LEU C 2 59 ? 114.024 135.505 71.726 1.00 99.00 59 LEU C CA 1
ATOM 10557 C C . LEU C 2 59 ? 114.202 136.065 70.322 1.00 99.00 59 LEU C C 1
ATOM 10558 O O . LEU C 2 59 ? 113.702 135.473 69.358 1.00 99.00 59 LEU C O 1
ATOM 10563 N N . VAL C 2 60 ? 114.873 137.213 70.207 1.00 99.00 60 VAL C N 1
ATOM 10564 C CA . VAL C 2 60 ? 115.133 137.828 68.889 1.00 99.00 60 VAL C CA 1
ATOM 10565 C C . VAL C 2 60 ? 116.286 137.149 68.107 1.00 99.00 60 VAL C C 1
ATOM 10566 O O . VAL C 2 60 ? 116.326 137.222 66.872 1.00 99.00 60 VAL C O 1
ATOM 10570 N N . GLN C 2 61 ? 117.178 136.458 68.818 1.00 99.00 61 GLN C N 1
ATOM 10571 C CA . GLN C 2 61 ? 118.372 135.844 68.225 1.00 99.00 61 GLN C CA 1
ATOM 10572 C C . GLN C 2 61 ? 118.244 134.294 68.144 1.00 99.00 61 GLN C C 1
ATOM 10573 O O . GLN C 2 61 ? 117.374 133.715 68.808 1.00 99.00 61 GLN C O 1
ATOM 10579 N N . PRO C 2 62 ? 119.088 133.623 67.314 1.00 99.00 62 PRO C N 1
ATOM 10580 C CA . PRO C 2 62 ? 118.962 132.170 67.058 1.00 99.00 62 PRO C CA 1
ATOM 10581 C C . PRO C 2 62 ? 118.813 131.256 68.291 1.00 99.00 62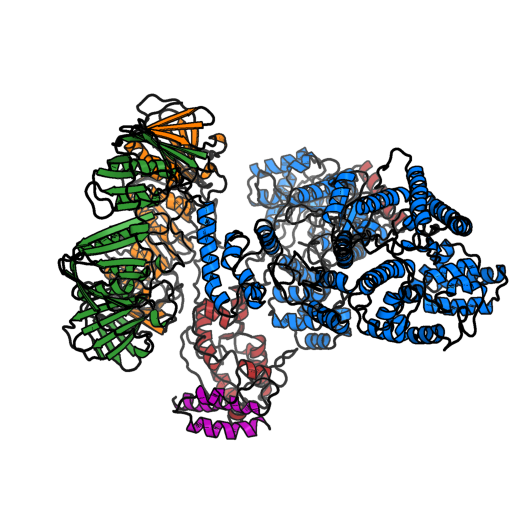 PRO C C 1
ATOM 10582 O O . PRO C 2 62 ? 119.425 131.511 69.330 1.00 99.00 62 PRO C O 1
ATOM 10586 N N . HIS C 2 63 ? 118.005 130.204 68.146 1.00 99.00 63 HIS C N 1
ATOM 10587 C CA . HIS C 2 63 ? 117.689 129.269 69.234 1.00 99.00 63 HIS C CA 1
ATOM 10588 C C . HIS C 2 63 ? 117.211 127.908 68.694 1.00 99.00 63 HIS C C 1
ATOM 10589 O O . HIS C 2 63 ? 116.865 127.793 67.516 1.00 99.00 63 HIS C O 1
ATOM 10596 N N . GLU C 2 64 ? 117.219 126.886 69.553 1.00 99.00 64 GLU C N 1
ATOM 10597 C CA . GLU C 2 64 ? 116.532 125.603 69.289 1.00 99.00 64 GLU C CA 1
ATOM 10598 C C . GLU C 2 64 ? 115.853 125.151 70.582 1.00 99.00 64 GLU C C 1
ATOM 10599 O O . GLU C 2 64 ? 116.475 125.256 71.634 1.00 99.00 64 GLU C O 1
ATOM 10605 N N . PRO C 2 65 ? 114.593 124.640 70.526 1.00 99.00 65 PRO C N 1
ATOM 10606 C CA . PRO C 2 65 ? 113.882 124.209 71.757 1.00 99.00 65 PRO C CA 1
ATOM 10607 C C . PRO C 2 65 ? 114.524 123.070 72.561 1.00 99.00 65 PRO C C 1
ATOM 10608 O O . PRO C 2 65 ? 115.278 122.275 71.998 1.00 99.00 65 PRO C O 1
ATOM 10612 N N . GLY C 2 66 ? 114.207 123.005 73.858 1.00 99.00 66 GLY C N 1
ATOM 10613 C CA . GLY C 2 66 ? 114.791 122.012 74.777 1.00 99.00 66 GLY C CA 1
ATOM 10614 C C . GLY C 2 66 ? 114.420 122.253 76.233 1.00 99.00 66 GLY C C 1
ATOM 10615 O O . GLY C 2 66 ? 113.588 123.114 76.518 1.00 99.00 66 GLY C O 1
ATOM 10616 N N . ALA C 2 67 ? 115.056 121.507 77.143 1.00 99.00 67 ALA C N 1
ATOM 10617 C CA . ALA C 2 67 ? 114.714 121.513 78.579 1.00 99.00 67 ALA C CA 1
ATOM 10618 C C . ALA C 2 67 ? 115.942 121.326 79.490 1.00 99.00 67 ALA C C 1
ATOM 10619 O O . ALA C 2 67 ? 116.879 120.613 79.127 1.00 99.00 67 ALA C O 1
ATOM 10621 N N . THR C 2 68 ? 115.922 121.961 80.671 1.00 99.00 68 THR C N 1
ATOM 10622 C CA . THR C 2 68 ? 116.987 121.815 81.695 1.00 99.00 68 THR C CA 1
ATOM 10623 C C . THR C 2 68 ? 116.536 122.286 83.095 1.00 99.00 68 THR C C 1
ATOM 10624 O O . THR C 2 68 ? 115.392 122.690 83.272 1.00 99.00 68 THR C O 1
ATOM 10628 N N . THR C 2 69 ? 117.435 122.228 84.078 1.00 99.00 69 THR C N 1
ATOM 10629 C CA . THR C 2 69 ? 117.137 122.659 85.452 1.00 99.00 69 THR C CA 1
ATOM 10630 C C . THR C 2 69 ? 118.402 123.327 86.030 1.00 99.00 69 THR C C 1
ATOM 10631 O O . THR C 2 69 ? 119.359 122.615 86.329 1.00 99.00 69 THR C O 1
ATOM 10635 N N . VAL C 2 70 ? 118.422 124.664 86.182 1.00 99.00 70 VAL C N 1
ATOM 10636 C CA . VAL C 2 70 ? 119.658 125.413 86.597 1.00 99.00 70 VAL C CA 1
ATOM 10637 C C . VAL C 2 70 ? 119.494 126.343 87.825 1.00 99.00 70 VAL C C 1
ATOM 10638 O O . VAL C 2 70 ? 118.430 126.906 88.005 1.00 99.00 70 VAL C O 1
ATOM 10642 N N . PRO C 2 71 ? 120.558 126.525 88.653 1.00 99.00 71 PRO C N 1
ATOM 10643 C CA . PRO C 2 71 ? 120.425 127.128 90.010 1.00 99.00 71 PRO C CA 1
ATOM 10644 C C . PRO C 2 71 ? 119.877 128.558 90.089 1.00 99.00 71 PRO C C 1
ATOM 10645 O O . PRO C 2 71 ? 120.509 129.493 89.625 1.00 99.00 71 PRO C O 1
ATOM 10649 N N . ALA C 2 72 ? 118.742 128.722 90.755 1.00 99.00 72 ALA C N 1
ATOM 10650 C CA . ALA C 2 72 ? 117.941 129.935 90.639 1.00 99.00 72 ALA C CA 1
ATOM 10651 C C . ALA C 2 72 ? 118.469 131.151 91.378 1.00 99.00 72 ALA C C 1
ATOM 10652 O O . ALA C 2 72 ? 118.687 132.205 90.775 1.00 99.00 72 ALA C O 1
ATOM 10654 N N . ARG C 2 73 ? 118.626 131.008 92.687 1.00 99.00 73 ARG C N 1
ATOM 10655 C CA . ARG C 2 73 ? 119.013 132.114 93.557 1.00 99.00 73 ARG C CA 1
ATOM 10656 C C . ARG C 2 73 ? 120.236 132.823 92.989 1.00 99.00 73 ARG C C 1
ATOM 10657 O O . ARG C 2 73 ? 120.213 134.021 92.643 1.00 99.00 73 ARG C O 1
ATOM 10665 N N . LYS C 2 74 ? 121.286 132.031 92.857 1.00 99.00 74 LYS C N 1
ATOM 10666 C CA . LYS C 2 74 ? 122.574 132.534 92.471 1.00 99.00 74 LYS C CA 1
ATOM 10667 C C . LYS C 2 74 ? 122.541 133.072 91.065 1.00 99.00 74 LYS C C 1
ATOM 10668 O O . LYS C 2 74 ? 123.206 134.046 90.778 1.00 99.00 74 LYS C O 1
ATOM 10674 N N . PHE C 2 75 ? 121.747 132.454 90.201 1.00 99.00 75 PHE C N 1
ATOM 10675 C CA . PHE C 2 75 ? 121.581 132.945 88.849 1.00 99.00 75 PHE C CA 1
ATOM 10676 C C . PHE C 2 75 ? 121.033 134.353 88.820 1.00 99.00 75 PHE C C 1
ATOM 10677 O O . PHE C 2 75 ? 121.536 135.194 88.089 1.00 99.00 75 PHE C O 1
ATOM 10685 N N . PHE C 2 76 ? 120.002 134.615 89.606 1.00 99.00 76 PHE C N 1
ATOM 10686 C CA . PHE C 2 76 ? 119.417 135.948 89.595 1.00 99.00 76 PHE C CA 1
ATOM 10687 C C . PHE C 2 76 ? 120.384 136.987 90.122 1.00 99.00 76 PHE C C 1
ATOM 10688 O O . PHE C 2 76 ? 120.467 138.113 89.612 1.00 99.00 76 PHE C O 1
ATOM 10696 N N . ASP C 2 77 ? 121.098 136.605 91.165 1.00 99.00 77 ASP C N 1
ATOM 10697 C CA . ASP C 2 77 ? 122.053 137.494 91.785 1.00 99.00 77 ASP C CA 1
ATOM 10698 C C . ASP C 2 77 ? 123.158 137.834 90.764 1.00 99.00 77 ASP C C 1
ATOM 10699 O O . ASP C 2 77 ? 123.587 138.985 90.647 1.00 99.00 77 ASP C O 1
ATOM 10704 N N . ILE C 2 78 ? 123.576 136.837 89.993 1.00 99.00 78 ILE C N 1
ATOM 10705 C CA . ILE C 2 78 ? 124.523 137.048 88.899 1.00 99.00 78 ILE C CA 1
ATOM 10706 C C . ILE C 2 78 ? 123.974 138.024 87.886 1.00 99.00 78 ILE C C 1
ATOM 10707 O O . ILE C 2 78 ? 124.686 138.900 87.408 1.00 99.00 78 ILE C O 1
ATOM 10712 N N . CYS C 2 79 ? 122.715 137.844 87.538 1.00 99.00 79 CYS C N 1
ATOM 10713 C CA . CYS C 2 79 ? 122.083 138.710 86.567 1.00 99.00 79 CYS C CA 1
ATOM 10714 C C . CYS C 2 79 ? 121.839 140.119 87.070 1.00 99.00 79 CYS C C 1
ATOM 10715 O O . CYS C 2 79 ? 121.766 141.043 86.264 1.00 99.00 79 CYS C O 1
ATOM 10718 N N . ARG C 2 80 ? 121.708 140.297 88.383 1.00 99.00 80 ARG C N 1
ATOM 10719 C CA . ARG C 2 80 ? 121.771 141.642 88.957 1.00 99.00 80 ARG C CA 1
ATOM 10720 C C . ARG C 2 80 ? 123.129 142.259 88.644 1.00 99.00 80 ARG C C 1
ATOM 10721 O O . ARG C 2 80 ? 123.211 143.398 88.192 1.00 99.00 80 ARG C O 1
ATOM 10729 N N . GLY C 2 81 ? 124.187 141.486 88.866 1.00 99.00 81 GLY C N 1
ATOM 10730 C CA . GLY C 2 81 ? 125.543 141.910 88.546 1.00 99.00 81 GLY C CA 1
ATOM 10731 C C . GLY C 2 81 ? 125.892 142.224 87.089 1.00 99.00 81 GLY C C 1
ATOM 10732 O O . GLY C 2 81 ? 126.941 142.811 86.838 1.00 99.00 81 GLY C O 1
ATOM 10733 N N . LEU C 2 82 ? 125.043 141.847 86.130 1.00 99.00 82 LEU C N 1
ATOM 10734 C CA . LEU C 2 82 ? 125.347 142.033 84.690 1.00 99.00 82 LEU C CA 1
ATOM 10735 C C . LEU C 2 82 ? 125.391 143.499 84.200 1.00 99.00 82 LEU C C 1
ATOM 10736 O O . LEU C 2 82 ? 124.737 144.361 84.785 1.00 99.00 82 LEU C O 1
ATOM 10741 N N . PRO C 2 83 ? 126.139 143.775 83.102 1.00 99.00 83 PRO C N 1
ATOM 10742 C CA . PRO C 2 83 ? 126.140 145.136 82.551 1.00 99.00 83 PRO C CA 1
ATOM 10743 C C . PRO C 2 83 ? 124.845 145.441 81.798 1.00 99.00 83 PRO C C 1
ATOM 10744 O O . PRO C 2 83 ? 124.173 144.520 81.334 1.00 99.00 83 PRO C O 1
ATOM 10748 N N . GLU C 2 84 ? 124.512 146.725 81.690 1.00 99.00 84 GLU C N 1
ATOM 10749 C CA . GLU C 2 84 ? 123.326 147.184 80.951 1.00 99.00 84 GLU C CA 1
ATOM 10750 C C . GLU C 2 84 ? 123.378 146.688 79.491 1.00 99.00 84 GLU C C 1
ATOM 10751 O O . GLU C 2 84 ? 124.401 146.845 78.820 1.00 99.00 84 GLU C O 1
ATOM 10757 N N . GLY C 2 85 ? 122.291 146.058 79.034 1.00 99.00 85 GLY C N 1
ATOM 10758 C CA . GLY C 2 85 ? 122.131 145.623 77.634 1.00 99.00 85 GLY C CA 1
ATOM 10759 C C . GLY C 2 85 ? 122.846 144.331 77.275 1.00 99.00 85 GLY C C 1
ATOM 10760 O O . GLY C 2 85 ? 123.183 144.106 76.102 1.00 99.00 85 GLY C O 1
ATOM 10761 N N . ALA C 2 86 ? 123.050 143.472 78.275 1.00 99.00 86 ALA C N 1
ATOM 10762 C CA . ALA C 2 86 ? 123.946 142.327 78.139 1.00 99.00 86 ALA C CA 1
ATOM 10763 C C . ALA C 2 86 ? 123.452 141.322 77.104 1.00 99.00 86 ALA C C 1
ATOM 10764 O O . ALA C 2 86 ? 122.259 141.014 77.029 1.00 99.00 86 ALA C O 1
ATOM 10766 N N . GLU C 2 87 ? 124.399 140.858 76.291 1.00 99.00 87 GLU C N 1
ATOM 10767 C CA . GLU C 2 87 ? 124.201 139.794 75.323 1.00 99.00 87 GLU C CA 1
ATOM 10768 C C . GLU C 2 87 ? 124.713 138.505 75.978 1.00 99.00 87 GLU C C 1
ATOM 10769 O O . GLU C 2 87 ? 125.892 138.423 76.338 1.00 99.00 87 GLU C O 1
ATOM 10775 N N . ILE C 2 88 ? 123.834 137.510 76.132 1.00 99.00 88 ILE C N 1
ATOM 10776 C CA . ILE C 2 88 ? 124.156 136.263 76.862 1.00 99.00 88 ILE C CA 1
ATOM 10777 C C . ILE C 2 88 ? 124.175 135.053 75.921 1.00 99.00 88 ILE C C 1
ATOM 10778 O O . ILE C 2 88 ? 123.306 134.933 75.056 1.00 99.00 88 ILE C O 1
ATOM 10783 N N . ALA C 2 89 ? 125.142 134.150 76.117 1.00 99.00 89 ALA C N 1
ATOM 10784 C CA . ALA C 2 89 ? 125.302 132.942 75.287 1.00 99.00 89 ALA C CA 1
ATOM 10785 C C . ALA C 2 89 ? 125.102 131.677 76.123 1.00 99.00 89 ALA C C 1
ATOM 10786 O O . ALA C 2 89 ? 125.968 131.336 76.932 1.00 99.00 89 ALA C O 1
ATOM 10788 N N . VAL C 2 90 ? 123.975 130.987 75.926 1.00 99.00 90 VAL C N 1
ATOM 10789 C CA . VAL C 2 90 ? 123.651 129.786 76.700 1.00 99.00 90 VAL C CA 1
ATOM 10790 C C . VAL C 2 90 ? 123.225 128.651 75.782 1.00 99.00 90 VAL C C 1
ATOM 10791 O O . VAL C 2 90 ? 122.568 128.892 74.769 1.00 99.00 90 VAL C O 1
ATOM 10795 N N . GLN C 2 91 ? 123.575 127.419 76.162 1.00 99.00 91 GLN C N 1
ATOM 10796 C CA . GLN C 2 91 ? 123.395 126.251 75.295 1.00 99.00 91 GLN C CA 1
ATOM 10797 C C . GLN C 2 91 ? 123.244 124.917 76.040 1.00 99.00 91 GLN C C 1
ATOM 10798 O O . GLN C 2 91 ? 124.071 124.567 76.877 1.00 99.00 91 GLN C O 1
ATOM 10804 N N . LEU C 2 92 ? 122.188 124.177 75.702 1.00 99.00 92 LEU C N 1
ATOM 10805 C CA . LEU C 2 92 ? 122.044 122.770 76.091 1.00 99.00 92 LEU C CA 1
ATOM 10806 C C . LEU C 2 92 ? 122.869 121.864 75.187 1.00 99.00 92 LEU C C 1
ATOM 10807 O O . LEU C 2 92 ? 122.757 121.930 73.958 1.00 99.00 92 LEU C O 1
ATOM 10812 N N . GLU C 2 93 ? 123.673 121.007 75.808 1.00 99.00 93 GLU C N 1
ATOM 10813 C CA . GLU C 2 93 ? 124.236 119.830 75.139 1.00 99.00 93 GLU C CA 1
ATOM 10814 C C . GLU C 2 93 ? 124.266 118.662 76.136 1.00 99.00 93 GLU C C 1
ATOM 10815 O O . GLU C 2 93 ? 125.187 118.554 76.959 1.00 99.00 93 GLU C O 1
ATOM 10821 N N . GLY C 2 94 ? 123.236 117.815 76.082 1.00 99.00 94 GLY C N 1
ATOM 10822 C CA . GLY C 2 94 ? 123.180 116.597 76.901 1.00 99.00 94 GLY C CA 1
ATOM 10823 C C . GLY C 2 94 ? 122.909 116.871 78.375 1.00 99.00 94 GLY C C 1
ATOM 10824 O O . GLY C 2 94 ? 121.802 117.277 78.730 1.00 99.00 94 GLY C O 1
ATOM 10825 N N . GLU C 2 95 ? 123.915 116.647 79.230 1.00 99.00 95 GLU C N 1
ATOM 10826 C CA . GLU C 2 95 ? 123.801 116.903 80.689 1.00 99.00 95 GLU C CA 1
ATOM 10827 C C . GLU C 2 95 ? 124.641 118.098 81.202 1.00 99.00 95 GLU C C 1
ATOM 10828 O O . GLU C 2 95 ? 124.860 118.222 82.417 1.00 99.00 95 GLU C O 1
ATOM 10834 N N . ARG C 2 96 ? 125.089 118.966 80.285 1.00 99.00 96 ARG C N 1
ATOM 10835 C CA . ARG C 2 96 ? 125.654 120.273 80.632 1.00 99.00 96 ARG C CA 1
ATOM 10836 C C . ARG C 2 96 ? 124.954 121.418 79.916 1.00 99.00 96 ARG C C 1
ATOM 10837 O O . ARG C 2 96 ? 124.673 121.337 78.712 1.00 99.00 96 ARG C O 1
ATOM 10845 N N . MET C 2 97 ? 124.668 122.473 80.675 1.00 99.00 97 MET C N 1
ATOM 10846 C CA . MET C 2 97 ? 124.321 123.761 80.112 1.00 99.00 97 MET C CA 1
ATOM 10847 C C . MET C 2 97 ? 125.555 124.629 80.229 1.00 99.00 97 MET C C 1
ATOM 10848 O O . MET C 2 97 ? 126.093 124.797 81.325 1.00 99.00 97 MET C O 1
ATOM 10853 N N . LEU C 2 98 ? 125.996 125.171 79.099 1.00 99.00 98 LEU C N 1
ATOM 10854 C CA . LEU C 2 98 ? 127.111 126.108 79.071 1.00 99.00 98 LEU C CA 1
ATOM 10855 C C . LEU C 2 98 ? 126.559 127.524 79.120 1.00 99.00 98 LEU C C 1
ATOM 10856 O O . LEU C 2 98 ? 125.740 127.891 78.282 1.00 99.00 98 LEU C O 1
ATOM 10861 N N . VAL C 2 99 ? 127.006 128.305 80.102 1.00 99.00 99 VAL C N 1
ATOM 10862 C CA . VAL C 2 99 ? 126.561 129.681 80.268 1.00 99.00 99 VAL C CA 1
ATOM 10863 C C . VAL C 2 99 ? 127.745 130.617 80.107 1.00 99.00 99 VAL C C 1
ATOM 10864 O O . VAL C 2 99 ? 128.700 130.582 80.881 1.00 99.00 99 VAL C O 1
ATOM 10868 N N . ARG C 2 100 ? 127.670 131.427 79.062 1.00 99.00 100 ARG C N 1
ATOM 10869 C CA . ARG C 2 100 ? 128.596 132.512 78.814 1.00 99.00 100 ARG C CA 1
ATOM 10870 C C . ARG C 2 100 ? 127.757 133.773 78.784 1.00 99.00 100 ARG C C 1
ATOM 10871 O O . ARG C 2 100 ? 126.573 133.726 78.458 1.00 99.00 100 ARG C O 1
ATOM 10879 N N . SER C 2 101 ? 128.343 134.900 79.145 1.00 99.00 101 SER C N 1
ATOM 10880 C CA . SER C 2 101 ? 127.706 136.174 78.865 1.00 99.00 101 SER C CA 1
ATOM 10881 C C . SER C 2 101 ? 128.782 137.169 78.525 1.00 99.00 101 SER C C 1
ATOM 10882 O O . SER C 2 101 ? 129.739 137.345 79.291 1.00 99.00 101 SER C O 1
ATOM 10885 N N . GLY C 2 102 ? 128.631 137.803 77.364 1.00 99.00 102 GLY C N 1
ATOM 10886 C CA . GLY C 2 102 ? 129.704 138.579 76.762 1.00 99.00 102 GLY C CA 1
ATOM 10887 C C . GLY C 2 102 ? 130.996 137.769 76.720 1.00 99.00 102 GLY C C 1
ATOM 10888 O O . GLY C 2 102 ? 131.075 136.758 76.015 1.00 99.00 102 GLY C O 1
ATOM 10889 N N . ARG C 2 103 ? 131.983 138.201 77.513 1.00 99.00 103 ARG C N 1
ATOM 10890 C CA . ARG C 2 103 ? 133.306 137.529 77.635 1.00 99.00 103 ARG C CA 1
ATOM 10891 C C . ARG C 2 103 ? 133.497 136.781 78.974 1.00 99.00 103 ARG C C 1
ATOM 10892 O O . ARG C 2 103 ? 134.511 136.111 79.177 1.00 99.00 103 ARG C O 1
ATOM 10900 N N . SER C 2 104 ? 132.508 136.868 79.863 1.00 99.00 104 SER C N 1
ATOM 10901 C CA . SER C 2 104 ? 132.463 136.047 81.075 1.00 99.00 104 SER C CA 1
ATOM 10902 C C . SER C 2 104 ? 132.078 134.613 80.738 1.00 99.00 104 SER C C 1
ATOM 10903 O O . SER C 2 104 ? 131.352 134.376 79.783 1.00 99.00 104 SER C O 1
ATOM 10906 N N . ARG C 2 105 ? 132.530 133.670 81.551 1.00 99.00 105 ARG C N 1
ATOM 10907 C CA . ARG C 2 105 ? 132.402 132.255 81.241 1.00 99.00 105 ARG C CA 1
ATOM 10908 C C . ARG C 2 105 ? 131.983 131.514 82.501 1.00 99.00 105 ARG C C 1
ATOM 10909 O O . ARG C 2 105 ? 132.558 131.732 83.562 1.00 99.00 105 ARG C O 1
ATOM 10917 N N . PHE C 2 106 ? 130.972 130.655 82.389 1.00 99.00 106 PHE C N 1
ATOM 10918 C CA . PHE C 2 106 ? 130.439 129.932 83.547 1.00 99.00 106 PHE C CA 1
ATOM 10919 C C . PHE C 2 106 ? 130.132 128.485 83.196 1.00 99.00 106 PHE C C 1
ATOM 10920 O O . PHE C 2 106 ? 129.819 128.174 82.047 1.00 99.00 106 PHE C O 1
ATOM 10928 N N . SER C 2 107 ? 130.230 127.609 84.197 1.00 99.00 107 SER C N 1
ATOM 10929 C CA . SER C 2 107 ? 129.917 126.177 84.060 1.00 99.00 107 SER C CA 1
ATOM 10930 C C . SER C 2 107 ? 129.156 125.714 85.309 1.00 99.00 107 SER C C 1
ATOM 10931 O O . SER C 2 107 ? 129.588 125.931 86.439 1.00 99.00 107 SER C O 1
ATOM 10934 N N . LEU C 2 108 ? 128.022 125.064 85.063 1.00 99.00 108 LEU C N 1
ATOM 10935 C CA . LEU C 2 108 ? 126.909 125.007 86.003 1.00 99.00 108 LEU C CA 1
ATOM 10936 C C . LEU C 2 108 ? 126.629 123.593 86.493 1.00 99.00 108 LEU C C 1
ATOM 10937 O O . LEU C 2 108 ? 126.929 122.617 85.803 1.00 99.00 108 LEU C O 1
ATOM 10942 N N . SER C 2 109 ? 126.027 123.497 87.679 1.00 99.00 109 SER C N 1
ATOM 10943 C CA . SER C 2 109 ? 125.320 122.283 88.092 1.00 99.00 109 SER C CA 1
ATOM 10944 C C . SER C 2 109 ? 124.045 122.218 87.259 1.00 99.00 109 SER C C 1
ATOM 10945 O O . SER C 2 109 ? 123.366 123.231 87.088 1.00 99.00 109 SER C O 1
ATOM 10948 N N . THR C 2 110 ? 123.736 121.044 86.718 1.00 99.00 110 THR C N 1
ATOM 10949 C CA . THR C 2 110 ? 122.639 120.914 85.759 1.00 99.00 110 THR C CA 1
ATOM 10950 C C . THR C 2 110 ? 121.904 119.593 85.997 1.00 99.00 110 THR C C 1
ATOM 10951 O O . THR C 2 110 ? 122.532 118.533 86.052 1.00 99.00 110 THR C O 1
ATOM 10955 N N . LEU C 2 111 ? 120.581 119.686 86.149 1.00 99.00 111 LEU C N 1
ATOM 10956 C CA . LEU C 2 111 ? 119.703 118.534 86.350 1.00 99.00 111 LEU C CA 1
ATOM 10957 C C . LEU C 2 111 ? 118.745 118.519 85.159 1.00 99.00 111 LEU C C 1
ATOM 10958 O O . LEU C 2 111 ? 118.554 119.562 84.523 1.00 99.00 111 LEU C O 1
ATOM 10963 N N . PRO C 2 112 ? 118.180 117.342 84.815 1.00 99.00 112 PRO C N 1
ATOM 10964 C CA . PRO C 2 112 ? 117.151 117.374 83.782 1.00 99.00 112 PRO C CA 1
ATOM 10965 C C . PRO C 2 112 ? 115.879 118.074 84.248 1.00 99.00 112 PRO C C 1
ATOM 10966 O O . PRO C 2 112 ? 115.528 118.016 85.433 1.00 99.00 112 PRO C O 1
ATOM 10970 N N . ALA C 2 113 ? 115.205 118.720 83.299 1.00 99.00 113 ALA C N 1
ATOM 10971 C CA . ALA C 2 113 ? 113.886 119.319 83.512 1.00 99.00 113 ALA C CA 1
ATOM 10972 C C . ALA C 2 113 ? 112.908 118.359 84.179 1.00 99.00 113 ALA C C 1
ATOM 10973 O O . ALA C 2 113 ? 112.142 118.759 85.043 1.00 99.00 113 ALA C O 1
ATOM 10975 N N . ALA C 2 114 ? 112.945 117.095 83.766 1.00 99.00 114 ALA C N 1
ATOM 10976 C CA . ALA C 2 114 ? 112.054 116.069 84.306 1.00 99.00 114 ALA C CA 1
ATOM 10977 C C . ALA C 2 114 ? 112.252 115.757 85.799 1.00 99.00 114 ALA C C 1
ATOM 10978 O O . ALA C 2 114 ? 111.313 115.283 86.442 1.00 99.00 114 ALA C O 1
ATOM 10980 N N . ASP C 2 115 ? 113.444 116.012 86.349 1.00 99.00 115 ASP C N 1
ATOM 10981 C CA . ASP C 2 115 ? 113.661 115.872 87.803 1.00 99.00 115 ASP C CA 1
ATOM 10982 C C . ASP C 2 115 ? 112.984 116.992 88.614 1.00 99.00 115 ASP C C 1
ATOM 10983 O O . ASP C 2 115 ? 112.704 116.805 89.799 1.00 99.00 115 ASP C O 1
ATOM 10988 N N . PHE C 2 116 ? 112.715 118.139 87.984 1.00 99.00 116 PHE C N 1
ATOM 10989 C CA . PHE C 2 116 ? 111.942 119.215 88.615 1.00 99.00 116 PHE C CA 1
ATOM 10990 C C . PHE C 2 116 ? 110.443 118.859 88.632 1.00 99.00 116 PHE C C 1
ATOM 10991 O O . PHE C 2 116 ? 109.895 118.435 87.614 1.00 99.00 116 PHE C O 1
ATOM 10999 N N . PRO C 2 117 ? 109.765 119.041 89.779 1.00 99.00 117 PRO C N 1
ATOM 11000 C CA . PRO C 2 117 ? 108.325 118.719 89.810 1.00 99.00 117 PRO C CA 1
ATOM 11001 C C . PRO C 2 117 ? 107.477 119.557 88.831 1.00 99.00 117 PRO C C 1
ATOM 11002 O O . PRO C 2 117 ? 107.146 120.707 89.122 1.00 99.00 117 PRO C O 1
ATOM 11006 N N . ASN C 2 118 ? 107.159 118.985 87.670 1.00 99.00 118 ASN C N 1
ATOM 11007 C CA . ASN C 2 118 ? 106.389 119.707 86.667 1.00 99.00 118 ASN C CA 1
ATOM 11008 C C . ASN C 2 118 ? 104.945 119.807 87.146 1.00 99.00 118 ASN C C 1
ATOM 11009 O O . ASN C 2 118 ? 104.236 118.803 87.248 1.00 99.00 118 ASN C O 1
ATOM 11014 N N . LEU C 2 119 ? 104.541 121.032 87.456 1.00 99.00 119 LEU C N 1
ATOM 11015 C CA . LEU C 2 119 ? 103.210 121.313 87.980 1.00 99.00 119 LEU C CA 1
ATOM 11016 C C . LEU C 2 119 ? 102.090 121.128 86.958 1.00 99.00 119 LEU C C 1
ATOM 11017 O O . LEU C 2 119 ? 102.324 121.043 85.747 1.00 99.00 119 LEU C O 1
ATOM 11022 N N . ASP C 2 120 ? 100.876 121.100 87.506 1.00 99.00 120 ASP C N 1
ATOM 11023 C CA . ASP C 2 120 ? 99.698 120.468 86.922 1.00 99.00 120 ASP C CA 1
ATOM 11024 C C . ASP C 2 120 ? 98.988 121.376 85.910 1.00 99.00 120 ASP C C 1
ATOM 11025 O O . ASP C 2 120 ? 98.784 122.566 86.164 1.00 99.00 120 ASP C O 1
ATOM 11030 N N . ASP C 2 121 ? 98.618 120.801 84.766 1.00 99.00 121 ASP C N 1
ATOM 11031 C CA . ASP C 2 121 ? 97.743 121.475 83.806 1.00 99.00 121 ASP C CA 1
ATOM 11032 C C . ASP C 2 121 ? 96.295 121.229 84.255 1.00 99.00 121 ASP C C 1
ATOM 11033 O O . ASP C 2 121 ? 95.986 120.153 84.787 1.00 99.00 121 ASP C O 1
ATOM 11038 N N . TRP C 2 122 ? 95.430 122.229 84.066 1.00 99.00 122 TRP C N 1
ATOM 11039 C CA . TRP C 2 122 ? 94.006 122.138 84.432 1.00 99.00 122 TRP C CA 1
ATOM 11040 C C . TRP C 2 122 ? 93.166 123.014 83.505 1.00 99.00 122 TRP C C 1
ATOM 11041 O O . TRP C 2 122 ? 93.693 123.837 82.753 1.00 99.00 122 TRP C O 1
ATOM 11052 N N . GLN C 2 123 ? 91.855 122.833 83.599 1.00 99.00 123 GLN C N 1
ATOM 11053 C CA . GLN C 2 123 ? 90.902 123.463 82.702 1.00 99.00 123 GLN C CA 1
ATOM 11054 C C . GLN C 2 123 ? 90.326 124.695 83.378 1.00 99.00 123 GLN C C 1
ATOM 11055 O O . GLN C 2 123 ? 89.889 124.621 84.528 1.00 99.00 123 GLN C O 1
ATOM 11061 N N . SER C 2 124 ? 90.299 125.812 82.660 1.00 99.00 124 SER C N 1
ATOM 11062 C CA . SER C 2 124 ? 89.667 127.045 83.141 1.00 99.00 124 SER C CA 1
ATOM 11063 C C . SER C 2 124 ? 88.169 126.872 83.496 1.00 99.00 124 SER C C 1
ATOM 11064 O O . SER C 2 124 ? 87.447 126.163 82.796 1.00 99.00 124 SER C O 1
ATOM 11067 N N . GLU C 2 125 ? 87.730 127.517 84.585 1.00 99.00 125 GLU C N 1
ATOM 11068 C CA . GLU C 2 125 ? 86.308 127.571 85.015 1.00 99.00 125 GLU C CA 1
ATOM 11069 C C . GLU C 2 125 ? 85.694 128.962 84.832 1.00 99.00 125 GLU C C 1
ATOM 11070 O O . GLU C 2 125 ? 84.572 129.097 84.338 1.00 99.00 125 GLU C O 1
ATOM 11076 N N . VAL C 2 126 ? 86.424 129.980 85.282 1.00 99.00 126 VAL C N 1
ATOM 11077 C CA . VAL C 2 126 ? 85.994 131.377 85.191 1.00 99.00 126 VAL C CA 1
ATOM 11078 C C . VAL C 2 126 ? 87.219 132.254 84.839 1.00 99.00 126 VAL C C 1
ATOM 11079 O O . VAL C 2 126 ? 88.321 132.015 85.341 1.00 99.00 126 VAL C O 1
ATOM 11083 N N . GLU C 2 127 ? 87.011 133.239 83.958 1.00 99.00 127 GLU C N 1
ATOM 11084 C CA . GLU C 2 127 ? 88.074 134.133 83.465 1.00 99.00 127 GLU C CA 1
ATOM 11085 C C . GLU C 2 127 ? 87.640 135.580 83.558 1.00 99.00 127 GLU C C 1
ATOM 11086 O O . GLU C 2 127 ? 86.468 135.901 83.378 1.00 99.00 127 GLU C O 1
ATOM 11092 N N . PHE C 2 128 ? 88.600 136.457 83.810 1.00 99.00 128 PHE C N 1
ATOM 11093 C CA . PHE C 2 128 ? 88.310 137.870 84.008 1.00 99.00 128 PHE C CA 1
ATOM 11094 C C . PHE C 2 128 ? 89.598 138.681 84.019 1.00 99.00 128 PHE C C 1
ATOM 11095 O O . PHE C 2 128 ? 90.699 138.128 84.147 1.00 99.00 128 PHE C O 1
ATOM 11103 N N . THR C 2 129 ? 89.439 139.996 83.894 1.00 99.00 129 THR C N 1
ATOM 11104 C CA . THR C 2 129 ? 90.559 140.931 83.860 1.00 99.00 129 THR C CA 1
ATOM 11105 C C . THR C 2 129 ? 90.316 142.133 84.765 1.00 99.00 129 THR C C 1
ATOM 11106 O O . THR C 2 129 ? 89.175 142.451 85.111 1.00 99.00 129 THR C O 1
ATOM 11110 N N . LEU C 2 130 ? 91.410 142.797 85.132 1.00 99.00 130 LEU C N 1
ATOM 11111 C CA . LEU C 2 130 ? 91.377 144.001 85.950 1.00 99.00 130 LEU C CA 1
ATOM 11112 C C . LEU C 2 130 ? 92.702 144.751 85.870 1.00 99.00 130 LEU C C 1
ATOM 11113 O O . LEU C 2 130 ? 93.730 144.162 85.565 1.00 99.00 130 LEU C O 1
ATOM 11118 N N . PRO C 2 131 ? 92.683 146.055 86.156 1.00 99.00 131 PRO C N 1
ATOM 11119 C CA . PRO C 2 131 ? 93.950 146.779 86.223 1.00 99.00 131 PRO C CA 1
ATOM 11120 C C . PRO C 2 131 ? 94.845 146.305 87.364 1.00 99.00 131 PRO C C 1
ATOM 11121 O O . PRO C 2 131 ? 94.350 145.958 88.430 1.00 99.00 131 PRO C O 1
ATOM 11125 N N . GLN C 2 132 ? 96.148 146.282 87.119 1.00 99.00 132 GLN C N 1
ATOM 11126 C CA . GLN C 2 132 ? 97.133 146.006 88.166 1.00 99.00 132 GLN C CA 1
ATOM 11127 C C . GLN C 2 132 ? 96.957 146.891 89.392 1.00 99.00 132 GLN C C 1
ATOM 11128 O O . GLN C 2 132 ? 96.980 146.409 90.527 1.00 99.00 132 GLN C O 1
ATOM 11134 N N . ALA C 2 133 ? 96.775 148.185 89.149 1.00 99.00 133 ALA C N 1
ATOM 11135 C CA . ALA C 2 133 ? 96.705 149.179 90.224 1.00 99.00 133 ALA C CA 1
ATOM 11136 C C . ALA C 2 133 ? 95.505 148.993 91.171 1.00 99.00 133 ALA C C 1
ATOM 11137 O O . ALA C 2 133 ? 95.583 149.339 92.357 1.00 99.00 133 ALA C O 1
ATOM 11139 N N . THR C 2 134 ? 94.402 148.457 90.652 1.00 99.00 134 THR C N 1
ATOM 11140 C CA . THR C 2 134 ? 93.234 148.138 91.478 1.00 99.00 134 THR C CA 1
ATOM 11141 C C . THR C 2 134 ? 93.553 146.930 92.346 1.00 99.00 134 THR C C 1
ATOM 11142 O O . THR C 2 134 ? 93.230 146.882 93.531 1.00 99.00 134 THR C O 1
ATOM 11146 N N . MET C 2 135 ? 94.205 145.948 91.750 1.00 99.00 135 MET C N 1
ATOM 11147 C CA . MET C 2 135 ? 94.556 144.776 92.497 1.00 99.00 135 MET C CA 1
ATOM 11148 C C . MET C 2 135 ? 95.476 145.126 93.655 1.00 99.00 135 MET C C 1
ATOM 11149 O O . MET C 2 135 ? 95.223 144.696 94.761 1.00 99.00 135 MET C O 1
ATOM 11154 N N . LYS C 2 136 ? 96.506 145.935 93.420 1.00 99.00 136 LYS C N 1
ATOM 11155 C CA . LYS C 2 136 ? 97.414 146.334 94.512 1.00 99.00 136 LYS C CA 1
ATOM 11156 C C . LYS C 2 136 ? 96.653 146.953 95.682 1.00 99.00 136 LYS C C 1
ATOM 11157 O O . LYS C 2 136 ? 96.944 146.658 96.830 1.00 99.00 136 LYS C O 1
ATOM 11163 N N . ARG C 2 137 ? 95.691 147.818 95.376 1.00 99.00 137 ARG C N 1
ATOM 11164 C CA . ARG C 2 137 ? 94.737 148.317 96.374 1.00 99.00 137 ARG C CA 1
ATOM 11165 C C . ARG C 2 137 ? 94.126 147.144 97.108 1.00 99.00 137 ARG C C 1
ATOM 11166 O O . ARG C 2 137 ? 94.260 147.047 98.303 1.00 99.00 137 ARG C O 1
ATOM 11174 N N . LEU C 2 138 ? 93.480 146.250 96.381 1.00 99.00 138 LEU C N 1
ATOM 11175 C CA . LEU C 2 138 ? 92.796 145.114 96.995 1.00 99.00 138 LEU C CA 1
ATOM 11176 C C . LEU C 2 138 ? 93.691 144.302 97.895 1.00 99.00 138 LEU C C 1
ATOM 11177 O O . LEU C 2 138 ? 93.278 143.849 98.946 1.00 99.00 138 LEU C O 1
ATOM 11182 N N . ILE C 2 139 ? 94.915 144.106 97.446 1.00 99.00 139 ILE C N 1
ATOM 11183 C CA . ILE C 2 139 ? 95.871 143.311 98.159 1.00 99.00 139 ILE C CA 1
ATOM 11184 C C . ILE C 2 139 ? 96.407 144.063 99.314 1.00 99.00 139 ILE C C 1
ATOM 11185 O O . ILE C 2 139 ? 96.436 143.552 100.411 1.00 99.00 139 ILE C O 1
ATOM 11190 N N . GLU C 2 140 ? 96.916 145.251 99.056 1.00 99.00 140 GLU C N 1
ATOM 11191 C CA . GLU C 2 140 ? 97.624 145.952 100.089 1.00 99.00 140 GLU C CA 1
ATOM 11192 C C . GLU C 2 140 ? 96.639 146.427 101.118 1.00 99.00 140 GLU C C 1
ATOM 11193 O O . GLU C 2 140 ? 96.964 146.445 102.290 1.00 99.00 140 GLU C O 1
ATOM 11199 N N . ALA C 2 141 ? 95.406 146.704 100.703 1.00 99.00 141 ALA C N 1
ATOM 11200 C CA . ALA C 2 141 ? 94.318 146.971 101.650 1.00 99.00 141 ALA C CA 1
ATOM 11201 C C . ALA C 2 141 ? 93.959 145.818 102.577 1.00 99.00 141 ALA C C 1
ATOM 11202 O O . ALA C 2 141 ? 93.264 146.037 103.564 1.00 99.00 141 ALA C O 1
ATOM 11204 N N . THR C 2 142 ? 94.395 144.605 102.264 1.00 99.00 142 THR C N 1
ATOM 11205 C CA . THR C 2 142 ? 93.958 143.421 102.988 1.00 99.00 142 THR C CA 1
ATOM 11206 C C . THR C 2 142 ? 95.103 142.514 103.498 1.00 99.00 142 THR C C 1
ATOM 11207 O O . THR C 2 142 ? 94.962 141.866 104.527 1.00 99.00 142 THR C O 1
ATOM 11211 N N . GLN C 2 143 ? 96.223 142.490 102.793 1.00 99.00 143 GLN C N 1
ATOM 11212 C CA . GLN C 2 143 ? 97.307 141.536 103.036 1.00 99.00 143 GLN C CA 1
ATOM 11213 C C . GLN C 2 143 ? 97.799 141.275 104.454 1.00 99.00 143 GLN C C 1
ATOM 11214 O O . GLN C 2 143 ? 98.151 140.145 104.761 1.00 99.00 143 GLN C O 1
ATOM 11220 N N . PHE C 2 144 ? 97.863 142.283 105.313 1.00 99.00 144 PHE C N 1
ATOM 11221 C CA . PHE C 2 144 ? 98.568 142.082 106.590 1.00 99.00 144 PHE C CA 1
ATOM 11222 C C . PHE C 2 144 ? 97.741 141.332 107.617 1.00 99.00 144 PHE C C 1
ATOM 11223 O O . PHE C 2 144 ? 98.278 140.992 108.666 1.00 99.00 144 PHE C O 1
ATOM 11231 N N . SER C 2 145 ? 96.454 141.108 107.341 1.00 99.00 145 SER C N 1
ATOM 11232 C CA . SER C 2 145 ? 95.544 140.469 108.295 1.00 99.00 145 SER C CA 1
ATOM 11233 C C . SER C 2 145 ? 95.640 138.960 108.313 1.00 99.00 145 SER C C 1
ATOM 11234 O O . SER C 2 145 ? 95.108 138.321 109.217 1.00 99.00 145 SER C O 1
ATOM 11237 N N . MET C 2 146 ? 96.325 138.396 107.324 1.00 99.00 146 MET C N 1
ATOM 11238 C CA . MET C 2 146 ? 96.617 136.973 107.308 1.00 99.00 146 MET C CA 1
ATOM 11239 C C . MET C 2 146 ? 97.563 136.632 108.444 1.00 99.00 146 MET C C 1
ATOM 11240 O O . MET C 2 146 ? 98.457 137.414 108.756 1.00 99.00 146 MET C O 1
ATOM 11245 N N . ALA C 2 147 ? 97.371 135.467 109.057 1.00 99.00 147 ALA C N 1
ATOM 11246 C CA . ALA C 2 147 ? 98.284 135.011 110.099 1.00 99.00 147 ALA C CA 1
ATOM 11247 C C . ALA C 2 147 ? 99.591 134.654 109.434 1.00 99.00 147 ALA C C 1
ATOM 11248 O O . ALA C 2 147 ? 99.682 134.606 108.198 1.00 99.00 147 ALA C O 1
ATOM 11250 N N . HIS C 2 148 ? 100.597 134.426 110.255 1.00 99.00 148 HIS C N 1
ATOM 11251 C CA . HIS C 2 148 ? 101.869 133.943 109.769 1.00 99.00 148 HIS C CA 1
ATOM 11252 C C . HIS C 2 148 ? 101.833 132.440 109.702 1.00 99.00 148 HIS C C 1
ATOM 11253 O O . HIS C 2 148 ? 102.289 131.840 108.730 1.00 99.00 148 HIS C O 1
ATOM 11260 N N . GLN C 2 149 ? 101.308 131.838 110.753 1.00 99.00 149 GLN C N 1
ATOM 11261 C CA . GLN C 2 149 ? 101.052 130.427 110.770 1.00 99.00 149 GLN C CA 1
ATOM 11262 C C . GLN C 2 149 ? 99.718 130.209 111.436 1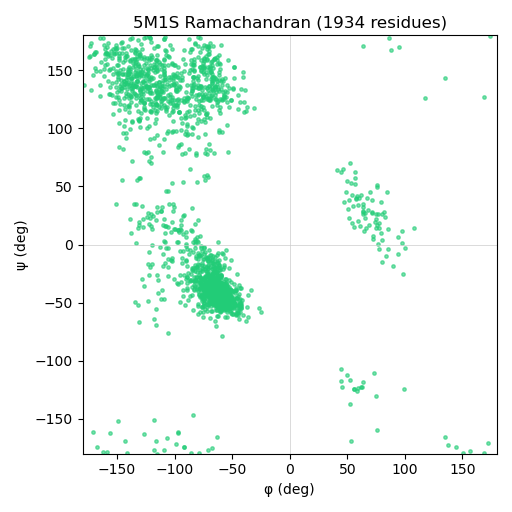.00 99.00 149 GLN C C 1
ATOM 11263 O O . GLN C 2 149 ? 99.620 130.263 112.645 1.00 99.00 149 GLN C O 1
ATOM 11269 N N . ASP C 2 150 ? 98.674 130.011 110.666 1.00 99.00 150 ASP C N 1
ATOM 11270 C CA . ASP C 2 150 ? 97.470 129.450 111.244 1.00 99.00 150 ASP C CA 1
ATOM 11271 C C . ASP C 2 150 ? 97.244 128.088 110.655 1.00 99.00 150 ASP C C 1
ATOM 11272 O O . ASP C 2 150 ? 97.289 127.895 109.447 1.00 99.00 150 ASP C O 1
ATOM 11277 N N . VAL C 2 151 ? 97.036 127.107 111.518 1.00 99.00 151 VAL C N 1
ATOM 11278 C CA . VAL C 2 151 ? 96.816 125.748 111.032 1.00 99.00 151 VAL C CA 1
ATOM 11279 C C . VAL C 2 151 ? 95.387 125.581 110.602 1.00 99.00 151 VAL C C 1
ATOM 11280 O O . VAL C 2 151 ? 95.113 124.680 109.816 1.00 99.00 151 VAL C O 1
ATOM 11284 N N . ARG C 2 152 ? 94.469 126.440 111.049 1.00 99.00 152 ARG C N 1
ATOM 11285 C CA . ARG C 2 152 ? 93.226 126.583 110.303 1.00 99.00 152 ARG C CA 1
ATOM 11286 C C . ARG C 2 152 ? 93.651 127.179 108.971 1.00 99.00 152 ARG C C 1
ATOM 11287 O O . ARG C 2 152 ? 93.554 128.376 108.750 1.00 99.00 152 ARG C O 1
ATOM 11295 N N . TYR C 2 153 ? 94.172 126.294 108.120 1.00 99.00 153 TYR C N 1
ATOM 11296 C CA . TYR C 2 153 ? 94.785 126.591 106.824 1.00 99.00 153 TYR C CA 1
ATOM 11297 C C . TYR C 2 153 ? 93.997 127.561 105.979 1.00 99.00 153 TYR C C 1
ATOM 11298 O O . TYR C 2 153 ? 94.566 128.192 105.091 1.00 99.00 153 TYR C O 1
ATOM 11307 N N . TYR C 2 154 ? 92.686 127.621 106.222 1.00 99.00 154 TYR C N 1
ATOM 11308 C CA . TYR C 2 154 ? 91.801 128.544 105.536 1.00 99.00 154 TYR C CA 1
ATOM 11309 C C . TYR C 2 154 ? 91.939 129.987 106.025 1.00 99.00 154 TYR C C 1
ATOM 11310 O O . TYR C 2 154 ? 91.370 130.880 105.416 1.00 99.00 154 TYR C O 1
ATOM 11319 N N . LEU C 2 155 ? 92.700 130.215 107.100 1.00 99.00 155 LEU C N 1
ATOM 11320 C CA . LEU C 2 155 ? 93.124 131.554 107.515 1.00 99.00 155 LEU C CA 1
ATOM 11321 C C . LEU C 2 155 ? 94.379 132.059 106.752 1.00 99.00 155 LEU C C 1
ATOM 11322 O O . LEU C 2 155 ? 94.433 133.244 106.357 1.00 99.00 155 LEU C O 1
ATOM 11327 N N . ASN C 2 156 ? 95.349 131.176 106.497 1.00 99.00 156 ASN C N 1
ATOM 11328 C CA . ASN C 2 156 ? 96.629 131.595 105.872 1.00 99.00 156 ASN C CA 1
ATOM 11329 C C . ASN C 2 156 ? 96.627 131.764 104.340 1.00 99.00 156 ASN C C 1
ATOM 11330 O O . ASN C 2 156 ? 97.143 130.928 103.583 1.00 99.00 156 ASN C O 1
ATOM 11335 N N . GLY C 2 157 ? 96.082 132.893 103.910 1.00 99.00 157 GLY C N 1
ATOM 11336 C CA . GLY C 2 157 ? 95.891 133.167 102.501 1.00 99.00 157 GLY C CA 1
ATOM 11337 C C . GLY C 2 157 ? 94.791 134.182 102.326 1.00 99.00 157 GLY C C 1
ATOM 11338 O O . GLY C 2 157 ? 94.245 134.661 103.320 1.00 99.00 157 GLY C O 1
ATOM 11339 N N . MET C 2 158 ? 94.457 134.521 101.085 1.00 99.00 158 MET C N 1
ATOM 11340 C CA . MET C 2 158 ? 93.392 135.496 100.853 1.00 99.00 158 MET C CA 1
ATOM 11341 C C . MET C 2 158 ? 92.179 134.956 100.136 1.00 99.00 158 MET C C 1
ATOM 11342 O O . MET C 2 158 ? 92.300 134.316 99.102 1.00 99.00 158 MET C O 1
ATOM 11347 N N . LEU C 2 159 ? 91.018 135.276 100.699 1.00 99.00 159 LEU C N 1
ATOM 11348 C CA . LEU C 2 159 ? 89.735 134.813 100.204 1.00 99.00 159 LEU C CA 1
ATOM 11349 C C . LEU C 2 159 ? 89.287 135.675 99.055 1.00 99.00 159 LEU C C 1
ATOM 11350 O O . LEU C 2 159 ? 89.206 136.885 99.198 1.00 99.00 159 LEU C O 1
ATOM 11355 N N . PHE C 2 160 ? 88.995 135.032 97.929 1.00 99.00 160 PHE C N 1
ATOM 11356 C CA . PHE C 2 160 ? 88.326 135.653 96.806 1.00 99.00 160 PHE C CA 1
ATOM 11357 C C . PHE C 2 160 ? 86.971 135.038 96.653 1.00 99.00 160 PHE C C 1
ATOM 11358 O O . PHE C 2 160 ? 86.859 133.826 96.550 1.00 99.00 160 PHE C O 1
ATOM 11366 N N . GLU C 2 161 ? 85.955 135.891 96.630 1.00 99.00 161 GLU C N 1
ATOM 11367 C CA . GLU C 2 161 ? 84.572 135.476 96.562 1.00 99.00 161 GLU C CA 1
ATOM 11368 C C . GLU C 2 161 ? 83.943 136.194 95.384 1.00 99.00 161 GLU C C 1
ATOM 11369 O O . GLU C 2 161 ? 83.923 137.421 95.354 1.00 99.00 161 GLU C O 1
ATOM 11375 N N . THR C 2 162 ? 83.464 135.430 94.405 1.00 99.00 162 THR C N 1
ATOM 11376 C CA . THR C 2 162 ? 82.897 135.985 93.170 1.00 99.00 162 THR C CA 1
ATOM 11377 C C . THR C 2 162 ? 81.404 135.651 93.171 1.00 99.00 162 THR C C 1
ATOM 11378 O O . THR C 2 162 ? 81.044 134.474 93.187 1.00 99.00 162 THR C O 1
ATOM 11382 N N . GLU C 2 163 ? 80.546 136.674 93.165 1.00 99.00 163 GLU C N 1
ATOM 11383 C CA . GLU C 2 163 ? 79.106 136.496 92.912 1.00 99.00 163 GLU C CA 1
ATOM 11384 C C . GLU C 2 163 ? 78.497 137.731 92.225 1.00 99.00 163 GLU C C 1
ATOM 11385 O O . GLU C 2 163 ? 78.875 138.883 92.510 1.00 99.00 163 GLU C O 1
ATOM 11391 N N . GLY C 2 164 ? 77.562 137.466 91.311 1.00 99.00 164 GLY C N 1
ATOM 11392 C CA . GLY C 2 164 ? 77.013 138.489 90.426 1.00 99.00 164 GLY C CA 1
ATOM 11393 C C . GLY C 2 164 ? 78.110 139.039 89.531 1.00 99.00 164 GLY C C 1
ATOM 11394 O O . GLY C 2 164 ? 78.768 138.279 88.815 1.00 99.00 164 GLY C O 1
ATOM 11395 N N . GLU C 2 165 ? 78.315 140.356 89.591 1.00 99.00 165 GLU C N 1
ATOM 11396 C CA . GLU C 2 165 ? 79.400 141.031 88.866 1.00 99.00 165 GLU C CA 1
ATOM 11397 C C . GLU C 2 165 ? 80.555 141.467 89.779 1.00 99.00 165 GLU C C 1
ATOM 11398 O O . GLU C 2 165 ? 81.568 141.974 89.283 1.00 99.00 165 GLU C O 1
ATOM 11404 N N . GLU C 2 166 ? 80.416 141.256 91.091 1.00 99.00 166 GLU C N 1
ATOM 11405 C CA . GLU C 2 166 ? 81.386 141.766 92.064 1.00 99.00 166 GLU C CA 1
ATOM 11406 C C . GLU C 2 166 ? 82.341 140.668 92.522 1.00 99.00 166 GLU C C 1
ATOM 11407 O O . GLU C 2 166 ? 81.938 139.506 92.679 1.00 99.00 166 GLU C O 1
ATOM 11413 N N . LEU C 2 167 ? 83.608 141.030 92.711 1.00 99.00 167 LEU C N 1
ATOM 11414 C CA . LEU C 2 167 ? 84.561 140.136 93.342 1.00 99.00 167 LEU C CA 1
ATOM 11415 C C . LEU C 2 167 ? 84.977 140.772 94.650 1.00 99.00 167 LEU C C 1
ATOM 11416 O O . LEU C 2 167 ? 85.395 141.926 94.675 1.00 99.00 167 LEU C O 1
ATOM 11421 N N . ARG C 2 168 ? 84.833 140.004 95.725 1.00 99.00 168 ARG C N 1
ATOM 11422 C CA . ARG C 2 168 ? 85.026 140.477 97.077 1.00 99.00 168 ARG C CA 1
ATOM 11423 C C . ARG C 2 168 ? 86.028 139.573 97.770 1.00 99.00 168 ARG C C 1
ATOM 11424 O O . ARG C 2 168 ? 86.002 138.351 97.593 1.00 99.00 168 ARG C O 1
ATOM 11432 N N . THR C 2 169 ? 86.913 140.197 98.543 1.00 99.00 169 THR C N 1
ATOM 11433 C CA . THR C 2 169 ? 88.021 139.518 99.201 1.00 99.00 169 THR C CA 1
ATOM 11434 C C . THR C 2 169 ? 88.054 139.886 100.669 1.00 99.00 169 THR C C 1
ATOM 11435 O O . THR C 2 169 ? 87.423 140.861 101.050 1.00 99.00 169 THR C O 1
ATOM 11439 N N . VAL C 2 170 ? 88.784 139.119 101.487 1.00 99.00 170 VAL C N 1
ATOM 11440 C CA . VAL C 2 170 ? 88.911 139.418 102.924 1.00 99.00 170 VAL C CA 1
ATOM 11441 C C . VAL C 2 170 ? 90.066 138.643 103.590 1.00 99.00 170 VAL C C 1
ATOM 11442 O O . VAL C 2 170 ? 90.403 137.538 103.162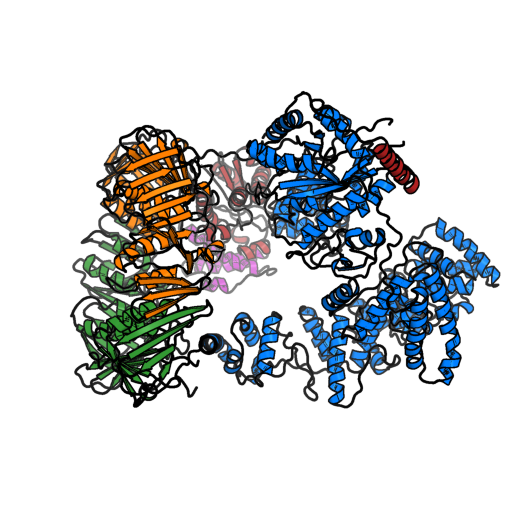 1.00 99.00 170 VAL C O 1
ATOM 11446 N N . ALA C 2 171 ? 90.670 139.250 104.618 1.00 99.00 171 ALA C N 1
ATOM 11447 C CA . ALA C 2 171 ? 91.708 138.608 105.444 1.00 99.00 171 ALA C CA 1
ATOM 11448 C C . ALA C 2 171 ? 91.540 138.948 106.931 1.00 99.00 171 ALA C C 1
ATOM 11449 O O . ALA C 2 171 ? 91.028 140.010 107.280 1.00 99.00 171 ALA C O 1
ATOM 11451 N N . THR C 2 172 ? 92.012 138.046 107.796 1.00 99.00 172 THR C N 1
ATOM 11452 C CA . THR C 2 172 ? 91.727 138.080 109.247 1.00 99.00 172 THR C CA 1
ATOM 11453 C C . THR C 2 172 ? 92.515 137.003 110.025 1.00 99.00 172 THR C C 1
ATOM 11454 O O . THR C 2 172 ? 93.005 136.054 109.412 1.00 99.00 172 THR C O 1
ATOM 11458 N N . ASP C 2 173 ? 92.645 137.157 111.350 1.00 99.00 173 ASP C N 1
ATOM 11459 C CA . ASP C 2 173 ? 93.180 136.082 112.228 1.00 99.00 173 ASP C CA 1
ATOM 11460 C C . ASP C 2 173 ? 92.334 135.799 113.487 1.00 99.00 173 ASP C C 1
ATOM 11461 O O . ASP C 2 173 ? 92.786 135.103 114.402 1.00 99.00 173 ASP C O 1
ATOM 11466 N N . GLY C 2 174 ? 91.104 136.308 113.520 1.00 99.00 174 GLY C N 1
ATOM 11467 C CA . GLY C 2 174 ? 90.305 136.293 114.737 1.00 99.00 174 GLY C CA 1
ATOM 11468 C C . GLY C 2 174 ? 90.358 137.614 115.470 1.00 99.00 174 GLY C C 1
ATOM 11469 O O . GLY C 2 174 ? 89.452 137.947 116.214 1.00 99.00 174 GLY C O 1
ATOM 11470 N N . HIS C 2 175 ? 91.433 138.367 115.257 1.00 99.00 175 HIS C N 1
ATOM 11471 C CA . HIS C 2 175 ? 91.717 139.582 116.004 1.00 99.00 175 HIS C CA 1
ATOM 11472 C C . HIS C 2 175 ? 91.708 140.858 115.159 1.00 99.00 175 HIS C C 1
ATOM 11473 O O . HIS C 2 175 ? 91.501 141.943 115.698 1.00 99.00 175 HIS C O 1
ATOM 11480 N N . ARG C 2 176 ? 91.978 140.742 113.862 1.00 99.00 176 ARG C N 1
ATOM 11481 C CA . ARG C 2 176 ? 91.703 141.815 112.909 1.00 99.00 176 ARG C CA 1
ATOM 11482 C C . ARG C 2 176 ? 90.840 141.243 111.811 1.00 99.00 176 ARG C C 1
ATOM 11483 O O . ARG C 2 176 ? 90.868 140.044 111.600 1.00 99.00 176 ARG C O 1
ATOM 11491 N N . LEU C 2 177 ? 90.081 142.085 111.117 1.00 99.00 177 LEU C N 1
ATOM 11492 C CA . LEU C 2 177 ? 89.507 141.703 109.828 1.00 99.00 177 LEU C CA 1
ATOM 11493 C C . LEU C 2 177 ? 89.496 142.899 108.896 1.00 99.00 177 LEU C C 1
ATOM 11494 O O . LEU C 2 177 ? 89.203 144.024 109.312 1.00 99.00 177 LEU C O 1
ATOM 11499 N N . ALA C 2 178 ? 89.846 142.633 107.641 1.00 99.00 178 ALA C N 1
ATOM 11500 C CA . ALA C 2 178 ? 89.837 143.629 106.593 1.00 99.00 178 ALA C CA 1
ATOM 11501 C C . ALA C 2 178 ? 89.344 143.007 105.304 1.00 99.00 178 ALA C C 1
ATOM 11502 O O . ALA C 2 178 ? 89.733 141.894 104.944 1.00 99.00 178 ALA C O 1
ATOM 11504 N N . VAL C 2 179 ? 88.501 143.767 104.619 1.00 99.00 179 VAL C N 1
ATOM 11505 C CA . VAL C 2 179 ? 87.837 143.370 103.389 1.00 99.00 179 VAL C CA 1
ATOM 11506 C C . VAL C 2 179 ? 88.218 144.404 102.345 1.00 99.00 179 VAL C C 1
ATOM 11507 O O . VAL C 2 179 ? 88.486 145.531 102.702 1.00 99.00 179 VAL C O 1
ATOM 11511 N N . CYS C 2 180 ? 88.263 144.024 101.070 1.00 99.00 180 CYS C N 1
ATOM 11512 C CA . CYS C 2 180 ? 88.410 145.000 99.977 1.00 99.00 180 CYS C CA 1
ATOM 11513 C C . CYS C 2 180 ? 87.752 144.481 98.702 1.00 99.00 180 CYS C C 1
ATOM 11514 O O . CYS C 2 180 ? 87.927 143.310 98.363 1.00 99.00 180 CYS C O 1
ATOM 11517 N N . SER C 2 181 ? 87.002 145.339 98.004 1.00 99.00 181 SER C N 1
ATOM 11518 C CA . SER C 2 181 ? 86.223 144.915 96.823 1.00 99.00 181 SER C CA 1
ATOM 11519 C C . SER C 2 181 ? 86.123 146.011 95.764 1.00 99.00 181 SER C C 1
ATOM 11520 O O . SER C 2 181 ? 86.001 147.192 96.093 1.00 99.00 181 SER C O 1
ATOM 11523 N N . MET C 2 182 ? 86.197 145.595 94.496 1.00 99.00 182 MET C N 1
ATOM 11524 C CA . MET C 2 182 ? 85.805 146.408 93.334 1.00 99.00 182 MET C CA 1
ATOM 11525 C C . MET C 2 182 ? 85.075 145.489 92.327 1.00 99.00 182 MET C C 1
ATOM 11526 O O . MET C 2 182 ? 85.391 144.296 92.229 1.00 99.00 182 MET C O 1
ATOM 11531 N N . PRO C 2 183 ? 84.088 146.033 91.585 1.00 99.00 183 PRO C N 1
ATOM 11532 C CA . PRO C 2 183 ? 83.411 145.239 90.555 1.00 99.00 183 PRO C CA 1
ATOM 11533 C C . PRO C 2 183 ? 84.256 145.027 89.293 1.00 99.00 183 PRO C C 1
ATOM 11534 O O . PRO C 2 183 ? 85.118 145.845 88.957 1.00 99.00 183 PRO C O 1
ATOM 11538 N N . ILE C 2 184 ? 83.967 143.934 88.597 1.00 99.00 184 ILE C N 1
ATOM 11539 C CA . ILE C 2 184 ? 84.746 143.483 87.434 1.00 99.00 184 ILE C CA 1
ATOM 11540 C C . ILE C 2 184 ? 84.077 143.807 86.073 1.00 99.00 184 ILE C C 1
ATOM 11541 O O . ILE C 2 184 ? 84.721 143.711 85.022 1.00 99.00 184 ILE C O 1
ATOM 11546 N N . GLY C 2 185 ? 82.807 144.221 86.099 1.00 99.00 185 GLY C N 1
ATOM 11547 C CA . GLY C 2 185 ? 82.087 144.645 84.893 1.00 99.00 185 GLY C CA 1
ATOM 11548 C C . GLY C 2 185 ? 81.646 143.526 83.958 1.00 99.00 185 GLY C C 1
ATOM 11549 O O . GLY C 2 185 ? 81.411 143.775 82.776 1.00 99.00 185 GLY C O 1
ATOM 11550 N N . GLN C 2 186 ? 81.540 142.302 84.484 1.00 99.00 186 GLN C N 1
ATOM 11551 C CA . GLN C 2 186 ? 81.099 141.117 83.736 1.00 99.00 186 GLN C CA 1
ATOM 11552 C C . GLN C 2 186 ? 80.275 140.238 84.676 1.00 99.00 186 GLN C C 1
ATOM 11553 O O . GLN C 2 186 ? 80.628 140.107 85.845 1.00 99.00 186 GLN C O 1
ATOM 11559 N N . SER C 2 187 ? 79.194 139.639 84.177 1.00 99.00 187 SER C N 1
ATOM 11560 C CA . SER C 2 187 ? 78.418 138.676 84.964 1.00 99.00 187 SER C CA 1
ATOM 11561 C C . SER C 2 187 ? 79.159 137.343 84.988 1.00 99.00 187 SER C C 1
ATOM 11562 O O . SER C 2 187 ? 79.404 136.750 83.936 1.00 99.00 187 SER C O 1
ATOM 11565 N N . LEU C 2 188 ? 79.527 136.891 86.186 1.00 99.00 188 LEU C N 1
ATOM 11566 C CA . LEU C 2 188 ? 80.292 135.657 86.361 1.00 99.00 188 LEU C CA 1
ATOM 11567 C C . LEU C 2 188 ? 79.409 134.530 86.908 1.00 99.00 188 LEU C C 1
ATOM 11568 O O . LEU C 2 188 ? 78.328 134.791 87.446 1.00 99.00 188 LEU C O 1
ATOM 11573 N N . PRO C 2 189 ? 79.869 133.266 86.767 1.00 99.00 189 PRO C N 1
ATOM 11574 C CA . PRO C 2 189 ? 79.398 132.192 87.650 1.00 99.00 189 PRO C CA 1
ATOM 11575 C C . PRO C 2 189 ? 79.793 132.454 89.114 1.00 99.00 189 PRO C C 1
ATOM 11576 O O . PRO C 2 189 ? 80.172 133.572 89.463 1.00 99.00 189 PRO C O 1
ATOM 11580 N N . SER C 2 190 ? 79.691 131.442 89.966 1.00 99.00 190 SER C N 1
ATOM 11581 C CA . SER C 2 190 ? 80.229 131.541 91.313 1.00 99.00 190 SER C CA 1
ATOM 11582 C C . SER C 2 190 ? 81.485 130.698 91.399 1.00 99.00 190 SER C C 1
ATOM 11583 O O . SER C 2 190 ? 81.441 129.491 91.159 1.00 99.00 190 SER C O 1
ATOM 11586 N N . HIS C 2 191 ? 82.613 131.343 91.684 1.00 99.00 191 HIS C N 1
ATOM 11587 C CA . HIS C 2 191 ? 83.756 130.645 92.261 1.00 99.00 191 HIS C CA 1
ATOM 11588 C C . HIS C 2 191 ? 84.397 131.482 93.365 1.00 99.00 191 HIS C C 1
ATOM 11589 O O . HIS C 2 191 ? 84.714 132.657 93.176 1.00 99.00 191 HIS C O 1
ATOM 11596 N N . SER C 2 192 ? 84.558 130.852 94.524 1.00 99.00 192 SER C N 1
ATOM 11597 C CA . SER C 2 192 ? 85.139 131.484 95.690 1.00 99.00 192 SER C CA 1
ATOM 11598 C C . SER C 2 192 ? 86.252 130.586 96.173 1.00 99.00 192 SER C C 1
ATOM 11599 O O . SER C 2 192 ? 86.123 129.357 96.157 1.00 99.00 192 SER C O 1
ATOM 11602 N N . VAL C 2 193 ? 87.353 131.201 96.585 1.00 99.00 193 VAL C N 1
ATOM 11603 C CA . VAL C 2 193 ? 88.587 130.466 96.775 1.00 99.00 193 VAL C CA 1
ATOM 11604 C C . VAL C 2 193 ? 89.631 131.356 97.460 1.00 99.00 193 VAL C C 1
ATOM 11605 O O . VAL C 2 193 ? 89.674 132.565 97.224 1.00 99.00 193 VAL C O 1
ATOM 11609 N N . ILE C 2 194 ? 90.465 130.741 98.298 1.00 99.00 194 ILE C N 1
ATOM 11610 C CA . ILE C 2 194 ? 91.429 131.447 99.145 1.00 99.00 194 ILE C CA 1
ATOM 11611 C C . ILE C 2 194 ? 92.844 131.024 98.770 1.00 99.00 194 ILE C C 1
ATOM 11612 O O . ILE C 2 194 ? 93.113 129.837 98.618 1.00 99.00 194 ILE C O 1
ATOM 11617 N N . VAL C 2 195 ? 93.757 131.983 98.691 1.00 99.00 195 VAL C N 1
ATOM 11618 C CA . VAL C 2 195 ? 95.081 131.727 98.139 1.00 99.00 195 VAL C CA 1
ATOM 11619 C C . VAL C 2 195 ? 96.062 131.567 99.274 1.00 99.00 195 VAL C C 1
ATOM 11620 O O . VAL C 2 195 ? 95.906 132.227 100.258 1.00 99.00 195 VAL C O 1
ATOM 11624 N N . PRO C 2 196 ? 97.089 130.720 99.122 1.00 99.00 196 PRO C N 1
ATOM 11625 C CA . PRO C 2 196 ? 98.028 130.537 100.219 1.00 99.00 196 PRO C CA 1
ATOM 11626 C C . PRO C 2 196 ? 98.889 131.759 100.455 1.00 99.00 196 PRO C C 1
ATOM 11627 O O . PRO C 2 196 ? 99.168 132.479 99.517 1.00 99.00 196 PRO C O 1
ATOM 11631 N N . ARG C 2 197 ? 99.320 131.959 101.697 1.00 99.00 197 ARG C N 1
ATOM 11632 C CA . ARG C 2 197 ? 100.175 133.089 102.086 1.00 99.00 197 ARG C CA 1
ATOM 11633 C C . ARG C 2 197 ? 101.262 133.345 101.067 1.00 99.00 197 ARG C C 1
ATOM 11634 O O . ARG C 2 197 ? 101.384 134.444 100.552 1.00 99.00 197 ARG C O 1
ATOM 11642 N N . LYS C 2 198 ? 102.037 132.315 100.768 1.00 99.00 198 LYS C N 1
ATOM 11643 C CA . LYS C 2 198 ? 103.173 132.468 99.874 1.00 99.00 198 LYS C CA 1
ATOM 11644 C C . LYS C 2 198 ? 102.716 132.719 98.438 1.00 99.00 198 LYS C C 1
ATOM 11645 O O . LYS C 2 198 ? 103.390 133.422 97.683 1.00 99.00 198 LYS C O 1
ATOM 11651 N N . GLY C 2 199 ? 101.570 132.155 98.065 1.00 99.00 199 GLY C N 1
ATOM 11652 C CA . GLY C 2 199 ? 100.949 132.469 96.785 1.00 99.00 199 GLY C CA 1
ATOM 11653 C C . GLY C 2 199 ? 100.632 133.944 96.642 1.00 99.00 199 GLY C C 1
ATOM 11654 O O . GLY C 2 199 ? 100.896 134.562 95.602 1.00 99.00 199 GLY C O 1
ATOM 11655 N N . VAL C 2 200 ? 100.084 134.514 97.704 1.00 99.00 200 VAL C N 1
ATOM 11656 C CA . VAL C 2 200 ? 99.677 135.905 97.658 1.00 99.00 200 VAL C CA 1
ATOM 11657 C C . VAL C 2 200 ? 100.905 136.828 97.716 1.00 99.00 200 VAL C C 1
ATOM 11658 O O . VAL C 2 200 ? 100.892 137.910 97.137 1.00 99.00 200 VAL C O 1
ATOM 11662 N N . ILE C 2 201 ? 101.968 136.399 98.383 1.00 99.00 201 ILE C N 1
ATOM 11663 C CA . ILE C 2 201 ? 103.208 137.175 98.370 1.00 99.00 201 ILE C CA 1
ATOM 11664 C C . ILE C 2 201 ? 103.669 137.388 96.939 1.00 99.00 201 ILE C C 1
ATOM 11665 O O . ILE C 2 201 ? 104.067 138.483 96.560 1.00 99.00 201 ILE C O 1
ATOM 11670 N N . GLU C 2 202 ? 103.652 136.313 96.172 1.00 99.00 202 GLU C N 1
ATOM 11671 C CA . GLU C 2 202 ? 104.136 136.330 94.810 1.00 99.00 202 GLU C CA 1
ATOM 11672 C C . GLU C 2 202 ? 103.213 137.118 93.916 1.00 99.00 202 GLU C C 1
ATOM 11673 O O . GLU C 2 202 ? 103.660 137.757 92.976 1.00 99.00 202 GLU C O 1
ATOM 11679 N N . LEU C 2 203 ? 101.926 137.067 94.201 1.00 99.00 203 LEU C N 1
ATOM 11680 C CA . LEU C 2 203 ? 100.998 137.837 93.429 1.00 99.00 203 LEU C CA 1
ATOM 11681 C C . LEU C 2 203 ? 101.310 139.310 93.602 1.00 99.00 203 LEU C C 1
ATOM 11682 O O . LEU C 2 203 ? 101.337 140.062 92.633 1.00 99.00 203 LEU C O 1
ATOM 11687 N N . MET C 2 204 ? 101.528 139.724 94.843 1.00 99.00 204 MET C N 1
ATOM 11688 C CA . MET C 2 204 ? 101.966 141.083 95.110 1.00 99.00 204 MET C CA 1
ATOM 11689 C C . MET C 2 204 ? 103.187 141.390 94.295 1.00 99.00 204 MET C C 1
ATOM 11690 O O . MET C 2 204 ? 103.288 142.454 93.698 1.00 99.00 204 MET C O 1
ATOM 11695 N N . ARG C 2 205 ? 104.135 140.468 94.345 1.00 99.00 205 ARG C N 1
ATOM 11696 C CA . ARG C 2 205 ? 105.430 140.669 93.757 1.00 99.00 205 ARG C CA 1
ATOM 11697 C C . ARG C 2 205 ? 105.323 141.031 92.287 1.00 99.00 205 ARG C C 1
ATOM 11698 O O . ARG C 2 205 ? 106.040 141.918 91.813 1.00 99.00 205 ARG C O 1
ATOM 11706 N N . MET C 2 206 ? 104.420 140.350 91.580 1.00 99.00 206 MET C N 1
ATOM 11707 C CA . MET C 2 206 ? 104.245 140.549 90.143 1.00 99.00 206 MET C CA 1
ATOM 11708 C C . MET C 2 206 ? 103.417 141.773 89.756 1.00 99.00 206 MET C C 1
ATOM 11709 O O . MET C 2 206 ? 103.338 142.105 88.577 1.00 99.00 206 MET C O 1
ATOM 11714 N N . LEU C 2 207 ? 102.806 142.448 90.724 1.00 99.00 207 LEU C N 1
ATOM 11715 C CA . LEU C 2 207 ? 102.221 143.774 90.469 1.00 99.00 207 LEU C CA 1
ATOM 11716 C C . LEU C 2 207 ? 103.308 144.838 90.283 1.00 99.00 207 LEU C C 1
ATOM 11717 O O . LEU C 2 207 ? 103.605 145.637 91.178 1.00 99.00 207 LEU C O 1
ATOM 11722 N N . ASP C 2 208 ? 103.891 144.836 89.092 1.00 99.00 208 ASP C N 1
ATOM 11723 C CA . ASP C 2 208 ? 104.857 145.852 88.708 1.00 99.00 208 ASP C CA 1
ATOM 11724 C C . ASP C 2 208 ? 104.129 147.163 88.466 1.00 99.00 208 ASP C C 1
ATOM 11725 O O . ASP C 2 208 ? 102.914 147.178 88.277 1.00 99.00 208 ASP C O 1
ATOM 11730 N N . GLY C 2 209 ? 104.884 148.258 88.462 1.00 99.00 209 GLY C N 1
ATOM 11731 C CA . GLY C 2 209 ? 104.363 149.585 88.114 1.00 99.00 209 GLY C CA 1
ATOM 11732 C C . GLY C 2 209 ? 103.985 149.767 86.646 1.00 99.00 209 GLY C C 1
ATOM 11733 O O . GLY C 2 209 ? 104.753 150.327 85.845 1.00 99.00 209 GLY C O 1
ATOM 11734 N N . GLY C 2 210 ? 102.794 149.288 86.305 1.00 99.00 210 GLY C N 1
ATOM 11735 C CA . GLY C 2 210 ? 102.217 149.493 84.980 1.00 99.00 210 GLY C CA 1
ATOM 11736 C C . GLY C 2 210 ? 100.699 149.518 85.063 1.00 99.00 210 GLY C C 1
ATOM 11737 O O . GLY C 2 210 ? 100.110 148.869 85.922 1.00 99.00 210 GLY C O 1
ATOM 11738 N N . ASP C 2 211 ? 100.066 150.275 84.168 1.00 99.00 211 ASP C N 1
ATOM 11739 C CA . ASP C 2 211 ? 98.597 150.277 84.025 1.00 99.00 211 ASP C CA 1
ATOM 11740 C C . ASP C 2 211 ? 98.092 149.138 83.130 1.00 99.00 211 ASP C C 1
ATOM 11741 O O . ASP C 2 211 ? 96.890 149.046 82.855 1.00 99.00 211 ASP C O 1
ATOM 11746 N N . ASN C 2 212 ? 99.016 148.300 82.651 1.00 99.00 212 ASN C N 1
ATOM 11747 C CA . ASN C 2 212 ? 98.704 147.170 81.793 1.00 99.00 212 ASN C CA 1
ATOM 11748 C C . ASN C 2 212 ? 97.681 146.246 82.456 1.00 99.00 212 ASN C C 1
ATOM 11749 O O . ASN C 2 212 ? 97.728 146.028 83.675 1.00 99.00 212 ASN C O 1
ATOM 11754 N N . PRO C 2 213 ? 96.769 145.685 81.645 1.00 99.00 213 PRO C N 1
ATOM 11755 C CA . PRO C 2 213 ? 95.681 144.845 82.136 1.00 99.00 213 PRO C CA 1
ATOM 11756 C C . PRO C 2 213 ? 96.182 143.576 82.806 1.00 99.00 213 PRO C C 1
ATOM 11757 O O . PRO C 2 213 ? 97.145 142.965 82.340 1.00 99.00 213 PRO C O 1
ATOM 11761 N N . LEU C 2 214 ? 95.518 143.208 83.892 1.00 99.00 214 LEU C N 1
ATOM 11762 C CA . LEU C 2 214 ? 95.852 142.039 84.668 1.00 99.00 214 LEU C CA 1
ATOM 11763 C C . LEU C 2 214 ? 94.663 141.109 84.540 1.00 99.00 214 LEU C C 1
ATOM 11764 O O . LEU C 2 214 ? 93.531 141.506 84.778 1.00 99.00 214 LEU C O 1
ATOM 11769 N N . ARG C 2 215 ? 94.937 139.876 84.144 1.00 99.00 215 ARG C N 1
ATOM 11770 C CA . ARG C 2 215 ? 93.922 138.887 83.837 1.00 99.00 215 ARG C CA 1
ATOM 11771 C C . ARG C 2 215 ? 94.159 137.665 84.688 1.00 99.00 215 ARG C C 1
ATOM 11772 O O . ARG C 2 215 ? 95.291 137.233 84.839 1.00 99.00 215 ARG C O 1
ATOM 11780 N N . VAL C 2 216 ? 93.099 137.107 85.250 1.00 99.00 216 VAL C N 1
ATOM 11781 C CA . VAL C 2 216 ? 93.230 135.864 85.985 1.00 99.00 216 VAL C CA 1
ATOM 11782 C C . VAL C 2 216 ? 92.085 134.953 85.659 1.00 99.00 216 VAL C C 1
ATOM 11783 O O . VAL C 2 216 ? 90.942 135.378 85.481 1.00 99.00 216 VAL C O 1
ATOM 11787 N N . GLN C 2 217 ? 92.441 133.684 85.586 1.00 99.00 217 GLN C N 1
ATOM 11788 C CA . GLN C 2 217 ? 91.535 132.637 85.265 1.00 99.00 217 GLN C CA 1
ATOM 11789 C C . GLN C 2 217 ? 91.609 131.643 86.390 1.00 99.00 217 GLN C C 1
ATOM 11790 O O . GLN C 2 217 ? 92.694 131.234 86.801 1.00 99.00 217 GLN C O 1
ATOM 11796 N N . ILE C 2 218 ? 90.442 131.244 86.869 1.00 99.00 218 ILE C N 1
ATOM 11797 C CA . ILE C 2 218 ? 90.326 130.301 87.961 1.00 99.00 218 ILE C CA 1
ATOM 11798 C C . ILE C 2 218 ? 89.773 128.999 87.388 1.00 99.00 218 ILE C C 1
ATOM 11799 O O . ILE C 2 218 ? 88.931 129.026 86.486 1.00 99.00 218 ILE C O 1
ATOM 11804 N N . GLY C 2 219 ? 90.278 127.873 87.894 1.00 99.00 219 GLY C N 1
ATOM 11805 C CA . GLY C 2 219 ? 89.726 126.541 87.622 1.00 99.00 219 GLY C CA 1
ATOM 11806 C C . GLY C 2 219 ? 88.804 126.124 88.758 1.00 99.00 219 GLY C C 1
ATOM 11807 O O . GLY C 2 219 ? 88.346 126.973 89.534 1.00 99.00 219 GLY C O 1
ATOM 11808 N N . SER C 2 220 ? 88.524 124.824 88.859 1.00 99.00 220 SER C N 1
ATOM 11809 C CA . SER C 2 220 ? 87.750 124.274 89.989 1.00 99.00 220 SER C CA 1
ATOM 11810 C C . SER C 2 220 ? 88.567 124.196 91.294 1.00 99.00 220 SER C C 1
ATOM 11811 O O . SER C 2 220 ? 88.026 124.444 92.381 1.00 99.00 220 SER C O 1
ATOM 11814 N N . ASN C 2 221 ? 89.853 123.842 91.172 1.00 99.00 221 ASN C N 1
ATOM 11815 C CA . ASN C 2 221 ? 90.788 123.702 92.313 1.00 99.00 221 ASN C CA 1
ATOM 11816 C C . ASN C 2 221 ? 92.222 124.270 92.059 1.00 99.00 221 ASN C C 1
ATOM 11817 O O . ASN C 2 221 ? 93.184 123.862 92.720 1.00 99.00 221 ASN C O 1
ATOM 11822 N N . ASN C 2 222 ? 92.370 125.183 91.097 1.00 99.00 222 ASN C N 1
ATOM 11823 C CA . ASN C 2 222 ? 93.667 125.828 90.802 1.00 99.00 222 ASN C CA 1
ATOM 11824 C C . ASN C 2 222 ? 93.398 127.215 90.189 1.00 99.00 222 ASN C C 1
ATOM 11825 O O . ASN C 2 222 ? 92.280 127.459 89.737 1.00 99.00 222 ASN C O 1
ATOM 11830 N N . ILE C 2 223 ? 94.402 128.096 90.152 1.00 99.00 223 ILE C N 1
ATOM 11831 C CA . ILE C 2 223 ? 94.232 129.440 89.565 1.00 99.00 223 ILE C CA 1
ATOM 11832 C C . ILE C 2 223 ? 95.460 129.938 88.806 1.00 99.00 223 ILE C C 1
ATOM 11833 O O . ILE C 2 223 ? 96.600 129.648 89.175 1.00 99.00 223 ILE C O 1
ATOM 11838 N N . ARG C 2 224 ? 95.192 130.706 87.752 1.00 99.00 224 ARG C N 1
ATOM 11839 C CA . ARG C 2 224 ? 96.210 131.261 86.881 1.00 99.00 224 ARG C CA 1
ATOM 11840 C C . ARG C 2 224 ? 95.928 132.729 86.667 1.00 99.00 224 ARG C C 1
ATOM 11841 O O . ARG C 2 224 ? 94.778 133.131 86.509 1.00 99.00 224 ARG C O 1
ATOM 11849 N N . ALA C 2 225 ? 96.990 133.520 86.640 1.00 99.00 225 ALA C N 1
ATOM 11850 C CA . ALA C 2 225 ? 96.882 134.934 86.352 1.00 99.00 225 ALA C CA 1
ATOM 11851 C C . ALA C 2 225 ? 97.860 135.322 85.256 1.00 99.00 225 ALA C C 1
ATOM 11852 O O . ALA C 2 225 ? 99.061 135.067 85.366 1.00 99.00 225 ALA C O 1
ATOM 11854 N N . HIS C 2 226 ? 97.329 135.921 84.192 1.00 99.00 226 HIS C N 1
ATOM 11855 C CA . HIS C 2 226 ? 98.126 136.593 83.175 1.00 99.00 226 HIS C CA 1
ATOM 11856 C C . HIS C 2 226 ? 98.086 138.085 83.430 1.00 99.00 226 HIS C C 1
ATOM 11857 O O . HIS C 2 226 ? 97.010 138.665 83.497 1.00 99.00 226 HIS C O 1
ATOM 11864 N N . VAL C 2 227 ? 99.240 138.713 83.579 1.00 99.00 227 VAL C N 1
ATOM 11865 C CA . VAL C 2 227 ? 99.325 140.154 83.404 1.00 99.00 227 VAL C CA 1
ATOM 11866 C C . VAL C 2 227 ? 100.265 140.288 82.227 1.00 99.00 227 VAL C C 1
ATOM 11867 O O . VAL C 2 227 ? 101.446 140.056 82.392 1.00 99.00 227 VAL C O 1
ATOM 11871 N N . GLY C 2 228 ? 99.747 140.596 81.037 1.00 99.00 228 GLY C N 1
ATOM 11872 C CA . GLY C 2 228 ? 100.554 140.587 79.803 1.00 99.00 228 GLY C CA 1
ATOM 11873 C C . GLY C 2 228 ? 101.471 139.371 79.664 1.00 99.00 228 GLY C C 1
ATOM 11874 O O . GLY C 2 228 ? 100.994 138.237 79.626 1.00 99.00 228 GLY C O 1
ATOM 11875 N N . ASP C 2 229 ? 102.788 139.618 79.628 1.00 99.00 229 ASP C N 1
ATOM 11876 C CA . ASP C 2 229 ? 103.821 138.568 79.502 1.00 99.00 229 ASP C CA 1
ATOM 11877 C C . ASP C 2 229 ? 104.390 138.099 80.873 1.00 99.00 229 ASP C C 1
ATOM 11878 O O . ASP C 2 229 ? 105.420 137.423 80.903 1.00 99.00 229 ASP C O 1
ATOM 11883 N N . PHE C 2 230 ? 103.741 138.467 81.986 1.00 99.00 230 PHE C N 1
ATOM 11884 C CA . PHE C 2 230 ? 104.150 138.049 83.338 1.00 99.00 230 PHE C CA 1
ATOM 11885 C C . PHE C 2 230 ? 103.084 137.051 83.784 1.00 99.00 230 PHE C C 1
ATOM 11886 O O . PHE C 2 230 ? 101.897 137.356 83.735 1.00 99.00 230 PHE C O 1
ATOM 11894 N N . ILE C 2 231 ? 103.478 135.854 84.191 1.00 99.00 231 ILE C N 1
ATOM 11895 C CA . ILE C 2 231 ? 102.513 134.760 84.254 1.00 99.00 231 ILE C CA 1
ATOM 11896 C C . ILE C 2 231 ? 102.549 134.069 85.605 1.00 99.00 231 ILE C C 1
ATOM 11897 O O . ILE C 2 231 ? 103.619 133.761 86.105 1.00 99.00 231 ILE C O 1
ATOM 11902 N N . PHE C 2 232 ? 101.372 133.800 86.166 1.00 99.00 232 PHE C N 1
ATOM 11903 C CA . PHE C 2 232 ? 101.235 133.233 87.499 1.00 99.00 232 PHE C CA 1
ATOM 11904 C C . PHE C 2 232 ? 100.455 131.933 87.470 1.00 99.00 232 PHE C C 1
ATOM 11905 O O . PHE C 2 232 ? 99.461 131.847 86.768 1.00 99.00 232 PHE C O 1
ATOM 11913 N N . THR C 2 233 ? 100.874 130.951 88.265 1.00 99.00 233 THR C N 1
ATOM 11914 C CA . THR C 2 233 ? 100.100 129.728 88.466 1.00 99.00 233 THR C CA 1
ATOM 11915 C C . THR C 2 233 ? 100.188 129.276 89.923 1.00 99.00 233 THR C C 1
ATOM 11916 O O . THR C 2 233 ? 101.264 129.285 90.507 1.00 99.00 233 THR C O 1
ATOM 11920 N N . SER C 2 234 ? 99.049 128.919 90.515 1.00 99.00 234 SER C N 1
ATOM 11921 C CA . SER C 2 234 ? 99.014 128.290 91.841 1.00 99.00 234 SER C CA 1
ATOM 11922 C C . SER C 2 234 ? 97.811 127.387 91.943 1.00 99.00 234 SER C C 1
ATOM 11923 O O . SER C 2 234 ? 96.731 127.729 91.462 1.00 99.00 234 SER C O 1
ATOM 11926 N N . LYS C 2 235 ? 98.006 126.229 92.564 1.00 99.00 235 LYS C N 1
ATOM 11927 C CA . LYS C 2 235 ? 96.887 125.405 92.957 1.00 99.00 235 LYS C CA 1
ATOM 11928 C C . LYS C 2 235 ? 96.301 126.015 94.193 1.00 99.00 235 LYS C C 1
ATOM 11929 O O . LYS C 2 235 ? 96.951 126.798 94.895 1.00 99.00 235 LYS C O 1
ATOM 11935 N N . LEU C 2 236 ? 95.050 125.654 94.413 1.00 99.00 236 LEU C N 1
ATOM 11936 C CA . LEU C 2 236 ? 94.248 126.132 95.511 1.00 99.00 236 LEU C CA 1
ATOM 11937 C C . LEU C 2 236 ? 93.957 124.932 96.391 1.00 99.00 236 LEU C C 1
ATOM 11938 O O . LEU C 2 236 ? 94.387 123.820 96.088 1.00 99.00 236 LEU C O 1
ATOM 11943 N N . VAL C 2 237 ? 93.217 125.171 97.473 1.00 99.00 237 VAL C N 1
ATOM 11944 C CA . VAL C 2 237 ? 92.850 124.146 98.462 1.00 99.00 237 VAL C CA 1
ATOM 11945 C C . VAL C 2 237 ? 91.306 124.159 98.638 1.00 99.00 237 VAL C C 1
ATOM 11946 O O . VAL C 2 237 ? 90.659 125.164 98.328 1.00 99.00 237 VAL C O 1
ATOM 11950 N N . ASP C 2 238 ? 90.728 123.028 99.061 1.00 99.00 238 ASP C N 1
ATOM 11951 C CA . ASP C 2 238 ? 89.272 122.901 99.312 1.00 99.00 238 ASP C CA 1
ATOM 11952 C C . ASP C 2 238 ? 88.725 124.142 100.040 1.00 99.00 238 ASP C C 1
ATOM 11953 O O . ASP C 2 238 ? 87.749 124.757 99.611 1.00 99.00 238 ASP C O 1
ATOM 11958 N N . GLY C 2 239 ? 89.399 124.508 101.123 1.00 99.00 239 GLY C N 1
ATOM 11959 C CA . GLY C 2 239 ? 89.230 125.802 101.756 1.00 99.00 239 GLY C CA 1
ATOM 11960 C C . GLY C 2 239 ? 87.823 126.144 102.188 1.00 99.00 239 GLY C C 1
ATOM 11961 O O . GLY C 2 239 ? 87.314 127.212 101.851 1.00 99.00 239 GLY C O 1
ATOM 11962 N N . ARG C 2 240 ? 87.185 125.254 102.942 1.00 99.00 240 ARG C N 1
ATOM 11963 C CA . ARG C 2 240 ? 85.971 125.649 103.657 1.00 99.00 240 ARG C CA 1
ATOM 11964 C C . ARG C 2 240 ? 86.407 126.808 104.562 1.00 99.00 240 ARG C C 1
ATOM 11965 O O . ARG C 2 240 ? 87.363 126.689 105.330 1.00 99.00 240 ARG C O 1
ATOM 11973 N N . PHE C 2 241 ? 85.731 127.938 104.414 1.00 99.00 241 PHE C N 1
ATOM 11974 C CA . PHE C 2 241 ? 85.953 129.104 105.258 1.00 99.00 241 PHE C CA 1
ATOM 11975 C C . PHE C 2 241 ? 84.570 129.577 105.738 1.00 99.00 241 PHE C C 1
ATOM 11976 O O . PHE C 2 241 ? 83.569 129.286 105.064 1.00 99.00 241 PHE C O 1
ATOM 11984 N N . PRO C 2 242 ? 84.492 130.258 106.914 1.00 99.00 242 PRO C N 1
ATOM 11985 C CA . PRO C 2 242 ? 83.220 130.868 107.370 1.00 99.00 242 PRO C CA 1
ATOM 11986 C C . PRO C 2 242 ? 82.586 131.937 106.460 1.00 99.00 242 PRO C C 1
ATOM 11987 O O . PRO C 2 242 ? 83.273 132.602 105.684 1.00 99.00 242 PRO C O 1
ATOM 11991 N N . ASP C 2 243 ? 81.273 132.101 106.587 1.00 99.00 243 ASP C N 1
ATOM 11992 C CA . ASP C 2 243 ? 80.544 133.144 105.872 1.00 99.00 243 ASP C CA 1
ATOM 11993 C C . ASP C 2 243 ? 80.855 134.493 106.551 1.00 99.00 243 ASP C C 1
ATOM 11994 O O . ASP C 2 243 ? 80.507 134.704 107.714 1.00 99.00 243 ASP C O 1
ATOM 11999 N N . TYR C 2 244 ? 81.513 135.394 105.817 1.00 99.00 244 TYR C N 1
ATOM 12000 C CA . TYR C 2 244 ? 81.905 136.699 106.354 1.00 99.00 244 TYR C CA 1
ATOM 12001 C C . TYR C 2 244 ? 80.728 137.586 106.753 1.00 99.00 244 TYR C C 1
ATOM 12002 O O . TYR C 2 244 ? 80.929 138.595 107.409 1.00 99.00 244 TYR C O 1
ATOM 12011 N N . ARG C 2 245 ? 79.519 137.246 106.320 1.00 99.00 245 ARG C N 1
ATOM 12012 C CA . ARG C 2 245 ? 78.325 137.971 106.738 1.00 99.00 245 ARG C CA 1
ATOM 12013 C C . ARG C 2 245 ? 77.846 137.566 108.147 1.00 99.00 245 ARG C C 1
ATOM 12014 O O . ARG C 2 245 ? 77.064 138.296 108.756 1.00 99.00 245 ARG C O 1
ATOM 12022 N N . ARG C 2 246 ? 78.306 136.415 108.653 1.00 99.00 246 ARG C N 1
ATOM 12023 C CA . ARG C 2 246 ? 78.175 136.059 110.087 1.00 99.00 246 ARG C CA 1
ATOM 12024 C C . ARG C 2 246 ? 79.253 136.719 110.961 1.00 99.00 246 ARG C C 1
ATOM 12025 O O . ARG C 2 246 ? 79.102 136.794 112.182 1.00 99.00 246 ARG C O 1
ATOM 12033 N N . VAL C 2 247 ? 80.337 137.160 110.331 1.00 99.00 247 VAL C N 1
ATOM 12034 C CA . VAL C 2 247 ? 81.473 137.784 110.997 1.00 99.00 247 VAL C CA 1
ATOM 12035 C C . VAL C 2 247 ? 81.277 139.312 111.111 1.00 99.00 247 VAL C C 1
ATOM 12036 O O . VAL C 2 247 ? 81.667 139.922 112.108 1.00 99.00 247 VAL C O 1
ATOM 12040 N N . LEU C 2 248 ? 80.692 139.916 110.076 1.00 99.00 248 LEU C N 1
ATOM 12041 C CA . LEU C 2 248 ? 80.200 141.314 110.101 1.00 99.00 248 LEU C CA 1
ATOM 12042 C C . LEU C 2 248 ? 79.286 141.616 111.296 1.00 99.00 248 LEU C C 1
ATOM 12043 O O . LEU C 2 248 ? 78.273 140.939 111.457 1.00 99.00 248 LEU C O 1
ATOM 12048 N N . PRO C 2 249 ? 79.608 142.641 112.119 1.00 99.00 249 PRO C N 1
ATOM 12049 C CA . PRO C 2 249 ? 78.556 143.072 113.058 1.00 99.00 249 PRO C CA 1
ATOM 12050 C C . PRO C 2 249 ? 77.430 143.787 112.303 1.00 99.00 249 PRO C C 1
ATOM 12051 O O . PRO C 2 249 ? 77.714 144.649 111.471 1.00 99.00 249 PRO C O 1
ATOM 12055 N N . LYS C 2 250 ? 76.177 143.423 112.583 1.00 99.00 250 LYS C N 1
ATOM 12056 C CA . LYS C 2 250 ? 75.035 143.814 111.725 1.00 99.00 250 LYS C CA 1
ATOM 12057 C C . LYS C 2 250 ? 74.787 145.326 111.687 1.00 99.00 250 LYS C C 1
ATOM 12058 O O . LYS C 2 250 ? 74.926 145.952 110.631 1.00 99.00 250 LYS C O 1
ATOM 12064 N N . ASN C 2 251 ? 74.399 145.897 112.823 1.00 99.00 251 ASN C N 1
ATOM 12065 C CA . ASN C 2 251 ? 74.377 147.354 112.985 1.00 99.00 251 ASN C CA 1
ATOM 12066 C C . ASN C 2 251 ? 74.764 147.711 114.410 1.00 99.00 251 ASN C C 1
ATOM 12067 O O . ASN C 2 251 ? 73.935 147.683 115.324 1.00 99.00 251 ASN C O 1
ATOM 12072 N N . PRO C 2 252 ? 76.047 148.026 114.602 1.00 99.00 252 PRO C N 1
ATOM 12073 C CA . PRO C 2 252 ? 76.521 148.653 115.807 1.00 99.00 252 PRO C CA 1
ATOM 12074 C C . PRO C 2 252 ? 75.956 150.068 115.876 1.00 99.00 252 PRO C C 1
ATOM 12075 O O . PRO C 2 252 ? 76.230 150.890 114.987 1.00 99.00 252 PRO C O 1
ATOM 12079 N N . ASP C 2 253 ? 75.186 150.339 116.930 1.00 99.00 253 ASP C N 1
ATOM 12080 C CA . ASP C 2 253 ? 74.293 151.516 116.993 1.00 99.00 253 ASP C CA 1
ATOM 12081 C C . ASP C 2 253 ? 74.944 152.923 117.094 1.00 99.00 253 ASP C C 1
ATOM 12082 O O . ASP C 2 253 ? 74.444 153.859 116.466 1.00 99.00 253 ASP C O 1
ATOM 12087 N N . LYS C 2 254 ? 76.033 153.069 117.859 1.00 99.00 254 LYS C N 1
ATOM 12088 C CA . LYS C 2 254 ? 76.703 154.376 118.079 1.00 99.00 254 LYS C CA 1
ATOM 12089 C C . LYS C 2 254 ? 77.779 154.652 116.999 1.00 99.00 254 LYS C C 1
ATOM 12090 O O . LYS C 2 254 ? 78.527 153.746 116.640 1.00 99.00 254 LYS C O 1
ATOM 12096 N N . HIS C 2 255 ? 77.853 155.883 116.476 1.00 99.00 255 HIS C N 1
ATOM 12097 C CA . HIS C 2 255 ? 78.793 156.207 115.377 1.00 99.00 255 HIS C CA 1
ATOM 12098 C C . HIS C 2 255 ? 79.864 157.217 115.776 1.00 99.00 255 HIS C C 1
ATOM 12099 O O . HIS C 2 255 ? 79.635 158.111 116.593 1.00 99.00 255 HIS C O 1
ATOM 12106 N N . LEU C 2 256 ? 81.023 157.066 115.146 1.00 99.00 256 LEU C N 1
ATOM 12107 C CA . LEU C 2 256 ? 82.228 157.786 115.504 1.00 99.00 256 LEU C CA 1
ATOM 12108 C C . LEU C 2 256 ? 83.037 158.041 114.249 1.00 99.00 256 LEU C C 1
ATOM 12109 O O . LEU C 2 256 ? 83.218 157.129 113.466 1.00 99.00 256 LEU C O 1
ATOM 12114 N N . GLU C 2 257 ? 83.499 159.274 114.044 1.00 99.00 257 GLU C N 1
ATOM 12115 C CA . GLU C 2 257 ? 84.544 159.578 113.051 1.00 99.00 257 GLU C CA 1
ATOM 12116 C C . GLU C 2 257 ? 85.729 160.254 113.735 1.00 99.00 257 GLU C C 1
ATOM 12117 O O . GLU C 2 257 ? 85.586 160.799 114.828 1.00 99.00 257 GLU C O 1
ATOM 12123 N N . ALA C 2 258 ? 86.890 160.229 113.079 1.00 99.00 258 ALA C N 1
ATOM 12124 C CA . ALA C 2 258 ? 88.050 161.034 113.502 1.00 99.00 258 ALA C CA 1
ATOM 12125 C C . ALA C 2 258 ? 89.056 161.211 112.365 1.00 99.00 258 ALA C C 1
ATOM 12126 O O . ALA C 2 258 ? 89.121 160.385 111.450 1.00 99.00 258 ALA C O 1
ATOM 12128 N N . GLY C 2 259 ? 89.834 162.291 112.434 1.00 99.00 259 GLY C N 1
ATOM 12129 C CA . GLY C 2 259 ? 90.800 162.620 111.389 1.00 99.00 259 GLY C CA 1
ATOM 12130 C C . GLY C 2 259 ? 91.941 161.625 111.376 1.00 99.00 259 GLY C C 1
ATOM 12131 O O . GLY C 2 259 ? 92.581 161.452 112.384 1.00 99.00 259 GLY C O 1
ATOM 12132 N N . CYS C 2 260 ? 92.192 160.996 110.228 1.00 99.00 260 CYS C N 1
ATOM 12133 C CA . CYS C 2 260 ? 93.148 159.883 110.073 1.00 99.00 260 CYS C CA 1
ATOM 12134 C C . CYS C 2 260 ? 94.566 160.164 110.565 1.00 99.00 260 CYS C C 1
ATOM 12135 O O . CYS C 2 260 ? 95.110 159.406 111.364 1.00 99.00 260 CYS C O 1
ATOM 12138 N N . ASP C 2 261 ? 95.149 161.255 110.077 1.00 99.00 261 ASP C N 1
ATOM 12139 C CA . ASP C 2 261 ? 96.570 161.567 110.307 1.00 99.00 261 ASP C CA 1
ATOM 12140 C C . ASP C 2 261 ? 96.835 161.882 111.782 1.00 99.00 261 ASP C C 1
ATOM 12141 O O . ASP C 2 261 ? 97.847 161.456 112.361 1.00 99.00 261 ASP C O 1
ATOM 12146 N N . LEU C 2 262 ? 95.928 162.684 112.345 1.00 99.00 262 LEU C N 1
ATOM 12147 C CA . LEU C 2 262 ? 95.918 163.083 113.755 1.00 99.00 262 LEU C CA 1
ATOM 12148 C C . LEU C 2 262 ? 95.771 161.827 114.598 1.00 99.00 262 LEU C C 1
ATOM 12149 O O . LEU C 2 262 ? 96.456 161.643 115.602 1.00 99.00 262 LEU C O 1
ATOM 12154 N N . LEU C 2 263 ? 94.833 160.998 114.165 1.00 99.00 263 LEU C N 1
ATOM 12155 C CA . LEU C 2 263 ? 94.558 159.735 114.791 1.00 99.00 263 LEU C CA 1
ATOM 12156 C C . LEU C 2 263 ? 95.829 158.935 114.797 1.00 99.00 263 LEU C C 1
ATOM 12157 O O . LEU C 2 263 ? 96.276 158.496 115.833 1.00 99.00 263 LEU C O 1
ATOM 12162 N N . LYS C 2 264 ? 96.404 158.790 113.616 1.00 99.00 264 LYS C N 1
ATOM 12163 C CA . LYS C 2 264 ? 97.554 157.942 113.366 1.00 99.00 264 LYS C CA 1
ATOM 12164 C C . LYS C 2 264 ? 98.789 158.358 114.133 1.00 99.00 264 LYS C C 1
ATOM 12165 O O . LYS C 2 264 ? 99.496 157.519 114.685 1.00 99.00 264 LYS C O 1
ATOM 12171 N N . GLN C 2 265 ? 99.058 159.651 114.148 1.00 99.00 265 GLN C N 1
ATOM 12172 C CA . GLN C 2 265 ? 100.218 160.152 114.859 1.00 99.00 265 GLN C CA 1
ATOM 12173 C C . GLN C 2 265 ? 100.059 159.996 116.341 1.00 99.00 265 GLN C C 1
ATOM 12174 O O . GLN C 2 265 ? 101.029 159.803 117.057 1.00 99.00 265 GLN C O 1
ATOM 12180 N N . ALA C 2 266 ? 98.825 160.128 116.796 1.00 99.00 266 ALA C N 1
ATOM 12181 C CA . ALA C 2 266 ? 98.525 160.007 118.200 1.00 99.00 266 ALA C CA 1
ATOM 12182 C C . ALA C 2 266 ? 98.640 158.580 118.618 1.00 99.00 266 ALA C C 1
ATOM 12183 O O . ALA C 2 266 ? 99.100 158.294 119.720 1.00 99.00 266 ALA C O 1
ATOM 12185 N N . PHE C 2 267 ? 98.168 157.693 117.750 1.00 99.00 267 PHE C N 1
ATOM 12186 C CA . PHE C 2 267 ? 98.296 156.282 117.988 1.00 99.00 267 PHE C CA 1
ATOM 12187 C C . PHE C 2 267 ? 99.705 155.894 118.015 1.00 99.00 267 PHE C C 1
ATOM 12188 O O . PHE C 2 267 ? 100.084 155.108 118.857 1.00 99.00 267 PHE C O 1
ATOM 12196 N N . ALA C 2 268 ? 100.452 156.369 117.028 1.00 99.00 268 ALA C N 1
ATOM 12197 C CA . ALA C 2 268 ? 101.857 156.082 116.951 1.00 99.00 268 ALA C CA 1
ATOM 12198 C C . ALA C 2 268 ? 102.453 156.337 118.313 1.00 99.00 268 ALA C C 1
ATOM 12199 O O . ALA C 2 268 ? 103.079 155.459 118.892 1.00 99.00 268 ALA C O 1
ATOM 12201 N N . ARG C 2 269 ? 102.184 157.524 118.841 1.00 99.00 269 ARG C N 1
ATOM 12202 C CA . ARG C 2 269 ? 102.762 157.958 120.099 1.00 99.00 269 ARG C CA 1
ATOM 12203 C C . ARG C 2 269 ? 102.337 157.135 121.297 1.00 99.00 269 ARG C C 1
ATOM 12204 O O . ARG C 2 269 ? 103.173 156.611 122.042 1.00 99.00 269 ARG C O 1
ATOM 12212 N N . ALA C 2 270 ? 101.029 157.031 121.476 1.00 99.00 270 ALA C N 1
ATOM 12213 C CA . ALA C 2 270 ? 100.477 156.335 122.629 1.00 99.00 270 ALA C CA 1
ATOM 12214 C C . ALA C 2 270 ? 100.876 154.863 122.632 1.00 99.00 270 ALA C C 1
ATOM 12215 O O . ALA C 2 270 ? 101.160 154.270 123.691 1.00 99.00 270 ALA C O 1
ATOM 12217 N N . ALA C 2 271 ? 100.917 154.298 121.429 1.00 99.00 271 ALA C N 1
ATOM 12218 C CA . ALA C 2 271 ? 101.216 152.885 121.221 1.00 99.00 271 ALA C CA 1
ATOM 12219 C C . ALA C 2 271 ? 102.517 152.411 121.815 1.00 99.00 271 ALA C C 1
ATOM 12220 O O . ALA C 2 271 ? 102.635 151.235 122.156 1.00 99.00 271 ALA C O 1
ATOM 12222 N N . ILE C 2 272 ? 103.496 153.305 121.897 1.00 99.00 272 ILE C N 1
ATOM 12223 C CA . ILE C 2 272 ? 104.852 152.899 122.230 1.00 99.00 272 ILE C CA 1
ATOM 12224 C C . ILE C 2 272 ? 104.944 152.419 123.671 1.00 99.00 272 ILE C C 1
ATOM 12225 O O . ILE C 2 272 ? 105.758 151.549 123.989 1.00 99.00 272 ILE C O 1
ATOM 12230 N N . LEU C 2 273 ? 104.098 152.984 124.528 1.00 99.00 273 LEU C N 1
ATOM 12231 C CA . LEU C 2 273 ? 104.063 152.626 125.941 1.00 99.00 273 LEU C CA 1
ATOM 12232 C C . LEU C 2 273 ? 102.997 151.573 126.305 1.00 99.00 273 LEU C C 1
ATOM 12233 O O . LEU C 2 273 ? 102.765 151.318 127.490 1.00 99.00 273 LEU C O 1
ATOM 12238 N N . SER C 2 274 ? 102.379 150.935 125.309 1.00 99.00 274 SER C N 1
ATOM 12239 C CA . SER C 2 274 ? 101.672 149.666 125.549 1.00 99.00 274 SER C CA 1
ATOM 12240 C C . SER C 2 274 ? 102.684 148.526 125.501 1.00 99.00 274 SER C C 1
ATOM 12241 O O . SER C 2 274 ? 103.671 148.601 124.774 1.00 99.00 274 SER C O 1
ATOM 12244 N N . ASN C 2 275 ? 102.439 147.467 126.266 1.00 99.00 275 ASN C N 1
ATOM 12245 C CA . ASN C 2 275 ? 103.309 146.288 126.235 1.00 99.00 275 ASN C CA 1
ATOM 12246 C C . ASN C 2 275 ? 103.329 145.797 124.798 1.00 99.00 275 ASN C C 1
ATOM 12247 O O . ASN C 2 275 ? 102.265 145.680 124.188 1.00 99.00 275 ASN C O 1
ATOM 12252 N N . GLU C 2 276 ? 104.522 145.544 124.256 1.00 99.00 276 GLU C N 1
ATOM 12253 C CA . GLU C 2 276 ? 104.660 145.191 122.845 1.00 99.00 276 GLU C CA 1
ATOM 12254 C C . GLU C 2 276 ? 104.039 143.851 122.436 1.00 99.00 276 GLU C C 1
ATOM 12255 O O . GLU C 2 276 ? 103.750 143.644 121.261 1.00 99.00 276 GLU C O 1
ATOM 12261 N N . LYS C 2 277 ? 103.872 142.935 123.383 1.00 99.00 277 LYS C N 1
ATOM 12262 C CA . LYS C 2 277 ? 103.274 141.628 123.081 1.00 99.00 277 LYS C CA 1
ATOM 12263 C C . LYS C 2 277 ? 101.747 141.698 123.093 1.00 99.00 277 LYS C C 1
ATOM 12264 O O . LYS C 2 277 ? 101.106 141.071 122.253 1.00 99.00 277 LYS C O 1
ATOM 12270 N N . PHE C 2 278 ? 101.171 142.468 124.021 1.00 99.00 278 PHE C N 1
ATOM 12271 C CA . PHE C 2 278 ? 99.700 142.581 124.137 1.00 99.00 278 PHE C CA 1
ATOM 12272 C C . PHE C 2 278 ? 99.127 143.781 123.409 1.00 99.00 278 PHE C C 1
ATOM 12273 O O . PHE C 2 278 ? 97.951 143.773 123.051 1.00 99.00 278 PHE C O 1
ATOM 12281 N N . ARG C 2 279 ? 99.940 144.823 123.244 1.00 99.00 279 ARG C N 1
ATOM 12282 C CA . ARG C 2 279 ? 99.531 146.066 122.597 1.00 99.00 279 ARG C CA 1
ATOM 12283 C C . ARG C 2 279 ? 98.330 146.678 123.297 1.00 99.00 279 ARG C C 1
ATOM 12284 O O . ARG C 2 279 ? 97.433 147.214 122.657 1.00 99.00 279 ARG C O 1
ATOM 12292 N N . GLY C 2 280 ? 98.349 146.610 124.626 1.00 99.00 280 GLY C N 1
ATOM 12293 C CA . GLY C 2 280 ? 97.182 146.916 125.445 1.00 99.00 280 GLY C CA 1
ATOM 12294 C C . GLY C 2 280 ? 96.978 148.387 125.784 1.00 99.00 280 GLY C C 1
ATOM 12295 O O . GLY C 2 280 ? 97.920 149.077 126.188 1.00 99.00 280 GLY C O 1
ATOM 12296 N N . VAL C 2 281 ? 95.732 148.845 125.647 1.00 99.00 281 VAL C N 1
ATOM 12297 C CA . VAL C 2 281 ? 95.353 150.249 125.852 1.00 99.00 281 VAL C CA 1
ATOM 12298 C C . VAL C 2 281 ? 93.870 150.297 126.233 1.00 99.00 281 VAL C C 1
ATOM 12299 O O . VAL C 2 281 ? 93.165 149.332 125.981 1.00 99.00 281 VAL C O 1
ATOM 12303 N N . ARG C 2 282 ? 93.406 151.392 126.833 1.00 99.00 282 ARG C N 1
ATOM 12304 C CA . ARG C 2 282 ? 91.971 151.636 126.996 1.00 99.00 282 ARG C CA 1
ATOM 12305 C C . ARG C 2 282 ? 91.596 152.925 126.272 1.00 99.00 282 ARG C C 1
ATOM 12306 O O . ARG C 2 282 ? 92.242 153.952 126.469 1.00 99.00 282 ARG C O 1
ATOM 12314 N N . LEU C 2 283 ? 90.549 152.863 125.449 1.00 99.00 283 LEU C N 1
ATOM 12315 C CA . LEU C 2 283 ? 90.010 154.025 124.747 1.00 99.00 283 LEU C CA 1
ATOM 12316 C C . LEU C 2 283 ? 88.732 154.483 125.426 1.00 99.00 283 LEU C C 1
ATOM 12317 O O . LEU C 2 283 ? 87.789 153.708 125.555 1.00 99.00 283 LEU C O 1
ATOM 12322 N N . TYR C 2 284 ? 88.707 155.742 125.843 1.00 99.00 284 TYR C N 1
ATOM 12323 C CA . TYR C 2 284 ? 87.527 156.340 126.424 1.00 99.00 284 TYR C CA 1
ATOM 12324 C C . TYR C 2 284 ? 87.082 157.424 125.506 1.00 99.00 284 TYR C C 1
ATOM 12325 O O . TYR C 2 284 ? 87.864 158.293 125.135 1.00 99.00 284 TYR C O 1
ATOM 12334 N N . VAL C 2 285 ? 85.803 157.397 125.190 1.00 99.00 285 VAL C N 1
ATOM 12335 C CA . VAL C 2 285 ? 85.261 158.201 124.125 1.00 99.00 285 VAL C CA 1
ATOM 12336 C C . VAL C 2 285 ? 84.164 159.067 124.723 1.00 99.00 285 VAL C C 1
ATOM 12337 O O . VAL C 2 285 ? 83.462 158.631 125.624 1.00 99.00 285 VAL C O 1
ATOM 12341 N N . SER C 2 286 ? 84.059 160.307 124.252 1.00 99.00 286 SER C N 1
ATOM 12342 C CA . SER C 2 286 ? 82.973 161.204 124.646 1.00 99.00 286 SER C CA 1
ATOM 12343 C C . SER C 2 286 ? 82.613 162.112 123.474 1.00 99.00 286 SER C C 1
ATOM 12344 O O . SER C 2 286 ? 83.270 162.091 122.427 1.00 99.00 286 SER C O 1
ATOM 12347 N N . GLU C 2 287 ? 81.552 162.892 123.641 1.00 99.00 287 GLU C N 1
ATOM 12348 C CA . GLU C 2 287 ? 81.065 163.726 122.550 1.00 99.00 287 GLU C CA 1
ATOM 12349 C C . GLU C 2 287 ? 82.177 164.655 122.050 1.00 99.00 287 GLU C C 1
ATOM 12350 O O . GLU C 2 287 ? 82.840 165.332 122.839 1.00 99.00 287 GLU C O 1
ATOM 12356 N N . ASN C 2 288 ? 82.411 164.619 120.741 1.00 99.00 288 ASN C N 1
ATOM 12357 C CA . ASN C 2 288 ? 83.434 165.428 120.075 1.00 99.00 288 ASN C CA 1
ATOM 12358 C C . ASN C 2 288 ? 84.885 165.177 120.543 1.00 99.00 288 ASN C C 1
ATOM 12359 O O . ASN C 2 288 ? 85.769 165.976 120.226 1.00 99.00 288 ASN C O 1
ATOM 12364 N N . GLN C 2 289 ? 85.148 164.068 121.238 1.00 99.00 289 GLN C N 1
ATOM 12365 C CA . GLN C 2 289 ? 86.457 163.865 121.871 1.00 99.00 289 GLN C CA 1
ATOM 12366 C C . GLN C 2 289 ? 86.790 162.395 122.104 1.00 99.00 289 GLN C C 1
ATOM 12367 O O . GLN C 2 289 ? 85.893 161.581 122.274 1.00 99.00 289 GLN C O 1
ATOM 12373 N N . LEU C 2 290 ? 88.079 162.055 122.097 1.00 99.00 290 LEU C N 1
ATOM 12374 C CA . LEU C 2 290 ? 88.536 160.731 122.533 1.00 99.00 290 LEU C CA 1
ATOM 12375 C C . LEU C 2 290 ? 89.722 160.862 123.471 1.00 99.00 290 LEU C C 1
ATOM 12376 O O . LEU C 2 290 ? 90.620 161.656 123.229 1.00 99.00 290 LEU C O 1
ATOM 12381 N N . LYS C 2 291 ? 89.713 160.062 124.533 1.00 99.00 291 LYS C N 1
ATOM 12382 C CA . LYS C 2 291 ? 90.796 159.999 125.496 1.00 99.00 291 LYS C CA 1
ATOM 12383 C C . LYS C 2 291 ? 91.406 158.601 125.450 1.00 99.00 291 LYS C C 1
ATOM 12384 O O . LYS C 2 291 ? 90.708 157.598 125.605 1.00 99.00 291 LYS C O 1
ATOM 12390 N N . ILE C 2 292 ? 92.715 158.559 125.258 1.00 99.00 292 ILE C N 1
ATOM 12391 C CA . ILE C 2 292 ? 93.451 157.329 125.073 1.00 99.00 292 ILE C CA 1
ATOM 12392 C C . ILE C 2 292 ? 94.380 157.199 126.235 1.00 99.00 292 ILE C C 1
ATOM 12393 O O . ILE C 2 292 ? 95.107 158.133 126.505 1.00 99.00 292 ILE C O 1
ATOM 12398 N N . THR C 2 293 ? 94.361 156.062 126.918 1.00 99.00 293 THR C N 1
ATOM 12399 C CA . THR C 2 293 ? 95.354 155.779 127.948 1.00 99.00 293 THR C CA 1
ATOM 12400 C C . THR C 2 293 ? 95.702 154.316 127.968 1.00 99.00 293 THR C C 1
ATOM 12401 O O . THR C 2 293 ? 94.900 153.476 127.574 1.00 99.00 293 THR C O 1
ATOM 12405 N N . ALA C 2 294 ? 96.883 154.027 128.492 1.00 99.00 294 ALA C N 1
ATOM 12406 C CA . ALA C 2 294 ? 97.386 152.667 128.614 1.00 99.00 294 ALA C CA 1
ATOM 12407 C C . ALA C 2 294 ? 98.217 152.550 129.869 1.00 99.00 294 ALA C C 1
ATOM 12408 O O . ALA C 2 294 ? 98.522 153.552 130.513 1.00 99.00 294 ALA C O 1
ATOM 12410 N N . ASN C 2 295 ? 98.541 151.310 130.220 1.00 99.00 295 ASN C N 1
ATOM 12411 C CA . ASN C 2 295 ? 99.779 150.993 130.930 1.00 99.00 295 ASN C CA 1
ATOM 12412 C C . ASN C 2 295 ? 100.151 149.532 130.722 1.00 99.00 295 ASN C C 1
ATOM 12413 O O . ASN C 2 295 ? 99.307 148.723 130.342 1.00 99.00 295 ASN C O 1
ATOM 12418 N N . ASN C 2 296 ? 101.412 149.212 130.992 1.00 99.00 296 ASN C N 1
ATOM 12419 C CA . ASN C 2 296 ? 101.962 147.876 130.760 1.00 99.00 296 ASN C CA 1
ATOM 12420 C C . ASN C 2 296 ? 102.497 147.315 132.077 1.00 99.00 296 ASN C C 1
ATOM 12421 O O . ASN C 2 296 ? 102.409 147.994 133.096 1.00 99.00 296 ASN C O 1
ATOM 12426 N N . PRO C 2 297 ? 103.014 146.068 132.080 1.00 99.00 297 PRO C N 1
ATOM 12427 C CA . PRO C 2 297 ? 103.717 145.555 133.262 1.00 99.00 297 PRO C CA 1
ATOM 12428 C C . PRO C 2 297 ? 104.893 146.423 133.688 1.00 99.00 297 PRO C C 1
ATOM 12429 O O . PRO C 2 297 ? 105.065 146.667 134.888 1.00 99.00 297 PRO C O 1
ATOM 12433 N N . GLU C 2 298 ? 105.652 146.928 132.713 1.00 99.00 298 GLU C N 1
ATOM 12434 C CA . GLU C 2 298 ? 106.747 147.880 132.982 1.00 99.00 298 GLU C CA 1
ATOM 12435 C C . GLU C 2 298 ? 106.297 149.156 133.742 1.00 99.00 298 GLU C C 1
ATOM 12436 O O . GLU C 2 298 ? 107.145 149.917 134.208 1.00 99.00 298 GLU C O 1
ATOM 12442 N N . GLN C 2 299 ? 104.979 149.374 133.853 1.00 99.00 299 GLN C N 1
ATOM 12443 C CA . GLN C 2 299 ? 104.352 150.496 134.575 1.00 99.00 299 GLN C CA 1
ATOM 12444 C C . GLN C 2 299 ? 104.689 151.865 133.987 1.00 99.00 299 GLN C C 1
ATOM 12445 O O . GLN C 2 299 ? 104.805 152.888 134.675 1.00 99.00 299 GLN C O 1
ATOM 12451 N N . GLU C 2 300 ? 104.797 151.843 132.671 1.00 99.00 300 GLU C N 1
ATOM 12452 C CA . GLU C 2 300 ? 104.780 153.029 131.869 1.00 99.00 300 GLU C CA 1
ATOM 12453 C C . GLU C 2 300 ? 103.288 153.315 131.697 1.00 99.00 300 GLU C C 1
ATOM 12454 O O . GLU C 2 300 ? 102.500 152.376 131.645 1.00 99.00 300 GLU C O 1
ATOM 12460 N N . GLU C 2 301 ? 102.889 154.588 131.670 1.00 99.00 301 GLU C N 1
ATOM 12461 C CA . GLU C 2 301 ? 101.468 154.951 131.487 1.00 99.00 301 GLU C CA 1
ATOM 12462 C C . GLU C 2 301 ? 101.298 155.995 130.370 1.00 99.00 301 GLU C C 1
ATOM 12463 O O . GLU C 2 301 ? 102.159 156.856 130.173 1.00 99.00 301 GLU C O 1
ATOM 12469 N N . ALA C 2 302 ? 100.181 155.901 129.649 1.00 99.00 302 ALA C N 1
ATOM 12470 C CA . ALA C 2 302 ? 99.955 156.676 128.427 1.00 99.00 302 ALA C CA 1
ATOM 12471 C C . ALA C 2 302 ? 98.688 157.489 128.518 1.00 99.00 302 ALA C C 1
ATOM 12472 O O . ALA C 2 302 ? 97.774 157.127 129.249 1.00 99.00 302 ALA C O 1
ATOM 12474 N N . GLU C 2 303 ? 98.666 158.603 127.794 1.00 99.00 303 GLU C N 1
ATOM 12475 C CA . GLU C 2 303 ? 97.443 159.335 127.551 1.00 99.00 303 GLU C CA 1
ATOM 12476 C C . GLU C 2 303 ? 97.581 160.171 126.301 1.00 99.00 303 GLU C C 1
ATOM 12477 O O . GLU C 2 303 ? 98.547 160.908 126.150 1.00 99.00 303 GLU C O 1
ATOM 12483 N N . GLU C 2 304 ? 96.608 160.050 125.414 1.00 99.00 304 GLU C N 1
ATOM 12484 C CA . GLU C 2 304 ? 96.446 160.962 124.303 1.00 99.00 304 GLU C CA 1
ATOM 12485 C C . GLU C 2 304 ? 94.977 161.349 124.249 1.00 99.00 304 GLU C C 1
ATOM 12486 O O . GLU C 2 304 ? 94.106 160.499 124.419 1.00 99.00 304 GLU C O 1
ATOM 12492 N N . ILE C 2 305 ? 94.710 162.637 124.052 1.00 99.00 305 ILE C N 1
ATOM 12493 C CA . ILE C 2 305 ? 93.348 163.171 123.943 1.00 99.00 305 ILE C CA 1
ATOM 12494 C C . ILE C 2 305 ? 93.264 163.897 122.605 1.00 99.00 305 ILE C C 1
ATOM 12495 O O . ILE C 2 305 ? 94.266 164.465 122.175 1.00 99.00 305 ILE C O 1
ATOM 12500 N N . LEU C 2 306 ? 92.101 163.890 121.943 1.00 99.00 306 LEU C N 1
ATOM 12501 C CA . LEU C 2 306 ? 92.007 164.450 120.582 1.00 99.00 306 LEU C CA 1
ATOM 12502 C C . LEU C 2 306 ? 90.598 164.780 120.081 1.00 99.00 306 LEU C C 1
ATOM 12503 O O . LEU C 2 306 ? 89.613 164.536 120.771 1.00 99.00 306 LEU C O 1
ATOM 12508 N N . ASP C 2 307 ? 90.551 165.337 118.868 1.00 99.00 307 ASP C N 1
ATOM 12509 C CA . ASP C 2 307 ? 89.324 165.663 118.145 1.00 99.00 307 ASP C CA 1
ATOM 12510 C C . ASP C 2 307 ? 88.778 164.393 117.498 1.00 99.00 307 ASP C C 1
ATOM 12511 O O . ASP C 2 307 ? 89.445 163.816 116.641 1.00 99.00 307 ASP C O 1
ATOM 12516 N N . VAL C 2 308 ? 87.596 163.942 117.926 1.00 99.00 308 VAL C N 1
ATOM 12517 C CA . VAL C 2 308 ? 86.847 162.898 117.216 1.00 99.00 308 VAL C CA 1
ATOM 12518 C C . VAL C 2 308 ? 85.402 163.354 117.117 1.00 99.00 308 VAL C C 1
ATOM 12519 O O . VAL C 2 308 ? 84.921 164.024 118.007 1.00 99.00 308 VAL C O 1
ATOM 12523 N N . THR C 2 309 ? 84.731 163.029 116.020 1.00 99.00 309 THR C N 1
ATOM 12524 C CA . THR C 2 309 ? 83.295 163.248 115.916 1.00 99.00 309 THR C CA 1
ATOM 12525 C C . THR C 2 309 ? 82.636 162.007 116.482 1.00 99.00 309 THR C C 1
ATOM 12526 O O . THR C 2 309 ? 82.778 160.921 115.928 1.00 99.00 309 THR C O 1
ATOM 12530 N N . TYR C 2 310 ? 81.934 162.174 117.595 1.00 99.00 310 TYR C N 1
ATOM 12531 C CA . TYR C 2 310 ? 81.224 161.076 118.236 1.00 99.00 310 TYR C CA 1
ATOM 12532 C C . TYR C 2 310 ? 79.956 161.602 118.913 1.00 99.00 310 TYR C C 1
ATOM 12533 O O . TYR C 2 310 ? 79.988 162.652 119.550 1.00 99.00 310 TYR C O 1
ATOM 12542 N N . SER C 2 311 ? 78.843 160.884 118.752 1.00 99.00 311 SER C N 1
ATOM 12543 C CA . SER C 2 311 ? 77.587 161.214 119.424 1.00 99.00 311 SER C CA 1
ATOM 12544 C C . SER C 2 311 ? 77.177 160.049 120.317 1.00 99.00 311 SER C C 1
ATOM 12545 O O . SER C 2 311 ? 76.954 158.946 119.816 1.00 99.00 311 SER C O 1
ATOM 12548 N N . GLY C 2 312 ? 77.097 160.293 121.630 1.00 99.00 312 GLY C N 1
ATOM 12549 C CA . GLY C 2 312 ? 76.709 159.267 122.607 1.00 99.00 312 GLY C CA 1
ATOM 12550 C C . GLY C 2 312 ? 77.533 159.237 123.886 1.00 99.00 312 GLY C C 1
ATOM 12551 O O . GLY C 2 312 ? 78.377 160.100 124.128 1.00 99.00 312 GLY C O 1
ATOM 12552 N N . ALA C 2 313 ? 77.277 158.214 124.698 1.00 99.00 313 ALA C N 1
ATOM 12553 C CA . ALA C 2 313 ? 77.920 158.050 126.003 1.00 99.00 313 ALA C CA 1
ATOM 12554 C C . ALA C 2 313 ? 79.334 157.476 125.890 1.00 99.00 313 ALA C C 1
ATOM 12555 O O . ALA C 2 313 ? 79.798 157.141 124.804 1.00 99.00 313 ALA C O 1
ATOM 12557 N N . GLU C 2 314 ? 79.986 157.333 127.045 1.00 99.00 314 GLU C N 1
ATOM 12558 C CA . GLU C 2 314 ? 81.344 156.782 127.144 1.00 99.00 314 GLU C CA 1
ATOM 12559 C C . GLU C 2 314 ? 81.402 155.325 126.671 1.00 99.00 314 GLU C C 1
ATOM 12560 O O . GLU C 2 314 ? 80.379 154.636 126.604 1.00 99.00 314 GLU C O 1
ATOM 12566 N N . MET C 2 315 ? 82.605 154.887 126.314 1.00 99.00 315 MET C N 1
ATOM 12567 C CA . MET C 2 315 ? 82.887 153.480 126.021 1.00 99.00 315 MET C CA 1
ATOM 12568 C C . MET C 2 315 ? 84.312 153.122 126.422 1.00 99.00 315 MET C C 1
ATOM 12569 O O . MET C 2 315 ? 85.191 153.975 126.414 1.00 99.00 315 MET C O 1
ATOM 12574 N N . GLU C 2 316 ? 84.515 151.857 126.787 1.00 99.00 316 GLU C N 1
ATOM 12575 C CA . GLU C 2 316 ? 85.796 151.367 127.311 1.00 99.00 316 GLU C CA 1
ATOM 12576 C C . GLU C 2 316 ? 86.215 150.167 126.492 1.00 99.00 316 GLU C C 1
ATOM 12577 O O . GLU C 2 316 ? 85.489 149.177 126.452 1.00 99.00 316 GLU C O 1
ATOM 12583 N N . ILE C 2 317 ? 87.393 150.235 125.874 1.00 99.00 317 ILE C N 1
ATOM 12584 C CA . ILE C 2 317 ? 87.798 149.235 124.884 1.00 99.00 317 ILE C CA 1
ATOM 12585 C C . ILE C 2 317 ? 89.292 149.364 124.517 1.00 99.00 317 ILE C C 1
ATOM 12586 O O . ILE C 2 317 ? 89.834 150.452 124.614 1.00 99.00 317 ILE C O 1
ATOM 12591 N N . GLY C 2 318 ? 89.948 148.276 124.112 1.00 99.00 318 GLY C N 1
ATOM 12592 C CA . GLY C 2 318 ? 91.398 148.291 123.874 1.00 99.00 318 GLY C CA 1
ATOM 12593 C C . GLY C 2 318 ? 91.831 147.322 122.810 1.00 99.00 318 GLY C C 1
ATOM 12594 O O . GLY C 2 318 ? 91.245 146.264 122.692 1.00 99.00 318 GLY C O 1
ATOM 12595 N N . PHE C 2 319 ? 92.877 147.666 122.061 1.00 99.00 319 PHE C N 1
ATOM 12596 C CA . PHE C 2 319 ? 93.242 146.930 120.849 1.00 99.00 319 PHE C CA 1
ATOM 12597 C C . PHE C 2 319 ? 94.708 146.746 120.659 1.00 99.00 319 PHE C C 1
ATOM 12598 O O . PHE C 2 319 ? 95.507 147.360 121.340 1.00 99.00 319 PHE C O 1
ATOM 12606 N N . ASN C 2 320 ? 95.034 145.919 119.672 1.00 99.00 320 ASN C N 1
ATOM 12607 C CA . ASN C 2 320 ? 96.360 145.884 119.113 1.00 99.00 320 ASN C CA 1
ATOM 12608 C C . ASN C 2 320 ? 96.510 147.045 118.164 1.00 99.00 320 ASN C C 1
ATOM 12609 O O . ASN C 2 320 ? 95.869 147.110 117.126 1.00 99.00 320 ASN C O 1
ATOM 12614 N N . VAL C 2 321 ? 97.373 147.964 118.539 1.00 99.00 321 VAL C N 1
ATOM 12615 C CA . VAL C 2 321 ? 97.631 149.123 117.724 1.00 99.00 321 VAL C CA 1
ATOM 12616 C C . VAL C 2 321 ? 98.352 148.820 116.408 1.00 99.00 321 VAL C C 1
ATOM 12617 O O . VAL C 2 321 ? 98.150 149.532 115.439 1.00 99.00 321 VAL C O 1
ATOM 12621 N N . SER C 2 322 ? 99.179 147.782 116.354 1.00 99.00 322 SER C N 1
ATOM 12622 C CA . SER C 2 322 ? 99.803 147.402 115.087 1.00 99.00 322 SER C CA 1
ATOM 12623 C C . SER C 2 322 ? 98.735 147.203 114.044 1.00 99.00 322 SER C C 1
ATOM 12624 O O . SER C 2 322 ? 98.834 147.711 112.932 1.00 99.00 322 SER C O 1
ATOM 12627 N N . TYR C 2 323 ? 97.698 146.473 114.433 1.00 99.00 323 TYR C N 1
ATOM 12628 C CA . TYR C 2 323 ? 96.579 146.191 113.548 1.00 99.00 323 TYR C CA 1
ATOM 12629 C C . TYR C 2 323 ? 95.950 147.414 112.940 1.00 99.00 323 TYR C C 1
ATOM 12630 O O . TYR C 2 323 ? 95.543 147.394 111.787 1.00 99.00 323 TYR C O 1
ATOM 12639 N N . VAL C 2 324 ? 95.827 148.460 113.736 1.00 99.00 324 VAL C N 1
ATOM 12640 C CA . VAL C 2 324 ? 95.119 149.648 113.286 1.00 99.00 324 VAL C CA 1
ATOM 12641 C C . VAL C 2 324 ? 96.088 150.546 112.550 1.00 99.00 324 VAL C C 1
ATOM 12642 O O . VAL C 2 324 ? 95.690 151.271 111.657 1.00 99.00 324 VAL C O 1
ATOM 12646 N N . LEU C 2 325 ? 97.351 150.533 112.946 1.00 99.00 325 LEU C N 1
ATOM 12647 C CA . LEU C 2 325 ? 98.336 151.337 112.251 1.00 99.00 325 LEU C CA 1
ATOM 12648 C C . LEU C 2 325 ? 98.560 150.819 110.864 1.00 99.00 325 LEU C C 1
ATOM 12649 O O . LEU C 2 325 ? 98.797 151.583 109.939 1.00 99.00 325 LEU C O 1
ATOM 12654 N N . ASP C 2 326 ? 98.497 149.511 110.724 1.00 99.00 326 ASP C N 1
ATOM 12655 C CA . ASP C 2 326 ? 98.520 148.913 109.422 1.00 99.00 326 ASP C CA 1
ATOM 12656 C C . ASP C 2 326 ? 97.357 149.385 108.550 1.00 99.00 326 ASP C C 1
ATOM 12657 O O . ASP C 2 326 ? 97.547 149.560 107.349 1.00 99.00 326 ASP C O 1
ATOM 12662 N N . VAL C 2 327 ? 96.161 149.561 109.116 1.00 99.00 327 VAL C N 1
ATOM 12663 C CA . VAL C 2 327 ? 95.038 150.041 108.296 1.00 99.00 327 VAL C CA 1
ATOM 12664 C C . VAL C 2 327 ? 95.279 151.499 108.020 1.00 99.00 327 VAL C C 1
ATOM 12665 O O . VAL C 2 327 ? 95.070 151.935 106.920 1.00 99.00 327 VAL C O 1
ATOM 12669 N N . LEU C 2 328 ? 95.736 152.245 109.009 1.00 99.00 328 LEU C N 1
ATOM 12670 C CA . LEU C 2 328 ? 96.024 153.662 108.812 1.00 99.00 328 LEU C CA 1
ATOM 12671 C C . LEU C 2 328 ? 97.072 153.988 107.758 1.00 99.00 328 LEU C C 1
ATOM 12672 O O . LEU C 2 328 ? 97.015 155.060 107.148 1.00 99.00 328 LEU C O 1
ATOM 12677 N N . ASN C 2 329 ? 98.032 153.087 107.571 1.00 99.00 329 ASN C N 1
ATOM 12678 C CA . ASN C 2 329 ? 98.996 153.191 106.466 1.00 99.00 329 ASN C CA 1
ATOM 12679 C C . ASN C 2 329 ? 98.306 152.999 105.130 1.00 99.00 329 ASN C C 1
ATOM 12680 O O . ASN C 2 329 ? 98.550 153.732 104.164 1.00 99.00 329 ASN C O 1
ATOM 12685 N N . ALA C 2 330 ? 97.469 151.970 105.086 1.00 99.00 330 ALA C N 1
ATOM 12686 C CA . ALA C 2 330 ? 96.681 151.652 103.912 1.00 99.00 330 ALA C CA 1
ATOM 12687 C C . ALA C 2 330 ? 95.599 152.686 103.667 1.00 99.00 330 ALA C C 1
ATOM 12688 O O . ALA C 2 330 ? 95.274 152.978 102.519 1.00 99.00 330 ALA C O 1
ATOM 12690 N N . LEU C 2 331 ? 95.045 153.214 104.758 1.00 99.00 331 LEU C N 1
ATOM 12691 C CA . LEU C 2 331 ? 93.943 154.163 104.712 1.00 99.00 331 LEU C CA 1
ATOM 12692 C C . LEU C 2 331 ? 94.474 155.493 104.197 1.00 99.00 331 LEU C C 1
ATOM 12693 O O . LEU C 2 331 ? 95.276 156.176 104.855 1.00 99.00 331 LEU C O 1
ATOM 12698 N N . LYS C 2 332 ? 93.983 155.824 103.006 1.00 99.00 332 LYS C N 1
ATOM 12699 C CA . LYS C 2 332 ? 94.470 156.913 102.162 1.00 99.00 332 LYS C CA 1
ATOM 12700 C C . LYS C 2 332 ? 93.524 158.105 102.283 1.00 99.00 332 LYS C C 1
ATOM 12701 O O . LYS C 2 332 ? 93.041 158.635 101.277 1.00 99.00 332 LYS C O 1
ATOM 12707 N N . CYS C 2 333 ? 93.259 158.540 103.510 1.00 99.00 333 CYS C N 1
ATOM 12708 C CA . CYS C 2 333 ? 92.141 159.441 103.738 1.00 99.00 333 CYS C CA 1
ATOM 12709 C C . CYS C 2 333 ? 92.385 160.488 104.808 1.00 99.00 333 CYS C C 1
ATOM 12710 O O . CYS C 2 333 ? 93.378 160.454 105.541 1.00 99.00 333 CYS C O 1
ATOM 12713 N N . GLU C 2 334 ? 91.451 161.434 104.852 1.00 99.00 334 GLU C N 1
ATOM 12714 C CA . GLU C 2 334 ? 91.366 162.443 105.898 1.00 99.00 334 GLU C CA 1
ATOM 12715 C C . GLU C 2 334 ? 90.449 161.898 107.005 1.00 99.00 334 GLU C C 1
ATOM 12716 O O . GLU C 2 334 ? 90.848 161.867 108.166 1.00 99.00 334 GLU C O 1
ATOM 12722 N N . ASN C 2 335 ? 89.244 161.449 106.644 1.00 99.00 335 ASN C N 1
ATOM 12723 C CA . ASN C 2 335 ? 88.268 160.964 107.622 1.00 99.00 335 ASN C CA 1
ATOM 12724 C C . ASN C 2 335 ? 88.033 159.471 107.531 1.00 99.00 335 ASN C C 1
ATOM 12725 O O . ASN C 2 335 ? 87.900 158.907 106.452 1.00 99.00 335 ASN C O 1
ATOM 12730 N N . VAL C 2 336 ? 87.984 158.850 108.696 1.00 99.00 336 VAL C N 1
ATOM 12731 C CA . VAL C 2 336 ? 87.566 157.475 108.846 1.00 99.00 336 VAL C CA 1
ATOM 12732 C C . VAL C 2 336 ? 86.395 157.533 109.809 1.00 99.00 336 VAL C C 1
ATOM 12733 O O . VAL C 2 336 ? 86.247 158.511 110.542 1.00 99.00 336 VAL C O 1
ATOM 12737 N N . ARG C 2 337 ? 85.558 156.504 109.790 1.00 99.00 337 ARG C N 1
ATOM 12738 C CA . ARG C 2 337 ? 84.415 156.412 110.681 1.00 99.00 337 ARG C CA 1
ATOM 12739 C C . ARG C 2 337 ? 84.365 155.057 111.365 1.00 99.00 337 ARG C C 1
ATOM 12740 O O . ARG C 2 337 ? 84.443 154.030 110.697 1.00 99.00 337 ARG C O 1
ATOM 12748 N N . MET C 2 338 ? 84.247 155.065 112.691 1.00 99.00 338 MET C N 1
ATOM 12749 C CA . MET C 2 338 ? 83.923 153.868 113.455 1.00 99.00 338 MET C CA 1
ATOM 12750 C C . MET C 2 338 ? 82.454 153.853 113.825 1.00 99.00 338 MET C C 1
ATOM 12751 O O . MET C 2 338 ? 81.886 154.867 114.216 1.00 99.00 338 MET C O 1
ATOM 12756 N N . MET C 2 339 ? 81.859 152.672 113.704 1.00 99.00 339 MET C N 1
ATOM 12757 C CA . MET C 2 339 ? 80.466 152.427 114.055 1.00 99.00 339 MET C CA 1
ATOM 12758 C C . MET C 2 339 ? 80.501 151.265 115.082 1.00 99.00 339 MET C C 1
ATOM 12759 O O . MET C 2 339 ? 80.810 150.129 114.719 1.00 99.00 339 MET C O 1
ATOM 12764 N N . LEU C 2 340 ? 80.207 151.562 116.356 1.00 99.00 340 LEU C N 1
ATOM 12765 C CA . LEU C 2 340 ? 80.577 150.702 117.514 1.00 99.00 340 LEU C CA 1
ATOM 12766 C C . LEU C 2 340 ? 79.382 149.985 118.178 1.00 99.00 340 LEU C C 1
ATOM 12767 O O . LEU C 2 340 ? 78.277 150.525 118.180 1.00 99.00 340 LEU C O 1
ATOM 12772 N N . THR C 2 341 ? 79.592 148.769 118.709 1.00 99.00 341 THR C N 1
ATOM 12773 C CA . THR C 2 341 ? 78.560 148.058 119.505 1.00 99.00 341 THR C CA 1
ATOM 12774 C C . THR C 2 341 ? 78.951 148.110 120.992 1.00 99.00 341 THR C C 1
ATOM 12775 O O . THR C 2 341 ? 78.378 148.906 121.740 1.00 99.00 341 THR C O 1
ATOM 12779 N N . ASP C 2 342 ? 79.924 147.287 121.407 1.00 99.00 342 ASP C N 1
ATOM 12780 C CA . ASP C 2 342 ? 80.442 147.275 122.796 1.00 99.00 342 ASP C CA 1
ATOM 12781 C C . ASP C 2 342 ? 81.791 146.520 122.939 1.00 99.00 342 ASP C C 1
ATOM 12782 O O . ASP C 2 342 ? 82.295 145.960 121.966 1.00 99.00 342 ASP C O 1
ATOM 12787 N N . SER C 2 343 ? 82.354 146.509 124.152 1.00 99.00 343 SER C N 1
ATOM 12788 C CA . SER C 2 343 ? 83.652 145.863 124.440 1.00 99.00 343 SER C CA 1
ATOM 12789 C C . SER C 2 343 ? 83.727 144.336 124.245 1.00 99.00 343 SER C C 1
ATOM 12790 O O . SER C 2 343 ? 84.828 143.799 124.222 1.00 99.00 343 SER C O 1
ATOM 12793 N N . VAL C 2 344 ? 82.588 143.641 124.144 1.00 99.00 344 VAL C N 1
ATOM 12794 C CA . VAL C 2 344 ? 82.563 142.164 123.964 1.00 99.00 344 VAL C CA 1
ATOM 12795 C C . VAL C 2 344 ? 82.107 141.702 122.568 1.00 99.00 344 VAL C C 1
ATOM 12796 O O . VAL C 2 344 ? 82.006 140.497 122.305 1.00 99.00 344 VAL C O 1
ATOM 12800 N N . SER C 2 345 ? 81.848 142.664 121.686 1.00 99.00 345 SER C N 1
ATOM 12801 C CA . SER C 2 345 ? 81.394 142.399 120.329 1.00 99.00 345 SER C CA 1
ATOM 12802 C C . SER C 2 345 ? 82.330 143.129 119.381 1.00 99.00 345 SER C C 1
ATOM 12803 O O . SER C 2 345 ? 83.244 143.833 119.812 1.00 99.00 345 SER C O 1
ATOM 12806 N N . SER C 2 346 ? 82.102 142.960 118.087 1.00 99.00 346 SER C N 1
ATOM 12807 C CA . SER C 2 346 ? 82.925 143.624 117.086 1.00 99.00 346 SER C CA 1
ATOM 12808 C C . SER C 2 346 ? 82.816 145.147 117.159 1.00 99.00 346 SER C C 1
ATOM 12809 O O . SER C 2 346 ? 81.832 145.688 117.671 1.00 99.00 346 SER C O 1
ATOM 12812 N N . VAL C 2 347 ? 83.858 145.818 116.674 1.00 99.00 347 VAL C N 1
ATOM 12813 C CA . VAL C 2 347 ? 83.781 147.231 116.295 1.00 99.00 347 VAL C CA 1
ATOM 12814 C C . VAL C 2 347 ? 83.957 147.253 114.786 1.00 99.00 347 VAL C C 1
ATOM 12815 O O . VAL C 2 347 ? 84.902 146.670 114.277 1.00 99.00 347 VAL C O 1
ATOM 12819 N N . GLN C 2 348 ? 83.027 147.895 114.081 1.00 99.00 348 GLN C N 1
ATOM 12820 C CA . GLN C 2 348 ? 83.134 148.067 112.637 1.00 99.00 348 GLN C CA 1
ATOM 12821 C C . GLN C 2 348 ? 83.690 149.448 112.355 1.00 99.00 348 GLN C C 1
ATOM 12822 O O . GLN C 2 348 ? 83.395 150.414 113.061 1.00 99.00 348 GLN C O 1
ATOM 12828 N N . ILE C 2 349 ? 84.508 149.521 111.321 1.00 99.00 349 ILE C N 1
ATOM 12829 C CA . ILE C 2 349 ? 85.150 150.748 110.934 1.00 99.00 349 ILE C CA 1
ATOM 12830 C C . ILE C 2 349 ? 84.981 150.874 109.440 1.00 99.00 349 ILE C C 1
ATOM 12831 O O . ILE C 2 349 ? 84.994 149.874 108.741 1.00 99.00 349 ILE C O 1
ATOM 12836 N N . GLU C 2 350 ? 84.821 152.091 108.947 1.00 99.00 350 GLU C N 1
ATOM 12837 C CA . GLU C 2 350 ? 84.878 152.319 107.513 1.00 99.00 350 GLU C CA 1
ATOM 12838 C C . GLU C 2 350 ? 85.477 153.687 107.185 1.00 99.00 350 GLU C C 1
ATOM 12839 O O . GLU C 2 350 ? 85.212 154.692 107.847 1.00 99.00 350 GLU C O 1
ATOM 12845 N N . ASP C 2 351 ? 86.324 153.677 106.165 1.00 99.00 351 ASP C N 1
ATOM 12846 C CA . ASP C 2 351 ? 87.039 154.843 105.664 1.00 99.00 351 ASP C CA 1
ATOM 12847 C C . ASP C 2 351 ? 85.975 155.818 105.185 1.00 99.00 351 ASP C C 1
ATOM 12848 O O . ASP C 2 351 ? 85.049 155.415 104.488 1.00 99.00 351 ASP C O 1
ATOM 12853 N N . ALA C 2 352 ? 86.083 157.092 105.545 1.00 99.00 352 ALA C N 1
ATOM 12854 C CA . ALA C 2 352 ? 85.074 158.054 105.105 1.00 99.00 352 ALA C CA 1
ATOM 12855 C C . ALA C 2 352 ? 85.218 158.335 103.609 1.00 99.00 352 ALA C C 1
ATOM 12856 O O . ALA C 2 352 ? 84.339 158.956 103.023 1.00 99.00 352 ALA C O 1
ATOM 12858 N N . ALA C 2 353 ? 86.323 157.888 103.002 1.00 99.00 353 ALA C N 1
ATOM 12859 C CA . ALA C 2 353 ? 86.467 157.859 101.544 1.00 99.00 353 ALA C CA 1
ATOM 12860 C C . ALA C 2 353 ? 86.463 156.451 100.903 1.00 99.00 353 ALA C C 1
ATOM 12861 O O . ALA C 2 353 ? 86.188 156.343 99.708 1.00 99.00 353 ALA C O 1
ATOM 12863 N N . SER C 2 354 ? 86.712 155.381 101.658 1.00 99.00 354 SER C N 1
ATOM 12864 C CA . SER C 2 354 ? 86.907 154.061 101.019 1.00 99.00 354 SER C CA 1
ATOM 12865 C C . SER C 2 354 ? 85.579 153.429 100.608 1.00 99.00 354 SER C C 1
ATOM 12866 O O . SER C 2 354 ? 85.391 153.076 99.446 1.00 99.00 354 SER C O 1
ATOM 12869 N N . GLN C 2 355 ? 84.688 153.228 101.575 1.00 99.00 355 GLN C N 1
ATOM 12870 C CA . GLN C 2 355 ? 83.449 152.467 101.363 1.00 99.00 355 GLN C CA 1
ATOM 12871 C C . GLN C 2 355 ? 83.615 151.082 100.728 1.00 99.00 355 GLN C C 1
ATOM 12872 O O . GLN C 2 355 ? 82.675 150.522 100.159 1.00 99.00 355 GLN C O 1
ATOM 12878 N N . SER C 2 356 ? 84.811 150.528 100.858 1.00 99.00 356 SER C N 1
ATOM 12879 C CA . SER C 2 356 ? 85.144 149.255 100.235 1.00 99.00 356 SER C CA 1
ATOM 12880 C C . SER C 2 356 ? 85.857 148.352 101.224 1.00 99.00 356 SER C C 1
ATOM 12881 O O . SER C 2 356 ? 85.492 147.187 101.370 1.00 99.00 356 SER C O 1
ATOM 12884 N N . ALA C 2 357 ? 86.877 148.885 101.890 1.00 99.00 357 ALA C N 1
ATOM 12885 C CA . ALA C 2 357 ? 87.449 148.239 103.057 1.00 99.00 357 ALA C CA 1
ATOM 12886 C C . ALA C 2 357 ? 86.828 148.762 104.344 1.00 99.00 357 ALA C C 1
ATOM 12887 O O . ALA C 2 357 ? 87.107 149.884 104.769 1.00 99.00 357 ALA C O 1
ATOM 12889 N N . ALA C 2 358 ? 85.958 147.945 104.936 1.00 99.00 358 ALA C N 1
ATOM 12890 C CA . ALA C 2 358 ? 85.504 148.140 106.303 1.00 99.00 358 ALA C CA 1
ATOM 12891 C C . ALA C 2 358 ? 86.247 147.146 107.187 1.00 99.00 358 ALA C C 1
ATOM 12892 O O . ALA C 2 358 ? 86.725 146.111 106.714 1.00 99.00 358 ALA C O 1
ATOM 12894 N N . TYR C 2 359 ? 86.362 147.478 108.466 1.00 99.00 359 TYR C N 1
ATOM 12895 C CA . TYR C 2 359 ? 87.203 146.723 109.381 1.00 99.00 359 TYR C CA 1
ATOM 12896 C C . TYR C 2 359 ? 86.480 146.415 110.651 1.00 99.00 359 TYR C C 1
ATOM 12897 O O . TYR C 2 359 ? 85.844 147.289 111.227 1.00 99.00 359 TYR C O 1
ATOM 12906 N N . VAL C 2 360 ? 86.615 145.177 111.099 1.00 99.00 360 VAL C N 1
ATOM 12907 C CA . VAL C 2 360 ? 86.125 144.781 112.401 1.00 99.00 360 VAL C CA 1
ATOM 12908 C C . VAL C 2 360 ? 87.267 144.064 113.110 1.00 99.00 360 VAL C C 1
ATOM 12909 O O . VAL C 2 360 ? 87.821 143.102 112.577 1.00 99.00 360 VAL C O 1
ATOM 12913 N N . VAL C 2 361 ? 87.632 144.575 114.286 1.00 99.00 361 VAL C N 1
ATOM 12914 C CA . VAL C 2 361 ? 88.749 144.055 115.080 1.00 99.00 361 VAL C CA 1
ATOM 12915 C C . VAL C 2 361 ? 88.265 143.821 116.511 1.00 99.00 361 VAL C C 1
ATOM 12916 O O . VAL C 2 361 ? 87.510 144.631 117.040 1.00 99.00 361 VAL C O 1
ATOM 12920 N N . MET C 2 362 ? 88.686 142.714 117.127 1.00 99.00 362 MET C N 1
ATOM 12921 C CA . MET C 2 362 ? 88.291 142.395 118.510 1.00 99.00 362 MET C CA 1
ATOM 12922 C C . MET C 2 362 ? 89.160 143.195 119.500 1.00 99.00 362 MET C C 1
ATOM 12923 O O . MET C 2 362 ? 90.344 143.401 119.251 1.00 99.00 362 MET C O 1
ATOM 12928 N N . PRO C 2 363 ? 88.573 143.645 120.624 1.00 99.00 363 PRO C N 1
ATOM 12929 C CA . PRO C 2 363 ? 89.296 144.338 121.684 1.00 99.00 363 PRO C CA 1
ATOM 12930 C C . PRO C 2 363 ? 89.693 143.383 122.814 1.00 99.00 363 PRO C C 1
ATOM 12931 O O . PRO C 2 363 ? 89.690 142.178 122.595 1.00 99.00 363 PRO C O 1
ATOM 12935 N N . MET C 2 364 ? 90.019 143.912 123.998 1.00 99.00 364 MET C N 1
ATOM 12936 C CA . MET C 2 364 ? 90.305 143.102 125.197 1.00 99.00 364 MET C CA 1
ATOM 12937 C C . MET C 2 364 ? 89.136 143.053 126.207 1.00 99.00 364 MET C C 1
ATOM 12938 O O . MET C 2 364 ? 88.132 143.751 126.054 1.00 99.00 364 MET C O 1
ATOM 12943 N N . ARG C 2 365 ? 89.257 142.148 127.181 1.00 99.00 365 ARG C N 1
ATOM 12944 C CA . ARG C 2 365 ? 88.434 142.093 128.391 1.00 99.00 365 ARG C CA 1
ATOM 12945 C C . ARG C 2 365 ? 89.268 142.673 129.545 1.00 99.00 365 ARG C C 1
ATOM 12946 O O . ARG C 2 365 ? 90.277 142.066 129.924 1.00 99.00 365 ARG C O 1
ATOM 12954 N N . LEU C 2 366 ? 88.863 143.820 130.100 1.00 99.00 366 LEU C N 1
ATOM 12955 C CA . LEU C 2 366 ? 89.655 144.513 131.136 1.00 99.00 366 LEU C CA 1
ATOM 12956 C C . LEU C 2 366 ? 88.937 144.383 132.462 1.00 99.00 366 LEU C C 1
ATOM 12957 O O . LEU C 2 366 ? 89.419 143.756 133.402 1.00 99.00 366 LEU C O 1
ATOM 12963 N N . ARG D 3 7 ? 156.963 118.492 96.285 1.00 99.00 7 ARG D N 1
ATOM 12964 C CA . ARG D 3 7 ? 155.743 117.695 95.938 1.00 99.00 7 ARG D CA 1
ATOM 12965 C C . ARG D 3 7 ? 155.292 116.837 97.128 1.00 99.00 7 ARG D C 1
ATOM 12966 O O . ARG D 3 7 ? 156.115 116.170 97.752 1.00 99.00 7 ARG D O 1
ATOM 12974 N N . GLN D 3 8 ? 153.990 116.858 97.428 1.00 99.00 8 GLN D N 1
ATOM 12975 C CA . GLN D 3 8 ? 153.457 116.389 98.719 1.00 99.00 8 GLN D CA 1
ATOM 12976 C C . GLN D 3 8 ? 152.437 115.256 98.530 1.00 99.00 8 GLN D C 1
ATOM 12977 O O . GLN D 3 8 ? 151.420 115.459 97.869 1.00 99.00 8 GLN D O 1
ATOM 12983 N N . ILE D 3 9 ? 152.708 114.083 99.119 1.00 99.00 9 ILE D N 1
ATOM 12984 C CA . ILE D 3 9 ? 151.967 112.840 98.818 1.00 99.00 9 ILE D CA 1
ATOM 12985 C C . ILE D 3 9 ? 151.466 112.083 100.060 1.00 99.00 9 ILE D C 1
ATOM 12986 O O . ILE D 3 9 ? 152.217 111.790 100.990 1.00 99.00 9 ILE D O 1
ATOM 12991 N N . VAL D 3 10 ? 150.204 111.683 99.985 1.00 99.00 10 VAL D N 1
ATOM 12992 C CA . VAL D 3 10 ? 149.396 111.246 101.106 1.00 99.00 10 VAL D CA 1
ATOM 12993 C C . VAL D 3 10 ? 148.704 109.918 100.767 1.00 99.00 10 VAL D C 1
ATOM 12994 O O . VAL D 3 10 ? 148.595 109.608 99.598 1.00 99.00 10 VAL D O 1
ATOM 12998 N N . LEU D 3 11 ? 148.187 109.173 101.758 1.00 99.00 11 LEU D N 1
ATOM 12999 C CA . LEU D 3 11 ? 147.162 108.119 101.531 1.00 99.00 11 LEU D CA 1
ATOM 13000 C C . LEU D 3 11 ? 146.379 107.690 102.808 1.00 99.00 11 LEU D C 1
ATOM 13001 O O . LEU D 3 11 ? 146.901 107.789 103.904 1.00 99.00 11 LEU D O 1
ATOM 13006 N N . ASP D 3 12 ? 145.125 107.244 102.649 1.00 99.00 12 ASP D N 1
ATOM 13007 C CA . ASP D 3 12 ? 144.366 106.477 103.684 1.00 99.00 12 ASP D CA 1
ATOM 13008 C C . ASP D 3 12 ? 143.899 105.214 102.960 1.00 99.00 12 ASP D C 1
ATOM 13009 O O . ASP D 3 12 ? 143.253 105.287 101.921 1.00 99.00 12 ASP D O 1
ATOM 13014 N N . THR D 3 13 ? 144.275 104.061 103.486 1.00 99.00 13 THR D N 1
ATOM 13015 C CA . THR D 3 13 ? 144.321 102.854 102.674 1.00 99.00 13 THR D CA 1
ATOM 13016 C C . THR D 3 13 ? 143.324 101.826 103.162 1.00 99.00 13 THR D C 1
ATOM 13017 O O . THR D 3 13 ? 143.194 101.619 104.360 1.00 99.00 13 THR D O 1
ATOM 13021 N N . GLU D 3 14 ? 142.625 101.191 102.222 1.00 99.00 14 GLU D N 1
ATOM 13022 C CA . GLU D 3 14 ? 141.618 100.167 102.527 1.00 99.00 14 GLU D CA 1
ATOM 13023 C C . GLU D 3 14 ? 142.238 98.804 102.188 1.00 99.00 14 GLU D C 1
ATOM 13024 O O . GLU D 3 14 ? 142.883 98.660 101.145 1.00 99.00 14 GLU D O 1
ATOM 13030 N N . THR D 3 15 ? 142.048 97.822 103.077 1.00 99.00 15 THR D N 1
ATOM 13031 C CA . THR D 3 15 ? 142.820 96.560 103.075 1.00 99.00 15 THR D CA 1
ATOM 13032 C C . THR D 3 15 ? 141.976 95.345 103.456 1.00 99.00 15 THR D C 1
ATOM 13033 O O . THR D 3 15 ? 140.755 95.425 103.562 1.00 99.00 15 THR D O 1
ATOM 13037 N N . THR D 3 16 ? 142.654 94.227 103.690 1.00 99.00 16 THR D N 1
ATOM 13038 C CA . THR D 3 16 ? 142.046 93.012 104.197 1.00 99.00 16 THR D CA 1
ATOM 13039 C C . THR D 3 16 ? 141.622 93.135 105.658 1.00 99.00 16 THR D C 1
ATOM 13040 O O . THR D 3 16 ? 142.059 92.339 106.475 1.00 99.00 16 THR D O 1
ATOM 13044 N N . GLY D 3 17 ? 140.764 94.099 105.986 1.00 99.00 17 GLY D N 1
ATOM 13045 C CA . GLY D 3 17 ? 140.375 94.373 107.369 1.00 99.00 17 GLY D CA 1
ATOM 13046 C C . GLY D 3 17 ? 141.487 94.601 108.365 1.00 99.00 17 GLY D C 1
ATOM 13047 O O . GLY D 3 17 ? 142.652 94.738 107.992 1.00 99.00 17 GLY D O 1
ATOM 13048 N N . MET D 3 18 ? 141.112 94.622 109.641 1.00 99.00 18 MET D N 1
ATOM 13049 C CA . MET D 3 18 ? 142.006 95.056 110.705 1.00 99.00 18 MET D CA 1
ATOM 13050 C C . MET D 3 18 ? 142.010 94.104 111.883 1.00 99.00 18 MET D C 1
ATOM 13051 O O . MET D 3 18 ? 141.082 93.311 112.062 1.00 99.00 18 MET D O 1
ATOM 13056 N N . ASN D 3 19 ? 143.075 94.195 112.674 1.00 99.00 19 ASN D N 1
ATOM 13057 C CA . ASN D 3 19 ? 143.075 93.687 114.038 1.00 99.00 19 ASN D CA 1
ATOM 13058 C C . ASN D 3 19 ? 142.654 94.878 114.898 1.00 99.00 19 ASN D C 1
ATOM 13059 O O . ASN D 3 19 ? 143.282 95.931 114.843 1.00 99.00 19 ASN D O 1
ATOM 13064 N N . GLN D 3 20 ? 141.582 94.734 115.672 1.00 99.00 20 GLN D N 1
ATOM 13065 C CA . GLN D 3 20 ? 141.157 95.816 116.578 1.00 99.00 20 GLN D CA 1
ATOM 13066 C C . GLN D 3 20 ? 142.080 96.014 117.804 1.00 99.00 20 GLN D C 1
ATOM 13067 O O . GLN D 3 20 ? 142.203 97.137 118.289 1.00 99.00 20 GLN D O 1
ATOM 13073 N N . ILE D 3 21 ? 142.728 94.948 118.287 1.00 99.00 21 ILE D N 1
ATOM 13074 C CA . ILE D 3 21 ? 143.544 95.010 119.526 1.00 99.00 21 ILE D CA 1
ATOM 13075 C C . ILE D 3 21 ? 145.041 94.933 119.231 1.00 99.00 21 ILE D C 1
ATOM 13076 O O . ILE D 3 21 ? 145.444 94.195 118.327 1.00 99.00 21 ILE D O 1
ATOM 13081 N N . GLY D 3 22 ? 145.834 95.704 119.985 1.00 99.00 22 GLY D N 1
ATOM 13082 C CA . GLY D 3 22 ? 147.299 95.638 119.952 1.00 99.00 22 GLY D CA 1
ATOM 13083 C C . GLY D 3 22 ? 147.886 96.033 118.612 1.00 99.00 22 GLY D C 1
ATOM 13084 O O . GLY D 3 22 ? 147.705 97.166 118.180 1.00 99.00 22 GLY D O 1
ATOM 13085 N N . ALA D 3 23 ? 148.587 95.092 117.970 1.00 99.00 23 ALA D N 1
ATOM 13086 C CA . ALA D 3 23 ? 149.041 95.236 116.582 1.00 99.00 23 ALA D CA 1
ATOM 13087 C C . ALA D 3 23 ? 147.864 95.173 115.609 1.00 99.00 23 ALA D C 1
ATOM 13088 O O . ALA D 3 23 ? 147.537 94.109 115.077 1.00 99.00 23 ALA D O 1
ATOM 13090 N N . HIS D 3 24 ? 147.252 96.330 115.376 1.00 99.00 24 HIS D N 1
ATOM 13091 C CA . HIS D 3 24 ? 146.213 96.522 114.341 1.00 99.00 24 HIS D CA 1
ATOM 13092 C C . HIS D 3 24 ? 146.553 96.040 112.918 1.00 99.00 24 HIS D C 1
ATOM 13093 O O . HIS D 3 24 ? 145.662 95.920 112.072 1.00 99.00 24 HIS D O 1
ATOM 13100 N N . TYR D 3 25 ? 147.832 95.759 112.682 1.00 99.00 25 TYR D N 1
ATOM 13101 C CA . TYR D 3 25 ? 148.370 95.342 111.384 1.00 99.00 25 TYR D CA 1
ATOM 13102 C C . TYR D 3 25 ? 148.675 93.840 111.266 1.00 99.00 25 TYR D C 1
ATOM 13103 O O . TYR D 3 25 ? 148.908 93.346 110.153 1.00 99.00 25 TYR D O 1
ATOM 13112 N N . GLU D 3 26 ? 148.692 93.128 112.398 1.00 99.00 26 GLU D N 1
ATOM 13113 C CA . GLU D 3 26 ? 149.187 91.746 112.436 1.00 99.00 26 GLU D CA 1
ATOM 13114 C C . GLU D 3 26 ? 148.321 90.787 111.602 1.00 99.00 26 GLU D C 1
ATOM 13115 O O . GLU D 3 26 ? 147.105 90.708 111.789 1.00 99.00 26 GLU D O 1
ATOM 13121 N N . GLY D 3 27 ? 148.966 90.079 110.675 1.00 99.00 27 GLY D N 1
ATOM 13122 C CA . GLY D 3 27 ? 148.293 89.129 109.794 1.00 99.00 27 GLY D CA 1
ATOM 13123 C C . GLY D 3 27 ? 147.570 89.753 108.614 1.00 99.00 27 GLY D C 1
ATOM 13124 O O . GLY D 3 27 ? 146.840 89.056 107.910 1.00 99.00 27 GLY D O 1
ATOM 13125 N N . HIS D 3 28 ? 147.778 91.051 108.385 1.00 99.00 28 HIS D N 1
ATOM 13126 C CA . HIS D 3 28 ? 147.149 91.761 107.273 1.00 99.00 28 HIS D CA 1
ATOM 13127 C C . HIS D 3 28 ? 148.222 92.287 106.315 1.00 99.00 28 HIS D C 1
ATOM 13128 O O . HIS D 3 28 ? 149.366 92.533 106.710 1.00 99.00 28 HIS D O 1
ATOM 13135 N N . LYS D 3 29 ? 147.836 92.431 105.050 1.00 99.00 29 LYS D N 1
ATOM 13136 C CA . LYS D 3 29 ? 148.686 92.997 103.996 1.00 99.00 29 LYS D CA 1
ATOM 13137 C C . LYS D 3 29 ? 147.838 93.960 103.149 1.00 99.00 29 LYS D C 1
ATOM 13138 O O . LYS D 3 29 ? 146.604 93.866 103.139 1.00 99.00 29 LYS D O 1
ATOM 13144 N N . ILE D 3 30 ? 148.502 94.871 102.434 1.00 99.00 30 ILE D N 1
ATOM 13145 C CA . ILE D 3 30 ? 147.834 95.980 101.712 1.00 99.00 30 ILE D CA 1
ATOM 13146 C C . ILE D 3 30 ? 147.316 95.539 100.320 1.00 99.00 30 ILE D C 1
ATOM 13147 O O . ILE D 3 30 ? 148.001 94.792 99.622 1.00 99.00 30 ILE D O 1
ATOM 13152 N N . ILE D 3 31 ? 146.127 96.011 99.925 1.00 99.00 31 ILE D N 1
ATOM 13153 C CA . ILE D 3 31 ? 145.505 95.627 98.635 1.00 99.00 31 ILE D CA 1
ATOM 13154 C C . ILE D 3 31 ? 145.345 96.752 97.612 1.00 99.00 31 ILE D C 1
ATOM 13155 O O . ILE D 3 31 ? 145.396 96.492 96.416 1.00 99.00 31 ILE D O 1
ATOM 13160 N N . GLU D 3 32 ? 145.157 97.989 98.066 1.00 99.00 32 GLU D N 1
ATOM 13161 C CA . GLU D 3 32 ? 144.618 99.038 97.210 1.00 99.00 32 GLU D CA 1
ATOM 13162 C C . GLU D 3 32 ? 145.549 100.214 97.018 1.00 99.00 32 GLU D C 1
ATOM 13163 O O . GLU D 3 32 ? 146.164 100.702 97.965 1.00 99.00 32 GLU D O 1
ATOM 13169 N N . ILE D 3 33 ? 145.611 100.672 95.773 1.00 99.00 33 ILE D N 1
ATOM 13170 C CA . ILE D 3 33 ? 146.482 101.746 95.368 1.00 99.00 33 ILE D CA 1
ATOM 13171 C C . ILE D 3 33 ? 145.646 102.732 94.584 1.00 99.00 33 ILE D C 1
ATOM 13172 O O . ILE D 3 33 ? 145.212 102.444 93.479 1.00 99.00 33 ILE D O 1
ATOM 13177 N N . GLY D 3 34 ? 145.361 103.865 95.209 1.00 99.00 34 GLY D N 1
ATOM 13178 C CA . GLY D 3 34 ? 145.033 105.094 94.498 1.00 99.00 34 GLY D CA 1
ATOM 13179 C C . GLY D 3 34 ? 146.179 106.009 94.871 1.00 99.00 34 GLY D C 1
ATOM 13180 O O . GLY D 3 34 ? 146.329 106.347 96.042 1.00 99.00 34 GLY D O 1
ATOM 13181 N N . ALA D 3 35 ? 146.996 106.401 93.897 1.00 99.00 35 ALA D N 1
ATOM 13182 C CA . ALA D 3 35 ? 148.305 106.973 94.182 1.00 99.00 35 ALA D CA 1
ATOM 13183 C C . ALA D 3 35 ? 148.322 108.476 93.943 1.00 99.00 35 ALA D C 1
ATOM 13184 O O . ALA D 3 35 ? 148.488 108.914 92.816 1.00 99.00 35 ALA D O 1
ATOM 13186 N N . VAL D 3 36 ? 148.151 109.261 95.003 1.00 99.00 36 VAL D N 1
ATOM 13187 C CA . VAL D 3 36 ? 147.856 110.683 94.837 1.00 99.00 36 VAL D CA 1
ATOM 13188 C C . VAL D 3 36 ? 149.089 111.452 94.421 1.00 99.00 36 VAL D C 1
ATOM 13189 O O . VAL D 3 36 ? 150.148 111.314 95.024 1.00 99.00 36 VAL D O 1
ATOM 13193 N N . GLU D 3 37 ? 148.959 112.195 93.338 1.00 99.00 37 GLU D N 1
ATOM 13194 C CA . GLU D 3 37 ? 149.941 113.177 92.993 1.00 99.00 37 GLU D CA 1
ATOM 13195 C C . GLU D 3 37 ? 149.238 114.502 93.181 1.00 99.00 37 GLU D C 1
ATOM 13196 O O . GLU D 3 37 ? 148.212 114.770 92.550 1.00 99.00 37 GLU D O 1
ATOM 13202 N N . VAL D 3 38 ? 149.766 115.297 94.105 1.00 99.00 38 VAL D N 1
ATOM 13203 C CA . VAL D 3 38 ? 149.303 116.660 94.350 1.00 99.00 38 VAL D CA 1
ATOM 13204 C C . VAL D 3 38 ? 150.525 117.557 94.324 1.00 99.00 38 VAL D C 1
ATOM 13205 O O . VAL D 3 38 ? 151.387 117.444 95.200 1.00 99.00 38 VAL D O 1
ATOM 13209 N N . VAL D 3 39 ? 150.610 118.439 93.330 1.00 99.00 39 VAL D N 1
ATOM 13210 C CA . VAL D 3 39 ? 151.815 119.250 93.123 1.00 99.00 39 VAL D CA 1
ATOM 13211 C C . VAL D 3 39 ? 151.479 120.711 93.301 1.00 99.00 39 VAL D C 1
ATOM 13212 O O . VAL D 3 39 ? 150.579 121.214 92.636 1.00 99.00 39 VAL D O 1
ATOM 13216 N N . ASN D 3 40 ? 152.232 121.379 94.176 1.00 99.00 40 ASN D N 1
ATOM 13217 C CA . ASN D 3 40 ? 151.975 122.760 94.573 1.00 99.00 40 ASN D CA 1
ATOM 13218 C C . ASN D 3 40 ? 150.521 122.943 94.946 1.00 99.00 40 ASN D C 1
ATOM 13219 O O . ASN D 3 40 ? 149.872 123.896 94.511 1.00 99.00 40 ASN D O 1
ATOM 13224 N N . ARG D 3 41 ? 150.018 121.993 95.733 1.00 99.00 41 ARG D N 1
ATOM 13225 C CA . ARG D 3 41 ? 148.674 122.045 96.278 1.00 99.00 41 ARG D CA 1
ATOM 13226 C C . ARG D 3 41 ? 147.596 122.106 95.178 1.00 99.00 41 ARG D C 1
ATOM 13227 O O . ARG D 3 41 ? 146.556 122.748 95.338 1.00 99.00 41 ARG D O 1
ATOM 13235 N N . ARG D 3 42 ? 147.872 121.434 94.064 1.00 99.00 42 ARG D N 1
ATOM 13236 C CA . ARG D 3 42 ? 146.958 121.345 92.944 1.00 99.00 42 ARG D CA 1
ATOM 13237 C C . ARG D 3 42 ? 146.861 119.914 92.525 1.00 99.00 42 ARG D C 1
ATOM 13238 O O . ARG D 3 42 ? 147.849 119.184 92.536 1.00 99.00 42 ARG D O 1
ATOM 13246 N N . LEU D 3 43 ? 145.678 119.571 92.053 1.00 99.00 43 LEU D N 1
ATOM 13247 C CA . LEU D 3 43 ? 145.235 118.202 91.942 1.00 99.00 43 LEU D CA 1
ATOM 13248 C C . LEU D 3 43 ? 145.674 117.727 90.576 1.00 99.00 43 LEU D C 1
ATOM 13249 O O . LEU D 3 43 ? 145.085 118.119 89.583 1.00 99.00 43 LEU D O 1
ATOM 13254 N N . THR D 3 44 ? 146.721 116.924 90.493 1.00 99.00 44 THR D N 1
ATOM 13255 C CA . THR D 3 44 ? 147.111 116.412 89.181 1.00 99.00 44 THR D CA 1
ATOM 13256 C C . THR D 3 44 ? 146.227 115.234 88.810 1.00 99.00 44 THR D C 1
ATOM 13257 O O . THR D 3 44 ? 145.825 115.098 87.646 1.00 99.00 44 THR D O 1
ATOM 13261 N N . GLY D 3 45 ? 145.910 114.410 89.812 1.00 99.00 45 GLY D N 1
ATOM 13262 C CA . GLY D 3 45 ? 145.260 113.115 89.604 1.00 99.00 45 GLY D CA 1
ATOM 13263 C C . GLY D 3 45 ? 146.131 112.074 88.893 1.00 99.00 45 GLY D C 1
ATOM 13264 O O . GLY D 3 45 ? 145.598 111.201 88.187 1.00 99.00 45 GLY D O 1
ATOM 13265 N N . ASN D 3 46 ? 147.456 112.154 89.080 1.00 99.00 46 ASN D N 1
ATOM 13266 C CA . ASN D 3 46 ? 148.424 111.338 88.308 1.00 99.00 46 ASN D CA 1
ATOM 13267 C C . ASN D 3 46 ? 148.649 109.956 88.958 1.00 99.00 46 ASN D C 1
ATOM 13268 O O . ASN D 3 46 ? 149.753 109.628 89.408 1.00 99.00 46 ASN D O 1
ATOM 13273 N N . ASN D 3 47 ? 147.583 109.153 88.979 1.00 99.00 47 ASN D N 1
ATOM 13274 C CA . ASN D 3 47 ? 147.572 107.863 89.677 1.00 99.00 47 ASN D CA 1
ATOM 13275 C C . ASN D 3 47 ? 148.121 106.742 88.787 1.00 99.00 47 ASN D C 1
ATOM 13276 O O . ASN D 3 47 ? 147.822 106.682 87.587 1.00 99.00 47 ASN D O 1
ATOM 13281 N N . PHE D 3 48 ? 148.946 105.884 89.386 1.00 99.00 48 PHE D N 1
ATOM 13282 C CA . PHE D 3 48 ? 149.263 104.557 88.845 1.00 99.00 48 PHE D CA 1
ATOM 13283 C C . PHE D 3 48 ? 148.228 103.590 89.423 1.00 99.00 48 PHE D C 1
ATOM 13284 O O . PHE D 3 48 ? 148.247 103.319 90.639 1.00 99.00 48 PHE D O 1
ATOM 13292 N N . HIS D 3 49 ? 147.320 103.099 88.566 1.00 99.00 49 HIS D N 1
ATOM 13293 C CA . HIS D 3 49 ? 146.155 102.330 89.023 1.00 99.00 49 HIS D CA 1
ATOM 13294 C C . HIS D 3 49 ? 146.124 100.863 88.612 1.00 99.00 49 HIS D C 1
ATOM 13295 O O . HIS D 3 49 ? 145.563 100.505 87.576 1.00 99.00 49 HIS D O 1
ATOM 13302 N N . VAL D 3 50 ? 146.787 100.041 89.424 1.00 99.00 50 VAL D N 1
ATOM 13303 C CA . VAL D 3 50 ? 146.738 98.568 89.401 1.00 99.00 50 VAL D CA 1
ATOM 13304 C C . VAL D 3 50 ? 146.768 98.141 90.892 1.00 99.00 50 VAL D C 1
ATOM 13305 O O . VAL D 3 50 ? 147.116 98.956 91.750 1.00 99.00 50 VAL D O 1
ATOM 13309 N N . TYR D 3 51 ? 146.375 96.901 91.199 1.00 99.00 51 TYR D N 1
ATOM 13310 C CA . TYR D 3 51 ? 146.126 96.459 92.588 1.00 99.00 51 TYR D CA 1
ATOM 13311 C C . TYR D 3 51 ? 147.019 95.290 93.015 1.00 99.00 51 TYR D C 1
ATOM 13312 O O . TYR D 3 51 ? 147.762 94.737 92.202 1.00 99.00 51 TYR D O 1
ATOM 13321 N N . LEU D 3 52 ? 146.924 94.937 94.298 1.00 99.00 52 LEU D N 1
ATOM 13322 C CA . LEU D 3 52 ? 147.849 94.024 94.941 1.00 99.00 52 LEU D CA 1
ATOM 13323 C C . LEU D 3 52 ? 147.210 92.798 95.537 1.00 99.00 52 LEU D C 1
ATOM 13324 O O . LEU D 3 52 ? 145.994 92.639 95.514 1.00 99.00 52 LEU D O 1
ATOM 13329 N N . LYS D 3 53 ? 148.073 91.949 96.079 1.00 99.00 53 LYS D N 1
ATOM 13330 C CA . LYS D 3 53 ? 147.713 90.642 96.562 1.00 99.00 53 LYS D CA 1
ATOM 13331 C C . LYS D 3 53 ? 147.193 90.718 97.981 1.00 99.00 53 LYS D C 1
ATOM 13332 O O . LYS D 3 53 ? 147.867 91.266 98.844 1.00 99.00 53 LYS D O 1
ATOM 13338 N N . PRO D 3 54 ? 146.009 90.151 98.242 1.00 99.00 54 PRO D N 1
ATOM 13339 C CA . PRO D 3 54 ? 145.492 90.160 99.609 1.00 99.00 54 PRO D CA 1
ATOM 13340 C C . PRO D 3 54 ? 146.183 89.167 100.542 1.00 99.00 54 PRO D C 1
ATOM 13341 O O . PRO D 3 54 ? 146.248 89.410 101.753 1.00 99.00 54 PRO D O 1
ATOM 13345 N N . ASP D 3 55 ? 146.659 88.049 99.988 1.00 99.00 55 ASP D N 1
ATOM 13346 C CA . ASP D 3 55 ? 147.211 86.927 100.762 1.00 99.00 55 ASP D CA 1
ATOM 13347 C C . ASP D 3 55 ? 146.237 86.354 101.824 1.00 99.00 55 ASP D C 1
ATOM 13348 O O . ASP D 3 55 ? 146.680 85.592 102.683 1.00 99.00 55 ASP D O 1
ATOM 13353 N N . ARG D 3 56 ? 144.931 86.681 101.751 1.00 99.00 56 ARG D N 1
ATOM 13354 C CA . ARG D 3 56 ? 143.926 86.249 102.769 1.00 99.00 56 ARG D CA 1
ATOM 13355 C C . ARG D 3 56 ? 142.450 86.590 102.424 1.00 99.00 56 ARG D C 1
ATOM 13356 O O . ARG D 3 56 ? 142.191 87.311 101.458 1.00 99.00 56 ARG D O 1
ATOM 13364 N N . LEU D 3 57 ? 141.512 86.057 103.221 1.00 99.00 57 LEU D N 1
ATOM 13365 C CA . LEU D 3 57 ? 140.066 86.367 103.124 1.00 99.00 57 LEU D CA 1
ATOM 13366 C C . LEU D 3 57 ? 139.640 87.625 103.910 1.00 99.00 57 LEU D C 1
ATOM 13367 O O . LEU D 3 57 ? 140.311 88.014 104.875 1.00 99.00 57 LEU D O 1
ATOM 13372 N N . VAL D 3 58 ? 138.495 88.208 103.521 1.00 99.00 58 VAL D N 1
ATOM 13373 C CA . VAL D 3 58 ? 138.011 89.520 104.033 1.00 99.00 58 VAL D CA 1
ATOM 13374 C C . VAL D 3 58 ? 137.608 89.465 105.529 1.00 99.00 58 VAL D C 1
ATOM 13375 O O . VAL D 3 58 ? 136.932 88.525 105.948 1.00 99.00 58 VAL D O 1
ATOM 13379 N N . ASP D 3 59 ? 138.010 90.466 106.324 1.00 99.00 59 ASP D N 1
ATOM 13380 C CA . ASP D 3 59 ? 137.593 90.542 107.747 1.00 99.00 59 ASP D CA 1
ATOM 13381 C C . ASP D 3 59 ? 136.151 91.098 107.818 1.00 99.00 59 ASP D C 1
ATOM 13382 O O . ASP D 3 59 ? 135.838 92.048 107.107 1.00 99.00 59 ASP D O 1
ATOM 13387 N N . PRO D 3 60 ? 135.263 90.482 108.635 1.00 99.00 60 PRO D N 1
ATOM 13388 C CA . PRO D 3 60 ? 133.835 90.871 108.644 1.00 99.00 60 PRO D CA 1
ATOM 13389 C C . PRO D 3 60 ? 133.566 92.357 108.874 1.00 99.00 60 PRO D C 1
ATOM 13390 O O . PRO D 3 60 ? 132.660 92.915 108.260 1.00 99.00 60 PRO D O 1
ATOM 13394 N N . GLU D 3 61 ? 134.353 92.964 109.758 1.00 99.00 61 GLU D N 1
ATOM 13395 C CA . GLU D 3 61 ? 134.285 94.398 110.062 1.00 99.00 61 GLU D CA 1
ATOM 13396 C C . GLU D 3 61 ? 134.515 95.246 108.799 1.00 99.00 61 GLU D C 1
ATOM 13397 O O . GLU D 3 61 ? 133.669 96.072 108.414 1.00 99.00 61 GLU D O 1
ATOM 13403 N N . ALA D 3 62 ? 135.650 94.981 108.153 1.00 99.00 62 ALA D N 1
ATOM 13404 C CA . ALA D 3 62 ? 136.061 95.642 106.904 1.00 99.00 62 ALA D CA 1
ATOM 13405 C C . ALA D 3 62 ? 134.993 95.558 105.824 1.00 99.00 62 ALA D C 1
ATOM 13406 O O . ALA D 3 62 ? 134.775 96.521 105.101 1.00 99.00 62 ALA D O 1
ATOM 13408 N N . PHE D 3 63 ? 134.366 94.389 105.699 1.00 99.00 63 PHE D N 1
ATOM 13409 C CA . PHE D 3 63 ? 133.291 94.172 104.723 1.00 99.00 63 PHE D CA 1
ATOM 13410 C C . PHE D 3 63 ? 132.135 95.145 104.911 1.00 99.00 63 PHE D C 1
ATOM 13411 O O . PHE D 3 63 ? 131.723 95.796 103.942 1.00 99.00 63 PHE D O 1
ATOM 13419 N N . GLY D 3 64 ? 131.641 95.234 106.153 1.00 99.00 64 GLY D N 1
ATOM 13420 C CA . GLY D 3 64 ? 130.524 96.119 106.531 1.00 99.00 64 GLY D CA 1
ATOM 13421 C C . GLY D 3 64 ? 130.799 97.607 106.362 1.00 99.00 64 GLY D C 1
ATOM 13422 O O . GLY D 3 64 ? 129.878 98.394 106.136 1.00 99.00 64 GLY D O 1
ATOM 13423 N N . VAL D 3 65 ? 132.070 97.985 106.455 1.00 99.00 65 VAL D N 1
ATOM 13424 C CA . VAL D 3 65 ? 132.501 99.365 106.220 1.00 99.00 65 VAL D CA 1
ATOM 13425 C C . VAL D 3 65 ? 132.483 99.688 104.715 1.00 99.00 65 VAL D C 1
ATOM 13426 O O . VAL D 3 65 ? 131.969 100.729 104.307 1.00 99.00 65 VAL D O 1
ATOM 13430 N N . HIS D 3 66 ? 133.058 98.791 103.911 1.00 99.00 66 HIS D N 1
ATOM 13431 C CA . HIS D 3 66 ? 133.182 98.980 102.445 1.00 99.00 66 HIS D CA 1
ATOM 13432 C C . HIS D 3 66 ? 132.530 97.880 101.583 1.00 99.00 66 HIS D C 1
ATOM 13433 O O . HIS D 3 66 ? 132.162 98.146 100.440 1.00 99.00 66 HIS D O 1
ATOM 13440 N N . GLY D 3 67 ? 132.405 96.662 102.110 1.00 99.00 67 GLY D N 1
ATOM 13441 C CA . GLY D 3 67 ? 131.745 95.558 101.403 1.00 99.00 67 GLY D CA 1
ATOM 13442 C C . GLY D 3 67 ? 132.536 94.867 100.300 1.00 99.00 67 GLY D C 1
ATOM 13443 O O . GLY D 3 67 ? 131.949 94.138 99.498 1.00 99.00 67 GLY D O 1
ATOM 13444 N N . ILE D 3 68 ? 133.859 95.020 100.287 1.00 99.00 68 ILE D N 1
ATOM 13445 C CA . ILE D 3 68 ? 134.712 94.498 99.201 1.00 99.00 68 ILE D CA 1
ATOM 13446 C C . ILE D 3 68 ? 134.898 92.972 99.397 1.00 99.00 68 ILE D C 1
ATOM 13447 O O . ILE D 3 68 ? 134.818 92.501 100.529 1.00 99.00 68 ILE D O 1
ATOM 13452 N N . ALA D 3 69 ? 135.131 92.194 98.334 1.00 99.00 69 ALA D N 1
ATOM 13453 C CA . ALA D 3 69 ? 135.437 90.755 98.511 1.00 99.00 69 ALA D CA 1
ATOM 13454 C C . ALA D 3 69 ? 136.643 90.263 97.738 1.00 99.00 69 ALA D C 1
ATOM 13455 O O . ALA D 3 69 ? 137.010 90.791 96.659 1.00 99.00 69 ALA D O 1
ATOM 13457 N N . ASP D 3 70 ? 137.220 89.203 98.296 1.00 99.00 70 ASP D N 1
ATOM 13458 C CA . ASP D 3 70 ? 138.613 88.878 98.044 1.00 99.00 70 ASP D CA 1
ATOM 13459 C C . ASP D 3 70 ? 138.987 88.677 96.607 1.00 99.00 70 ASP D C 1
ATOM 13460 O O . ASP D 3 70 ? 140.038 89.154 96.184 1.00 99.00 70 ASP D O 1
ATOM 13465 N N . GLU D 3 71 ? 138.096 88.057 95.849 1.00 99.00 71 GLU D N 1
ATOM 13466 C CA . GLU D 3 71 ? 138.493 87.339 94.640 1.00 99.00 71 GLU D CA 1
ATOM 13467 C C . GLU D 3 71 ? 138.825 88.222 93.443 1.00 99.00 71 GLU D C 1
ATOM 13468 O O . GLU D 3 71 ? 139.489 87.773 92.501 1.00 99.00 71 GLU D O 1
ATOM 13474 N N . PHE D 3 72 ? 138.375 89.469 93.500 1.00 99.00 72 PHE D N 1
ATOM 13475 C CA . PHE D 3 72 ? 138.727 90.463 92.499 1.00 99.00 72 PHE D CA 1
ATOM 13476 C C . PHE D 3 72 ? 140.219 90.834 92.555 1.00 99.00 72 PHE D C 1
ATOM 13477 O O . PHE D 3 72 ? 140.865 91.034 91.525 1.00 99.00 72 PHE D O 1
ATOM 13485 N N . LEU D 3 73 ? 140.760 90.905 93.767 1.00 99.00 73 LEU D N 1
ATOM 13486 C CA . LEU D 3 73 ? 142.103 91.443 94.013 1.00 99.00 73 LEU D CA 1
ATOM 13487 C C . LEU D 3 73 ? 143.199 90.374 94.124 1.00 99.00 73 LEU D C 1
ATOM 13488 O O . LEU D 3 73 ? 144.366 90.711 94.350 1.00 99.00 73 LEU D O 1
ATOM 13493 N N . LEU D 3 74 ? 142.830 89.101 93.940 1.00 99.00 74 LEU D N 1
ATOM 13494 C CA . LEU D 3 74 ? 143.760 87.976 94.123 1.00 99.00 74 LEU D CA 1
ATOM 13495 C C . LEU D 3 74 ? 144.789 87.822 92.986 1.00 99.00 74 LEU D C 1
ATOM 13496 O O . LEU D 3 74 ? 145.978 87.708 93.249 1.00 99.00 74 LEU D O 1
ATOM 13501 N N . ASP D 3 75 ? 144.329 87.778 91.733 1.00 99.00 75 ASP D N 1
ATOM 13502 C CA . ASP D 3 75 ? 145.215 87.513 90.572 1.00 99.00 75 ASP D CA 1
ATOM 13503 C C . ASP D 3 75 ? 146.128 88.698 90.207 1.00 99.00 75 ASP D C 1
ATOM 13504 O O . ASP D 3 75 ? 147.167 88.516 89.560 1.00 99.00 75 ASP D O 1
ATOM 13509 N N . LYS D 3 76 ? 145.735 89.895 90.647 1.00 99.00 76 LYS D N 1
ATOM 13510 C CA . LYS D 3 76 ? 146.468 91.140 90.390 1.00 99.00 76 LYS D CA 1
ATOM 13511 C C . LYS D 3 76 ? 147.798 91.036 91.160 1.00 99.00 76 LYS D C 1
ATOM 13512 O O . LYS D 3 76 ? 147.803 90.449 92.249 1.00 99.00 76 LYS D O 1
ATOM 13518 N N . PRO D 3 77 ? 148.913 91.576 90.605 1.00 99.00 77 PRO D N 1
ATOM 13519 C CA . PRO D 3 77 ? 150.256 91.220 91.101 1.00 99.00 77 PRO D CA 1
ATOM 13520 C C . PRO D 3 77 ? 150.491 91.632 92.548 1.00 99.00 77 PRO D C 1
ATOM 13521 O O . PRO D 3 77 ? 149.772 92.491 93.052 1.00 99.00 77 PRO D O 1
ATOM 13525 N N . THR D 3 78 ? 151.494 91.033 93.191 1.00 99.00 78 THR D N 1
ATOM 13526 C CA . THR D 3 78 ? 151.711 91.205 94.638 1.00 99.00 78 THR D CA 1
ATOM 13527 C C . THR D 3 78 ? 152.470 92.490 94.956 1.00 99.00 78 THR D C 1
ATOM 13528 O O . THR D 3 78 ? 152.935 93.212 94.057 1.00 99.00 78 THR D O 1
ATOM 13532 N N . PHE D 3 79 ? 152.576 92.767 96.255 1.00 99.00 79 PHE D N 1
ATOM 13533 C CA . PHE D 3 79 ? 153.357 93.897 96.779 1.00 99.00 79 PHE D CA 1
ATOM 13534 C C . PHE D 3 79 ? 154.802 93.963 96.231 1.00 99.00 79 PHE D C 1
ATOM 13535 O O . PHE D 3 79 ? 155.316 95.056 95.933 1.00 99.00 79 PHE D O 1
ATOM 13543 N N . ALA D 3 80 ? 155.432 92.794 96.091 1.00 99.00 80 ALA D N 1
ATOM 13544 C CA . ALA D 3 80 ? 156.824 92.684 95.632 1.00 99.00 80 ALA D CA 1
ATOM 13545 C C . ALA D 3 80 ? 157.061 93.136 94.183 1.00 99.00 80 ALA D C 1
ATOM 13546 O O . ALA D 3 80 ? 158.132 93.661 93.875 1.00 99.00 80 ALA D O 1
ATOM 13548 N N . GLU D 3 81 ? 156.069 92.932 93.311 1.00 99.00 81 GLU D N 1
ATOM 13549 C CA . GLU D 3 81 ? 156.179 93.290 91.876 1.00 99.00 81 GLU D CA 1
ATOM 13550 C C . GLU D 3 81 ? 156.202 94.805 91.614 1.00 99.00 81 GLU D C 1
ATOM 13551 O O . GLU D 3 81 ? 156.830 95.261 90.645 1.00 99.00 81 GLU D O 1
ATOM 13557 N N . VAL D 3 82 ? 155.494 95.562 92.455 1.00 99.00 82 VAL D N 1
ATOM 13558 C CA . VAL D 3 82 ? 155.393 97.023 92.302 1.00 99.00 82 VAL D CA 1
ATOM 13559 C C . VAL D 3 82 ? 155.870 97.765 93.544 1.00 99.00 82 VAL D C 1
ATOM 13560 O O . VAL D 3 82 ? 155.590 98.955 93.707 1.00 99.00 82 VAL D O 1
ATOM 13564 N N . ALA D 3 83 ? 156.616 97.055 94.392 1.00 99.00 83 ALA D N 1
ATOM 13565 C CA . ALA D 3 83 ? 157.261 97.639 95.553 1.00 99.00 83 ALA D CA 1
ATOM 13566 C C . ALA D 3 83 ? 158.175 98.738 95.104 1.00 99.00 83 ALA D C 1
ATOM 13567 O O . ALA D 3 83 ? 158.069 99.840 95.598 1.00 99.00 83 ALA D O 1
ATOM 13569 N N . ASP D 3 84 ? 159.050 98.427 94.153 1.00 99.00 84 ASP D N 1
ATOM 13570 C CA . ASP D 3 84 ? 160.026 99.389 93.661 1.00 99.00 84 ASP D CA 1
ATOM 13571 C C . ASP D 3 84 ? 159.367 100.431 92.753 1.00 99.00 84 ASP D C 1
ATOM 13572 O O . ASP D 3 84 ? 159.692 101.608 92.863 1.00 99.00 84 ASP D O 1
ATOM 13577 N N . GLU D 3 85 ? 158.445 99.996 91.881 1.00 99.00 85 GLU D N 1
ATOM 13578 C CA . GLU D 3 85 ? 157.650 100.893 90.993 1.00 99.00 85 GLU D CA 1
ATOM 13579 C C . GLU D 3 85 ? 156.950 101.957 91.830 1.00 99.00 85 GLU D C 1
ATOM 13580 O O . GLU D 3 85 ? 156.960 103.156 91.511 1.00 99.00 85 GLU D O 1
ATOM 13586 N N . PHE D 3 86 ? 156.357 101.509 92.923 1.00 99.00 86 PHE D N 1
ATOM 13587 C CA . PHE D 3 86 ? 155.622 102.413 93.752 1.00 99.00 86 PHE D CA 1
ATOM 13588 C C . PHE D 3 86 ? 156.457 103.190 94.728 1.00 99.00 86 PHE D C 1
ATOM 13589 O O . PHE D 3 86 ? 156.135 104.309 95.064 1.00 99.00 86 PHE D O 1
ATOM 13597 N N . MET D 3 87 ? 157.541 102.596 95.189 1.00 99.00 87 MET D N 1
ATOM 13598 C CA . MET D 3 87 ? 158.478 103.310 96.038 1.00 99.00 87 MET D CA 1
ATOM 13599 C C . MET D 3 87 ? 159.129 104.483 95.297 1.00 99.00 87 MET D C 1
ATOM 13600 O O . MET D 3 87 ? 159.342 105.529 95.891 1.00 99.00 87 MET D O 1
ATOM 13605 N N . ASP D 3 88 ? 159.462 104.313 94.017 1.00 99.00 88 ASP D N 1
ATOM 13606 C CA . ASP D 3 88 ? 159.982 105.420 93.172 1.00 99.00 88 ASP D CA 1
ATOM 13607 C C . ASP D 3 88 ? 158.933 106.519 92.962 1.00 99.00 88 ASP D C 1
ATOM 13608 O O . ASP D 3 88 ? 159.273 107.699 92.830 1.00 99.00 88 ASP D O 1
ATOM 13613 N N . TYR D 3 89 ? 157.667 106.119 92.913 1.00 99.00 89 TYR D N 1
ATOM 13614 C CA . TYR D 3 89 ? 156.550 107.057 92.850 1.00 99.00 89 TYR D CA 1
ATOM 13615 C C . TYR D 3 89 ? 156.433 107.962 94.108 1.00 99.00 89 TYR D C 1
ATOM 13616 O O . TYR D 3 89 ? 156.003 109.113 93.995 1.00 99.00 89 TYR D O 1
ATOM 13625 N N . ILE D 3 90 ? 156.837 107.449 95.277 1.00 99.00 90 ILE D N 1
ATOM 13626 C CA . ILE D 3 90 ? 156.757 108.174 96.576 1.00 99.00 90 ILE D CA 1
ATOM 13627 C C . ILE D 3 90 ? 158.080 108.784 97.091 1.00 99.00 90 ILE D C 1
ATOM 13628 O O . ILE D 3 90 ? 158.068 109.635 97.994 1.00 99.00 90 ILE D O 1
ATOM 13633 N N . ARG D 3 91 ? 159.204 108.373 96.503 1.00 99.00 91 ARG D N 1
ATOM 13634 C CA . ARG D 3 91 ? 160.535 108.789 96.976 1.00 99.00 91 ARG D CA 1
ATOM 13635 C C . ARG D 3 91 ? 160.763 110.314 96.956 1.00 99.00 91 ARG D C 1
ATOM 13636 O O . ARG D 3 91 ? 160.451 110.990 95.969 1.00 99.00 91 ARG D O 1
ATOM 13644 N N . GLY D 3 92 ? 161.316 110.826 98.060 1.00 99.00 92 GLY D N 1
ATOM 13645 C CA . GLY D 3 92 ? 161.762 112.218 98.171 1.00 99.00 92 GLY D CA 1
ATOM 13646 C C . GLY D 3 92 ? 160.601 113.174 98.345 1.00 99.00 92 GLY D C 1
ATOM 13647 O O . GLY D 3 92 ? 160.505 114.169 97.622 1.00 99.00 92 GLY D O 1
ATOM 13648 N N . ALA D 3 93 ? 159.726 112.876 99.308 1.00 99.00 93 ALA D N 1
ATOM 13649 C CA . ALA D 3 93 ? 158.459 113.603 99.450 1.00 99.00 93 ALA D CA 1
ATOM 13650 C C . ALA D 3 93 ? 157.992 113.869 100.886 1.00 99.00 93 ALA D C 1
ATOM 13651 O O . ALA D 3 93 ? 158.480 113.271 101.855 1.00 99.00 93 ALA D O 1
ATOM 13653 N N . GLU D 3 94 ? 157.033 114.793 100.975 1.00 99.00 94 GLU D N 1
ATOM 13654 C CA . GLU D 3 94 ? 156.332 115.153 102.207 1.00 99.00 94 GLU D CA 1
ATOM 13655 C C . GLU D 3 94 ? 155.151 114.206 102.369 1.00 99.00 94 GLU D C 1
ATOM 13656 O O . GLU D 3 94 ? 154.266 114.163 101.511 1.00 99.00 94 GLU D O 1
ATOM 13662 N N . LEU D 3 95 ? 155.133 113.459 103.469 1.00 99.00 95 LEU D N 1
ATOM 13663 C CA . LEU D 3 95 ? 154.067 112.505 103.729 1.00 99.00 95 LEU D CA 1
ATOM 13664 C C . LEU D 3 95 ? 153.212 113.004 104.865 1.00 99.00 95 LEU D C 1
ATOM 13665 O O . LEU D 3 95 ? 153.469 112.709 106.029 1.00 99.00 95 LEU D O 1
ATOM 13670 N N . VAL D 3 96 ? 152.177 113.754 104.512 1.00 99.00 96 VAL D N 1
ATOM 13671 C CA . VAL D 3 96 ? 151.189 114.194 105.472 1.00 99.00 96 VAL D CA 1
ATOM 13672 C C . VAL D 3 96 ? 149.975 113.298 105.316 1.00 99.00 96 VAL D C 1
ATOM 13673 O O . VAL D 3 96 ? 149.336 113.335 104.274 1.00 99.00 96 VAL D O 1
ATOM 13677 N N . ILE D 3 97 ? 149.660 112.507 106.344 1.00 99.00 97 ILE D N 1
ATOM 13678 C CA . ILE D 3 97 ? 148.756 111.351 106.205 1.00 99.00 97 ILE D CA 1
ATOM 13679 C C . ILE D 3 97 ? 147.804 111.205 107.411 1.00 99.00 97 ILE D C 1
ATOM 13680 O O . ILE D 3 97 ? 148.156 111.568 108.531 1.00 99.00 97 ILE D O 1
ATOM 13685 N N . HIS D 3 98 ? 146.583 110.723 107.161 1.00 99.00 98 HIS D N 1
ATOM 13686 C CA . HIS D 3 98 ? 145.590 110.512 108.213 1.00 99.00 98 HIS D CA 1
ATOM 13687 C C . HIS D 3 98 ? 145.549 109.088 108.671 1.00 99.00 98 HIS D C 1
ATOM 13688 O O . HIS D 3 98 ? 145.459 108.171 107.856 1.00 99.00 98 HIS D O 1
ATOM 13695 N N . ASN D 3 99 ? 145.576 108.928 109.991 1.00 99.00 99 ASN D N 1
ATOM 13696 C CA . ASN D 3 99 ? 145.610 107.627 110.651 1.00 99.00 99 ASN D CA 1
ATOM 13697 C C . ASN D 3 99 ? 147.033 107.053 110.526 1.00 99.00 99 ASN D C 1
ATOM 13698 O O . ASN D 3 99 ? 147.230 105.894 110.144 1.00 99.00 99 ASN D O 1
ATOM 13703 N N . ALA D 3 100 ? 148.009 107.900 110.886 1.00 99.00 100 ALA D N 1
ATOM 13704 C CA . ALA D 3 100 ? 149.460 107.666 110.687 1.00 99.00 100 ALA D CA 1
ATOM 13705 C C . ALA D 3 100 ? 149.984 106.344 111.247 1.00 99.00 100 ALA D C 1
ATOM 13706 O O . ALA D 3 100 ? 150.859 105.692 110.644 1.00 99.00 100 ALA D O 1
ATOM 13708 N N . ALA D 3 101 ? 149.449 105.973 112.409 1.00 99.00 101 ALA D N 1
ATOM 13709 C CA . ALA D 3 101 ? 149.811 104.732 113.084 1.00 99.00 101 ALA D CA 1
ATOM 13710 C C . ALA D 3 101 ? 149.577 103.511 112.203 1.00 99.00 101 ALA D C 1
ATOM 13711 O O . ALA D 3 101 ? 150.362 102.563 112.238 1.00 99.00 101 ALA D O 1
ATOM 13713 N N . PHE D 3 102 ? 148.506 103.547 111.413 1.00 99.00 102 PHE D N 1
ATOM 13714 C CA . PHE D 3 102 ? 148.173 102.461 110.496 1.00 99.00 102 PHE D CA 1
ATOM 13715 C C . PHE D 3 102 ? 149.172 102.381 109.348 1.00 99.00 102 PHE D C 1
ATOM 13716 O O . PHE D 3 102 ? 149.895 101.393 109.210 1.00 99.00 102 PHE D O 1
ATOM 13724 N N . ASP D 3 103 ? 149.208 103.443 108.554 1.00 99.00 103 ASP D N 1
ATOM 13725 C CA . ASP D 3 103 ? 150.009 103.479 107.358 1.00 99.00 103 ASP D CA 1
ATOM 13726 C C . ASP D 3 103 ? 151.466 103.314 107.620 1.00 99.00 103 ASP D C 1
ATOM 13727 O O . ASP D 3 103 ? 152.070 102.455 107.005 1.00 99.00 103 ASP D O 1
ATOM 13732 N N . ILE D 3 104 ? 152.036 104.150 108.492 1.00 99.00 104 ILE D N 1
ATOM 13733 C CA . ILE D 3 104 ? 153.489 104.131 108.723 1.00 99.00 104 ILE D CA 1
ATOM 13734 C C . ILE D 3 104 ? 153.896 102.734 109.130 1.00 99.00 104 ILE D C 1
ATOM 13735 O O . ILE D 3 104 ? 154.875 102.192 108.607 1.00 99.00 104 ILE D O 1
ATOM 13740 N N . GLY D 3 105 ? 153.109 102.168 110.046 1.00 99.00 105 GLY D N 1
ATOM 13741 C CA . GLY D 3 105 ? 153.224 100.779 110.457 1.00 99.00 105 GLY D CA 1
ATOM 13742 C C . GLY D 3 105 ? 153.365 99.860 109.265 1.00 99.00 105 GLY D C 1
ATOM 13743 O O . GLY D 3 105 ? 154.349 99.147 109.164 1.00 99.00 105 GLY D O 1
ATOM 13744 N N . PHE D 3 106 ? 152.398 99.922 108.350 1.00 99.00 106 PHE D N 1
ATOM 13745 C CA . PHE D 3 106 ? 152.433 99.132 107.121 1.00 99.00 106 PHE D CA 1
ATOM 13746 C C . PHE D 3 106 ? 153.575 99.449 106.203 1.00 99.00 106 PHE D C 1
ATOM 13747 O O . PHE D 3 106 ? 154.235 98.540 105.745 1.00 99.00 106 PHE D O 1
ATOM 13755 N N . MET D 3 107 ? 153.781 100.731 105.926 1.00 99.00 107 MET D N 1
ATOM 13756 C CA . MET D 3 107 ? 154.760 101.177 104.928 1.00 99.00 107 MET D CA 1
ATOM 13757 C C . MET D 3 107 ? 156.144 100.615 105.205 1.00 99.00 107 MET D C 1
ATOM 13758 O O . MET D 3 107 ? 156.683 99.830 104.427 1.00 99.00 107 MET D O 1
ATOM 13763 N N . ASP D 3 108 ? 156.667 101.004 106.358 1.00 99.00 108 ASP D N 1
ATOM 13764 C CA . ASP D 3 108 ? 157.977 100.622 106.833 1.00 99.00 108 ASP D CA 1
ATOM 13765 C C . ASP D 3 108 ? 158.109 99.091 106.889 1.00 99.00 108 ASP D C 1
ATOM 13766 O O . ASP D 3 108 ? 159.110 98.481 106.448 1.00 99.00 108 ASP D O 1
ATOM 13771 N N . TYR D 3 109 ? 157.054 98.492 107.440 1.00 99.00 109 TYR D N 1
ATOM 13772 C CA . TYR D 3 109 ? 156.963 97.052 107.633 1.00 99.00 109 TYR D CA 1
ATOM 13773 C C . TYR D 3 109 ? 157.001 96.311 106.318 1.00 99.00 109 TYR D C 1
ATOM 13774 O O . TYR D 3 109 ? 157.795 95.397 106.181 1.00 99.00 109 TYR D O 1
ATOM 13783 N N . GLU D 3 110 ? 156.147 96.706 105.365 1.00 99.00 110 GLU D N 1
ATOM 13784 C CA . GLU D 3 110 ? 156.136 96.123 104.009 1.00 99.00 110 GLU D CA 1
ATOM 13785 C C . GLU D 3 110 ? 157.496 96.307 103.304 1.00 99.00 110 GLU D C 1
ATOM 13786 O O . GLU D 3 110 ? 157.925 95.404 102.577 1.00 99.00 110 GLU D O 1
ATOM 13792 N N . PHE D 3 111 ? 158.162 97.453 103.510 1.00 99.00 111 PHE D N 1
ATOM 13793 C CA . PHE D 3 111 ? 159.474 97.706 102.886 1.00 99.00 111 PHE D CA 1
ATOM 13794 C C . PHE D 3 111 ? 160.500 96.641 103.328 1.00 99.00 111 PHE D C 1
ATOM 13795 O O . PHE D 3 111 ? 161.167 96.015 102.497 1.00 99.00 111 PHE D O 1
ATOM 13803 N N . SER D 3 112 ? 160.583 96.402 104.630 1.00 99.00 112 SER D N 1
ATOM 13804 C CA . SER D 3 112 ? 161.395 95.302 105.159 1.00 99.00 112 SER D CA 1
ATOM 13805 C C . SER D 3 112 ? 160.926 93.879 104.722 1.00 99.00 112 SER D C 1
ATOM 13806 O O . SER D 3 112 ? 161.768 93.006 104.496 1.00 99.00 112 SER D O 1
ATOM 13809 N N . LEU D 3 113 ? 159.608 93.658 104.596 1.00 99.00 113 LEU D N 1
ATOM 13810 C CA . LEU D 3 113 ? 159.021 92.354 104.152 1.00 99.00 113 LEU D CA 1
ATOM 13811 C C . LEU D 3 113 ? 159.374 91.907 102.739 1.00 99.00 113 LEU D C 1
ATOM 13812 O O . LEU D 3 113 ? 159.211 90.729 102.404 1.00 99.00 113 LEU D O 1
ATOM 13817 N N . LEU D 3 114 ? 159.791 92.848 101.898 1.00 99.00 114 LEU D N 1
ATOM 13818 C CA . LEU D 3 114 ? 160.299 92.512 100.568 1.00 99.00 114 LEU D CA 1
ATOM 13819 C C . LEU D 3 114 ? 161.551 91.648 100.629 1.00 99.00 114 LEU D C 1
ATOM 13820 O O . LEU D 3 114 ? 161.825 90.878 99.703 1.00 99.00 114 LEU D O 1
ATOM 13825 N N . LYS D 3 115 ? 162.323 91.828 101.702 1.00 99.00 115 LYS D N 1
ATOM 13826 C CA . LYS D 3 115 ? 163.559 91.085 101.954 1.00 99.00 115 LYS D CA 1
ATOM 13827 C C . LYS D 3 115 ? 164.614 91.374 100.868 1.00 99.00 115 LYS D C 1
ATOM 13828 O O . LYS D 3 115 ? 165.429 90.515 100.516 1.00 99.00 115 LYS D O 1
ATOM 13834 N N . ARG D 3 116 ? 164.571 92.611 100.360 1.00 99.00 116 ARG D N 1
ATOM 13835 C CA . ARG D 3 116 ? 165.630 93.219 99.560 1.00 99.00 116 ARG D CA 1
ATOM 13836 C C . ARG D 3 116 ? 166.284 94.315 100.435 1.00 99.00 116 ARG D C 1
ATOM 13837 O O . ARG D 3 116 ? 166.933 95.239 99.924 1.00 99.00 116 ARG D O 1
ATOM 13845 N N . ASP D 3 117 ? 166.117 94.167 101.759 1.00 99.00 117 ASP D N 1
ATOM 13846 C CA . ASP D 3 117 ? 166.565 95.117 102.796 1.00 99.00 117 ASP D CA 1
ATOM 13847 C C . ASP D 3 117 ? 166.138 96.578 102.551 1.00 99.00 117 ASP D C 1
ATOM 13848 O O . ASP D 3 117 ? 166.825 97.516 102.964 1.00 99.00 117 ASP D O 1
ATOM 13853 N N . ILE D 3 118 ? 164.993 96.775 101.907 1.00 99.00 118 ILE D N 1
ATOM 13854 C CA . ILE D 3 118 ? 164.549 98.123 101.577 1.00 99.00 118 ILE D CA 1
ATOM 13855 C C . ILE D 3 118 ? 164.034 98.768 102.872 1.00 99.00 118 ILE D C 1
ATOM 13856 O O . ILE D 3 118 ? 163.179 98.195 103.548 1.00 99.00 118 ILE D O 1
ATOM 13861 N N . PRO D 3 119 ? 164.591 99.940 103.240 1.00 99.00 119 PRO D N 1
ATOM 13862 C CA . PRO D 3 119 ? 164.318 100.497 104.567 1.00 99.00 119 PRO D CA 1
ATOM 13863 C C . PRO D 3 119 ? 162.899 101.038 104.779 1.00 99.00 119 PRO D C 1
ATOM 13864 O O . PRO D 3 119 ? 162.118 101.157 103.835 1.00 99.00 119 PRO D O 1
ATOM 13868 N N . LYS D 3 120 ? 162.614 101.350 106.043 1.00 99.00 120 LYS D N 1
ATOM 13869 C CA . LYS D 3 120 ? 161.373 101.994 106.494 1.00 99.00 120 LYS D CA 1
ATOM 13870 C C . LYS D 3 120 ? 161.189 103.410 105.901 1.00 99.00 120 LYS D C 1
ATOM 13871 O O . LYS D 3 120 ? 162.145 104.199 105.856 1.00 99.00 120 LYS D O 1
ATOM 13877 N N . THR D 3 121 ? 159.961 103.736 105.489 1.00 99.00 121 THR D N 1
ATOM 13878 C CA . THR D 3 121 ? 159.665 104.998 104.777 1.00 99.00 121 THR D CA 1
ATOM 13879 C C . THR D 3 121 ? 160.077 106.297 105.483 1.00 99.00 121 THR D C 1
ATOM 13880 O O . THR D 3 121 ? 160.463 107.272 104.817 1.00 99.00 121 THR D O 1
ATOM 13884 N N . ASN D 3 122 ? 160.009 106.305 106.815 1.00 99.00 122 ASN D N 1
ATOM 13885 C CA . ASN D 3 122 ? 160.387 107.488 107.614 1.00 99.00 122 ASN D CA 1
ATOM 13886 C C . ASN D 3 122 ? 161.880 107.910 107.544 1.00 99.00 122 ASN D C 1
ATOM 13887 O O . ASN D 3 122 ? 162.224 108.999 108.014 1.00 99.00 122 ASN D O 1
ATOM 13892 N N . THR D 3 123 ? 162.745 107.065 106.964 1.00 99.00 123 THR D N 1
ATOM 13893 C CA . THR D 3 123 ? 164.174 107.402 106.714 1.00 99.00 123 THR D CA 1
ATOM 13894 C C . THR D 3 123 ? 164.455 108.240 105.446 1.00 99.00 123 THR D C 1
ATOM 13895 O O . THR D 3 123 ? 165.449 108.974 105.396 1.00 99.00 123 THR D O 1
ATOM 13899 N N . PHE D 3 124 ? 163.597 108.108 104.432 1.00 99.00 124 PHE D N 1
ATOM 13900 C CA . PHE D 3 124 ? 163.721 108.862 103.166 1.00 99.00 124 PHE D CA 1
ATOM 13901 C C . PHE D 3 124 ? 162.504 109.762 102.844 1.00 99.00 124 PHE D C 1
ATOM 13902 O O . PHE D 3 124 ? 162.511 110.457 101.823 1.00 99.00 124 PHE D O 1
ATOM 13910 N N . CYS D 3 125 ? 161.483 109.764 103.712 1.00 99.00 125 CYS D N 1
ATOM 13911 C CA . CYS D 3 125 ? 160.289 110.603 103.542 1.00 99.00 125 CYS D CA 1
ATOM 13912 C C . CYS D 3 125 ? 159.915 111.280 104.856 1.00 99.00 125 CYS D C 1
ATOM 13913 O O . CYS D 3 125 ? 160.135 110.726 105.942 1.00 99.00 125 CYS D O 1
ATOM 13916 N N . LYS D 3 126 ? 159.338 112.474 104.744 1.00 99.00 126 LYS D N 1
ATOM 13917 C CA . LYS D 3 126 ? 158.954 113.248 105.912 1.00 99.00 126 LYS D CA 1
ATOM 13918 C C . LYS D 3 126 ? 157.596 112.781 106.416 1.00 99.00 126 LYS D C 1
ATOM 13919 O O . LYS D 3 126 ? 156.564 112.997 105.772 1.00 99.00 126 LYS D O 1
ATOM 13925 N N . VAL D 3 127 ? 157.624 112.150 107.585 1.00 99.00 127 VAL D N 1
ATOM 13926 C CA . VAL D 3 127 ? 156.439 111.593 108.220 1.00 99.00 127 VAL D CA 1
ATOM 13927 C C . VAL D 3 127 ? 155.675 112.685 108.975 1.00 99.00 127 VAL D C 1
ATOM 13928 O O . VAL D 3 127 ? 156.193 113.241 109.947 1.00 99.00 127 VAL D O 1
ATOM 13932 N N . THR D 3 128 ? 154.447 112.975 108.531 1.00 99.00 128 THR D N 1
ATOM 13933 C CA . THR D 3 128 ? 153.551 113.936 109.198 1.00 99.00 128 THR D CA 1
ATOM 13934 C C . THR D 3 128 ? 152.136 113.335 109.324 1.00 99.00 128 THR D C 1
ATOM 13935 O O . THR D 3 128 ? 151.582 112.850 108.334 1.00 99.00 128 THR D O 1
ATOM 13939 N N . ASP D 3 129 ? 151.568 113.348 110.537 1.00 99.00 129 ASP D N 1
ATOM 13940 C CA . ASP D 3 129 ? 150.165 112.958 110.742 1.00 99.00 129 ASP D CA 1
ATOM 13941 C C . ASP D 3 129 ? 149.266 114.156 110.475 1.00 99.00 129 ASP D C 1
ATOM 13942 O O . ASP D 3 129 ? 149.505 115.245 110.984 1.00 99.00 129 ASP D O 1
ATOM 13947 N N . SER D 3 130 ? 148.218 113.935 109.696 1.00 99.00 130 SER D N 1
ATOM 13948 C CA . SER D 3 130 ? 147.271 114.986 109.359 1.00 99.00 130 SER D CA 1
ATOM 13949 C C . SER D 3 130 ? 146.323 115.259 110.508 1.00 99.00 130 SER D C 1
ATOM 13950 O O . SER D 3 130 ? 145.886 116.391 110.705 1.00 99.00 130 SER D O 1
ATOM 13953 N N . LEU D 3 131 ? 145.991 114.214 111.250 1.00 99.00 131 LEU D N 1
ATOM 13954 C CA . LEU D 3 131 ? 145.162 114.369 112.417 1.00 99.00 131 LEU D CA 1
ATOM 13955 C C . LEU D 3 131 ? 145.813 115.194 113.524 1.00 99.00 131 LEU D C 1
ATOM 13956 O O . LEU D 3 131 ? 145.107 115.849 114.288 1.00 99.00 131 LEU D O 1
ATOM 13961 N N . ALA D 3 132 ? 147.137 115.155 113.628 1.00 99.00 132 ALA D N 1
ATOM 13962 C CA . ALA D 3 132 ? 147.867 115.952 114.615 1.00 99.00 132 ALA D CA 1
ATOM 13963 C C . ALA D 3 132 ? 147.627 117.416 114.350 1.00 99.00 132 ALA D C 1
ATOM 13964 O O . ALA D 3 132 ? 147.365 118.190 115.261 1.00 99.00 132 ALA D O 1
ATOM 13966 N N . VAL D 3 133 ? 147.686 117.772 113.079 1.00 99.00 133 VAL D N 1
ATOM 13967 C CA . VAL D 3 133 ? 147.462 119.131 112.663 1.00 99.00 133 VAL D CA 1
ATOM 13968 C C . VAL D 3 133 ? 145.973 119.478 112.816 1.00 99.00 133 VAL D C 1
ATOM 13969 O O . VAL D 3 133 ? 145.645 120.569 113.274 1.00 99.00 133 VAL D O 1
ATOM 13973 N N . ALA D 3 134 ? 145.083 118.553 112.464 1.00 99.00 134 ALA D N 1
ATOM 13974 C CA . ALA D 3 134 ? 143.637 118.739 112.675 1.00 99.00 134 ALA D CA 1
ATOM 13975 C C . ALA D 3 134 ? 143.272 118.931 114.137 1.00 99.00 134 ALA D C 1
ATOM 13976 O O . ALA D 3 134 ? 142.444 119.784 114.456 1.00 99.00 134 ALA D O 1
ATOM 13978 N N . ARG D 3 135 ? 143.881 118.120 114.999 1.00 99.00 135 ARG D N 1
ATOM 13979 C CA . ARG D 3 135 ? 143.762 118.261 116.447 1.00 99.00 135 ARG D CA 1
ATOM 13980 C C . ARG D 3 135 ? 144.255 119.577 116.942 1.00 99.00 135 ARG D C 1
ATOM 13981 O O . ARG D 3 135 ? 143.753 120.070 117.924 1.00 99.00 135 ARG D O 1
ATOM 13989 N N . LYS D 3 136 ? 145.319 120.073 116.328 1.00 99.00 136 LYS D N 1
ATOM 13990 C CA . LYS D 3 136 ? 145.858 121.395 116.641 1.00 99.00 136 LYS D CA 1
ATOM 13991 C C . LYS D 3 136 ? 144.890 122.502 116.275 1.00 99.00 136 LYS D C 1
ATOM 13992 O O . LYS D 3 136 ? 144.721 123.456 117.037 1.00 99.00 136 LYS D O 1
ATOM 13998 N N . MET D 3 137 ? 144.287 122.382 115.095 1.00 99.00 137 MET D N 1
ATOM 13999 C CA . MET D 3 137 ? 143.360 123.394 114.592 1.00 99.00 137 MET D CA 1
ATOM 14000 C C . MET D 3 137 ? 142.022 123.330 115.297 1.00 99.00 137 MET D C 1
ATOM 14001 O O . MET D 3 137 ? 141.470 124.365 115.685 1.00 99.00 137 MET D O 1
ATOM 14006 N N . PHE D 3 138 ? 141.511 122.111 115.447 1.00 99.00 138 PHE D N 1
ATOM 14007 C CA . PHE D 3 138 ? 140.226 121.861 116.070 1.00 99.00 138 PHE D CA 1
ATOM 14008 C C . PHE D 3 138 ? 140.387 120.908 117.243 1.00 99.00 138 PHE D C 1
ATOM 14009 O O . PHE D 3 138 ? 140.110 119.712 117.116 1.00 99.00 138 PHE D O 1
ATOM 14017 N N . PRO D 3 139 ? 140.832 121.441 118.397 1.00 99.00 139 PRO D N 1
ATOM 14018 C CA . PRO D 3 139 ? 140.959 120.618 119.593 1.00 99.00 139 PRO D CA 1
ATOM 14019 C C . PRO D 3 139 ? 139.584 120.349 120.202 1.00 99.00 139 PRO D C 1
ATOM 14020 O O . PRO D 3 139 ? 138.832 121.291 120.448 1.00 99.00 139 PRO D O 1
ATOM 14024 N N . GLY D 3 140 ? 139.258 119.077 120.425 1.00 99.00 140 GLY D N 1
ATOM 14025 C CA . GLY D 3 140 ? 137.954 118.694 120.962 1.00 99.00 140 GLY D CA 1
ATOM 14026 C C . GLY D 3 140 ? 136.787 118.774 119.993 1.00 99.00 140 GLY D C 1
ATOM 14027 O O . GLY D 3 140 ? 135.636 118.728 120.411 1.00 99.00 140 GLY D O 1
ATOM 14028 N N . LYS D 3 141 ? 137.079 118.899 118.705 1.00 99.00 141 LYS D N 1
ATOM 14029 C CA . LYS D 3 141 ? 136.073 118.775 117.673 1.00 99.00 141 LYS D CA 1
ATOM 14030 C C . LYS D 3 141 ? 136.389 117.482 116.992 1.00 99.00 141 LYS D C 1
ATOM 14031 O O . LYS D 3 141 ? 137.515 116.980 117.093 1.00 99.00 141 LYS D O 1
ATOM 14037 N N . ARG D 3 142 ? 135.400 116.931 116.305 1.00 99.00 142 ARG D N 1
ATOM 14038 C CA . ARG D 3 142 ? 135.644 115.742 115.523 1.00 99.00 142 ARG D CA 1
ATOM 14039 C C . ARG D 3 142 ? 136.551 116.134 114.349 1.00 99.00 142 ARG D C 1
ATOM 14040 O O . ARG D 3 142 ? 136.260 117.089 113.622 1.00 99.00 142 ARG D O 1
ATOM 14048 N N . ASN D 3 143 ? 137.666 115.416 114.208 1.00 99.00 143 ASN D N 1
ATOM 14049 C CA . ASN D 3 143 ? 138.682 115.703 113.191 1.00 99.00 143 ASN D CA 1
ATOM 14050 C C . ASN D 3 143 ? 138.710 114.599 112.122 1.00 99.00 143 ASN D C 1
ATOM 14051 O O . ASN D 3 143 ? 139.748 114.305 111.520 1.00 99.00 143 ASN D O 1
ATOM 14056 N N . SER D 3 144 ? 137.543 114.018 111.870 1.00 99.00 144 SER D N 1
ATOM 14057 C CA . SER D 3 144 ? 137.418 112.926 110.938 1.00 99.00 144 SER D CA 1
ATOM 14058 C C . SER D 3 144 ? 137.220 113.450 109.569 1.00 99.00 144 SER D C 1
ATOM 14059 O O . SER D 3 144 ? 136.891 114.621 109.375 1.00 99.00 144 SER D O 1
ATOM 14062 N N . LEU D 3 145 ? 137.404 112.540 108.625 1.00 99.00 145 LEU D N 1
ATOM 14063 C CA . LEU D 3 145 ? 137.193 112.788 107.224 1.00 99.00 145 LEU D CA 1
ATOM 14064 C C . LEU D 3 145 ? 135.803 113.310 106.923 1.00 99.00 145 LEU D C 1
ATOM 14065 O O . LEU D 3 145 ? 135.645 114.228 106.151 1.00 99.00 145 LEU D O 1
ATOM 14070 N N . ASP D 3 146 ? 134.795 112.726 107.541 1.00 99.00 146 ASP D N 1
ATOM 14071 C CA . ASP D 3 146 ? 133.440 113.075 107.188 1.00 99.00 146 ASP D CA 1
ATOM 14072 C C . ASP D 3 146 ? 133.072 114.338 107.923 1.00 99.00 146 ASP D C 1
ATOM 14073 O O . ASP D 3 146 ? 132.255 115.120 107.450 1.00 99.00 146 ASP D O 1
ATOM 14078 N N . ALA D 3 147 ? 133.666 114.510 109.099 1.00 99.00 147 ALA D N 1
ATOM 14079 C CA . ALA D 3 147 ? 133.396 115.645 109.960 1.00 99.00 147 ALA D CA 1
ATOM 14080 C C . ALA D 3 147 ? 133.856 116.921 109.290 1.00 99.00 147 ALA D C 1
ATOM 14081 O O . ALA D 3 147 ? 133.120 117.913 109.151 1.00 99.00 147 ALA D O 1
ATOM 14083 N N . LEU D 3 148 ? 135.102 116.883 108.869 1.00 99.00 148 LEU D N 1
ATOM 14084 C CA . LEU D 3 148 ? 135.703 118.051 108.292 1.00 99.00 148 LEU D CA 1
ATOM 14085 C C . LEU D 3 148 ? 135.237 118.208 106.850 1.00 99.00 148 LEU D C 1
ATOM 14086 O O . LEU D 3 148 ? 135.173 119.325 106.341 1.00 99.00 148 LEU D O 1
ATOM 14091 N N . CYS D 3 149 ? 134.869 117.092 106.220 1.00 99.00 149 CYS D N 1
ATOM 14092 C CA . CYS D 3 149 ? 134.189 117.113 104.931 1.00 99.00 149 CYS D CA 1
ATOM 14093 C C . CYS D 3 149 ? 132.985 118.024 104.994 1.00 99.00 149 CYS D C 1
ATOM 14094 O O . CYS D 3 149 ? 132.871 118.945 104.200 1.00 99.00 149 CYS D O 1
ATOM 14097 N N . ALA D 3 150 ? 132.107 117.768 105.956 1.00 99.00 150 ALA D N 1
ATOM 14098 C CA . ALA D 3 150 ? 130.922 118.576 106.133 1.00 99.00 150 ALA D CA 1
ATOM 14099 C C . ALA D 3 150 ? 131.283 119.998 106.548 1.00 99.00 150 ALA D C 1
ATOM 14100 O O . ALA D 3 150 ? 130.620 120.937 106.108 1.00 99.00 150 ALA D O 1
ATOM 14102 N N . ARG D 3 151 ? 132.329 120.167 107.362 1.00 99.00 151 ARG D N 1
ATOM 14103 C CA . ARG D 3 151 ? 132.784 121.513 107.748 1.00 99.00 151 ARG D CA 1
ATOM 14104 C C . ARG D 3 151 ? 133.201 122.357 106.548 1.00 99.00 151 ARG D C 1
ATOM 14105 O O . ARG D 3 151 ? 132.812 123.518 106.450 1.00 99.00 151 ARG D O 1
ATOM 14113 N N . TYR D 3 152 ? 133.976 121.773 105.641 1.00 99.00 152 TYR D N 1
ATOM 14114 C CA . TYR D 3 152 ? 134.457 122.490 104.468 1.00 99.00 152 TYR D CA 1
ATOM 14115 C C . TYR D 3 152 ? 133.601 122.291 103.239 1.00 99.00 152 TYR D C 1
ATOM 14116 O O . TYR D 3 152 ? 134.012 122.656 102.139 1.00 99.00 152 TYR D O 1
ATOM 14125 N N . GLU D 3 153 ? 132.407 121.731 103.437 1.00 99.00 153 GLU D N 1
ATOM 14126 C CA . GLU D 3 153 ? 131.361 121.655 102.418 1.00 99.00 153 GLU D CA 1
ATOM 14127 C C . GLU D 3 153 ? 131.826 120.959 101.135 1.00 99.00 153 GLU D C 1
ATOM 14128 O O . GLU D 3 153 ? 131.775 121.526 100.048 1.00 99.00 153 GLU D O 1
ATOM 14134 N N . ILE D 3 154 ? 132.288 119.727 101.277 1.00 99.00 154 ILE D N 1
ATOM 14135 C CA . ILE D 3 154 ? 132.726 118.934 100.126 1.00 99.00 154 ILE D CA 1
ATOM 14136 C C . ILE D 3 154 ? 131.722 117.769 99.992 1.00 99.00 154 ILE D C 1
ATOM 14137 O O . ILE D 3 154 ? 131.219 117.324 101.020 1.00 99.00 154 ILE D O 1
ATOM 14142 N N . ASP D 3 155 ? 131.387 117.309 98.767 1.00 99.00 155 ASP D N 1
ATOM 14143 C CA . ASP D 3 155 ? 130.389 116.206 98.584 1.00 99.00 155 ASP D CA 1
ATOM 14144 C C . ASP D 3 155 ? 130.952 114.801 98.813 1.00 99.00 155 ASP D C 1
ATOM 14145 O O . ASP D 3 155 ? 131.664 114.259 97.952 1.00 99.00 155 ASP D O 1
ATOM 14150 N N . ASN D 3 156 ? 130.608 114.232 99.974 1.00 99.00 156 ASN D N 1
ATOM 14151 C CA . ASN D 3 156 ? 130.749 112.803 100.274 1.00 99.00 156 ASN D CA 1
ATOM 14152 C C . ASN D 3 156 ? 129.380 112.226 100.635 1.00 99.00 156 ASN D C 1
ATOM 14153 O O . ASN D 3 156 ? 129.286 111.183 101.301 1.00 99.00 156 ASN D O 1
ATOM 14158 N N . SER D 3 157 ? 128.317 112.892 100.180 1.00 99.00 157 SER D N 1
ATOM 14159 C CA . SER D 3 157 ? 126.936 112.378 100.295 1.00 99.00 157 SER D CA 1
ATOM 14160 C C . SER D 3 157 ? 126.486 111.586 99.045 1.00 99.00 157 SER D C 1
ATOM 14161 O O . SER D 3 157 ? 125.801 110.560 99.172 1.00 99.00 157 SER D O 1
ATOM 14164 N N . LYS D 3 158 ? 126.883 112.064 97.859 1.00 99.00 158 LYS D N 1
ATOM 14165 C CA . LYS D 3 158 ? 126.756 111.307 96.596 1.00 99.00 158 LYS D CA 1
ATOM 14166 C C . LYS D 3 158 ? 127.939 110.331 96.334 1.00 99.00 158 LYS D C 1
ATOM 14167 O O . LYS D 3 158 ? 128.053 109.804 95.226 1.00 99.00 158 LYS D O 1
ATOM 14173 N N . ARG D 3 159 ? 128.799 110.077 97.336 1.00 99.00 159 ARG D N 1
ATOM 14174 C CA . ARG D 3 159 ? 129.936 109.138 97.232 1.00 99.00 159 ARG D CA 1
ATOM 14175 C C . ARG D 3 159 ? 129.896 108.161 98.452 1.00 99.00 159 ARG D C 1
ATOM 14176 O O . ARG D 3 159 ? 130.308 108.513 99.556 1.00 99.00 159 ARG D O 1
ATOM 14184 N N . THR D 3 160 ? 129.417 106.929 98.265 1.00 99.00 160 THR D N 1
ATOM 14185 C CA . THR D 3 160 ? 129.177 106.017 99.412 1.00 99.00 160 THR D CA 1
ATOM 14186 C C . THR D 3 160 ? 130.498 105.432 100.034 1.00 99.00 160 THR D C 1
ATOM 14187 O O . THR D 3 160 ? 130.576 105.350 101.267 1.00 99.00 160 THR D O 1
ATOM 14191 N N . LEU D 3 161 ? 131.510 105.071 99.206 1.00 99.00 161 LEU D N 1
ATOM 14192 C CA . LEU D 3 161 ? 132.847 104.540 99.674 1.00 99.00 161 LEU D CA 1
ATOM 14193 C C . LEU D 3 161 ? 133.402 105.353 100.818 1.00 99.00 161 LEU D C 1
ATOM 14194 O O . LEU D 3 161 ? 133.506 106.591 100.730 1.00 99.00 161 LEU D O 1
ATOM 14199 N N . HIS D 3 162 ? 133.777 104.643 101.872 1.00 99.00 162 HIS D N 1
ATOM 14200 C CA . HIS D 3 162 ? 134.599 105.240 102.881 1.00 99.00 162 HIS D CA 1
ATOM 14201 C C . HIS D 3 162 ? 136.049 104.909 102.645 1.00 99.00 162 HIS D C 1
ATOM 14202 O O . HIS D 3 162 ? 136.419 103.771 102.340 1.00 99.00 162 HIS D O 1
ATOM 14209 N N . GLY D 3 163 ? 136.863 105.950 102.749 1.00 99.00 163 GLY D N 1
ATOM 14210 C CA . GLY D 3 163 ? 138.249 105.849 102.394 1.00 99.00 163 GLY D CA 1
ATOM 14211 C C . GLY D 3 163 ? 138.766 106.338 101.044 1.00 99.00 163 GLY D C 1
ATOM 14212 O O . GLY D 3 163 ? 138.531 107.460 100.645 1.00 99.00 163 GLY D O 1
ATOM 14213 N N . ALA D 3 164 ? 139.427 105.443 100.310 1.00 99.00 164 ALA D N 1
ATOM 14214 C CA . ALA D 3 164 ? 140.649 105.764 99.480 1.00 99.00 164 ALA D CA 1
ATOM 14215 C C . ALA D 3 164 ? 140.608 106.072 97.960 1.00 99.00 164 ALA D C 1
ATOM 14216 O O . ALA D 3 164 ? 141.465 106.808 97.457 1.00 99.00 164 ALA D O 1
ATOM 14218 N N . LEU D 3 165 ? 139.695 105.434 97.239 1.00 99.00 165 LEU D N 1
ATOM 14219 C CA . LEU D 3 165 ? 139.551 105.618 95.797 1.00 99.00 165 LEU D CA 1
ATOM 14220 C C . LEU D 3 165 ? 138.768 106.903 95.514 1.00 99.00 165 LEU D C 1
ATOM 14221 O O . LEU D 3 165 ? 138.700 107.370 94.378 1.00 99.00 165 LEU D O 1
ATOM 14226 N N . LEU D 3 166 ? 138.169 107.428 96.581 1.00 99.00 166 LEU D N 1
ATOM 14227 C CA . LEU D 3 166 ? 137.457 108.692 96.631 1.00 99.00 166 LEU D CA 1
ATOM 14228 C C . LEU D 3 166 ? 138.206 109.718 97.492 1.00 99.00 166 LEU D C 1
ATOM 14229 O O . LEU D 3 166 ? 138.325 110.919 97.149 1.00 99.00 166 LEU D O 1
ATOM 14234 N N . ASP D 3 167 ? 138.633 109.258 98.670 1.00 99.00 167 ASP D N 1
ATOM 14235 C CA . ASP D 3 167 ? 139.211 110.173 99.644 1.00 99.00 167 ASP D CA 1
ATOM 14236 C C . ASP D 3 167 ? 140.494 110.765 99.187 1.00 99.00 167 ASP D C 1
ATOM 14237 O O . ASP D 3 167 ? 140.767 111.860 99.589 1.00 99.00 167 ASP D O 1
ATOM 14242 N N . ALA D 3 168 ? 141.296 110.064 98.395 1.00 99.00 168 ALA D N 1
ATOM 14243 C CA . ALA D 3 168 ? 142.461 110.665 97.741 1.00 99.00 168 ALA D CA 1
ATOM 14244 C C . ALA D 3 168 ? 142.148 112.100 97.288 1.00 99.00 168 ALA D C 1
ATOM 14245 O O . ALA D 3 168 ? 142.690 113.092 97.815 1.00 99.00 168 ALA D O 1
ATOM 14247 N N . GLN D 3 169 ? 141.228 112.172 96.332 1.00 99.00 169 GLN D N 1
ATOM 14248 C CA . GLN D 3 169 ? 140.729 113.420 95.775 1.00 99.00 169 GLN D CA 1
ATOM 14249 C C . GLN D 3 169 ? 140.238 114.350 96.888 1.00 99.00 169 GLN D C 1
ATOM 14250 O O . GLN D 3 169 ? 140.644 115.504 96.993 1.00 99.00 169 GLN D O 1
ATOM 14256 N N . ILE D 3 170 ? 139.374 113.823 97.730 1.00 99.00 170 ILE D N 1
ATOM 14257 C CA . ILE D 3 170 ? 138.717 114.631 98.744 1.00 99.00 170 ILE D CA 1
ATOM 14258 C C . ILE D 3 170 ? 139.680 115.126 99.790 1.00 99.00 170 ILE D C 1
ATOM 14259 O O . ILE D 3 170 ? 139.618 116.258 100.250 1.00 99.00 170 ILE D O 1
ATOM 14264 N N . LEU D 3 171 ? 140.556 114.243 100.191 1.00 99.00 171 LEU D N 1
ATOM 14265 C CA . LEU D 3 171 ? 141.447 114.545 101.247 1.00 99.00 171 LEU D CA 1
ATOM 14266 C C . LEU D 3 171 ? 142.409 115.600 100.816 1.00 99.00 171 LEU D C 1
ATOM 14267 O O . LEU D 3 171 ? 142.882 116.396 101.622 1.00 99.00 171 LEU D O 1
ATOM 14272 N N . ALA D 3 172 ? 142.711 115.602 99.533 1.00 99.00 172 ALA D N 1
ATOM 14273 C CA . ALA D 3 172 ? 143.486 116.683 98.985 1.00 99.00 172 ALA D CA 1
ATOM 14274 C C . ALA D 3 172 ? 142.798 118.010 99.225 1.00 99.00 172 ALA D C 1
ATOM 14275 O O . ALA D 3 172 ? 143.434 118.971 99.636 1.00 99.00 172 ALA D O 1
ATOM 14277 N N . GLU D 3 173 ? 141.505 118.053 98.941 1.00 99.00 173 GLU D N 1
ATOM 14278 C CA . GLU D 3 173 ? 140.719 119.266 99.101 1.00 99.00 173 GLU D CA 1
ATOM 14279 C C . GLU D 3 173 ? 140.641 119.646 100.576 1.00 99.00 173 GLU D C 1
ATOM 14280 O O . GLU D 3 173 ? 140.701 120.819 100.942 1.00 99.00 173 GLU D O 1
ATOM 14286 N N . VAL D 3 174 ? 140.549 118.642 101.423 1.00 99.00 174 VAL D N 1
ATOM 14287 C CA . VAL D 3 174 ? 140.571 118.863 102.847 1.00 99.00 174 VAL D CA 1
ATOM 14288 C C . VAL D 3 174 ? 141.911 119.403 103.312 1.00 99.00 174 VAL D C 1
ATOM 14289 O O . VAL D 3 174 ? 141.988 120.350 104.096 1.00 99.00 174 VAL D O 1
ATOM 14293 N N . TYR D 3 175 ? 142.964 118.762 102.848 1.00 99.00 175 TYR D N 1
ATOM 14294 C CA . TYR D 3 175 ? 144.289 119.180 103.210 1.00 99.00 175 TYR D CA 1
ATOM 14295 C C . TYR D 3 175 ? 144.521 120.608 102.846 1.00 99.00 175 TYR D C 1
ATOM 14296 O O . TYR D 3 175 ? 145.046 121.371 103.637 1.00 99.00 175 TYR D O 1
ATOM 14305 N N . LEU D 3 176 ? 144.176 120.934 101.609 1.00 99.00 176 LEU D N 1
ATOM 14306 C CA . LEU D 3 176 ? 144.242 122.283 101.116 1.00 99.00 176 LEU D CA 1
ATOM 14307 C C . LEU D 3 176 ? 143.498 123.240 101.994 1.00 99.00 176 LEU D C 1
ATOM 14308 O O . LEU D 3 176 ? 143.973 124.325 102.224 1.00 99.00 176 LEU D O 1
ATOM 14313 N N . ALA D 3 177 ? 142.310 122.854 102.431 1.00 99.00 177 ALA D N 1
ATOM 14314 C CA . ALA D 3 177 ? 141.477 123.719 103.258 1.00 99.00 177 ALA D CA 1
ATOM 14315 C C . ALA D 3 177 ? 142.148 124.057 104.568 1.00 99.00 177 ALA D C 1
ATOM 14316 O O . ALA D 3 177 ? 142.161 125.205 104.996 1.00 99.00 177 ALA D O 1
ATOM 14318 N N . MET D 3 178 ? 142.698 123.025 105.191 1.00 99.00 178 MET D N 1
ATOM 14319 C CA . MET D 3 178 ? 143.363 123.154 106.469 1.00 99.00 178 MET D CA 1
ATOM 14320 C C . MET D 3 178 ? 144.617 123.997 106.405 1.00 99.00 178 MET D C 1
ATOM 14321 O O . MET D 3 178 ? 144.868 124.818 107.290 1.00 99.00 178 MET D O 1
ATOM 14326 N N . THR D 3 179 ? 145.423 123.746 105.383 1.00 99.00 179 THR D N 1
ATOM 14327 C CA . THR D 3 179 ? 146.586 124.574 105.083 1.00 99.00 179 THR D CA 1
ATOM 14328 C C . THR D 3 179 ? 146.198 125.792 104.272 1.00 99.00 179 THR D C 1
ATOM 14329 O O . THR D 3 179 ? 146.879 126.823 104.329 1.00 99.00 179 THR D O 1
ATOM 14333 N N . GLY D 3 180 ? 145.124 125.657 103.500 1.00 99.00 180 GLY D N 1
ATOM 14334 C CA . GLY D 3 180 ? 144.547 126.774 102.769 1.00 99.00 180 GLY D CA 1
ATOM 14335 C C . GLY D 3 180 ? 143.384 127.397 103.512 1.00 99.00 180 GLY D C 1
ATOM 14336 O O . GLY D 3 180 ? 142.667 128.211 102.935 1.00 99.00 180 GLY D O 1
ATOM 14337 N N . GLY D 3 181 ? 143.184 127.054 104.789 1.00 99.00 181 GLY D N 1
ATOM 14338 C CA . GLY D 3 181 ? 142.189 127.780 105.612 1.00 99.00 181 GLY D CA 1
ATOM 14339 C C . GLY D 3 181 ? 142.221 129.306 105.456 1.00 99.00 181 GLY D C 1
ATOM 14340 O O . GLY D 3 181 ? 141.225 129.899 105.016 1.00 99.00 181 GLY D O 1
ATOM 14341 N N . GLN D 3 182 ? 143.364 129.902 105.863 1.00 99.00 182 GLN D N 1
ATOM 14342 C CA . GLN D 3 182 ? 143.824 131.345 105.702 1.00 99.00 182 GLN D CA 1
ATOM 14343 C C . GLN D 3 182 ? 145.066 131.600 106.569 1.00 99.00 182 GLN D C 1
ATOM 14344 O O . GLN D 3 182 ? 145.033 131.355 107.776 1.00 99.00 182 GLN D O 1
ATOM 14350 N N . LEU D 3 183 ? 146.139 132.119 105.966 1.00 99.00 183 LEU D N 1
ATOM 14351 C CA . LEU D 3 183 ? 147.374 132.445 106.710 1.00 99.00 183 LEU D CA 1
ATOM 14352 C C . LEU D 3 183 ? 147.165 133.758 107.503 1.00 99.00 183 LEU D C 1
ATOM 14353 O O . LEU D 3 183 ? 146.154 134.428 107.296 1.00 99.00 183 LEU D O 1
ATOM 14358 N N . SER D 3 184 ? 148.088 134.108 108.411 1.00 99.00 184 SER D N 1
ATOM 14359 C CA . SER D 3 184 ? 147.832 135.136 109.460 1.00 99.00 184 SER D CA 1
ATOM 14360 C C . SER D 3 184 ? 148.691 136.414 109.398 1.00 99.00 184 SER D C 1
ATOM 14361 O O . SER D 3 184 ? 149.834 136.394 108.934 1.00 99.00 184 SER D O 1
ATOM 14364 N N . LEU D 3 185 ? 148.110 137.509 109.899 1.00 99.00 185 LEU D N 1
ATOM 14365 C CA . LEU D 3 185 ? 148.712 138.842 109.855 1.00 99.00 185 LEU D CA 1
ATOM 14366 C C . LEU D 3 185 ? 149.856 138.951 110.872 1.00 99.00 185 LEU D C 1
ATOM 14367 O O . LEU D 3 185 ? 149.595 138.989 112.072 1.00 99.00 185 LEU D O 1
ATOM 14372 N N . PRO D 3 186 ? 151.123 138.995 110.405 1.00 99.00 186 PRO D N 1
ATOM 14373 C CA . PRO D 3 186 ? 152.267 138.936 111.335 1.00 99.00 186 PRO D CA 1
ATOM 14374 C C . PRO D 3 186 ? 152.240 139.974 112.468 1.00 99.00 186 PRO D C 1
ATOM 14375 O O . PRO D 3 186 ? 152.907 140.993 112.395 1.00 99.00 186 PRO D O 1
ATOM 14379 N N . LEU D 3 187 ? 151.463 139.704 113.512 1.00 99.00 187 LEU D N 1
ATOM 14380 C CA . LEU D 3 187 ? 151.444 140.565 114.692 1.00 99.00 187 LEU D CA 1
ATOM 14381 C C . LEU D 3 187 ? 152.640 140.161 115.566 1.00 99.00 187 LEU D C 1
ATOM 14382 O O . LEU D 3 187 ? 153.326 139.176 115.268 1.00 99.00 187 LEU D O 1
ATOM 14387 N N . ALA D 3 188 ? 152.887 140.937 116.625 1.00 99.00 188 ALA D N 1
ATOM 14388 C CA . ALA D 3 188 ? 153.928 140.641 117.628 1.00 99.00 188 ALA D CA 1
ATOM 14389 C C . ALA D 3 188 ? 153.323 139.878 118.812 1.00 99.00 188 ALA D C 1
ATOM 14390 O O . ALA D 3 188 ? 152.736 140.495 119.713 1.00 99.00 188 ALA D O 1
ATOM 14392 N N . MET D 3 189 ? 153.479 138.547 118.816 1.00 99.00 189 MET D N 1
ATOM 14393 C CA . MET D 3 189 ? 152.856 137.657 119.840 1.00 99.00 189 MET D CA 1
ATOM 14394 C C . MET D 3 189 ? 153.832 136.603 120.449 1.00 99.00 189 MET D C 1
ATOM 14395 O O . MET D 3 189 ? 154.640 136.021 119.726 1.00 99.00 189 MET D O 1
ATOM 14400 N N . GLU D 3 190 ? 153.714 136.356 121.767 1.00 30.00 190 GLU D N 1
ATOM 14401 C CA . GLU D 3 190 ? 154.749 135.705 122.630 1.00 30.00 190 GLU D CA 1
ATOM 14402 C C . GLU D 3 190 ? 154.182 134.454 123.351 1.00 30.00 190 GLU D C 1
ATOM 14403 O O . GLU D 3 190 ? 153.516 134.581 124.383 1.00 30.00 190 GLU D O 1
ATOM 14409 N N . GLY D 3 191 ? 154.478 133.257 122.820 1.00 30.00 191 GLY D N 1
ATOM 14410 C CA . GLY D 3 191 ? 153.655 132.035 123.029 1.00 30.00 191 GLY D CA 1
ATOM 14411 C C . GLY D 3 191 ? 153.843 131.139 124.260 1.00 30.00 191 GLY D C 1
ATOM 14412 O O . GLY D 3 191 ? 153.590 129.927 124.190 1.00 30.00 191 GLY D O 1
ATOM 14413 N N . GLU D 3 192 ? 154.240 131.729 125.391 1.00 30.00 192 GLU D N 1
ATOM 14414 C CA . GLU D 3 192 ? 154.363 131.016 126.684 1.00 30.00 192 GLU D CA 1
ATOM 14415 C C . GLU D 3 192 ? 155.238 129.714 126.564 1.00 30.00 192 GLU D C 1
ATOM 14416 O O . GLU D 3 192 ? 156.295 129.754 125.913 1.00 30.00 192 GLU D O 1
ATOM 14422 N N . THR D 3 193 ? 154.841 128.585 127.174 1.00 30.00 193 THR D N 1
ATOM 14423 C CA . THR D 3 193 ? 155.679 127.360 127.132 1.00 30.00 193 THR D CA 1
ATOM 14424 C C . THR D 3 193 ? 155.588 126.738 125.739 1.00 30.00 193 THR D C 1
ATOM 14425 O O . THR D 3 193 ? 155.252 125.565 125.586 1.00 30.00 193 THR D O 1
ATOM 14429 N N . ILE D 3 202 ? 161.237 132.567 130.443 1.00 30.00 202 ILE D N 1
ATOM 14430 C CA . ILE D 3 202 ? 161.810 131.394 129.770 1.00 30.00 202 ILE D CA 1
ATOM 14431 C C . ILE D 3 202 ? 163.018 130.767 130.575 1.00 30.00 202 ILE D C 1
ATOM 14432 O O . ILE D 3 202 ? 164.211 131.034 130.282 1.00 30.00 202 ILE D O 1
ATOM 14437 N N . GLN D 3 203 ? 162.695 129.938 131.585 1.00 30.00 203 GLN D N 1
ATOM 14438 C CA . GLN D 3 203 ? 163.681 129.114 132.350 1.00 30.00 203 GLN D CA 1
ATOM 14439 C C . GLN D 3 203 ? 164.829 129.879 133.128 1.00 30.00 203 GLN D C 1
ATOM 14440 O O . GLN D 3 203 ? 165.967 129.389 133.149 1.00 30.00 203 GLN D O 1
ATOM 14446 N N . ARG D 3 204 ? 164.543 131.029 133.771 1.00 30.00 204 ARG D N 1
ATOM 14447 C CA . ARG D 3 204 ? 165.605 131.860 134.444 1.00 30.00 204 ARG D CA 1
ATOM 14448 C C . ARG D 3 204 ? 165.488 132.116 135.969 1.00 30.00 204 ARG D C 1
ATOM 14449 O O . ARG D 3 204 ? 164.410 132.006 136.564 1.00 30.00 204 ARG D O 1
ATOM 14457 N N . ILE D 3 205 ? 166.637 132.500 136.543 1.00 30.00 205 ILE D N 1
ATOM 14458 C CA . ILE D 3 205 ? 166.902 132.574 137.987 1.00 30.00 205 ILE D CA 1
ATOM 14459 C C . ILE D 3 205 ? 167.701 133.877 138.321 1.00 30.00 205 ILE D C 1
ATOM 14460 O O . ILE D 3 205 ? 168.675 134.211 137.637 1.00 30.00 205 ILE D O 1
ATOM 14465 N N . VAL D 3 206 ? 167.292 134.591 139.375 1.00 30.00 206 VAL D N 1
ATOM 14466 C CA . VAL D 3 206 ? 167.759 135.983 139.642 1.00 30.00 206 VAL D CA 1
ATOM 14467 C C . VAL D 3 206 ? 169.184 136.175 140.213 1.00 30.00 206 VAL D C 1
ATOM 14468 O O . VAL D 3 206 ? 169.896 137.077 139.765 1.00 30.00 206 VAL D O 1
ATOM 14472 N N . ARG D 3 207 ? 169.574 135.361 141.202 1.00 30.00 207 ARG D N 1
ATOM 14473 C CA . ARG D 3 207 ? 170.918 135.398 141.836 1.00 30.00 207 ARG D CA 1
ATOM 14474 C C . ARG D 3 207 ? 171.378 136.750 142.452 1.00 30.00 207 ARG D C 1
ATOM 14475 O O . ARG D 3 207 ? 172.410 137.305 142.054 1.00 30.00 207 ARG D O 1
ATOM 14483 N N . GLN D 3 208 ? 170.652 137.236 143.463 1.00 99.00 208 GLN D N 1
ATOM 14484 C CA . GLN D 3 208 ? 170.866 138.599 144.030 1.00 99.00 208 GLN D CA 1
ATOM 14485 C C . GLN D 3 208 ? 171.018 138.653 145.564 1.00 99.00 208 GLN D C 1
ATOM 14486 O O . GLN D 3 208 ? 170.588 137.737 146.244 1.00 99.00 208 GLN D O 1
ATOM 14492 N N . ALA D 3 209 ? 171.600 139.734 146.103 1.00 99.00 209 ALA D N 1
ATOM 14493 C CA . ALA D 3 209 ? 171.715 139.910 147.570 1.00 99.00 209 ALA D CA 1
ATOM 14494 C C . ALA D 3 209 ? 171.663 141.379 148.017 1.00 99.00 209 ALA D C 1
ATOM 14495 O O . ALA D 3 209 ? 172.349 142.226 147.435 1.00 99.00 209 ALA D O 1
ATOM 14497 N N . SER D 3 210 ? 170.851 141.661 149.051 1.00 99.00 210 SER D N 1
ATOM 14498 C CA . SER D 3 210 ? 170.598 143.034 149.555 1.00 99.00 210 SER D CA 1
ATOM 14499 C C . SER D 3 210 ? 169.640 143.132 150.790 1.00 99.00 210 SER D C 1
ATOM 14500 O O . SER D 3 210 ? 168.576 142.486 150.859 1.00 99.00 210 SER D O 1
ATOM 14503 N N . LYS D 3 211 ? 170.026 143.980 151.741 1.00 99.00 211 LYS D N 1
ATOM 14504 C CA . LYS D 3 211 ? 169.313 144.131 153.010 1.00 99.00 211 LYS D CA 1
ATOM 14505 C C . LYS D 3 211 ? 167.805 143.873 152.898 1.00 99.00 211 LYS D C 1
ATOM 14506 O O . LYS D 3 211 ? 167.107 144.569 152.167 1.00 99.00 211 LYS D O 1
ATOM 14512 N N . LEU D 3 212 ? 167.342 142.849 153.619 1.00 99.00 212 LEU D N 1
ATOM 14513 C CA . LEU D 3 212 ? 165.914 142.489 153.770 1.00 99.00 212 LEU D CA 1
ATOM 14514 C C . LEU D 3 212 ? 165.673 142.101 155.258 1.00 99.00 212 LEU D C 1
ATOM 14515 O O . LEU D 3 212 ? 166.629 141.721 155.938 1.00 99.00 212 LEU D O 1
ATOM 14520 N N . ARG D 3 213 ? 164.429 142.162 155.759 1.00 99.00 213 ARG D N 1
ATOM 14521 C CA . ARG D 3 213 ? 164.133 141.883 157.206 1.00 99.00 213 ARG D CA 1
ATOM 14522 C C . ARG D 3 213 ? 163.689 140.440 157.486 1.00 99.00 213 ARG D C 1
ATOM 14523 O O . ARG D 3 213 ? 162.834 139.915 156.784 1.00 99.00 213 ARG D O 1
ATOM 14531 N N . VAL D 3 214 ? 164.247 139.841 158.545 1.00 99.00 214 VAL D N 1
ATOM 14532 C CA . VAL D 3 214 ? 163.833 138.518 159.047 1.00 99.00 214 VAL D CA 1
ATOM 14533 C C . VAL D 3 214 ? 162.938 138.714 160.287 1.00 99.00 214 VAL D C 1
ATOM 14534 O O . VAL D 3 214 ? 163.373 139.306 161.280 1.00 99.00 214 VAL D O 1
ATOM 14538 N N . VAL D 3 215 ? 161.703 138.208 160.223 1.00 99.00 215 VAL D N 1
ATOM 14539 C CA . VAL D 3 215 ? 160.714 138.352 161.302 1.00 99.00 215 VAL D CA 1
ATOM 14540 C C . VAL D 3 215 ? 160.646 137.037 162.096 1.00 99.00 215 VAL D C 1
ATOM 14541 O O . VAL D 3 215 ? 160.059 136.060 161.627 1.00 99.00 215 VAL D O 1
ATOM 14545 N N . PHE D 3 216 ? 161.211 137.029 163.306 1.00 99.00 216 PHE D N 1
ATOM 14546 C CA . PHE D 3 216 ? 161.377 135.787 164.094 1.00 99.00 216 PHE D CA 1
ATOM 14547 C C . PHE D 3 216 ? 160.187 135.498 165.027 1.00 99.00 216 PHE D C 1
ATOM 14548 O O . PHE D 3 216 ? 159.459 136.417 165.415 1.00 99.00 216 PHE D O 1
ATOM 14556 N N . ALA D 3 217 ? 159.994 134.220 165.374 1.00 99.00 217 ALA D N 1
ATOM 14557 C CA . ALA D 3 217 ? 158.958 133.806 166.338 1.00 99.00 217 ALA D CA 1
ATOM 14558 C C . ALA D 3 217 ? 159.397 134.091 167.781 1.00 99.00 217 ALA D C 1
ATOM 14559 O O . ALA D 3 217 ? 160.595 134.042 168.088 1.00 99.00 217 ALA D O 1
ATOM 14561 N N . THR D 3 218 ? 158.432 134.368 168.659 1.00 99.00 218 THR D N 1
ATOM 14562 C CA . THR D 3 218 ? 158.707 134.740 170.060 1.00 99.00 218 THR D CA 1
ATOM 14563 C C . THR D 3 218 ? 159.022 133.543 170.967 1.00 99.00 218 THR D C 1
ATOM 14564 O O . THR D 3 218 ? 158.660 132.401 170.654 1.00 99.00 218 THR D O 1
ATOM 14568 N N . ASP D 3 219 ? 159.651 133.823 172.111 1.00 99.00 219 ASP D N 1
ATOM 14569 C CA . ASP D 3 219 ? 159.991 132.773 173.088 1.00 99.00 219 ASP D CA 1
ATOM 14570 C C . ASP D 3 219 ? 158.738 131.939 173.392 1.00 99.00 219 ASP D C 1
ATOM 14571 O O . ASP D 3 219 ? 158.789 130.711 173.367 1.00 99.00 219 ASP D O 1
ATOM 14576 N N . GLU D 3 220 ? 157.608 132.616 173.597 1.00 99.00 220 GLU D N 1
ATOM 14577 C CA . GLU D 3 220 ? 156.313 131.943 173.760 1.00 99.00 220 GLU D CA 1
ATOM 14578 C C . GLU D 3 220 ? 155.898 131.112 172.536 1.00 99.00 220 GLU D C 1
ATOM 14579 O O . GLU D 3 220 ? 155.393 130.013 172.698 1.00 99.00 220 GLU D O 1
ATOM 14585 N N . GLU D 3 221 ? 156.087 131.639 171.330 1.00 99.00 221 GLU D N 1
ATOM 14586 C CA . GLU D 3 221 ? 155.797 130.881 170.100 1.00 99.00 221 GLU D CA 1
ATOM 14587 C C . GLU D 3 221 ? 156.642 129.618 170.000 1.00 99.00 221 GLU D C 1
ATOM 14588 O O . GLU D 3 221 ? 156.143 128.549 169.625 1.00 99.00 221 GLU D O 1
ATOM 14594 N N . ILE D 3 222 ? 157.920 129.753 170.343 1.00 99.00 222 ILE D N 1
ATOM 14595 C CA . ILE D 3 222 ? 158.825 128.609 170.408 1.00 99.00 222 ILE D CA 1
ATOM 14596 C C . ILE D 3 222 ? 158.305 127.599 171.413 1.00 99.00 222 ILE D C 1
ATOM 14597 O O . ILE D 3 222 ? 158.319 126.401 171.148 1.00 99.00 222 ILE D O 1
ATOM 14602 N N . ALA D 3 223 ? 157.867 128.087 172.569 1.00 99.00 223 ALA D N 1
ATOM 14603 C CA . ALA D 3 223 ? 157.314 127.213 173.594 1.00 99.00 223 ALA D CA 1
ATOM 14604 C C . ALA D 3 223 ? 156.060 126.482 173.095 1.00 99.00 223 ALA D C 1
ATOM 14605 O O . ALA D 3 223 ? 155.913 125.303 173.392 1.00 99.00 223 ALA D O 1
ATOM 14607 N N . ALA D 3 224 ? 155.189 127.162 172.334 1.00 99.00 224 ALA D N 1
ATOM 14608 C CA . ALA D 3 224 ? 153.991 126.539 171.716 1.00 99.00 224 ALA D CA 1
ATOM 14609 C C . ALA D 3 224 ? 154.378 125.428 170.751 1.00 99.00 224 ALA D C 1
ATOM 14610 O O . ALA D 3 224 ? 153.777 124.349 170.740 1.00 99.00 224 ALA D O 1
ATOM 14612 N N . HIS D 3 225 ? 155.399 125.700 169.952 1.00 99.00 225 HIS D N 1
ATOM 14613 C CA . HIS D 3 225 ? 155.958 124.688 169.079 1.00 99.00 225 HIS D CA 1
ATOM 14614 C C . HIS D 3 225 ? 156.581 123.499 169.820 1.00 99.00 225 HIS D C 1
ATOM 14615 O O . HIS D 3 225 ? 156.290 122.350 169.490 1.00 99.00 225 HIS D O 1
ATOM 14622 N N . GLU D 3 226 ? 157.432 123.774 170.807 1.00 99.00 226 GLU D N 1
ATOM 14623 C CA . GLU D 3 226 ? 158.056 122.707 171.620 1.00 99.00 226 GLU D CA 1
ATOM 14624 C C . GLU D 3 226 ? 156.960 121.840 172.287 1.00 99.00 226 GLU D C 1
ATOM 14625 O O . GLU D 3 226 ? 157.055 120.612 172.314 1.00 99.00 226 GLU D O 1
ATOM 14631 N N . ALA D 3 227 ? 155.907 122.485 172.786 1.00 99.00 227 ALA D N 1
ATOM 14632 C CA . ALA D 3 227 ? 154.743 121.775 173.336 1.00 99.00 227 ALA D CA 1
ATOM 14633 C C . ALA D 3 227 ? 153.974 120.993 172.282 1.00 99.00 227 ALA D C 1
ATOM 14634 O O . ALA D 3 227 ? 153.475 119.908 172.560 1.00 99.00 227 ALA D O 1
ATOM 14636 N N . ARG D 3 228 ? 153.853 121.547 171.081 1.00 99.00 228 ARG D N 1
ATOM 14637 C CA . ARG D 3 228 ? 153.210 120.827 169.996 1.00 99.00 228 ARG D CA 1
ATOM 14638 C C . ARG D 3 228 ? 154.010 119.581 169.640 1.00 99.00 228 ARG D C 1
ATOM 14639 O O . ARG D 3 228 ? 153.443 118.509 169.476 1.00 99.00 228 ARG D O 1
ATOM 14647 N N . LEU D 3 229 ? 155.324 119.709 169.542 1.00 99.00 229 LEU D N 1
ATOM 14648 C CA . LEU D 3 229 ? 156.141 118.543 169.263 1.00 99.00 229 LEU D CA 1
ATOM 14649 C C . LEU D 3 229 ? 156.071 117.503 170.372 1.00 99.00 229 LEU D C 1
ATOM 14650 O O . LEU D 3 229 ? 156.116 116.317 170.065 1.00 99.00 229 LEU D O 1
ATOM 14655 N N . ASP D 3 230 ? 155.945 117.928 171.637 1.00 99.00 230 ASP D N 1
ATOM 14656 C CA . ASP D 3 230 ? 155.616 116.999 172.736 1.00 99.00 230 ASP D CA 1
ATOM 14657 C C . ASP D 3 230 ? 154.436 116.124 172.333 1.00 99.00 230 ASP D C 1
ATOM 14658 O O . ASP D 3 230 ? 154.494 114.895 172.459 1.00 99.00 230 ASP D O 1
ATOM 14663 N N . LEU D 3 231 ? 153.372 116.775 171.855 1.00 99.00 231 LEU D N 1
ATOM 14664 C CA . LEU D 3 231 ? 152.141 116.086 171.454 1.00 99.00 231 LEU D CA 1
ATOM 14665 C C . LEU D 3 231 ? 152.394 115.100 170.302 1.00 99.00 231 LEU D C 1
ATOM 14666 O O . LEU D 3 231 ? 151.946 113.960 170.378 1.00 99.00 231 LEU D O 1
ATOM 14671 N N . VAL D 3 232 ? 153.139 115.519 169.276 1.00 99.00 232 VAL D N 1
ATOM 14672 C CA . VAL D 3 232 ? 153.523 114.620 168.170 1.00 99.00 232 VAL D CA 1
ATOM 14673 C C . VAL D 3 232 ? 154.210 113.373 168.718 1.00 99.00 232 VAL D C 1
ATOM 14674 O O . VAL D 3 232 ? 153.764 112.244 168.464 1.00 99.00 232 VAL D O 1
ATOM 14678 N N . GLN D 3 233 ? 155.281 113.612 169.482 1.00 99.00 233 GLN D N 1
ATOM 14679 C CA . GLN D 3 233 ? 156.159 112.552 169.996 1.00 99.00 233 GLN D CA 1
ATOM 14680 C C . GLN D 3 233 ? 155.418 111.623 170.949 1.00 99.00 233 GLN D C 1
ATOM 14681 O O . GLN D 3 233 ? 155.542 110.399 170.860 1.00 99.00 233 GLN D O 1
ATOM 14687 N N . LYS D 3 234 ? 154.652 112.206 171.866 1.00 99.00 234 LYS D N 1
ATOM 14688 C CA . LYS D 3 234 ? 154.054 111.399 172.921 1.00 99.00 234 LYS D CA 1
ATOM 14689 C C . LYS D 3 234 ? 152.839 110.609 172.395 1.00 99.00 234 LYS D C 1
ATOM 14690 O O . LYS D 3 234 ? 152.649 109.455 172.787 1.00 99.00 234 LYS D O 1
ATOM 14696 N N . LYS D 3 235 ? 152.056 111.209 171.492 1.00 99.00 235 LYS D N 1
ATOM 14697 C CA . LYS D 3 235 ? 150.925 110.516 170.850 1.00 99.00 235 LYS D CA 1
ATOM 14698 C C . LYS D 3 235 ? 151.379 109.523 169.769 1.00 99.00 235 LYS D C 1
ATOM 14699 O O . LYS D 3 235 ? 150.757 108.469 169.616 1.00 99.00 235 LYS D O 1
ATOM 14705 N N . GLY D 3 236 ? 152.456 109.852 169.044 1.00 99.00 236 GLY D N 1
ATOM 14706 C CA . GLY D 3 236 ? 152.969 109.015 167.944 1.00 99.00 236 GLY D CA 1
ATOM 14707 C C . GLY D 3 236 ? 153.999 107.938 168.275 1.00 99.00 236 GLY D C 1
ATOM 14708 O O . GLY D 3 236 ? 154.095 106.937 167.562 1.00 99.00 236 GLY D O 1
ATOM 14709 N N . GLY D 3 237 ? 154.784 108.143 169.332 1.00 99.00 237 GLY D N 1
ATOM 14710 C CA . GLY D 3 237 ? 155.885 107.231 169.659 1.00 99.00 237 GLY D CA 1
ATOM 14711 C C . GLY D 3 237 ? 157.239 107.653 169.095 1.00 99.00 237 GLY D C 1
ATOM 14712 O O . GLY D 3 237 ? 158.258 107.049 169.434 1.00 99.00 237 GLY D O 1
ATOM 14713 N N . SER D 3 238 ? 157.256 108.681 168.236 1.00 99.00 238 SER D N 1
ATOM 14714 C CA . SER D 3 238 ? 158.483 109.422 167.876 1.00 99.00 238 SER D CA 1
ATOM 14715 C C . SER D 3 238 ? 158.136 110.795 167.275 1.00 99.00 238 SER D C 1
ATOM 14716 O O . SER D 3 238 ? 156.991 111.040 166.896 1.00 99.00 238 SER D O 1
ATOM 14719 N N . CYS D 3 239 ? 159.127 111.683 167.223 1.00 99.00 239 CYS D N 1
ATOM 14720 C CA . CYS D 3 239 ? 159.024 112.975 166.525 1.00 99.00 239 CYS D CA 1
ATOM 14721 C C . CYS D 3 239 ? 160.386 113.259 165.916 1.00 99.00 239 CYS D C 1
ATOM 14722 O O . CYS D 3 239 ? 161.362 113.328 166.647 1.00 99.00 239 CYS D O 1
ATOM 14725 N N . LEU D 3 240 ? 160.479 113.403 164.598 1.00 99.00 240 LEU D N 1
ATOM 14726 C CA . LEU D 3 240 ? 161.796 113.534 163.982 1.00 99.00 240 LEU D CA 1
ATOM 14727 C C . LEU D 3 240 ? 162.490 114.879 164.248 1.00 99.00 240 LEU D C 1
ATOM 14728 O O . LEU D 3 240 ? 163.719 114.913 164.205 1.00 99.00 240 LEU D O 1
ATOM 14733 N N . TRP D 3 241 ? 161.756 115.954 164.574 1.00 99.00 241 TRP D N 1
ATOM 14734 C CA . TRP D 3 241 ? 162.430 117.180 165.079 1.00 99.00 241 TRP D CA 1
ATOM 14735 C C . TRP D 3 241 ? 163.203 116.880 166.387 1.00 99.00 241 TRP D C 1
ATOM 14736 O O . TRP D 3 241 ? 164.309 117.393 166.590 1.00 99.00 241 TRP D O 1
ATOM 14747 N N . ARG D 3 242 ? 162.635 116.028 167.246 1.00 99.00 242 ARG D N 1
ATOM 14748 C CA . ARG D 3 242 ? 163.207 115.727 168.571 1.00 99.00 242 ARG D CA 1
ATOM 14749 C C . ARG D 3 242 ? 164.144 114.496 168.590 1.00 99.00 242 ARG D C 1
ATOM 14750 O O . ARG D 3 242 ? 164.569 114.044 169.664 1.00 99.00 242 ARG D O 1
ATOM 14758 N N . ALA D 3 243 ? 164.467 113.971 167.402 1.00 99.00 243 ALA D N 1
ATOM 14759 C CA . ALA D 3 243 ? 165.303 112.773 167.253 1.00 99.00 243 ALA D CA 1
ATOM 14760 C C . ALA D 3 243 ? 166.787 113.048 167.552 1.00 99.00 243 ALA D C 1
ATOM 14761 O O . ALA D 3 243 ? 167.358 114.054 167.121 1.00 99.00 243 ALA D O 1
ATOM 15565 N N . GLN G 6 1 ? 141.371 104.562 79.934 1.00 2.00 10 GLN F N 1
ATOM 15566 C CA . GLN G 6 1 ? 140.497 105.034 81.063 1.00 2.00 10 GLN F CA 1
ATOM 15567 C C . GLN G 6 1 ? 139.110 104.354 81.173 1.00 2.00 10 GLN F C 1
ATOM 15568 O O . GLN G 6 1 ? 138.579 104.207 82.278 1.00 2.00 10 GLN F O 1
ATOM 15574 N N . THR G 6 2 ? 138.496 103.971 80.051 1.00 2.00 11 THR F N 1
ATOM 15575 C CA . THR G 6 2 ? 137.104 103.489 80.108 1.00 2.00 11 THR F CA 1
ATOM 15576 C C . THR G 6 2 ? 137.004 102.074 80.701 1.00 2.00 11 THR F C 1
ATOM 15577 O O . THR G 6 2 ? 136.009 101.793 81.331 1.00 2.00 11 THR F O 1
ATOM 15581 N N . GLU G 6 3 ? 138.026 101.215 80.560 1.00 2.00 12 GLU F N 1
ATOM 15582 C CA . GLU G 6 3 ? 138.073 99.924 81.313 1.00 2.00 12 GLU F CA 1
ATOM 15583 C C . GLU G 6 3 ? 138.236 100.098 82.832 1.00 2.00 12 GLU F C 1
ATOM 15584 O O . GLU G 6 3 ? 137.983 99.156 83.597 1.00 2.00 12 GLU F O 1
ATOM 15590 N N . MET G 6 4 ? 138.640 101.302 83.253 1.00 2.00 13 MET F N 1
ATOM 15591 C CA . MET G 6 4 ? 138.760 101.643 84.674 1.00 2.00 13 MET F CA 1
ATOM 15592 C C . MET G 6 4 ? 137.372 101.824 85.345 1.00 2.00 13 MET F C 1
ATOM 15593 O O . MET G 6 4 ? 137.280 101.531 86.510 1.00 2.00 13 MET F O 1
ATOM 15598 N N . ASP G 6 5 ? 136.327 102.292 84.627 1.00 2.00 14 ASP F N 1
ATOM 15599 C CA . ASP G 6 5 ? 134.887 102.146 85.037 1.00 2.00 14 ASP F CA 1
ATOM 15600 C C . ASP G 6 5 ? 134.486 100.657 85.050 1.00 2.00 14 ASP F C 1
ATOM 15601 O O . ASP G 6 5 ? 133.877 100.202 86.016 1.00 2.00 14 ASP F O 1
ATOM 15606 N N . LYS G 6 6 ? 134.838 99.922 83.980 1.00 2.00 15 LYS F N 1
ATOM 15607 C CA . LYS G 6 6 ? 134.389 98.525 83.750 1.00 2.00 15 LYS F CA 1
ATOM 15608 C C . LYS G 6 6 ? 134.964 97.577 84.803 1.00 2.00 15 LYS F C 1
ATOM 15609 O O . LYS G 6 6 ? 134.270 96.711 85.337 1.00 2.00 15 LYS F O 1
ATOM 15615 N N . VAL G 6 7 ? 136.236 97.762 85.116 1.00 2.00 16 VAL F N 1
ATOM 15616 C CA . VAL G 6 7 ? 136.884 96.933 86.113 1.00 2.00 16 VAL F CA 1
ATOM 15617 C C . VAL G 6 7 ? 136.477 97.339 87.556 1.00 2.00 16 VAL F C 1
ATOM 15618 O O . VAL G 6 7 ? 136.623 96.537 88.472 1.00 2.00 16 VAL F O 1
ATOM 15622 N N . ASN G 6 8 ? 135.975 98.559 87.778 1.00 2.00 17 ASN F N 1
ATOM 15623 C CA . ASN G 6 8 ? 135.297 98.888 89.070 1.00 2.00 17 ASN F CA 1
ATOM 15624 C C . ASN G 6 8 ? 133.969 98.137 89.241 1.00 2.00 17 ASN F C 1
ATOM 15625 O O . ASN G 6 8 ? 133.489 97.975 90.353 1.00 2.00 17 ASN F O 1
ATOM 15630 N N . VAL G 6 9 ? 133.378 97.670 88.150 1.00 2.00 18 VAL F N 1
ATOM 15631 C CA . VAL G 6 9 ? 132.198 96.808 88.246 1.00 2.00 18 VAL F CA 1
ATOM 15632 C C . VAL G 6 9 ? 132.558 95.397 88.743 1.00 2.00 18 VAL F C 1
ATOM 15633 O O . VAL G 6 9 ? 131.767 94.786 89.452 1.00 2.00 18 VAL F O 1
ATOM 15637 N N . ASP G 6 10 ? 133.725 94.880 88.343 1.00 2.00 19 ASP F N 1
ATOM 15638 C CA . ASP G 6 10 ? 134.355 93.647 88.918 1.00 2.00 19 ASP F CA 1
ATOM 15639 C C . ASP G 6 10 ? 134.527 93.780 90.458 1.00 2.00 19 ASP F C 1
ATOM 15640 O O . ASP G 6 10 ? 134.210 92.839 91.228 1.00 2.00 19 ASP F O 1
ATOM 15645 N N . LEU G 6 11 ? 134.932 94.984 90.891 1.00 2.00 20 LEU F N 1
ATOM 15646 C CA . LEU G 6 11 ? 135.009 95.369 92.324 1.00 2.00 20 LEU F CA 1
ATOM 15647 C C . LEU G 6 11 ? 133.618 95.383 93.059 1.00 2.00 20 LEU F C 1
ATOM 15648 O O . LEU G 6 11 ? 133.498 94.742 94.104 1.00 2.00 20 LEU F O 1
ATOM 15653 N N . ALA G 6 12 ? 132.589 96.060 92.506 1.00 2.00 21 ALA F N 1
ATOM 15654 C CA . ALA G 6 12 ? 131.178 96.069 93.052 1.00 2.00 21 ALA F CA 1
ATOM 15655 C C . ALA G 6 12 ? 130.471 94.693 93.058 1.00 2.00 21 ALA F C 1
ATOM 15656 O O . ALA G 6 12 ? 129.808 94.332 94.034 1.00 2.00 21 ALA F O 1
ATOM 15658 N N . ALA G 6 13 ? 130.640 93.920 91.987 1.00 2.00 22 ALA F N 1
ATOM 15659 C CA . ALA G 6 13 ? 130.067 92.566 91.904 1.00 2.00 22 ALA F CA 1
ATOM 15660 C C . ALA G 6 13 ? 130.672 91.591 92.923 1.00 2.00 22 ALA F C 1
ATOM 15661 O O . ALA G 6 13 ? 130.085 90.544 93.196 1.00 2.00 22 ALA F O 1
ATOM 15663 N N . ALA G 6 14 ? 131.843 91.937 93.465 1.00 2.00 23 ALA F N 1
ATOM 15664 C CA . ALA G 6 14 ? 132.445 91.21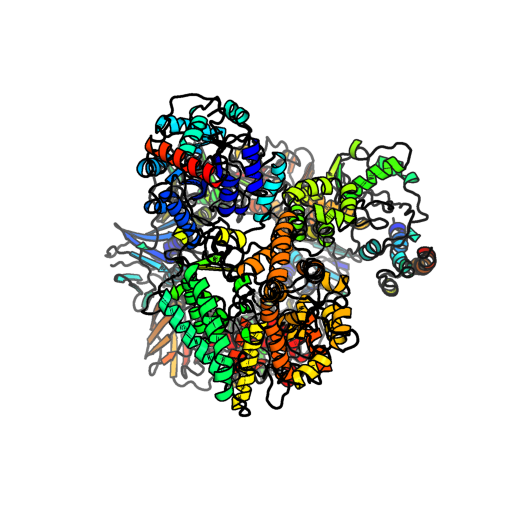0 94.591 1.00 2.00 23 ALA F CA 1
ATOM 15665 C C . ALA G 6 14 ? 131.644 91.295 95.893 1.00 2.00 23 ALA F C 1
ATOM 15666 O O . ALA G 6 14 ? 131.842 90.461 96.760 1.00 2.00 23 ALA F O 1
ATOM 15668 N N . GLY G 6 15 ? 130.762 92.285 96.052 1.00 2.00 24 GLY F N 1
ATOM 15669 C CA . GLY G 6 15 ? 129.854 92.352 97.214 1.00 2.00 24 GLY F CA 1
ATOM 15670 C C . GLY G 6 15 ? 129.079 91.061 97.427 1.00 2.00 24 GLY F C 1
ATOM 15671 O O . GLY G 6 15 ? 128.991 90.546 98.553 1.00 2.00 24 GLY F O 1
ATOM 15672 N N . VAL G 6 16 ? 128.584 90.506 96.320 1.00 2.00 25 VAL F N 1
ATOM 15673 C CA . VAL G 6 16 ? 127.758 89.293 96.351 1.00 2.00 25 VAL F CA 1
ATOM 15674 C C . VAL G 6 16 ? 128.568 88.031 96.710 1.00 2.00 25 VAL F C 1
ATOM 15675 O O . VAL G 6 16 ? 127.974 87.033 97.123 1.00 2.00 25 VAL F O 1
ATOM 15679 N N . ALA G 6 17 ? 129.898 88.076 96.519 1.00 2.00 26 ALA F N 1
ATOM 15680 C CA . ALA G 6 17 ? 130.842 86.999 96.928 1.00 2.00 26 ALA F CA 1
ATOM 15681 C C . ALA G 6 17 ? 130.775 86.657 98.405 1.00 2.00 26 ALA F C 1
ATOM 15682 O O . ALA G 6 17 ? 130.774 85.478 98.777 1.00 2.00 26 ALA F O 1
ATOM 15684 N N . PHE G 6 18 ? 130.736 87.686 99.248 1.00 2.00 27 PHE F N 1
ATOM 15685 C CA . PHE G 6 18 ? 130.832 87.452 100.690 1.00 2.00 27 PHE F CA 1
ATOM 15686 C C . PHE G 6 18 ? 129.542 86.923 101.353 1.00 2.00 27 PHE F C 1
ATOM 15687 O O . PHE G 6 18 ? 129.561 86.605 102.555 1.00 2.00 27 PHE F O 1
ATOM 15695 N N . LYS G 6 19 ? 128.452 86.795 100.573 1.00 2.00 28 LYS F N 1
ATOM 15696 C CA . LYS G 6 19 ? 127.322 85.870 100.880 1.00 2.00 28 LYS F CA 1
ATOM 15697 C C . LYS G 6 19 ? 127.776 84.483 101.357 1.00 2.00 28 LYS F C 1
ATOM 15698 O O . LYS G 6 19 ? 127.131 83.865 102.209 1.00 2.00 28 LYS F O 1
ATOM 15704 N N . GLU G 6 20 ? 128.866 83.990 100.773 1.00 2.00 29 GLU F N 1
ATOM 15705 C CA . GLU G 6 20 ? 129.401 82.670 101.094 1.00 2.00 29 GLU F CA 1
ATOM 15706 C C . GLU G 6 20 ? 130.298 82.673 102.378 1.00 2.00 29 GLU F C 1
ATOM 15707 O O . GLU G 6 20 ? 130.902 81.645 102.712 1.00 2.00 29 GLU F O 1
ATOM 15713 N N . ARG G 6 21 ? 130.396 83.812 103.079 1.00 2.00 30 ARG F N 1
ATOM 15714 C CA . ARG G 6 21 ? 130.698 83.824 104.533 1.00 2.00 30 ARG F CA 1
ATOM 15715 C C . ARG G 6 21 ? 129.822 84.833 105.291 1.00 2.00 30 ARG F C 1
ATOM 15716 O O . ARG G 6 21 ? 130.287 85.858 105.784 1.00 2.00 30 ARG F O 1
ATOM 15724 N N . TYR G 6 22 ? 128.538 84.487 105.417 1.00 2.00 31 TYR F N 1
ATOM 15725 C CA . TYR G 6 22 ? 127.516 85.331 106.084 1.00 2.00 31 TYR F CA 1
ATOM 15726 C C . TYR G 6 22 ? 127.680 85.320 107.623 1.00 2.00 31 TYR F C 1
ATOM 15727 O O . TYR G 6 22 ? 126.724 84.998 108.347 1.00 2.00 31 TYR F O 1
ATOM 15736 N N . ASN G 6 23 ? 128.875 85.668 108.124 1.00 2.00 32 ASN F N 1
ATOM 15737 C CA . ASN G 6 23 ? 129.089 85.824 109.575 1.00 2.00 32 ASN F CA 1
ATOM 15738 C C . ASN G 6 23 ? 128.694 87.235 110.023 1.00 2.00 32 ASN F C 1
ATOM 15739 O O . ASN G 6 23 ? 128.280 87.393 111.177 1.00 2.00 32 ASN F O 1
ATOM 15744 N N . MET G 6 24 ? 128.847 88.226 109.116 1.00 2.00 33 MET F N 1
ATOM 15745 C CA . MET G 6 24 ? 128.274 89.603 109.227 1.00 2.00 33 MET F CA 1
ATOM 15746 C C . MET G 6 24 ? 127.704 90.136 107.846 1.00 2.00 33 MET F C 1
ATOM 15747 O O . MET G 6 24 ? 128.088 89.630 106.767 1.00 2.00 33 MET F O 1
ATOM 15752 N N . PRO G 6 25 ? 126.780 91.150 107.882 1.00 2.00 34 PRO F N 1
ATOM 15753 C CA . PRO G 6 25 ? 125.781 91.382 106.787 1.00 2.00 34 PRO F CA 1
ATOM 15754 C C . PRO G 6 25 ? 126.248 91.618 105.315 1.00 2.00 34 PRO F C 1
ATOM 15755 O O . PRO G 6 25 ? 127.035 92.536 105.075 1.00 2.00 34 PRO F O 1
ATOM 15759 N N . VAL G 6 26 ? 125.682 90.840 104.369 1.00 2.00 35 VAL F N 1
ATOM 15760 C CA . VAL G 6 26 ? 125.921 90.940 102.888 1.00 2.00 35 VAL F CA 1
ATOM 15761 C C . VAL G 6 26 ? 124.618 90.746 102.041 1.00 2.00 35 VAL F C 1
ATOM 15762 O O . VAL G 6 26 ? 124.013 89.672 102.054 1.00 2.00 35 VAL F O 1
ATOM 15766 N N . ILE G 6 27 ? 124.217 91.773 101.278 1.00 2.00 36 ILE F N 1
ATOM 15767 C CA . ILE G 6 27 ? 122.859 91.839 100.675 1.00 2.00 36 ILE F CA 1
ATOM 15768 C C . ILE G 6 27 ? 122.837 91.479 99.152 1.00 2.00 36 ILE F C 1
ATOM 15769 O O . ILE G 6 27 ? 123.055 92.372 98.305 1.00 2.00 36 ILE F O 1
ATOM 15774 N N . ALA G 6 28 ? 122.507 90.213 98.807 1.00 2.00 37 ALA F N 1
ATOM 15775 C CA . ALA G 6 28 ? 122.443 89.689 97.367 1.00 2.00 37 ALA F CA 1
ATOM 15776 C C . ALA G 6 28 ? 121.541 90.424 96.324 1.00 2.00 37 ALA F C 1
ATOM 15777 O O . ALA G 6 28 ? 121.905 90.536 95.138 1.00 2.00 37 ALA F O 1
ATOM 15779 N N . GLU G 6 29 ? 120.379 90.885 96.783 1.00 2.00 38 GLU F N 1
ATOM 15780 C CA . GLU G 6 29 ? 119.290 91.505 95.968 1.00 2.00 38 GLU F CA 1
ATOM 15781 C C . GLU G 6 29 ? 119.534 93.028 95.604 1.00 2.00 38 GLU F C 1
ATOM 15782 O O . GLU G 6 29 ? 119.009 93.544 94.577 1.00 2.00 38 GLU F O 1
ATOM 15788 N N . ALA G 6 30 ? 120.366 93.707 96.421 1.00 2.00 39 ALA F N 1
ATOM 15789 C CA . ALA G 6 30 ? 120.724 95.148 96.251 1.00 2.00 39 ALA F CA 1
ATOM 15790 C C . ALA G 6 30 ? 121.472 95.465 94.929 1.00 2.00 39 ALA F C 1
ATOM 15791 O O . ALA G 6 30 ? 121.164 96.451 94.230 1.00 2.00 39 ALA F O 1
ATOM 15793 N N . VAL G 6 31 ? 122.445 94.611 94.602 1.00 2.00 40 VAL F N 1
ATOM 15794 C CA . VAL G 6 31 ? 123.305 94.777 93.415 1.00 2.00 40 VAL F CA 1
ATOM 15795 C C . VAL G 6 31 ? 122.527 94.653 92.057 1.00 2.00 40 VAL F C 1
ATOM 15796 O O . VAL G 6 31 ? 122.910 95.360 91.091 1.00 2.00 40 VAL F O 1
ATOM 15800 N N . GLU G 6 32 ? 121.445 93.817 92.007 1.00 2.00 41 GLU F N 1
ATOM 15801 C CA . GLU G 6 32 ? 120.445 93.703 90.846 1.00 2.00 41 GLU F CA 1
ATOM 15802 C C . GLU G 6 32 ? 120.012 95.100 90.310 1.00 2.00 41 GLU F C 1
ATOM 15803 O O . GLU G 6 32 ? 119.913 95.338 89.087 1.00 2.00 41 GLU F O 1
ATOM 15809 N N . ARG G 6 33 ? 119.768 96.005 91.264 1.00 2.00 42 ARG F N 1
ATOM 15810 C CA . ARG G 6 33 ? 119.243 97.358 91.007 1.00 2.00 42 ARG F CA 1
ATOM 15811 C C . ARG G 6 33 ? 120.324 98.473 90.833 1.00 2.00 42 ARG F C 1
ATOM 15812 O O . ARG G 6 33 ? 120.202 99.316 89.926 1.00 2.00 42 ARG F O 1
ATOM 15820 N N . GLU G 6 34 ? 121.349 98.473 91.705 1.00 2.00 43 GLU F N 1
ATOM 15821 C CA . GLU G 6 34 ? 122.424 99.522 91.738 1.00 2.00 43 GLU F CA 1
ATOM 15822 C C . GLU G 6 34 ? 123.265 99.572 90.431 1.00 2.00 43 GLU F C 1
ATOM 15823 O O . GLU G 6 34 ? 123.702 100.649 90.013 1.00 2.00 43 GLU F O 1
ATOM 15829 N N . GLN G 6 35 ? 123.446 98.405 89.801 1.00 2.00 44 GLN F N 1
ATOM 15830 C CA . GLN G 6 35 ? 124.301 98.224 88.622 1.00 2.00 44 GLN F CA 1
ATOM 15831 C C . GLN G 6 35 ? 123.495 98.431 87.307 1.00 2.00 44 GLN F C 1
ATOM 15832 O O . GLN G 6 35 ? 122.639 97.596 86.964 1.00 2.00 44 GLN F O 1
ATOM 15838 N N . PRO G 6 36 ? 123.747 99.557 86.589 1.00 2.00 45 PRO F N 1
ATOM 15839 C CA . PRO G 6 36 ? 123.044 99.818 85.312 1.00 2.00 45 PRO F CA 1
ATOM 15840 C C . PRO G 6 36 ? 123.480 98.890 84.137 1.00 2.00 45 PRO F C 1
ATOM 15841 O O . PRO G 6 36 ? 124.308 98.008 84.335 1.00 2.00 45 PRO F O 1
ATOM 15845 N N . GLU G 6 37 ? 122.929 99.110 82.934 1.00 2.00 46 GLU F N 1
ATOM 15846 C CA . GLU G 6 37 ? 123.046 98.155 81.786 1.00 2.00 46 GLU F CA 1
ATOM 15847 C C . GLU G 6 37 ? 124.444 97.921 81.168 1.00 2.00 46 GLU F C 1
ATOM 15848 O O . GLU G 6 37 ? 124.743 96.782 80.775 1.00 2.00 46 GLU F O 1
ATOM 15854 N N . HIS G 6 38 ? 125.281 98.969 81.062 1.00 2.00 47 HIS F N 1
ATOM 15855 C CA . HIS G 6 38 ? 126.586 98.881 80.314 1.00 2.00 47 HIS F CA 1
ATOM 15856 C C . HIS G 6 38 ? 127.575 97.867 80.914 1.00 2.00 47 HIS F C 1
ATOM 15857 O O . HIS G 6 38 ? 128.618 97.567 80.319 1.00 2.00 47 HIS F O 1
ATOM 15864 N N . LEU G 6 39 ? 127.201 97.338 82.078 1.00 2.00 48 LEU F N 1
ATOM 15865 C CA . LEU G 6 39 ? 127.998 96.428 82.864 1.00 2.00 48 LEU F CA 1
ATOM 15866 C C . LEU G 6 39 ? 127.255 95.179 83.387 1.00 2.00 48 LEU F C 1
ATOM 15867 O O . LEU G 6 39 ? 127.892 94.370 84.057 1.00 2.00 48 LEU F O 1
ATOM 15872 N N . ARG G 6 40 ? 125.959 95.012 83.061 1.00 2.00 49 ARG F N 1
ATOM 15873 C CA . ARG G 6 40 ? 125.142 93.852 83.462 1.00 2.00 49 ARG F CA 1
ATOM 15874 C C . ARG G 6 40 ? 125.783 92.553 83.018 1.00 2.00 49 ARG F C 1
ATOM 15875 O O . ARG G 6 40 ? 125.797 91.580 83.761 1.00 2.00 49 ARG F O 1
ATOM 15883 N N . SER G 6 41 ? 126.274 92.552 81.779 1.00 2.00 50 SER F N 1
ATOM 15884 C CA . SER G 6 41 ? 126.927 91.390 81.173 1.00 2.00 50 SER F CA 1
ATOM 15885 C C . SER G 6 41 ? 128.130 90.930 81.991 1.00 2.00 50 SER F C 1
ATOM 15886 O O . SER G 6 41 ? 128.229 89.746 82.335 1.00 2.00 50 SER F O 1
ATOM 15889 N N . TRP G 6 42 ? 129.026 91.877 82.300 1.00 2.00 51 TRP F N 1
ATOM 15890 C CA . TRP G 6 42 ? 130.270 91.594 83.064 1.00 2.00 51 TRP F CA 1
ATOM 15891 C C . TRP G 6 42 ? 129.921 91.285 84.527 1.00 2.00 51 TRP F C 1
ATOM 15892 O O . TRP G 6 42 ? 130.478 90.346 85.097 1.00 2.00 51 TRP F O 1
ATOM 15903 N N . PHE G 6 43 ? 128.989 92.055 85.100 1.00 2.00 52 PHE F N 1
ATOM 15904 C CA . PHE G 6 43 ? 128.455 91.831 86.464 1.00 2.00 52 PHE F CA 1
ATOM 15905 C C . PHE G 6 43 ? 127.850 90.422 86.682 1.00 2.00 52 PHE F C 1
ATOM 15906 O O . PHE G 6 43 ? 128.126 89.796 87.718 1.00 2.00 52 PHE F O 1
ATOM 15914 N N . ARG G 6 44 ? 127.069 89.913 85.720 1.00 2.00 53 ARG F N 1
ATOM 15915 C CA . ARG G 6 44 ? 126.309 88.651 85.931 1.00 2.00 53 ARG F CA 1
ATOM 15916 C C . ARG G 6 44 ? 127.277 87.453 86.009 1.00 2.00 53 ARG F C 1
ATOM 15917 O O . ARG G 6 44 ? 127.133 86.579 86.877 1.00 2.00 53 ARG F O 1
ATOM 15925 N N . GLU G 6 45 ? 128.272 87.430 85.120 1.00 2.00 54 GLU F N 1
ATOM 15926 C CA . GLU G 6 45 ? 129.359 86.438 85.188 1.00 2.00 54 GLU F CA 1
ATOM 15927 C C . GLU G 6 45 ? 130.240 86.629 86.460 1.00 2.00 54 GLU F C 1
ATOM 15928 O O . GLU G 6 45 ? 130.602 85.637 87.137 1.00 2.00 54 GLU F O 1
ATOM 15934 N N . ARG G 6 46 ? 130.569 87.894 86.770 1.00 2.00 55 ARG F N 1
ATOM 15935 C CA . ARG G 6 46 ? 131.297 88.277 88.003 1.00 2.00 55 ARG F CA 1
ATOM 15936 C C . ARG G 6 46 ? 130.699 87.666 89.299 1.00 2.00 55 ARG F C 1
ATOM 15937 O O . ARG G 6 46 ? 131.467 87.101 90.087 1.00 2.00 55 ARG F O 1
ATOM 15945 N N . LEU G 6 47 ? 129.360 87.755 89.481 1.00 2.00 56 LEU F N 1
ATOM 15946 C CA . LEU G 6 47 ? 128.606 87.064 90.587 1.00 2.00 56 LEU F CA 1
ATOM 15947 C C . LEU G 6 47 ? 129.094 85.614 90.814 1.00 2.00 56 LEU F C 1
ATOM 15948 O O . LEU G 6 47 ? 129.446 85.225 91.939 1.00 2.00 56 LEU F O 1
ATOM 15953 N N . ILE G 6 48 ? 129.127 84.839 89.729 1.00 2.00 57 ILE F N 1
ATOM 15954 C CA . ILE G 6 48 ? 129.338 83.382 89.799 1.00 2.00 57 ILE F CA 1
ATOM 15955 C C . ILE G 6 48 ? 130.857 83.018 90.017 1.00 2.00 57 ILE F C 1
ATOM 15956 O O . ILE G 6 48 ? 131.168 82.161 90.886 1.00 2.00 57 ILE F O 1
ATOM 15961 N N . ALA G 6 49 ? 131.779 83.689 89.295 1.00 2.00 58 ALA F N 1
ATOM 15962 C CA . ALA G 6 49 ? 133.262 83.536 89.493 1.00 2.00 58 ALA F CA 1
ATOM 15963 C C . ALA G 6 49 ? 133.718 84.008 90.888 1.00 2.00 58 ALA F C 1
ATOM 15964 O O . ALA G 6 49 ? 134.645 83.442 91.467 1.00 2.00 58 ALA F O 1
ATOM 15966 N N . HIS G 6 50 ? 133.050 85.047 91.403 1.00 2.00 59 HIS F N 1
ATOM 15967 C CA . HIS G 6 50 ? 133.199 85.509 92.800 1.00 2.00 59 HIS F CA 1
ATOM 15968 C C . HIS G 6 50 ? 132.667 84.530 93.859 1.00 2.00 59 HIS F C 1
ATOM 15969 O O . HIS G 6 50 ? 133.409 84.130 94.733 1.00 2.00 59 HIS F O 1
ATOM 15976 N N . ARG G 6 51 ? 131.389 84.159 93.786 1.00 2.00 60 ARG F N 1
ATOM 15977 C CA . ARG G 6 51 ? 130.667 83.532 94.927 1.00 2.00 60 ARG F CA 1
ATOM 15978 C C . ARG G 6 51 ? 131.250 82.195 95.430 1.00 2.00 60 ARG F C 1
ATOM 15979 O O . ARG G 6 51 ? 131.279 81.915 96.636 1.00 2.00 60 ARG F O 1
ATOM 15987 N N . LEU G 6 52 ? 131.711 81.387 94.483 1.00 2.00 61 LEU F N 1
ATOM 15988 C CA . LEU G 6 52 ? 132.356 80.107 94.780 1.00 2.00 61 LEU F CA 1
ATOM 15989 C C . LEU G 6 52 ? 133.769 80.300 95.324 1.00 2.00 61 LEU F C 1
ATOM 15990 O O . LEU G 6 52 ? 134.199 79.535 96.181 1.00 2.00 61 LEU F O 1
ATOM 15995 N N . ALA G 6 53 ? 134.486 81.314 94.839 1.00 2.00 62 ALA F N 1
ATOM 15996 C CA . ALA G 6 53 ? 135.875 81.539 95.275 1.00 2.00 62 ALA F CA 1
ATOM 15997 C C . ALA G 6 53 ? 136.043 82.279 96.651 1.00 2.00 62 ALA F C 1
ATOM 15998 O O . ALA G 6 53 ? 137.027 82.016 97.341 1.00 2.00 62 ALA F O 1
ATOM 16000 N N . SER G 6 54 ? 135.092 83.132 97.078 1.00 2.00 63 SER F N 1
ATOM 16001 C CA . SER G 6 54 ? 135.117 83.742 98.452 1.00 2.00 63 SER F CA 1
ATOM 16002 C C . SER G 6 54 ? 134.903 82.712 99.567 1.00 2.00 63 SER F C 1
ATOM 16003 O O . SER G 6 54 ? 135.258 82.982 100.712 1.00 2.00 63 SER F O 1
ATOM 16006 N N . VAL G 6 55 ? 134.310 81.555 99.241 1.00 2.00 64 VAL F N 1
ATOM 16007 C CA . VAL G 6 55 ? 134.213 80.401 100.188 1.00 2.00 64 VAL F CA 1
ATOM 16008 C C . VAL G 6 55 ? 135.628 79.898 100.568 1.00 2.00 64 VAL F C 1
ATOM 16009 O O . VAL G 6 55 ? 135.947 79.772 101.762 1.00 2.00 64 VAL F O 1
ATOM 16013 N N . ASN G 6 56 ? 136.452 79.609 99.541 1.00 2.00 65 ASN F N 1
ATOM 16014 C CA . ASN G 6 56 ? 137.815 79.004 99.697 1.00 2.00 65 ASN F CA 1
ATOM 16015 C C . ASN G 6 56 ? 138.937 80.042 99.885 1.00 2.00 65 ASN F C 1
ATOM 16016 O O . ASN G 6 56 ? 140.050 79.708 100.312 1.00 2.00 65 ASN F O 1
#

Radius of gyration: 44.26 Å; Cα contacts (8 Å, |Δi|>4): 3894; chains: 5; bounding box: 98×115×118 Å

Foldseek 3Di:
DVDDLFEFAEEADLLLLLFFFFGPLVQLVVCVVLVAQEYEYAHALFVLCVLVQCVNCVVSNYHYFYWYKAWEADVLVHNQTAIKIKGFLELLLLLLSQVQSLVQLLQFDALSGGYGYPCSCVVSAPRIAIEQRECGHLLNVCQVVPPVVSNCVVVVVCCVRPPVRYEYEAEDQPDPCSCVSVVSVVVVCVVVVHFYAYHHNARDAALLLLVVRQLSNCLSVVAADPDPPDDPGDHSSRHPDHPVRVCVVVVVPVRRSSVSSVSRNRGDYDFDFQAAFQFFDCDDPDDLLVVLLVLLVVLQVVVLCLVCVPPVVSVVVVPVLVVLSVVLSVLCVVLPPSRVVVVVLVLVVVCVVPLFQWAQFQALVLQRSSCVSSVVFQDDCVVQVRHCCLQPFNVPSTDNDRTAAGAPVCVVVSLVVVCVVQNNQQKAFAWPQPWCALLNLQQSLQVNPPHDNCVSNVVNVQADPDSPDALVNRVVVDVVSVVVCVVDPVVVVVVVNSNRRTGRRNRTRQAGFWMWGHNPRNSSRFHWHAHNRSDRIHTSYHDVSVVSSRIDTHGDDHDLLSVLVSVLQVQVCVVCVVPVDHRDDLSSDDQQDVLLLVVLCVLLQDLLPPCPDPVLSVLSPLQSDRHLLSLLCSNLCPDDQCVVVVNSVVQSCLVPVVDPQFLADPPQGDCQLCSLCVVSSNRQAALSSQLVCLCRQQVDDSSLSSQQLVCLCVVDPVSCVVVLVSQQVSNVVVPHDNVSSSVVVVVCSSNSNSHYSSSRSSSNSSSSVSLSCCLSVVVLSSLQSSLVSCLQDPVVNVVSVVSCVVVVRDEDAEALQPADCAWDADPPRSTHGHPSSQHPDDDQLSCQQVVLCVVPPRQQALQSSLQSGAVVSPDLVSVVSCLVRCNRCVRDPDSPVCNVCSVVSSVVSCVNVVCVVVPHDDDDPPD/DKFKDWLVQCQVLLVLQLQLADDCQPLQLLQWWKWWDDDQFTWIWHHSPFWIWIFTTGGPDDDDTDMWTFGRPVVNCVSNVDDGGWIWMWDDPDQWIWIAIVPRTDTGHTDGPVSDDDDDDDDFDWKAKDFLVVVLLVLLLWLVFQDPDDPPQLLQWKKWWDDAQKTKIKGHDVFKIKIFIGGRPDGTPTAIFTAGSSVSSSVNVVPPPDRQMKMWTDDNFKIWIDGRRIIIIGGGDNDDDDDPVVQDDDQQPWKKKFWLVQVLVVLVVQQVAAEPPWSKWKWWDDAQFIWIWHHHPVRDIDTDGGGMHIDDDIAMFIGGSVQVSSNSVSPPAGIKMWGHHHRQGWTWIGDPVDPSMTITGGTDDD/DWAKDWLVQVLLLLQLQQPLQDPDADDVLLQWWKFWDDDQWTWIWHDNQFWIWTFTDGGPDDDDTDTWTFGRNVVSVVSVVDDHGKIWIWDDDPFWIWTDIDPRGDTGHIDTSVVRPDDDDADFDWKAKDWLVLVLLQCLLAPPAADPDDPLQLQAFKKWWDAAQKIKIWHHDQFKIKIFIDGRPDGIDTDMFTGHNSLSVSVNSPSDPDRQMKMKTDGNFWIKIDRDRIIITGGGDPRDDDDCVVVDDDAQDWKKKDFLVLVLVQLVVQQVQEDLVFSWWKWWDDAQKIWIWDHYPVGDIGIDMDGMHTDDHIAIWIGNSVSVNSNSVSQPAGMKMWRHHHLQGWIWIGRPPRVGMIMTGHTDDD/DAWEFDFQWLAFDPDDHRCPPWAGWAFQTFDQDPLHGPSPGDGFTAAGVDFHDPVSCVQANDTHPVRHVTYHCLVCVVVVCVVCFQHEYAYEPLVVVQVRQQVVLVVNVPNRGRPVVGYHRHYNVVLLCVVDPPADSDLVRVCVVVVHDPPVPRHDTGPPVSVVVSVSSCCSVVVDDDDPDDDDDPPDPDDDPDDDDDDDDDDDPVRVVVVVVVQVVVCVVPVHHVVVD/DVVVVQVVLLVVLLLLQCVLVVPDDGDNVVCVPPDDDVRCVVSVVSNVVRNVVSND

GO terms:
  GO:0034061 DNA polymerase activity (F, EXP)
  GO:0005515 protein binding (F, IPI)
  GO:0005829 cytosol (C, IDA)
  GO:0044776 DNA polymerase III, core complex (C, IDA)
  GO:0005737 cytoplasm (C, IDA)
  GO:0003887 DNA-directed DNA polymerase activity (F, IDA)
  GO:0006272 leading strand elongation (P, IDA)
  GO:0006273 lagging strand elongation (P, IDA)

B-factor: mean 95.81, std 17.02, range [2.0, 99.0]

=== Feature glossary ===
Legend for the data blocks above and below:

— What the protein is —

The amino-acid sequence is the protein's primary structure: the linear order of residues from the N-terminus to the C-terminus, written in one-letter code. Everything else here — the 3D coordinates, the secondary structure, the domain annotations — is ultimately a consequence of this string.

Functional annotations link the protein to curated databases. InterPro entries identify conserved domains and families by matching the sequence against member-database signatures (Pfam, PROSITE, CDD, …). Gene Ontology (GO) terms describe molecular function, biological process, and cellular component in a controlled vocabulary. CATH places the structure in a hierarchical fold classification (Class/Architecture/Topology/Homologous-superfamily). The organism is the source species.

— Where its atoms are —

Atomic coordinates in PDBx/mmCIF format — the same representation the Protein Data Bank distributes. Each line of the _atom_site loop places one backbone atom in Cartesian space (units: ångströms, origin: arbitrary).

The six renders are orthographic views along the three Cartesian axes in both directions. Representation (cartoon, sticks, or surface) and color scheme (sequence-rainbow or by-chain) vary across proteins so the training set covers all the common visualization conventions.

— Local backbone conformation —

Eight-state secondary structure (DSSP): H is the canonical α-helix, G the tighter 3₁₀-helix, I the wider π-helix; E/B are β-structure, T and S are turns and bends, and '-' is everything else. DSSP derives these from the pattern of main-chain N–H···O=C hydrogen bonds, not from the sequence.

Three-state secondary structure (P-SEA) collapses the eight DSSP classes into helix (a), strand (b), and coil (c). P-SEA assigns these from Cα geometry alone — distances and angles — without requiring backbone oxygens, so it works on any Cα trace.

φ (phi) and ψ (psi) are the two rotatable backbone dihedrals per residue: φ is the C(i-1)–N–Cα–C torsion, ψ is the N–Cα–C–N(i+1) torsion, both in degrees on (−180°, 180°]. α-helical residues cluster near (−60°, −45°); β-strand residues near (−120°, +130°). A Ramachandran plot is simply a scatter of (φ, ψ) for every residue.

— Global shape and packing —

The geometric summary reports three shape descriptors. Rg (radius of gyration) measures how spread out the Cα atoms are about their centre of mass; compact globular proteins have small Rg, elongated or unfolded ones large. Cα contacts (<8 Å, |i−j|>4) count long-range residue pairs in spatial proximity — high for tightly packed folds, near zero for rods or random coil. The bounding-box extents give the protein's footprint along x, y, z in Å.

SASA measures how much of the protein is reachable by solvent. It is computed by rolling a water-sized probe over the atomic surface and summing the exposed area (Å²). Per-residue SASA distinguishes core (buried, low SASA) from surface (exposed, high SASA) residues; total SASA is a whole-molecule size measure.

Plot images: a contact map (which residues are close in 3D, as an N×N binary image), a Ramachandran scatter (backbone torsion angles, revealing secondary-structure composition at a glance), and — for AlphaFold structures — a PAE heatmap (pairwise prediction confidence).

— Structural neighborhood —

A 3Di character summarizes, for each residue, the relative orientation of the Cα frame of its nearest spatial neighbor. Because it encodes fold topology rather than chemistry, 3Di alignments detect remote structural similarity that sequence alignment misses.

The Foldseek neighbor list gives the closest experimentally determined structures in the PDB, ranked by structural alignment. TM-score near 1 means near-identical fold; near 0.3 means only rough topology match. This is how one finds what a novel AlphaFold prediction most resembles in the solved-structure universe.

— Confidence and disorder —

For AlphaFold models, the B-factor field carries pLDDT — the model's own estimate of local accuracy on a 0–100 scale. Regions with pLDDT<50 should be treated as essentially unmodeled; they often correspond to intrinsically disordered segments.

Crystallographic B-factors measure how much each atom's electron density is smeared out, in Å². They rise in mobile loops and surface residues and fall in the buried interior. In AlphaFold models this column is repurposed to hold pLDDT instead.

Predicted Aligned Error (PAE) is an AlphaFold confidence matrix: entry (i, j) is the expected error in the position of residue j, in ångströms, when the prediction is superimposed on the true structure at residue i. Low PAE within a block of residues means that block is internally rigid and well-predicted; high PAE between two blocks means their relative placement is uncertain even if each block individually is confident.